Protein 4L80 (pdb70)

CATH classification: 3.20.20.60

Foldseek 3Di:
DDDPVCQQCQLDDLFATFDPAADDFAQLEEEEDQLLDPVVLVCVLVVLLLHQEYEYEQEPPQDPVCNVSSLVSVLVSLLVHDSDNYAYEYEHYEPVDPGRLCSLLVSCQRPVQRHAEYEHEPDQALVRVVVVSNSQSVSCSVNSHHYGHAYEYEQQAPNCQVRVLRNLSNHSSHAAYEYFQQNNCVRVVVPDNFTFFWDPVAWDWADQDPPRDPTDTGTDHPCPVVLLSRQVSQVVSNHAYEYEDGPPLPCLVRVLVRLLVSLVSGHSYYYDHDPVCSVSSVQRNQADLVLLVVLVVLCVQPVVLADWDDDPNDIHGSVSNVVSCVNNVSLVSVCVSPVVSVVSD/DDDPVCQQCQLDVQFATQDPAADDFAQLEEEEDQLLDDVCLVCVQVVLLQHQEYEYEQEPPQDPVCNVSSLVSVLVSLVVDDSPNYAYEYEHYEPVDPGRLCSLLVNCLRCVQRHAEYEHEPDQALVRVVVVRNSQSVSCSVNNHHYGHAYEYEQQAPNCLVRVLRNLSSHSSHAAYEDFQQNNCVRVVVPDNFTAFWDPVAWDWADQDDPNDDIDTGTDHPCPVVLLSRQVSQVVSNHAYEYEDGPPLPPLVRVLVRLLVSLVSGHSYYYDHDPVCSVSSVVRNQDDLVLLVVLVVLCVQPVVLADWDDDPNDIHGSVSNVVSCVNNVSLVSVCVSDVVSCVSNVD/DDDPVCQQCQLDVLFATQDPADDDAAQLEEEEDQLLDPVVLVCVLVVLLLHQEYEYEQEPPQDPVCNVSSLVSVLVSLLVHDSPNHAYEYEHYEPVDPCRLVSLLVCCQRPVQRHAEYEHEPDQALVRVVVVSNSQSVSCSVRSHHYGHAYEYEQQAPNCLVRVLRNLSNHSSHAAYEYFQQSNCVRVVPPDNFTAFWDPVAWDWADDDVPDDDTDTGTDHPCPVPLLSRCVSQVVSNHAYEYEDGPPLVPLVRVLVRLLVSLVSGHSYYYDHDPVCSVSSVQRNQQDLVLLVVLVVLCVVPVVLADWDDDPNRIHGSVSNVVSCVNNVRLVSVLVSDVVSVVSRDD/DDDPVCQQCQLDVQFATFDPADDDAAQLEEEEDQLLDVVVLVCVLVVLLQHQEYEYELEPPQDPVCNVSSLVSLLVSLLVHDSDNRAYEYEHYEPVDPGRLCSQLVSCLRPVQRHAEYEHEPDQALVRVVVVSNSQSVSCRVNNHHYGHAYEYEQQAPNCLVRVLRNLSNHSSHAAYEYFQQSNCVRVVPPDNFTAFWDPVAWDWADDDPPTDTGTDHPCPVVLLSRQVSQVVSNHAYEYEDRPPLPPLVRVLVRLLVSLVSGHSYYYDHDPVCSVSSVVNNQDDLVLLVVLVVLCVQPVVLADWDADPNDIHGSVSNVVSCVNNVSLVSSCVSPVVSCVSNVD/DDDPVCQQCQLDVQFATQDPADDDFAQLEEEEDQLLDVVCLVCVQVVLLQHQEYEYELEPPADPVCNVSSLVSVLVSLLVHDSPNYAYEYEHYEPVDPGRLVSLLVCCQRPVLRHAEYEHEPDQALVRVVVVSNSQSVSCRVNNHHYGHAYEYEQQAPNCLVRVLRNLSNHSSHAAYEYFQQSNCVRVVVPDNFGAFFDPVAFDWDDDPPDTDTGTDHPCPVVLLSRQVSQVVSNHAYEYEDGPPLPPLVRVLVRLLVSLVSGHSYYYDHDPVCSVSSVVRNQDDLVLLVVLVVLCVQQVPLADWDDDPNDIHGNVSNVVSCVNNVRLVSVCVVPVVSCVSSVD/DDDPVCQQCQLDVQFATFDPADDDAAQLEEEEDQLLDDVVLVCVLVVLLLHQEYEYEQEPPQDPVCNVSSLVSVLVSLLVHDSPNRAYEYEHYEPVDPGRLCSQLVCCQRPVQRHAEYEHEPDQALVRVVVVSNSQSVSCSVNNHHYGHAYEYEQQAPNCLVRVLRNLSNHSRHAAYEYFQQSNCVRVVPPDNFTFFWDPVAWDWADDDPPDPGTDTGTDHPCPVVLLSRQVSQVVSNHAYEYEDGPPLPCLVRVLVRLLVSLVSGHSYYYDHDPVCSVSSVVRNQDDLVLLVVLVVLCVQPVVLADWDADPNDIHGSVSNVVSCVNNVRLVSVCVSPVPSCVSSVD

Nearest PDB structures (foldseek):
  4l80-assembly1_E  TM=1.003E+00  e=1.750E-72  Chloroflexus aurantiacus
  4l80-assembly1_A  TM=1.002E+00  e=6.515E-69  Chloroflexus aurantiacus
  6kin-assembly1_B  TM=8.981E-01  e=1.081E-64  Roseiflexus castenholzii DSM 13941
  6kkh-assembly2_H  TM=9.936E-01  e=1.407E-55  Roseiflexus castenholzii DSM 13941
  6kkh-assembly2_K  TM=9.208E-01  e=2.820E-57  Roseiflexus castenholzii DSM 13941

InterPro domains:
  IPR005000 HpcH/HpaI aldolase/citrate lyase domain [PF03328] (50-270)
  IPR011206 Citrate lyase beta subunit-like [PIRSF015582] (23-342)
  IPR015813 Pyruvate/Phosphoenolpyruvate kinase-like domain superfamily [SSF51621] (25-287)
  IPR040442 Pyruvate kinase-like domain superfamily [G3DSA:3.20.20.60] (1-348)

Organism: Chloroflexus aurantiacus (NCBI:txid1108)

Solvent-accessible surface area: 68065 Å² total; per-residue (Å²): 108,14,22,12,59,23,23,27,108,46,37,3,121,53,10,19,110,14,36,117,138,25,62,121,64,16,6,6,0,0,10,14,3,40,0,54,48,114,162,60,56,71,142,1,51,74,23,3,157,89,3,1,0,0,0,0,9,0,6,11,12,0,37,100,135,12,9,105,52,0,6,62,3,0,14,90,10,0,117,92,12,132,25,62,114,11,1,2,0,0,19,0,4,13,14,62,10,85,52,0,10,45,0,1,26,66,2,2,50,52,6,4,77,88,3,23,5,2,0,0,2,52,3,65,0,20,29,15,0,20,1,0,6,10,10,0,0,7,5,0,18,105,65,144,8,170,101,12,0,7,0,0,1,1,3,6,15,2,18,0,0,24,24,0,54,86,2,4,6,5,3,18,14,3,3,0,1,0,0,4,0,9,11,0,0,14,42,14,10,5,23,3,12,90,17,7,12,14,4,46,64,0,0,6,28,4,36,95,69,144,72,176,56,165,47,50,68,40,11,7,8,8,3,8,8,2,0,11,33,0,1,2,2,0,41,5,24,36,15,49,1,0,0,0,17,6,4,32,13,141,20,78,55,14,0,39,13,7,0,58,5,0,12,5,7,7,0,42,0,0,6,0,40,23,92,49,1,6,71,3,0,46,125,4,1,6,4,52,58,104,29,2,86,40,0,73,117,0,34,124,49,14,108,99,9,18,4,78,22,94,16,107,14,35,32,2,28,14,5,2,51,85,2,0,90,45,2,15,64,32,1,150,62,0,16,177,67,21,109,96,21,61,184,59,35,107,14,34,11,66,24,23,24,92,46,39,3,121,56,10,18,114,15,49,138,138,27,64,116,64,19,6,17,0,0,12,14,3,38,0,54,41,113,153,61,41,66,147,0,73,83,31,5,173,85,7,18,0,0,0,0,8,0,7,12,19,1,44,94,132,16,11,76,51,0,15,81,4,0,18,100,8,0,124,86,14,126,23,62,132,14,1,2,1,0,18,1,4,15,14,64,10,91,44,0,11,49,1,1,25,66,1,2,50,40,6,2,83,86,2,28,4,3,0,0,1,50,3,66,0,23,30,16,0,20,1,0,5,13,9,0,0,6,4,0,20,109,66,128,6,154,93,13,0,10,0,0,1,1,4,6,14,2,18,0,1,25,30,0,49,95,1,3,7,6,3,16,16,3,3,0,1,0,0,4,0,8,10,0,0,14,44,14,10,5,21,5,7,62,10,7,10,15,4,47,63,0,0,6,29,4,40,93,59,186,50,180,41,164,53,59,70,38,13,7,6,9,2,8,9,1,0,12,32,0,2,1,2,0,40,4,21,43,16,47,2,0,0,0,18,6,3,29,4,142,19,79,55,15,0,42,12,7,0,57,5,0,10,2,7,8,0,40,0,0,6,0,39,22,105,46,0,13,66,3,0,54,125,3,0,5,5,54,48,108,26,0,76,41,0,62,121,0,39,143,49,7,111,98,11,19,2,81,22,104,15,100,19,76,31,4,24,14,6,2,54,85,1,0,89,44,1,3,57,38,0,118,54,0,5,136,103,48,94,109,32,16,139,39,0,50,37,118,16,21,12,56,24,22,22,105,47,38,2,120,55,10,19,112,16,38,133,137,26,54,122,60,14,7,6,0,0,9,13,4,41,0,50,50,113,167,66,51,69,144,1,49,94,23,3,166,102,3,2,0,0,0,0,10,0,6,13,19,0,40,97,128,12,10,84,52,0,12,71,2,0,16,87,11,0,122,93,11,126,22,63,110,12,1,1,0,0,20,0,4,12,14,62,9,88,45,0,12,43,0,1,26,67,1,1,51,51,8,3,77,82,2,21,4,2,0,0,2,50,3,58,0,22,30,12,0,19,0,0,5,12,10,0,0,7,5,0,25,137,60,150,8,172,90,12,0,7,0,0,1,1,4,5,16,3,26,0,0,24,32,0,48,94,2,3,7,7,3,18,16,3,2,0,1,0,0,4,0,8,11,0,0,15,41,14,10,3,22,3,10,87,16,8,11,14,4,48,59,0,0,5,26,9,49,78,117,176,73,111,99,153,49,65,67,36,10,6,7,8,2,8,8,2,0,11,31,0,1,1,2,0,40,7,22,40,16,49,1,0,0,0,17,6,5,31,8,134,24,74,53,14,0,40,14,6,0,55,6,0,12,2,7,7,0,40,0,0,6,0,39,22,96,38,0,11,64,2,0,48,124,4,1,5,5,59,71,102,30,3,97,43,0,64,110,0,37,119,51,6,115,96,10,12,4,81,20,99,17,95,16,65,31,5,19,12,6,2,54,82,1,0,93,40,3,3,61,36,3,127,53,0,5,150,64,25,99,102,37,19,154,43,24,38,111,111,15,22,9,61,22,23,21,106,40,38,2,122,55,9,19,113,15,40,128,136,30,61,120,62,20,6,8,0,0,10,13,4,40,0,51,47,112,157,61,46,69,132,1,56,79,24,4,173,94,4,4,0,0,0,0,9,0,6,11,15,1,37,101,138,10,9,113,48,0,11,73,5,0,23,100,9,0,133,90,8,127,21,67,106,11,1,2,1,0,17,0,3,13,14,66,10,80,63,0,9,43,0,1,25,68,1,2,51,38,8,3,86,80,4,25,4,2,0,0,2,50,3,70,0,22,32,14,0,17,0,0,6,11,10,0,0,6,4,0,22,110,60,124,8,157,102,13,0,8,0,0,1,0,4,6,15,2,19,0,1,24,28,0,48,90,2,3,6,4,3,17,15,3,2,0,1,0,0,4,0,8,9,0,0,15,42,16,10,4,22,3,11,88,16,6,11,16,4,46,62,0,0,6,28,4,40,92,125,112,166,49,53,68,39,12,7,6,8,3,8,8,1,0,12,33,0,1,2,2,0,39,7,24,37,15,47,2,0,0,0,18,4,4,29,22,147,24,78,54,14,0,46,5,6,0,53,5,0,12,3,7,8,0,40,0,0,6,0,40,22,103,46,0,11,66,2,0,58,128,11,1,7,6,55,52,110,29,0,75,46,0,48,106,0,37,125,49,6,110,102,8,15,3,80,19,122,18,108,30,28,28,0,17,14,6,1,52,83,1,0,91,42,1,4,55,36,0,140,42,0,14,168,91,46,106,99,41,18,125,33,0,45,74,118,15,28,8,63,19,27,23,109,40,36,2,120,56,10,18,111,15,39,121,116,26,62,122,62,25,6,5,0,0,12,14,4,48,0,51,36,112,145,30,41,69,108,1,53,99,13,4,147,92,4,5,0,0,0,0,9,0,7,12,19,1,40,111,141,10,9,108,51,0,12,67,3,0,20,99,9,0,131,90,11,134,23,61,115,12,1,2,1,0,18,0,3,14,14,61,10,92,58,0,16,40,1,1,26,69,0,2,50,48,7,2,88,84,1,28,4,2,0,0,2,50,3,70,0,22,26,14,0,19,0,0,5,10,10,0,0,8,6,1,22,108,64,127,8,160,78,12,0,6,0,0,1,1,4,6,18,2,16,0,0,26,27,0,48,87,1,3,7,5,3,18,15,3,2,0,1,0,0,4,0,8,11,0,0,15,42,16,10,4,22,6,7,74,7,7,12,17,6,47,62,0,0,6,28,7,41,87,136,127,147,54,54,57,36,12,7,10,8,4,8,9,2,1,11,32,0,1,1,2,0,40,8,36,52,16,51,1,0,0,0,17,6,0,41,14,146,33,78,55,14,0,44,7,8,0,56,6,0,11,2,8,8,0,42,0,0,6,0,50,21,84,45,0,8,71,2,0,46,126,11,0,7,4,56,58,97,28,0,79,47,0,57,113,0,45,144,44,4,120,89,9,24,4,86,20,100,15,107,13,64,31,4,17,12,6,2,60,82,1,0,90,40,0,4,59,36,0,102,52,0,4,174,78,17,110,98,44,27,155,49,5,52,66,118,17,25,10,59,22,24,29,110,44,39,2,122,56,10,18,113,18,39,143,139,28,61,127,61,19,6,11,0,0,10,13,3,39,0,38,39,118,163,59,44,80,143,0,54,87,26,0,147,106,2,2,0,0,0,0,8,0,7,12,14,0,38,103,120,12,11,83,50,0,14,82,4,0,19,98,10,0,133,91,9,125,19,65,121,11,1,1,0,0,18,0,5,13,14,64,9,84,59,0,10,43,1,2,23,66,2,2,49,50,7,3,83,84,2,23,4,3,0,0,2,51,4,66,0,14,29,15,0,19,0,0,5,11,10,0,0,8,2,0,22,111,62,128,7,165,97,14,0,7,0,0,1,1,4,6,16,2,24,0,0,27,27,0,56,90,1,4,7,4,4,18,15,4,2,0,1,0,0,4,0,10,11,0,0,14,45,15,10,4,19,2,8,70,14,7,11,15,4,47,62,0,0,7,31,8,43,94,116,164,76,87,109,145,62,39,56,42,11,6,8,8,3,8,9,1,0,12,33,0,2,2,2,0,40,6,22,39,16,46,1,0,0,0,17,7,4,29,11,143,24,77,55,13,0,41,12,6,0,54,5,0,12,1,8,8,0,41,0,0,6,0,37,23,101,48,0,12,68,2,0,58,122,4,0,7,5,52,54,108,29,0,78,44,0,46,110,0,32,124,49,7,114,96,9,19,3,84,20,112,18,94,5,76,32,4,14,14,6,2,53,81,2,0,92,40,2,2,58,30,0,112,54,0,9,168,81,38,106,112,36,26,140,48,0,48,65

Radius of gyration: 36.47 Å; Cα contacts (8 Å, |Δi|>4): 4798; chains: 6; bounding box: 98×99×102 Å

B-factor: mean 28.26, std 11.98, range [8.57, 97.91]

GO terms:
  GO:0043427 carbon fixation by 3-hydroxypropionate cycle (P, IDA)
  GO:0046872 metal ion binding (F, IDA)
  GO:0047777 (S)-citramalyl-CoA lyase activity (F, IDA)
  GO:0050083 malyl-CoA lyase activity (F, IDA)

Sequence (2074 aa):
RKLAHNFYKPLAIGAPEPIRELPVRPERVVHFFPPHVEKIRARIPEVAKQVDVLCGNLEDAIPMDAKEAARNGFIEVVKATDFGDTALWVRVNALNSPWVLDDIAEIVAAVGNKLDVIMIPKVEGPWDIHFVDQYLALLEARHQIKKPILIHALLETAQGMVNLEEIAGASPRMHGFSLGPADLAASRGMKTTRVGGGHPFYGVLADPQEGQAERPFYQQDLWHYTIARMVDVAVAHGLRAFYGPFGDIKDEAACEAQFRNAFLLGCTGAWSLAPNQIPIAKRVFSPDVNEVLFAKRILEAMPDGSGVAMIDGKMQDDATWKQAKVIVDLARMIAKKDPDLAQAYRKLAHNFYKPLAIGAPEPIRELPVRPERVVHFFPPHVEKIRARIPEVAKQVDVLCGNLEDAIPMDAKEAARNGFIEVVKATDFGDTALWVRVNALNSPWVLDDIAEIVAAVGNKLDVIMIPKVEGPWDIHFVDQYLALLEARHQIKKPILIHALLETAQGMVNLEEEIAGASPRMHGFSLGPADLAASRGMKTTRVGGGHPFYGVLADPQEGQAERPFYQQDLWHYTIARMVDVAVAHGLRAFYGPFGDIKDEAACEAQFRNAFLLGCTGAWSLAPNQIPIAKRVFSPDVNEVLFAKRILEAMPDGSGVAMIDGKMQDDATWKQAKVIVDLARMIAKKDPDLAQAYGLRKLAHNFYKPLAIGAPEPIRELPVRPERVVHFFPPHVEKIRARIPEVAKQVDVLCGNLEDAIPMDAKEAARNGFIEVVKATDFGDTALWVRVNALNSPWVLDDIAEIVAAVGNKLDVIMIPKVEGPWDIHFVDQYLALLEARHQIKKPILIHALLETAQGMVNLEEEIAGASPRMHGFSLGPADLAASRGMKTTRVGGGHPFYGVLADPQEGQAERPFYQQDLWHYTIARMVDVAVAHGLRAFYGPFGDIKDEAACEAQFRNAFLLGCTGAWSLAPNQIPIAKRVFSPDVNEVLFAKRILEAMPDGSGVAMIDGKMQDDATWKQAKVIVDLARMIAKKDPDLAQAYGLRKLAHNFYKPLAIGAPEPIRELPVRPERVVHFFPPHVEKIRARIPEVAKQVDVLCGNLEDAIPMDAKEAARNGFIEVVKATDFGDTALWVRVNALNSPWVLDDIAEIVAAVGNKLDVIMIPKVEGPWDIHFVDQYLALLEARHQIKKPILIHALLETAQGMVNLEEEIAGASPRMHGFSLGPADLAASRGMKTTRVGGGHPFYGVLADPQAERPFYQQDLWHYTIARMVDVAVAHGLRAFYGPFGDIKDEAACEAQFRNAFLLGCTGAWSLAPNQIPIAKRVFSPDVNEVLFAKRILEAMPDGSGVAMIDGKMQDDATWKQAKVIVDLARMIAKKDPDLAQAYGLRKLAHNFYKPLAIGAPEPIRELPVRPERVVHFFPPHVEKIRARIPEVAKQVDVLCGNLEDAIPMDAKEAARNGFIEVVKATDFGDTALWVRVNALNSPWVLDDIAEIVAAVGNKLDVIMIPKVEGPWDIHFVDQYLALLEARHQIKKPILIHALLETAQGMVNLEEEIAGASPRMHGFSLGPADLAASRGMKTTRVGGGHPFYGVLADPQAERPFYQQDLWHYTIARMVDVAVAHGLRAFYGPFGDIKDEAACEAQFRNAFLLGCTGAWSLAPNQIPIAKRVFSPDVNEVLFAKRILEAMPDGSGVAMIDGKMQDDATWKQAKVIVDLARMIAKKDPDLAQAYGLRKLAHNFYKPLAIGAPEPIRELPVRPERVVHFFPPHVEKIRARIPEVAKQVDVLCGNLEDAIPMDAKEAARNGFIEVVKATDFGDTALWVRVNALNSPWVLDDIAEIVAAVGNKLDVIMIPKVEGPWDIHFVDQYLALLEARHQIKKPILIHALLETAQGMVNLEEIAGASPRMHGFSLGPADLAASRGMKTTRVGGGHPFYGVLADPQEGQAERPFYQQDLWHYTIARMVDVAVAHGLRAFYGPFGDIKDEAACEAQFRNAFLLGCTGAWSLAPNQIPIAKRVFSPDVNEVLFAKRILEAMPDGSGVAMIDGKMQDDATWKQAKVIVDLARMIAKKDPDLAQAYGL

Secondary structure (DSSP, 8-state):
---HHHHTS-SSTTPPPPPSSPPP---SEEEEE-TT-HHHHHHHHHHHTT-SEEEEE-STTS-GGGHHHHHHHHHHHHHT---TTSEEEEE---TTSTTHHHHHHHHHHHHTTT--EEEESS--SHHHHHHHHHHHHHHHHHTT-SSPPEEEEEE-SHHHHHTHHHHHTS-TTEEEEEE-HHHHHHHHT-S----SS--TT-EEEPPP-STTPPPPEEE--TTHHHHHHHHHHHHHTT-EEEE---S-TT-HHHHHHHHHHHHHHT--EEEESSTTHHHHHHHHTS--HHHHHHHHHHHHHSTTS-SEEEETTEEEEHHHHHHHHHHHHHHHHHHTTSTHHHH--/---HHHHTS-SSTTPPPPPSSPPP---SEEEEE-TT-HHHHHTHHHHHTT-SEEEEE-STTS-GGGHHHHHHHHHHHHHH---TTSEEEEE---TTSSSHHHHHHHHHHHHTTT--EEEE-S--SHHHHHHHHHHHHHHHHHTT-SSPPEEEEEE-SHHHHHTHHHHHTS-TTEEEEEE-HHHHHHHHT-S----SS--TT-EEEPPPPTTS-PPPEEE--TTHHHHHHHHHHHHHTT-EEEE----BSS-HHHHHHHHHHHHHHT--EEEESSTTHHHHHHHHSSPPHHHHHHHHHHHHHSTTS-SEEEETTEEEEHHHHHHHHHHHHHHHHHHTT-HHHHHHHT-/---HHHHTS-SSTTPPPPPSSPPP---SEEEEE-TT-HHHHHHHHHHHTT-SEEEEE-STTS-GGGHHHHHHHHHHHHHH---TTSEEEEE---TTSTTHHHHHHHHHHHHTTT--EEEEPS--SHHHHHHHHHHHHHHHHHTT-SSPPEEEEEE-SHHHHHTHHHHHTS-TTEEEEEE-HHHHHHHHT-S----SS--TT-EEEPPP-TT-----EEE--TTHHHHHHHHHHHHHTT-EEEE-----SS-HHHHHHHHHHHHHHT--EEEESSTTHHHHHHHHTSPPHHHHHHHHHHHHHSTTS-SEEEETTEEEEHHHHHHHHHHHHHHHHHHTT-HHHHHHH--/---HHHHTS-SSTTPPPPPSSPPP---SEEEEE-TT-HHHHTTHHHHHTT-SEEEEE-STTS-GGGHHHHHHHHHHHHHH---TTSEEEEEPPPTTSTTHHHHHHHHHHHHTTT--EEEESS--SHHHHHHHHHHHHHHHHHTT-SSPPEEEEEE-SHHHHHTHHHHHTS-TTEEEEEE-HHHHHHHHT-S----SS--TT-EEEPPP--PPPEEE--TTHHHHHHHHHHHHHTT-EEEE-----SS-HHHHHHHHHHHHHHT--EEEESSTTHHHHHHHHTSPPHHHHHHHHHHHHHSTTS-SEEEETTEEEEHHHHHHHHHHHHHHHHHHTT-HHHHHHHT-/---HHHHTS-SSTTSPPPPSSPPP---SEEEEE-TT-HHHHHHHHHHHTT-SEEEEE-STTS-GGGHHHHHHHHHHHHHH---TTSEEEEE---TTSTTHHHHHHHHHHHHGGG--EEEESS--SHHHHHHHHHHHHHHHHHTT-SSPPEEEEEE-SHHHHHTHHHHHTS-TTEEEEEE-HHHHHHHHT-S----SS--TT-EEEPPP-----EEE--TTHHHHHHHHHHHHHTT-EEEE---S-SS-HHHHHHHHHHHHHHT--EEEESSGGGHHHHHHHTS--HHHHHHHHHHHHH-TTS-SEEEETTEEEEHHHHHHHHHHHHHHHHHHTT-HHHHHHHT-/---HHHHTS-SSTTPPPPPSS------SEEEEE-TT-HHHHTSHHHHHTT-SEEEEE-STTS-GGGHHHHHHHHHHHHHH---TTSEEEEE---TTSTTHHHHHHHHHHHHTTT--EEEE-S--SHHHHHHHHHHHHHHHHHTT-SSPPEEEEEE-SHHHHHTHHHHHTS-TTEEEEEE-HHHHHHHHT-S----SS--TT-EEEPPP-TT-SS--EEE--TTHHHHHHHHHHHHHTT-EEEE---SBSS-HHHHHHHHHHHHHHT--EEEESSTTHHHHHHHHTS--HHHHHHHHHHHHHSTTS-SEEEETTEEEEHHHHHHHHHHHHHHHHHHTT-HHHHHHHT-

Structure (mmCIF, N/CA/C/O backbone):
data_4L80
#
_entry.id   4L80
#
_cell.length_a   102.151
_cell.length_b   102.151
_cell.length_c   204.168
_cell.angle_alpha   90.000
_cell.angle_beta   90.000
_cell.angle_gamma   90.000
#
_symmetry.space_group_name_H-M   'P 43'
#
loop_
_entity.id
_entity.type
_entity.pdbx_description
1 polymer 'HpcH/HpaI aldolase'
2 non-polymer 'propionyl Coenzyme A'
3 non-polymer 'OXALATE ION'
4 non-polymer 'MAGNESIUM ION'
5 non-polymer 2-AMINO-2-HYDROXYMETHYL-PROPANE-1,3-DIOL
6 water water
#
loop_
_atom_site.group_PDB
_atom_site.id
_atom_site.type_symbol
_atom_site.label_atom_id
_atom_site.label_alt_id
_atom_site.label_comp_id
_atom_site.label_asym_id
_atom_site.label_entity_id
_atom_site.label_seq_id
_atom_site.pdbx_PDB_ins_code
_atom_site.Cartn_x
_atom_site.Cartn_y
_atom_site.Cartn_z
_atom_site.occupancy
_atom_site.B_iso_or_equiv
_atom_site.auth_seq_id
_atom_site.auth_comp_id
_atom_site.auth_asym_id
_atom_site.auth_atom_id
_atom_site.pdbx_PDB_model_num
ATOM 1 N N . ARG A 1 2 ? -38.024 4.457 43.249 1.00 35.43 2 ARG A N 1
ATOM 2 C CA . ARG A 1 2 ? -38.008 5.532 44.235 1.00 31.06 2 ARG A CA 1
ATOM 3 C C . ARG A 1 2 ? -37.538 5.036 45.600 1.00 32.03 2 ARG A C 1
ATOM 4 O O . ARG A 1 2 ? -37.590 3.839 45.895 1.00 35.17 2 ARG A O 1
ATOM 12 N N . LYS A 1 3 ? -37.072 5.964 46.426 1.00 25.20 3 LYS A N 1
ATOM 13 C CA . LYS A 1 3 ? -36.752 5.656 47.810 1.00 27.30 3 LYS A CA 1
ATOM 14 C C . LYS A 1 3 ? -38.040 5.386 48.571 1.00 25.80 3 LYS A C 1
ATOM 15 O O . LYS A 1 3 ? -39.121 5.788 48.141 1.00 25.07 3 LYS A O 1
ATOM 21 N N . LEU A 1 4 ? -37.922 4.713 49.706 1.00 24.73 4 LEU A N 1
ATOM 22 C CA . LEU A 1 4 ? -39.074 4.474 50.561 1.00 24.91 4 LEU A CA 1
ATOM 23 C C . LEU A 1 4 ? -39.502 5.769 51.239 1.00 26.47 4 LEU A C 1
ATOM 24 O O . LEU A 1 4 ? -38.671 6.632 51.529 1.00 21.50 4 LEU A O 1
ATOM 29 N N . ALA A 1 5 ? -40.801 5.896 51.486 1.00 23.76 5 ALA A N 1
ATOM 30 C CA . ALA A 1 5 ? -41.361 7.097 52.098 1.00 30.26 5 ALA A CA 1
ATOM 31 C C . ALA A 1 5 ? -40.688 7.446 53.425 1.00 28.57 5 ALA A C 1
ATOM 32 O O . ALA A 1 5 ? -40.451 8.616 53.716 1.00 30.66 5 ALA A O 1
ATOM 34 N N . HIS A 1 6 ? -40.365 6.428 54.215 1.00 29.89 6 HIS A N 1
ATOM 35 C CA . HIS A 1 6 ? -39.788 6.644 55.540 1.00 29.54 6 HIS A CA 1
ATOM 36 C C . HIS A 1 6 ? -38.289 6.962 55.502 1.00 36.56 6 HIS A C 1
ATOM 37 O O . HIS A 1 6 ? -37.656 7.106 56.547 1.00 43.95 6 HIS A O 1
ATOM 44 N N . ASN A 1 7 ? -37.729 7.066 54.299 1.00 30.07 7 ASN A N 1
ATOM 45 C CA . ASN A 1 7 ? -36.336 7.472 54.120 1.00 24.91 7 ASN A CA 1
ATOM 46 C C . ASN A 1 7 ? -36.246 8.718 53.251 1.00 24.71 7 ASN A C 1
ATOM 47 O O . ASN A 1 7 ? -35.287 9.485 53.333 1.00 24.87 7 ASN A O 1
ATOM 52 N N . PHE A 1 8 ? -37.265 8.894 52.415 1.00 24.19 8 PHE A N 1
ATOM 53 C CA . PHE A 1 8 ? -37.366 9.992 51.457 1.00 24.07 8 PHE A CA 1
ATOM 54 C C . PHE A 1 8 ? -37.197 11.357 52.118 1.00 22.05 8 PHE A C 1
ATOM 55 O O . PHE A 1 8 ? -36.613 12.268 51.535 1.00 17.76 8 PHE A O 1
ATOM 63 N N . TYR A 1 9 ? -37.698 11.490 53.342 1.00 16.40 9 TYR A N 1
ATOM 64 C CA . TYR A 1 9 ? -37.670 12.768 54.045 1.00 22.53 9 TYR A CA 1
ATOM 65 C C . TYR A 1 9 ? -36.515 12.903 55.037 1.00 23.33 9 TYR A C 1
ATOM 66 O O . TYR A 1 9 ? -36.519 13.796 55.884 1.00 24.43 9 TYR A O 1
ATOM 75 N N . LYS A 1 10 ? -35.530 12.018 54.934 1.00 18.95 10 LYS A N 1
ATOM 76 C CA . LYS A 1 10 ? -34.347 12.091 55.785 1.00 20.36 10 LYS A CA 1
ATOM 77 C C . LYS A 1 10 ? -33.236 12.861 55.086 1.00 19.81 10 LYS A C 1
ATOM 78 O O . LYS A 1 10 ? -33.032 12.700 53.883 1.00 21.14 10 LYS A O 1
ATOM 84 N N . PRO A 1 11 ? -32.506 13.696 55.842 1.00 21.63 11 PRO A N 1
ATOM 85 C CA . PRO A 1 11 ? -31.366 14.427 55.279 1.00 18.25 11 PRO A CA 1
ATOM 86 C C . PRO A 1 11 ? -30.279 13.461 54.820 1.00 20.12 11 PRO A C 1
ATOM 87 O O . PRO A 1 11 ? -30.063 12.436 55.466 1.00 19.98 11 PRO A O 1
ATOM 91 N N . LEU A 1 12 ? -29.612 13.780 53.714 1.00 17.77 12 LEU A N 1
ATOM 92 C CA . LEU A 1 12 ? -28.611 12.880 53.147 1.00 18.74 12 LEU A CA 1
ATOM 93 C C . LEU A 1 12 ? -27.212 13.084 53.725 1.00 16.22 12 LEU A C 1
ATOM 94 O O . LEU A 1 12 ? -26.269 12.398 53.336 1.00 15.48 12 LEU A O 1
ATOM 99 N N . ALA A 1 13 ? -27.078 14.026 54.650 1.00 18.41 13 ALA A N 1
ATOM 100 C CA . ALA A 1 13 ? -25.806 14.229 55.334 1.00 17.05 13 ALA A CA 1
ATOM 101 C C . ALA A 1 13 ? -26.032 14.658 56.777 1.00 19.64 13 ALA A C 1
ATOM 102 O O . ALA A 1 13 ? -26.993 15.368 57.080 1.00 18.53 13 ALA A O 1
ATOM 104 N N . ILE A 1 14 ? -25.150 14.209 57.663 1.00 18.28 14 ILE A N 1
ATOM 105 C CA . ILE A 1 14 ? -25.183 14.631 59.058 1.00 20.77 14 ILE A CA 1
ATOM 106 C C . ILE A 1 14 ? -24.931 16.129 59.109 1.00 17.16 14 ILE A C 1
ATOM 107 O O . ILE A 1 14 ? -23.872 16.596 58.693 1.00 17.43 14 ILE A O 1
ATOM 112 N N . GLY A 1 15 ? -25.907 16.883 59.600 1.00 20.09 15 GLY A N 1
ATOM 113 C CA . GLY A 1 15 ? -25.791 18.329 59.652 1.00 22.43 15 GLY A CA 1
ATOM 114 C C . GLY A 1 15 ? -26.555 19.063 58.560 1.00 22.53 15 GLY A C 1
ATOM 115 O O . GLY A 1 15 ? -26.720 20.282 58.628 1.00 19.44 15 GLY A O 1
ATOM 116 N N . ALA A 1 16 ? -27.009 18.337 57.542 1.00 17.08 16 ALA A N 1
ATOM 117 C CA . ALA A 1 16 ? -27.856 18.937 56.512 1.00 17.67 16 ALA A CA 1
ATOM 118 C C . ALA A 1 16 ? -29.245 19.181 57.089 1.00 14.66 16 ALA A C 1
ATOM 119 O O . ALA A 1 16 ? -29.709 18.405 57.918 1.00 16.98 16 ALA A O 1
ATOM 121 N N . PRO A 1 17 ? -29.913 20.263 56.655 1.00 16.19 17 PRO A N 1
ATOM 122 C CA . PRO A 1 17 ? -31.241 20.589 57.186 1.00 16.88 17 PRO A CA 1
ATOM 123 C C . PRO A 1 17 ? -32.289 19.555 56.788 1.00 20.12 17 PRO A C 1
ATOM 124 O O . PRO A 1 17 ? -32.146 18.902 55.750 1.00 17.24 17 PRO A O 1
ATOM 128 N N . GLU A 1 18 ? -33.320 19.406 57.615 1.00 18.25 18 GLU A N 1
ATOM 129 C CA . GLU A 1 18 ? -34.408 18.473 57.340 1.00 23.44 18 GLU A CA 1
ATOM 130 C C . GLU A 1 18 ? -35.104 18.827 56.034 1.00 22.19 18 GLU A C 1
ATOM 131 O O . GLU A 1 18 ? -35.438 19.988 55.802 1.00 20.81 18 GLU A O 1
ATOM 137 N N . PRO A 1 19 ? -35.313 17.823 55.169 1.00 23.64 19 PRO A N 1
ATOM 138 C CA . PRO A 1 19 ? -36.016 18.019 53.896 1.00 19.49 19 PRO A CA 1
ATOM 139 C C . PRO A 1 19 ? -37.391 18.641 54.097 1.00 22.67 19 PRO A C 1
ATOM 140 O O . PRO A 1 19 ? -38.043 18.381 55.108 1.00 22.79 19 PRO A O 1
ATOM 144 N N . ILE A 1 20 ? -37.818 19.469 53.151 1.00 22.74 20 ILE A N 1
ATOM 145 C CA . ILE A 1 20 ? -39.135 20.075 53.235 1.00 25.84 20 ILE A CA 1
ATOM 146 C C . ILE A 1 20 ? -40.199 19.017 52.997 1.00 26.68 20 ILE A C 1
ATOM 147 O O . ILE A 1 20 ? -39.962 18.016 52.317 1.00 26.50 20 ILE A O 1
ATOM 152 N N . ARG A 1 21 ? -41.373 19.243 53.571 1.00 26.06 21 ARG A N 1
ATOM 153 C CA . ARG A 1 21 ? -42.501 18.350 53.379 1.00 29.93 21 ARG A CA 1
ATOM 154 C C . ARG A 1 21 ? -43.461 18.971 52.371 1.00 34.01 21 ARG A C 1
ATOM 155 O O . ARG A 1 21 ? -44.142 18.267 51.624 1.00 35.31 21 ARG A O 1
ATOM 163 N N . GLU A 1 22 ? -43.497 20.300 52.358 1.00 27.73 22 GLU A N 1
ATOM 164 C CA . GLU A 1 22 ? -44.370 21.056 51.471 1.00 30.47 22 GLU A CA 1
ATOM 165 C C . GLU A 1 22 ? -43.556 22.138 50.779 1.00 25.87 22 GLU A C 1
ATOM 166 O O . GLU A 1 22 ? -42.611 22.666 51.360 1.00 28.49 22 GLU A O 1
ATOM 172 N N . LEU A 1 23 ? -43.919 22.469 49.544 1.00 22.09 23 LEU A N 1
ATOM 173 C CA . LEU A 1 23 ? -43.278 23.577 48.844 1.00 28.07 23 LEU A CA 1
ATOM 174 C C . LEU A 1 23 ? -43.662 24.903 49.490 1.00 31.16 23 LEU A C 1
ATOM 175 O O . LEU A 1 23 ? -44.825 25.110 49.835 1.00 30.37 23 LEU A O 1
ATOM 180 N N . PRO A 1 24 ? -42.681 25.802 49.663 1.00 30.75 24 PRO A N 1
ATOM 181 C CA . PRO A 1 24 ? -42.962 27.149 50.166 1.00 27.95 24 PRO A CA 1
ATOM 182 C C . PRO A 1 24 ? -43.994 27.840 49.281 1.00 27.16 24 PRO A C 1
ATOM 183 O O . PRO A 1 24 ? -43.903 27.760 48.054 1.00 26.70 24 PRO A O 1
ATOM 187 N N . VAL A 1 25 ? -44.971 28.494 49.900 1.00 27.39 25 VAL A N 1
ATOM 188 C CA . VAL A 1 25 ? -46.029 29.169 49.158 1.00 26.30 25 VAL A CA 1
ATOM 189 C C . VAL A 1 25 ? -45.678 30.632 48.906 1.00 30.40 25 VAL A C 1
ATOM 190 O O . VAL A 1 25 ? -45.510 31.410 49.844 1.00 29.39 25 VAL A O 1
ATOM 194 N N . ARG A 1 26 ? -45.570 30.994 47.631 1.00 27.65 26 ARG A N 1
ATOM 195 C CA . ARG A 1 26 ? -45.190 32.347 47.237 1.00 27.95 26 ARG A CA 1
ATOM 196 C C . ARG A 1 26 ? -45.465 32.553 45.750 1.00 27.44 26 ARG A C 1
ATOM 197 O O . ARG A 1 26 ? -45.517 31.586 44.989 1.00 23.81 26 ARG A O 1
ATOM 205 N N . PRO A 1 27 ? -45.655 33.815 45.332 1.00 25.54 27 PRO A N 1
ATOM 206 C CA . PRO A 1 27 ? -45.847 34.103 43.908 1.00 25.30 27 PRO A CA 1
ATOM 207 C C . PRO A 1 27 ? -44.608 33.746 43.099 1.00 21.95 27 PRO A C 1
ATOM 208 O O . PRO A 1 27 ? -43.495 34.090 43.491 1.00 24.96 27 PRO A O 1
ATOM 212 N N . GLU A 1 28 ? -44.809 33.052 41.984 1.00 23.00 28 GLU A N 1
ATOM 213 C CA . GLU A 1 28 ? -43.715 32.678 41.097 1.00 21.46 28 GLU A CA 1
ATOM 214 C C . GLU A 1 28 ? -44.148 32.866 39.644 1.00 23.74 28 GLU A C 1
ATOM 215 O O . GLU A 1 28 ? -43.928 31.997 38.799 1.00 21.59 28 GLU A O 1
ATOM 221 N N . ARG A 1 29 ? -44.770 34.008 39.365 1.00 22.11 29 ARG A N 1
ATOM 222 C CA . ARG A 1 29 ? -45.320 34.295 38.043 1.00 21.24 29 ARG A CA 1
ATOM 223 C C . ARG A 1 29 ? -44.222 34.571 37.027 1.00 19.20 29 ARG A C 1
ATOM 224 O O . ARG A 1 29 ? -44.371 34.290 35.837 1.00 17.88 29 ARG A O 1
ATOM 232 N N . VAL A 1 30 ? -43.124 35.148 37.501 1.00 17.83 30 VAL A N 1
ATOM 233 C CA . VAL A 1 30 ? -42.029 35.519 36.621 1.00 18.92 30 VAL A CA 1
ATOM 234 C C . VAL A 1 30 ? -40.682 35.109 37.213 1.00 20.12 30 VAL A C 1
ATOM 235 O O . VAL A 1 30 ? -40.396 35.361 38.384 1.00 21.95 30 VAL A O 1
ATOM 239 N N . VAL A 1 31 ? -39.873 34.448 36.395 1.00 16.43 31 VAL A N 1
ATOM 240 C CA . VAL A 1 31 ? -38.524 34.066 36.779 1.00 19.03 31 VAL A CA 1
ATOM 241 C C . VAL A 1 31 ? -37.558 34.879 35.932 1.00 18.46 31 VAL A C 1
ATOM 242 O O . VAL A 1 31 ? -37.315 34.555 34.771 1.00 18.96 31 VAL A O 1
ATOM 246 N N . HIS A 1 32 ? -37.022 35.954 36.501 1.00 21.52 32 HIS A N 1
ATOM 247 C CA . HIS A 1 32 ? -36.184 36.858 35.723 1.00 16.86 32 HIS A CA 1
ATOM 248 C C . HIS A 1 32 ? -34.728 36.416 35.653 1.00 21.00 32 HIS A C 1
ATOM 249 O O . HIS A 1 32 ? -34.031 36.367 36.669 1.00 21.92 32 HIS A O 1
ATOM 256 N N . PHE A 1 33 ? -34.279 36.108 34.441 1.00 18.85 33 PHE A N 1
ATOM 257 C CA . PHE A 1 33 ? -32.906 35.684 34.198 1.00 20.84 33 PHE A CA 1
ATOM 258 C C . PHE A 1 33 ? -31.993 36.879 33.967 1.00 22.41 33 PHE A C 1
ATOM 259 O O . PHE A 1 33 ? -32.378 37.846 33.310 1.00 20.72 33 PHE A O 1
ATOM 267 N N . PHE A 1 34 ? -30.776 36.804 34.495 1.00 19.10 34 PHE A N 1
ATOM 268 C CA . PHE A 1 34 ? -29.782 37.840 34.239 1.00 20.09 34 PHE A CA 1
ATOM 269 C C . PHE A 1 34 ? -28.380 37.250 34.172 1.00 20.43 34 PHE A C 1
ATOM 270 O O . PHE A 1 34 ? -28.078 36.283 34.872 1.00 22.41 34 PHE A O 1
ATOM 278 N N . PRO A 1 35 ? -27.525 37.818 33.306 1.00 22.84 35 PRO A N 1
ATOM 279 C CA . PRO A 1 35 ? -26.115 37.427 33.233 1.00 22.31 35 PRO A CA 1
ATOM 280 C C . PRO A 1 35 ? -25.297 38.181 34.281 1.00 23.55 35 PRO A C 1
ATOM 281 O O . PRO A 1 35 ? -25.104 39.391 34.163 1.00 23.17 35 PRO A O 1
ATOM 285 N N . PRO A 1 36 ? -24.823 37.467 35.311 1.00 23.60 36 PRO A N 1
ATOM 286 C CA . PRO A 1 36 ? -24.188 38.095 36.474 1.00 22.31 36 PRO A CA 1
ATOM 287 C C . PRO A 1 36 ? -22.787 38.646 36.214 1.00 21.98 36 PRO A C 1
ATOM 288 O O . PRO A 1 36 ? -22.234 39.301 37.095 1.00 24.51 36 PRO A O 1
ATOM 292 N N . HIS A 1 37 ? -22.216 38.385 35.044 1.00 20.36 37 HIS A N 1
ATOM 293 C CA . HIS A 1 37 ? -20.875 38.884 34.748 1.00 23.15 37 HIS A CA 1
ATOM 294 C C . HIS A 1 37 ? -20.906 40.285 34.142 1.00 25.03 37 HIS A C 1
ATOM 295 O O . HIS A 1 37 ? -19.864 40.906 33.944 1.00 33.32 37 HIS A O 1
ATOM 302 N N . VAL A 1 38 ? -22.106 40.776 33.851 1.00 26.62 38 VAL A N 1
ATOM 303 C CA . VAL A 1 38 ? -22.271 42.112 33.289 1.00 28.25 38 VAL A CA 1
ATOM 304 C C . VAL A 1 38 ? -22.471 43.143 34.396 1.00 29.46 38 VAL A C 1
ATOM 305 O O . VAL A 1 38 ? -23.532 43.197 35.026 1.00 26.74 38 VAL A O 1
ATOM 309 N N . GLU A 1 39 ? -21.443 43.959 34.622 1.00 33.54 39 GLU A N 1
ATOM 310 C CA . GLU A 1 39 ? -21.423 44.914 35.727 1.00 29.96 39 GLU A CA 1
ATOM 311 C C . GLU A 1 39 ? -22.592 45.889 35.656 1.00 31.43 39 GLU A C 1
ATOM 312 O O . GLU A 1 39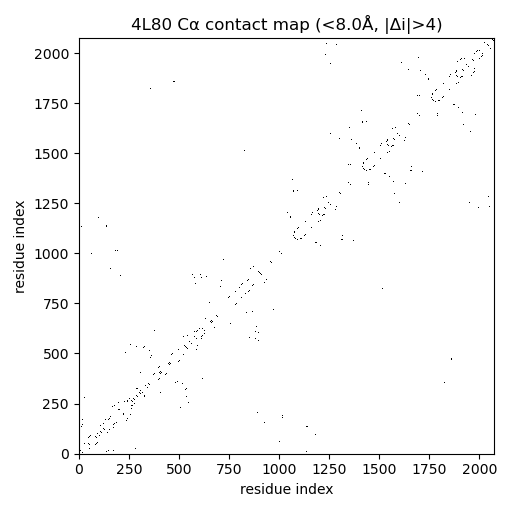 ? -23.211 46.202 36.671 1.00 35.97 39 GLU A O 1
ATOM 318 N N . LYS A 1 40 ? -22.886 46.360 34.448 1.00 32.17 40 LYS A N 1
ATOM 319 C CA . LYS A 1 40 ? -24.004 47.267 34.211 1.00 37.00 40 LYS A CA 1
ATOM 320 C C . LYS A 1 40 ? -25.327 46.682 34.701 1.00 36.43 40 LYS A C 1
ATOM 321 O O . LYS A 1 40 ? -26.125 47.372 35.336 1.00 35.32 40 LYS A O 1
ATOM 327 N N . ILE A 1 41 ? -25.553 45.406 34.400 1.00 38.72 41 ILE A N 1
ATOM 328 C CA . ILE A 1 41 ? -26.771 44.714 34.818 1.00 36.99 41 ILE A CA 1
ATOM 329 C C . ILE A 1 41 ? -26.738 44.415 36.314 1.00 29.52 41 ILE A C 1
ATOM 330 O O . ILE A 1 41 ? -27.743 44.570 37.012 1.00 28.90 41 ILE A O 1
ATOM 335 N N . ARG A 1 42 ? -25.569 44.003 36.797 1.00 31.92 42 ARG A N 1
ATOM 336 C CA . ARG A 1 42 ? -25.373 43.682 38.204 1.00 25.66 42 ARG A CA 1
ATOM 337 C C . ARG A 1 42 ? -25.699 44.879 39.098 1.00 33.38 42 ARG A C 1
ATOM 338 O O . ARG A 1 42 ? -26.300 44.728 40.164 1.00 32.78 42 ARG A O 1
ATOM 346 N N . ALA A 1 43 ? -25.319 46.071 38.647 1.00 31.86 43 ALA A N 1
ATOM 347 C CA . ALA A 1 43 ? -25.569 47.291 39.408 1.00 34.27 43 ALA A CA 1
ATOM 348 C C . ALA A 1 43 ? -27.059 47.606 39.506 1.00 28.79 43 ALA A C 1
ATOM 349 O O . ALA A 1 43 ? -27.509 48.235 40.462 1.00 33.88 43 ALA A O 1
ATOM 351 N N . ARG A 1 44 ? -27.822 47.161 38.514 1.00 32.23 44 ARG A N 1
ATOM 352 C CA . ARG A 1 44 ? -29.251 47.446 38.460 1.00 35.02 44 ARG A CA 1
ATOM 353 C C . ARG A 1 44 ? -30.094 46.364 39.132 1.00 34.83 44 ARG A C 1
ATOM 354 O O . ARG A 1 44 ? -31.283 46.564 39.384 1.00 36.94 44 ARG A O 1
ATOM 362 N N . ILE A 1 45 ? -29.472 45.222 39.417 1.00 36.09 45 ILE A N 1
ATOM 363 C CA . ILE A 1 45 ? -30.166 44.074 40.010 1.00 33.98 45 ILE A CA 1
ATOM 364 C C . ILE A 1 45 ? -31.041 44.372 41.243 1.00 32.19 45 ILE A C 1
ATOM 365 O O . ILE A 1 45 ? -32.204 43.965 41.271 1.00 32.88 45 ILE A O 1
ATOM 370 N N . PRO A 1 46 ? -30.499 45.080 42.257 1.00 31.09 46 PRO A N 1
ATOM 371 C CA . PRO A 1 46 ? -31.334 45.361 43.434 1.00 32.63 46 PRO A CA 1
ATOM 372 C C . PRO A 1 46 ? -32.616 46.121 43.092 1.00 36.94 46 PRO A C 1
ATOM 373 O O . PRO A 1 46 ? -33.629 45.959 43.772 1.00 37.65 46 PRO A O 1
ATOM 377 N N . GLU A 1 47 ? -32.569 46.933 42.042 1.00 34.07 47 GLU A N 1
ATOM 378 C CA . GLU A 1 47 ? -33.749 47.660 41.595 1.00 41.65 47 GLU A CA 1
ATOM 379 C C . GLU A 1 47 ? -34.711 46.717 40.877 1.00 34.10 47 GLU A C 1
ATOM 380 O O . GLU A 1 47 ? -35.910 46.715 41.145 1.00 30.42 47 GLU A O 1
ATOM 386 N N . VAL A 1 48 ? -34.168 45.911 39.970 1.00 34.82 48 VAL A N 1
ATOM 387 C CA . VAL A 1 48 ? -34.958 44.945 39.211 1.00 32.91 48 VAL A CA 1
ATOM 388 C C . VAL A 1 48 ? -35.651 43.936 40.122 1.00 29.30 48 VAL A C 1
ATOM 389 O O . VAL A 1 48 ? -36.820 43.600 39.918 1.00 30.27 48 VAL A O 1
ATOM 393 N N . ALA A 1 49 ? -34.929 43.477 41.141 1.00 27.45 49 ALA A N 1
ATOM 394 C CA . ALA A 1 49 ? -35.425 42.455 42.060 1.00 28.75 49 ALA A CA 1
ATOM 395 C C . ALA A 1 49 ? -36.744 42.835 42.726 1.00 32.86 49 ALA A C 1
ATOM 396 O O . ALA A 1 49 ? -37.549 41.969 43.069 1.00 30.79 49 ALA A O 1
ATOM 398 N N . LYS A 1 50 ? -36.961 44.134 42.904 1.00 31.86 50 LYS A N 1
ATOM 399 C CA . LYS A 1 50 ? -38.169 44.625 43.554 1.00 30.95 50 LYS A CA 1
ATOM 400 C C . LYS A 1 50 ? -39.401 44.403 42.682 1.00 28.19 50 LYS A C 1
ATOM 401 O O . LYS A 1 50 ? -40.528 44.386 43.175 1.00 33.20 50 LYS A O 1
ATOM 407 N N . GLN A 1 51 ? -39.175 44.223 41.385 1.00 28.33 51 GLN A N 1
ATOM 408 C CA . GLN A 1 51 ? -40.258 44.128 40.416 1.00 27.68 51 GLN A CA 1
ATOM 409 C C . GLN A 1 51 ? -40.600 42.692 40.021 1.00 29.12 51 GLN A C 1
ATOM 410 O O . GLN A 1 51 ? -41.554 42.469 39.276 1.00 25.17 51 GLN A O 1
ATOM 416 N N . VAL A 1 52 ? -39.827 41.722 40.502 1.00 24.68 52 VAL A N 1
ATOM 417 C CA . VAL A 1 52 ? -40.028 40.334 40.082 1.00 26.54 52 VAL A CA 1
ATOM 418 C C . VAL A 1 52 ? -40.309 39.391 41.251 1.00 26.68 52 VAL A C 1
ATOM 419 O O . VAL A 1 52 ? -39.862 39.629 42.373 1.00 23.80 52 VAL A O 1
ATOM 423 N N . ASP A 1 53 ? -41.065 38.327 40.982 1.00 22.73 53 ASP A N 1
ATOM 424 C CA . ASP A 1 53 ? -41.354 37.315 41.995 1.00 20.61 53 ASP A CA 1
ATOM 425 C C . ASP A 1 53 ? -40.118 36.464 42.244 1.00 20.64 53 ASP A C 1
ATOM 426 O O . ASP A 1 53 ? -39.839 36.066 43.375 1.00 20.39 53 ASP A O 1
ATOM 431 N N . VAL A 1 54 ? -39.395 36.171 41.167 1.00 20.18 54 VAL A N 1
ATOM 432 C CA . VAL A 1 54 ? -38.208 35.329 41.226 1.00 21.55 54 VAL A CA 1
ATOM 433 C C . VAL A 1 54 ? -37.081 35.955 40.415 1.00 18.27 54 VAL A C 1
ATOM 434 O O . VAL A 1 54 ? -37.293 36.416 39.293 1.00 19.89 54 VAL A O 1
ATOM 438 N N . LEU A 1 55 ? -35.885 35.979 40.991 1.00 18.44 55 LEU A N 1
ATOM 439 C CA . LEU A 1 55 ? -34.697 36.389 40.257 1.00 17.33 55 LEU A CA 1
ATOM 440 C C . LEU A 1 55 ? -33.786 35.181 40.095 1.00 16.10 55 LEU A C 1
ATOM 441 O O . LEU A 1 55 ? -33.456 34.519 41.076 1.00 18.60 55 LEU A O 1
ATOM 446 N N . CYS A 1 56 ? -33.382 34.890 38.862 1.00 17.85 56 CYS A N 1
ATOM 447 C CA . CYS A 1 56 ? -32.534 33.731 38.605 1.00 19.31 56 CYS A CA 1
ATOM 448 C C . CYS A 1 56 ? -31.240 34.118 37.905 1.00 20.51 56 CYS A C 1
ATOM 449 O O . CYS A 1 56 ? -31.249 34.542 36.749 1.00 20.38 56 CYS A O 1
ATOM 452 N N . GLY A 1 57 ? -30.125 33.971 38.612 1.00 17.09 57 GLY A N 1
ATOM 453 C CA . GLY A 1 57 ? -28.823 34.171 38.008 1.00 16.75 57 GLY A CA 1
ATOM 454 C C . GLY A 1 57 ? -28.540 33.049 37.028 1.00 17.39 57 GLY A C 1
ATOM 455 O O . GLY A 1 57 ? -28.916 31.903 37.272 1.00 17.72 57 GLY A O 1
ATOM 456 N N . ASN A 1 58 ? -27.882 33.376 35.920 1.00 17.52 58 ASN A N 1
ATOM 457 C CA . ASN A 1 58 ? -27.587 32.389 34.887 1.00 18.72 58 ASN A CA 1
ATOM 458 C C . ASN A 1 58 ? -26.091 32.170 34.691 1.00 20.37 58 ASN A C 1
ATOM 459 O O . ASN A 1 58 ? -25.351 33.114 34.417 1.00 20.61 58 ASN A O 1
ATOM 464 N N . LEU A 1 59 ? -25.651 30.921 34.810 1.00 15.23 59 LEU A N 1
ATOM 465 C CA . LEU A 1 59 ? -24.240 30.599 34.630 1.00 13.12 59 LEU A CA 1
ATOM 466 C C . LEU A 1 59 ? -24.006 29.700 33.421 1.00 16.27 59 LEU A C 1
ATOM 467 O O . LEU A 1 59 ? -22.866 29.513 32.988 1.00 18.77 59 LEU A O 1
ATOM 472 N N . GLU A 1 60 ? -25.084 29.140 32.882 1.00 16.95 60 GLU A N 1
ATOM 473 C CA . GLU A 1 60 ? -24.973 28.141 31.826 1.00 16.57 60 GLU A CA 1
ATOM 474 C C . GLU A 1 60 ? -25.032 28.791 30.445 1.00 19.85 60 GLU A C 1
ATOM 475 O O . GLU A 1 60 ? -24.252 29.692 30.151 1.00 20.97 60 GLU A O 1
ATOM 481 N N . ASP A 1 61 ? -25.958 28.334 29.605 1.00 20.38 61 ASP A N 1
ATOM 482 C CA . ASP A 1 61 ? -26.068 28.836 28.237 1.00 22.05 61 ASP A CA 1
ATOM 483 C C . ASP A 1 61 ? -26.337 30.336 28.208 1.00 19.05 61 ASP A C 1
ATOM 484 O O . ASP A 1 61 ? -27.044 30.857 29.075 1.00 19.10 61 ASP A O 1
ATOM 489 N N . ALA A 1 62 ? -25.769 30.990 27.192 1.00 24.44 62 ALA A N 1
ATOM 490 C CA . ALA A 1 62 ? -25.724 32.452 27.012 1.00 27.41 62 ALA A CA 1
ATOM 491 C C . ALA A 1 62 ? -24.558 33.110 27.755 1.00 28.13 62 ALA A C 1
ATOM 492 O O . ALA A 1 62 ? -24.255 34.280 27.533 1.00 29.73 62 ALA A O 1
ATOM 494 N N . ILE A 1 63 ? -23.904 32.352 28.629 1.00 23.17 63 ILE A N 1
ATOM 495 C CA . ILE A 1 63 ? -22.679 32.818 29.267 1.00 23.03 63 ILE A CA 1
ATOM 496 C C . ILE A 1 63 ? -21.478 32.188 28.568 1.00 21.90 63 ILE A C 1
ATOM 497 O O . ILE A 1 63 ? -21.322 30.971 28.586 1.00 22.31 63 ILE A O 1
ATOM 502 N N . PRO A 1 64 ? -20.623 33.019 27.952 1.00 25.22 64 PRO A N 1
ATOM 503 C CA . PRO A 1 64 ? -19.444 32.546 27.213 1.00 25.87 64 PRO A CA 1
ATOM 504 C C . PRO A 1 64 ? -18.503 31.737 28.105 1.00 28.38 64 PRO A C 1
ATOM 505 O O . PRO A 1 64 ? -18.468 31.987 29.313 1.00 21.79 64 PRO A O 1
ATOM 509 N N . MET A 1 65 ? -17.762 30.797 27.517 1.00 26.74 65 MET A N 1
ATOM 510 C CA . MET A 1 65 ? -16.828 29.950 28.258 1.00 29.29 65 MET A CA 1
ATOM 511 C C . MET A 1 65 ? -15.881 30.770 29.122 1.00 29.45 65 MET A C 1
ATOM 512 O O . MET A 1 65 ? -15.675 30.463 30.295 1.00 25.90 65 MET A O 1
ATOM 517 N N . ASP A 1 66 ? -15.315 31.819 28.534 1.00 31.89 66 ASP A N 1
ATOM 518 C CA . ASP A 1 66 ? -14.309 32.634 29.209 1.00 27.42 66 ASP A CA 1
ATOM 519 C C . ASP A 1 66 ? -14.895 33.527 30.301 1.00 25.87 66 ASP A C 1
ATOM 520 O O . ASP A 1 66 ? -14.157 34.178 31.041 1.00 29.75 66 ASP A O 1
ATOM 525 N N . ALA A 1 67 ? -16.221 33.550 30.400 1.00 25.36 67 ALA A N 1
ATOM 526 C CA . ALA A 1 67 ? -16.898 34.383 31.386 1.00 23.99 67 ALA A CA 1
ATOM 527 C C . ALA A 1 67 ? -17.587 33.568 32.482 1.00 21.70 67 ALA A C 1
ATOM 528 O O . ALA A 1 67 ? -18.248 34.134 33.350 1.00 23.36 67 ALA A O 1
ATOM 530 N N . LYS A 1 68 ? -17.431 32.247 32.438 1.00 20.55 68 LYS A N 1
ATOM 531 C CA . LYS A 1 68 ? -18.075 31.359 33.409 1.00 22.80 68 LYS A CA 1
ATOM 532 C C . LYS A 1 68 ? -17.693 31.698 34.850 1.00 20.44 68 LYS A C 1
ATOM 533 O O . LYS A 1 68 ? -18.552 31.820 35.724 1.00 17.02 68 LYS A O 1
ATOM 539 N N . GLU A 1 69 ? -16.394 31.842 35.083 1.00 21.33 69 GLU A N 1
ATOM 540 C CA . GLU A 1 69 ? -15.866 32.166 36.401 1.00 23.28 69 GLU A CA 1
ATOM 541 C C . GLU A 1 69 ? -16.363 33.535 36.855 1.00 23.00 69 GLU A C 1
ATOM 542 O O . GLU A 1 69 ? -16.771 33.713 38.003 1.00 22.84 69 GLU A O 1
ATOM 548 N N . ALA A 1 70 ? -16.332 34.499 35.940 1.00 21.55 70 ALA A N 1
ATOM 549 C CA . ALA A 1 70 ? -16.790 35.851 36.232 1.00 22.90 70 ALA A CA 1
ATOM 550 C C . ALA A 1 70 ? -18.279 35.876 36.556 1.00 19.69 70 ALA A C 1
ATOM 551 O O . ALA A 1 70 ? -18.719 36.631 37.419 1.00 20.53 70 ALA A O 1
ATOM 553 N N . ALA A 1 71 ? -19.055 35.049 35.859 1.00 21.96 71 ALA A N 1
ATOM 554 C CA . ALA A 1 71 ? -20.496 34.989 36.092 1.00 19.39 71 ALA A CA 1
ATOM 555 C C . ALA A 1 71 ? -20.804 34.384 37.457 1.00 15.20 71 ALA A C 1
ATOM 556 O O . ALA A 1 71 ? -21.713 34.831 38.153 1.00 17.79 71 ALA A O 1
ATOM 558 N N . ARG A 1 72 ? -20.043 33.361 37.832 1.00 15.33 72 ARG A N 1
ATOM 559 C CA . ARG A 1 72 ? -20.198 32.731 39.138 1.00 18.22 72 ARG A CA 1
ATOM 560 C C . ARG A 1 72 ? -19.873 33.718 40.260 1.00 15.07 72 ARG A C 1
ATOM 561 O O . ARG A 1 72 ? -20.655 33.887 41.194 1.00 16.13 72 ARG A O 1
ATOM 569 N N . ASN A 1 73 ? -18.713 34.360 40.159 1.00 17.96 73 ASN A N 1
ATOM 570 C CA . ASN A 1 73 ? -18.297 35.353 41.142 1.00 19.08 73 ASN A CA 1
ATOM 571 C C . ASN A 1 73 ? -19.242 36.546 41.163 1.00 21.01 73 ASN A C 1
ATOM 572 O O . ASN A 1 73 ? -19.567 37.072 42.226 1.00 20.22 73 ASN A O 1
ATOM 577 N N . GLY A 1 74 ? -19.683 36.967 39.981 1.00 17.21 74 GLY A N 1
ATOM 578 C CA . GLY A 1 74 ? -20.604 38.081 39.866 1.00 17.64 74 GLY A CA 1
ATOM 579 C C . GLY A 1 74 ? -21.917 37.813 40.572 1.00 16.41 74 GLY A C 1
ATOM 580 O O . GLY A 1 74 ? -22.453 38.680 41.259 1.00 15.60 74 GLY A O 1
ATOM 581 N N . PHE A 1 75 ? -22.431 36.598 40.409 1.00 17.07 75 PHE A N 1
ATOM 582 C CA . PHE A 1 75 ? -23.671 36.208 41.064 1.00 16.92 75 PHE A CA 1
ATOM 583 C C . PHE A 1 75 ? -23.515 36.217 42.580 1.00 15.28 75 PHE A C 1
ATOM 584 O O . PHE A 1 75 ? -24.330 36.798 43.295 1.00 16.74 75 PHE A O 1
ATOM 592 N N . ILE A 1 76 ? -22.460 35.569 43.059 1.00 15.86 76 ILE A N 1
ATOM 593 C CA . ILE A 1 76 ? -22.181 35.501 44.488 1.00 15.87 76 ILE A CA 1
ATOM 594 C C . ILE A 1 76 ? -22.089 36.902 45.096 1.00 18.53 76 ILE A C 1
ATOM 595 O O . ILE A 1 76 ? -22.645 37.172 46.160 1.00 19.24 76 ILE A O 1
ATOM 600 N N . GLU A 1 77 ? -21.410 37.799 44.394 1.00 19.43 77 GLU A N 1
ATOM 601 C CA . GLU A 1 77 ? -21.174 39.141 44.914 1.00 22.69 77 GLU A CA 1
ATOM 602 C C . GLU A 1 77 ? -22.416 40.018 44.991 1.00 20.25 77 GLU A C 1
ATOM 603 O O . GLU A 1 77 ? -22.613 40.729 45.977 1.00 21.90 77 GLU A O 1
ATOM 609 N N . VAL A 1 78 ? -23.259 39.970 43.967 1.00 20.04 78 VAL A N 1
ATOM 610 C CA . VAL A 1 78 ? -24.489 40.750 44.008 1.00 20.59 78 VAL A CA 1
ATOM 611 C C . VAL A 1 78 ? -25.440 40.183 45.068 1.00 22.69 78 VAL A C 1
ATOM 612 O O . VAL A 1 78 ? -26.192 40.926 45.702 1.00 22.37 78 VAL A O 1
ATOM 616 N N . VAL A 1 79 ? -25.375 38.872 45.287 1.00 18.09 79 VAL A N 1
ATOM 617 C CA . VAL A 1 79 ? -26.219 38.234 46.291 1.00 20.57 79 VAL A CA 1
ATOM 618 C C . VAL A 1 79 ? -25.761 38.583 47.710 1.00 18.17 79 VAL A C 1
ATOM 619 O O . VAL A 1 79 ? -26.584 38.866 48.581 1.00 20.03 79 VAL A O 1
ATOM 623 N N . LYS A 1 80 ? -24.450 38.575 47.935 1.00 17.71 80 LYS A N 1
ATOM 624 C CA . LYS A 1 80 ? -23.901 38.934 49.242 1.00 19.50 80 LYS A CA 1
ATOM 625 C C . LYS A 1 80 ? -24.260 40.364 49.638 1.00 19.96 80 LYS A C 1
ATOM 626 O O . LYS A 1 80 ? -24.442 40.661 50.816 1.00 23.64 80 LYS A O 1
ATOM 632 N N . ALA A 1 81 ? -24.367 41.243 48.646 1.00 24.35 81 ALA A N 1
ATOM 633 C CA . ALA A 1 81 ? -24.557 42.670 48.899 1.00 27.05 81 ALA A CA 1
ATOM 634 C C . ALA A 1 81 ? -26.022 43.094 48.934 1.00 30.59 81 ALA A C 1
ATOM 635 O O . ALA A 1 81 ? -26.329 44.248 49.233 1.00 30.40 81 ALA A O 1
ATOM 637 N N . THR A 1 82 ? -26.925 42.169 48.635 1.00 25.56 82 THR A N 1
ATOM 638 C CA . THR A 1 82 ? -28.331 42.526 48.475 1.00 28.54 82 THR A CA 1
ATOM 639 C C . THR A 1 82 ? -29.274 41.763 49.404 1.00 28.16 82 THR A C 1
ATOM 640 O O . THR A 1 82 ? -29.156 40.549 49.574 1.00 27.36 82 THR A O 1
ATOM 644 N N . ASP A 1 83 ? -30.202 42.493 50.014 1.00 24.10 83 ASP A N 1
ATOM 645 C CA . ASP A 1 83 ? -31.335 41.883 50.694 1.00 26.00 83 ASP A CA 1
ATOM 646 C C . ASP A 1 83 ? -32.473 41.836 49.684 1.00 29.32 83 ASP A C 1
ATOM 647 O O . ASP A 1 83 ? -33.005 42.874 49.294 1.00 29.52 83 ASP A O 1
ATOM 652 N N . PHE A 1 84 ? -32.841 40.633 49.256 1.00 33.54 84 PHE A N 1
ATOM 653 C CA . PHE A 1 84 ? -33.844 40.479 48.205 1.00 29.29 84 PHE A CA 1
ATOM 654 C C . PHE A 1 84 ? -35.272 40.548 48.733 1.00 27.11 84 PHE A C 1
ATOM 655 O O . PHE A 1 84 ? -36.219 40.696 47.960 1.00 33.28 84 PHE A O 1
ATOM 663 N N . GLY A 1 85 ? -35.422 40.449 50.050 1.00 27.98 85 GLY A N 1
ATOM 664 C CA . GLY A 1 85 ? -36.727 40.553 50.676 1.00 29.59 85 GLY A CA 1
ATOM 665 C C . GLY A 1 85 ? -37.676 39.441 50.273 1.00 31.06 85 GLY A C 1
ATOM 666 O O . GLY A 1 85 ? -37.413 38.269 50.541 1.00 31.36 85 GLY A O 1
ATOM 667 N N . ASP A 1 86 ? -38.776 39.812 49.622 1.00 27.94 86 ASP A N 1
ATOM 668 C CA . ASP A 1 86 ? -39.806 38.857 49.217 1.00 31.44 86 ASP A CA 1
ATOM 669 C C . ASP A 1 86 ? -39.465 38.151 47.911 1.00 27.29 86 ASP A C 1
ATOM 670 O O . ASP A 1 86 ? -40.126 37.185 47.530 1.00 28.36 86 ASP A O 1
ATOM 675 N N . THR A 1 87 ? -38.443 38.642 47.219 1.00 25.15 87 THR A N 1
ATOM 676 C CA . THR A 1 87 ? -38.047 38.064 45.943 1.00 25.11 87 THR A CA 1
ATOM 677 C C . THR A 1 87 ? -37.283 36.759 46.149 1.00 26.18 87 THR A C 1
ATOM 678 O O . THR A 1 87 ? -36.285 36.718 46.872 1.00 19.14 87 THR A O 1
ATOM 682 N N . ALA A 1 88 ? -37.769 35.690 45.524 1.00 25.61 88 ALA A N 1
ATOM 683 C CA . ALA A 1 88 ? -37.091 34.403 45.585 1.00 22.25 88 ALA A CA 1
ATOM 684 C C . ALA A 1 88 ? -35.798 34.473 44.786 1.00 22.37 88 ALA A C 1
ATOM 685 O O . ALA A 1 88 ? -35.717 35.168 43.773 1.00 19.13 88 ALA A O 1
ATOM 687 N N . LEU A 1 89 ? -34.785 33.750 45.246 1.00 17.44 89 LEU A N 1
ATOM 688 C CA . LEU A 1 89 ? -33.498 33.757 44.572 1.00 15.44 89 LEU A CA 1
ATOM 689 C C . LEU A 1 89 ? -33.139 32.379 44.035 1.00 18.08 89 LEU A C 1
ATOM 690 O O . LEU A 1 89 ? -33.019 31.417 44.794 1.00 16.59 89 LEU A O 1
ATOM 695 N N . TRP A 1 90 ? -32.975 32.297 42.719 1.00 16.45 90 TRP A N 1
ATOM 696 C CA . TRP A 1 90 ? -32.591 31.058 42.062 1.00 13.42 90 TRP A CA 1
ATOM 697 C C . TRP A 1 90 ? -31.268 31.260 41.356 1.00 15.98 90 TRP A C 1
ATOM 698 O O . TRP A 1 90 ? -30.842 32.393 41.128 1.00 16.18 90 TRP A O 1
ATOM 709 N N . VAL A 1 91 ? -30.632 30.154 40.993 1.00 16.87 91 VAL A N 1
ATOM 710 C CA . VAL A 1 91 ? -29.487 30.193 40.098 1.00 16.67 91 VAL A CA 1
ATOM 711 C C . VAL A 1 91 ? -29.499 28.974 39.175 1.00 17.80 91 VAL A C 1
ATOM 712 O O . VAL A 1 91 ? -29.783 27.854 39.606 1.00 15.96 91 VAL A O 1
ATOM 716 N N . ARG A 1 92 ? -29.232 29.203 37.894 1.00 14.00 92 ARG A N 1
ATOM 717 C CA . ARG A 1 92 ? -29.023 28.101 36.970 1.00 15.47 92 ARG A CA 1
ATOM 718 C C . ARG A 1 92 ? -27.529 27.860 36.832 1.00 15.08 92 ARG A C 1
ATOM 719 O O . ARG A 1 92 ? -26.807 28.683 36.269 1.00 14.16 92 ARG A O 1
ATOM 727 N N . VAL A 1 93 ? -27.061 26.740 37.367 1.00 15.61 93 VAL A N 1
ATOM 728 C CA . VAL A 1 93 ? -25.649 26.401 37.277 1.00 15.50 93 VAL A CA 1
ATOM 729 C C . VAL A 1 93 ? -25.382 25.673 35.968 1.00 17.45 93 VAL A C 1
ATOM 730 O O . VAL A 1 93 ? -26.302 25.405 35.197 1.00 16.26 93 VAL A O 1
ATOM 734 N N . ASN A 1 94 ? -24.119 25.363 35.711 1.00 14.23 94 ASN A N 1
ATOM 735 C CA . ASN A 1 94 ? -23.762 24.640 34.501 1.00 16.37 94 ASN A CA 1
ATOM 736 C C . ASN A 1 94 ? -24.185 23.172 34.547 1.00 16.73 94 ASN A C 1
ATOM 737 O O . ASN A 1 94 ? -24.618 22.674 35.587 1.00 14.69 94 ASN A O 1
ATOM 742 N N . ALA A 1 95 ? -24.064 22.492 33.411 1.00 14.98 95 ALA A N 1
ATOM 743 C CA . ALA A 1 95 ? -24.512 21.108 33.279 1.00 13.48 95 ALA A CA 1
ATOM 744 C C . ALA A 1 95 ? -23.649 20.150 34.093 1.00 13.03 95 ALA A C 1
ATOM 745 O O . ALA A 1 95 ? -22.482 20.430 34.369 1.00 13.88 95 ALA A O 1
ATOM 747 N N . LEU A 1 96 ? -24.228 19.007 34.453 1.00 17.31 96 LEU A N 1
ATOM 748 C CA . LEU A 1 96 ? -23.561 18.035 35.314 1.00 17.01 96 LEU A CA 1
ATOM 749 C C . LEU A 1 96 ? -22.324 17.393 34.682 1.00 14.56 96 LEU A C 1
ATOM 750 O O . LEU A 1 96 ? -21.560 16.712 35.363 1.00 18.90 96 LEU A O 1
ATOM 755 N N . ASN A 1 97 ? -22.120 17.611 33.386 1.00 13.74 97 ASN A N 1
ATOM 756 C CA . ASN A 1 97 ? -20.932 17.079 32.725 1.00 18.28 97 ASN A CA 1
ATOM 757 C C . ASN A 1 97 ? -19.853 18.138 32.504 1.00 18.43 97 ASN A C 1
ATOM 758 O O . ASN A 1 97 ? -18.795 17.842 31.951 1.00 19.25 97 ASN A O 1
ATOM 763 N N . SER A 1 98 ? -20.121 19.364 32.950 1.00 16.88 98 SER A N 1
ATOM 764 C CA . SER A 1 98 ? -19.253 20.504 32.643 1.00 19.22 98 SER A CA 1
ATOM 765 C C . SER A 1 98 ? -18.105 20.680 33.641 1.00 18.60 98 SER A C 1
ATOM 766 O O . SER A 1 98 ? -18.193 20.231 34.785 1.00 19.90 98 SER A O 1
ATOM 769 N N . PRO A 1 99 ? -17.017 21.340 33.210 1.00 18.76 99 PRO A N 1
ATOM 770 C CA . PRO A 1 99 ? -15.899 21.598 34.125 1.00 18.72 99 PRO A CA 1
ATOM 771 C C . PRO A 1 99 ? -16.173 22.726 35.123 1.00 18.39 99 PRO A C 1
ATOM 772 O O . PRO A 1 99 ? -15.278 23.059 35.897 1.00 18.33 99 PRO A O 1
ATOM 776 N N . TRP A 1 100 ? -17.379 23.291 35.117 1.00 17.58 100 TRP A N 1
ATOM 777 C CA . TRP A 1 100 ? -17.702 24.401 36.016 1.00 18.97 100 TRP A CA 1
ATOM 778 C C . TRP A 1 100 ? -18.684 24.064 37.136 1.00 18.56 100 TRP A C 1
ATOM 779 O O . TRP A 1 100 ? -18.790 24.814 38.106 1.00 16.27 100 TRP A O 1
ATOM 790 N N . VAL A 1 101 ? -19.399 22.949 37.008 1.00 14.87 101 VAL A N 1
ATOM 791 C CA . VAL A 1 101 ? -20.525 22.674 37.904 1.00 14.64 101 VAL A CA 1
ATOM 792 C C . VAL A 1 101 ? -20.132 22.381 39.360 1.00 13.75 101 VAL A C 1
ATOM 793 O O . VAL A 1 101 ? -20.833 22.798 40.285 1.00 14.49 101 VAL A O 1
ATOM 797 N N . LEU A 1 102 ? -19.024 21.675 39.570 1.00 16.25 102 LEU A N 1
ATOM 798 C CA . LEU A 1 102 ? -18.588 21.366 40.931 1.00 17.16 102 LEU A CA 1
ATOM 799 C C . LEU A 1 102 ? -18.379 22.647 41.731 1.00 16.32 102 LEU A C 1
ATOM 800 O O . LEU A 1 102 ? -18.866 22.777 42.854 1.00 15.18 102 LEU A O 1
ATOM 805 N N . ASP A 1 103 ? -17.666 23.595 41.132 1.00 15.60 103 ASP A N 1
ATOM 806 C CA . ASP A 1 103 ? -17.367 24.863 41.788 1.00 19.23 103 ASP A CA 1
ATOM 807 C C . ASP A 1 103 ? -18.572 25.799 41.809 1.00 17.54 103 ASP A C 1
ATOM 808 O O . ASP A 1 103 ? -18.725 26.586 42.742 1.00 17.88 103 ASP A O 1
ATOM 813 N N . ASP A 1 104 ? -19.415 25.727 40.781 1.00 15.63 104 ASP A N 1
ATOM 814 C CA . ASP A 1 104 ? -20.645 26.521 40.757 1.00 15.91 104 ASP A CA 1
ATOM 815 C C . ASP A 1 104 ? -21.442 26.261 42.027 1.00 15.71 104 ASP A C 1
ATOM 816 O O . ASP A 1 104 ? -21.806 27.184 42.755 1.00 16.39 104 ASP A O 1
ATOM 821 N N . ILE A 1 105 ? -21.707 24.990 42.293 1.00 13.18 105 ILE A N 1
ATOM 822 C CA . ILE A 1 105 ? -22.555 24.622 43.416 1.00 12.25 105 ILE A CA 1
ATOM 823 C C . ILE A 1 105 ? -21.836 24.823 44.748 1.00 15.02 105 ILE A C 1
ATOM 824 O O . ILE A 1 105 ? -22.390 25.422 45.665 1.00 14.21 105 ILE A O 1
ATOM 829 N N . ALA A 1 106 ? -20.598 24.347 44.842 1.00 15.47 106 ALA A N 1
ATOM 830 C CA . ALA A 1 106 ? -19.827 24.462 46.082 1.00 16.25 106 ALA A CA 1
ATOM 831 C C . ALA A 1 106 ? -19.591 25.908 46.519 1.00 14.24 106 ALA A C 1
ATOM 832 O O . ALA A 1 106 ? -19.795 26.248 47.683 1.00 15.15 106 ALA A O 1
ATOM 834 N N . GLU A 1 107 ? -19.158 26.755 45.591 1.00 13.64 107 GLU A N 1
ATOM 835 C CA . GLU A 1 107 ? -18.835 28.139 45.934 1.00 15.71 107 GLU A CA 1
ATOM 836 C C . GLU A 1 107 ? -20.075 28.958 46.274 1.00 16.25 107 GLU A C 1
ATOM 837 O O . GLU A 1 107 ? -20.049 29.783 47.187 1.00 14.78 107 GLU A O 1
ATOM 843 N N . ILE A 1 108 ? -21.162 28.723 45.546 1.00 14.06 108 ILE A N 1
ATOM 844 C CA . ILE A 1 108 ? -22.415 29.418 45.819 1.00 14.13 108 ILE A CA 1
ATOM 845 C C . ILE A 1 108 ? -22.981 29.027 47.180 1.00 14.89 108 ILE A C 1
ATOM 846 O O . ILE A 1 108 ? -23.413 29.887 47.948 1.00 15.11 108 ILE A O 1
ATOM 851 N N . VAL A 1 109 ? -22.964 27.735 47.489 1.00 13.99 109 VAL A N 1
ATOM 852 C CA . VAL A 1 109 ? -23.464 27.279 48.783 1.00 13.36 109 VAL A CA 1
ATOM 853 C C . VAL A 1 109 ? -22.607 27.838 49.919 1.00 13.96 109 VAL A C 1
ATOM 854 O O . VAL A 1 109 ? -23.131 28.290 50.940 1.00 16.34 109 VAL A O 1
ATOM 858 N N . ALA A 1 110 ? -21.290 27.824 49.722 1.00 15.96 110 ALA A N 1
ATOM 859 C CA . ALA A 1 110 ? -20.343 28.321 50.722 1.00 16.05 110 ALA A CA 1
ATOM 860 C C . ALA A 1 110 ? -20.607 29.777 51.093 1.00 16.32 110 ALA A C 1
ATOM 861 O O . ALA A 1 110 ? -20.695 30.124 52.271 1.00 15.31 110 ALA A O 1
ATOM 863 N N . ALA A 1 111 ? -20.747 30.617 50.076 1.00 12.87 111 ALA A N 1
ATOM 864 C CA . ALA A 1 111 ? -20.870 32.057 50.269 1.00 16.60 111 ALA A CA 1
ATOM 865 C C . ALA A 1 111 ? -22.289 32.518 50.585 1.00 16.97 111 ALA A C 1
ATOM 866 O O . ALA A 1 111 ? -22.492 33.333 51.481 1.00 21.23 111 ALA A O 1
ATOM 868 N N . VAL A 1 112 ? -23.268 32.010 49.842 1.00 14.77 112 VAL A N 1
ATOM 869 C CA . VAL A 1 112 ? -24.635 32.520 49.936 1.00 14.31 112 VAL A CA 1
ATOM 870 C C . VAL A 1 112 ? -25.708 31.432 50.040 1.00 16.81 112 VAL A C 1
ATOM 871 O O . VAL A 1 112 ? -26.867 31.665 49.694 1.00 17.09 112 VAL A O 1
ATOM 875 N N . GLY A 1 113 ? -25.325 30.259 50.533 1.00 16.40 113 GLY A N 1
ATOM 876 C CA . GLY A 1 113 ? -26.238 29.131 50.624 1.00 16.30 113 GLY A CA 1
ATOM 877 C C . GLY A 1 113 ? -27.524 29.419 51.376 1.00 18.89 113 GLY A C 1
ATOM 878 O O . GLY A 1 113 ? -28.586 28.906 51.023 1.00 20.04 113 GLY A O 1
ATOM 879 N N . ASN A 1 114 ? -27.437 30.249 52.411 1.00 16.74 114 ASN A N 1
ATOM 880 C CA . ASN A 1 114 ? -28.617 30.607 53.196 1.00 19.47 114 ASN A CA 1
ATOM 881 C C . ASN A 1 114 ? -29.567 31.577 52.494 1.00 20.79 114 ASN A C 1
ATOM 882 O O . ASN A 1 114 ? -30.707 31.751 52.923 1.00 26.20 114 ASN A O 1
ATOM 887 N N . LYS A 1 115 ? -29.099 32.212 51.425 1.00 16.14 115 LYS A N 1
ATOM 888 C CA . LYS A 1 115 ? -29.944 33.132 50.668 1.00 19.12 115 LYS A CA 1
ATOM 889 C C . LYS A 1 115 ? -30.526 32.480 49.414 1.00 23.09 115 LYS A C 1
ATOM 890 O O . LYS A 1 115 ? -31.474 32.998 48.821 1.00 21.45 115 LYS A O 1
ATOM 896 N N . LEU A 1 116 ? -29.953 31.350 49.010 1.00 18.98 116 LEU A N 1
ATOM 897 C CA . LEU A 1 116 ? -30.395 30.662 47.802 1.00 17.61 116 LEU A CA 1
ATOM 898 C C . LEU A 1 116 ? -31.622 29.802 48.086 1.00 19.89 116 LEU A C 1
ATOM 899 O O . LEU A 1 116 ? -31.595 28.934 48.956 1.00 19.88 116 LEU A O 1
ATOM 904 N N . ASP A 1 117 ? -32.698 30.050 47.346 1.00 17.95 117 ASP A N 1
ATOM 905 C CA . ASP A 1 117 ? -33.930 29.290 47.508 1.00 17.27 117 ASP A CA 1
ATOM 906 C C . ASP A 1 117 ? -33.961 28.040 46.633 1.00 16.40 117 ASP A C 1
ATOM 907 O O . ASP A 1 117 ? -34.332 26.959 47.092 1.00 18.21 117 ASP A O 1
ATOM 912 N N . VAL A 1 118 ? -33.579 28.195 45.370 1.00 17.19 118 VAL A N 1
ATOM 913 C CA . VAL A 1 118 ? -33.730 27.126 44.386 1.00 16.84 118 VAL A CA 1
ATOM 914 C C . VAL A 1 118 ? -32.531 27.085 43.450 1.00 18.82 118 VAL A C 1
ATOM 915 O O . VAL A 1 118 ? -32.049 28.125 42.998 1.00 13.78 118 VAL A O 1
ATOM 919 N N . ILE A 1 119 ? -32.039 25.885 43.166 1.00 12.19 119 ILE A N 1
ATOM 920 C CA . ILE A 1 119 ? -31.004 25.727 42.160 1.00 13.97 119 ILE A CA 1
ATOM 921 C C . ILE A 1 119 ? -31.576 25.041 40.916 1.00 17.29 119 ILE A C 1
ATOM 922 O O . ILE A 1 119 ? -32.220 23.989 41.003 1.00 15.21 119 ILE A O 1
ATOM 927 N N . MET A 1 120 ? -31.369 25.657 39.758 1.00 14.22 120 MET A N 1
ATOM 928 C CA . MET A 1 120 ? -31.870 25.091 38.513 1.00 16.84 120 MET A CA 1
ATOM 929 C C . MET A 1 120 ? -30.779 24.273 37.847 1.00 13.64 120 MET A C 1
ATOM 930 O O . MET A 1 120 ? -29.675 24.765 37.619 1.00 15.51 120 MET A O 1
ATOM 935 N N . ILE A 1 121 ? -31.092 23.017 37.545 1.00 15.03 121 ILE A N 1
ATOM 936 C CA . ILE A 1 121 ? -30.156 22.130 36.865 1.00 14.61 121 ILE A CA 1
ATOM 937 C C . ILE A 1 121 ? -30.568 21.968 35.404 1.00 15.03 121 ILE A C 1
ATOM 938 O O . ILE A 1 121 ? -31.671 21.510 35.114 1.00 15.72 121 ILE A O 1
ATOM 943 N N . PRO A 1 122 ? -29.680 22.345 34.475 1.00 14.88 122 PRO A N 1
ATOM 944 C CA . PRO A 1 122 ? -30.006 22.242 33.051 1.00 13.85 122 PRO A CA 1
ATOM 945 C C . PRO A 1 122 ? -29.770 20.837 32.509 1.00 18.31 122 PRO A C 1
ATOM 946 O O . PRO A 1 122 ? -29.050 20.049 33.127 1.00 14.84 122 PRO A O 1
ATOM 950 N N . LYS A 1 123 ? -30.392 20.537 31.371 1.00 14.07 123 LYS A N 1
ATOM 951 C CA . LYS A 1 123 ? -30.124 19.316 30.611 1.00 16.94 123 LYS A CA 1
ATOM 952 C C . LYS A 1 123 ? -30.274 18.017 31.414 1.00 16.74 123 LYS A C 1
ATOM 953 O O . LYS A 1 123 ? -29.539 17.054 31.190 1.00 17.45 123 LYS A O 1
ATOM 959 N N . VAL A 1 124 ? -31.227 17.994 32.339 1.00 16.53 124 VAL A N 1
ATOM 960 C CA . VAL A 1 124 ? -31.502 16.798 33.134 1.00 17.14 124 VAL A CA 1
ATOM 961 C C . VAL A 1 124 ? -31.967 15.653 32.231 1.00 18.85 124 VAL A C 1
ATOM 962 O O . VAL A 1 124 ? -32.760 15.863 31.310 1.00 15.39 124 VAL A O 1
ATOM 966 N N . GLU A 1 125 ? -31.467 14.448 32.491 1.00 17.12 125 GLU A N 1
ATOM 967 C CA . GLU A 1 125 ? -31.795 13.291 31.658 1.00 17.69 125 GLU A CA 1
ATOM 968 C C . GLU A 1 125 ? -32.547 12.185 32.399 1.00 15.73 125 GLU A C 1
ATOM 969 O O . GLU A 1 125 ? -33.347 11.466 31.801 1.00 16.80 125 GLU A O 1
ATOM 975 N N . GLY A 1 126 ? -32.304 12.052 33.698 1.00 14.55 126 GLY A N 1
ATOM 976 C CA . GLY A 1 126 ? -32.966 11.017 34.474 1.00 13.40 126 GLY A CA 1
ATOM 977 C C . GLY A 1 126 ? -32.816 11.206 35.969 1.00 13.90 126 GLY A C 1
ATOM 978 O O . GLY A 1 126 ? -32.184 12.162 36.410 1.00 12.94 126 GLY A O 1
ATOM 979 N N . PRO A 1 127 ? -33.401 10.291 36.760 1.00 14.86 127 PRO A N 1
ATOM 980 C CA . PRO A 1 127 ? -33.378 10.392 38.225 1.00 14.16 127 PRO A CA 1
ATOM 981 C C . PRO A 1 127 ? -31.961 10.387 38.788 1.00 13.95 127 PRO A C 1
ATOM 982 O O . PRO A 1 127 ? -31.729 10.970 39.848 1.00 14.89 127 PRO A O 1
ATOM 986 N N . TRP A 1 128 ? -31.032 9.747 38.084 1.00 14.36 128 TRP A N 1
ATOM 987 C CA . TRP A 1 128 ? -29.635 9.711 38.513 1.00 16.50 128 TRP A CA 1
ATOM 988 C C . TRP A 1 128 ? -29.036 11.112 38.633 1.00 16.30 128 TRP A C 1
ATOM 989 O O . TRP A 1 128 ? -28.211 11.359 39.512 1.00 13.25 128 TRP A O 1
ATOM 1000 N N . ASP A 1 129 ? -29.450 12.024 37.756 1.00 13.21 129 ASP A N 1
ATOM 1001 C CA . ASP A 1 129 ? -28.993 13.412 37.843 1.00 15.94 129 ASP A CA 1
ATOM 1002 C C . ASP A 1 129 ? -29.448 14.067 39.146 1.00 12.41 129 ASP A C 1
ATOM 1003 O O . ASP A 1 129 ? -28.677 14.764 39.801 1.00 12.92 129 ASP A O 1
ATOM 1008 N N . ILE A 1 130 ? -30.707 13.843 39.511 1.00 12.78 130 ILE A N 1
ATOM 1009 C CA . ILE A 1 130 ? -31.252 14.392 40.749 1.00 13.25 130 ILE A CA 1
ATOM 1010 C C . ILE A 1 130 ? -30.555 13.784 41.969 1.00 15.58 130 ILE A C 1
ATOM 1011 O O . ILE A 1 130 ? -30.230 14.492 42.927 1.00 12.65 130 ILE A O 1
ATOM 1016 N N . HIS A 1 131 ? -30.318 12.474 41.923 1.00 12.01 131 HIS A N 1
ATOM 1017 C CA . HIS A 1 131 ? -29.623 11.774 43.005 1.00 12.06 131 HIS A CA 1
ATOM 1018 C C . HIS A 1 131 ? -28.250 12.381 43.295 1.00 13.60 131 HIS A C 1
ATOM 1019 O O . HIS A 1 131 ? -27.872 12.544 44.455 1.00 12.83 131 HIS A O 1
ATOM 1026 N N . PHE A 1 132 ? -27.504 12.722 42.248 1.00 12.56 132 PHE A N 1
ATOM 1027 C CA . PHE A 1 132 ? -26.202 13.354 42.450 1.00 15.84 132 PHE A CA 1
ATOM 1028 C C . PHE A 1 132 ? -26.334 14.723 43.105 1.00 13.49 132 PHE A C 1
ATOM 1029 O O . PHE A 1 132 ? -25.636 15.024 44.072 1.00 12.57 132 PHE A O 1
ATOM 1037 N N . VAL A 1 133 ? -27.221 15.554 42.566 1.00 12.43 133 VAL A N 1
ATOM 1038 C CA . VAL A 1 133 ? -27.384 16.918 43.062 1.00 13.63 133 VAL A CA 1
ATOM 1039 C C . VAL A 1 133 ? -27.898 16.940 44.500 1.00 16.18 133 VAL A C 1
ATOM 1040 O O . VAL A 1 133 ? -27.429 17.723 45.325 1.00 14.09 133 VAL A O 1
ATOM 1044 N N . ASP A 1 134 ? -28.849 16.060 44.794 1.00 12.44 134 ASP A N 1
ATOM 1045 C CA . ASP A 1 134 ? -29.414 15.934 46.135 1.00 12.01 134 ASP A CA 1
ATOM 1046 C C . ASP A 1 134 ? -28.325 15.603 47.164 1.00 13.92 134 ASP A C 1
ATOM 1047 O O . ASP A 1 134 ? -28.228 16.244 48.212 1.00 13.97 134 ASP A O 1
ATOM 1052 N N . GLN A 1 135 ? -27.502 14.608 46.853 1.00 14.15 135 GLN A N 1
ATOM 1053 C CA . GLN A 1 135 ? -26.461 14.154 47.770 1.00 14.28 135 GLN A CA 1
ATOM 1054 C C . GLN A 1 135 ? -25.321 15.164 47.882 1.00 15.85 135 GLN A C 1
ATOM 1055 O O . GLN A 1 135 ? -24.736 15.337 48.949 1.00 14.73 135 GLN A O 1
ATOM 1061 N N . TYR A 1 136 ? -25.007 15.822 46.771 1.00 12.65 136 TYR A N 1
ATOM 1062 C CA . TYR A 1 136 ? -23.932 16.808 46.740 1.00 15.22 136 TYR A CA 1
ATOM 1063 C C . TYR A 1 136 ? -24.354 18.047 47.523 1.00 14.44 136 TYR A C 1
ATOM 1064 O O . TYR A 1 136 ? -23.582 18.572 48.322 1.00 13.47 136 TYR A O 1
ATOM 1073 N N . LEU A 1 137 ? -25.590 18.491 47.306 1.00 13.53 137 LEU A N 1
ATOM 1074 C CA . LEU A 1 137 ? -26.141 19.625 48.045 1.00 14.85 137 LEU A CA 1
ATOM 1075 C C . LEU A 1 137 ? -26.169 19.361 49.544 1.00 17.10 137 LEU A C 1
ATOM 1076 O O . LEU A 1 137 ? -25.856 20.244 50.335 1.00 15.92 137 LEU A O 1
ATOM 1081 N N . ALA A 1 138 ? -26.544 18.143 49.927 1.00 14.93 138 ALA A N 1
ATOM 1082 C CA . ALA A 1 138 ? -26.644 17.782 51.337 1.00 15.31 138 ALA A CA 1
ATOM 1083 C C . ALA A 1 138 ? -25.296 17.876 52.042 1.00 13.36 138 ALA A C 1
ATOM 1084 O O . ALA A 1 138 ? -25.207 18.390 53.155 1.00 16.00 138 ALA A O 1
ATOM 1086 N N . LEU A 1 139 ? -24.250 17.382 51.388 1.00 13.29 139 LEU A N 1
ATOM 1087 C CA . LEU A 1 139 ? -22.907 17.422 51.956 1.00 17.03 139 LEU A CA 1
ATOM 1088 C C . LEU A 1 139 ? -22.369 18.853 52.025 1.00 18.84 139 LEU A C 1
ATOM 1089 O O . LEU A 1 139 ? -21.614 19.200 52.933 1.00 17.22 139 LEU A O 1
ATOM 1094 N N . LEU A 1 140 ? -22.765 19.682 51.065 1.00 17.55 140 LEU A N 1
ATOM 1095 C CA . LEU A 1 140 ? -22.380 21.090 51.080 1.00 16.07 140 LEU A CA 1
ATOM 1096 C C . LEU A 1 140 ? -23.169 21.851 52.136 1.00 15.78 140 LEU A C 1
ATOM 1097 O O . LEU A 1 140 ? -22.635 22.741 52.797 1.00 15.99 140 LEU A O 1
ATOM 1102 N N . GLU A 1 141 ? -24.440 21.492 52.297 1.00 13.14 141 GLU A N 1
ATOM 1103 C CA . GLU A 1 141 ? -25.282 22.092 53.325 1.00 14.75 141 GLU A CA 1
ATOM 1104 C C . GLU A 1 141 ? -24.757 21.770 54.724 1.00 18.77 141 GLU A C 1
ATOM 1105 O O . GLU A 1 141 ? -24.745 22.630 55.606 1.00 17.58 141 GLU A O 1
ATOM 1111 N N . ALA A 1 142 ? -24.328 20.528 54.920 1.00 15.19 142 ALA A N 1
ATOM 1112 C CA . ALA A 1 142 ? -23.757 20.104 56.192 1.00 16.39 142 ALA A CA 1
ATOM 1113 C C . ALA A 1 142 ? -22.449 20.843 56.462 1.00 18.59 142 ALA A C 1
ATOM 1114 O O . ALA A 1 142 ? -22.180 21.273 57.583 1.00 17.89 142 ALA A O 1
ATOM 1116 N N . ARG A 1 143 ? -21.646 20.990 55.417 1.00 15.72 143 ARG A N 1
ATOM 1117 C CA . ARG A 1 143 ? -20.355 21.656 55.515 1.00 21.40 143 ARG A CA 1
ATOM 1118 C C . ARG A 1 143 ? -20.476 23.110 55.967 1.00 20.26 143 ARG A C 1
ATOM 1119 O O . ARG A 1 143 ? -19.655 23.596 56.745 1.00 20.82 143 ARG A O 1
ATOM 1127 N N . HIS A 1 144 ? -21.509 23.795 55.491 1.00 16.09 144 HIS A N 1
ATOM 1128 C CA . HIS A 1 144 ? -21.666 25.218 55.767 1.00 17.86 144 HIS A CA 1
ATOM 1129 C C . HIS A 1 144 ? -22.864 25.514 56.658 1.00 17.58 144 HIS A C 1
ATOM 1130 O O . HIS A 1 144 ? -23.301 26.662 56.761 1.00 17.74 144 HIS A O 1
ATOM 1137 N N . GLN A 1 145 ? -23.377 24.466 57.300 1.00 17.65 145 GLN A N 1
ATOM 1138 C CA . GLN A 1 145 ? -24.504 24.565 58.227 1.00 17.91 145 GLN A CA 1
ATOM 1139 C C . GLN A 1 145 ? -25.658 25.413 57.682 1.00 21.10 145 GLN A C 1
ATOM 1140 O O . GLN A 1 145 ? -26.157 26.320 58.348 1.00 21.39 145 GLN A O 1
ATOM 1146 N N . ILE A 1 146 ? -26.066 25.101 56.455 1.00 21.31 146 ILE A N 1
ATOM 1147 C CA . ILE A 1 146 ? -27.179 25.780 55.800 1.00 17.25 146 ILE A CA 1
ATOM 1148 C C . ILE A 1 146 ? -28.486 25.413 56.496 1.00 16.54 146 ILE A C 1
ATOM 1149 O O . ILE A 1 146 ? -28.726 24.247 56.805 1.00 20.36 146 ILE A O 1
ATOM 1154 N N . LYS A 1 147 ? -29.327 26.413 56.738 1.00 17.07 147 LYS A N 1
ATOM 1155 C CA . LYS A 1 147 ? -30.468 26.266 57.643 1.00 18.26 147 LYS A CA 1
ATOM 1156 C C . LYS A 1 147 ? -31.727 25.672 57.011 1.00 21.27 147 LYS A C 1
ATOM 1157 O O . LYS A 1 147 ? -32.522 25.033 57.693 1.00 20.55 147 LYS A O 1
ATOM 1163 N N . LYS A 1 148 ? -31.919 25.887 55.717 1.00 21.20 148 LYS A N 1
ATOM 1164 C CA . LYS A 1 148 ? -33.051 25.268 55.039 1.00 24.96 148 LYS A CA 1
ATOM 1165 C C . LYS A 1 148 ? -32.618 24.678 53.701 1.00 18.74 148 LYS A C 1
ATOM 1166 O O . LYS A 1 148 ? -31.695 25.188 53.065 1.00 20.30 148 LYS A O 1
ATOM 1172 N N . PRO A 1 149 ? -33.273 23.586 53.280 1.00 20.19 149 PRO A N 1
ATOM 1173 C CA . PRO A 1 149 ? -32.846 22.868 52.075 1.00 19.56 149 PRO A CA 1
ATOM 1174 C C . PRO A 1 149 ? -32.913 23.737 50.827 1.00 15.44 149 PRO A C 1
ATOM 1175 O O . PRO A 1 149 ? -33.900 24.435 50.614 1.00 18.33 149 PRO A O 1
ATOM 1179 N N . ILE A 1 150 ? -31.857 23.697 50.025 1.00 12.60 150 ILE A N 1
ATOM 1180 C CA . ILE A 1 150 ? -31.880 24.291 48.703 1.00 14.02 150 ILE A CA 1
ATOM 1181 C C . ILE A 1 150 ? -32.671 23.364 47.778 1.00 16.94 150 ILE A C 1
ATOM 1182 O O . ILE A 1 150 ? -32.366 22.173 47.668 1.00 16.54 150 ILE A O 1
ATOM 1187 N N . LEU A 1 151 ? -33.696 23.906 47.128 1.00 13.82 151 LEU A N 1
ATOM 1188 C CA . LEU A 1 151 ? -34.570 23.094 46.283 1.00 16.68 151 LEU A CA 1
ATOM 1189 C C . LEU A 1 151 ? -33.993 22.875 44.887 1.00 18.19 151 LEU A C 1
ATOM 1190 O O . LEU A 1 151 ? -33.156 23.646 44.421 1.00 13.72 151 LEU A O 1
ATOM 1195 N N . ILE A 1 152 ? -34.441 21.811 44.227 1.00 15.77 152 ILE A N 1
ATOM 1196 C CA . ILE A 1 152 ? -33.991 21.511 42.875 1.00 13.30 152 ILE A CA 1
ATOM 1197 C C . ILE A 1 152 ? -35.101 21.771 41.861 1.00 16.34 152 ILE A C 1
ATOM 1198 O O . ILE A 1 152 ? -36.210 21.244 41.983 1.00 14.70 152 ILE A O 1
ATOM 1203 N N . HIS A 1 153 ? -34.795 22.610 40.879 1.00 16.37 153 HIS A N 1
ATOM 1204 C CA . HIS A 1 153 ? -35.693 22.869 39.762 1.00 15.19 153 HIS A CA 1
ATOM 1205 C C . HIS A 1 153 ? -35.049 22.257 38.531 1.00 15.15 153 HIS A C 1
ATOM 1206 O O . HIS A 1 153 ? -33.903 22.569 38.207 1.00 14.18 153 HIS A O 1
ATOM 1213 N N . ALA A 1 154 ? -35.774 21.375 37.851 1.00 14.65 154 ALA A N 1
ATOM 1214 C CA . ALA A 1 154 ? -35.208 20.657 36.714 1.00 16.60 154 ALA A CA 1
ATOM 1215 C C . ALA A 1 154 ? -35.614 21.293 35.393 1.00 14.83 154 ALA A C 1
ATOM 1216 O O . ALA A 1 154 ? -36.799 21.408 35.090 1.00 13.56 154 ALA A O 1
ATOM 1218 N N . LEU A 1 155 ? -34.623 21.708 34.612 1.00 15.67 155 LEU A N 1
ATOM 1219 C CA . LEU A 1 155 ? -34.882 22.194 33.267 1.00 17.00 155 LEU A CA 1
ATOM 1220 C C . LEU A 1 155 ? -35.230 21.004 32.389 1.00 20.70 155 LEU A C 1
ATOM 1221 O O . LEU A 1 155 ? -34.456 20.052 32.278 1.00 18.02 155 LEU A O 1
ATOM 1226 N N . LEU A 1 156 ? -36.404 21.065 31.774 1.00 14.23 156 LEU A N 1
ATOM 1227 C CA . LEU A 1 156 ? -36.907 19.983 30.943 1.00 16.48 156 LEU A CA 1
ATOM 1228 C C . LEU A 1 156 ? -36.603 20.299 29.483 1.00 18.76 156 LEU A C 1
ATOM 1229 O O . LEU A 1 156 ? -37.345 21.032 28.827 1.00 19.15 156 LEU A O 1
ATOM 1234 N N . GLU A 1 157 ? -35.502 19.754 28.977 1.00 14.72 157 GLU A N 1
ATOM 1235 C CA . GLU A 1 157 ? -34.988 20.168 27.678 1.00 19.69 157 GLU A CA 1
ATOM 1236 C C . GLU A 1 157 ? -34.224 19.069 26.942 1.00 17.40 157 GLU A C 1
ATOM 1237 O O . GLU A 1 157 ? -33.420 19.356 26.057 1.00 18.54 157 GLU A O 1
ATOM 1243 N N . THR A 1 158 ? -34.468 17.813 27.310 1.00 17.47 158 THR A N 1
ATOM 1244 C CA . THR A 1 158 ? -33.954 16.683 26.540 1.00 16.39 158 THR A CA 1
ATOM 1245 C C . THR A 1 158 ? -35.075 15.677 26.313 1.00 13.93 158 THR A C 1
ATOM 1246 O O . THR A 1 158 ? -36.021 15.613 27.095 1.00 15.93 158 THR A O 1
ATOM 1250 N N . ALA A 1 159 ? -34.971 14.899 25.240 1.00 16.90 159 ALA A N 1
ATOM 1251 C CA . ALA A 1 159 ? -35.946 13.848 24.969 1.00 17.30 159 ALA A CA 1
ATOM 1252 C C . ALA A 1 159 ? -35.939 12.823 26.096 1.00 14.63 159 ALA A C 1
ATOM 1253 O O . ALA A 1 159 ? -36.990 12.331 26.508 1.00 12.59 159 ALA A O 1
ATOM 1255 N N . GLN A 1 160 ? -34.749 12.512 26.598 1.00 17.19 160 GLN A N 1
ATOM 1256 C CA . GLN A 1 160 ? -34.614 11.582 27.712 1.00 17.68 160 GLN A CA 1
ATOM 1257 C C . GLN A 1 160 ? -35.311 12.123 28.960 1.00 16.62 160 GLN A C 1
ATOM 1258 O O . GLN A 1 160 ? -35.992 11.383 29.673 1.00 15.16 160 GLN A O 1
ATOM 1264 N N . GLY A 1 161 ? -35.139 13.417 29.214 1.00 15.25 161 GLY A N 1
ATOM 1265 C CA . GLY A 1 161 ? -35.811 14.066 30.325 1.00 17.43 161 GLY A CA 1
ATOM 1266 C C . GLY A 1 161 ? -37.322 13.967 30.219 1.00 16.55 161 GLY A C 1
ATOM 1267 O O . GLY A 1 161 ? -38.002 13.685 31.207 1.00 16.11 161 GLY A O 1
ATOM 1268 N N . MET A 1 162 ? -37.849 14.202 29.019 1.00 13.62 162 MET A N 1
ATOM 1269 C CA . MET A 1 162 ? -39.285 14.084 28.768 1.00 16.23 162 MET A CA 1
ATOM 1270 C C . MET A 1 162 ? -39.802 12.682 29.073 1.00 13.11 162 MET A C 1
ATOM 1271 O O . MET A 1 162 ? -40.843 12.519 29.704 1.00 17.89 162 MET A O 1
ATOM 1276 N N . VAL A 1 163 ? -39.073 11.672 28.615 1.00 12.71 163 VAL A N 1
ATOM 1277 C CA . VAL A 1 163 ? -39.492 10.283 28.788 1.00 14.77 163 VAL A CA 1
ATOM 1278 C C . VAL A 1 163 ? -39.348 9.824 30.242 1.00 15.66 163 VAL A C 1
ATOM 1279 O O . VAL A 1 163 ? -40.164 9.048 30.739 1.00 16.51 163 VAL A O 1
ATOM 1283 N N . ASN A 1 164 ? -38.328 10.333 30.929 1.00 15.03 164 ASN A N 1
ATOM 1284 C CA . ASN A 1 164 ? -38.068 9.953 32.316 1.00 15.00 164 ASN A CA 1
ATOM 1285 C C . ASN A 1 164 ? -38.693 10.900 33.338 1.00 17.24 164 ASN A C 1
ATOM 1286 O O . ASN A 1 164 ? -38.303 10.901 34.507 1.00 16.93 164 ASN A O 1
ATOM 1291 N N . LEU A 1 165 ? -39.670 11.687 32.900 1.00 14.07 165 LEU A N 1
ATOM 1292 C CA . LEU A 1 165 ? -40.209 12.781 33.708 1.00 14.89 165 LEU A CA 1
ATOM 1293 C C . LEU A 1 165 ? -40.753 12.343 35.075 1.00 18.49 165 LEU A C 1
ATOM 1294 O O . LEU A 1 165 ? -40.516 13.009 36.083 1.00 15.02 165 LEU A O 1
ATOM 1299 N N . GLU A 1 166 ? -41.475 11.226 35.105 1.00 14.65 166 GLU A N 1
ATOM 1300 C CA . GLU A 1 166 ? -42.021 10.700 36.354 1.00 16.44 166 GLU A CA 1
ATOM 1301 C C . GLU A 1 166 ? -40.927 10.363 37.365 1.00 14.76 166 GLU A C 1
ATOM 1302 O O . GLU A 1 166 ? -41.043 10.682 38.547 1.00 14.11 166 GLU A O 1
ATOM 1308 N N . GLU A 1 167 ? -39.879 9.724 36.911 1.00 14.96 167 GLU A N 1
ATOM 1309 C CA . GLU A 1 167 ? -38.796 9.328 37.774 1.00 19.24 167 GLU A CA 1
ATOM 1310 C C . GLU A 1 167 ? -38.026 10.519 38.310 1.00 17.42 167 GLU A C 1
ATOM 1311 O O . GLU A 1 167 ? -37.659 10.552 39.438 1.00 15.21 167 GLU A O 1
ATOM 1317 N N . ILE A 1 168 ? -37.824 11.489 37.453 1.00 14.34 168 ILE A N 1
ATOM 1318 C CA . ILE A 1 168 ? -37.166 12.728 37.848 1.00 13.63 168 ILE A CA 1
ATOM 1319 C C . ILE A 1 168 ? -37.998 13.444 38.911 1.00 13.75 168 ILE A C 1
ATOM 1320 O O . ILE A 1 168 ? -37.476 13.867 39.942 1.00 14.89 168 ILE A O 1
ATOM 1325 N N . ALA A 1 169 ? -39.300 13.549 38.664 1.00 13.31 169 ALA A N 1
ATOM 1326 C CA . ALA A 1 169 ? -40.213 14.223 39.588 1.00 18.22 169 ALA A CA 1
ATOM 1327 C C . ALA A 1 169 ? -40.234 13.605 40.991 1.00 16.92 169 ALA A C 1
ATOM 1328 O O . ALA A 1 169 ? -40.357 14.318 41.986 1.00 15.78 169 ALA A O 1
ATOM 1330 N N . GLY A 1 170 ? -40.106 12.285 41.071 1.00 13.96 170 GLY A N 1
ATOM 1331 C CA . GLY A 1 170 ? -40.214 11.601 42.347 1.00 14.81 170 GLY A CA 1
ATOM 1332 C C . GLY A 1 170 ? -38.885 11.251 42.987 1.00 14.51 170 GLY A C 1
ATOM 1333 O O . GLY A 1 170 ? -38.844 10.487 43.947 1.00 13.96 170 GLY A O 1
ATOM 1334 N N . ALA A 1 171 ? -37.803 11.826 42.473 1.00 13.39 171 ALA A N 1
ATOM 1335 C CA . ALA A 1 171 ? -36.453 11.427 42.869 1.00 14.03 171 ALA A CA 1
ATOM 1336 C C . ALA A 1 171 ? -35.926 12.069 44.157 1.00 15.72 171 ALA A C 1
ATOM 1337 O O . ALA A 1 171 ? -34.944 11.587 44.726 1.00 15.26 171 ALA A O 1
ATOM 1339 N N . SER A 1 172 ? -36.563 13.144 44.615 1.00 14.89 172 SER A N 1
ATOM 1340 C CA . SER A 1 172 ? -36.060 13.875 45.781 1.00 17.17 172 SER A CA 1
ATOM 1341 C C . SER A 1 172 ? -37.095 14.819 46.396 1.00 16.14 172 SER A C 1
ATOM 1342 O O . SER A 1 172 ? -37.895 15.417 45.681 1.00 16.56 172 SER A O 1
ATOM 1345 N N . PRO A 1 173 ? -37.072 14.966 47.732 1.00 17.34 173 PRO A N 1
ATOM 1346 C CA . PRO A 1 173 ? -37.942 15.935 48.409 1.00 15.50 173 PRO A CA 1
ATOM 1347 C C . PRO A 1 173 ? -37.498 17.375 48.146 1.00 17.37 173 PRO A C 1
ATOM 1348 O O . PRO A 1 173 ? -38.194 18.313 48.531 1.00 18.07 173 PRO A O 1
ATOM 1352 N N . ARG A 1 174 ? -36.351 17.539 47.494 1.00 14.42 174 ARG A N 1
ATOM 1353 C CA . ARG A 1 174 ? -35.879 18.855 47.076 1.00 15.04 174 ARG A CA 1
ATOM 1354 C C . ARG A 1 174 ? -36.600 19.364 45.832 1.00 19.99 174 ARG A C 1
ATOM 1355 O O . ARG A 1 174 ? -36.502 20.547 45.498 1.00 15.96 174 ARG A O 1
ATOM 1363 N N . MET A 1 175 ? -37.295 18.474 45.129 1.00 15.04 175 MET A N 1
ATOM 1364 C CA . MET A 1 175 ? -37.893 18.847 43.850 1.00 18.95 175 MET A CA 1
ATOM 1365 C C . MET A 1 175 ? -38.891 19.991 44.011 1.00 16.27 175 MET A C 1
ATOM 1366 O O . MET A 1 175 ? -39.769 19.954 44.869 1.00 14.42 175 MET A O 1
ATOM 1371 N N . HIS A 1 176 ? -38.720 21.017 43.187 1.00 15.73 176 HIS A N 1
ATOM 1372 C CA . HIS A 1 176 ? -39.564 22.198 43.233 1.00 15.70 176 HIS A CA 1
ATOM 1373 C C . HIS A 1 176 ? -40.487 22.196 42.025 1.00 14.71 176 HIS A C 1
ATOM 1374 O O . HIS A 1 176 ? -41.681 22.466 42.137 1.00 16.63 176 HIS A O 1
ATOM 1381 N N . GLY A 1 177 ? -39.925 21.881 40.865 1.00 13.98 177 GLY A N 1
ATOM 1382 C CA . GLY A 1 177 ? -40.710 21.832 39.649 1.00 17.32 177 GLY A CA 1
ATOM 1383 C C . GLY A 1 177 ? -39.879 21.723 38.391 1.00 15.73 177 GLY A C 1
ATOM 1384 O O . GLY A 1 177 ? -38.700 21.379 38.445 1.00 14.27 177 GLY A O 1
ATOM 1385 N N . PHE A 1 178 ? -40.509 22.013 37.256 1.00 14.07 178 PHE A N 1
ATOM 1386 C CA . PHE A 1 178 ? -39.864 21.927 35.954 1.00 14.30 178 PHE A CA 1
ATOM 1387 C C . PHE A 1 178 ? -40.082 23.210 35.169 1.00 14.43 178 PHE A C 1
ATOM 1388 O O . PHE A 1 178 ? -41.120 23.857 35.304 1.00 12.85 178 PHE A O 1
ATOM 1396 N N . SER A 1 179 ? -39.098 23.567 34.351 1.00 12.01 179 SER A N 1
ATOM 1397 C CA . SER A 1 179 ? -39.272 24.600 33.337 1.00 17.36 179 SER A CA 1
ATOM 1398 C C . SER A 1 179 ? -39.093 23.974 31.965 1.00 19.01 179 SER A C 1
ATOM 1399 O O . SER A 1 179 ? -38.174 23.182 31.751 1.00 17.75 179 SER A O 1
ATOM 1402 N N . LEU A 1 180 ? -39.974 24.322 31.036 1.00 17.09 180 LEU A N 1
ATOM 1403 C CA . LEU A 1 180 ? -39.814 23.879 29.662 1.00 17.03 180 LEU A CA 1
ATOM 1404 C C . LEU A 1 180 ? -38.697 24.680 29.014 1.00 20.47 180 LEU A C 1
ATOM 1405 O O . LEU A 1 180 ? -38.725 25.908 29.025 1.00 26.39 180 LEU A O 1
ATOM 1410 N N . GLY A 1 181 ? -37.705 23.986 28.470 1.00 16.70 181 GLY A N 1
ATOM 1411 C CA . GLY A 1 181 ? -36.634 24.638 27.739 1.00 16.58 181 GLY A CA 1
ATOM 1412 C C . GLY A 1 181 ? -36.761 24.346 26.255 1.00 20.04 181 GLY A C 1
ATOM 1413 O O . GLY A 1 181 ? -36.145 23.405 25.760 1.00 21.44 181 GLY A O 1
ATOM 1414 N N . PRO A 1 182 ? -37.551 25.162 25.536 1.00 23.93 182 PRO A N 1
ATOM 1415 C CA . PRO A 1 182 ? -37.951 24.919 24.144 1.00 21.84 182 PRO A CA 1
ATOM 1416 C C . PRO A 1 182 ? -36.780 24.845 23.170 1.00 22.00 182 PRO A C 1
ATOM 1417 O O . PRO A 1 182 ? -36.858 24.106 22.188 1.00 25.02 182 PRO A O 1
ATOM 1421 N N . ALA A 1 183 ? -35.719 25.601 23.432 1.00 21.97 183 ALA A N 1
ATOM 1422 C CA . ALA A 1 183 ? -34.584 25.657 22.517 1.00 21.96 183 ALA A CA 1
ATOM 1423 C C . ALA A 1 183 ? -33.791 24.354 22.523 1.00 22.07 183 ALA A C 1
ATOM 1424 O O . ALA A 1 183 ? -33.647 23.706 21.486 1.00 20.31 183 ALA A O 1
ATOM 1426 N N . ASP A 1 184 ? -33.283 23.968 23.691 1.00 17.21 184 ASP A N 1
ATOM 1427 C CA . ASP A 1 184 ? -32.555 22.708 23.817 1.00 21.17 184 ASP A CA 1
ATOM 1428 C C . ASP A 1 184 ? -33.448 21.509 23.496 1.00 18.40 184 ASP A C 1
ATOM 1429 O O . ASP A 1 184 ? -32.993 20.535 22.898 1.00 18.39 184 ASP A O 1
ATOM 1434 N N . LEU A 1 185 ? -34.718 21.581 23.885 1.00 17.80 185 LEU A N 1
ATOM 1435 C CA . LEU A 1 185 ? -35.627 20.458 23.659 1.00 19.67 185 LEU A CA 1
ATOM 1436 C C . LEU A 1 185 ? -35.866 20.239 22.166 1.00 18.35 185 LEU A C 1
ATOM 1437 O O . LEU A 1 185 ? -35.896 19.102 21.694 1.00 16.24 185 LEU A O 1
ATOM 1442 N N . ALA A 1 186 ? -36.021 21.330 21.423 1.00 17.84 186 ALA A N 1
ATOM 1443 C CA . ALA A 1 186 ? -36.139 21.240 19.973 1.00 18.85 186 ALA A CA 1
ATOM 1444 C C . ALA A 1 186 ? -34.877 20.629 19.363 1.00 17.48 186 ALA A C 1
ATOM 1445 O O . ALA A 1 186 ? -34.956 19.759 18.496 1.00 17.23 186 ALA A O 1
ATOM 1447 N N . ALA A 1 187 ? -33.714 21.076 19.830 1.00 17.49 187 ALA A N 1
ATOM 1448 C CA . ALA A 1 187 ? -32.444 20.545 19.338 1.00 20.43 187 ALA A CA 1
ATOM 1449 C C . ALA A 1 187 ? -32.269 19.075 19.711 1.00 20.25 187 ALA A C 1
ATOM 1450 O O . ALA A 1 187 ? -31.749 18.286 18.924 1.00 19.28 187 ALA A O 1
ATOM 1452 N N . SER A 1 188 ? -32.702 18.715 20.915 1.00 19.99 188 SER A N 1
ATOM 1453 C CA . SER A 1 188 ? -32.608 17.335 21.380 1.00 20.91 188 SER A CA 1
ATOM 1454 C C . SER A 1 188 ? -33.514 16.427 20.556 1.00 23.35 188 SER A C 1
ATOM 1455 O O . SER A 1 188 ? -33.092 15.364 20.101 1.00 21.74 188 SER A O 1
ATOM 1458 N N . ARG A 1 189 ? -34.756 16.861 20.363 1.00 18.05 189 ARG A N 1
ATOM 1459 C CA . ARG A 1 189 ? -35.739 16.095 19.606 1.00 21.69 189 ARG A CA 1
ATOM 1460 C C . ARG A 1 189 ? -35.424 16.100 18.122 1.00 24.02 189 ARG A C 1
ATOM 1461 O O . ARG A 1 189 ? -35.779 15.171 17.397 1.00 24.17 189 ARG A O 1
ATOM 1469 N N . GLY A 1 190 ? -34.768 17.160 17.672 1.00 20.52 190 GLY A N 1
ATOM 1470 C CA . GLY A 1 190 ? -34.567 17.365 16.254 1.00 22.79 190 GLY A CA 1
ATOM 1471 C C . GLY A 1 190 ? -35.776 18.047 15.641 1.00 21.33 190 GLY A C 1
ATOM 1472 O O . GLY A 1 190 ? -36.035 17.898 14.451 1.00 19.86 190 GLY A O 1
ATOM 1473 N N . MET A 1 191 ? -36.529 18.782 16.455 1.00 19.50 191 MET A N 1
ATOM 1474 C CA . MET A 1 191 ? -37.594 19.625 15.922 1.00 19.55 191 MET A CA 1
ATOM 1475 C C . MET A 1 191 ? -36.933 20.619 14.970 1.00 28.49 191 MET A C 1
ATOM 1476 O O . MET A 1 191 ? -35.978 21.302 15.340 1.00 25.90 191 MET A O 1
ATOM 1481 N N . LYS A 1 192 ? -37.426 20.684 13.738 1.00 25.43 192 LYS A N 1
ATOM 1482 C CA . LYS A 1 192 ? -36.734 21.437 12.696 1.00 22.49 192 LYS A CA 1
ATOM 1483 C C . LYS A 1 192 ? -37.086 22.921 12.697 1.00 30.53 192 LYS A C 1
ATOM 1484 O O . LYS A 1 192 ? -37.808 23.405 11.824 1.00 27.73 192 LYS A O 1
ATOM 1490 N N . THR A 1 193 ? -36.562 23.629 13.693 1.00 26.49 193 THR A N 1
ATOM 1491 C CA . THR A 1 193 ? -36.733 25.071 13.813 1.00 31.23 193 THR A CA 1
ATOM 1492 C C . THR A 1 193 ? -35.630 25.645 14.694 1.00 30.83 193 THR A C 1
ATOM 1493 O O . THR A 1 193 ? -35.028 24.928 15.496 1.00 27.28 193 THR A O 1
ATOM 1497 N N . THR A 1 194 ? -35.362 26.938 14.534 1.00 34.10 194 THR A N 1
ATOM 1498 C CA . THR A 1 194 ? -34.381 27.622 15.367 1.00 30.47 194 THR A CA 1
ATOM 1499 C C . THR A 1 194 ? -35.080 28.581 16.317 1.00 27.70 194 THR A C 1
ATOM 1500 O O . THR A 1 194 ? -34.433 29.279 17.099 1.00 29.90 194 THR A O 1
ATOM 1504 N N . ARG A 1 195 ? -36.406 28.613 16.242 1.00 24.46 195 ARG A N 1
ATOM 1505 C CA . ARG A 1 195 ? -37.197 29.478 17.109 1.00 27.48 195 ARG A CA 1
ATOM 1506 C C . ARG A 1 195 ? -37.194 28.959 18.541 1.00 29.17 195 ARG A C 1
ATOM 1507 O O . ARG A 1 195 ? -36.944 27.777 18.785 1.00 25.89 195 ARG A O 1
ATOM 1515 N N . VAL A 1 196 ? -37.466 29.855 19.482 1.00 28.50 196 VAL A N 1
ATOM 1516 C CA . VAL A 1 196 ? -37.505 29.507 20.895 1.00 26.97 196 VAL A CA 1
ATOM 1517 C C . VAL A 1 196 ? -38.906 29.757 21.438 1.00 23.06 196 VAL A C 1
ATOM 1518 O O . VAL A 1 196 ? -39.220 30.856 21.892 1.00 23.94 196 VAL A O 1
ATOM 1522 N N . GLY A 1 197 ? -39.751 28.734 21.372 1.00 28.36 197 GLY A N 1
ATOM 1523 C CA . GLY A 1 197 ? -41.145 28.873 21.752 1.00 22.42 197 GLY A CA 1
ATOM 1524 C C . GLY A 1 197 ? -41.964 29.522 20.651 1.00 26.99 197 GLY A C 1
ATOM 1525 O O . GLY A 1 197 ? -41.442 29.836 19.580 1.00 26.81 197 GLY A O 1
ATOM 1526 N N . GLY A 1 198 ? -43.252 29.721 20.913 1.00 26.99 198 GLY A N 1
ATOM 1527 C CA . GLY A 1 198 ? -44.138 30.342 19.945 1.00 23.69 198 GLY A CA 1
ATOM 1528 C C . GLY A 1 198 ? -44.539 29.397 18.827 1.00 27.71 198 GLY A C 1
ATOM 1529 O O . GLY A 1 198 ? -44.098 28.249 18.781 1.00 26.72 198 GLY A O 1
ATOM 1530 N N . GLY A 1 199 ? -45.377 29.884 17.918 1.00 28.25 199 GLY A N 1
ATOM 1531 C CA . GLY A 1 199 ? -45.865 29.064 16.826 1.00 26.44 199 GLY A CA 1
ATOM 1532 C C . GLY A 1 199 ? -44.861 28.889 15.704 1.00 30.35 199 GLY A C 1
ATOM 1533 O O . GLY A 1 199 ? -43.770 29.459 15.730 1.00 32.20 199 GLY A O 1
ATOM 1534 N N . HIS A 1 200 ? -45.231 28.077 14.722 1.00 24.38 200 HIS A N 1
ATOM 1535 C CA . HIS A 1 200 ? -44.465 27.950 13.492 1.00 27.33 200 HIS A CA 1
ATOM 1536 C C . HIS A 1 200 ? -45.450 27.844 12.333 1.00 28.36 200 HIS A C 1
ATOM 1537 O O . HIS A 1 200 ? -46.370 27.025 12.367 1.00 26.20 200 HIS A O 1
ATOM 1544 N N . PRO A 1 201 ? -45.269 28.687 11.307 1.00 28.17 201 PRO A N 1
ATOM 1545 C CA . PRO A 1 201 ? -46.202 28.754 10.175 1.00 30.17 201 PRO A CA 1
ATOM 1546 C C . PRO A 1 201 ? -46.309 27.448 9.387 1.00 28.37 201 PRO A C 1
ATOM 1547 O O . PRO A 1 201 ? -47.281 27.262 8.658 1.00 33.39 201 PRO A O 1
ATOM 1551 N N . PHE A 1 202 ? -45.332 26.558 9.531 1.00 26.07 202 PHE A N 1
ATOM 1552 C CA . PHE A 1 202 ? -45.336 25.303 8.785 1.00 26.96 202 PHE A CA 1
ATOM 1553 C C . PHE A 1 202 ? -46.168 24.217 9.468 1.00 24.30 202 PHE A C 1
ATOM 1554 O O . PHE A 1 202 ? -46.522 23.219 8.843 1.00 23.89 202 PHE A O 1
ATOM 1562 N N . TYR A 1 203 ? -46.468 24.403 10.749 1.00 20.18 203 TYR A N 1
ATOM 1563 C CA . TYR A 1 203 ? -47.247 23.412 11.488 1.00 22.68 203 TYR A CA 1
ATOM 1564 C C . TYR A 1 203 ? -48.723 23.778 11.505 1.00 23.65 203 TYR A C 1
ATOM 1565 O O . TYR A 1 203 ? -49.153 24.652 12.257 1.00 23.91 203 TYR A O 1
ATOM 1574 N N . GLY A 1 204 ? -49.498 23.099 10.670 1.00 21.59 204 GLY A N 1
ATOM 1575 C CA . GLY A 1 204 ? -50.920 23.355 10.601 1.00 23.16 204 GLY A CA 1
ATOM 1576 C C . GLY A 1 204 ? -51.698 22.256 9.912 1.00 24.00 204 GLY A C 1
ATOM 1577 O O . GLY A 1 204 ? -51.119 21.362 9.294 1.00 23.50 204 GLY A O 1
ATOM 1578 N N . VAL A 1 205 ? -53.020 22.328 10.025 1.00 23.66 205 VAL A N 1
ATOM 1579 C CA . VAL A 1 205 ? -53.904 21.379 9.364 1.00 22.46 205 VAL A CA 1
ATOM 1580 C C . VAL A 1 205 ? -54.529 22.024 8.134 1.00 25.09 205 VAL A C 1
ATOM 1581 O O . VAL A 1 205 ? -55.136 23.091 8.225 1.00 25.02 205 VAL A O 1
ATOM 1585 N N . LEU A 1 206 ? -54.370 21.380 6.984 1.00 25.11 206 LEU A N 1
ATOM 1586 C CA . LEU A 1 206 ? -54.965 21.871 5.750 1.00 26.00 206 LEU A CA 1
ATOM 1587 C C . LEU A 1 206 ? -56.392 21.347 5.625 1.00 27.05 206 LEU A C 1
ATOM 1588 O O . LEU A 1 206 ? -56.640 20.152 5.793 1.00 23.36 206 LEU A O 1
ATOM 1593 N N . ALA A 1 207 ? -57.327 22.247 5.339 1.00 24.24 207 ALA A N 1
ATOM 1594 C CA . ALA A 1 207 ? -58.725 21.871 5.174 1.00 26.29 207 ALA A CA 1
ATOM 1595 C C . ALA A 1 207 ? -58.916 21.054 3.900 1.00 25.37 207 ALA A C 1
ATOM 1596 O O . ALA A 1 207 ? -58.074 21.089 3.003 1.00 22.62 207 ALA A O 1
ATOM 1598 N N . ASP A 1 208 ? -60.023 20.317 3.829 1.00 25.60 208 ASP A N 1
ATOM 1599 C CA . ASP A 1 208 ? -60.371 19.548 2.634 1.00 25.13 208 ASP A CA 1
ATOM 1600 C C . ASP A 1 208 ? -60.551 20.469 1.420 1.00 29.63 208 ASP A C 1
ATOM 1601 O O . ASP A 1 208 ? -60.804 21.664 1.585 1.00 32.07 208 ASP A O 1
ATOM 1606 N N . PRO A 1 209 ? -60.456 19.927 0.218 1.00 32.16 209 PRO A N 1
ATOM 1607 C CA . PRO A 1 209 ? -60.782 20.684 -0.992 1.00 37.75 209 PRO A CA 1
ATOM 1608 C C . PRO A 1 209 ? -62.110 21.342 -0.840 1.00 36.22 209 PRO A C 1
ATOM 1609 O O . PRO A 1 209 ? -63.028 20.781 -0.337 1.00 33.07 209 PRO A O 1
ATOM 1613 N N . GLN A 1 210 ? -62.160 22.583 -1.280 1.00 45.16 210 GLN A N 1
ATOM 1614 C CA . GLN A 1 210 ? -63.120 23.560 -0.825 1.00 51.74 210 GLN A CA 1
ATOM 1615 C C . GLN A 1 210 ? -64.399 23.770 -1.638 1.00 61.88 210 GLN A C 1
ATOM 1616 O O . GLN A 1 210 ? -65.480 23.947 -1.059 1.00 63.56 210 GLN A O 1
ATOM 1622 N N . GLU A 1 211 ? -64.267 23.792 -2.946 1.00 55.55 211 GLU A N 1
ATOM 1623 C CA . GLU A 1 211 ? -65.418 23.879 -3.827 1.00 69.96 211 GLU A CA 1
ATOM 1624 C C . GLU A 1 211 ? -65.205 24.962 -4.840 1.00 69.81 211 GLU A C 1
ATOM 1625 O O . GLU A 1 211 ? -65.086 26.109 -4.512 1.00 64.41 211 GLU A O 1
ATOM 1631 N N . GLY A 1 212 ? -65.108 24.547 -6.087 1.00 75.36 212 GLY A N 1
ATOM 1632 C CA . GLY A 1 212 ? -64.721 25.452 -7.140 1.00 73.54 212 GLY A CA 1
ATOM 1633 C C . GLY A 1 212 ? -63.358 25.867 -6.727 1.00 71.83 212 GLY A C 1
ATOM 1634 O O . GLY A 1 212 ? -62.931 26.977 -6.943 1.00 71.95 212 GLY A O 1
ATOM 1635 N N . GLN A 1 213 ? -62.704 24.947 -6.047 1.00 71.46 213 GLN A N 1
ATOM 1636 C CA . GLN A 1 213 ? -61.324 25.086 -5.706 1.00 69.79 213 GLN A CA 1
ATOM 1637 C C . GLN A 1 213 ? -60.993 26.446 -5.131 1.00 67.42 213 GLN A C 1
ATOM 1638 O O . GLN A 1 213 ? -60.032 27.054 -5.531 1.00 68.45 213 GLN A O 1
ATOM 1644 N N . ALA A 1 214 ? -61.797 26.900 -4.178 1.00 62.17 214 ALA A N 1
ATOM 1645 C CA . ALA A 1 214 ? -61.518 28.087 -3.399 1.00 58.25 214 ALA A CA 1
ATOM 1646 C C . ALA A 1 214 ? -60.339 27.752 -2.495 1.00 58.75 214 ALA A C 1
ATOM 1647 O O . ALA A 1 214 ? -60.234 26.621 -2.119 1.00 57.30 214 ALA A O 1
ATOM 1649 N N . GLU A 1 215 ? -59.467 28.709 -2.151 1.00 56.70 215 GLU A N 1
ATOM 1650 C CA . GLU A 1 215 ? -58.277 28.446 -1.358 1.00 48.91 215 GLU A CA 1
ATOM 1651 C C . GLU A 1 215 ? -58.603 27.636 -0.111 1.00 40.41 215 GLU A C 1
ATOM 1652 O O . GLU A 1 215 ? -59.601 27.887 0.570 1.00 38.42 215 GLU A O 1
ATOM 1658 N N . ARG A 1 216 ? -57.760 26.649 0.165 1.00 35.63 216 ARG A N 1
ATOM 1659 C CA . ARG A 1 216 ? -57.949 25.772 1.307 1.00 34.62 216 ARG A CA 1
ATOM 1660 C C . ARG A 1 216 ? -57.399 26.416 2.571 1.00 26.90 216 ARG A C 1
ATOM 1661 O O . ARG A 1 216 ? -56.222 26.771 2.634 1.00 30.76 216 ARG A O 1
ATOM 1669 N N . PRO A 1 217 ? -58.262 26.589 3.579 1.00 26.32 217 PRO A N 1
ATOM 1670 C CA . PRO A 1 217 ? -57.836 27.129 4.873 1.00 29.42 217 PRO A CA 1
ATOM 1671 C C . PRO A 1 217 ? -56.748 26.269 5.516 1.00 28.12 217 PRO A C 1
ATOM 1672 O O . PRO A 1 217 ? -56.779 25.043 5.417 1.00 24.79 217 PRO A O 1
ATOM 1676 N N . PHE A 1 218 ? -55.787 26.929 6.152 1.00 25.64 218 PHE A N 1
ATOM 1677 C CA . PHE A 1 218 ? -54.686 26.262 6.830 1.00 27.11 218 PHE A CA 1
ATOM 1678 C C . PHE A 1 218 ? -54.679 26.751 8.273 1.00 28.92 218 PHE A C 1
ATOM 1679 O O . PHE A 1 218 ? -54.530 27.947 8.524 1.00 26.07 218 PHE A O 1
ATOM 1687 N N . TYR A 1 219 ? -54.861 25.831 9.217 1.00 22.46 219 TYR A N 1
ATOM 1688 C CA . TYR A 1 219 ? -54.974 26.188 10.629 1.00 23.56 219 TYR A CA 1
ATOM 1689 C C . TYR A 1 219 ? -53.711 25.835 11.406 1.00 28.08 219 TYR A C 1
ATOM 1690 O O . TYR A 1 219 ? -53.433 24.658 11.631 1.00 24.79 219 TYR A O 1
ATOM 1699 N N . GLN A 1 220 ? -52.956 26.850 11.823 1.00 23.49 220 GLN A N 1
ATOM 1700 C CA . GLN A 1 220 ? -51.731 26.624 12.589 1.00 23.85 220 GLN A CA 1
ATOM 1701 C C . GLN A 1 220 ? -52.002 25.863 13.883 1.00 23.30 220 GLN A C 1
ATOM 1702 O O . GLN A 1 220 ? -53.041 26.050 14.523 1.00 19.81 220 GLN A O 1
ATOM 1708 N N . GLN A 1 221 ? -51.059 25.004 14.258 1.00 18.90 221 GLN A N 1
ATOM 1709 C CA . GLN A 1 221 ? -51.199 24.186 15.457 1.00 19.38 221 GLN A CA 1
ATOM 1710 C C . GLN A 1 221 ? -50.112 24.504 16.483 1.00 16.37 221 GLN A C 1
ATOM 1711 O O . GLN A 1 221 ? -49.057 25.035 16.144 1.00 18.57 221 GLN A O 1
ATOM 1717 N N . ASP A 1 222 ? -50.386 24.168 17.737 1.00 16.47 222 ASP A N 1
ATOM 1718 C CA . ASP A 1 222 ? -49.458 24.411 18.833 1.00 17.01 222 ASP A CA 1
ATOM 1719 C C . ASP A 1 222 ? -48.406 23.305 18.900 1.00 18.60 222 ASP A C 1
ATOM 1720 O O . ASP A 1 222 ? -48.725 22.146 19.161 1.00 15.41 222 ASP A O 1
ATOM 1725 N N . LEU A 1 223 ? -47.151 23.674 18.657 1.00 20.04 223 LEU A N 1
ATOM 1726 C CA . LEU A 1 223 ? -46.037 22.728 18.711 1.00 19.53 223 LEU A CA 1
ATOM 1727 C C . LEU A 1 223 ? -45.859 22.123 20.097 1.00 19.17 223 LEU A C 1
ATOM 1728 O O . LEU A 1 223 ? -45.345 21.015 20.233 1.00 17.76 223 LEU A O 1
ATOM 1733 N N . TRP A 1 224 ? -46.294 22.853 21.120 1.00 18.48 224 TRP A N 1
ATOM 1734 C CA . TRP A 1 224 ? -45.901 22.554 22.493 1.00 16.35 224 TRP A CA 1
ATOM 1735 C C . TRP A 1 224 ? -47.017 21.988 23.364 1.00 17.20 224 TRP A C 1
ATOM 1736 O O . TRP A 1 224 ? -46.840 21.831 24.571 1.00 17.84 224 TRP A O 1
ATOM 1747 N N . HIS A 1 225 ? -48.154 21.668 22.754 1.00 13.96 225 HIS A N 1
ATOM 1748 C CA . HIS A 1 225 ? -49.304 21.161 23.497 1.00 13.82 225 HIS A CA 1
ATOM 1749 C C . HIS A 1 225 ? -48.998 19.892 24.300 1.00 13.52 225 HIS A C 1
ATOM 1750 O O . HIS A 1 225 ? -49.165 19.861 25.519 1.00 13.20 225 HIS A O 1
ATOM 1757 N N . TYR A 1 226 ? -48.562 18.845 23.606 1.00 13.34 226 TYR A N 1
ATOM 1758 C CA . TYR A 1 226 ? -48.207 17.585 24.250 1.00 13.10 226 TYR A CA 1
ATOM 1759 C C . TYR A 1 226 ? -47.143 17.780 25.334 1.00 13.23 226 TYR A C 1
ATOM 1760 O O . TYR A 1 226 ? -47.256 17.238 26.429 1.00 13.60 226 TYR A O 1
ATOM 1769 N N . THR A 1 227 ? -46.113 18.557 25.015 1.00 13.91 227 THR A N 1
ATOM 1770 C CA . THR A 1 227 ? -45.003 18.802 25.932 1.00 13.92 227 THR A CA 1
ATOM 1771 C C . THR A 1 227 ? -45.463 19.454 27.233 1.00 14.93 227 THR A C 1
ATOM 1772 O O . THR A 1 227 ? -45.157 18.972 28.327 1.00 12.94 227 THR A O 1
ATOM 1776 N N . ILE A 1 228 ? -46.204 20.549 27.109 1.00 11.79 228 ILE A N 1
ATOM 1777 C CA . ILE A 1 228 ? -46.676 21.284 28.273 1.00 15.43 228 ILE A CA 1
ATOM 1778 C C . ILE A 1 228 ? -47.700 20.481 29.069 1.00 16.27 228 ILE A C 1
ATOM 1779 O O . ILE A 1 228 ? -47.637 20.436 30.298 1.00 16.00 228 ILE A O 1
ATOM 1784 N N . ALA A 1 229 ? -48.632 19.839 28.369 1.00 16.27 229 ALA A N 1
ATOM 1785 C CA . ALA A 1 229 ? -49.646 19.015 29.026 1.00 14.66 229 ALA A CA 1
ATOM 1786 C C . ALA A 1 229 ? -49.026 17.894 29.858 1.00 15.91 229 ALA A C 1
ATOM 1787 O O . ALA A 1 229 ? -49.448 17.650 30.988 1.00 14.63 229 ALA A O 1
ATOM 1789 N N . ARG A 1 230 ? -48.029 17.212 29.299 1.00 14.68 230 ARG A N 1
ATOM 1790 C CA . ARG A 1 230 ? -47.361 16.133 30.025 1.00 13.29 230 ARG A CA 1
ATOM 1791 C C . ARG A 1 230 ? -46.563 16.660 31.217 1.00 13.29 230 ARG A C 1
ATOM 1792 O O . ARG A 1 230 ? -46.597 16.075 32.301 1.00 13.13 230 ARG A O 1
ATOM 1800 N N . MET A 1 231 ? -45.845 17.762 31.012 1.00 14.15 231 MET A N 1
ATOM 1801 C CA . MET A 1 231 ? -45.100 18.396 32.097 1.00 12.68 231 MET A CA 1
ATOM 1802 C C . MET A 1 231 ? -46.020 18.787 33.255 1.00 13.19 231 MET A C 1
ATOM 1803 O O . MET A 1 231 ? -45.690 18.573 34.420 1.00 15.01 231 MET A O 1
ATOM 1808 N N . VAL A 1 232 ? -47.179 19.351 32.930 1.00 15.40 232 VAL A N 1
ATOM 1809 C CA . VAL A 1 232 ? -48.132 19.770 33.955 1.00 12.45 232 VAL A CA 1
ATOM 1810 C C . VAL A 1 232 ? -48.674 18.586 34.760 1.00 15.41 232 VAL A C 1
ATOM 1811 O O . VAL A 1 232 ? -48.695 18.628 35.990 1.00 15.05 232 VAL A O 1
ATOM 1815 N N . ASP A 1 233 ? -49.093 17.523 34.077 1.00 12.73 233 ASP A N 1
ATOM 1816 C CA . ASP A 1 233 ? -49.621 16.355 34.780 1.00 13.37 233 ASP A CA 1
ATOM 1817 C C . ASP A 1 233 ? -48.598 15.723 35.722 1.00 13.85 233 ASP A C 1
ATOM 1818 O O . ASP A 1 233 ? -48.912 15.416 36.868 1.00 15.24 233 ASP A O 1
ATOM 1823 N N . VAL A 1 234 ? -47.378 15.526 35.235 1.00 16.13 234 VAL A N 1
ATOM 1824 C CA . VAL A 1 234 ? -46.350 14.864 36.034 1.00 17.99 234 VAL A CA 1
ATOM 1825 C C . VAL A 1 234 ? -45.934 15.730 37.221 1.00 15.03 234 VAL A C 1
ATOM 1826 O O . VAL A 1 234 ? -45.802 15.239 38.345 1.00 14.06 234 VAL A O 1
ATOM 1830 N N . ALA A 1 235 ? -45.747 17.022 36.967 1.00 15.65 235 ALA A N 1
ATOM 1831 C CA . ALA A 1 235 ? -45.395 17.965 38.024 1.00 14.50 235 ALA A CA 1
ATOM 1832 C C . ALA A 1 235 ? -46.457 17.991 39.120 1.00 16.34 235 ALA A C 1
ATOM 1833 O O . ALA A 1 235 ? -46.163 17.728 40.286 1.00 16.39 235 ALA A O 1
ATOM 1835 N N . VAL A 1 236 ? -47.692 18.295 38.735 1.00 13.76 236 VAL A N 1
ATOM 1836 C CA . VAL A 1 236 ? -48.780 18.450 39.698 1.00 17.84 236 VAL A CA 1
ATOM 1837 C C . VAL A 1 236 ? -49.074 17.162 40.470 1.00 19.00 236 VAL A C 1
ATOM 1838 O O . VAL A 1 236 ? -49.366 17.202 41.667 1.00 19.45 236 VAL A O 1
ATOM 1842 N N . ALA A 1 237 ? -48.975 16.020 39.794 1.00 15.61 237 ALA A N 1
ATOM 1843 C CA . ALA A 1 237 ? -49.191 14.734 40.455 1.00 17.44 237 ALA A CA 1
ATOM 1844 C C . ALA A 1 237 ? -48.161 14.498 41.558 1.00 18.79 237 ALA A C 1
ATOM 1845 O O . ALA A 1 237 ? -48.437 13.809 42.539 1.00 20.16 237 ALA A O 1
ATOM 1847 N N . HIS A 1 238 ? -46.976 15.073 41.390 1.00 15.45 238 HIS A N 1
ATOM 1848 C CA . HIS A 1 238 ? -45.905 14.918 42.367 1.00 17.51 238 HIS A CA 1
ATOM 1849 C C . HIS A 1 238 ? -45.822 16.101 43.330 1.00 18.61 238 HIS A C 1
ATOM 1850 O O . HIS A 1 238 ? -44.893 16.192 44.130 1.00 21.12 238 HIS A O 1
ATOM 1857 N N . GLY A 1 239 ? -46.796 17.001 43.251 1.00 19.95 239 GLY A N 1
ATOM 1858 C CA . GLY A 1 239 ? -46.840 18.156 44.130 1.00 20.27 239 GLY A CA 1
ATOM 1859 C C . GLY A 1 239 ? -45.859 19.243 43.729 1.00 22.40 239 GLY A C 1
ATOM 1860 O O . GLY A 1 239 ? -45.468 20.075 44.549 1.00 19.84 239 GLY A O 1
ATOM 1861 N N . LEU A 1 240 ? -45.458 19.234 42.461 1.00 18.97 240 LEU A N 1
ATOM 1862 C CA . LEU A 1 240 ? -44.496 20.207 41.958 1.00 15.76 240 LEU A CA 1
ATOM 1863 C C . LEU A 1 240 ? -45.193 21.236 41.075 1.00 16.09 240 LEU A C 1
ATOM 1864 O O . LEU A 1 240 ? -46.397 21.148 40.835 1.00 18.51 240 LEU A O 1
ATOM 1869 N N . ARG A 1 241 ? -44.431 22.207 40.587 1.00 15.12 241 ARG A N 1
ATOM 1870 C CA . ARG A 1 241 ? -44.981 23.252 39.736 1.00 15.00 241 ARG A CA 1
ATOM 1871 C C . ARG A 1 241 ? -44.330 23.240 38.360 1.00 18.43 241 ARG A C 1
ATOM 1872 O O . ARG A 1 241 ? -43.155 22.914 38.224 1.00 18.38 241 ARG A O 1
ATOM 1880 N N . ALA A 1 242 ? -45.105 23.590 37.340 1.00 17.87 242 ALA A N 1
ATOM 1881 C CA . ALA A 1 242 ? -44.612 23.596 35.970 1.00 16.43 242 ALA A CA 1
ATOM 1882 C C . ALA A 1 242 ? -44.481 25.027 35.470 1.00 16.51 242 ALA A C 1
ATOM 1883 O O . ALA A 1 242 ? -45.322 25.877 35.762 1.00 18.06 242 ALA A O 1
ATOM 1885 N N . PHE A 1 243 ? -43.418 25.293 34.722 1.00 15.09 243 PHE A N 1
ATOM 1886 C CA . PHE A 1 243 ? -43.149 26.640 34.245 1.00 15.93 243 PHE A CA 1
ATOM 1887 C C . PHE A 1 243 ? -42.850 26.608 32.762 1.00 17.45 243 PHE A C 1
ATOM 1888 O O . PHE A 1 243 ? -42.222 25.672 32.269 1.00 18.02 243 PHE A O 1
ATOM 1896 N N . TYR A 1 244 ? -43.301 27.629 32.047 1.00 16.20 244 TYR A N 1
ATOM 1897 C CA . TYR A 1 244 ? -42.806 27.849 30.705 1.00 16.18 244 TYR A CA 1
ATOM 1898 C C . TYR A 1 244 ? -41.460 28.546 30.857 1.00 19.69 244 TYR A C 1
ATOM 1899 O O . TYR A 1 244 ? -41.301 29.408 31.715 1.00 21.20 244 TYR A O 1
ATOM 1908 N N . GLY A 1 245 ? -40.490 28.174 30.033 1.00 16.02 245 GLY A N 1
ATOM 1909 C CA . GLY A 1 245 ? -39.174 28.770 30.130 1.00 18.37 245 GLY A CA 1
ATOM 1910 C C . GLY A 1 245 ? -39.063 30.078 29.376 1.00 19.02 245 GLY A C 1
ATOM 1911 O O . GLY A 1 245 ? -39.839 31.002 29.609 1.00 17.20 245 GLY A O 1
ATOM 1912 N N . PRO A 1 246 ? -38.085 30.163 28.466 1.00 17.09 246 PRO A N 1
ATOM 1913 C CA . PRO A 1 246 ? -37.810 31.396 27.726 1.00 19.51 246 PRO A CA 1
ATOM 1914 C C . PRO A 1 246 ? -38.658 31.542 26.470 1.00 21.16 246 PRO A C 1
ATOM 1915 O O . PRO A 1 246 ? -38.989 30.551 25.814 1.00 19.63 246 PRO A O 1
ATOM 1919 N N . PHE A 1 247 ? -39.009 32.781 26.150 1.00 20.52 247 PHE A N 1
ATOM 1920 C CA . PHE A 1 247 ? -39.544 33.106 24.837 1.00 22.68 247 PHE A CA 1
ATOM 1921 C C . PHE A 1 247 ? -38.489 33.949 24.134 1.00 19.41 247 PHE A C 1
ATOM 1922 O O . PHE A 1 247 ? -38.269 35.104 24.494 1.00 23.94 247 PHE A O 1
ATOM 1930 N N . GLY A 1 248 ? -37.834 33.357 23.141 1.00 20.72 248 GLY A N 1
ATOM 1931 C CA . GLY A 1 248 ? -36.644 33.937 22.543 1.00 26.65 248 GLY A CA 1
ATOM 1932 C C . GLY A 1 248 ? -36.818 35.226 21.762 1.00 31.67 248 GLY A C 1
ATOM 1933 O O . GLY A 1 248 ? -35.877 36.012 21.650 1.00 29.26 248 GLY A O 1
ATOM 1934 N N . ASP A 1 249 ? -38.008 35.446 21.211 1.00 27.88 249 ASP A N 1
ATOM 1935 C CA . ASP A 1 249 ? -38.260 36.649 20.424 1.00 28.59 249 ASP A CA 1
ATOM 1936 C C . ASP A 1 249 ? -38.639 37.810 21.341 1.00 24.69 249 ASP A C 1
ATOM 1937 O O . ASP A 1 249 ? -39.818 38.107 21.532 1.00 20.83 249 ASP A O 1
ATOM 1942 N N . ILE A 1 250 ? -37.622 38.461 21.895 1.00 25.16 250 ILE A N 1
ATOM 1943 C CA . ILE A 1 250 ? -37.802 39.520 22.883 1.00 31.03 250 ILE A CA 1
ATOM 1944 C C . ILE A 1 250 ? -38.649 40.680 22.362 1.00 30.11 250 ILE A C 1
ATOM 1945 O O . ILE A 1 250 ? -39.420 41.281 23.111 1.00 29.49 250 ILE A O 1
ATOM 1950 N N . LYS A 1 251 ? -38.506 40.983 21.076 1.00 29.96 251 LYS A N 1
ATOM 1951 C CA . LYS A 1 251 ? -39.192 42.123 20.472 1.00 32.65 251 LYS A CA 1
ATOM 1952 C C . LYS A 1 251 ? -40.670 41.854 20.179 1.00 32.88 251 LYS A C 1
ATOM 1953 O O . LYS A 1 251 ? -41.483 42.778 20.160 1.00 30.36 251 LYS A O 1
ATOM 1959 N N . ASP A 1 252 ? -41.015 40.591 19.945 1.00 29.35 252 ASP A N 1
ATOM 1960 C CA . ASP A 1 252 ? -42.394 40.229 19.631 1.00 24.36 252 ASP A CA 1
ATOM 1961 C C . ASP A 1 252 ? -43.192 40.007 20.912 1.00 29.02 252 ASP A C 1
ATOM 1962 O O . ASP A 1 252 ? -43.427 38.869 21.320 1.00 25.25 252 ASP A O 1
ATOM 1967 N N . GLU A 1 253 ? -43.616 41.100 21.540 1.00 25.73 253 GLU A N 1
ATOM 1968 C CA . GLU A 1 253 ? -44.320 41.023 22.815 1.00 24.99 253 GLU A CA 1
ATOM 1969 C C . GLU A 1 253 ? -45.704 40.388 22.691 1.00 25.03 253 GLU A C 1
ATOM 1970 O O . GLU A 1 253 ? -46.194 39.759 23.631 1.00 26.52 253 GLU A O 1
ATOM 1976 N N . ALA A 1 254 ? -46.328 40.546 21.530 1.00 22.70 254 ALA A N 1
ATOM 1977 C CA . ALA A 1 254 ? -47.642 39.959 21.292 1.00 23.97 254 ALA A CA 1
ATOM 1978 C C . ALA A 1 254 ? -47.568 38.430 21.254 1.00 19.29 254 ALA A C 1
ATOM 1979 O O . ALA A 1 254 ? -48.376 37.748 21.884 1.00 18.37 254 ALA A O 1
ATOM 1981 N N . ALA A 1 255 ? -46.600 37.896 20.515 1.00 20.79 255 ALA A N 1
ATOM 1982 C CA . ALA A 1 255 ? -46.408 36.449 20.455 1.00 25.26 255 ALA A CA 1
ATOM 1983 C C . ALA A 1 255 ? -45.951 35.917 21.807 1.00 25.26 255 ALA A C 1
ATOM 1984 O O . ALA A 1 255 ? -46.305 34.803 22.195 1.00 22.48 255 ALA A O 1
ATOM 1986 N N . CYS A 1 256 ? -45.163 36.719 22.519 1.00 21.44 256 CYS A N 1
ATOM 1987 C CA . CYS A 1 256 ? -44.707 36.354 23.854 1.00 21.01 256 CYS A CA 1
ATOM 1988 C C . CYS A 1 256 ? -45.887 36.164 24.792 1.00 23.66 256 CYS A C 1
ATOM 1989 O O . CYS A 1 256 ? -45.997 35.141 25.469 1.00 20.75 256 CYS A O 1
ATOM 1992 N N . GLU A 1 257 ? -46.771 37.158 24.821 1.00 21.37 257 GLU A N 1
ATOM 1993 C CA . GLU A 1 257 ? -47.956 37.108 25.667 1.00 21.29 257 GLU A CA 1
ATOM 1994 C C . GLU A 1 257 ? -48.861 35.926 25.321 1.00 25.31 257 GLU A C 1
ATOM 1995 O O . GLU A 1 257 ? -49.434 35.289 26.210 1.00 23.64 257 GLU A O 1
ATOM 2001 N N . ALA A 1 258 ? -48.986 35.637 24.030 1.00 20.23 258 ALA A N 1
ATOM 2002 C CA . ALA A 1 258 ? -49.803 34.520 23.572 1.00 24.94 258 ALA A CA 1
ATOM 2003 C C . ALA A 1 258 ? -49.216 33.191 24.036 1.00 20.64 258 ALA A C 1
ATOM 2004 O O . ALA A 1 258 ? -49.942 32.314 24.503 1.00 21.79 258 ALA A O 1
ATOM 2006 N N . GLN A 1 259 ? -47.901 33.046 23.907 1.00 20.14 259 GLN A N 1
ATOM 2007 C CA . GLN A 1 259 ? -47.234 31.831 24.362 1.00 21.97 259 GLN A CA 1
ATOM 2008 C C . GLN A 1 259 ? -47.343 31.695 25.876 1.00 23.68 259 GLN A C 1
ATOM 2009 O O . GLN A 1 259 ? -47.645 30.615 26.392 1.00 22.28 259 GLN A O 1
ATOM 2015 N N . PHE A 1 260 ? -47.108 32.797 26.583 1.00 19.99 260 PHE A N 1
ATOM 2016 C CA . PHE A 1 260 ? -47.244 32.809 28.034 1.00 18.68 260 PHE A CA 1
ATOM 2017 C C . PHE A 1 260 ? -48.651 32.414 28.478 1.00 23.82 260 PHE A C 1
ATOM 2018 O O . PHE A 1 260 ? -48.811 31.652 29.434 1.00 18.10 260 PHE A O 1
ATOM 2026 N N . ARG A 1 261 ? -49.668 32.927 27.786 1.00 18.67 261 ARG A N 1
ATOM 2027 C CA . ARG A 1 261 ? -51.050 32.670 28.187 1.00 20.86 261 ARG A CA 1
ATOM 2028 C C . ARG A 1 261 ? -51.479 31.221 27.955 1.00 17.26 261 ARG A C 1
ATOM 2029 O O . ARG A 1 261 ? -52.263 30.665 28.727 1.00 18.87 261 ARG A O 1
ATOM 2037 N N . ASN A 1 262 ? -50.957 30.607 26.899 1.00 20.46 262 ASN A N 1
ATOM 2038 C CA . ASN A 1 262 ? -51.233 29.198 26.654 1.00 18.85 262 ASN A CA 1
ATOM 2039 C C . ASN A 1 262 ? -50.721 28.344 27.807 1.00 16.36 262 ASN A C 1
ATOM 2040 O O . ASN A 1 262 ? -51.423 27.460 28.297 1.00 18.71 262 ASN A O 1
ATOM 2045 N N . ALA A 1 263 ? -49.496 28.625 28.237 1.00 16.69 263 ALA A N 1
ATOM 2046 C CA . ALA A 1 263 ? -48.889 27.916 29.356 1.00 16.17 263 ALA A CA 1
ATOM 2047 C C . ALA A 1 263 ? -49.718 28.092 30.624 1.00 18.98 263 ALA A C 1
ATOM 2048 O O . ALA A 1 263 ? -49.946 27.135 31.364 1.00 17.74 263 ALA A O 1
ATOM 2050 N N . PHE A 1 264 ? -50.177 29.319 30.860 1.00 18.41 264 PHE A N 1
ATOM 2051 C CA . PHE A 1 264 ? -50.993 29.628 32.031 1.00 18.34 264 PHE A CA 1
ATOM 2052 C C . PHE A 1 264 ? -52.311 28.850 32.031 1.00 19.29 264 PHE A C 1
ATOM 2053 O O . PHE A 1 264 ? -52.708 28.286 33.052 1.00 20.44 264 PHE A O 1
ATOM 2061 N N . LEU A 1 265 ? -52.983 28.825 30.883 1.00 20.00 265 LEU A N 1
ATOM 2062 C CA . LEU A 1 265 ? -54.236 28.091 30.740 1.00 19.59 265 LEU A CA 1
ATOM 2063 C C . LEU A 1 265 ? -54.052 26.610 31.026 1.00 18.37 265 LEU A C 1
ATOM 2064 O O . LEU A 1 265 ? -54.914 25.973 31.630 1.00 22.69 265 LEU A O 1
ATOM 2069 N N . LEU A 1 266 ? -52.924 26.067 30.579 1.00 19.50 266 LEU A N 1
ATOM 2070 C CA . LEU A 1 266 ? -52.658 24.638 30.706 1.00 19.29 266 LEU A CA 1
ATOM 2071 C C . LEU A 1 266 ? -52.215 24.235 32.108 1.00 15.37 266 LEU A C 1
ATOM 2072 O O . LEU A 1 266 ? -52.195 23.050 32.439 1.00 20.19 266 LEU A O 1
ATOM 2077 N N . GLY A 1 267 ? -51.863 25.217 32.933 1.00 15.24 267 GLY A N 1
ATOM 2078 C CA . GLY A 1 267 ? -51.539 24.944 34.323 1.00 18.76 267 GLY A CA 1
ATOM 2079 C C . GLY A 1 267 ? -50.152 25.358 34.782 1.00 17.77 267 GLY A C 1
ATOM 2080 O O . GLY A 1 267 ? -49.749 25.055 35.906 1.00 21.58 267 GLY A O 1
ATOM 2081 N N . CYS A 1 268 ? -49.413 26.052 33.927 1.00 15.47 268 CYS A N 1
ATOM 2082 C CA . CYS A 1 268 ? -48.087 26.523 34.314 1.00 17.97 268 CYS A CA 1
ATOM 2083 C C . CYS A 1 268 ? -48.176 27.665 35.323 1.00 19.48 268 CYS A C 1
ATOM 2084 O O . CYS A 1 268 ? -49.072 28.513 35.247 1.00 16.49 268 CYS A O 1
ATOM 2087 N N . THR A 1 269 ? -47.242 27.676 36.269 1.00 18.97 269 THR A N 1
ATOM 2088 C CA . THR A 1 269 ? -47.240 28.660 37.347 1.00 17.17 269 THR A CA 1
ATOM 2089 C C . THR A 1 269 ? -46.646 29.996 36.904 1.00 16.90 269 THR A C 1
ATOM 2090 O O . THR A 1 269 ? -47.111 31.060 37.310 1.00 22.60 269 THR A O 1
ATOM 2094 N N . GLY A 1 270 ? -45.625 29.941 36.058 1.00 17.06 270 GLY A N 1
ATOM 2095 C CA . GLY A 1 270 ? -44.951 31.152 35.628 1.00 19.91 270 GLY A CA 1
ATOM 2096 C C . GLY A 1 270 ? -44.137 30.965 34.368 1.00 19.34 270 GLY A C 1
ATOM 2097 O O . GLY A 1 270 ? -44.122 29.881 33.784 1.00 18.76 270 GLY A O 1
ATOM 2098 N N . ALA A 1 271 ? -43.465 32.031 33.943 1.00 15.35 271 ALA A N 1
ATOM 2099 C CA . ALA A 1 271 ? -42.559 31.962 32.807 1.00 15.39 271 ALA A CA 1
ATOM 2100 C C . ALA A 1 271 ? -41.295 32.759 33.080 1.00 16.90 271 ALA A C 1
ATOM 2101 O O . ALA A 1 271 ? -41.252 33.577 33.999 1.00 18.48 271 ALA A O 1
ATOM 2103 N N . TRP A 1 272 ? -40.263 32.518 32.280 1.00 16.67 272 TRP A N 1
ATOM 2104 C CA . TRP A 1 272 ? -39.035 33.285 32.406 1.00 19.09 272 TRP A CA 1
ATOM 2105 C C . TRP A 1 272 ? -39.192 34.630 31.716 1.00 18.89 272 TRP A C 1
ATOM 2106 O O . TRP A 1 272 ? -39.937 34.755 30.747 1.00 19.25 272 TRP A O 1
ATOM 2117 N N . SER A 1 273 ? -38.481 35.632 32.220 1.00 19.14 273 SER A N 1
ATOM 2118 C CA . SER A 1 273 ? -38.259 36.857 31.468 1.00 19.40 273 SER A CA 1
ATOM 2119 C C . SER A 1 273 ? -36.767 36.953 31.185 1.00 20.76 273 SER A C 1
ATOM 2120 O O . SER A 1 273 ? -35.947 36.706 32.070 1.00 24.46 273 SER A O 1
ATOM 2123 N N . LEU A 1 274 ? -36.417 37.280 29.945 1.00 17.92 274 LEU A N 1
ATOM 2124 C CA . LEU A 1 274 ? -35.018 37.343 29.533 1.00 18.58 274 LEU A CA 1
ATOM 2125 C C . LEU A 1 274 ? -34.539 38.785 29.436 1.00 22.47 274 LEU A C 1
ATOM 2126 O O . LEU A 1 274 ? -33.349 39.042 29.266 1.00 24.53 274 LEU A O 1
ATOM 2131 N N . ALA A 1 275 ? -35.483 39.717 29.544 1.00 24.81 275 ALA A N 1
ATOM 2132 C CA . ALA A 1 275 ? -35.206 41.145 29.450 1.00 22.68 275 ALA A CA 1
ATOM 2133 C C . ALA A 1 275 ? -36.308 41.876 30.207 1.00 22.79 275 ALA A C 1
ATOM 2134 O O . ALA A 1 275 ? -37.384 41.316 30.404 1.00 25.69 275 ALA A O 1
ATOM 2136 N N . PRO A 1 276 ? -36.047 43.120 30.647 1.00 24.51 276 PRO A N 1
ATOM 2137 C CA . PRO A 1 276 ? -37.029 43.843 31.467 1.00 24.51 276 PRO A CA 1
ATOM 2138 C C . PRO A 1 276 ? -38.407 44.001 30.821 1.00 21.69 276 PRO A C 1
ATOM 2139 O O . PRO A 1 276 ? -39.404 43.995 31.540 1.00 22.23 276 PRO A O 1
ATOM 2143 N N . ASN A 1 277 ? -38.467 44.126 29.499 1.00 22.75 277 ASN A N 1
ATOM 2144 C CA . ASN A 1 277 ? -39.752 44.287 28.824 1.00 24.37 277 ASN A CA 1
ATOM 2145 C C . ASN A 1 277 ? -40.667 43.074 28.996 1.00 26.88 277 ASN A C 1
ATOM 2146 O O . ASN A 1 277 ? -41.890 43.197 28.928 1.00 23.08 277 ASN A O 1
ATOM 2151 N N . GLN A 1 278 ? -40.076 41.905 29.224 1.00 25.08 278 GLN A N 1
ATOM 2152 C CA . GLN A 1 278 ? -40.862 40.687 29.399 1.00 21.93 278 GLN A CA 1
ATOM 2153 C C . GLN A 1 278 ? -41.395 40.535 30.818 1.00 22.27 278 GLN A C 1
ATOM 2154 O O . GLN A 1 278 ? -42.325 39.763 31.057 1.00 26.06 278 GLN A O 1
ATOM 2160 N N . ILE A 1 279 ? -40.810 41.276 31.754 1.00 19.78 279 ILE A N 1
ATOM 2161 C CA . ILE A 1 279 ? -41.246 41.226 33.151 1.00 20.23 279 ILE A CA 1
ATOM 2162 C C . ILE A 1 279 ? -42.741 41.518 33.366 1.00 23.12 279 ILE A C 1
ATOM 2163 O O . ILE A 1 279 ? -43.436 40.703 33.976 1.00 22.01 279 ILE A O 1
ATOM 2168 N N . PRO A 1 280 ? -43.251 42.666 32.867 1.00 21.39 280 PRO A N 1
ATOM 2169 C CA . PRO A 1 280 ? -44.677 42.915 33.112 1.00 21.61 280 PRO A CA 1
ATOM 2170 C C . PRO A 1 280 ? -45.599 41.964 32.341 1.00 25.95 280 PRO A C 1
ATOM 2171 O O . PRO A 1 280 ? -46.728 41.725 32.778 1.00 25.09 280 PRO A O 1
ATOM 2175 N N . ILE A 1 281 ? -45.126 41.432 31.217 1.00 23.03 281 ILE A N 1
ATOM 2176 C CA . ILE A 1 281 ? -45.919 40.481 30.438 1.00 23.82 281 ILE A CA 1
ATOM 2177 C C . ILE A 1 281 ? -46.201 39.212 31.246 1.00 22.91 281 ILE A C 1
ATOM 2178 O O . ILE A 1 281 ? -47.350 38.780 31.359 1.00 21.95 281 ILE A O 1
ATOM 2183 N N . ALA A 1 282 ? -45.151 38.631 31.819 1.00 23.64 282 ALA A N 1
ATOM 2184 C CA . ALA A 1 282 ? -45.289 37.428 32.635 1.00 18.51 282 ALA A CA 1
ATOM 2185 C C . ALA A 1 282 ? -46.157 37.675 33.866 1.00 23.79 282 ALA A C 1
ATOM 2186 O O . ALA A 1 282 ? -46.987 36.835 34.228 1.00 21.81 282 ALA A O 1
ATOM 2188 N N . LYS A 1 283 ? -45.967 38.826 34.508 1.00 22.42 283 LYS A N 1
ATOM 2189 C CA . LYS A 1 283 ? -46.734 39.159 35.707 1.00 25.36 283 LYS A CA 1
ATOM 2190 C C . LYS A 1 283 ? -48.216 39.334 35.386 1.00 22.74 283 LYS A C 1
ATOM 2191 O O . LYS A 1 283 ? -49.081 38.932 36.167 1.00 23.34 283 LYS A O 1
ATOM 2197 N N . ARG A 1 284 ? -48.500 39.924 34.228 1.00 20.91 284 ARG A N 1
ATOM 2198 C CA . ARG A 1 284 ? -49.875 40.146 33.794 1.00 25.28 284 ARG A CA 1
ATOM 2199 C C . ARG A 1 284 ? -50.558 38.836 33.414 1.00 25.29 284 ARG A C 1
ATOM 2200 O O . ARG A 1 284 ? -51.677 38.556 33.844 1.00 24.48 284 ARG A O 1
ATOM 2208 N N . VAL A 1 285 ? -49.871 38.035 32.607 1.00 25.64 285 VAL A N 1
ATOM 2209 C CA . VAL A 1 285 ? -50.429 36.786 32.106 1.00 23.96 285 VAL A CA 1
ATOM 2210 C C . VAL A 1 285 ? -50.650 35.768 33.222 1.00 26.06 285 VAL A C 1
ATOM 2211 O O . VAL A 1 285 ? -51.726 35.177 33.334 1.00 23.85 285 VAL A O 1
ATOM 2215 N N . PHE A 1 286 ? -49.634 35.570 34.054 1.00 21.63 286 PHE A N 1
ATOM 2216 C CA . PHE A 1 286 ? -49.702 34.530 35.077 1.00 24.90 286 PHE A CA 1
ATOM 2217 C C . PHE A 1 286 ? -50.410 34.981 36.345 1.00 27.42 286 PHE A C 1
ATOM 2218 O O . PHE A 1 286 ? -50.314 34.340 37.393 1.00 25.38 286 PHE A O 1
ATOM 2226 N N . SER A 1 287 ? -51.121 36.096 36.226 1.00 26.89 287 SER A N 1
ATOM 2227 C CA . SER A 1 287 ? -52.130 36.486 37.192 1.00 30.61 287 SER A CA 1
ATOM 2228 C C . SER A 1 287 ? -53.471 36.253 36.510 1.00 30.61 287 SER A C 1
ATOM 2229 O O . SER A 1 287 ? -53.623 36.564 35.328 1.00 32.61 287 SER A O 1
ATOM 2232 N N . PRO A 1 288 ? -54.445 35.694 37.243 1.00 27.32 288 PRO A N 1
ATOM 2233 C CA . PRO A 1 288 ? -55.776 35.442 36.676 1.00 35.60 288 PRO A CA 1
ATOM 2234 C C . PRO A 1 288 ? -56.394 36.707 36.077 1.00 37.20 288 PRO A C 1
ATOM 2235 O O . PRO A 1 288 ? -56.336 37.770 36.692 1.00 35.56 288 PRO A O 1
ATOM 2239 N N . ASP A 1 289 ? -56.959 36.590 34.880 1.00 39.57 289 ASP A N 1
ATOM 2240 C CA . ASP A 1 289 ? -57.637 37.712 34.239 1.00 37.03 289 ASP A CA 1
ATOM 2241 C C . ASP A 1 289 ? -58.804 38.177 35.109 1.00 37.57 289 ASP A C 1
ATOM 2242 O O . ASP A 1 289 ? -59.423 37.372 35.809 1.00 31.16 289 ASP A O 1
ATOM 2247 N N . VAL A 1 290 ? -59.091 39.476 35.075 1.00 40.11 290 VAL A N 1
ATOM 2248 C CA . VAL A 1 290 ? -60.128 40.058 35.927 1.00 36.50 290 VAL A CA 1
ATOM 2249 C C . VAL A 1 290 ? -61.515 39.451 35.677 1.00 33.09 290 VAL A C 1
ATOM 2250 O O . VAL A 1 290 ? -62.285 39.239 36.615 1.00 37.15 290 VAL A O 1
ATOM 2254 N N . ASN A 1 291 ? -61.824 39.154 34.419 1.00 32.92 291 ASN A N 1
ATOM 2255 C CA . ASN A 1 291 ? -63.102 38.539 34.078 1.00 36.10 291 ASN A CA 1
ATOM 2256 C C . ASN A 1 291 ? -63.197 37.099 34.572 1.00 36.41 291 ASN A C 1
ATOM 2257 O O . ASN A 1 291 ? -64.268 36.643 34.970 1.00 35.40 291 ASN A O 1
ATOM 2262 N N . GLU A 1 292 ? -62.072 36.388 34.540 1.00 35.32 292 GLU A N 1
ATOM 2263 C CA . GLU A 1 292 ? -62.009 35.027 35.063 1.00 33.36 292 GLU A CA 1
ATOM 2264 C C . GLU A 1 292 ? -62.349 35.018 36.550 1.00 33.23 292 GLU A C 1
ATOM 2265 O O . GLU A 1 292 ? -63.170 34.220 37.006 1.00 34.67 292 GLU A O 1
ATOM 2271 N N . VAL A 1 293 ? -61.718 35.919 37.297 1.00 36.05 293 VAL A N 1
ATOM 2272 C CA . VAL A 1 293 ? -61.934 36.021 38.737 1.00 35.00 293 VAL A CA 1
ATOM 2273 C C . VAL A 1 293 ? -63.386 36.365 39.065 1.00 38.55 293 VAL A C 1
ATOM 2274 O O . VAL A 1 293 ? -63.979 35.785 39.975 1.00 34.00 293 VAL A O 1
ATOM 2278 N N . LEU A 1 294 ? -63.967 37.290 38.310 1.00 37.20 294 LEU A N 1
ATOM 2279 C CA . LEU A 1 294 ? -65.330 37.707 38.553 1.00 38.79 294 LEU A CA 1
ATOM 2280 C C . LEU A 1 294 ? -66.329 36.583 38.407 1.00 33.88 294 LEU A C 1
ATOM 2281 O O . LEU A 1 294 ? -67.173 36.399 39.224 1.00 34.94 294 LEU A O 1
ATOM 2286 N N . PHE A 1 295 ? -66.228 35.840 37.342 1.00 33.45 295 PHE A N 1
ATOM 2287 C CA . PHE A 1 295 ? -67.147 34.726 37.150 1.00 37.37 295 PHE A CA 1
ATOM 2288 C C . PHE A 1 295 ? -66.874 33.644 38.188 1.00 38.68 295 PHE A C 1
ATOM 2289 O O . PHE A 1 295 ? -67.796 32.982 38.668 1.00 36.80 295 PHE A O 1
ATOM 2297 N N . ALA A 1 296 ? -65.600 33.478 38.535 1.00 35.10 296 ALA A N 1
ATOM 2298 C CA . ALA A 1 296 ? -65.202 32.519 39.558 1.00 39.72 296 ALA A CA 1
ATOM 2299 C C . ALA A 1 296 ? -65.832 32.877 40.901 1.00 36.15 296 ALA A C 1
ATOM 2300 O O . ALA A 1 296 ? -66.291 32.004 41.637 1.00 34.35 296 ALA A O 1
ATOM 2302 N N . LYS A 1 297 ? -65.857 34.169 41.211 1.00 36.65 297 LYS A N 1
ATOM 2303 C CA . LYS A 1 297 ? -66.471 34.637 42.448 1.00 41.57 297 LYS A CA 1
ATOM 2304 C C . LYS A 1 297 ? -67.977 34.380 42.445 1.00 35.19 297 LYS A C 1
ATOM 2305 O O . LYS A 1 297 ? -68.551 34.025 43.471 1.00 37.36 297 LYS A O 1
ATOM 2311 N N . ARG A 1 298 ? -68.608 34.545 41.286 1.00 35.97 298 ARG A N 1
ATOM 2312 C CA . ARG A 1 298 ? -70.034 34.264 41.151 1.00 40.36 298 ARG A CA 1
ATOM 2313 C C . ARG A 1 298 ? -70.329 32.792 41.437 1.00 41.73 298 ARG A C 1
ATOM 2314 O O . ARG A 1 298 ? -71.355 32.461 42.032 1.00 42.52 298 ARG A O 1
ATOM 2322 N N . ILE A 1 299 ? -69.422 31.916 41.012 1.00 41.02 299 ILE A N 1
ATOM 2323 C CA . ILE A 1 299 ? -69.548 30.486 41.277 1.00 40.59 299 ILE A CA 1
ATOM 2324 C C . ILE A 1 299 ? -69.434 30.199 42.771 1.00 34.92 299 ILE A C 1
ATOM 2325 O O . ILE A 1 299 ? -70.265 29.489 43.339 1.00 38.17 299 ILE A O 1
ATOM 2330 N N . LEU A 1 300 ? -68.405 30.759 43.402 1.00 37.98 300 LEU A N 1
ATOM 2331 C CA . LEU A 1 300 ? -68.186 30.567 44.834 1.00 41.62 300 LEU A CA 1
ATOM 2332 C C . LEU A 1 300 ? -69.356 31.096 45.657 1.00 42.36 300 LEU A C 1
ATOM 2333 O O . LEU A 1 300 ? -69.706 30.527 46.690 1.00 41.34 300 LEU A O 1
ATOM 2338 N N . GLU A 1 301 ? -69.958 32.184 45.188 1.00 42.22 301 GLU A N 1
ATOM 2339 C CA . GLU A 1 301 ? -71.086 32.803 45.878 1.00 42.14 301 GLU A CA 1
ATOM 2340 C C . GLU A 1 301 ? -72.379 32.007 45.701 1.00 44.55 301 GLU A C 1
ATOM 2341 O O . GLU A 1 301 ? -73.223 31.976 46.596 1.00 49.93 301 GLU A O 1
ATOM 2347 N N . ALA A 1 302 ? -72.524 31.360 44.549 1.00 43.18 302 ALA A N 1
ATOM 2348 C CA . ALA A 1 302 ? -73.727 30.587 44.243 1.00 41.89 302 ALA A CA 1
ATOM 2349 C C . ALA A 1 302 ? -73.916 29.397 45.185 1.00 50.08 302 ALA A C 1
ATOM 2350 O O . ALA A 1 302 ? -75.041 28.952 45.418 1.00 53.95 302 ALA A O 1
ATOM 2352 N N . MET A 1 303 ? -72.813 28.884 45.720 1.00 48.83 303 MET A N 1
ATOM 2353 C CA . MET A 1 303 ? -72.855 27.770 46.665 1.00 48.23 303 MET A CA 1
ATOM 2354 C C . MET A 1 303 ? -71.583 27.756 47.505 1.00 48.11 303 MET A C 1
ATOM 2355 O O . MET A 1 303 ? -70.649 27.007 47.224 1.00 47.40 303 MET A O 1
ATOM 2360 N N . PRO A 1 304 ? -71.557 28.590 48.553 1.00 52.79 304 PRO A N 1
ATOM 2361 C CA . PRO A 1 304 ? -70.412 28.879 49.424 1.00 46.64 304 PRO A CA 1
ATOM 2362 C C . PRO A 1 304 ? -69.792 27.658 50.098 1.00 44.23 304 PRO A C 1
ATOM 2363 O O . PRO A 1 304 ? -68.597 27.686 50.391 1.00 53.27 304 PRO A O 1
ATOM 2367 N N . ASP A 1 305 ? -70.576 26.616 50.353 1.00 41.91 305 ASP A N 1
ATOM 2368 C CA . ASP A 1 305 ? -70.025 25.422 50.988 1.00 44.03 305 ASP A CA 1
ATOM 2369 C C . ASP A 1 305 ? -69.365 24.490 49.966 1.00 45.69 305 ASP A C 1
ATOM 2370 O O . ASP A 1 305 ? -68.666 23.545 50.330 1.00 46.18 305 ASP A O 1
ATOM 2375 N N . GLY A 1 306 ? -69.589 24.775 48.686 1.00 45.36 306 GLY A N 1
ATOM 2376 C CA . GLY A 1 306 ? -68.984 24.013 47.609 1.00 42.54 306 GLY A CA 1
ATOM 2377 C C . GLY A 1 306 ? -69.607 22.643 47.424 1.00 41.25 306 GLY A C 1
ATOM 2378 O O . GLY A 1 306 ? -68.998 21.750 46.834 1.00 44.28 306 GLY A O 1
ATOM 2379 N N . SER A 1 307 ? -70.825 22.478 47.929 1.00 39.01 307 SER A N 1
ATOM 2380 C CA . SER A 1 307 ? -71.520 21.199 47.844 1.00 43.25 307 SER A CA 1
ATOM 2381 C C . SER A 1 307 ? -72.925 21.359 47.270 1.00 45.89 307 SER A C 1
ATOM 2382 O O . SER A 1 307 ? -73.834 21.835 47.950 1.00 42.69 307 SER A O 1
ATOM 2385 N N . GLY A 1 308 ? -73.098 20.957 46.015 1.00 35.12 308 GLY A N 1
ATOM 2386 C CA . GLY A 1 308 ? -74.398 21.033 45.377 1.00 43.34 308 GLY A CA 1
ATOM 2387 C C . GLY A 1 308 ? -74.319 21.366 43.902 1.00 40.64 308 GLY A C 1
ATOM 2388 O O . GLY A 1 308 ? -73.283 21.174 43.268 1.00 40.51 308 GLY A O 1
ATOM 2389 N N . VAL A 1 309 ? -75.422 21.872 43.359 1.00 40.15 309 VAL A N 1
ATOM 2390 C CA . VAL A 1 309 ? -75.516 22.185 41.938 1.00 42.26 309 VAL A CA 1
ATOM 2391 C C . VAL A 1 309 ? -76.167 23.556 41.741 1.00 44.63 309 VAL A C 1
ATOM 2392 O O . VAL A 1 309 ? -77.003 23.973 42.543 1.00 44.89 309 VAL A O 1
ATOM 2396 N N . ALA A 1 310 ? -75.767 24.259 40.685 1.00 39.94 310 ALA A N 1
ATOM 2397 C CA . ALA A 1 310 ? -76.324 25.574 40.377 1.00 39.27 310 ALA A CA 1
ATOM 2398 C C . ALA A 1 310 ? -76.163 25.913 38.898 1.00 43.60 310 ALA A C 1
ATOM 2399 O O . ALA A 1 310 ? -75.252 25.415 38.236 1.00 41.56 310 ALA A O 1
ATOM 2401 N N . MET A 1 311 ? -77.052 26.761 38.386 1.00 40.78 311 MET A N 1
ATOM 2402 C CA . MET A 1 311 ? -76.982 27.214 36.998 1.00 44.72 311 MET A CA 1
ATOM 2403 C C . MET A 1 311 ? -76.630 28.697 36.923 1.00 48.72 311 MET A C 1
ATOM 2404 O O . MET A 1 311 ? -77.290 29.530 37.543 1.00 49.54 311 MET A O 1
ATOM 2409 N N . ILE A 1 312 ? -75.587 29.022 36.165 1.00 49.52 312 ILE A N 1
ATOM 2410 C CA . ILE A 1 312 ? -75.185 30.412 35.965 1.00 48.35 312 ILE A CA 1
ATOM 2411 C C . ILE A 1 312 ? -74.989 30.713 34.480 1.00 51.24 312 ILE A C 1
ATOM 2412 O O . ILE A 1 312 ? -74.105 30.144 33.836 1.00 49.85 312 ILE A O 1
ATOM 2417 N N . ASP A 1 313 ? -75.823 31.606 33.950 1.00 52.42 313 ASP A N 1
ATOM 2418 C CA . ASP A 1 313 ? -75.780 31.994 32.538 1.00 50.88 313 ASP A CA 1
ATOM 2419 C C . ASP A 1 313 ? -75.840 30.795 31.586 1.00 50.51 313 ASP A C 1
ATOM 2420 O O . ASP A 1 313 ? -75.172 30.778 30.551 1.00 46.02 313 ASP A O 1
ATOM 2425 N N . GLY A 1 314 ? -76.642 29.796 31.943 1.00 46.82 314 GLY A N 1
ATOM 2426 C CA . GLY A 1 314 ? -76.790 28.608 31.121 1.00 47.43 314 GLY A CA 1
ATOM 2427 C C . GLY A 1 314 ? -75.726 27.558 31.388 1.00 45.32 314 GLY A C 1
ATOM 2428 O O . GLY A 1 314 ? -75.840 26.416 30.938 1.00 38.05 314 GLY A O 1
ATOM 2429 N N . LYS A 1 315 ? -74.685 27.948 32.119 1.00 40.56 315 LYS A N 1
ATOM 2430 C CA . LYS A 1 315 ? -73.605 27.032 32.468 1.00 41.01 315 LYS A CA 1
ATOM 2431 C C . LYS A 1 315 ? -73.865 26.380 33.823 1.00 42.80 315 LYS A C 1
ATOM 2432 O O . LYS A 1 315 ? -74.117 27.065 34.816 1.00 42.78 315 LYS A O 1
ATOM 2438 N N . MET A 1 316 ? -73.806 25.053 33.856 1.00 36.71 316 MET A N 1
ATOM 2439 C CA . MET A 1 316 ? -74.050 24.306 35.083 1.00 39.77 316 MET A CA 1
ATOM 2440 C C . MET A 1 316 ? -72.833 24.334 36.006 1.00 38.61 316 MET A C 1
ATOM 2441 O O . MET A 1 316 ? -71.691 24.245 35.549 1.00 37.76 316 MET A O 1
ATOM 2446 N N . GLN A 1 317 ? -73.083 24.460 37.305 1.00 36.03 317 GLN A N 1
ATOM 2447 C CA . GLN A 1 317 ? -72.009 24.495 38.289 1.00 40.40 317 GLN A CA 1
ATOM 2448 C C . GLN A 1 317 ? -72.207 23.405 39.338 1.00 35.83 317 GLN A C 1
ATOM 2449 O O . GLN A 1 317 ? -73.335 23.010 39.627 1.00 37.93 317 GLN A O 1
ATOM 2455 N N . ASP A 1 318 ? -71.104 22.916 39.895 1.00 31.80 318 ASP A N 1
ATOM 2456 C CA . ASP A 1 318 ? -71.151 21.975 41.014 1.00 35.59 318 ASP A CA 1
ATOM 2457 C C . ASP A 1 318 ? -69.848 22.003 41.812 1.00 32.19 318 ASP A C 1
ATOM 2458 O O . ASP A 1 318 ? -69.036 22.916 41.641 1.00 31.00 318 ASP A O 1
ATOM 2463 N N . ASP A 1 319 ? -69.658 21.006 42.675 1.00 29.09 319 ASP A N 1
ATOM 2464 C CA . ASP A 1 319 ? -68.498 20.945 43.566 1.00 30.52 319 ASP A CA 1
ATOM 2465 C C . ASP A 1 319 ? -67.178 21.161 42.827 1.00 30.89 319 ASP A C 1
ATOM 2466 O O . ASP A 1 319 ? -66.278 21.837 43.325 1.00 32.31 319 ASP A O 1
ATOM 2471 N N . ALA A 1 320 ? -67.075 20.588 41.633 1.00 26.54 320 ALA A N 1
ATOM 2472 C CA . ALA A 1 320 ? -65.842 20.651 40.858 1.00 27.17 320 ALA A CA 1
ATOM 2473 C C . ALA A 1 320 ? -65.566 22.046 40.300 1.00 29.72 320 ALA A C 1
ATOM 2474 O O . ALA A 1 320 ? -64.445 22.544 40.406 1.00 28.63 320 ALA A O 1
ATOM 2476 N N . THR A 1 321 ? -66.579 22.677 39.712 1.00 28.94 321 THR A N 1
ATOM 2477 C CA . THR A 1 321 ? -66.411 24.032 39.185 1.00 32.25 321 THR A CA 1
ATOM 2478 C C . THR A 1 321 ? -66.131 25.009 40.323 1.00 29.76 321 THR A C 1
ATOM 2479 O O . THR A 1 321 ? -65.484 26.038 40.130 1.00 29.62 321 THR A O 1
ATOM 2483 N N . TRP A 1 322 ? -66.619 24.669 41.511 1.00 30.50 322 TRP A N 1
ATOM 2484 C CA . TRP A 1 322 ? -66.335 25.441 42.710 1.00 30.66 322 TRP A CA 1
ATOM 2485 C C . TRP A 1 322 ? -64.845 25.339 43.029 1.00 35.66 322 TRP A C 1
ATOM 2486 O O . TRP A 1 322 ? -64.207 26.332 43.388 1.00 31.19 322 TRP A O 1
ATOM 2497 N N . LYS A 1 323 ? -64.293 24.136 42.887 1.00 31.75 323 LYS A N 1
ATOM 2498 C CA . LYS A 1 323 ? -62.866 23.920 43.106 1.00 29.88 323 LYS A CA 1
ATOM 2499 C C . LYS A 1 323 ? -62.034 24.627 42.040 1.00 30.27 323 LYS A C 1
ATOM 2500 O O . LYS A 1 323 ? -60.939 25.114 42.320 1.00 30.42 323 LYS A O 1
ATOM 2506 N N . GLN A 1 324 ? -62.557 24.674 40.818 1.00 27.41 324 GLN A N 1
ATOM 2507 C CA . GLN A 1 324 ? -61.908 25.412 39.739 1.00 27.89 324 GLN A CA 1
ATOM 2508 C C . GLN A 1 324 ? -61.868 26.903 40.066 1.00 33.06 324 GLN A C 1
ATOM 2509 O O . GLN A 1 324 ? -60.835 27.556 39.920 1.00 27.62 324 GLN A O 1
ATOM 2515 N N . ALA A 1 325 ? -63.008 27.431 40.503 1.00 29.27 325 ALA A N 1
ATOM 2516 C CA . ALA A 1 325 ? -63.124 28.839 40.866 1.00 34.21 325 ALA A CA 1
ATOM 2517 C C . ALA A 1 325 ? -62.212 29.180 42.042 1.00 31.59 325 ALA A C 1
ATOM 2518 O O . ALA A 1 325 ? -61.582 30.238 42.064 1.00 33.75 325 ALA A O 1
ATOM 2520 N N . LYS A 1 326 ? -62.145 28.273 43.013 1.00 30.13 326 LYS A N 1
ATOM 2521 C CA . LYS A 1 326 ? -61.302 28.459 44.187 1.00 30.76 326 LYS A CA 1
ATOM 2522 C C . LYS A 1 326 ? -59.828 28.581 43.805 1.00 37.75 326 LYS A C 1
ATOM 2523 O O . LYS A 1 326 ? -59.103 29.400 44.369 1.00 35.19 326 LYS A O 1
ATOM 2529 N N . VAL A 1 327 ? -59.393 27.767 42.846 1.00 33.13 327 VAL A N 1
ATOM 2530 C CA . VAL A 1 327 ? -58.027 27.848 42.335 1.00 31.10 327 VAL A CA 1
ATOM 2531 C C . VAL A 1 327 ? -57.745 29.254 41.807 1.00 34.44 327 VAL A C 1
ATOM 2532 O O . VAL A 1 327 ? -56.708 29.847 42.107 1.00 32.09 327 VAL A O 1
ATOM 2536 N N . ILE A 1 328 ? -58.690 29.786 41.038 1.00 31.65 328 ILE A N 1
ATOM 2537 C CA . ILE A 1 328 ? -58.545 31.109 40.440 1.00 32.05 328 ILE A CA 1
ATOM 2538 C C . ILE A 1 328 ? -58.619 32.234 41.475 1.00 38.13 328 ILE A C 1
ATOM 2539 O O . ILE A 1 328 ? -57.813 33.166 41.444 1.00 37.74 328 ILE A O 1
ATOM 2544 N N . VAL A 1 329 ? -59.574 32.140 42.395 1.00 31.32 329 VAL A N 1
ATOM 2545 C CA . VAL A 1 329 ? -59.748 33.170 43.419 1.00 35.45 329 VAL A CA 1
ATOM 2546 C C . VAL A 1 329 ? -58.606 33.193 44.443 1.00 36.17 329 VAL A C 1
ATOM 2547 O O . VAL A 1 329 ? -58.129 34.263 44.820 1.00 38.64 329 VAL A O 1
ATOM 2551 N N . ASP A 1 330 ? -58.163 32.015 44.880 1.00 41.16 330 ASP A N 1
ATOM 2552 C CA . ASP A 1 330 ? -57.060 31.919 45.840 1.00 42.10 330 ASP A CA 1
ATOM 2553 C C . ASP A 1 330 ? -55.754 32.483 45.287 1.00 41.37 330 ASP A C 1
ATOM 2554 O O . ASP A 1 330 ? -54.987 33.115 46.014 1.00 42.59 330 ASP A O 1
ATOM 2559 N N . LEU A 1 331 ? -55.498 32.241 44.005 1.00 35.71 331 LEU A N 1
ATOM 2560 C CA . LEU A 1 331 ? -54.319 32.794 43.349 1.00 39.06 331 LEU A CA 1
ATOM 2561 C C . LEU A 1 331 ? -54.488 34.298 43.155 1.00 41.60 331 LEU A C 1
ATOM 2562 O O . LEU A 1 331 ? -53.524 35.058 43.253 1.00 36.37 331 LEU A O 1
ATOM 2567 N N . ALA A 1 332 ? -55.723 34.718 42.892 1.00 37.82 332 ALA A N 1
ATOM 2568 C CA . ALA A 1 332 ? -56.044 36.131 42.710 1.00 45.21 332 ALA A CA 1
ATOM 2569 C C . ALA A 1 332 ? -55.749 36.950 43.967 1.00 42.71 332 ALA A C 1
ATOM 2570 O O . ALA A 1 332 ? -55.130 38.010 43.895 1.00 44.55 332 ALA A O 1
ATOM 2572 N N . ARG A 1 333 ? -56.196 36.449 45.114 1.00 44.60 333 ARG A N 1
ATOM 2573 C CA . ARG A 1 333 ? -55.976 37.121 46.392 1.00 47.11 333 ARG A CA 1
ATOM 2574 C C . ARG A 1 333 ? -54.500 37.125 46.773 1.00 48.23 333 ARG A C 1
ATOM 2575 O O . ARG A 1 333 ? -53.977 38.129 47.260 1.00 46.19 333 ARG A O 1
ATOM 2583 N N . MET A 1 334 ? -53.835 35.996 46.546 1.00 40.62 334 MET A N 1
ATOM 2584 C CA . MET A 1 334 ? -52.427 35.852 46.890 1.00 44.07 334 MET A CA 1
ATOM 2585 C C . MET A 1 334 ? -51.563 36.885 46.170 1.00 45.51 334 MET A C 1
ATOM 2586 O O . MET A 1 334 ? -50.707 37.525 46.780 1.00 44.48 334 MET A O 1
ATOM 2591 N N . ILE A 1 335 ? -51.803 37.053 44.874 1.00 39.67 335 ILE A N 1
ATOM 2592 C CA . ILE A 1 335 ? -51.061 38.025 44.080 1.00 47.60 335 ILE A CA 1
ATOM 2593 C C . ILE A 1 335 ? -51.465 39.456 44.437 1.00 51.00 335 ILE A C 1
ATOM 2594 O O . ILE A 1 335 ? -50.637 40.367 44.414 1.00 53.34 335 ILE A O 1
ATOM 2599 N N . ALA A 1 336 ? -52.739 39.641 44.775 1.00 52.23 336 ALA A N 1
ATOM 2600 C CA . ALA A 1 336 ? -53.271 40.960 45.117 1.00 57.13 336 ALA A CA 1
ATOM 2601 C C . ALA A 1 336 ? -52.551 41.571 46.313 1.00 58.77 336 ALA A C 1
ATOM 2602 O O . ALA A 1 336 ? -52.294 42.774 46.346 1.00 64.84 336 ALA A O 1
ATOM 2604 N N . LYS A 1 337 ? -52.225 40.731 47.290 1.00 54.39 337 LYS A N 1
ATOM 2605 C CA . LYS A 1 337 ? -51.526 41.173 48.490 1.00 55.35 337 LYS A CA 1
ATOM 2606 C C . LYS A 1 337 ? -50.102 41.620 48.177 1.00 59.71 337 LYS A C 1
ATOM 2607 O O . LYS A 1 337 ? -49.463 42.293 48.986 1.00 61.90 337 LYS A O 1
ATOM 2613 N N . LYS A 1 338 ? -49.613 41.245 46.999 1.00 56.57 338 LYS A N 1
ATOM 2614 C CA . LYS A 1 338 ? -48.240 41.539 46.604 1.00 59.01 338 LYS A CA 1
ATOM 2615 C C . LYS A 1 338 ? -48.166 42.491 45.409 1.00 65.40 338 LYS A C 1
ATOM 2616 O O . LYS A 1 338 ? -47.213 43.263 45.278 1.00 66.27 338 LYS A O 1
ATOM 2622 N N . ASP A 1 339 ? -49.177 42.443 44.546 1.00 65.72 339 ASP A N 1
ATOM 2623 C CA . ASP A 1 339 ? -49.196 43.275 43.345 1.00 67.57 339 ASP A CA 1
ATOM 2624 C C . ASP A 1 339 ? -50.366 44.262 43.381 1.00 70.25 339 ASP A C 1
ATOM 2625 O O . ASP A 1 339 ? -51.457 43.953 42.904 1.00 69.02 339 ASP A O 1
ATOM 2630 N N . PRO A 1 340 ? -50.127 45.459 43.945 1.00 75.24 340 PRO A N 1
ATOM 2631 C CA . PRO A 1 340 ? -51.098 46.518 44.255 1.00 77.56 340 PRO A CA 1
ATOM 2632 C C . PRO A 1 340 ? -52.233 46.775 43.251 1.00 81.14 340 PRO A C 1
ATOM 2633 O O . PRO A 1 340 ? -53.351 47.038 43.693 1.00 80.27 340 PRO A O 1
ATOM 2637 N N . ASP A 1 341 ? -51.975 46.718 41.949 1.00 79.70 341 ASP A N 1
ATOM 2638 C CA . ASP A 1 341 ? -53.041 46.972 40.977 1.00 81.46 341 ASP A CA 1
ATOM 2639 C C . ASP A 1 341 ? -54.137 45.905 41.021 1.00 82.76 341 ASP A C 1
ATOM 2640 O O . ASP A 1 341 ? -55.303 46.186 40.732 1.00 76.23 341 ASP A O 1
ATOM 2645 N N . LEU A 1 342 ? -53.752 44.689 41.400 1.00 75.75 342 LEU A N 1
ATOM 2646 C CA . LEU A 1 342 ? -54.656 43.540 41.401 1.00 72.02 342 LEU A CA 1
ATOM 2647 C C . LEU A 1 342 ? -55.505 43.424 42.671 1.00 75.96 342 LEU A C 1
ATOM 2648 O O . LEU A 1 342 ? -56.188 42.421 42.868 1.00 75.50 342 LEU A O 1
ATOM 2653 N N . ALA A 1 343 ? -55.458 44.434 43.536 1.00 77.91 343 ALA A N 1
ATOM 2654 C CA . ALA A 1 343 ? -56.239 44.404 44.771 1.00 77.27 343 ALA A CA 1
ATOM 2655 C C . ALA A 1 343 ? -57.589 45.086 44.580 1.00 79.14 343 ALA A C 1
ATOM 2656 O O . ALA A 1 343 ? -58.638 44.525 44.907 1.00 71.23 343 ALA A O 1
ATOM 2658 N N . GLN A 1 344 ? -57.549 46.305 44.051 1.00 82.44 344 GLN A N 1
ATOM 2659 C CA . GLN A 1 344 ? -58.759 47.052 43.737 1.00 85.04 344 GLN A CA 1
ATOM 2660 C C . GLN A 1 344 ? -59.480 46.433 42.547 1.00 84.12 344 GLN A C 1
ATOM 2661 O O . GLN A 1 344 ? -60.711 46.393 42.504 1.00 80.59 344 GLN A O 1
ATOM 2667 N N . ALA A 1 345 ? -58.699 45.952 41.583 1.00 83.82 345 ALA A N 1
ATOM 2668 C CA . ALA A 1 345 ? -59.232 45.422 40.332 1.00 80.98 345 ALA A CA 1
ATOM 2669 C C . ALA A 1 345 ? -59.964 44.100 40.535 1.00 80.00 345 ALA A C 1
ATOM 2670 O O . ALA A 1 345 ? -61.006 43.858 39.925 1.00 81.69 345 ALA A O 1
ATOM 2672 N N . TYR A 1 346 ? -59.412 43.247 41.391 1.00 78.23 346 TYR A N 1
ATOM 2673 C CA . TYR A 1 346 ? -60.009 41.945 41.665 1.00 77.00 346 TYR A CA 1
ATOM 2674 C C . TYR A 1 346 ? -61.215 42.059 42.594 1.00 76.52 346 TYR A C 1
ATOM 2675 O O . TYR A 1 346 ? -61.738 41.052 43.076 1.00 68.29 346 TYR A O 1
ATOM 2684 N N . ARG B 1 2 ? -48.864 -5.597 39.385 1.00 38.60 2 ARG B N 1
ATOM 2685 C CA . ARG B 1 2 ? -50.043 -6.116 38.699 1.00 36.38 2 ARG B CA 1
ATOM 2686 C C . ARG B 1 2 ? -50.229 -7.611 38.983 1.00 31.77 2 ARG B C 1
ATOM 2687 O O . ARG B 1 2 ? -49.252 -8.353 39.110 1.00 35.00 2 ARG B O 1
ATOM 2695 N N . LYS B 1 3 ? -51.483 -8.038 39.114 1.00 32.38 3 LYS B N 1
ATOM 2696 C CA . LYS B 1 3 ? -51.796 -9.425 39.449 1.00 27.76 3 LYS B CA 1
ATOM 2697 C C . LYS B 1 3 ? -51.411 -10.386 38.332 1.00 24.32 3 LYS B C 1
ATOM 2698 O O . LYS B 1 3 ? -51.402 -10.017 37.159 1.00 24.53 3 LYS B O 1
ATOM 2704 N N . LEU B 1 4 ? -51.101 -11.623 38.703 1.00 22.60 4 LEU B N 1
ATOM 2705 C CA . LEU B 1 4 ? -50.830 -12.665 37.719 1.00 28.16 4 LEU B CA 1
ATOM 2706 C C . LEU B 1 4 ? -52.119 -13.031 36.986 1.00 23.21 4 LEU B C 1
ATOM 2707 O O . LEU B 1 4 ? -53.204 -12.977 37.564 1.00 22.92 4 LEU B O 1
ATOM 2712 N N . ALA B 1 5 ? -51.992 -13.394 35.714 1.00 26.60 5 ALA B N 1
ATOM 2713 C CA . ALA B 1 5 ? -53.149 -13.623 34.848 1.00 25.48 5 ALA B CA 1
ATOM 2714 C C . ALA B 1 5 ? -54.111 -14.686 35.378 1.00 29.10 5 ALA B C 1
ATOM 2715 O O . ALA B 1 5 ? -55.329 -14.531 35.283 1.00 30.20 5 ALA B O 1
ATOM 2717 N N . HIS B 1 6 ? -53.567 -15.758 35.943 1.00 30.12 6 HIS B N 1
ATOM 2718 C CA . HIS B 1 6 ? -54.396 -16.843 36.463 1.00 33.33 6 HIS B CA 1
ATOM 2719 C C . HIS B 1 6 ? -55.205 -16.413 37.686 1.00 37.02 6 HIS B C 1
ATOM 2720 O O . HIS B 1 6 ? -56.313 -16.904 37.913 1.00 39.64 6 HIS B O 1
ATOM 2727 N N . ASN B 1 7 ? -54.648 -15.495 38.469 1.00 25.70 7 ASN B N 1
ATOM 2728 C CA . ASN B 1 7 ? -55.328 -14.980 39.651 1.00 28.87 7 ASN B CA 1
ATOM 2729 C C . ASN B 1 7 ? -56.252 -13.818 39.307 1.00 28.03 7 ASN B C 1
ATOM 2730 O O . ASN B 1 7 ? -57.213 -13.535 40.023 1.00 25.78 7 ASN B O 1
ATOM 2735 N N . PHE B 1 8 ? -55.943 -13.153 38.199 1.00 25.63 8 PHE B N 1
ATOM 2736 C CA . PHE B 1 8 ? -56.687 -11.989 37.737 1.00 25.80 8 PHE B CA 1
ATOM 2737 C C . PHE B 1 8 ? -58.166 -12.312 37.535 1.00 25.98 8 PHE B C 1
ATOM 2738 O O . PHE B 1 8 ? -59.038 -11.489 37.823 1.00 18.33 8 PHE B O 1
ATOM 2746 N N . TYR B 1 9 ? -58.446 -13.520 37.056 1.00 26.93 9 TYR B N 1
ATOM 2747 C CA . TYR B 1 9 ? -59.815 -13.910 36.739 1.00 25.87 9 TYR B CA 1
ATOM 2748 C C . TYR B 1 9 ? -60.501 -14.729 37.830 1.00 23.76 9 TYR B C 1
ATOM 2749 O O . TYR B 1 9 ? -61.581 -15.276 37.611 1.00 22.89 9 TYR B O 1
ATOM 2758 N N . LYS B 1 10 ? -59.882 -14.804 39.004 1.00 20.82 10 LYS B N 1
ATOM 2759 C CA . LYS B 1 10 ? -60.489 -15.499 40.136 1.00 27.51 10 LYS B CA 1
ATOM 2760 C C . LYS B 1 10 ? -61.336 -14.547 40.970 1.00 24.73 10 LYS B C 1
ATOM 2761 O O . LYS B 1 10 ? -60.962 -13.391 41.164 1.00 22.10 10 LYS B O 1
ATOM 2767 N N . PRO B 1 11 ? -62.482 -15.033 41.469 1.00 25.58 11 PRO B N 1
ATOM 2768 C CA . PRO B 1 11 ? -63.310 -14.223 42.368 1.00 21.45 11 PRO B CA 1
ATOM 2769 C C . PRO B 1 11 ? -62.552 -13.909 43.651 1.00 24.07 11 PRO B C 1
ATOM 2770 O O . PRO B 1 11 ? -61.785 -14.747 44.134 1.00 21.91 11 PRO B O 1
ATOM 2774 N N . LEU B 1 12 ? -62.753 -12.708 44.184 1.00 20.52 12 LEU B N 1
ATOM 2775 C CA . LEU B 1 12 ? -62.029 -12.272 45.372 1.00 19.69 12 LEU B CA 1
ATOM 2776 C C . LEU B 1 12 ? -62.749 -12.663 46.654 1.00 24.11 12 LEU B C 1
ATOM 2777 O O . LEU B 1 12 ? -62.293 -12.348 47.751 1.00 25.21 12 LEU B O 1
ATOM 2782 N N . ALA B 1 13 ? -63.874 -13.354 46.513 1.00 22.22 13 ALA B N 1
ATOM 2783 C CA . ALA B 1 13 ? -64.615 -13.831 47.673 1.00 25.27 13 ALA B CA 1
ATOM 2784 C C . ALA B 1 13 ? -65.334 -15.133 47.352 1.00 26.26 13 ALA B C 1
ATOM 2785 O O . ALA B 1 13 ? -65.815 -15.328 46.237 1.00 24.40 13 ALA B O 1
ATOM 2787 N N . ILE B 1 14 ? -65.399 -16.028 48.330 1.00 28.97 14 ILE B N 1
ATOM 2788 C CA . ILE B 1 14 ? -66.117 -17.281 48.147 1.00 25.43 14 ILE B CA 1
ATOM 2789 C C . ILE B 1 14 ? -67.606 -16.986 48.034 1.00 23.17 14 ILE B C 1
ATOM 2790 O O . ILE B 1 14 ? -68.214 -16.465 48.967 1.00 27.40 14 ILE B O 1
ATOM 2795 N N . GLY B 1 15 ? -68.188 -17.308 46.883 1.00 26.17 15 GLY B N 1
ATOM 2796 C CA . GLY B 1 15 ? -69.591 -17.030 46.640 1.00 26.62 15 GLY B CA 1
ATOM 2797 C C . GLY B 1 15 ? -69.804 -15.879 45.675 1.00 29.85 15 GLY B C 1
ATOM 2798 O O . GLY B 1 15 ? -70.910 -15.677 45.178 1.00 26.84 15 GLY B O 1
ATOM 2799 N N . ALA B 1 16 ? -68.747 -15.116 45.413 1.00 24.78 16 ALA B N 1
ATOM 2800 C CA . ALA B 1 16 ? -68.816 -14.029 44.442 1.00 25.06 16 ALA B CA 1
ATOM 2801 C C . ALA B 1 16 ? -68.853 -14.618 43.040 1.00 25.63 16 ALA B C 1
ATOM 2802 O O . ALA B 1 16 ? -68.265 -15.671 42.797 1.00 28.90 16 ALA B O 1
ATOM 2804 N N . PRO B 1 17 ? -69.545 -13.944 42.108 1.00 22.82 17 PRO B N 1
ATOM 2805 C CA . PRO B 1 17 ? -69.628 -14.457 40.736 1.00 22.72 17 PRO B CA 1
ATOM 2806 C C . PRO B 1 17 ? -68.266 -14.450 40.043 1.00 28.79 17 PRO B C 1
ATOM 2807 O O . PRO B 1 17 ? -67.390 -13.667 40.412 1.00 26.45 17 PRO B O 1
ATOM 2811 N N . GLU B 1 18 ? -68.089 -15.331 39.063 1.00 28.92 18 GLU B N 1
ATOM 2812 C CA . GLU B 1 18 ? -66.838 -15.406 38.321 1.00 29.24 18 GLU B CA 1
ATOM 2813 C C . GLU B 1 18 ? -66.630 -14.123 37.535 1.00 25.00 18 GLU B C 1
ATOM 2814 O O . GLU B 1 18 ? -67.549 -13.649 36.870 1.00 26.89 18 GLU B O 1
ATOM 2820 N N . PRO B 1 19 ? -65.422 -13.549 37.621 1.00 23.13 19 PRO B N 1
ATOM 2821 C CA . PRO B 1 19 ? -65.073 -12.363 36.835 1.00 22.54 19 PRO B CA 1
ATOM 2822 C C . PRO B 1 19 ? -65.288 -12.603 35.347 1.00 27.70 19 PRO B C 1
ATOM 2823 O O . PRO B 1 19 ? -65.044 -13.708 34.861 1.00 29.80 19 PRO B O 1
ATOM 2827 N N . ILE B 1 20 ? -65.759 -11.580 34.642 1.00 26.10 20 ILE B N 1
ATOM 2828 C CA . ILE B 1 20 ? -66.004 -11.682 33.209 1.00 29.63 20 ILE B CA 1
ATOM 2829 C C . ILE B 1 20 ? -64.698 -11.641 32.421 1.00 32.30 20 ILE B C 1
ATOM 2830 O O . ILE B 1 20 ? -63.704 -11.085 32.884 1.00 34.87 20 ILE B O 1
ATOM 2835 N N . ARG B 1 21 ? -64.702 -12.240 31.235 1.00 33.70 21 ARG B N 1
ATOM 2836 C CA . ARG B 1 21 ? -63.521 -12.257 30.381 1.00 30.84 21 ARG B CA 1
ATOM 2837 C C . ARG B 1 21 ? -63.621 -11.174 29.313 1.00 35.86 21 ARG B C 1
ATOM 2838 O O . ARG B 1 21 ? -62.613 -10.620 28.875 1.00 38.96 21 ARG B O 1
ATOM 2846 N N . GLU B 1 22 ? -64.847 -10.883 28.895 1.00 30.63 22 GLU B N 1
ATOM 2847 C CA . GLU B 1 22 ? -65.095 -9.890 27.860 1.00 31.87 22 GLU B CA 1
ATOM 2848 C C . GLU B 1 22 ? -66.142 -8.886 28.330 1.00 32.85 22 GLU B C 1
ATOM 2849 O O . GLU B 1 22 ? -67.060 -9.240 29.068 1.00 32.66 22 GLU B O 1
ATOM 2855 N N . LEU B 1 23 ? -66.003 -7.636 27.901 1.00 28.66 23 LEU B N 1
ATOM 2856 C CA . LEU B 1 23 ? -66.984 -6.609 28.229 1.00 29.55 23 LEU B CA 1
ATOM 2857 C C . LEU B 1 23 ? -68.262 -6.811 27.424 1.00 34.96 23 LEU B C 1
ATOM 2858 O O . LEU B 1 23 ? -68.207 -7.142 26.240 1.00 33.91 23 LEU B O 1
ATOM 2863 N N . PRO B 1 24 ? -69.420 -6.616 28.071 1.00 30.23 24 PRO B N 1
ATOM 2864 C CA . PRO B 1 24 ? -70.720 -6.697 27.398 1.00 35.00 24 PRO B CA 1
ATOM 2865 C C . PRO B 1 24 ? -70.813 -5.711 26.239 1.00 33.98 24 PRO B C 1
ATOM 2866 O O . PRO B 1 24 ? -70.466 -4.538 26.395 1.00 32.54 24 PRO B O 1
ATOM 2870 N N . VAL B 1 25 ? -71.269 -6.188 25.087 1.00 30.48 25 VAL B N 1
ATOM 2871 C CA . VAL B 1 25 ? -71.389 -5.343 23.908 1.00 28.82 25 VAL B CA 1
ATOM 2872 C C . VAL B 1 25 ? -72.786 -4.742 23.816 1.00 34.72 25 VAL B C 1
ATOM 2873 O O . VAL B 1 25 ? -73.781 -5.465 23.773 1.00 34.14 25 VAL B O 1
ATOM 2877 N N . ARG B 1 26 ? -72.849 -3.415 23.790 1.00 30.83 26 ARG B N 1
ATOM 2878 C CA . ARG B 1 26 ? -74.116 -2.699 23.747 1.00 30.19 26 ARG B CA 1
ATOM 2879 C C . ARG B 1 26 ? -73.860 -1.242 23.389 1.00 31.36 26 ARG B C 1
ATOM 2880 O O . ARG B 1 26 ? -72.757 -0.736 23.598 1.00 33.06 26 ARG B O 1
ATOM 2888 N N . PRO B 1 27 ? -74.874 -0.563 22.833 1.00 36.20 27 PRO B N 1
ATOM 2889 C CA . PRO B 1 27 ? -74.736 0.875 22.587 1.00 30.41 27 PRO B CA 1
ATOM 2890 C C . PRO B 1 27 ? -74.521 1.619 23.899 1.00 30.27 27 PRO B C 1
ATOM 2891 O O . PRO B 1 27 ? -75.228 1.363 24.874 1.00 26.45 27 PRO B O 1
ATOM 2895 N N . GLU B 1 28 ? -73.538 2.513 23.919 1.00 26.62 28 GLU B N 1
ATOM 2896 C CA . GLU B 1 28 ? -73.264 3.335 25.090 1.00 24.21 28 GLU B CA 1
ATOM 2897 C C . GLU B 1 28 ? -72.952 4.760 24.647 1.00 22.83 28 GLU B C 1
ATOM 2898 O O . GLU B 1 28 ? -72.012 5.382 25.142 1.00 25.28 28 GLU B O 1
ATOM 2904 N N . ARG B 1 29 ? -73.748 5.267 23.711 1.00 20.85 29 ARG B N 1
ATOM 2905 C CA . ARG B 1 29 ? -73.536 6.595 23.141 1.00 20.30 29 ARG B CA 1
ATOM 2906 C C . ARG B 1 29 ? -73.821 7.711 24.141 1.00 19.09 29 ARG B C 1
ATOM 2907 O O . ARG B 1 29 ? -73.184 8.763 24.106 1.00 19.94 29 ARG B O 1
ATOM 2915 N N . VAL B 1 30 ? -74.795 7.490 25.017 1.00 21.43 30 VAL B N 1
ATOM 2916 C CA . VAL B 1 30 ? -75.177 8.508 25.987 1.00 20.29 30 VAL B CA 1
ATOM 2917 C C . VAL B 1 30 ? -75.319 7.933 27.395 1.00 21.26 30 VAL B C 1
ATOM 2918 O O . VAL B 1 30 ? -75.976 6.914 27.606 1.00 23.37 30 VAL B O 1
ATOM 2922 N N . VAL B 1 31 ? -74.666 8.583 28.351 1.00 19.40 31 VAL B N 1
ATOM 2923 C CA . VAL B 1 31 ? -74.756 8.196 29.748 1.00 18.76 31 VAL B CA 1
ATOM 2924 C C . VAL B 1 31 ? -75.499 9.298 30.490 1.00 24.15 31 VAL B C 1
ATOM 2925 O O . VAL B 1 31 ? -74.917 10.327 30.824 1.00 21.23 31 VAL B O 1
ATOM 2929 N N . HIS B 1 32 ? -76.788 9.088 30.739 1.00 24.66 32 HIS B N 1
ATOM 2930 C CA . HIS B 1 32 ? -77.620 10.150 31.296 1.00 27.93 32 HIS B CA 1
ATOM 2931 C C . HIS B 1 32 ? -77.602 10.203 32.818 1.00 22.37 32 HIS B C 1
ATOM 2932 O O . HIS B 1 32 ? -78.043 9.270 33.492 1.00 26.47 32 HIS B O 1
ATOM 2939 N N . PHE B 1 33 ? -77.096 11.310 33.349 1.00 23.96 33 PHE B N 1
ATOM 2940 C CA . PHE B 1 33 ? -77.030 11.522 34.789 1.00 24.68 33 PHE B CA 1
ATOM 2941 C C . PHE B 1 33 ? -78.324 12.130 35.319 1.00 29.32 33 PHE B C 1
ATOM 2942 O O . PHE B 1 33 ? -78.919 13.001 34.685 1.00 26.67 33 PHE B O 1
ATOM 2950 N N . PHE B 1 34 ? -78.757 11.663 36.483 1.00 27.59 34 PHE B N 1
ATOM 2951 C CA . PHE B 1 34 ? -79.924 12.232 37.140 1.00 30.46 34 PHE B CA 1
ATOM 2952 C C . PHE B 1 34 ? -79.750 12.210 38.652 1.00 32.29 34 PHE B C 1
ATOM 2953 O O . PHE B 1 34 ? -79.159 11.277 39.197 1.00 28.30 34 PHE B O 1
ATOM 2961 N N . PRO B 1 35 ? -80.241 13.259 39.330 1.00 30.76 35 PRO B N 1
ATOM 2962 C CA . PRO B 1 35 ? -80.299 13.316 40.795 1.00 33.05 35 PRO B CA 1
ATOM 2963 C C . PRO B 1 35 ? -81.485 12.511 41.329 1.00 34.37 35 PRO B C 1
ATOM 2964 O O . PRO B 1 35 ? -82.631 12.935 41.183 1.00 37.65 35 PRO B O 1
ATOM 2968 N N . PRO B 1 36 ? -81.212 11.353 41.948 1.00 35.84 36 PRO B N 1
ATOM 2969 C CA . PRO B 1 36 ? -82.261 10.418 42.371 1.00 33.02 36 PRO B CA 1
ATOM 2970 C C . PRO B 1 36 ? -83.068 10.917 43.569 1.00 36.56 36 PRO B C 1
ATOM 2971 O O . PRO B 1 36 ? -84.081 10.308 43.913 1.00 33.87 36 PRO B O 1
ATOM 2975 N N . HIS B 1 37 ? -82.627 12.005 44.195 1.00 36.66 37 HIS B N 1
ATOM 2976 C CA . HIS B 1 37 ? -83.338 12.556 45.346 1.00 39.08 37 HIS B CA 1
ATOM 2977 C C . HIS B 1 37 ? -84.445 13.518 44.916 1.00 41.87 37 HIS B C 1
ATOM 2978 O O . HIS B 1 37 ? -85.228 13.984 45.743 1.00 43.71 37 HIS B O 1
ATOM 2985 N N . VAL B 1 38 ? -84.501 13.808 43.619 1.00 37.26 38 VAL B N 1
ATOM 2986 C CA . VAL B 1 38 ? -85.526 14.686 43.065 1.00 38.53 38 VAL B CA 1
ATOM 2987 C C . VAL B 1 38 ? -86.751 13.879 42.630 1.00 40.13 38 VAL B C 1
ATOM 2988 O O . VAL B 1 38 ? -86.664 13.034 41.738 1.00 38.56 38 VAL B O 1
ATOM 2992 N N . GLU B 1 39 ? -87.891 14.148 43.263 1.00 39.35 39 GLU B N 1
ATOM 2993 C CA . GLU B 1 39 ? -89.099 13.344 43.066 1.00 40.17 39 GLU B CA 1
ATOM 2994 C C . GLU B 1 39 ? -89.667 13.428 41.647 1.00 39.93 39 GLU B C 1
ATOM 2995 O O . GLU B 1 39 ? -89.967 12.399 41.039 1.00 41.08 39 GLU B O 1
ATOM 3001 N N . LYS B 1 40 ? -89.817 14.644 41.127 1.00 39.83 40 LYS B N 1
ATOM 3002 C CA . LYS B 1 40 ? -90.360 14.838 39.783 1.00 43.70 40 LYS B CA 1
ATOM 3003 C C . LYS B 1 40 ? -89.507 14.159 38.713 1.00 42.36 40 LYS B C 1
ATOM 3004 O O . LYS B 1 40 ? -90.030 13.643 37.726 1.00 43.73 40 LYS B O 1
ATOM 3010 N N . ILE B 1 41 ? -88.193 14.162 38.918 1.00 41.93 41 ILE B N 1
ATOM 3011 C CA . ILE B 1 41 ? -87.272 13.494 38.008 1.00 37.78 41 ILE B CA 1
ATOM 3012 C C . ILE B 1 41 ? -87.376 11.982 38.170 1.00 35.60 41 ILE B C 1
ATOM 3013 O O . ILE B 1 41 ? -87.407 11.241 37.188 1.00 34.98 41 ILE B O 1
ATOM 3018 N N . ARG B 1 42 ? -87.447 11.534 39.419 1.00 39.63 42 ARG B N 1
ATOM 3019 C CA . ARG B 1 42 ? -87.600 10.116 39.724 1.00 37.10 42 ARG B CA 1
ATOM 3020 C C . ARG B 1 42 ? -88.880 9.558 39.098 1.00 42.69 42 ARG B C 1
ATOM 3021 O O . ARG B 1 42 ? -88.932 8.397 38.690 1.00 41.16 42 ARG B O 1
ATOM 3029 N N . ALA B 1 43 ? -89.900 10.406 39.003 1.00 46.53 43 ALA B N 1
ATOM 3030 C CA . ALA B 1 43 ? -91.197 10.006 38.467 1.00 39.40 43 ALA B CA 1
ATOM 3031 C C . ALA B 1 43 ? -91.173 9.749 36.960 1.00 40.25 43 ALA B C 1
ATOM 3032 O O . ALA B 1 43 ? -91.963 8.954 36.450 1.00 40.23 43 ALA B O 1
ATOM 3034 N N . ARG B 1 44 ? -90.275 10.422 36.249 1.00 40.39 44 ARG B N 1
ATOM 3035 C CA . ARG B 1 44 ? -90.222 10.295 34.794 1.00 39.43 44 ARG B CA 1
ATOM 3036 C C . ARG B 1 44 ? -89.066 9.412 34.321 1.00 39.68 44 ARG B C 1
ATOM 3037 O O . ARG B 1 44 ? -88.767 9.357 33.129 1.00 44.16 44 ARG B O 1
ATOM 3045 N N . ILE B 1 45 ? -88.430 8.717 35.260 1.00 40.55 45 ILE B N 1
ATOM 3046 C CA . ILE B 1 45 ? -87.316 7.817 34.943 1.00 39.68 45 ILE B CA 1
ATOM 3047 C C . ILE B 1 45 ? -87.639 6.706 33.927 1.00 38.01 45 ILE B C 1
ATOM 3048 O O . ILE B 1 45 ? -86.869 6.502 32.987 1.00 38.33 45 ILE B O 1
ATOM 3053 N N . PRO B 1 46 ? -88.768 5.986 34.102 1.00 41.15 46 PRO B N 1
ATOM 3054 C CA . PRO B 1 46 ? -89.101 4.966 33.098 1.00 36.65 46 PRO B CA 1
ATOM 3055 C C . PRO B 1 46 ? -89.242 5.548 31.693 1.00 39.81 46 PRO B C 1
ATOM 3056 O O . PRO B 1 46 ? -88.905 4.885 30.712 1.00 42.10 46 PRO B O 1
ATOM 3060 N N . GLU B 1 47 ? -89.732 6.780 31.608 1.00 39.06 47 GLU B N 1
ATOM 3061 C CA . GLU B 1 47 ? -89.866 7.473 30.334 1.00 43.13 47 GLU B CA 1
ATOM 3062 C C . GLU B 1 47 ? -88.496 7.780 29.739 1.00 44.29 47 GLU B C 1
ATOM 3063 O O . GLU B 1 47 ? -88.245 7.519 28.562 1.00 43.06 47 GLU B O 1
ATOM 3069 N N . VAL B 1 48 ? -87.612 8.330 30.565 1.00 38.85 48 VAL B N 1
ATOM 3070 C CA . VAL B 1 48 ? -86.270 8.699 30.131 1.00 36.75 48 VAL B CA 1
ATOM 3071 C C . VAL B 1 48 ? -85.440 7.477 29.741 1.00 34.87 48 VAL B C 1
ATOM 3072 O O . VAL B 1 48 ? -84.762 7.483 28.713 1.00 33.28 48 VAL B O 1
ATOM 3076 N N . ALA B 1 49 ? -85.511 6.431 30.560 1.00 35.98 49 ALA B N 1
ATOM 3077 C CA . ALA B 1 49 ? -84.739 5.208 30.341 1.00 36.07 49 ALA B CA 1
ATOM 3078 C C . ALA B 1 49 ? -84.971 4.617 28.953 1.00 36.17 49 ALA B C 1
ATOM 3079 O O . ALA B 1 49 ? -84.089 3.976 28.382 1.00 31.81 49 ALA B O 1
ATOM 3081 N N . LYS B 1 50 ? -86.163 4.848 28.416 1.00 37.09 50 LYS B N 1
ATOM 3082 C CA . LYS B 1 50 ? -86.535 4.373 27.092 1.00 36.73 50 LYS B CA 1
ATOM 3083 C C . LYS B 1 50 ? -85.729 5.072 25.994 1.00 39.40 50 LYS B C 1
ATOM 3084 O O . LYS B 1 50 ? -85.523 4.522 24.913 1.00 38.12 50 LYS B O 1
ATOM 3090 N N . GLN B 1 51 ? -85.255 6.280 26.283 1.00 36.50 51 GLN B N 1
ATOM 3091 C CA . GLN B 1 51 ? -84.623 7.109 25.262 1.00 33.01 51 GLN B CA 1
ATOM 3092 C C . GLN B 1 51 ? -83.104 7.249 25.408 1.00 34.62 51 GLN B C 1
ATOM 3093 O O . GLN B 1 51 ? -82.478 8.031 24.692 1.00 32.96 51 GLN B O 1
ATOM 3099 N N . VAL B 1 52 ? -82.513 6.491 26.326 1.00 29.13 52 VAL B N 1
ATOM 3100 C CA . VAL B 1 52 ? -81.068 6.554 26.539 1.00 28.51 52 VAL B CA 1
ATOM 3101 C C . VAL B 1 52 ? -80.426 5.166 26.545 1.00 29.58 52 VAL B C 1
ATOM 3102 O O . VAL B 1 52 ? -81.040 4.191 26.981 1.00 28.07 52 VAL B O 1
ATOM 3106 N N . ASP B 1 53 ? -79.191 5.080 26.056 1.00 29.46 53 ASP B N 1
ATOM 3107 C CA . ASP B 1 53 ? -78.461 3.814 26.061 1.00 25.97 53 ASP B CA 1
ATOM 3108 C C . ASP B 1 53 ? -78.059 3.431 27.480 1.00 26.86 53 ASP B C 1
ATOM 3109 O O . ASP B 1 53 ? -78.045 2.251 27.839 1.00 24.45 53 ASP B O 1
ATOM 3114 N N . VAL B 1 54 ? -77.719 4.439 28.278 1.00 25.00 54 VAL B N 1
ATOM 3115 C CA . VAL B 1 54 ? -77.233 4.229 29.637 1.00 22.49 54 VAL B CA 1
ATOM 3116 C C . VAL B 1 54 ? -77.856 5.236 30.601 1.00 22.77 54 VAL B C 1
ATOM 3117 O O . VAL B 1 54 ? -77.908 6.432 30.315 1.00 23.23 54 VAL B O 1
ATOM 3121 N N . LEU B 1 55 ? -78.324 4.746 31.744 1.00 25.62 55 LEU B N 1
ATOM 3122 C CA . LEU B 1 55 ? -78.850 5.611 32.790 1.00 26.04 55 LEU B CA 1
ATOM 3123 C C . LEU B 1 55 ? -77.944 5.532 34.014 1.00 21.81 55 LEU B C 1
ATOM 3124 O O . LEU B 1 55 ? -77.663 4.444 34.515 1.00 23.19 55 LEU B O 1
ATOM 3129 N N . CYS B 1 56 ? -77.485 6.683 34.493 1.00 22.32 56 CYS B N 1
ATOM 3130 C CA . CYS B 1 56 ? -76.551 6.712 35.615 1.00 24.94 56 CYS B CA 1
ATOM 3131 C C . CYS B 1 56 ? -77.056 7.578 36.761 1.00 27.86 56 CYS B C 1
ATOM 3132 O O . CYS B 1 56 ? -77.164 8.797 36.629 1.00 29.11 56 CYS B O 1
ATOM 3135 N N . GLY B 1 57 ? -77.366 6.943 37.885 1.00 24.56 57 GLY B N 1
ATOM 3136 C CA . GLY B 1 57 ? -77.740 7.672 39.082 1.00 25.76 57 GLY B CA 1
ATOM 3137 C C . GLY B 1 57 ? -76.524 8.355 39.676 1.00 27.47 57 GLY B C 1
ATOM 3138 O O . GLY B 1 57 ? -75.445 7.772 39.732 1.00 27.92 57 GLY B O 1
ATOM 3139 N N . ASN B 1 58 ? -76.695 9.596 40.116 1.00 24.32 58 ASN B N 1
ATOM 3140 C CA . ASN B 1 58 ? -75.590 10.358 40.680 1.00 27.11 58 ASN B CA 1
ATOM 3141 C C . ASN B 1 58 ? -75.741 10.567 42.185 1.00 28.40 58 ASN B C 1
ATOM 3142 O O . ASN B 1 58 ? -76.769 11.051 42.650 1.00 29.49 58 ASN B O 1
ATOM 3147 N N . LEU B 1 59 ? -74.711 10.201 42.941 1.00 26.23 59 LEU B N 1
ATOM 3148 C CA . LEU B 1 59 ? -74.720 10.384 44.388 1.00 28.89 59 LEU B CA 1
ATOM 3149 C C . LEU B 1 59 ? -73.658 11.381 44.842 1.00 26.56 59 LEU B C 1
ATOM 3150 O O . LEU B 1 59 ? -73.696 11.859 45.976 1.00 31.51 59 LEU B O 1
ATOM 3155 N N . GLU B 1 60 ? -72.713 11.689 43.957 1.00 22.84 60 GLU B N 1
ATOM 3156 C CA . GLU B 1 60 ? -71.545 12.485 44.326 1.00 26.79 60 GLU B CA 1
ATOM 3157 C C . GLU B 1 60 ? -71.745 13.976 44.042 1.00 29.97 60 GLU B C 1
ATOM 3158 O O . GLU B 1 60 ? -72.706 14.578 44.515 1.00 26.82 60 GLU B O 1
ATOM 3164 N N . ASP B 1 61 ? -70.831 14.566 43.276 1.00 27.44 61 ASP B N 1
ATOM 3165 C CA . ASP B 1 61 ? -70.882 15.995 42.986 1.00 27.77 61 ASP B CA 1
ATOM 3166 C C . ASP B 1 61 ? -72.175 16.369 42.272 1.00 28.96 61 ASP B C 1
ATOM 3167 O O . ASP B 1 61 ? -72.713 15.571 41.502 1.00 25.30 61 ASP B O 1
ATOM 3172 N N . ALA B 1 62 ? -72.644 17.585 42.558 1.00 30.74 62 ALA B N 1
ATOM 3173 C CA . ALA B 1 62 ? -73.957 18.122 42.166 1.00 32.44 62 ALA B CA 1
ATOM 3174 C C . ALA B 1 62 ? -75.090 17.673 43.090 1.00 36.97 62 ALA B C 1
ATOM 3175 O O . ALA B 1 62 ? -76.190 18.223 43.043 1.00 36.10 62 ALA B O 1
ATOM 3177 N N . ILE B 1 63 ? -74.818 16.681 43.932 1.00 31.30 63 ILE B N 1
ATOM 3178 C CA . ILE B 1 63 ? -75.781 16.263 44.944 1.00 29.79 63 ILE B CA 1
ATOM 3179 C C . ILE B 1 63 ? -75.419 16.896 46.278 1.00 38.11 63 ILE B C 1
ATOM 3180 O O . ILE B 1 63 ? -74.342 16.639 46.818 1.00 38.18 63 ILE B O 1
ATOM 3185 N N . PRO B 1 64 ? -76.320 17.733 46.811 1.00 39.72 64 PRO B N 1
ATOM 3186 C CA . PRO B 1 64 ? -76.054 18.455 48.056 1.00 39.36 64 PRO B CA 1
ATOM 3187 C C . PRO B 1 64 ? -75.775 17.505 49.215 1.00 37.54 64 PRO B C 1
ATOM 3188 O O . PRO B 1 64 ? -76.337 16.412 49.275 1.00 36.62 64 PRO B O 1
ATOM 3192 N N . MET B 1 65 ? -74.901 17.940 50.116 1.00 36.93 65 MET B N 1
ATOM 3193 C CA . MET B 1 65 ? -74.436 17.138 51.242 1.00 41.07 65 MET B CA 1
ATOM 3194 C C . MET B 1 65 ? -75.564 16.547 52.088 1.00 43.49 65 MET B C 1
ATOM 3195 O O . MET B 1 65 ? -75.480 15.405 52.538 1.00 41.78 65 MET B O 1
ATOM 3200 N N . ASP B 1 66 ? -76.623 17.322 52.294 1.00 43.59 66 ASP B N 1
ATOM 3201 C CA . ASP B 1 66 ? -77.732 16.885 53.134 1.00 41.35 66 ASP B CA 1
ATOM 3202 C C . ASP B 1 66 ? -78.678 15.947 52.392 1.00 38.00 66 ASP B C 1
ATOM 3203 O O . ASP B 1 66 ? -79.548 15.320 52.999 1.00 42.00 66 ASP B O 1
ATOM 3208 N N . ALA B 1 67 ? -78.502 15.848 51.079 1.00 35.61 67 ALA B N 1
ATOM 3209 C CA . ALA B 1 67 ? -79.385 15.032 50.253 1.00 37.91 67 ALA B CA 1
ATOM 3210 C C . ALA B 1 67 ? -78.750 13.705 49.843 1.00 34.19 67 ALA B C 1
ATOM 3211 O O . ALA B 1 67 ? -79.349 12.942 49.085 1.00 32.99 67 ALA B O 1
ATOM 3213 N N . LYS B 1 68 ? -77.544 13.439 50.340 1.00 37.30 68 LYS B N 1
ATOM 3214 C CA . LYS B 1 68 ? -76.800 12.234 49.972 1.00 33.50 68 LYS B CA 1
ATOM 3215 C C . LYS B 1 68 ? -77.597 10.972 50.270 1.00 33.71 68 LYS B C 1
ATOM 3216 O O . LYS B 1 68 ? -77.773 10.118 49.402 1.00 35.19 68 LYS B O 1
ATOM 3222 N N . GLU B 1 69 ? -78.085 10.868 51.502 1.00 34.13 69 GLU B N 1
ATOM 3223 C CA . GLU B 1 69 ? -78.830 9.697 51.942 1.00 32.35 69 GLU B CA 1
ATOM 3224 C C . GLU B 1 69 ? -80.133 9.558 51.163 1.00 36.34 69 GLU B C 1
ATOM 3225 O O . GLU B 1 69 ? -80.562 8.449 50.845 1.00 35.40 69 GLU B O 1
ATOM 3231 N N . ALA B 1 70 ? -80.754 10.690 50.851 1.00 31.88 70 ALA B N 1
ATOM 3232 C CA . ALA B 1 70 ? -82.001 10.691 50.095 1.00 34.44 70 ALA B CA 1
ATOM 3233 C C . ALA B 1 70 ? -81.757 10.276 48.650 1.00 31.42 70 ALA B C 1
ATOM 3234 O O . ALA B 1 70 ? -82.605 9.640 48.027 1.00 32.62 70 ALA B O 1
ATOM 3236 N N . ALA B 1 71 ? -80.593 10.643 48.122 1.00 34.02 71 ALA B N 1
ATOM 3237 C CA . ALA B 1 71 ? -80.219 10.278 46.761 1.00 34.47 71 ALA B CA 1
ATOM 3238 C C . ALA B 1 71 ? -79.971 8.777 46.663 1.00 32.27 71 ALA B C 1
ATOM 3239 O O . ALA B 1 71 ? -80.404 8.127 45.710 1.00 32.62 71 ALA B O 1
ATOM 3241 N N . ARG B 1 72 ? -79.277 8.234 47.659 1.00 35.96 72 ARG B N 1
ATOM 3242 C CA . ARG B 1 72 ? -79.005 6.803 47.720 1.00 32.50 72 ARG B CA 1
ATOM 3243 C C . ARG B 1 72 ? -80.303 6.007 47.789 1.00 30.79 72 ARG B C 1
ATOM 3244 O O . ARG B 1 72 ? -80.515 5.082 47.004 1.00 32.30 72 ARG B O 1
ATOM 3252 N N . ASN B 1 73 ? -81.169 6.380 48.729 1.00 36.10 73 ASN B N 1
ATOM 3253 C CA . ASN B 1 73 ? -82.458 5.714 48.910 1.00 28.48 73 ASN B CA 1
ATOM 3254 C C . ASN B 1 73 ? -83.368 5.860 47.695 1.00 29.01 73 ASN B C 1
ATOM 3255 O O . ASN B 1 73 ? -84.066 4.922 47.313 1.00 31.00 73 ASN B O 1
ATOM 3260 N N . GLY B 1 74 ? -83.358 7.045 47.094 1.00 30.38 74 GLY B N 1
ATOM 3261 C CA . GLY B 1 74 ? -84.179 7.311 45.929 1.00 30.68 74 GLY B CA 1
ATOM 3262 C C . GLY B 1 74 ? -83.733 6.519 44.718 1.00 34.90 74 GLY B C 1
ATOM 3263 O O . GLY B 1 74 ? -84.549 6.146 43.873 1.00 36.29 74 GLY B O 1
ATOM 3264 N N . PHE B 1 75 ? -82.430 6.272 44.624 1.00 35.31 75 PHE B N 1
ATOM 3265 C CA . PHE B 1 75 ? -81.898 5.464 43.539 1.00 29.57 75 PHE B CA 1
ATOM 3266 C C . PHE B 1 75 ? -82.397 4.037 43.697 1.00 31.40 75 PHE B C 1
ATOM 3267 O O . PHE B 1 75 ? -82.910 3.439 42.752 1.00 32.61 75 PHE B O 1
ATOM 3275 N N . ILE B 1 76 ? -82.248 3.507 44.906 1.00 31.62 76 ILE B N 1
ATOM 3276 C CA . ILE B 1 76 ? -82.717 2.166 45.232 1.00 31.92 76 ILE B CA 1
ATOM 3277 C C . ILE B 1 76 ? -84.217 2.036 44.972 1.00 36.47 76 ILE B C 1
ATOM 3278 O O . ILE B 1 76 ? -84.677 1.053 44.384 1.00 31.35 76 ILE B O 1
ATOM 3283 N N . GLU B 1 77 ? -84.970 3.046 45.400 1.00 36.17 77 GLU B N 1
ATOM 3284 C CA . GLU B 1 77 ? -86.417 3.066 45.212 1.00 40.98 77 GLU B CA 1
ATOM 3285 C C . GLU B 1 77 ? -86.804 3.007 43.738 1.00 36.82 77 GLU B C 1
ATOM 3286 O O . GLU B 1 77 ? -87.635 2.192 43.339 1.00 38.14 77 GLU B O 1
ATOM 3292 N N . VAL B 1 78 ? -86.197 3.867 42.930 1.00 34.65 78 VAL B N 1
ATOM 3293 C CA . VAL B 1 78 ? -86.548 3.935 41.516 1.00 36.04 78 VAL B CA 1
ATOM 3294 C C . VAL B 1 78 ? -86.037 2.727 40.722 1.00 36.76 78 VAL B C 1
ATOM 3295 O O . VAL B 1 78 ? -86.643 2.339 39.728 1.00 38.57 78 VAL B O 1
ATOM 3299 N N . VAL B 1 79 ? -84.940 2.119 41.167 1.00 35.70 79 VAL B N 1
ATOM 3300 C CA . VAL B 1 79 ? -84.401 0.955 40.466 1.00 35.16 79 VAL B CA 1
ATOM 3301 C C . VAL B 1 79 ? -85.255 -0.290 40.715 1.00 36.57 79 VAL B C 1
ATOM 3302 O O . VAL B 1 79 ? -85.547 -1.049 39.788 1.00 34.06 79 VAL B O 1
ATOM 3306 N N . LYS B 1 80 ? -85.663 -0.486 41.966 1.00 37.90 80 LYS B N 1
ATOM 3307 C CA . LYS B 1 80 ? -86.567 -1.579 42.322 1.00 41.20 80 LYS B CA 1
ATOM 3308 C C . LYS B 1 80 ? -87.883 -1.490 41.559 1.00 42.45 80 LYS B C 1
ATOM 3309 O O . LYS B 1 80 ? -88.529 -2.505 41.298 1.00 44.23 80 LYS B O 1
ATOM 3315 N N . ALA B 1 81 ? -88.297 -0.293 41.226 1.00 42.52 81 ALA B N 1
ATOM 3316 C CA . ALA B 1 81 ? -89.600 -0.146 40.629 1.00 44.79 81 ALA B CA 1
ATOM 3317 C C . ALA B 1 81 ? -89.608 -0.392 39.163 1.00 46.96 81 ALA B C 1
ATOM 3318 O O . ALA B 1 81 ? -90.596 -0.776 38.642 1.00 48.75 81 ALA B O 1
ATOM 3320 N N . THR B 1 82 ? -88.496 -0.149 38.489 1.00 50.64 82 THR B N 1
ATOM 3321 C CA . THR B 1 82 ? -88.460 -0.177 37.033 1.00 45.27 82 THR B CA 1
ATOM 3322 C C . THR B 1 82 ? -87.741 -1.336 36.376 1.00 47.05 82 THR B C 1
ATOM 3323 O O . THR B 1 82 ? -86.752 -1.823 36.869 1.00 42.82 82 THR B O 1
ATOM 3327 N N . ASP B 1 83 ? -88.236 -1.725 35.213 1.00 42.05 83 ASP B N 1
ATOM 3328 C CA . ASP B 1 83 ? -87.556 -2.653 34.364 1.00 44.74 83 ASP B CA 1
ATOM 3329 C C . ASP B 1 83 ? -86.873 -1.823 33.325 1.00 45.11 83 ASP B C 1
ATOM 3330 O O . ASP B 1 83 ? -87.531 -1.160 32.600 1.00 45.62 83 ASP B O 1
ATOM 3335 N N . PHE B 1 84 ? -85.550 -1.864 33.260 1.00 43.49 84 PHE B N 1
ATOM 3336 C CA . PHE B 1 84 ? -84.806 -0.979 32.370 1.00 38.46 84 PHE B CA 1
ATOM 3337 C C . PHE B 1 84 ? -84.596 -1.567 30.979 1.00 36.45 84 PHE B C 1
ATOM 3338 O O . PHE B 1 84 ? -84.199 -0.858 30.056 1.00 37.19 84 PHE B O 1
ATOM 3346 N N . GLY B 1 85 ? -84.873 -2.859 30.832 1.00 38.59 85 GLY B N 1
ATOM 3347 C CA . GLY B 1 85 ? -84.784 -3.518 29.539 1.00 38.34 85 GLY B CA 1
ATOM 3348 C C . GLY B 1 85 ? -83.403 -3.470 28.913 1.00 34.11 85 GLY B C 1
ATOM 3349 O O . GLY B 1 85 ? -82.436 -3.980 29.480 1.00 40.70 85 GLY B O 1
ATOM 3350 N N . ASP B 1 86 ? -83.315 -2.854 27.737 1.00 34.05 86 ASP B N 1
ATOM 3351 C CA . ASP B 1 86 ? -82.053 -2.745 27.012 1.00 36.94 86 ASP B CA 1
ATOM 3352 C C . ASP B 1 86 ? -81.147 -1.668 27.599 1.00 37.76 86 ASP B C 1
ATOM 3353 O O . ASP B 1 86 ? -79.958 -1.609 27.283 1.00 41.78 86 ASP B O 1
ATOM 3358 N N . THR B 1 87 ? -81.712 -0.822 28.454 1.00 35.15 87 THR B N 1
ATOM 3359 C CA . THR B 1 87 ? -80.973 0.292 29.039 1.00 34.56 87 THR B CA 1
ATOM 3360 C C . THR B 1 87 ? -80.027 -0.157 30.152 1.00 30.70 87 THR B C 1
ATOM 3361 O O . THR B 1 87 ? -80.430 -0.844 31.092 1.00 30.85 87 THR B O 1
ATOM 3365 N N . ALA B 1 88 ? -78.762 0.231 30.030 1.00 29.48 88 ALA B N 1
ATOM 3366 C CA . ALA B 1 88 ? -77.769 -0.082 31.045 1.00 27.36 88 ALA B CA 1
ATOM 3367 C C . ALA B 1 88 ? -77.983 0.798 32.266 1.00 24.82 88 ALA B C 1
ATOM 3368 O O . ALA B 1 88 ? -78.321 1.978 32.144 1.00 25.40 88 ALA B O 1
ATOM 3370 N N . LEU B 1 89 ? -77.789 0.222 33.446 1.00 21.69 89 LEU B N 1
ATOM 3371 C CA . LEU B 1 89 ? -77.950 0.964 34.685 1.00 25.45 89 LEU B CA 1
ATOM 3372 C C . LEU B 1 89 ? -76.611 1.168 35.387 1.00 25.00 89 LEU B C 1
ATOM 3373 O O . LEU B 1 89 ? -75.936 0.205 35.757 1.00 27.81 89 LEU B O 1
ATOM 3378 N N . TRP B 1 90 ? -76.235 2.430 35.562 1.00 21.53 90 TRP B N 1
ATOM 3379 C CA . TRP B 1 90 ? -75.009 2.778 36.268 1.00 25.56 90 TRP B CA 1
ATOM 3380 C C . TRP B 1 90 ? -75.334 3.579 37.517 1.00 23.71 90 TRP B C 1
ATOM 3381 O O . TRP B 1 90 ? -76.456 4.060 37.685 1.00 26.48 90 TRP B O 1
ATOM 3392 N N . VAL B 1 91 ? -74.342 3.733 38.386 1.00 22.98 91 VAL B N 1
ATOM 3393 C CA . VAL B 1 91 ? -74.456 4.656 39.510 1.00 25.37 91 VAL B CA 1
ATOM 3394 C C . VAL B 1 91 ? -73.088 5.221 39.891 1.00 26.01 91 VAL B C 1
ATOM 3395 O O . VAL B 1 91 ? -72.112 4.480 40.003 1.00 22.21 91 VAL B O 1
ATOM 3399 N N . ARG B 1 92 ? -73.013 6.540 40.053 1.00 20.22 92 ARG B N 1
ATOM 3400 C CA . ARG B 1 92 ? -71.801 7.159 40.573 1.00 21.49 92 ARG B CA 1
ATOM 3401 C C . ARG B 1 92 ? -71.938 7.369 42.068 1.00 24.06 92 ARG B C 1
ATOM 3402 O O . ARG B 1 92 ? -72.672 8.249 42.513 1.00 25.87 92 ARG B O 1
ATOM 3410 N N . VAL B 1 93 ? -71.236 6.554 42.844 1.00 25.38 93 VAL B N 1
ATOM 3411 C CA . VAL B 1 93 ? -71.273 6.680 44.293 1.00 25.55 93 VAL B CA 1
ATOM 3412 C C . VAL B 1 93 ? -70.314 7.774 44.729 1.00 25.87 93 VAL B C 1
ATOM 3413 O O . VAL B 1 93 ? -69.602 8.351 43.908 1.00 22.97 93 VAL B O 1
ATOM 3417 N N . ASN B 1 94 ? -70.303 8.066 46.023 1.00 25.67 94 ASN B N 1
ATOM 3418 C CA . ASN B 1 94 ? -69.423 9.098 46.546 1.00 23.75 94 ASN B CA 1
ATOM 3419 C C . ASN B 1 94 ? -67.965 8.658 46.593 1.00 25.17 94 ASN B C 1
ATOM 3420 O O . ASN B 1 94 ? -67.655 7.488 46.371 1.00 25.11 94 ASN B O 1
ATOM 3425 N N . ALA B 1 95 ? -67.079 9.609 46.871 1.00 28.07 95 ALA B N 1
ATOM 3426 C CA . ALA B 1 95 ? -65.642 9.362 46.849 1.00 22.97 95 ALA B CA 1
ATOM 3427 C C . ALA B 1 95 ? -65.209 8.383 47.934 1.00 24.97 95 ALA B C 1
ATOM 3428 O O . ALA B 1 95 ? -65.880 8.229 48.953 1.00 25.90 95 ALA B O 1
ATOM 3430 N N . LEU B 1 96 ? -64.071 7.734 47.712 1.00 21.59 96 LEU B N 1
ATOM 3431 C CA . LEU B 1 96 ? -63.580 6.707 48.624 1.00 24.00 96 LEU B CA 1
ATOM 3432 C C . LEU B 1 96 ? -63.170 7.244 49.994 1.00 21.13 96 LEU B C 1
ATOM 3433 O O . LEU B 1 96 ? -63.009 6.476 50.937 1.00 21.00 96 LEU B O 1
ATOM 3438 N N . ASN B 1 97 ? -63.001 8.558 50.103 1.00 22.86 97 ASN B N 1
ATOM 3439 C CA . ASN B 1 97 ? -62.630 9.165 51.377 1.00 23.07 97 ASN B CA 1
ATOM 3440 C C . ASN B 1 97 ? -63.838 9.741 52.116 1.00 25.78 97 ASN B C 1
ATOM 3441 O O . ASN B 1 97 ? -63.702 10.312 53.199 1.00 25.80 97 ASN B O 1
ATOM 3446 N N . SER B 1 98 ? -65.017 9.575 51.523 1.00 26.15 98 SER B N 1
ATOM 3447 C CA . SER B 1 98 ? -66.237 10.211 52.014 1.00 26.17 98 SER B CA 1
ATOM 3448 C C . SER B 1 98 ? -66.977 9.354 53.040 1.00 28.83 98 SER B C 1
ATOM 3449 O O . SER B 1 98 ? -66.817 8.133 53.065 1.00 24.67 98 SER B O 1
ATOM 3452 N N . PRO B 1 99 ? -67.794 9.996 53.896 1.00 29.00 99 PRO B N 1
ATOM 3453 C CA . PRO B 1 99 ? -68.585 9.272 54.897 1.00 29.26 99 PRO B CA 1
ATOM 3454 C C . PRO B 1 99 ? -69.832 8.598 54.325 1.00 27.43 99 PRO B C 1
ATOM 3455 O O . PRO B 1 99 ? -70.621 8.049 55.092 1.00 28.96 99 PRO B O 1
ATOM 3459 N N . TRP B 1 100 ? -70.008 8.630 53.008 1.00 24.19 100 TRP B N 1
ATOM 3460 C CA . TRP B 1 100 ? -71.194 8.040 52.395 1.00 23.84 100 TRP B CA 1
ATOM 3461 C C . TRP B 1 100 ? -70.905 6.781 51.576 1.00 24.97 100 TRP B C 1
ATOM 3462 O O . TRP B 1 100 ? -71.810 5.989 51.315 1.00 25.14 100 TRP B O 1
ATOM 3473 N N . VAL B 1 101 ? -69.650 6.592 51.181 1.00 22.62 101 VAL B N 1
ATOM 3474 C CA . VAL B 1 101 ? -69.311 5.561 50.197 1.00 24.16 101 VAL B CA 1
ATOM 3475 C C . VAL B 1 101 ? -69.519 4.114 50.676 1.00 23.52 101 VAL B C 1
ATOM 3476 O O . VAL B 1 101 ? -69.949 3.261 49.899 1.00 23.43 101 VAL B O 1
ATOM 3480 N N . LEU B 1 102 ? -69.225 3.838 51.945 1.00 24.28 102 LEU B N 1
ATOM 3481 C CA . LEU B 1 102 ? -69.420 2.493 52.486 1.00 24.77 102 LEU B CA 1
ATOM 3482 C C . LEU B 1 102 ? -70.871 2.043 52.345 1.00 32.29 102 LEU B C 1
ATOM 3483 O O . LEU B 1 102 ? -71.142 0.934 51.883 1.00 24.11 102 LEU B O 1
ATOM 3488 N N . ASP B 1 103 ? -71.800 2.914 52.732 1.00 27.82 103 ASP B N 1
ATOM 3489 C CA . ASP B 1 103 ? -73.221 2.585 52.681 1.00 28.37 103 ASP B CA 1
ATOM 3490 C C . ASP B 1 103 ? -73.787 2.656 51.267 1.00 27.78 103 ASP B C 1
ATOM 3491 O O . ASP B 1 103 ? -74.670 1.873 50.917 1.00 30.29 103 ASP B O 1
ATOM 3496 N N . ASP B 1 104 ? -73.289 3.598 50.467 1.00 26.97 104 ASP B N 1
ATOM 3497 C CA . ASP B 1 104 ? -73.686 3.704 49.063 1.00 26.06 104 ASP B CA 1
ATOM 3498 C C . ASP B 1 104 ? -73.549 2.359 48.374 1.00 25.09 104 ASP B C 1
ATOM 3499 O O . ASP B 1 104 ? -74.509 1.825 47.825 1.00 25.06 104 ASP B O 1
ATOM 3504 N N . ILE B 1 105 ? -72.340 1.813 48.416 1.00 23.93 105 ILE B N 1
ATOM 3505 C CA . ILE B 1 105 ? -72.042 0.564 47.729 1.00 25.61 105 ILE B CA 1
ATOM 3506 C C . ILE B 1 105 ? -72.770 -0.606 48.380 1.00 23.43 105 ILE B C 1
ATOM 3507 O O . ILE B 1 105 ? -73.422 -1.395 47.699 1.00 25.38 105 ILE B O 1
ATOM 3512 N N . ALA B 1 106 ? -72.674 -0.699 49.703 1.00 24.51 106 ALA B N 1
ATOM 3513 C CA . ALA B 1 106 ? -73.271 -1.809 50.436 1.00 24.03 106 ALA B CA 1
ATOM 3514 C C . ALA B 1 106 ? -74.786 -1.888 50.255 1.00 25.86 106 ALA B C 1
ATOM 3515 O O . ALA B 1 106 ? -75.316 -2.933 49.885 1.00 29.80 106 ALA B O 1
ATOM 3517 N N . GLU B 1 107 ? -75.480 -0.781 50.502 1.00 27.56 107 GLU B N 1
ATOM 3518 C CA . GLU B 1 107 ? -76.940 -0.773 50.429 1.00 32.19 107 GLU B CA 1
ATOM 3519 C C . GLU B 1 107 ? -77.470 -0.955 49.007 1.00 29.61 107 GLU B C 1
ATOM 3520 O O . GLU B 1 107 ? -78.518 -1.567 48.803 1.00 28.88 107 GLU B O 1
ATOM 3526 N N . ILE B 1 108 ? -76.751 -0.424 48.024 1.00 30.17 108 ILE B N 1
ATOM 3527 C CA . ILE B 1 108 ? -77.181 -0.552 46.635 1.00 27.28 108 ILE B CA 1
ATOM 3528 C C . ILE B 1 108 ? -77.011 -1.981 46.123 1.00 25.50 108 ILE B C 1
ATOM 3529 O O . ILE B 1 108 ? -77.914 -2.529 45.493 1.00 28.17 108 ILE B O 1
ATOM 3534 N N . VAL B 1 109 ? -75.858 -2.583 46.400 1.00 26.64 109 VAL B N 1
ATOM 3535 C CA . VAL B 1 109 ? -75.624 -3.973 46.022 1.00 25.17 109 VAL B CA 1
ATOM 3536 C C . VAL B 1 109 ? -76.619 -4.886 46.737 1.00 26.30 109 VAL B C 1
ATOM 3537 O O . VAL B 1 109 ? -77.201 -5.781 46.126 1.00 29.19 109 VAL B O 1
ATOM 3541 N N . ALA B 1 110 ? -76.821 -4.641 48.029 1.00 23.59 110 ALA B N 1
ATOM 3542 C CA . ALA B 1 110 ? -77.747 -5.437 48.832 1.00 29.42 110 ALA B CA 1
ATOM 3543 C C . ALA B 1 110 ? -79.158 -5.446 48.253 1.00 32.14 110 ALA B C 1
ATOM 3544 O O . ALA B 1 110 ? -79.844 -6.467 48.281 1.00 34.64 110 ALA B O 1
ATOM 3546 N N . ALA B 1 111 ? -79.580 -4.306 47.717 1.00 32.44 111 ALA B N 1
ATOM 3547 C CA . ALA B 1 111 ? -80.960 -4.136 47.278 1.00 32.07 111 ALA B CA 1
ATOM 3548 C C . ALA B 1 111 ? -81.175 -4.419 45.793 1.00 32.37 111 ALA B C 1
ATOM 3549 O O . ALA B 1 111 ? -82.116 -5.118 45.418 1.00 38.53 111 ALA B O 1
ATOM 3551 N N . VAL B 1 112 ? -80.314 -3.863 44.947 1.00 32.28 112 VAL B N 1
ATOM 3552 C CA . VAL B 1 112 ? -80.513 -3.959 43.505 1.00 29.72 112 VAL B CA 1
ATOM 3553 C C . VAL B 1 112 ? -79.262 -4.409 42.758 1.00 27.73 112 VAL B C 1
ATOM 3554 O O . VAL B 1 112 ? -79.122 -4.149 41.563 1.00 25.69 112 VAL B O 1
ATOM 3558 N N . GLY B 1 113 ? -78.369 -5.093 43.467 1.00 27.86 113 GLY B N 1
ATOM 3559 C CA . GLY B 1 113 ? -77.118 -5.565 42.897 1.00 27.98 113 GLY B CA 1
ATOM 3560 C C . GLY B 1 113 ? -77.268 -6.339 41.602 1.00 25.52 113 GLY B C 1
ATOM 3561 O O . GLY B 1 113 ? -76.437 -6.221 40.702 1.00 23.86 113 GLY B O 1
ATOM 3562 N N . ASN B 1 114 ? -78.336 -7.122 41.497 1.00 27.72 114 ASN B N 1
ATOM 3563 C CA . ASN B 1 114 ? -78.576 -7.920 40.299 1.00 28.59 114 ASN B CA 1
ATOM 3564 C C . ASN B 1 114 ? -79.066 -7.100 39.104 1.00 26.76 114 ASN B C 1
ATOM 3565 O O . ASN B 1 114 ? -79.087 -7.588 37.974 1.00 35.01 114 ASN B O 1
ATOM 3570 N N . LYS B 1 115 ? -79.452 -5.853 39.358 1.00 29.54 115 LYS B N 1
ATOM 3571 C CA . LYS B 1 115 ? -79.873 -4.945 38.296 1.00 29.54 115 LYS B CA 1
ATOM 3572 C C . LYS B 1 115 ? -78.770 -3.957 37.926 1.00 29.10 115 LYS B C 1
ATOM 3573 O O . LYS B 1 115 ? -78.855 -3.279 36.903 1.00 28.73 115 LYS B O 1
ATOM 3579 N N . LEU B 1 116 ? -77.743 -3.871 38.764 1.00 30.30 116 LEU B N 1
ATOM 3580 C CA . LEU B 1 116 ? -76.680 -2.891 38.561 1.00 28.11 116 LEU B CA 1
ATOM 3581 C C . LEU B 1 116 ? -75.597 -3.422 37.630 1.00 27.55 116 LEU B C 1
ATOM 3582 O O . LEU B 1 116 ? -74.979 -4.451 37.902 1.00 25.68 116 LEU B O 1
ATOM 3587 N N . ASP B 1 117 ? -75.371 -2.713 36.531 1.00 24.43 117 ASP B N 1
ATOM 3588 C CA . ASP B 1 117 ? -74.363 -3.113 35.559 1.00 25.25 117 ASP B CA 1
ATOM 3589 C C . ASP B 1 117 ? -72.985 -2.565 35.916 1.00 24.78 117 ASP B C 1
ATOM 3590 O O . ASP B 1 117 ? -71.997 -3.300 35.924 1.00 21.31 117 ASP B O 1
ATOM 3595 N N . VAL B 1 118 ? -72.924 -1.270 36.209 1.00 23.74 118 VAL B N 1
ATOM 3596 C CA . VAL B 1 118 ? -71.650 -0.581 36.383 1.00 22.53 118 VAL B CA 1
ATOM 3597 C C . VAL B 1 118 ? -71.700 0.402 37.553 1.00 22.68 118 VAL B C 1
ATOM 3598 O O . VAL B 1 118 ? -72.683 1.117 37.731 1.00 22.53 118 VAL B O 1
ATOM 3602 N N . ILE B 1 119 ? -70.645 0.422 38.361 1.00 18.26 119 ILE B N 1
ATOM 3603 C CA . ILE B 1 119 ? -70.495 1.460 39.372 1.00 18.24 119 ILE B CA 1
ATOM 3604 C C . ILE B 1 119 ? -69.354 2.406 38.993 1.00 26.35 119 ILE B C 1
ATOM 3605 O O . ILE B 1 119 ? -68.238 1.969 38.697 1.00 21.44 119 ILE B O 1
ATOM 3610 N N . MET B 1 120 ? -69.646 3.703 38.972 1.00 18.88 120 MET B N 1
ATOM 3611 C CA . MET B 1 120 ? -68.632 4.701 38.660 1.00 19.16 120 MET B CA 1
ATOM 3612 C C . MET B 1 120 ? -68.002 5.232 39.941 1.00 22.44 120 MET B C 1
ATOM 3613 O O . MET B 1 120 ? -68.703 5.683 40.847 1.00 21.25 120 MET B O 1
ATOM 3618 N N . ILE B 1 121 ? -66.676 5.159 40.017 1.00 21.93 121 ILE B N 1
ATOM 3619 C CA . ILE B 1 121 ? -65.937 5.660 41.171 1.00 19.79 121 ILE B CA 1
ATOM 3620 C C . ILE B 1 121 ? -65.260 6.977 40.810 1.00 24.10 121 ILE B C 1
ATOM 3621 O O . ILE B 1 121 ? -64.466 7.035 39.869 1.00 22.68 121 ILE B O 1
ATOM 3626 N N . PRO B 1 122 ? -65.573 8.044 41.556 1.00 20.67 122 PRO B N 1
ATOM 3627 C CA . PRO B 1 122 ? -65.007 9.360 41.258 1.00 19.30 122 PRO B CA 1
ATOM 3628 C C . PRO B 1 122 ? -63.639 9.542 41.901 1.00 21.89 122 PRO B C 1
ATOM 3629 O O . PRO B 1 122 ? -63.273 8.774 42.794 1.00 17.96 122 PRO B O 1
ATOM 3633 N N . LYS B 1 123 ? -62.896 10.544 41.437 1.00 18.46 123 LYS B N 1
ATOM 3634 C CA . LYS B 1 123 ? -61.650 10.961 42.078 1.00 19.02 123 LYS B CA 1
ATOM 3635 C C . LYS B 1 123 ? -60.613 9.843 42.212 1.00 19.40 123 LYS B C 1
ATOM 3636 O O . LYS B 1 123 ? -59.854 9.818 43.180 1.00 19.42 123 LYS B O 1
ATOM 3642 N N . VAL B 1 124 ? -60.579 8.924 41.252 1.00 20.12 124 VAL B N 1
ATOM 3643 C CA . VAL B 1 124 ? -59.621 7.822 41.303 1.00 23.18 124 VAL B CA 1
ATOM 3644 C C . VAL B 1 124 ? -58.198 8.346 41.122 1.00 21.68 124 VAL B C 1
ATOM 3645 O O . VAL B 1 124 ? -57.945 9.192 40.263 1.00 19.83 124 VAL B O 1
ATOM 3649 N N . GLU B 1 125 ? -57.273 7.847 41.937 1.00 19.45 125 GLU B N 1
ATOM 3650 C CA . GLU B 1 125 ? -55.902 8.345 41.922 1.00 19.62 125 GLU B CA 1
ATOM 3651 C C . GLU B 1 125 ? -54.857 7.277 41.595 1.00 20.25 125 GLU B C 1
ATOM 3652 O O . GLU B 1 125 ? -53.758 7.598 41.134 1.00 18.49 125 GLU B O 1
ATOM 3658 N N . GLY B 1 126 ? -55.195 6.013 41.835 1.00 16.68 126 GLY B N 1
ATOM 3659 C CA . GLY B 1 126 ? -54.264 4.925 41.585 1.00 14.70 126 GLY B CA 1
ATOM 3660 C C . GLY B 1 126 ? -54.901 3.552 41.688 1.00 17.47 126 GLY B C 1
ATOM 3661 O O . GLY B 1 126 ? -56.077 3.440 42.028 1.00 15.65 126 GLY B O 1
ATOM 3662 N N . PRO B 1 127 ? -54.121 2.496 41.395 1.00 17.16 127 PRO B N 1
ATOM 3663 C CA . PRO B 1 127 ? -54.626 1.120 41.381 1.00 13.35 127 PRO B CA 1
ATOM 3664 C C . PRO B 1 127 ? -55.118 0.664 42.751 1.00 16.45 127 PRO B C 1
ATOM 3665 O O . PRO B 1 127 ? -55.988 -0.205 42.819 1.00 16.62 127 PRO B O 1
ATOM 3669 N N . TRP B 1 128 ? -54.574 1.243 43.818 1.00 14.17 128 TRP B N 1
ATOM 3670 C CA . TRP B 1 128 ? -55.031 0.934 45.172 1.00 18.54 128 TRP B CA 1
ATOM 3671 C C . TRP B 1 128 ? -56.524 1.213 45.351 1.00 16.09 128 TRP B C 1
ATOM 3672 O O . TRP B 1 128 ? -57.213 0.476 46.054 1.00 16.28 128 TRP B O 1
ATOM 3683 N N . ASP B 1 129 ? -57.019 2.273 44.711 1.00 16.75 129 ASP B N 1
ATOM 3684 C CA . ASP B 1 129 ? -58.444 2.607 44.758 1.00 16.24 129 ASP B CA 1
ATOM 3685 C C . ASP B 1 129 ? -59.292 1.492 44.150 1.00 18.10 129 ASP B C 1
ATOM 3686 O O . ASP B 1 129 ? -60.334 1.120 44.692 1.00 16.98 129 ASP B O 1
ATOM 3691 N N . ILE B 1 130 ? -58.842 0.975 43.012 1.00 15.87 130 ILE B N 1
ATOM 3692 C CA . ILE B 1 130 ? -59.536 -0.114 42.336 1.00 15.89 130 ILE B CA 1
ATOM 3693 C C . ILE B 1 130 ? -59.474 -1.392 43.170 1.00 16.52 130 ILE B C 1
ATOM 3694 O O . ILE B 1 130 ? -60.458 -2.122 43.271 1.00 14.27 130 ILE B O 1
ATOM 3699 N N . HIS B 1 131 ? -58.317 -1.647 43.774 1.00 17.53 131 HIS B N 1
ATOM 3700 C CA . HIS B 1 131 ? -58.131 -2.820 44.622 1.00 18.06 131 HIS B CA 1
ATOM 3701 C C . HIS B 1 131 ? -59.145 -2.868 45.765 1.00 21.56 131 HIS B C 1
ATOM 3702 O O . HIS B 1 131 ? -59.699 -3.926 46.070 1.00 17.56 131 HIS B O 1
ATOM 3709 N N . PHE B 1 132 ? -59.388 -1.721 46.393 1.00 18.94 132 PHE B N 1
ATOM 3710 C CA . PHE B 1 132 ? -60.384 -1.647 47.455 1.00 18.54 132 PHE B CA 1
ATOM 3711 C C . PHE B 1 132 ? -61.784 -1.944 46.939 1.00 17.95 132 PHE B C 1
ATOM 3712 O O . PHE B 1 132 ? -62.489 -2.787 47.489 1.00 20.97 132 PHE B O 1
ATOM 3720 N N . VAL B 1 133 ? -62.187 -1.231 45.892 1.00 17.04 133 VAL B N 1
ATOM 3721 C CA . VAL B 1 133 ? -63.526 -1.376 45.335 1.00 17.55 133 VAL B CA 1
ATOM 3722 C C . VAL B 1 133 ? -63.770 -2.796 44.827 1.00 21.46 133 VAL B C 1
ATOM 3723 O O . VAL B 1 133 ? -64.862 -3.341 44.980 1.00 21.23 133 VAL B O 1
ATOM 3727 N N . ASP B 1 134 ? -62.740 -3.391 44.234 1.00 19.35 134 ASP B N 1
ATOM 3728 C CA . ASP B 1 134 ? -62.815 -4.752 43.717 1.00 20.98 134 ASP B CA 1
ATOM 3729 C C . ASP B 1 134 ? -63.120 -5.736 44.849 1.00 19.02 134 ASP B C 1
ATOM 3730 O O . ASP B 1 134 ? -64.094 -6.487 44.787 1.00 19.21 134 ASP B O 1
ATOM 3735 N N . GLN B 1 135 ? -62.291 -5.715 45.887 1.00 18.21 135 GLN B N 1
ATOM 3736 C CA . GLN B 1 135 ? -62.436 -6.634 47.012 1.00 19.50 135 GLN B CA 1
ATOM 3737 C C . GLN B 1 135 ? -63.723 -6.374 47.798 1.00 24.44 135 GLN B C 1
ATOM 3738 O O . GLN B 1 135 ? -64.376 -7.309 48.264 1.00 21.66 135 GLN B O 1
ATOM 3744 N N . TYR B 1 136 ? -64.082 -5.101 47.940 1.00 19.56 136 TYR B N 1
ATOM 3745 C CA . TYR B 1 136 ? -65.296 -4.718 48.657 1.00 19.97 136 TYR B CA 1
ATOM 3746 C C . TYR B 1 136 ? -66.537 -5.238 47.935 1.00 22.38 136 TYR B C 1
ATOM 3747 O O . TYR B 1 136 ? -67.417 -5.841 48.551 1.00 24.00 136 TYR B O 1
ATOM 3756 N N . LEU B 1 137 ? -66.599 -5.008 46.627 1.00 20.78 137 LEU B N 1
ATOM 3757 C CA . LEU B 1 137 ? -67.701 -5.505 45.809 1.00 21.23 137 LEU B CA 1
ATOM 3758 C C . LEU B 1 137 ? -67.826 -7.025 45.881 1.00 24.82 137 LEU B C 1
ATOM 3759 O O . LEU B 1 137 ? -68.933 -7.557 45.977 1.00 24.27 137 LEU B O 1
ATOM 3764 N N . ALA B 1 138 ? -66.690 -7.715 45.835 1.00 19.59 138 ALA B N 1
ATOM 3765 C CA . ALA B 1 138 ? -66.676 -9.174 45.847 1.00 22.40 138 ALA B CA 1
ATOM 3766 C C . ALA B 1 138 ? -67.319 -9.724 47.117 1.00 24.43 138 ALA B C 1
ATOM 3767 O O . ALA B 1 138 ? -68.140 -10.643 47.063 1.00 21.07 138 ALA B O 1
ATOM 3769 N N . LEU B 1 139 ? -66.944 -9.147 48.253 1.00 20.27 139 LEU B N 1
ATOM 3770 C CA . LEU B 1 139 ? -67.474 -9.562 49.547 1.00 24.72 139 LEU B CA 1
ATOM 3771 C C . LEU B 1 139 ? -68.962 -9.245 49.680 1.00 24.57 139 LEU B C 1
ATOM 3772 O O . LEU B 1 139 ? -69.707 -9.985 50.325 1.00 28.77 139 LEU B O 1
ATOM 3777 N N . LEU B 1 140 ? -69.393 -8.149 49.065 1.00 22.22 140 LEU B N 1
ATOM 3778 C CA . LEU B 1 140 ? -70.805 -7.782 49.064 1.00 25.46 140 LEU B CA 1
ATOM 3779 C C . LEU B 1 140 ? -71.598 -8.649 48.092 1.00 28.16 140 LEU B C 1
ATOM 3780 O O . LEU B 1 140 ? -72.740 -9.021 48.370 1.00 26.42 140 LEU B O 1
ATOM 3785 N N . GLU B 1 141 ? -70.989 -8.965 46.952 1.00 21.04 141 GLU B N 1
ATOM 3786 C CA . GLU B 1 141 ? -71.618 -9.826 45.957 1.00 23.99 141 GLU B CA 1
ATOM 3787 C C . GLU B 1 141 ? -71.834 -11.233 46.503 1.00 26.28 141 GLU B C 1
ATOM 3788 O O . GLU B 1 141 ? -72.870 -11.853 46.261 1.00 25.37 141 GLU B O 1
ATOM 3794 N N . ALA B 1 142 ? -70.846 -11.735 47.235 1.00 25.65 142 ALA B N 1
ATOM 3795 C CA . ALA B 1 142 ? -70.947 -13.053 47.847 1.00 25.97 142 ALA B CA 1
ATOM 3796 C C . ALA B 1 142 ? -72.032 -13.058 48.917 1.00 30.07 142 ALA B C 1
ATOM 3797 O O . ALA B 1 142 ? -72.847 -13.977 48.984 1.00 30.85 142 ALA B O 1
ATOM 3799 N N . ARG B 1 143 ? -72.035 -12.019 49.747 1.00 29.11 143 ARG B N 1
ATOM 3800 C CA . ARG B 1 143 ? -72.993 -11.903 50.840 1.00 29.32 143 ARG B CA 1
ATOM 3801 C C . ARG B 1 143 ? -74.436 -11.852 50.342 1.00 30.42 143 ARG B C 1
ATOM 3802 O O . ARG B 1 143 ? -75.334 -12.426 50.956 1.00 33.34 143 ARG B O 1
ATOM 3810 N N . HIS B 1 144 ? -74.653 -11.176 49.220 1.00 29.11 144 HIS B N 1
ATOM 3811 C CA . HIS B 1 144 ? -76.006 -10.972 48.709 1.00 28.83 144 HIS B CA 1
ATOM 3812 C C . HIS B 1 144 ? -76.325 -11.804 47.470 1.00 28.07 144 HIS B C 1
ATOM 3813 O O . HIS B 1 144 ? -77.327 -11.561 46.796 1.00 31.14 144 HIS B O 1
ATOM 3820 N N . GLN B 1 145 ? -75.474 -12.786 47.185 1.00 29.99 145 GLN B N 1
ATOM 3821 C CA . GLN B 1 145 ? -75.678 -13.716 46.072 1.00 34.02 145 GLN B CA 1
ATOM 3822 C C . GLN B 1 145 ? -75.944 -13.019 44.738 1.00 34.55 145 GLN B C 1
ATOM 3823 O O . GLN B 1 145 ? -76.959 -13.273 44.091 1.00 35.80 145 GLN B O 1
ATOM 3829 N N . ILE B 1 146 ? -75.037 -12.138 44.331 1.00 29.65 146 ILE B N 1
ATOM 3830 C CA . ILE B 1 146 ? -75.161 -11.478 43.037 1.00 28.41 146 ILE B CA 1
ATOM 3831 C C . ILE B 1 146 ? -74.679 -12.424 41.939 1.00 30.33 146 ILE B C 1
ATOM 3832 O O . ILE B 1 146 ? -73.623 -13.041 42.065 1.00 32.22 146 ILE B O 1
ATOM 3837 N N . LYS B 1 147 ? -75.456 -12.532 40.865 1.00 28.98 147 LYS B N 1
ATOM 3838 C CA . LYS B 1 147 ? -75.219 -13.548 39.840 1.00 29.82 147 LYS B CA 1
ATOM 3839 C C . LYS B 1 147 ? -74.127 -13.201 38.826 1.00 32.29 147 LYS B C 1
ATOM 3840 O O . LYS B 1 147 ? -73.510 -14.095 38.243 1.00 29.63 147 LYS B O 1
ATOM 3846 N N . LYS B 1 148 ? -73.896 -11.909 38.609 1.00 30.46 148 LYS B N 1
ATOM 3847 C CA . LYS B 1 148 ? -72.835 -11.473 37.702 1.00 31.31 148 LYS B CA 1
ATOM 3848 C C . LYS B 1 148 ? -72.075 -10.285 38.291 1.00 28.86 148 LYS B C 1
ATOM 3849 O O . LYS B 1 148 ? -72.645 -9.504 39.050 1.00 28.89 148 LYS B O 1
ATOM 3855 N N . PRO B 1 149 ? -70.776 -10.160 37.964 1.00 28.91 149 PRO B N 1
ATOM 3856 C CA . PRO B 1 149 ? -69.943 -9.106 38.555 1.00 25.78 149 PRO B CA 1
ATOM 3857 C C . PRO B 1 149 ? -70.411 -7.704 38.182 1.00 24.66 149 PRO B C 1
ATOM 3858 O O . PRO B 1 149 ? -70.770 -7.446 37.033 1.00 25.37 149 PRO B O 1
ATOM 3862 N N . ILE B 1 150 ? -70.406 -6.809 39.161 1.00 23.39 150 ILE B N 1
ATOM 3863 C CA . ILE B 1 150 ? -70.651 -5.400 38.907 1.00 23.15 150 ILE B CA 1
ATOM 3864 C C . ILE B 1 150 ? -69.350 -4.776 38.410 1.00 21.99 150 ILE B C 1
ATOM 3865 O O . ILE B 1 150 ? -68.306 -4.918 39.047 1.00 20.86 150 ILE B O 1
ATOM 3870 N N . LEU B 1 151 ? -69.408 -4.108 37.261 1.00 19.63 151 LEU B N 1
ATOM 3871 C CA . LEU B 1 151 ? -68.203 -3.556 36.646 1.00 23.67 151 LEU B CA 1
ATOM 3872 C C . LEU B 1 151 ? -67.802 -2.224 37.274 1.00 21.83 151 LEU B C 1
ATOM 3873 O O . LEU B 1 151 ? -68.624 -1.543 37.888 1.00 21.03 151 LEU B O 1
ATOM 3878 N N . ILE B 1 152 ? -66.530 -1.865 37.124 1.00 21.37 152 ILE B N 1
ATOM 3879 C CA . ILE B 1 152 ? -66.014 -0.615 37.670 1.00 17.43 152 ILE B CA 1
ATOM 3880 C C . ILE B 1 152 ? -65.666 0.362 36.556 1.00 22.57 152 ILE B C 1
ATOM 3881 O O . ILE B 1 152 ? -64.920 0.031 35.632 1.00 20.46 152 ILE B O 1
ATOM 3886 N N . HIS B 1 153 ? -66.224 1.564 36.649 1.00 19.43 153 HIS B N 1
ATOM 3887 C CA . HIS B 1 153 ? -65.945 2.636 35.707 1.00 19.70 153 HIS B CA 1
ATOM 3888 C C . HIS B 1 153 ? -65.202 3.718 36.473 1.00 20.98 153 HIS B C 1
ATOM 3889 O O . HIS B 1 153 ? -65.704 4.228 37.473 1.00 18.62 153 HIS B O 1
ATOM 3896 N N . ALA B 1 154 ? -64.003 4.061 36.016 1.00 20.71 154 ALA B N 1
ATOM 3897 C CA . ALA B 1 154 ? -63.177 5.021 36.737 1.00 19.47 154 ALA B CA 1
ATOM 3898 C C . ALA B 1 154 ? -63.296 6.419 36.148 1.00 21.50 154 ALA B C 1
ATOM 3899 O O . ALA B 1 154 ? -62.997 6.642 34.977 1.00 19.57 154 ALA B O 1
ATOM 3901 N N . LEU B 1 155 ? -63.742 7.359 36.970 1.00 17.93 155 LEU B N 1
ATOM 3902 C CA . LEU B 1 155 ? -63.808 8.748 36.557 1.00 21.10 155 LEU B CA 1
ATOM 3903 C C . LEU B 1 155 ? -62.397 9.329 36.583 1.00 26.10 155 LEU B C 1
ATOM 3904 O O . LEU B 1 155 ? -61.750 9.380 37.631 1.00 26.87 155 LEU B O 1
ATOM 3909 N N . LEU B 1 156 ? -61.922 9.745 35.414 1.00 23.07 156 LEU B N 1
ATOM 3910 C CA . LEU B 1 156 ? -60.561 10.243 35.253 1.00 24.61 156 LEU B CA 1
ATOM 3911 C C . LEU B 1 156 ? -60.551 11.758 35.424 1.00 27.36 156 LEU B C 1
ATOM 3912 O O . LEU B 1 156 ? -60.913 12.498 34.508 1.00 25.21 156 LEU B O 1
ATOM 3917 N N . GLU B 1 157 ? -60.148 12.218 36.604 1.00 23.11 157 GLU B N 1
ATOM 3918 C CA . GLU B 1 157 ? -60.295 13.628 36.939 1.00 23.64 157 GLU B CA 1
ATOM 3919 C C . GLU B 1 157 ? -59.279 14.156 37.955 1.00 22.95 157 GLU B C 1
ATOM 3920 O O . GLU B 1 157 ? -59.492 15.205 38.560 1.00 21.48 157 GLU B O 1
ATOM 3926 N N . THR B 1 158 ? -58.182 13.431 38.152 1.00 19.12 158 THR B N 1
ATOM 3927 C CA . THR B 1 158 ? -57.071 13.957 38.941 1.00 19.85 158 THR B CA 1
ATOM 3928 C C . THR B 1 158 ? -55.775 13.836 38.149 1.00 18.51 158 THR B C 1
ATOM 3929 O O . THR B 1 158 ? -55.644 12.962 37.291 1.00 15.26 158 THR B O 1
ATOM 3933 N N . ALA B 1 159 ? -54.821 14.717 38.431 1.00 17.83 159 ALA B N 1
ATOM 3934 C CA . ALA B 1 159 ? -53.502 14.618 37.820 1.00 19.38 159 ALA B CA 1
ATOM 3935 C C . ALA B 1 159 ? -52.850 13.270 38.145 1.00 16.40 159 ALA B C 1
ATOM 3936 O O . ALA B 1 159 ? -52.207 12.663 37.288 1.00 19.04 159 ALA B O 1
ATOM 3938 N N . GLN B 1 160 ? -53.026 12.804 39.380 1.00 15.85 160 GLN B N 1
ATOM 3939 C CA . GLN B 1 160 ? -52.541 11.485 39.781 1.00 19.80 160 GLN B CA 1
ATOM 3940 C C . GLN B 1 160 ? -53.149 10.389 38.914 1.00 18.85 160 GLN B C 1
ATOM 3941 O O . GLN B 1 160 ? -52.452 9.477 38.467 1.00 16.68 160 GLN B O 1
ATOM 3947 N N . GLY B 1 161 ? -54.456 10.480 38.696 1.00 17.22 161 GLY B N 1
ATOM 3948 C CA . GLY B 1 161 ? -55.165 9.510 37.882 1.00 20.90 161 GLY B CA 1
ATOM 3949 C C . GLY B 1 161 ? -54.628 9.452 36.465 1.00 18.28 161 GLY B C 1
ATOM 3950 O O . GLY B 1 161 ? -54.465 8.372 35.902 1.00 16.54 161 GLY B O 1
ATOM 3951 N N . MET B 1 162 ? -54.350 10.618 35.891 1.00 17.58 162 MET B N 1
ATOM 3952 C CA . MET B 1 162 ? -53.798 10.697 34.543 1.00 18.14 162 MET B CA 1
ATOM 3953 C C . MET B 1 162 ? -52.427 10.038 34.455 1.00 18.58 162 MET B C 1
ATOM 3954 O O . MET B 1 162 ? -52.120 9.352 33.482 1.00 21.76 162 MET B O 1
ATOM 3959 N N . VAL B 1 163 ? -51.604 10.252 35.475 1.00 14.62 163 VAL B N 1
ATOM 3960 C CA . VAL B 1 163 ? -50.253 9.705 35.493 1.00 18.29 163 VAL B CA 1
ATOM 3961 C C . VAL B 1 163 ? -50.273 8.196 35.740 1.00 20.40 163 VAL B C 1
ATOM 3962 O O . VAL B 1 163 ? -49.491 7.452 35.150 1.00 17.86 163 VAL B O 1
ATOM 3966 N N . ASN B 1 164 ? -51.189 7.750 36.596 1.00 18.36 164 ASN B N 1
ATOM 3967 C CA . ASN B 1 164 ? -51.291 6.339 36.953 1.00 19.57 164 ASN B CA 1
ATOM 3968 C C . ASN B 1 164 ? -52.297 5.580 36.095 1.00 18.42 164 ASN B C 1
ATOM 3969 O O . ASN B 1 164 ? -52.738 4.493 36.467 1.00 17.61 164 ASN B O 1
ATOM 3974 N N . LEU B 1 165 ? -52.645 6.152 34.947 1.00 15.41 165 LEU B N 1
ATOM 3975 C CA . LEU B 1 165 ? -53.707 5.614 34.096 1.00 19.28 165 LEU B CA 1
ATOM 3976 C C . LEU B 1 165 ? -53.524 4.137 33.708 1.00 18.38 165 LEU B C 1
ATOM 3977 O O . LEU B 1 165 ? -54.473 3.353 33.776 1.00 15.23 165 LEU B O 1
ATOM 3982 N N . GLU B 1 166 ? -52.308 3.757 33.321 1.00 13.84 166 GLU B N 1
ATOM 3983 C CA . GLU B 1 166 ? -52.030 2.374 32.943 1.00 17.50 166 GLU B CA 1
ATOM 3984 C C . GLU B 1 166 ? -52.269 1.412 34.102 1.00 16.92 166 GLU B C 1
ATOM 3985 O O . GLU B 1 166 ? -52.887 0.364 33.931 1.00 13.77 166 GLU B O 1
ATOM 3991 N N . GLU B 1 167 ? -51.774 1.776 35.281 1.00 15.92 167 GLU B N 1
ATOM 3992 C CA A GLU B 1 167 ? -51.909 0.940 36.466 0.52 19.22 167 GLU B CA 1
ATOM 3993 C CA B GLU B 1 167 ? -51.915 0.926 36.459 0.48 19.22 167 GLU B CA 1
ATOM 3994 C C . GLU B 1 167 ? -53.372 0.791 36.885 1.00 19.82 167 GLU B C 1
ATOM 3995 O O . GLU B 1 167 ? -53.800 -0.278 37.320 1.00 16.09 167 GLU B O 1
ATOM 4006 N N . ILE B 1 168 ? -54.134 1.871 36.753 1.00 15.87 168 ILE B N 1
ATOM 4007 C CA . ILE B 1 168 ? -55.555 1.833 37.080 1.00 16.04 168 ILE B CA 1
ATOM 4008 C C . ILE B 1 168 ? -56.318 0.928 36.107 1.00 17.55 168 ILE B C 1
ATOM 4009 O O . ILE B 1 168 ? -57.156 0.123 36.519 1.00 15.82 168 ILE B O 1
ATOM 4014 N N . ALA B 1 169 ? -56.012 1.057 34.819 1.00 16.47 169 ALA B N 1
ATOM 4015 C CA . ALA B 1 169 ? -56.702 0.302 33.776 1.00 15.12 169 ALA B CA 1
ATOM 4016 C C . ALA B 1 169 ? -56.535 -1.213 33.925 1.00 17.12 169 ALA B C 1
ATOM 4017 O O . ALA B 1 169 ? -57.446 -1.976 33.612 1.00 18.94 169 ALA B O 1
ATOM 4019 N N . GLY B 1 170 ? -55.376 -1.643 34.412 1.00 16.88 170 GLY B N 1
ATOM 4020 C CA . GLY B 1 170 ? -55.093 -3.064 34.528 1.00 19.16 170 GLY B CA 1
ATOM 4021 C C . GLY B 1 170 ? -55.268 -3.648 35.919 1.00 19.30 170 GLY B C 1
ATOM 4022 O O . GLY B 1 170 ? -54.844 -4.774 36.182 1.00 19.86 170 GLY B O 1
ATOM 4023 N N . ALA B 1 171 ? -55.912 -2.895 36.805 1.00 14.00 171 ALA B N 1
ATOM 4024 C CA . ALA B 1 171 ? -56.000 -3.273 38.214 1.00 19.57 171 ALA B CA 1
ATOM 4025 C C . ALA B 1 171 ? -57.054 -4.336 38.534 1.00 18.79 171 ALA B C 1
ATOM 4026 O O . ALA B 1 171 ? -57.007 -4.950 39.599 1.00 21.03 171 ALA B O 1
ATOM 4028 N N . SER B 1 172 ? -57.999 -4.555 37.623 1.00 17.21 172 SER B N 1
ATOM 4029 C CA . SER B 1 172 ? -59.102 -5.479 37.887 1.00 15.21 172 SER B CA 1
ATOM 4030 C C . SER B 1 172 ? -59.812 -5.937 36.614 1.00 17.90 172 SER B C 1
ATOM 4031 O O . SER B 1 172 ? -59.890 -5.192 35.638 1.00 19.92 172 SER B O 1
ATOM 4034 N N . PRO B 1 173 ? -60.334 -7.175 36.620 1.00 20.40 173 PRO B N 1
ATOM 4035 C CA . PRO B 1 173 ? -61.180 -7.646 35.519 1.00 18.35 173 PRO B CA 1
ATOM 4036 C C . PRO B 1 173 ? -62.534 -6.935 35.496 1.00 19.15 173 PRO B C 1
ATOM 4037 O O . PRO B 1 173 ? -63.240 -7.011 34.494 1.00 21.22 173 PRO B O 1
ATOM 4041 N N . ARG B 1 174 ? -62.883 -6.253 36.584 1.00 19.87 174 ARG B N 1
ATOM 4042 C CA . ARG B 1 174 ? -64.121 -5.477 36.642 1.00 18.31 174 ARG B CA 1
ATOM 4043 C C . ARG B 1 174 ? -64.076 -4.226 35.775 1.00 22.69 174 ARG B C 1
ATOM 4044 O O . ARG B 1 174 ? -65.121 -3.655 35.471 1.00 22.40 174 ARG B O 1
ATOM 4052 N N . MET B 1 175 ? -62.876 -3.784 35.400 1.00 20.71 175 MET B N 1
ATOM 4053 C CA . MET B 1 175 ? -62.736 -2.511 34.688 1.00 20.42 175 MET B CA 1
ATOM 4054 C C . MET B 1 175 ? -63.569 -2.449 33.414 1.00 20.21 175 MET B C 1
ATOM 4055 O O . MET B 1 175 ? -63.505 -3.334 32.561 1.00 19.37 175 MET B O 1
ATOM 4060 N N . HIS B 1 176 ? -64.361 -1.389 33.312 1.00 20.07 176 HIS B N 1
ATOM 4061 C CA . HIS B 1 176 ? -65.236 -1.174 32.176 1.00 17.22 176 HIS B CA 1
ATOM 4062 C C . HIS B 1 176 ? -64.649 -0.100 31.276 1.00 18.47 176 HIS B C 1
ATOM 4063 O O . HIS B 1 176 ? -64.631 -0.236 30.055 1.00 19.03 176 HIS B O 1
ATOM 4070 N N . GLY B 1 177 ? -64.165 0.974 31.890 1.00 18.97 177 GLY B N 1
ATOM 4071 C CA . GLY B 1 177 ? -63.620 2.083 31.137 1.00 18.82 177 GLY B CA 1
ATOM 4072 C C . GLY B 1 177 ? -63.406 3.345 31.952 1.00 19.99 177 GLY B C 1
ATOM 4073 O O . GLY B 1 177 ? -63.409 3.313 33.184 1.00 16.89 177 GLY B O 1
ATOM 4074 N N . PHE B 1 178 ? -63.217 4.460 31.251 1.00 16.32 178 PHE B N 1
ATOM 4075 C CA . PHE B 1 178 ? -62.939 5.745 31.882 1.00 19.57 178 PHE B CA 1
ATOM 4076 C C . PHE B 1 178 ? -63.866 6.835 31.361 1.00 17.79 178 PHE B C 1
ATOM 4077 O O . PHE B 1 178 ? -64.262 6.818 30.198 1.00 20.46 178 PHE B O 1
ATOM 4085 N N . SER B 1 179 ? -64.198 7.787 32.225 1.00 18.46 179 SER B N 1
ATOM 4086 C CA . SER B 1 179 ? -64.837 9.020 31.792 1.00 16.74 179 SER B CA 1
ATOM 4087 C C . SER B 1 179 ? -63.931 10.196 32.116 1.00 20.53 179 SER B C 1
ATOM 4088 O O . SER B 1 179 ? -63.422 10.311 33.232 1.00 18.93 179 SER B O 1
ATOM 4091 N N . LEU B 1 180 ? -63.717 11.060 31.133 1.00 19.44 180 LEU B N 1
ATOM 4092 C CA . LEU B 1 180 ? -62.968 12.283 31.367 1.00 22.05 180 LEU B CA 1
ATOM 4093 C C . LEU B 1 180 ? -63.840 13.258 32.143 1.00 22.46 180 LEU B C 1
ATOM 4094 O O . LEU B 1 180 ? -64.906 13.643 31.676 1.00 25.68 180 LEU B O 1
ATOM 4099 N N . GLY B 1 181 ? -63.395 13.639 33.335 1.00 22.80 181 GLY B N 1
ATOM 4100 C CA . GLY B 1 181 ? -64.086 14.647 34.119 1.00 21.89 181 GLY B CA 1
ATOM 4101 C C . GLY B 1 181 ? -63.336 15.967 34.065 1.00 26.82 181 GLY B C 1
ATOM 4102 O O . GLY B 1 181 ? -62.491 16.237 34.919 1.00 23.08 181 GLY B O 1
ATOM 4103 N N . PRO B 1 182 ? -63.655 16.805 33.064 1.00 25.78 182 PRO B N 1
ATOM 4104 C CA . PRO B 1 182 ? -62.877 18.007 32.740 1.00 23.35 182 PRO B CA 1
ATOM 4105 C C . PRO B 1 182 ? -62.904 19.056 33.842 1.00 26.06 182 PRO B C 1
ATOM 4106 O O . PRO B 1 182 ? -61.982 19.863 33.927 1.00 22.95 182 PRO B O 1
ATOM 4110 N N . ALA B 1 183 ? -63.948 19.049 34.664 1.00 25.21 183 ALA B N 1
ATOM 4111 C CA . ALA B 1 183 ? -64.080 20.041 35.724 1.00 22.10 183 ALA B CA 1
ATOM 4112 C C . ALA B 1 183 ? -63.090 19.785 36.859 1.00 25.49 183 ALA B C 1
ATOM 4113 O O . ALA B 1 183 ? -62.261 20.640 37.169 1.00 25.02 183 ALA B O 1
ATOM 4115 N N . ASP B 1 184 ? -63.177 18.608 37.472 1.00 22.74 184 ASP B N 1
ATOM 4116 C CA . ASP B 1 184 ? -62.246 18.231 38.531 1.00 24.15 184 ASP B CA 1
ATOM 4117 C C . ASP B 1 184 ? -60.812 18.154 38.023 1.00 20.76 184 ASP B C 1
ATOM 4118 O O . ASP B 1 184 ? -59.876 18.517 38.735 1.00 24.23 184 ASP B O 1
ATOM 4123 N N . LEU B 1 185 ? -60.640 17.677 36.795 1.00 19.67 185 LEU B N 1
ATOM 4124 C CA . LEU B 1 185 ? -59.302 17.547 36.230 1.00 20.62 185 LEU B CA 1
ATOM 4125 C C . LEU B 1 185 ? -58.645 18.915 36.043 1.00 19.38 185 LEU B C 1
ATOM 4126 O O . LEU B 1 185 ? -57.467 19.096 36.359 1.00 17.00 185 LEU B O 1
ATOM 4131 N N . ALA B 1 186 ? -59.407 19.877 35.536 1.00 17.00 186 ALA B N 1
ATOM 4132 C CA . ALA B 1 186 ? -58.894 21.235 35.390 1.00 20.60 186 ALA B CA 1
ATOM 4133 C C . ALA B 1 186 ? -58.516 21.820 36.750 1.00 19.22 186 ALA B C 1
ATOM 4134 O O . ALA B 1 186 ? -57.488 22.484 36.885 1.00 19.44 186 ALA B O 1
ATOM 4136 N N . ALA B 1 187 ? -59.343 21.555 37.757 1.00 20.08 187 ALA B N 1
ATOM 4137 C CA . ALA B 1 187 ? -59.079 22.033 39.112 1.00 21.06 187 ALA B CA 1
ATOM 4138 C C . ALA B 1 187 ? -57.846 21.362 39.712 1.00 25.12 187 ALA B C 1
ATOM 4139 O O . ALA B 1 187 ? -57.005 22.024 40.323 1.00 26.57 187 ALA B O 1
ATOM 4141 N N . SER B 1 188 ? -57.748 20.047 39.535 1.00 21.39 188 SER B N 1
ATOM 4142 C CA . SER B 1 188 ? -56.602 19.287 40.019 1.00 22.64 188 SER B CA 1
ATOM 4143 C C . SER B 1 188 ? -55.312 19.773 39.372 1.00 20.71 188 SER B C 1
ATOM 4144 O O . SER B 1 188 ? -54.311 19.987 40.050 1.00 22.49 188 SER B O 1
ATOM 4147 N N . ARG B 1 189 ? -55.349 19.951 38.055 1.00 22.42 189 ARG B N 1
ATOM 4148 C CA . ARG B 1 189 ? -54.184 20.399 37.299 1.00 23.54 189 ARG B CA 1
ATOM 4149 C C . ARG B 1 189 ? -53.882 21.865 37.560 1.00 27.49 189 ARG B C 1
ATOM 4150 O O . ARG B 1 189 ? -52.737 22.307 37.444 1.00 24.77 189 ARG B O 1
ATOM 4158 N N . GLY B 1 190 ? -54.921 22.621 37.895 1.00 25.43 190 GLY B N 1
ATOM 4159 C CA . GLY B 1 190 ? -54.799 24.059 38.009 1.00 22.26 190 GLY B CA 1
ATOM 4160 C C . GLY B 1 190 ? -54.907 24.712 36.644 1.00 27.60 190 GLY B C 1
ATOM 4161 O O . GLY B 1 190 ? -54.380 25.806 36.430 1.00 27.59 190 GLY B O 1
ATOM 4162 N N . MET B 1 191 ? -55.571 24.033 35.711 1.00 23.42 191 MET B N 1
ATOM 4163 C CA . MET B 1 191 ? -55.904 24.650 34.432 1.00 24.68 191 MET B CA 1
ATOM 4164 C C . MET B 1 191 ? -56.745 25.886 34.729 1.00 25.30 191 MET B C 1
ATOM 4165 O O . MET B 1 191 ? -57.787 25.795 35.375 1.00 26.06 191 MET B O 1
ATOM 4170 N N . LYS B 1 192 ? -56.281 27.042 34.273 1.00 25.61 192 LYS B N 1
ATOM 4171 C CA . LYS B 1 192 ? -56.892 28.306 34.671 1.00 27.11 192 LYS B CA 1
ATOM 4172 C C . LYS B 1 192 ? -58.167 28.623 33.899 1.00 24.42 192 LYS B C 1
ATOM 4173 O O . LYS B 1 192 ? -58.204 29.536 33.072 1.00 28.21 192 LYS B O 1
ATOM 4179 N N . THR B 1 193 ? -59.209 27.851 34.186 1.00 25.74 193 THR B N 1
ATOM 4180 C CA . THR B 1 193 ? -60.527 28.054 33.600 1.00 29.04 193 THR B CA 1
ATOM 4181 C C . THR B 1 193 ? -61.584 27.522 34.560 1.00 30.38 193 THR B C 1
ATOM 4182 O O . THR B 1 193 ? -61.292 26.671 35.403 1.00 26.57 193 THR B O 1
ATOM 4186 N N . THR B 1 194 ? -62.807 28.032 34.445 1.00 27.21 194 THR B N 1
ATOM 4187 C CA . THR B 1 194 ? -63.919 27.510 35.233 1.00 26.46 194 THR B CA 1
ATOM 4188 C C . THR B 1 194 ? -64.919 26.782 34.340 1.00 27.21 194 THR B C 1
ATOM 4189 O O . THR B 1 194 ? -65.959 26.317 34.804 1.00 29.37 194 THR B O 1
ATOM 4193 N N . ARG B 1 195 ? -64.593 26.683 33.055 1.00 27.39 195 ARG B N 1
ATOM 4194 C CA . ARG B 1 195 ? -65.444 25.983 32.102 1.00 28.59 195 ARG B CA 1
ATOM 4195 C C . ARG B 1 195 ? -65.334 24.469 32.272 1.00 30.02 195 ARG B C 1
ATOM 4196 O O . ARG B 1 195 ? -64.368 23.969 32.848 1.00 28.06 195 ARG B O 1
ATOM 4204 N N . VAL B 1 196 ? -66.333 23.749 31.771 1.00 23.67 196 VAL B N 1
ATOM 4205 C CA . VAL B 1 196 ? -66.334 22.292 31.811 1.00 25.52 196 VAL B CA 1
ATOM 4206 C C . VAL B 1 196 ? -66.321 21.752 30.384 1.00 29.10 196 VAL B C 1
ATOM 4207 O O . VAL B 1 196 ? -67.373 21.536 29.780 1.00 25.71 196 VAL B O 1
ATOM 4211 N N . GLY B 1 197 ? -65.122 21.554 29.843 1.00 31.24 197 GLY B N 1
ATOM 4212 C CA . GLY B 1 197 ? -64.966 21.103 28.472 1.00 25.20 197 GLY B CA 1
ATOM 4213 C C . GLY B 1 197 ? -65.082 22.246 27.482 1.00 31.71 197 GLY B C 1
ATOM 4214 O O . GLY B 1 197 ? -65.303 23.394 27.869 1.00 26.99 197 GLY B O 1
ATOM 4215 N N . GLY B 1 198 ? -64.930 21.934 26.200 1.00 28.62 198 GLY B N 1
ATOM 4216 C CA . GLY B 1 198 ? -65.041 22.937 25.155 1.00 28.84 198 GLY B CA 1
ATOM 4217 C C . GLY B 1 198 ? -63.783 23.768 25.010 1.00 32.76 198 GLY B C 1
ATOM 4218 O O . GLY B 1 198 ? -62.827 23.607 25.771 1.00 27.80 198 GLY B O 1
ATOM 4219 N N . GLY B 1 199 ? -63.783 24.664 24.028 1.00 29.17 199 GLY B N 1
ATOM 4220 C CA . GLY B 1 199 ? -62.638 25.520 23.784 1.00 28.22 199 GLY B CA 1
ATOM 4221 C C . GLY B 1 199 ? -62.507 26.634 24.807 1.00 30.24 199 GLY B C 1
ATOM 4222 O O . GLY B 1 199 ? -63.351 26.789 25.691 1.00 28.55 199 GLY B O 1
ATOM 4223 N N . HIS B 1 200 ? -61.430 27.402 24.689 1.00 23.61 200 HIS B N 1
ATOM 4224 C CA . HIS B 1 200 ? -61.209 28.574 25.524 1.00 25.11 200 HIS B CA 1
ATOM 4225 C C . HIS B 1 200 ? -60.466 29.601 24.683 1.00 22.35 200 HIS B C 1
ATOM 4226 O O . HIS B 1 200 ? -59.420 29.294 24.111 1.00 20.92 200 HIS B O 1
ATOM 4233 N N . PRO B 1 201 ? -61.005 30.827 24.606 1.00 24.72 201 PRO B N 1
ATOM 4234 C CA . PRO B 1 201 ? -60.483 31.874 23.718 1.00 27.73 201 PRO B CA 1
ATOM 4235 C C . PRO B 1 201 ? -59.027 32.248 23.995 1.00 21.24 201 PRO B C 1
ATOM 4236 O O . PRO B 1 201 ? -58.351 32.766 23.109 1.00 23.26 201 PRO B O 1
ATOM 4240 N N . PHE B 1 202 ? -58.549 31.985 25.206 1.00 23.62 202 PHE B N 1
ATOM 4241 C CA . PHE B 1 202 ? -57.185 32.355 25.570 1.00 29.88 202 PHE B CA 1
ATOM 4242 C C . PHE B 1 202 ? -56.149 31.356 25.053 1.00 24.86 202 PHE B C 1
ATOM 4243 O O . PHE B 1 202 ? -54.957 31.660 25.022 1.00 25.80 202 PHE B O 1
ATOM 4251 N N . TYR B 1 203 ? -56.598 30.167 24.659 1.00 23.25 203 TYR B N 1
ATOM 4252 C CA . TYR B 1 203 ? -55.681 29.138 24.171 1.00 21.99 203 TYR B CA 1
ATOM 4253 C C . TYR B 1 203 ? -55.628 29.132 22.653 1.00 22.20 203 TYR B C 1
ATOM 4254 O O . TYR B 1 203 ? -56.546 28.642 21.995 1.00 21.70 203 TYR B O 1
ATOM 4263 N N . GLY B 1 204 ? -54.543 29.660 22.099 1.00 19.43 204 GLY B N 1
ATOM 4264 C CA . GLY B 1 204 ? -54.389 29.693 20.659 1.00 22.94 204 GLY B CA 1
ATOM 4265 C C . GLY B 1 204 ? -52.986 30.018 20.196 1.00 23.96 204 GLY B C 1
ATOM 4266 O O . GLY B 1 204 ? -52.131 30.411 20.989 1.00 25.73 204 GLY B O 1
ATOM 4267 N N . VAL B 1 205 ? -52.748 29.847 18.902 1.00 21.48 205 VAL B N 1
ATOM 4268 C CA . VAL B 1 205 ? -51.445 30.135 18.323 1.00 20.26 205 VAL B CA 1
ATOM 4269 C C . VAL B 1 205 ? -51.509 31.425 17.519 1.00 28.04 205 VAL B C 1
ATOM 4270 O O . VAL B 1 205 ? -52.387 31.592 16.671 1.00 23.81 205 VAL B O 1
ATOM 4274 N N . LEU B 1 206 ? -50.584 32.338 17.795 1.00 26.67 206 LEU B N 1
ATOM 4275 C CA . LEU B 1 206 ? -50.533 33.608 17.083 1.00 26.80 206 LEU B CA 1
ATOM 4276 C C . LEU B 1 206 ? -49.658 33.480 15.843 1.00 28.69 206 LEU B C 1
ATOM 4277 O O . LEU B 1 206 ? -48.552 32.941 15.904 1.00 26.21 206 LEU B O 1
ATOM 4282 N N . ALA B 1 207 ? -50.162 33.971 14.717 1.00 28.32 207 ALA B N 1
ATOM 4283 C CA . ALA B 1 207 ? -49.425 33.907 13.463 1.00 30.46 207 ALA B CA 1
ATOM 4284 C C . ALA B 1 207 ? -48.232 34.854 13.486 1.00 27.98 207 ALA B C 1
ATOM 4285 O O . ALA B 1 207 ? -48.178 35.779 14.297 1.00 30.89 207 ALA B O 1
ATOM 4287 N N . ASP B 1 208 ? -47.273 34.610 12.598 1.00 27.89 208 ASP B N 1
ATOM 4288 C CA . ASP B 1 208 ? -46.127 35.497 12.431 1.00 34.94 208 ASP B CA 1
ATOM 4289 C C . ASP B 1 208 ? -46.614 36.869 11.970 1.00 39.21 208 ASP B C 1
ATOM 4290 O O . ASP B 1 208 ? -47.704 36.974 11.414 1.00 37.27 208 ASP B O 1
ATOM 4295 N N . PRO B 1 209 ? -45.820 37.928 12.221 1.00 39.55 209 PRO B N 1
ATOM 4296 C CA . PRO B 1 209 ? -46.172 39.270 11.738 1.00 41.51 209 PRO B CA 1
ATOM 4297 C C . PRO B 1 209 ? -46.412 39.275 10.229 1.00 46.72 209 PRO B C 1
ATOM 4298 O O . PRO B 1 209 ? -45.616 38.697 9.486 1.00 44.74 209 PRO B O 1
ATOM 4302 N N . GLN B 1 210 ? -47.497 39.910 9.791 1.00 51.54 210 GLN B N 1
ATOM 4303 C CA . GLN B 1 210 ? -47.926 39.824 8.394 1.00 62.59 210 GLN B CA 1
ATOM 4304 C C . GLN B 1 210 ? -47.291 40.857 7.461 1.00 67.25 210 GLN B C 1
ATOM 4305 O O . GLN B 1 210 ? -46.767 41.877 7.911 1.00 72.48 210 GLN B O 1
ATOM 4311 N N . GLU B 1 211 ? -47.382 40.572 6.161 1.00 71.56 211 GLU B N 1
ATOM 4312 C CA . GLU B 1 211 ? -46.669 41.276 5.084 1.00 82.37 211 GLU B CA 1
ATOM 4313 C C . GLU B 1 211 ? -46.438 42.781 5.256 1.00 85.05 211 GLU B C 1
ATOM 4314 O O . GLU B 1 211 ? -45.359 43.284 4.942 1.00 87.78 211 GLU B O 1
ATOM 4320 N N . GLY B 1 212 ? -47.449 43.493 5.741 1.00 80.70 212 GLY B N 1
ATOM 4321 C CA . GLY B 1 212 ? -47.340 44.927 5.931 1.00 81.02 212 GLY B CA 1
ATOM 4322 C C . GLY B 1 212 ? -48.217 45.410 7.066 1.00 82.40 212 GLY B C 1
ATOM 4323 O O . GLY B 1 212 ? -49.306 45.934 6.828 1.00 83.27 212 GLY B O 1
ATOM 4324 N N . GLN B 1 213 ? -47.736 45.185 8.279 1.00 80.69 213 GLN B N 1
ATOM 4325 C CA . GLN B 1 213 ? -48.432 45.595 9.462 1.00 80.40 213 GLN B CA 1
ATOM 4326 C C . GLN B 1 213 ? -49.668 44.756 9.771 1.00 80.64 213 GLN B C 1
ATOM 4327 O O . GLN B 1 213 ? -50.087 44.710 10.895 1.00 78.32 213 GLN B O 1
ATOM 4333 N N . ALA B 1 214 ? -50.242 44.132 8.747 1.00 78.77 214 ALA B N 1
ATOM 4334 C CA . ALA B 1 214 ? -51.547 43.462 8.764 1.00 71.21 214 ALA B CA 1
ATOM 4335 C C . ALA B 1 214 ? -51.826 42.633 10.017 1.00 65.64 214 ALA B C 1
ATOM 4336 O O . ALA B 1 214 ? -50.914 42.044 10.600 1.00 68.01 214 ALA B O 1
ATOM 4338 N N . GLU B 1 215 ? -53.096 42.595 10.412 1.00 63.09 215 GLU B N 1
ATOM 4339 C CA . GLU B 1 215 ? -53.523 41.924 11.637 1.00 58.80 215 GLU B CA 1
ATOM 4340 C C . GLU B 1 215 ? -53.140 40.444 11.656 1.00 51.94 215 GLU B C 1
ATOM 4341 O O . GLU B 1 215 ? -53.132 39.779 10.619 1.00 50.34 215 GLU B O 1
ATOM 4347 N N . ARG B 1 216 ? -52.819 39.939 12.843 1.00 41.99 216 ARG B N 1
ATOM 4348 C CA . ARG B 1 216 ? -52.314 38.582 12.987 1.00 39.42 216 ARG B CA 1
ATOM 4349 C C . ARG B 1 216 ? -53.408 37.608 13.400 1.00 31.04 216 ARG B C 1
ATOM 4350 O O . ARG B 1 216 ? -54.045 37.786 14.438 1.00 31.14 216 ARG B O 1
ATOM 4358 N N . PRO B 1 217 ? -53.642 36.582 12.566 1.00 31.17 217 PRO B N 1
ATOM 4359 C CA . PRO B 1 217 ? -54.612 35.520 12.848 1.00 29.42 217 PRO B CA 1
ATOM 4360 C C . PRO B 1 217 ? -54.283 34.774 14.139 1.00 30.06 217 PRO B C 1
ATOM 4361 O O . PRO B 1 217 ? -53.114 34.522 14.438 1.00 25.85 217 PRO B O 1
ATOM 4365 N N . PHE B 1 218 ? -55.322 34.429 14.892 1.00 30.01 218 PHE B N 1
ATOM 4366 C CA . PHE B 1 218 ? -55.171 33.712 16.149 1.00 29.67 218 PHE B CA 1
ATOM 4367 C C . PHE B 1 218 ? -55.990 32.428 16.082 1.00 26.97 218 PHE B C 1
ATOM 4368 O O . PHE B 1 218 ? -57.218 32.471 16.051 1.00 30.65 218 PHE B O 1
ATOM 4376 N N . TYR B 1 219 ? -55.307 31.288 16.047 1.00 26.41 219 TYR B N 1
ATOM 4377 C CA . TYR B 1 219 ? -55.971 29.999 15.864 1.00 23.99 219 TYR B CA 1
ATOM 4378 C C . TYR B 1 219 ? -56.173 29.280 17.193 1.00 23.35 219 TYR B C 1
ATOM 4379 O O . TYR B 1 219 ? -55.205 28.841 17.813 1.00 21.44 219 TYR B O 1
ATOM 4388 N N . GLN B 1 220 ? -57.425 29.147 17.623 1.00 21.15 220 GLN B N 1
ATOM 4389 C CA . GLN B 1 220 ? -57.723 28.453 18.873 1.00 22.08 220 GLN B CA 1
ATOM 4390 C C . GLN B 1 220 ? -57.280 26.996 18.816 1.00 21.05 220 GLN B C 1
ATOM 4391 O O . GLN B 1 220 ? -57.328 26.360 17.761 1.00 18.27 220 GLN B O 1
ATOM 4397 N N . GLN B 1 221 ? -56.852 26.477 19.962 1.00 23.46 221 GLN B N 1
ATOM 4398 C CA . GLN B 1 221 ? -56.373 25.104 20.065 1.00 18.71 221 GLN B CA 1
ATOM 4399 C C . GLN B 1 221 ? -57.248 24.317 21.030 1.00 18.64 221 GLN B C 1
ATOM 4400 O O . GLN B 1 221 ? -57.937 24.898 21.866 1.00 21.20 221 GLN B O 1
ATOM 4406 N N . ASP B 1 222 ? -57.213 22.994 20.910 1.00 17.46 222 ASP B N 1
ATOM 4407 C CA . ASP B 1 222 ? -57.990 22.109 21.772 1.00 18.78 222 ASP B CA 1
ATOM 4408 C C . ASP B 1 222 ? -57.249 21.852 23.083 1.00 20.72 222 ASP B C 1
ATOM 4409 O O . ASP B 1 222 ? -56.128 21.340 23.088 1.00 16.76 222 ASP B O 1
ATOM 4414 N N . LEU B 1 223 ? -57.883 22.219 24.192 1.00 16.11 223 LEU B N 1
ATOM 4415 C CA . LEU B 1 223 ? -57.302 22.033 25.516 1.00 19.88 223 LEU B CA 1
ATOM 4416 C C . LEU B 1 223 ? -57.137 20.557 25.860 1.00 20.60 223 LEU B C 1
ATOM 4417 O O . LEU B 1 223 ? -56.262 20.185 26.644 1.00 16.28 223 LEU B O 1
ATOM 4422 N N . TRP B 1 224 ? -57.976 19.722 25.260 1.00 16.19 224 TRP B N 1
ATOM 4423 C CA . TRP B 1 224 ? -58.147 18.352 25.727 1.00 16.87 224 TRP B CA 1
ATOM 4424 C C . TRP B 1 224 ? -57.539 17.290 24.823 1.00 17.64 224 TRP B C 1
ATOM 4425 O O . TRP B 1 224 ? -57.717 16.096 25.069 1.00 20.27 224 TRP B O 1
ATOM 4436 N N . HIS B 1 225 ? -56.825 17.716 23.786 1.00 18.01 225 HIS B N 1
ATOM 4437 C CA . HIS B 1 225 ? -56.245 16.774 22.833 1.00 18.06 225 HIS B CA 1
ATOM 4438 C C . HIS B 1 225 ? -55.390 15.704 23.513 1.00 14.57 225 HIS B C 1
ATOM 4439 O O . HIS B 1 225 ? -55.654 14.508 23.379 1.00 15.43 225 HIS B O 1
ATOM 4446 N N . TYR B 1 226 ? -54.371 16.147 24.243 1.00 16.32 226 TYR B N 1
ATOM 4447 C CA . TYR B 1 226 ? -53.477 15.245 24.965 1.00 15.66 226 TYR B CA 1
ATOM 4448 C C . TYR B 1 226 ? -54.233 14.313 25.908 1.00 15.05 226 TYR B C 1
ATOM 4449 O O . TYR B 1 226 ? -53.999 13.102 25.925 1.00 16.35 226 TYR B O 1
ATOM 4458 N N . THR B 1 227 ? -55.138 14.891 26.691 1.00 15.30 227 THR B N 1
ATOM 4459 C CA . THR B 1 227 ? -55.871 14.150 27.711 1.00 15.67 227 THR B CA 1
ATOM 4460 C C . THR B 1 227 ? -56.755 13.052 27.120 1.00 16.56 227 THR B C 1
ATOM 4461 O O . THR B 1 227 ? -56.719 11.905 27.569 1.00 14.69 227 THR B O 1
ATOM 4465 N N . ILE B 1 228 ? -57.549 13.408 26.116 1.00 16.91 228 ILE B N 1
ATOM 4466 C CA . ILE B 1 228 ? -58.420 12.441 25.457 1.00 17.66 228 ILE B CA 1
ATOM 4467 C C . ILE B 1 228 ? -57.612 11.381 24.710 1.00 16.84 228 ILE B C 1
ATOM 4468 O O . ILE B 1 228 ? -57.911 10.190 24.798 1.00 16.98 228 ILE B O 1
ATOM 4473 N N . ALA B 1 229 ? -56.581 11.816 23.991 1.00 14.69 229 ALA B N 1
ATOM 4474 C CA . ALA B 1 229 ? -55.725 10.892 23.246 1.00 16.93 229 ALA B CA 1
ATOM 4475 C C . ALA B 1 229 ? -55.069 9.850 24.154 1.00 17.84 229 ALA B C 1
ATOM 4476 O O . ALA B 1 229 ? -55.070 8.659 23.844 1.00 18.90 229 ALA B O 1
ATOM 4478 N N . ARG B 1 230 ? -54.507 10.300 25.272 1.00 18.35 230 ARG B N 1
ATOM 4479 C CA . ARG B 1 230 ? -53.888 9.384 26.228 1.00 16.93 230 ARG B CA 1
ATOM 4480 C C . ARG B 1 230 ? -54.926 8.458 26.854 1.00 15.96 230 ARG B C 1
ATOM 4481 O O . ARG B 1 230 ? -54.677 7.264 27.019 1.00 14.31 230 ARG B O 1
ATOM 4489 N N . MET B 1 231 ? -56.088 9.010 27.193 1.00 14.02 231 MET B N 1
ATOM 4490 C CA . MET B 1 231 ? -57.165 8.213 27.778 1.00 16.53 231 MET B CA 1
ATOM 4491 C C . MET B 1 231 ? -57.603 7.087 26.841 1.00 16.51 231 MET B C 1
ATOM 4492 O O . MET B 1 231 ? -57.769 5.943 27.266 1.00 15.74 231 MET B O 1
ATOM 4497 N N . VAL B 1 232 ? -57.789 7.423 25.567 1.00 17.87 232 VAL B N 1
ATOM 4498 C CA . VAL B 1 232 ? -58.196 6.447 24.560 1.00 15.13 232 VAL B CA 1
ATOM 4499 C C . VAL B 1 232 ? -57.170 5.319 24.410 1.00 16.84 232 VAL B C 1
ATOM 4500 O O . VAL B 1 232 ? -57.527 4.136 24.442 1.00 16.06 232 VAL B O 1
ATOM 4504 N N . ASP B 1 233 ? -55.900 5.686 24.261 1.00 15.20 233 ASP B N 1
ATOM 4505 C CA . ASP B 1 233 ? -54.832 4.701 24.099 1.00 16.84 233 ASP B CA 1
ATOM 4506 C C . ASP B 1 233 ? -54.748 3.728 25.270 1.00 15.06 233 ASP B C 1
ATOM 4507 O O . ASP B 1 233 ? -54.724 2.517 25.070 1.00 11.96 233 ASP B O 1
ATOM 4512 N N . VAL B 1 234 ? -54.705 4.254 26.489 1.00 14.60 234 VAL B N 1
ATOM 4513 C CA . VAL B 1 234 ? -54.604 3.397 27.666 1.00 14.99 234 VAL B CA 1
ATOM 4514 C C . VAL B 1 234 ? -55.841 2.511 27.823 1.00 18.87 234 VAL B C 1
ATOM 4515 O O . VAL B 1 234 ? -55.724 1.322 28.120 1.00 17.62 234 VAL B O 1
ATOM 4519 N N . ALA B 1 235 ? -57.021 3.088 27.611 1.00 13.93 235 ALA B N 1
ATOM 4520 C CA . ALA B 1 235 ? -58.266 2.332 27.732 1.00 16.15 235 ALA B CA 1
ATOM 4521 C C . ALA B 1 235 ? -58.327 1.188 26.721 1.00 16.65 235 ALA B C 1
ATOM 4522 O O . ALA B 1 235 ? -58.473 0.024 27.097 1.00 18.67 235 ALA B O 1
ATOM 4524 N N . VAL B 1 236 ? -58.198 1.528 25.442 1.00 17.08 236 VAL B N 1
ATOM 4525 C CA . VAL B 1 236 ? -58.301 0.546 24.365 1.00 17.91 236 VAL B CA 1
ATOM 4526 C C . VAL B 1 236 ? -57.247 -0.556 24.480 1.00 20.68 236 VAL B C 1
ATOM 4527 O O . VAL B 1 236 ? -57.544 -1.730 24.251 1.00 20.92 236 VAL B O 1
ATOM 4531 N N . ALA B 1 237 ? -56.030 -0.183 24.869 1.00 17.37 237 ALA B N 1
ATOM 4532 C CA . ALA B 1 237 ? -54.955 -1.157 25.047 1.00 22.00 237 ALA B CA 1
ATOM 4533 C C . ALA B 1 237 ? -55.295 -2.201 26.107 1.00 19.95 237 ALA B C 1
ATOM 4534 O O . ALA B 1 237 ? -54.801 -3.325 26.059 1.00 17.40 237 ALA B O 1
ATOM 4536 N N . HIS B 1 238 ? -56.143 -1.826 27.060 1.00 20.22 238 HIS B N 1
ATOM 4537 C CA . HIS B 1 238 ? -56.554 -2.741 28.118 1.00 21.27 238 HIS B CA 1
ATOM 4538 C C . HIS B 1 238 ? -57.937 -3.338 27.863 1.00 20.44 238 HIS B C 1
ATOM 4539 O O . HIS B 1 238 ? -58.532 -3.947 28.752 1.00 22.31 238 HIS B O 1
ATOM 4546 N N . GLY B 1 239 ? -58.442 -3.161 26.648 1.00 17.83 239 GLY B N 1
ATOM 4547 C CA . GLY B 1 239 ? -59.743 -3.690 26.277 1.00 21.39 239 GLY B CA 1
ATOM 4548 C C . GLY B 1 239 ? -60.901 -2.925 26.893 1.00 24.50 239 GLY B C 1
ATOM 4549 O O . GLY B 1 239 ? -62.016 -3.441 26.987 1.00 20.26 239 GLY B O 1
ATOM 4550 N N . LEU B 1 240 ? -60.639 -1.691 27.312 1.00 20.82 240 LEU B N 1
ATOM 4551 C CA . LEU B 1 240 ? -61.655 -0.877 27.965 1.00 19.28 240 LEU B CA 1
ATOM 4552 C C . LEU B 1 240 ? -62.176 0.188 27.014 1.00 18.18 240 LEU B C 1
ATOM 4553 O O . LEU B 1 240 ? -61.657 0.350 25.912 1.00 20.15 240 LEU B O 1
ATOM 4558 N N . ARG B 1 241 ? -63.205 0.912 27.445 1.00 17.82 241 ARG B N 1
ATOM 4559 C CA . ARG B 1 241 ? -63.793 1.963 26.623 1.00 18.45 241 ARG B CA 1
ATOM 4560 C C . ARG B 1 241 ? -63.565 3.341 27.236 1.00 19.26 241 ARG B C 1
ATOM 4561 O O . ARG B 1 241 ? -63.477 3.485 28.453 1.00 20.30 241 ARG B O 1
ATOM 4569 N N . ALA B 1 242 ? -63.463 4.353 26.385 1.00 16.58 242 ALA B N 1
ATOM 4570 C CA . ALA B 1 242 ? -63.211 5.710 26.847 1.00 18.37 242 ALA B CA 1
ATOM 4571 C C . ALA B 1 242 ? -64.419 6.591 26.562 1.00 21.64 242 ALA B C 1
ATOM 4572 O O . ALA B 1 242 ? -65.018 6.507 25.490 1.00 22.36 242 ALA B O 1
ATOM 4574 N N . PHE B 1 243 ? -64.776 7.429 27.528 1.00 19.13 243 PHE B N 1
ATOM 4575 C CA . PHE B 1 243 ? -65.948 8.286 27.401 1.00 20.88 243 PHE B CA 1
ATOM 4576 C C . PHE B 1 243 ? -65.583 9.736 27.677 1.00 20.01 243 PHE B C 1
ATOM 4577 O O . PHE B 1 243 ? -64.772 10.022 28.559 1.00 18.65 243 PHE B O 1
ATOM 4585 N N . TYR B 1 244 ? -66.178 10.653 26.924 1.00 19.19 244 TYR B N 1
ATOM 4586 C CA . TYR B 1 244 ? -66.142 12.049 27.324 1.00 18.26 244 TYR B CA 1
ATOM 4587 C C . TYR B 1 244 ? -67.178 12.223 28.430 1.00 24.53 244 TYR B C 1
ATOM 4588 O O . TYR B 1 244 ? -68.258 11.638 28.373 1.00 24.15 244 TYR B O 1
ATOM 4597 N N . GLY B 1 245 ? -66.851 13.018 29.440 1.00 20.79 245 GLY B N 1
ATOM 4598 C CA . GLY B 1 245 ? -67.750 13.198 30.564 1.00 20.69 245 GLY B CA 1
ATOM 4599 C C . GLY B 1 245 ? -68.802 14.263 30.322 1.00 25.62 245 GLY B C 1
ATOM 4600 O O . GLY B 1 245 ? -69.525 14.215 29.325 1.00 21.78 245 GLY B O 1
ATOM 4601 N N . PRO B 1 246 ? -68.899 15.231 31.244 1.00 22.61 246 PRO B N 1
ATOM 4602 C CA . PRO B 1 246 ? -69.921 16.277 31.168 1.00 22.38 246 PRO B CA 1
ATOM 4603 C C . PRO B 1 246 ? -69.492 17.482 30.342 1.00 21.70 246 PRO B C 1
ATOM 4604 O O . PRO B 1 246 ? -68.324 17.867 30.353 1.00 22.99 246 PRO B O 1
ATOM 4608 N N . PHE B 1 247 ? -70.444 18.064 29.622 1.00 22.29 247 PHE B N 1
ATOM 4609 C CA . PHE B 1 247 ? -70.249 19.366 29.009 1.00 23.69 247 PHE B CA 1
ATOM 4610 C C . PHE B 1 247 ? -71.114 20.354 29.782 1.00 24.65 247 PHE B C 1
ATOM 4611 O O . PHE B 1 247 ? -72.340 20.279 29.737 1.00 25.47 247 PHE B O 1
ATOM 4619 N N . GLY B 1 248 ? -70.468 21.270 30.497 1.00 28.30 248 GLY B N 1
ATOM 4620 C CA . GLY B 1 248 ? -71.144 22.119 31.463 1.00 28.63 248 GLY B CA 1
ATOM 4621 C C . GLY B 1 248 ? -72.101 23.159 30.910 1.00 28.76 248 GLY B C 1
ATOM 4622 O O . GLY B 1 248 ? -73.131 23.440 31.520 1.00 32.21 248 GLY B O 1
ATOM 4623 N N . ASP B 1 249 ? -71.762 23.742 29.764 1.00 25.34 249 ASP B N 1
ATOM 4624 C CA . ASP B 1 249 ? -72.618 24.753 29.156 1.00 25.27 249 ASP B CA 1
ATOM 4625 C C . ASP B 1 249 ? -73.827 24.095 28.492 1.00 27.17 249 ASP B C 1
ATOM 4626 O O . ASP B 1 249 ? -73.795 23.755 27.308 1.00 27.58 249 ASP B O 1
ATOM 4631 N N . ILE B 1 250 ? -74.890 23.926 29.272 1.00 23.38 250 ILE B N 1
ATOM 4632 C CA . ILE B 1 250 ? -76.092 23.229 28.828 1.00 26.95 250 ILE B CA 1
ATOM 4633 C C . ILE B 1 250 ? -76.783 23.927 27.658 1.00 32.95 250 ILE B C 1
ATOM 4634 O O . ILE B 1 250 ? -77.281 23.277 26.736 1.00 27.67 250 ILE B O 1
ATOM 4639 N N . LYS B 1 251 ? -76.796 25.255 27.694 1.00 32.12 251 LYS B N 1
ATOM 4640 C CA . LYS B 1 251 ? -77.514 26.046 26.698 1.00 30.08 251 LYS B CA 1
ATOM 4641 C C . LYS B 1 251 ? -76.779 26.128 25.361 1.00 32.96 251 LYS B C 1
ATOM 4642 O O . LYS B 1 251 ? -77.407 26.211 24.305 1.00 30.78 251 LYS B O 1
ATOM 4648 N N . ASP B 1 252 ? -75.451 26.105 25.404 1.00 29.38 252 ASP B N 1
ATOM 4649 C CA . ASP B 1 252 ? -74.661 26.160 24.180 1.00 26.41 252 ASP B CA 1
ATOM 4650 C C . ASP B 1 252 ? -74.585 24.775 23.536 1.00 29.57 252 ASP B C 1
ATOM 4651 O O . ASP B 1 252 ? -73.593 24.058 23.687 1.00 25.48 252 ASP B O 1
ATOM 4656 N N . GLU B 1 253 ? -75.637 24.410 22.811 1.00 26.41 253 GLU B N 1
ATOM 4657 C CA . GLU B 1 253 ? -75.735 23.083 22.210 1.00 28.04 253 GLU B CA 1
ATOM 4658 C C . GLU B 1 253 ? -74.773 22.892 21.041 1.00 27.70 253 GLU B C 1
ATOM 4659 O O . GLU B 1 253 ? -74.350 21.774 20.754 1.00 22.72 253 GLU B O 1
ATOM 4665 N N . ALA B 1 254 ? -74.435 23.985 20.366 1.00 26.49 254 ALA B N 1
ATOM 4666 C CA . ALA B 1 254 ? -73.499 23.925 19.250 1.00 26.82 254 ALA B CA 1
ATOM 4667 C C . ALA B 1 254 ? -72.106 23.544 19.741 1.00 27.16 254 ALA B C 1
ATOM 4668 O O . ALA B 1 254 ? -71.417 22.740 19.113 1.00 23.66 254 ALA B O 1
ATOM 4670 N N . ALA B 1 255 ? -71.700 24.125 20.867 1.00 22.74 255 ALA B N 1
ATOM 4671 C CA . ALA B 1 255 ? -70.392 23.844 21.447 1.00 20.89 255 ALA B CA 1
ATOM 4672 C C . ALA B 1 255 ? -70.354 22.445 22.051 1.00 21.52 255 ALA B C 1
ATOM 4673 O O . ALA B 1 255 ? -69.324 21.770 22.011 1.00 22.42 255 ALA B O 1
ATOM 4675 N N . CYS B 1 256 ? -71.480 22.021 22.617 1.00 22.34 256 CYS B N 1
ATOM 4676 C CA . CYS B 1 256 ? -71.610 20.677 23.161 1.00 23.49 256 CYS B CA 1
ATOM 4677 C C . CYS B 1 256 ? -71.381 19.646 22.063 1.00 23.42 256 CYS B C 1
ATOM 4678 O O . CYS B 1 256 ? -70.624 18.693 22.243 1.00 23.06 256 CYS B O 1
ATOM 4681 N N . GLU B 1 257 ? -72.032 19.856 20.923 1.00 21.12 257 GLU B N 1
ATOM 4682 C CA . GLU B 1 257 ? -71.914 18.949 19.787 1.00 24.67 257 GLU B CA 1
ATOM 4683 C C . GLU B 1 257 ? -70.484 18.875 19.263 1.00 24.55 257 GLU B C 1
ATOM 4684 O O . GLU B 1 257 ? -69.984 17.792 18.958 1.00 23.46 257 GLU B O 1
ATOM 4690 N N . ALA B 1 258 ? -69.833 20.030 19.163 1.00 21.68 258 ALA B N 1
ATOM 4691 C CA . ALA B 1 258 ? -68.460 20.100 18.681 1.00 23.06 258 ALA B CA 1
ATOM 4692 C C . ALA B 1 258 ? -67.511 19.363 19.621 1.00 22.93 258 ALA B C 1
ATOM 4693 O O . ALA B 1 258 ? -66.599 18.662 19.177 1.00 19.96 258 ALA B O 1
ATOM 4695 N N . GLN B 1 259 ? -67.733 19.516 20.921 1.00 19.57 259 GLN B N 1
ATOM 4696 C CA . GLN B 1 259 ? -66.892 18.848 21.907 1.00 23.70 259 GLN B CA 1
ATOM 4697 C C . GLN B 1 259 ? -67.133 17.343 21.878 1.00 21.40 259 GLN B C 1
ATOM 4698 O O . GLN B 1 259 ? -66.184 16.561 21.894 1.00 18.01 259 GLN B O 1
ATOM 4704 N N . PHE B 1 260 ? -68.404 16.947 21.822 1.00 19.79 260 PHE B N 1
ATOM 4705 C CA . PHE B 1 260 ? -68.772 15.538 21.709 1.00 22.50 260 PHE B CA 1
ATOM 4706 C C . PHE B 1 260 ? -68.149 14.912 20.466 1.00 22.32 260 PHE B C 1
ATOM 4707 O O . PHE B 1 260 ? -67.577 13.823 20.533 1.00 20.27 260 PHE B O 1
ATOM 4715 N N . ARG B 1 261 ? -68.259 15.606 19.335 1.00 20.02 261 ARG B N 1
ATOM 4716 C CA . ARG B 1 261 ? -67.764 15.081 18.065 1.00 23.84 261 ARG B CA 1
ATOM 4717 C C . ARG B 1 261 ? -66.246 14.911 18.053 1.00 19.56 261 ARG B C 1
ATOM 4718 O O . ARG B 1 261 ? -65.732 13.945 17.492 1.00 22.16 261 ARG B O 1
ATOM 4726 N N . ASN B 1 262 ? -65.536 15.847 18.675 1.00 20.74 262 ASN B N 1
ATOM 4727 C CA . ASN B 1 262 ? -64.091 15.725 18.831 1.00 20.93 262 ASN B CA 1
ATOM 4728 C C . ASN B 1 262 ? -63.724 14.429 19.541 1.00 20.08 262 ASN B C 1
ATOM 4729 O O . ASN B 1 262 ? -62.822 13.708 19.115 1.00 20.22 262 ASN B O 1
ATOM 4734 N N . ALA B 1 263 ? -64.441 14.138 20.622 1.00 18.49 263 ALA B N 1
ATOM 4735 C CA . ALA B 1 263 ? -64.203 12.940 21.416 1.00 16.43 263 ALA B CA 1
ATOM 4736 C C . ALA B 1 263 ? -64.497 11.679 20.616 1.00 21.12 263 ALA B C 1
ATOM 4737 O O . ALA B 1 263 ? -63.734 10.714 20.661 1.00 17.97 263 ALA B O 1
ATOM 4739 N N . PHE B 1 264 ? -65.612 11.697 19.889 1.00 20.59 264 PHE B N 1
ATOM 4740 C CA . PHE B 1 264 ? -66.021 10.574 19.051 1.00 17.54 264 PHE B CA 1
ATOM 4741 C C . PHE B 1 264 ? -64.960 10.264 18.003 1.00 18.87 264 PHE B C 1
ATOM 4742 O O . PHE B 1 264 ? -64.584 9.108 17.815 1.00 20.21 264 PHE B O 1
ATOM 4750 N N . LEU B 1 265 ? -64.476 11.303 17.330 1.00 19.70 265 LEU B N 1
ATOM 4751 C CA . LEU B 1 265 ? -63.433 11.148 16.322 1.00 19.84 265 LEU B CA 1
ATOM 4752 C C . LEU B 1 265 ? -62.172 10.525 16.908 1.00 20.69 265 LEU B C 1
ATOM 4753 O O . LEU B 1 265 ? -61.528 9.700 16.264 1.00 22.87 265 LEU B O 1
ATOM 4758 N N . LEU B 1 266 ? -61.829 10.918 18.132 1.00 17.17 266 LEU B N 1
ATOM 4759 C CA . LEU B 1 266 ? -60.603 10.450 18.768 1.00 17.21 266 LEU B CA 1
ATOM 4760 C C . LEU B 1 266 ? -60.722 9.021 19.301 1.00 18.78 266 LEU B C 1
ATOM 4761 O O . LEU B 1 266 ? -59.718 8.385 19.615 1.00 19.62 266 LEU B O 1
ATOM 4766 N N . GLY B 1 267 ? -61.950 8.521 19.409 1.00 18.07 267 GLY B N 1
ATOM 4767 C CA . GLY B 1 267 ? -62.161 7.137 19.790 1.00 16.77 267 GLY B CA 1
ATOM 4768 C C . GLY B 1 267 ? -63.023 6.919 21.018 1.00 16.64 267 GLY B C 1
ATOM 4769 O O . GLY B 1 267 ? -63.121 5.798 21.518 1.00 22.48 267 GLY B O 1
ATOM 4770 N N . CYS B 1 268 ? -63.654 7.978 21.512 1.00 19.34 268 CYS B N 1
ATOM 4771 C CA . CYS B 1 268 ? -64.552 7.835 22.655 1.00 19.80 268 CYS B CA 1
ATOM 4772 C C . CYS B 1 268 ? -65.870 7.169 22.257 1.00 18.79 268 CYS B C 1
ATOM 4773 O O . CYS B 1 268 ? -66.386 7.390 21.162 1.00 17.66 268 CYS B O 1
ATOM 4776 N N . THR B 1 269 ? -66.403 6.355 23.162 1.00 19.15 269 THR B N 1
ATOM 4777 C CA . THR B 1 269 ? -67.608 5.574 22.907 1.00 20.96 269 THR B CA 1
ATOM 4778 C C . THR B 1 269 ? -68.875 6.413 23.050 1.00 24.79 269 THR B C 1
ATOM 4779 O O . THR B 1 269 ? -69.798 6.306 22.238 1.00 19.17 269 THR B O 1
ATOM 4783 N N . GLY B 1 270 ? -68.912 7.250 24.083 1.00 22.47 270 GLY B N 1
ATOM 4784 C CA . GLY B 1 270 ? -70.077 8.071 24.354 1.00 19.74 270 GLY B CA 1
ATOM 4785 C C . GLY B 1 270 ? -69.762 9.267 25.230 1.00 22.95 270 GLY B C 1
ATOM 4786 O O . GLY B 1 270 ? -68.605 9.520 25.562 1.00 20.68 270 GLY B O 1
ATOM 4787 N N . ALA B 1 271 ? -70.799 10.012 25.595 1.00 20.98 271 ALA B N 1
ATOM 4788 C CA . ALA B 1 271 ? -70.641 11.155 26.485 1.00 22.18 271 ALA B CA 1
ATOM 4789 C C . ALA B 1 271 ? -71.792 11.217 27.478 1.00 22.78 271 ALA B C 1
ATOM 4790 O O . ALA B 1 271 ? -72.818 10.563 27.293 1.00 18.79 271 ALA B O 1
ATOM 4792 N N . TRP B 1 272 ? -71.618 12.002 28.535 1.00 19.81 272 TRP B N 1
ATOM 4793 C CA . TRP B 1 272 ? -72.679 12.188 29.511 1.00 22.27 272 TRP B CA 1
ATOM 4794 C C . TRP B 1 272 ? -73.697 13.189 28.991 1.00 22.38 272 TRP B C 1
ATOM 4795 O O . TRP B 1 272 ? -73.356 14.107 28.246 1.00 22.80 272 TRP B O 1
ATOM 4806 N N . SER B 1 273 ? -74.951 13.008 29.387 1.00 24.60 273 SER B N 1
ATOM 4807 C CA . SER B 1 273 ? -75.943 14.060 29.237 1.00 23.81 273 SER B CA 1
ATOM 4808 C C . SER B 1 273 ? -76.365 14.483 30.637 1.00 25.40 273 SER B C 1
ATOM 4809 O O . SER B 1 273 ? -76.540 13.640 31.521 1.00 22.17 273 SER B O 1
ATOM 4812 N N . LEU B 1 274 ? -76.498 15.789 30.843 1.00 26.43 274 LEU B N 1
ATOM 4813 C CA . LEU B 1 274 ? -76.792 16.335 32.165 1.00 29.03 274 LEU B CA 1
ATOM 4814 C C . LEU B 1 274 ? -78.227 16.847 32.244 1.00 29.88 274 LEU B C 1
ATOM 4815 O O . LEU B 1 274 ? -78.767 17.068 33.331 1.00 26.93 274 LEU B O 1
ATOM 4820 N N . ALA B 1 275 ? -78.833 17.034 31.077 1.00 27.95 275 ALA B N 1
ATOM 4821 C CA . ALA B 1 275 ? -80.199 17.526 30.968 1.00 32.04 275 ALA B CA 1
ATOM 4822 C C . ALA B 1 275 ? -80.827 16.893 29.727 1.00 31.95 275 ALA B C 1
ATOM 4823 O O . ALA B 1 275 ? -80.102 16.400 28.860 1.00 28.25 275 ALA B O 1
ATOM 4825 N N . PRO B 1 276 ? -82.171 16.879 29.646 1.00 31.13 276 PRO B N 1
ATOM 4826 C CA . PRO B 1 276 ? -82.867 16.277 28.502 1.00 30.23 276 PRO B CA 1
ATOM 4827 C C . PRO B 1 276 ? -82.399 16.775 27.135 1.00 27.26 276 PRO B C 1
ATOM 4828 O O . PRO B 1 276 ? -82.384 15.991 26.187 1.00 26.86 276 PRO B O 1
ATOM 4832 N N . ASN B 1 277 ? -82.023 18.045 27.029 1.00 26.85 277 ASN B N 1
ATOM 4833 C CA . ASN B 1 277 ? -81.624 18.594 25.735 1.00 27.86 277 ASN B CA 1
ATOM 4834 C C . ASN B 1 277 ? -80.330 17.986 25.196 1.00 28.55 277 ASN B C 1
ATOM 4835 O O . ASN B 1 277 ? -80.110 17.959 23.985 1.00 27.86 277 ASN B O 1
ATOM 4840 N N . GLN B 1 278 ? -79.486 17.486 26.094 1.00 24.90 278 GLN B N 1
ATOM 4841 C CA . GLN B 1 278 ? -78.203 16.913 25.694 1.00 22.10 278 GLN B CA 1
ATOM 4842 C C . GLN B 1 278 ? -78.321 15.466 25.222 1.00 24.54 278 GLN B C 1
ATOM 4843 O O . GLN B 1 278 ? -77.425 14.950 24.554 1.00 25.34 278 GLN B O 1
ATOM 4849 N N . ILE B 1 279 ? -79.425 14.816 25.575 1.00 23.64 279 ILE B N 1
ATOM 4850 C CA . ILE B 1 279 ? -79.659 13.425 25.181 1.00 25.26 279 ILE B CA 1
ATOM 4851 C C . ILE B 1 279 ? -79.609 13.184 23.663 1.00 26.71 279 ILE B C 1
ATOM 4852 O O . ILE B 1 279 ? -78.876 12.303 23.210 1.00 26.98 279 ILE B O 1
ATOM 4857 N N . PRO B 1 280 ? -80.368 13.965 22.866 1.00 27.74 280 PRO B N 1
ATOM 4858 C CA . PRO B 1 280 ? -80.277 13.708 21.423 1.00 27.06 280 PRO B CA 1
ATOM 4859 C C . PRO B 1 280 ? -78.945 14.145 20.815 1.00 28.81 280 PRO B C 1
ATOM 4860 O O . PRO B 1 280 ? -78.566 13.634 19.760 1.00 25.83 280 PRO B O 1
ATOM 4864 N N . ILE B 1 281 ? -78.251 15.080 21.458 1.00 25.14 281 ILE B N 1
ATOM 4865 C CA . ILE B 1 281 ? -76.952 15.521 20.960 1.00 26.54 281 ILE B CA 1
ATOM 4866 C C . ILE B 1 281 ? -75.929 14.392 21.056 1.00 22.66 281 ILE B C 1
ATOM 4867 O O . ILE B 1 281 ? -75.206 14.111 20.102 1.00 25.47 281 ILE B O 1
ATOM 4872 N N . ALA B 1 282 ? -75.882 13.743 22.213 1.00 22.41 282 ALA B N 1
ATOM 4873 C CA . ALA B 1 282 ? -74.962 12.635 22.433 1.00 22.78 282 ALA B CA 1
ATOM 4874 C C . ALA B 1 282 ? -75.251 11.463 21.494 1.00 25.09 282 ALA B C 1
ATOM 4875 O O . ALA B 1 282 ? -74.335 10.907 20.882 1.00 21.64 282 ALA B O 1
ATOM 4877 N N . LYS B 1 283 ? -76.524 11.093 21.376 1.00 23.05 283 LYS B N 1
ATOM 4878 C CA . LYS B 1 283 ? -76.908 9.972 20.519 1.00 28.59 283 LYS B CA 1
ATOM 4879 C C . LYS B 1 283 ? -76.621 10.244 19.044 1.00 24.62 283 LYS B C 1
ATOM 4880 O O . LYS B 1 283 ? -76.204 9.350 18.311 1.00 24.78 283 LYS B O 1
ATOM 4886 N N . ARG B 1 284 ? -76.838 11.484 18.619 1.00 23.48 284 ARG B N 1
ATOM 4887 C CA . ARG B 1 284 ? -76.599 11.873 17.234 1.00 25.85 284 ARG B CA 1
ATOM 4888 C C . ARG B 1 284 ? -75.107 11.892 16.900 1.00 27.52 284 ARG B C 1
ATOM 4889 O O . ARG B 1 284 ? -74.703 11.505 15.805 1.00 28.56 284 ARG B O 1
ATOM 4897 N N . VAL B 1 285 ? -74.295 12.342 17.850 1.00 24.28 285 VAL B N 1
ATOM 4898 C CA . VAL B 1 285 ? -72.860 12.497 17.631 1.00 23.71 285 VAL B CA 1
ATOM 4899 C C . VAL B 1 285 ? -72.120 11.166 17.685 1.00 24.53 285 VAL B C 1
ATOM 4900 O O . VAL B 1 285 ? -71.277 10.872 16.834 1.00 24.39 285 VAL B O 1
ATOM 4904 N N . PHE B 1 286 ? -72.441 10.357 18.687 1.00 22.65 286 PHE B N 1
ATOM 4905 C CA . PHE B 1 286 ? -71.762 9.079 18.862 1.00 24.52 286 PHE B CA 1
ATOM 4906 C C . PHE B 1 286 ? -72.397 7.961 18.041 1.00 24.70 286 PHE B C 1
ATOM 4907 O O . PHE B 1 286 ? -72.133 6.779 18.261 1.00 25.55 286 PHE B O 1
ATOM 4915 N N . SER B 1 287 ? -73.243 8.358 17.097 1.00 25.74 287 SER B N 1
ATOM 4916 C CA . SER B 1 287 ? -73.656 7.494 16.005 1.00 26.87 287 SER B CA 1
ATOM 4917 C C . SER B 1 287 ? -72.868 7.973 14.797 1.00 25.78 287 SER B C 1
ATOM 4918 O O . SER B 1 287 ? -72.757 9.178 14.580 1.00 28.18 287 SER B O 1
ATOM 4921 N N . PRO B 1 288 ? -72.300 7.038 14.020 1.00 25.13 288 PRO B N 1
ATOM 4922 C CA . PRO B 1 288 ? -71.471 7.413 12.871 1.00 21.93 288 PRO B CA 1
ATOM 4923 C C . PRO B 1 288 ? -72.240 8.273 11.878 1.00 26.28 288 PRO B C 1
ATOM 4924 O O . PRO B 1 288 ? -73.418 8.017 11.625 1.00 26.66 288 PRO B O 1
ATOM 4928 N N . ASP B 1 289 ? -71.573 9.288 11.339 1.00 24.77 289 ASP B N 1
ATOM 4929 C CA . ASP B 1 289 ? -72.149 10.148 10.313 1.00 31.57 289 ASP B CA 1
ATOM 4930 C C . ASP B 1 289 ? -72.544 9.310 9.102 1.00 28.02 289 ASP B C 1
ATOM 4931 O O . ASP B 1 289 ? -71.863 8.342 8.766 1.00 30.12 289 ASP B O 1
ATOM 4936 N N . VAL B 1 290 ? -73.650 9.675 8.460 1.00 32.06 290 VAL B N 1
ATOM 4937 C CA . VAL B 1 290 ? -74.186 8.896 7.344 1.00 29.53 290 VAL B CA 1
ATOM 4938 C C . VAL B 1 290 ? -73.188 8.764 6.194 1.00 25.71 290 VAL B C 1
ATOM 4939 O O . VAL B 1 290 ? -73.022 7.684 5.631 1.00 29.01 290 VAL B O 1
ATOM 4943 N N . ASN B 1 291 ? -72.518 9.862 5.858 1.00 26.09 291 ASN B N 1
ATOM 4944 C CA . ASN B 1 291 ? -71.518 9.846 4.797 1.00 26.81 291 ASN B CA 1
ATOM 4945 C C . ASN B 1 291 ? -70.304 8.991 5.154 1.00 29.53 291 ASN B C 1
ATOM 4946 O O . ASN B 1 291 ? -69.686 8.385 4.281 1.00 23.78 291 ASN B O 1
ATOM 4951 N N . GLU B 1 292 ? -69.972 8.944 6.440 1.00 30.66 292 GLU B N 1
ATOM 4952 C CA . GLU B 1 292 ? -68.902 8.077 6.916 1.00 26.14 292 GLU B CA 1
ATOM 4953 C C . GLU B 1 292 ? -69.274 6.617 6.689 1.00 25.00 292 GLU B C 1
ATOM 4954 O O . GLU B 1 292 ? -68.457 5.823 6.227 1.00 24.52 292 GLU B O 1
ATOM 4960 N N . VAL B 1 293 ? -70.517 6.273 7.009 1.00 21.60 293 VAL B N 1
ATOM 4961 C CA . VAL B 1 293 ? -70.986 4.901 6.872 1.00 22.45 293 VAL B CA 1
ATOM 4962 C C . VAL B 1 293 ? -71.061 4.482 5.408 1.00 24.51 293 VAL B C 1
ATOM 4963 O O . VAL B 1 293 ? -70.610 3.396 5.043 1.00 24.67 293 VAL B O 1
ATOM 4967 N N . LEU B 1 294 ? -71.622 5.351 4.574 1.00 24.91 294 LEU B N 1
ATOM 4968 C CA . LEU B 1 294 ? -71.764 5.059 3.150 1.00 29.74 294 LEU B CA 1
ATOM 4969 C C . LEU B 1 294 ? -70.418 4.782 2.482 1.00 29.12 294 LEU B C 1
ATOM 4970 O O . LEU B 1 294 ? -70.284 3.827 1.717 1.00 33.95 294 LEU B O 1
ATOM 4975 N N . PHE B 1 295 ? -69.421 5.610 2.775 1.00 26.58 295 PHE B N 1
ATOM 4976 C CA . PHE B 1 295 ? -68.094 5.414 2.199 1.00 26.02 295 PHE B CA 1
ATOM 4977 C C . PHE B 1 295 ? -67.418 4.170 2.777 1.00 24.81 295 PHE B C 1
ATOM 4978 O O . PHE B 1 295 ? -66.676 3.478 2.082 1.00 24.77 295 PHE B O 1
ATOM 4986 N N . ALA B 1 296 ? -67.686 3.889 4.050 1.00 21.87 296 ALA B N 1
ATOM 4987 C CA . ALA B 1 296 ? -67.144 2.703 4.708 1.00 24.83 296 ALA B CA 1
ATOM 4988 C C . ALA B 1 296 ? -67.700 1.429 4.075 1.00 25.47 296 ALA B C 1
ATOM 4989 O O . ALA B 1 296 ? -66.970 0.463 3.855 1.00 22.89 296 ALA B O 1
ATOM 4991 N N . LYS B 1 297 ? -68.998 1.435 3.785 1.00 24.38 297 LYS B N 1
ATOM 4992 C CA . LYS B 1 297 ? -69.641 0.312 3.111 1.00 24.85 297 LYS B CA 1
ATOM 4993 C C . LYS B 1 297 ? -69.007 0.048 1.746 1.00 23.50 297 LYS B C 1
ATOM 4994 O O . LYS B 1 297 ? -68.873 -1.101 1.330 1.00 26.83 297 LYS B O 1
ATOM 5000 N N . ARG B 1 298 ? -68.617 1.116 1.056 1.00 26.26 298 ARG B N 1
ATOM 5001 C CA . ARG B 1 298 ? -67.971 0.994 -0.247 1.00 29.60 298 ARG B CA 1
ATOM 5002 C C . ARG B 1 298 ? -66.603 0.330 -0.128 1.00 28.89 298 ARG B C 1
ATOM 5003 O O . ARG B 1 298 ? -66.204 -0.444 -0.999 1.00 29.09 298 ARG B O 1
ATOM 5011 N N . ILE B 1 299 ? -65.888 0.633 0.952 1.00 25.56 299 ILE B N 1
ATOM 5012 C CA . ILE B 1 299 ? -64.585 0.023 1.192 1.00 20.09 299 ILE B CA 1
ATOM 5013 C C . ILE B 1 299 ? -64.728 -1.476 1.435 1.00 23.97 299 ILE B C 1
ATOM 5014 O O . ILE B 1 299 ? -63.973 -2.279 0.881 1.00 26.82 299 ILE B O 1
ATOM 5019 N N . LEU B 1 300 ? -65.701 -1.847 2.262 1.00 21.27 300 LEU B N 1
ATOM 5020 C CA . LEU B 1 300 ? -65.943 -3.249 2.584 1.00 23.66 300 LEU B CA 1
ATOM 5021 C C . LEU B 1 300 ? -66.336 -4.035 1.340 1.00 29.42 300 LEU B C 1
ATOM 5022 O O . LEU B 1 300 ? -65.937 -5.186 1.169 1.00 28.09 300 LEU B O 1
ATOM 5027 N N . GLU B 1 301 ? -67.122 -3.399 0.477 1.00 29.75 301 GLU B N 1
ATOM 5028 C CA . GLU B 1 301 ? -67.584 -4.021 -0.758 1.00 29.97 301 GLU B CA 1
ATOM 5029 C C . GLU B 1 301 ? -66.442 -4.152 -1.766 1.00 33.43 301 GLU B C 1
ATOM 5030 O O . GLU B 1 301 ? -66.343 -5.152 -2.474 1.00 32.86 301 GLU B O 1
ATOM 5036 N N . ALA B 1 302 ? -65.577 -3.142 -1.818 1.00 27.94 302 ALA B N 1
ATOM 5037 C CA . ALA B 1 302 ? -64.469 -3.125 -2.769 1.00 27.50 302 ALA B CA 1
ATOM 5038 C C . ALA B 1 302 ? -63.450 -4.226 -2.490 1.00 30.25 302 ALA B C 1
ATOM 5039 O O . ALA B 1 302 ? -62.780 -4.708 -3.404 1.00 32.79 302 ALA B O 1
ATOM 5041 N N . MET B 1 303 ? -63.330 -4.611 -1.224 1.00 28.82 303 MET B N 1
ATOM 5042 C CA . MET B 1 303 ? -62.443 -5.700 -0.828 1.00 33.68 303 MET B CA 1
ATOM 5043 C C . MET B 1 303 ? -63.197 -6.685 0.053 1.00 29.24 303 MET B C 1
ATOM 5044 O O . MET B 1 303 ? -63.048 -6.668 1.274 1.00 32.91 303 MET B O 1
ATOM 5049 N N . PRO B 1 304 ? -64.011 -7.552 -0.568 1.00 36.66 304 PRO B N 1
ATOM 5050 C CA . PRO B 1 304 ? -64.886 -8.478 0.161 1.00 33.46 304 PRO B CA 1
ATOM 5051 C C . PRO B 1 304 ? -64.152 -9.372 1.162 1.00 33.32 304 PRO B C 1
ATOM 5052 O O . PRO B 1 304 ? -64.681 -9.605 2.249 1.00 35.23 304 PRO B O 1
ATOM 5056 N N . ASP B 1 305 ? -62.961 -9.853 0.816 1.00 27.89 305 ASP B N 1
ATOM 5057 C CA . ASP B 1 305 ? -62.212 -10.713 1.733 1.00 36.71 305 ASP B CA 1
ATOM 5058 C C . ASP B 1 305 ? -61.363 -9.927 2.736 1.00 34.94 305 ASP B C 1
ATOM 5059 O O . ASP B 1 305 ? -60.745 -10.509 3.625 1.00 34.19 305 ASP B O 1
ATOM 5064 N N . GLY B 1 306 ? -61.340 -8.607 2.583 1.00 27.60 306 GLY B N 1
ATOM 5065 C CA . GLY B 1 306 ? -60.622 -7.740 3.501 1.00 31.97 306 GLY B CA 1
ATOM 5066 C C . GLY B 1 306 ? -59.122 -7.741 3.283 1.00 28.81 306 GLY B C 1
ATOM 5067 O O . GLY B 1 306 ? -58.362 -7.268 4.128 1.00 27.36 306 GLY B O 1
ATOM 5068 N N . SER B 1 307 ? -58.698 -8.266 2.140 1.00 25.08 307 SER B N 1
ATOM 5069 C CA . SER B 1 307 ? -57.282 -8.428 1.841 1.00 25.46 307 SER B CA 1
ATOM 5070 C C . SER B 1 307 ? -56.947 -7.880 0.462 1.00 28.30 307 SER B C 1
ATOM 5071 O O . SER B 1 307 ? -57.616 -8.199 -0.518 1.00 31.05 307 SER B O 1
ATOM 5074 N N . GLY B 1 308 ? -55.910 -7.053 0.386 1.00 22.24 308 GLY B N 1
ATOM 5075 C CA . GLY B 1 308 ? -55.462 -6.538 -0.893 1.00 22.56 308 GLY B CA 1
ATOM 5076 C C . GLY B 1 308 ? -55.501 -5.027 -0.986 1.00 25.00 308 GLY B C 1
ATOM 5077 O O . GLY B 1 308 ? -55.399 -4.332 0.021 1.00 22.89 308 GLY B O 1
ATOM 5078 N N . VAL B 1 309 ? -55.650 -4.516 -2.203 1.00 24.01 309 VAL B N 1
ATOM 5079 C CA . VAL B 1 309 ? -55.589 -3.079 -2.431 1.00 26.03 309 VAL B CA 1
ATOM 5080 C C . VAL B 1 309 ? -56.696 -2.639 -3.389 1.00 33.97 309 VAL B C 1
ATOM 5081 O O . VAL B 1 309 ? -57.164 -3.425 -4.213 1.00 33.93 309 VAL B O 1
ATOM 5085 N N . ALA B 1 310 ? -57.128 -1.388 -3.252 1.00 32.27 310 ALA B N 1
ATOM 5086 C CA . ALA B 1 310 ? -58.145 -0.809 -4.124 1.00 29.77 310 ALA B CA 1
ATOM 5087 C C . ALA B 1 310 ? -58.065 0.716 -4.092 1.00 34.55 310 ALA B C 1
ATOM 5088 O O . ALA B 1 310 ? -57.579 1.301 -3.125 1.00 34.57 310 ALA B O 1
ATOM 5090 N N . MET B 1 311 ? -58.533 1.355 -5.158 1.00 38.67 311 MET B N 1
ATOM 5091 C CA . MET B 1 311 ? -58.559 2.812 -5.224 1.00 37.80 311 MET B CA 1
ATOM 5092 C C . MET B 1 311 ? -59.997 3.308 -5.305 1.00 40.10 311 MET B C 1
ATOM 5093 O O . MET B 1 311 ? -60.768 2.860 -6.152 1.00 38.65 311 MET B O 1
ATOM 5098 N N . ILE B 1 312 ? -60.358 4.221 -4.409 1.00 37.99 312 ILE B N 1
ATOM 5099 C CA . ILE B 1 312 ? -61.676 4.842 -4.444 1.00 37.91 312 ILE B CA 1
ATOM 5100 C C . ILE B 1 312 ? -61.535 6.357 -4.392 1.00 40.40 312 ILE B C 1
ATOM 5101 O O . ILE B 1 312 ? -61.081 6.910 -3.387 1.00 44.11 312 ILE B O 1
ATOM 5106 N N . ASP B 1 313 ? -61.917 7.017 -5.483 1.00 43.57 313 ASP B N 1
ATOM 5107 C CA . ASP B 1 313 ? -61.862 8.475 -5.585 1.00 41.73 313 ASP B CA 1
ATOM 5108 C C . ASP B 1 313 ? -60.467 9.035 -5.303 1.00 42.27 313 ASP B C 1
ATOM 5109 O O . ASP B 1 313 ? -60.324 10.054 -4.623 1.00 39.75 313 ASP B O 1
ATOM 5114 N N . GLY B 1 314 ? -59.443 8.362 -5.824 1.00 36.94 314 GLY B N 1
ATOM 5115 C CA . GLY B 1 314 ? -58.074 8.826 -5.681 1.00 35.28 314 GLY B CA 1
ATOM 5116 C C . GLY B 1 314 ? -57.507 8.580 -4.297 1.00 40.54 314 GLY B C 1
ATOM 5117 O O . GLY B 1 314 ? -56.447 9.105 -3.937 1.00 29.83 314 GLY B O 1
ATOM 5118 N N . LYS B 1 315 ? -58.224 7.780 -3.515 1.00 35.20 315 LYS B N 1
ATOM 5119 C CA . LYS B 1 315 ? -57.784 7.419 -2.177 1.00 36.20 315 LYS B CA 1
ATOM 5120 C C . LYS B 1 315 ? -57.517 5.920 -2.123 1.00 34.72 315 LYS B C 1
ATOM 5121 O O . LYS B 1 315 ? -58.368 5.112 -2.494 1.00 34.73 315 LYS B O 1
ATOM 5127 N N . MET B 1 316 ? -56.326 5.555 -1.666 1.00 33.14 316 MET B N 1
ATOM 5128 C CA . MET B 1 316 ? -55.924 4.156 -1.638 1.00 32.72 316 MET B CA 1
ATOM 5129 C C . MET B 1 316 ? -56.575 3.402 -0.484 1.00 26.75 316 MET B C 1
ATOM 5130 O O . MET B 1 316 ? -56.610 3.893 0.643 1.00 26.59 316 MET B O 1
ATOM 5135 N N . GLN B 1 317 ? -57.086 2.208 -0.771 1.00 24.68 317 GLN B N 1
ATOM 5136 C CA . GLN B 1 317 ? -57.657 1.347 0.260 1.00 28.57 317 GLN B CA 1
ATOM 5137 C C . GLN B 1 317 ? -56.867 0.046 0.361 1.00 25.32 317 GLN B C 1
ATOM 5138 O O . GLN B 1 317 ? -56.333 -0.439 -0.636 1.00 22.19 317 GLN B O 1
ATOM 5144 N N . ASP B 1 318 ? -56.790 -0.511 1.566 1.00 21.61 318 ASP B N 1
ATOM 5145 C CA . ASP B 1 318 ? -56.192 -1.830 1.762 1.00 19.69 318 ASP B CA 1
ATOM 5146 C C . ASP B 1 318 ? -56.728 -2.529 3.013 1.00 20.53 318 ASP B C 1
ATOM 5147 O O . ASP B 1 318 ? -57.762 -2.129 3.549 1.00 18.20 318 ASP B O 1
ATOM 5152 N N . ASP B 1 319 ? -56.019 -3.562 3.468 1.00 15.70 319 ASP B N 1
ATOM 5153 C CA . ASP B 1 319 ? -56.436 -4.345 4.631 1.00 16.44 319 ASP B CA 1
ATOM 5154 C C . ASP B 1 319 ? -56.783 -3.461 5.826 1.00 18.38 319 ASP B C 1
ATOM 5155 O O . ASP B 1 319 ? -57.738 -3.733 6.554 1.00 14.90 319 ASP B O 1
ATOM 5160 N N . ALA B 1 320 ? -55.999 -2.404 6.016 1.00 18.19 320 ALA B N 1
ATOM 5161 C CA . ALA B 1 320 ? -56.158 -1.520 7.167 1.00 15.78 320 ALA B CA 1
ATOM 5162 C C . ALA B 1 320 ? -57.392 -0.623 7.070 1.00 15.52 320 ALA B C 1
ATOM 5163 O O . ALA B 1 320 ? -58.151 -0.502 8.034 1.00 17.24 320 ALA B O 1
ATOM 5165 N N . THR B 1 321 ? -57.597 0.009 5.916 1.00 13.98 321 THR B N 1
ATOM 5166 C CA . THR B 1 321 ? -58.769 0.867 5.743 1.00 15.98 321 THR B CA 1
ATOM 5167 C C . THR B 1 321 ? -60.042 0.025 5.798 1.00 18.71 321 THR B C 1
ATOM 5168 O O . THR B 1 321 ? -61.099 0.505 6.204 1.00 19.36 321 THR B O 1
ATOM 5172 N N . TRP B 1 322 ? -59.923 -1.238 5.401 1.00 19.11 322 TRP B N 1
ATOM 5173 C CA . TRP B 1 322 ? -61.013 -2.197 5.532 1.00 17.50 322 TRP B CA 1
ATOM 5174 C C . TRP B 1 322 ? -61.386 -2.370 7.006 1.00 19.76 322 TRP B C 1
ATOM 5175 O O . TRP B 1 322 ? -62.566 -2.400 7.356 1.00 21.65 322 TRP B O 1
ATOM 5186 N N . LYS B 1 323 ? -60.378 -2.476 7.870 1.00 18.21 323 LYS B N 1
ATOM 5187 C CA . LYS B 1 323 ? -60.624 -2.596 9.306 1.00 21.26 323 LYS B CA 1
ATOM 5188 C C . LYS B 1 323 ? -61.224 -1.310 9.877 1.00 18.39 323 LYS B C 1
ATOM 5189 O O . LYS B 1 323 ? -62.084 -1.360 10.759 1.00 20.73 323 LYS B O 1
ATOM 5195 N N . GLN B 1 324 ? -60.766 -0.166 9.373 1.00 16.10 324 GLN B N 1
ATOM 5196 C CA . GLN B 1 324 ? -61.319 1.129 9.770 1.00 23.64 324 GLN B CA 1
ATOM 5197 C C . GLN B 1 324 ? -62.800 1.193 9.417 1.00 22.65 324 GLN B C 1
ATOM 5198 O O . GLN B 1 324 ? -63.630 1.608 10.229 1.00 19.97 324 GLN B O 1
ATOM 5204 N N . ALA B 1 325 ? -63.120 0.777 8.196 1.00 20.57 325 ALA B N 1
ATOM 5205 C CA . ALA B 1 325 ? -64.496 0.777 7.715 1.00 21.66 325 ALA B CA 1
ATOM 5206 C C . ALA B 1 325 ? -65.357 -0.173 8.537 1.00 21.97 325 ALA B C 1
ATOM 5207 O O . ALA B 1 325 ? -66.513 0.125 8.834 1.00 22.59 325 ALA B O 1
ATOM 5209 N N . LYS B 1 326 ? -64.782 -1.312 8.912 1.00 19.61 326 LYS B N 1
ATOM 5210 C CA . LYS B 1 326 ? -65.500 -2.309 9.697 1.00 20.37 326 LYS B CA 1
ATOM 5211 C C . LYS B 1 326 ? -65.908 -1.765 11.066 1.00 22.71 326 LYS B C 1
ATOM 5212 O O . LYS B 1 326 ? -67.015 -2.024 11.533 1.00 25.69 326 LYS B O 1
ATOM 5218 N N . VAL B 1 327 ? -65.011 -1.013 11.699 1.00 22.76 327 VAL B N 1
ATOM 5219 C CA . VAL B 1 327 ? -65.297 -0.385 12.988 1.00 22.78 327 VAL B CA 1
ATOM 5220 C C . VAL B 1 327 ? -66.513 0.529 12.877 1.00 24.14 327 VAL B C 1
ATOM 5221 O O . VAL B 1 327 ? -67.413 0.499 13.717 1.00 19.36 327 VAL B O 1
ATOM 5225 N N . ILE B 1 328 ? -66.534 1.335 11.825 1.00 20.74 328 ILE B N 1
ATOM 5226 C CA . ILE B 1 328 ? -67.631 2.261 11.596 1.00 21.93 328 ILE B CA 1
ATOM 5227 C C . ILE B 1 328 ? -68.932 1.523 11.280 1.00 24.87 328 ILE B C 1
ATOM 5228 O O . ILE B 1 328 ? -69.977 1.814 11.865 1.00 25.25 328 ILE B O 1
ATOM 5233 N N . VAL B 1 329 ? -68.858 0.554 10.373 1.00 22.36 329 VAL B N 1
ATOM 5234 C CA . VAL B 1 329 ? -70.045 -0.185 9.949 1.00 23.39 329 VAL B CA 1
ATOM 5235 C C . VAL B 1 329 ? -70.627 -1.059 11.063 1.00 23.40 329 VAL B C 1
ATOM 5236 O O . VAL B 1 329 ? -71.842 -1.081 11.261 1.00 25.35 329 VAL B O 1
ATOM 5240 N N . ASP B 1 330 ? -69.764 -1.768 11.790 1.00 22.91 330 ASP B N 1
ATOM 5241 C CA . ASP B 1 330 ? -70.211 -2.582 12.923 1.00 24.78 330 ASP B CA 1
ATOM 5242 C C . ASP B 1 330 ? -71.000 -1.747 13.927 1.00 27.51 330 ASP B C 1
ATOM 5243 O O . ASP B 1 330 ? -72.067 -2.156 14.386 1.00 29.75 330 ASP B O 1
ATOM 5248 N N . LEU B 1 331 ? -70.468 -0.576 14.264 1.00 23.57 331 LEU B N 1
ATOM 5249 C CA . LEU B 1 331 ? -71.160 0.339 15.163 1.00 26.65 331 LEU B CA 1
ATOM 5250 C C . LEU B 1 331 ? -72.479 0.800 14.552 1.00 25.23 331 LEU B C 1
ATOM 5251 O O . LEU B 1 331 ? -73.514 0.801 15.220 1.00 27.38 331 LEU B O 1
ATOM 5256 N N . ALA B 1 332 ? -72.434 1.184 13.280 1.00 22.76 332 ALA B N 1
ATOM 5257 C CA . ALA B 1 332 ? -73.625 1.652 12.575 1.00 29.10 332 ALA B CA 1
ATOM 5258 C C . ALA B 1 332 ? -74.719 0.587 12.527 1.00 28.51 332 ALA B C 1
ATOM 5259 O O . ALA B 1 332 ? -75.899 0.899 12.686 1.00 29.86 332 ALA B O 1
ATOM 5261 N N . ARG B 1 333 ? -74.322 -0.665 12.317 1.00 28.00 333 ARG B N 1
ATOM 5262 C CA . ARG B 1 333 ? -75.266 -1.779 12.300 1.00 30.06 333 ARG B CA 1
ATOM 5263 C C . ARG B 1 333 ? -75.976 -1.921 13.641 1.00 35.77 333 ARG B C 1
ATOM 5264 O O . ARG B 1 333 ? -77.203 -1.998 13.691 1.00 36.22 333 ARG B O 1
ATOM 5272 N N . MET B 1 334 ? -75.196 -1.957 14.721 1.00 30.50 334 MET B N 1
ATOM 5273 C CA . MET B 1 334 ? -75.738 -2.083 16.073 1.00 34.24 334 MET B CA 1
ATOM 5274 C C . MET B 1 334 ? -76.784 -1.007 16.370 1.00 38.43 334 MET B C 1
ATOM 5275 O O . MET B 1 334 ? -77.878 -1.308 16.845 1.00 45.95 334 MET B O 1
ATOM 5280 N N . ILE B 1 335 ? -76.436 0.244 16.085 1.00 32.40 335 ILE B N 1
ATOM 5281 C CA . ILE B 1 335 ? -77.315 1.384 16.329 1.00 37.46 335 ILE B CA 1
ATOM 5282 C C . ILE B 1 335 ? -78.571 1.355 15.457 1.00 38.13 335 ILE B C 1
ATOM 5283 O O . ILE B 1 335 ? -79.668 1.671 15.923 1.00 40.42 335 ILE B O 1
ATOM 5288 N N . ALA B 1 336 ? -78.403 0.966 14.196 1.00 38.39 336 ALA B N 1
ATOM 5289 C CA . ALA B 1 336 ? -79.496 0.941 13.221 1.00 40.09 336 ALA B CA 1
ATOM 5290 C C . ALA B 1 336 ? -80.687 0.097 13.672 1.00 39.94 336 ALA B C 1
ATOM 5291 O O . ALA B 1 336 ? -81.811 0.297 13.209 1.00 48.76 336 ALA B O 1
ATOM 5293 N N . LYS B 1 337 ? -80.434 -0.842 14.577 1.00 39.85 337 LYS B N 1
ATOM 5294 C CA . LYS B 1 337 ? -81.480 -1.708 15.110 1.00 45.32 337 LYS B CA 1
ATOM 5295 C C . LYS B 1 337 ? -82.382 -0.972 16.101 1.00 53.27 337 LYS B C 1
ATOM 5296 O O . LYS B 1 337 ? -83.475 -1.441 16.422 1.00 52.40 337 LYS B O 1
ATOM 5302 N N . LYS B 1 338 ? -81.920 0.181 16.577 1.00 47.52 338 LYS B N 1
ATOM 5303 C CA . LYS B 1 338 ? -82.660 0.955 17.571 1.00 47.56 338 LYS B CA 1
ATOM 5304 C C . LYS B 1 338 ? -83.323 2.184 16.956 1.00 50.27 338 LYS B C 1
ATOM 5305 O O . LYS B 1 338 ? -84.344 2.662 17.451 1.00 54.62 338 LYS B O 1
ATOM 5311 N N . ASP B 1 339 ? -82.737 2.692 15.876 1.00 45.98 339 ASP B N 1
ATOM 5312 C CA . ASP B 1 339 ? -83.249 3.888 15.216 1.00 45.21 339 ASP B CA 1
ATOM 5313 C C . ASP B 1 339 ? -83.569 3.608 13.749 1.00 51.19 339 ASP B C 1
ATOM 5314 O O . ASP B 1 339 ? -82.667 3.569 12.909 1.00 49.54 339 ASP B O 1
ATOM 5319 N N . PRO B 1 340 ? -84.863 3.404 13.448 1.00 52.45 340 PRO B N 1
ATOM 5320 C CA . PRO B 1 340 ? -85.414 3.214 12.103 1.00 51.02 340 PRO B CA 1
ATOM 5321 C C . PRO B 1 340 ? -84.840 4.201 11.093 1.00 47.98 340 PRO B C 1
ATOM 5322 O O . PRO B 1 340 ? -84.425 3.797 10.007 1.00 51.36 340 PRO B O 1
ATOM 5326 N N . ASP B 1 341 ? -84.820 5.481 11.453 1.00 45.94 341 ASP B N 1
ATOM 5327 C CA . ASP B 1 341 ? -84.329 6.522 10.556 1.00 50.00 341 ASP B CA 1
ATOM 5328 C C . ASP B 1 341 ? -82.855 6.338 10.198 1.00 48.10 341 ASP B C 1
ATOM 5329 O O . ASP B 1 341 ? -82.451 6.593 9.062 1.00 49.19 341 ASP B O 1
ATOM 5334 N N . LEU B 1 342 ? -82.055 5.909 11.170 1.00 44.05 342 LEU B N 1
ATOM 5335 C CA . LEU B 1 342 ? -80.640 5.664 10.922 1.00 46.09 342 LEU B CA 1
ATOM 5336 C C . LEU B 1 342 ? -80.455 4.466 10.000 1.00 42.98 342 LEU B C 1
ATOM 5337 O O . LEU B 1 342 ? -79.647 4.510 9.072 1.00 40.50 342 LEU B O 1
ATOM 5342 N N . ALA B 1 343 ? -81.214 3.404 10.261 1.00 41.06 343 ALA B N 1
ATOM 5343 C CA . ALA B 1 343 ? -81.220 2.225 9.407 1.00 44.07 343 ALA B CA 1
ATOM 5344 C C . ALA B 1 343 ? -81.517 2.613 7.963 1.00 42.82 343 ALA B C 1
ATOM 5345 O O . ALA B 1 343 ? -80.893 2.102 7.034 1.00 40.64 343 ALA B O 1
ATOM 5347 N N . GLN B 1 344 ? -82.463 3.531 7.783 1.00 45.62 344 GLN B N 1
ATOM 5348 C CA . GLN B 1 344 ? -82.801 4.033 6.455 1.00 45.63 344 GLN B CA 1
ATOM 5349 C C . GLN B 1 344 ? -81.648 4.829 5.868 1.00 41.65 344 GLN B C 1
ATOM 5350 O O . GLN B 1 344 ? -81.298 4.664 4.700 1.00 44.04 344 GLN B O 1
ATOM 5356 N N . ALA B 1 345 ? -81.061 5.696 6.685 1.00 42.96 345 ALA B N 1
ATOM 5357 C CA . ALA B 1 345 ? -79.930 6.503 6.252 1.00 41.96 345 ALA B CA 1
ATOM 5358 C C . ALA B 1 345 ? -78.713 5.628 5.965 1.00 37.15 345 ALA B C 1
ATOM 5359 O O . ALA B 1 345 ? -78.027 5.817 4.960 1.00 36.75 345 ALA B O 1
ATOM 5361 N N . TYR B 1 346 ? -78.463 4.663 6.846 1.00 36.67 346 TYR B N 1
ATOM 5362 C CA . TYR B 1 346 ? -77.309 3.775 6.723 1.00 33.82 346 TYR B CA 1
ATOM 5363 C C . TYR B 1 346 ? -77.501 2.723 5.637 1.00 38.67 346 TYR B C 1
ATOM 5364 O O . TYR B 1 346 ? -76.544 2.319 4.974 1.00 35.13 346 TYR B O 1
ATOM 5373 N N . GLY B 1 347 ? -78.739 2.272 5.467 1.00 40.35 347 GLY B N 1
ATOM 5374 C CA . GLY B 1 347 ? -79.017 1.161 4.578 1.00 32.60 347 GLY B CA 1
ATOM 5375 C C . GLY B 1 347 ? -78.455 -0.117 5.167 1.00 33.29 347 GLY B C 1
ATOM 5376 O O . GLY B 1 347 ? -77.873 -0.938 4.458 1.00 35.79 347 GLY B O 1
ATOM 5377 N N . LEU B 1 348 ? -78.624 -0.278 6.476 1.00 34.06 348 LEU B N 1
ATOM 5378 C CA . LEU B 1 348 ? -78.104 -1.443 7.185 1.00 37.88 348 LEU B CA 1
ATOM 5379 C C . LEU B 1 348 ? -79.209 -2.180 7.934 1.00 34.86 348 LEU B C 1
ATOM 5380 O O . LEU B 1 348 ? -80.086 -1.556 8.532 1.00 37.81 348 LEU B O 1
ATOM 5385 N N . ARG C 1 2 ? -35.863 -5.368 30.837 1.00 35.89 2 ARG C N 1
ATOM 5386 C CA . ARG C 1 2 ? -34.851 -4.911 29.887 1.00 37.02 2 ARG C CA 1
ATOM 5387 C C . ARG C 1 2 ? -33.489 -5.547 30.188 1.00 30.08 2 ARG C C 1
ATOM 5388 O O . ARG C 1 2 ? -33.117 -5.720 31.350 1.00 26.67 2 ARG C O 1
ATOM 5396 N N . LYS C 1 3 ? -32.756 -5.908 29.139 1.00 23.21 3 LYS C N 1
ATOM 5397 C CA . LYS C 1 3 ? -31.486 -6.612 29.299 1.00 26.33 3 LYS C CA 1
ATOM 5398 C C . LYS C 1 3 ? -30.403 -5.735 29.918 1.00 21.97 3 LYS C C 1
ATOM 5399 O O . LYS C 1 3 ? -30.405 -4.516 29.753 1.00 23.45 3 LYS C O 1
ATOM 5405 N N . LEU C 1 4 ? -29.475 -6.368 30.627 1.00 22.31 4 LEU C N 1
ATOM 5406 C CA . LEU C 1 4 ? -28.319 -5.664 31.166 1.00 25.75 4 LEU C CA 1
ATOM 5407 C C . LEU C 1 4 ? -27.453 -5.156 30.021 1.00 23.18 4 LEU C C 1
ATOM 5408 O O . LEU C 1 4 ? -27.365 -5.789 28.968 1.00 19.61 4 LEU C O 1
ATOM 5413 N N . ALA C 1 5 ? -26.823 -4.007 30.237 1.00 24.09 5 ALA C N 1
ATOM 5414 C CA . ALA C 1 5 ? -26.018 -3.351 29.214 1.00 27.31 5 ALA C CA 1
ATOM 5415 C C . ALA C 1 5 ? -24.922 -4.240 28.622 1.00 26.11 5 ALA C C 1
ATOM 5416 O O . ALA C 1 5 ? -24.702 -4.230 27.410 1.00 27.08 5 ALA C O 1
ATOM 5418 N N . HIS C 1 6 ? -24.241 -5.012 29.465 1.00 30.13 6 HIS C N 1
ATOM 5419 C CA . HIS C 1 6 ? -23.135 -5.838 28.975 1.00 31.24 6 HIS C CA 1
ATOM 5420 C C . HIS C 1 6 ? -23.590 -7.058 28.168 1.00 32.13 6 HIS C C 1
ATOM 5421 O O . HIS C 1 6 ? -22.788 -7.674 27.470 1.00 33.93 6 HIS C O 1
ATOM 5428 N N . ASN C 1 7 ? -24.876 -7.390 28.249 1.00 25.17 7 ASN C N 1
ATOM 5429 C CA . ASN C 1 7 ? -25.442 -8.465 27.440 1.00 22.45 7 ASN C CA 1
ATOM 5430 C C . ASN C 1 7 ? -26.217 -7.924 26.241 1.00 22.40 7 ASN C C 1
ATOM 5431 O O . ASN C 1 7 ? -26.411 -8.622 25.245 1.00 23.88 7 ASN C O 1
ATOM 5436 N N . PHE C 1 8 ? -26.666 -6.678 26.362 1.00 21.97 8 PHE C N 1
ATOM 5437 C CA . PHE C 1 8 ? -27.461 -6.009 25.338 1.00 20.68 8 PHE C CA 1
ATOM 5438 C C . PHE C 1 8 ? -26.751 -6.021 23.987 1.00 18.46 8 PHE C C 1
ATOM 5439 O O . PHE C 1 8 ? -27.384 -6.199 22.948 1.00 17.41 8 PHE C O 1
ATOM 5447 N N . TYR C 1 9 ? -25.432 -5.855 24.008 1.00 16.54 9 TYR C N 1
ATOM 5448 C CA . TYR C 1 9 ? -24.653 -5.765 22.776 1.00 19.59 9 TYR C CA 1
ATOM 5449 C C . TYR C 1 9 ? -24.005 -7.078 22.336 1.00 19.10 9 TYR C C 1
ATOM 5450 O O . TYR C 1 9 ? -23.177 -7.086 21.430 1.00 21.77 9 TYR C O 1
ATOM 5459 N N . LYS C 1 10 ? -24.378 -8.185 22.970 1.00 17.43 10 LYS C N 1
ATOM 5460 C CA . LYS C 1 10 ? -23.858 -9.490 22.564 1.00 17.82 10 LYS C CA 1
ATOM 5461 C C . LYS C 1 10 ? -24.763 -10.122 21.514 1.00 15.90 10 LYS C C 1
ATOM 5462 O O . LYS C 1 10 ? -25.985 -10.016 21.604 1.00 15.47 10 LYS C O 1
ATOM 5468 N N . PRO C 1 11 ? -24.166 -10.794 20.517 1.00 17.30 11 PRO C N 1
ATOM 5469 C CA . PRO C 1 11 ? -24.962 -11.508 19.511 1.00 17.54 11 PRO C CA 1
ATOM 5470 C C . PRO C 1 11 ? -25.795 -12.616 20.158 1.00 16.76 11 PRO C C 1
ATOM 5471 O O . PRO C 1 11 ? -25.340 -13.236 21.119 1.00 16.72 11 PRO C O 1
ATOM 5475 N N . LEU C 1 12 ? -27.002 -12.851 19.649 1.00 13.01 12 LEU C N 1
ATOM 5476 C CA . LEU C 1 12 ? -27.903 -13.827 20.264 1.00 12.63 12 LEU C CA 1
ATOM 5477 C C . LEU C 1 12 ? -27.728 -15.231 19.702 1.00 14.73 12 LEU C C 1
ATOM 5478 O O . LEU C 1 12 ? -28.436 -16.153 20.097 1.00 14.18 12 LEU C O 1
ATOM 5483 N N . ALA C 1 13 ? -26.790 -15.386 18.776 1.00 13.70 13 ALA C N 1
ATOM 5484 C CA . ALA C 1 13 ? -26.463 -16.700 18.241 1.00 17.03 13 ALA C CA 1
ATOM 5485 C C . ALA C 1 13 ? -24.989 -16.756 17.880 1.00 16.43 13 ALA C C 1
ATOM 5486 O O . ALA C 1 13 ? -24.421 -15.770 17.416 1.00 16.00 13 ALA C O 1
ATOM 5488 N N . ILE C 1 14 ? -24.372 -17.912 18.100 1.00 17.35 14 ILE C N 1
ATOM 5489 C CA . ILE C 1 14 ? -22.976 -18.112 17.734 1.00 17.07 14 ILE C CA 1
ATOM 5490 C C . ILE C 1 14 ? -22.814 -18.028 16.217 1.00 15.76 14 ILE C C 1
ATOM 5491 O O . ILE C 1 14 ? -23.386 -18.825 15.478 1.00 17.56 14 ILE C O 1
ATOM 5496 N N . GLY C 1 15 ? -22.046 -17.050 15.755 1.00 17.16 15 GLY C N 1
ATOM 5497 C CA . GLY C 1 15 ? -21.851 -16.864 14.330 1.00 18.45 15 GLY C CA 1
ATOM 5498 C C . GLY C 1 15 ? -22.671 -15.711 13.780 1.00 18.31 15 GLY C C 1
ATOM 5499 O O . GLY C 1 15 ? -22.488 -15.300 12.634 1.00 18.71 15 GLY C O 1
ATOM 5500 N N . ALA C 1 16 ? -23.583 -15.190 14.595 1.00 15.24 16 ALA C N 1
ATOM 5501 C CA . ALA C 1 16 ? -24.336 -14.001 14.220 1.00 14.22 16 ALA C CA 1
ATOM 5502 C C . ALA C 1 16 ? -23.407 -12.804 14.329 1.00 16.04 16 ALA C C 1
ATOM 5503 O O . ALA C 1 16 ? -22.531 -12.777 15.190 1.00 17.44 16 ALA C O 1
ATOM 5505 N N . PRO C 1 17 ? -23.591 -11.805 13.455 1.00 15.67 17 PRO C N 1
ATOM 5506 C CA . PRO C 1 17 ? -22.700 -10.642 13.478 1.00 19.64 17 PRO C CA 1
ATOM 5507 C C . PRO C 1 17 ? -22.884 -9.806 14.744 1.00 17.93 17 PRO C C 1
ATOM 5508 O O . PRO C 1 17 ? -23.972 -9.792 15.324 1.00 15.94 17 PRO C O 1
ATOM 5512 N N . GLU C 1 18 ? -21.821 -9.123 15.158 1.00 17.61 18 GLU C N 1
ATOM 5513 C CA . GLU C 1 18 ? -21.846 -8.267 16.339 1.00 19.46 18 GLU C CA 1
ATOM 5514 C C . GLU C 1 18 ? -22.882 -7.161 16.211 1.00 19.59 18 GLU C C 1
ATOM 5515 O O . GLU C 1 18 ? -22.906 -6.444 15.213 1.00 19.20 18 GLU C O 1
ATOM 5521 N N . PRO C 1 19 ? -23.749 -7.026 17.226 1.00 17.28 19 PRO C N 1
ATOM 5522 C CA . PRO C 1 19 ? -24.753 -5.959 17.261 1.00 18.93 19 PRO C CA 1
ATOM 5523 C C . PRO C 1 19 ? -24.112 -4.583 17.115 1.00 19.86 19 PRO C C 1
ATOM 5524 O O . PRO C 1 19 ? -22.995 -4.369 17.588 1.00 20.50 19 PRO C O 1
ATOM 5528 N N . ILE C 1 20 ? -24.806 -3.667 16.449 1.00 18.00 20 ILE C N 1
ATOM 5529 C CA . ILE C 1 20 ? -24.298 -2.313 16.275 1.00 22.03 20 ILE C CA 1
ATOM 5530 C C . ILE C 1 20 ? -24.397 -1.518 17.570 1.00 23.99 20 ILE C C 1
ATOM 5531 O O . ILE C 1 20 ? -25.241 -1.799 18.425 1.00 22.50 20 ILE C O 1
ATOM 5536 N N . ARG C 1 21 ? -23.520 -0.531 17.710 1.00 22.61 21 ARG C N 1
ATOM 5537 C CA . ARG C 1 21 ? -23.551 0.374 18.849 1.00 23.33 21 ARG C CA 1
ATOM 5538 C C . ARG C 1 21 ? -24.191 1.688 18.430 1.00 28.70 21 ARG C C 1
ATOM 5539 O O . ARG C 1 21 ? -24.781 2.393 19.248 1.00 34.38 21 ARG C O 1
ATOM 5547 N N . GLU C 1 22 ? -24.063 2.005 17.145 1.00 28.29 22 GLU C N 1
ATOM 5548 C CA . GLU C 1 22 ? -24.600 3.237 16.580 1.00 27.06 22 GLU C CA 1
ATOM 5549 C C . GLU C 1 22 ? -25.371 2.942 15.296 1.00 23.68 22 GLU C C 1
ATOM 5550 O O . GLU C 1 22 ? -24.983 2.073 14.521 1.00 24.30 22 GLU C O 1
ATOM 5556 N N . LEU C 1 23 ? -26.462 3.667 15.076 1.00 26.47 23 LEU C N 1
ATOM 5557 C CA . LEU C 1 23 ? -27.217 3.548 13.833 1.00 25.79 23 LEU C CA 1
ATOM 5558 C C . LEU C 1 23 ? -26.402 4.088 12.665 1.00 25.11 23 LEU C C 1
ATOM 5559 O O . LEU C 1 23 ? -25.709 5.095 12.804 1.00 27.50 23 LEU C O 1
ATOM 5564 N N . PRO C 1 24 ? -26.486 3.420 11.507 1.00 25.22 24 PRO C N 1
ATOM 5565 C CA . PRO C 1 24 ? -25.830 3.898 10.287 1.00 25.77 24 PRO C CA 1
ATOM 5566 C C . PRO C 1 24 ? -26.327 5.287 9.905 1.00 26.11 24 PRO C C 1
ATOM 5567 O O . PRO C 1 24 ? -27.530 5.549 9.952 1.00 27.03 24 PRO C O 1
ATOM 5571 N N . VAL C 1 25 ? -25.402 6.167 9.540 1.00 22.43 25 VAL C N 1
ATOM 5572 C CA . VAL C 1 25 ? -25.737 7.533 9.158 1.00 22.78 25 VAL C CA 1
ATOM 5573 C C . VAL C 1 25 ? -25.962 7.638 7.654 1.00 24.57 25 VAL C C 1
ATOM 5574 O O . VAL C 1 25 ? -25.051 7.390 6.864 1.00 27.57 25 VAL C O 1
ATOM 5578 N N . ARG C 1 26 ? -27.179 8.009 7.266 1.00 23.68 26 ARG C N 1
ATOM 5579 C CA . ARG C 1 26 ? -27.546 8.113 5.857 1.00 24.32 26 ARG C CA 1
ATOM 5580 C C . ARG C 1 26 ? -28.870 8.859 5.708 1.00 23.77 26 ARG C C 1
ATOM 5581 O O . ARG C 1 26 ? -29.679 8.887 6.636 1.00 22.24 26 ARG C O 1
ATOM 5589 N N . PRO C 1 27 ? -29.087 9.490 4.545 1.00 26.36 27 PRO C N 1
ATOM 5590 C CA . PRO C 1 27 ? -30.380 10.123 4.271 1.00 25.97 27 PRO C CA 1
ATOM 5591 C C . PRO C 1 27 ? -31.516 9.103 4.281 1.00 19.37 27 PRO C C 1
ATOM 5592 O O . PRO C 1 27 ? -31.385 8.030 3.695 1.00 19.10 27 PRO C O 1
ATOM 5596 N N . GLU C 1 28 ? -32.612 9.437 4.954 1.00 19.43 28 GLU C N 1
ATOM 5597 C CA . GLU C 1 28 ? -33.786 8.572 5.005 1.00 20.88 28 GLU C CA 1
ATOM 5598 C C . GLU C 1 28 ? -35.056 9.413 4.896 1.00 19.63 28 GLU C C 1
ATOM 5599 O O . GLU C 1 28 ? -36.023 9.192 5.625 1.00 18.03 28 GLU C O 1
ATOM 5605 N N . ARG C 1 29 ? -35.039 10.376 3.977 1.00 18.85 29 ARG C N 1
ATOM 5606 C CA . ARG C 1 29 ? -36.139 11.326 3.806 1.00 18.38 29 ARG C CA 1
ATOM 5607 C C . ARG C 1 29 ? -37.390 10.666 3.250 1.00 16.41 29 ARG C C 1
ATOM 5608 O O . ARG C 1 29 ? -38.512 11.042 3.589 1.00 17.11 29 ARG C O 1
ATOM 5616 N N . VAL C 1 30 ? -37.193 9.695 2.371 1.00 17.01 30 VAL C N 1
ATOM 5617 C CA . VAL C 1 30 ? -38.312 9.009 1.749 1.00 17.18 30 VAL C CA 1
ATOM 5618 C C . VAL C 1 30 ? -38.131 7.498 1.828 1.00 16.00 30 VAL C C 1
ATOM 5619 O O . VAL C 1 30 ? -37.066 6.968 1.510 1.00 17.35 30 VAL C O 1
ATOM 5623 N N . VAL C 1 31 ? -39.173 6.814 2.287 1.00 13.63 31 VAL C N 1
ATOM 5624 C CA . VAL C 1 31 ? -39.195 5.360 2.303 1.00 15.01 31 VAL C CA 1
ATOM 5625 C C . VAL C 1 31 ? -40.212 4.903 1.263 1.00 15.91 31 VAL C C 1
ATOM 5626 O O . VAL C 1 31 ? -41.416 4.939 1.507 1.00 14.13 31 VAL C O 1
ATOM 5630 N N . HIS C 1 32 ? -39.737 4.488 0.096 1.00 16.53 32 HIS C N 1
ATOM 5631 C CA . HIS C 1 32 ? -40.656 4.171 -0.993 1.00 16.46 32 HIS C CA 1
ATOM 5632 C C . HIS C 1 32 ? -41.137 2.723 -0.993 1.00 14.18 32 HIS C C 1
ATOM 5633 O O . HIS C 1 32 ? -40.354 1.795 -1.187 1.00 15.04 32 HIS C O 1
ATOM 5640 N N . PHE C 1 33 ? -42.437 2.549 -0.781 1.00 15.52 33 PHE C N 1
ATOM 5641 C CA . PHE C 1 33 ? -43.058 1.231 -0.767 1.00 16.24 33 PHE C CA 1
ATOM 5642 C C . PHE C 1 33 ? -43.392 0.765 -2.179 1.00 19.49 33 PHE C C 1
ATOM 5643 O O . PHE C 1 33 ? -43.763 1.569 -3.035 1.00 19.39 33 PHE C O 1
ATOM 5651 N N . PHE C 1 34 ? -43.257 -0.535 -2.418 1.00 17.66 34 PHE C N 1
ATOM 5652 C CA . PHE C 1 34 ? -43.668 -1.116 -3.693 1.00 19.96 34 PHE C CA 1
ATOM 5653 C C . PHE C 1 34 ? -44.189 -2.538 -3.507 1.00 20.00 34 PHE C C 1
ATOM 5654 O O . PHE C 1 34 ? -43.763 -3.240 -2.586 1.00 15.71 34 PHE C O 1
ATOM 5662 N N . PRO C 1 35 ? -45.139 -2.953 -4.364 1.00 18.03 35 PRO C N 1
ATOM 5663 C CA . PRO C 1 35 ? -45.633 -4.334 -4.374 1.00 18.63 35 PRO C CA 1
ATOM 5664 C C . PRO C 1 35 ? -44.767 -5.213 -5.276 1.00 19.08 35 PRO C C 1
ATOM 5665 O O . PRO C 1 35 ? -44.773 -5.049 -6.496 1.00 20.69 35 PRO C O 1
ATOM 5669 N N . PRO C 1 36 ? -44.018 -6.145 -4.673 1.00 21.26 36 PRO C N 1
ATOM 5670 C CA . PRO C 1 36 ? -42.991 -6.913 -5.380 1.00 17.13 36 PRO C CA 1
ATOM 5671 C C . PRO C 1 36 ? -43.561 -7.970 -6.321 1.00 17.30 36 PRO C C 1
ATOM 5672 O O . PRO C 1 36 ? -42.828 -8.491 -7.158 1.00 19.47 36 PRO C O 1
ATOM 5676 N N . HIS C 1 37 ? -44.843 -8.291 -6.185 1.00 19.67 37 HIS C N 1
ATOM 5677 C CA . HIS C 1 37 ? -45.457 -9.290 -7.054 1.00 20.08 37 HIS C CA 1
ATOM 5678 C C . HIS C 1 37 ? -45.914 -8.702 -8.391 1.00 22.90 37 HIS C C 1
ATOM 5679 O O . HIS C 1 37 ? -46.305 -9.438 -9.295 1.00 24.57 37 HIS C O 1
ATOM 5686 N N . VAL C 1 38 ? -45.867 -7.378 -8.514 1.00 22.44 38 VAL C N 1
ATOM 5687 C CA . VAL C 1 38 ? -46.290 -6.716 -9.748 1.00 26.46 38 VAL C CA 1
ATOM 5688 C C . VAL C 1 38 ? -45.119 -6.548 -10.713 1.00 25.13 38 VAL C C 1
ATOM 5689 O O . VAL C 1 38 ? -44.227 -5.734 -10.481 1.00 25.83 38 VAL C O 1
ATOM 5693 N N . GLU C 1 39 ? -45.136 -7.323 -11.796 1.00 23.99 39 GLU C N 1
ATOM 5694 C CA . GLU C 1 39 ? -44.012 -7.395 -12.730 1.00 29.57 39 GLU C CA 1
ATOM 5695 C C . GLU C 1 39 ? -43.660 -6.039 -13.326 1.00 28.23 39 GLU C C 1
ATOM 5696 O O . GLU C 1 39 ? -42.486 -5.693 -13.453 1.00 26.64 39 GLU C O 1
ATOM 5702 N N . LYS C 1 40 ? -44.688 -5.281 -13.690 1.00 29.97 40 LYS C N 1
ATOM 5703 C CA . LYS C 1 40 ? -44.511 -3.978 -14.315 1.00 31.93 40 LYS C CA 1
ATOM 5704 C C . LYS C 1 40 ? -43.756 -3.024 -13.395 1.00 32.59 40 LYS C C 1
ATOM 5705 O O . LYS C 1 40 ? -42.904 -2.253 -13.843 1.00 28.97 40 LYS C O 1
ATOM 5711 N N . ILE C 1 41 ? -44.075 -3.084 -12.106 1.00 30.81 41 ILE C N 1
ATOM 5712 C CA . ILE C 1 41 ? -43.407 -2.259 -11.106 1.00 25.40 41 ILE C CA 1
ATOM 5713 C C . ILE C 1 41 ? -42.016 -2.804 -10.799 1.00 25.76 41 ILE C C 1
ATOM 5714 O O . ILE C 1 41 ? -41.055 -2.046 -10.674 1.00 30.68 41 ILE C O 1
ATOM 5719 N N . ARG C 1 42 ? -41.914 -4.126 -10.706 1.00 28.34 42 ARG C N 1
ATOM 5720 C CA . ARG C 1 42 ? -40.649 -4.788 -10.403 1.00 25.23 42 ARG C CA 1
ATOM 5721 C C . ARG C 1 42 ? -39.583 -4.511 -11.463 1.00 31.67 42 ARG C C 1
ATOM 5722 O O . ARG C 1 42 ? -38.397 -4.397 -11.151 1.00 28.19 42 ARG C O 1
ATOM 5730 N N . ALA C 1 43 ? -40.012 -4.392 -12.715 1.00 24.71 43 ALA C N 1
ATOM 5731 C CA . ALA C 1 43 ? -39.090 -4.152 -13.819 1.00 28.25 43 ALA C CA 1
ATOM 5732 C C . ALA C 1 43 ? -38.469 -2.757 -13.759 1.00 27.30 43 ALA C C 1
ATOM 5733 O O . ALA C 1 43 ? -37.371 -2.538 -14.269 1.00 26.43 43 ALA C O 1
ATOM 5735 N N . ARG C 1 44 ? -39.175 -1.819 -13.134 1.00 27.42 44 ARG C N 1
ATOM 5736 C CA . ARG C 1 44 ? -38.711 -0.434 -13.045 1.00 27.92 44 ARG C CA 1
ATOM 5737 C C . ARG C 1 44 ? -37.961 -0.151 -11.741 1.00 28.83 44 ARG C C 1
ATOM 5738 O O . ARG C 1 44 ? -37.436 0.945 -11.548 1.00 29.21 44 ARG C O 1
ATOM 5746 N N . ILE C 1 45 ? -37.922 -1.139 -10.853 1.00 32.94 45 ILE C N 1
ATOM 5747 C CA . ILE C 1 45 ? -37.317 -0.979 -9.526 1.00 27.37 45 ILE C CA 1
ATOM 5748 C C . ILE C 1 45 ? -35.879 -0.434 -9.502 1.00 26.11 45 ILE C C 1
ATOM 5749 O O . ILE C 1 45 ? -35.590 0.482 -8.730 1.00 28.17 45 ILE C O 1
ATOM 5754 N N . PRO C 1 46 ? -34.976 -0.978 -10.343 1.00 32.05 46 PRO C N 1
ATOM 5755 C CA . PRO C 1 46 ? -33.625 -0.401 -10.346 1.00 28.23 46 PRO C CA 1
ATOM 5756 C C . PRO C 1 46 ? -33.619 1.079 -10.722 1.00 30.40 46 PRO C C 1
ATOM 5757 O O . PRO C 1 46 ? -32.765 1.828 -10.247 1.00 29.82 46 PRO C O 1
ATOM 5761 N N . GLU C 1 47 ? -34.568 1.491 -11.558 1.00 28.20 47 GLU C N 1
ATOM 5762 C CA . GLU C 1 47 ? -34.699 2.892 -11.943 1.00 29.69 47 GLU C CA 1
ATOM 5763 C C . GLU C 1 47 ? -35.244 3.725 -10.786 1.00 26.58 47 GLU C C 1
ATOM 5764 O O . GLU C 1 47 ? -34.754 4.817 -10.514 1.00 23.51 47 GLU C O 1
ATOM 5770 N N . VAL C 1 48 ? -36.257 3.201 -10.105 1.00 27.20 48 VAL C N 1
ATOM 5771 C CA . VAL C 1 48 ? -36.857 3.896 -8.971 1.00 25.39 48 VAL C CA 1
ATOM 5772 C C . VAL C 1 48 ? -35.864 4.036 -7.814 1.00 25.57 48 VAL C C 1
ATOM 5773 O O . VAL C 1 48 ? -35.789 5.085 -7.171 1.00 24.98 48 VAL C O 1
ATOM 5777 N N . ALA C 1 49 ? -35.088 2.983 -7.576 1.00 24.38 49 ALA C N 1
ATOM 5778 C CA . ALA C 1 49 ? -34.124 2.950 -6.477 1.00 29.90 49 ALA C CA 1
ATOM 5779 C C . ALA C 1 49 ? -33.154 4.131 -6.485 1.00 30.07 49 ALA C C 1
ATOM 5780 O O . ALA C 1 49 ? -32.753 4.622 -5.429 1.00 27.56 49 ALA C O 1
ATOM 5782 N N . LYS C 1 50 ? -32.788 4.592 -7.677 1.00 32.34 50 LYS C N 1
ATOM 5783 C CA . LYS C 1 50 ? -31.820 5.677 -7.816 1.00 26.82 50 LYS C CA 1
ATOM 5784 C C . LYS C 1 50 ? -32.385 7.017 -7.360 1.00 25.63 50 LYS C C 1
ATOM 5785 O O . LYS C 1 50 ? -31.639 7.968 -7.132 1.00 29.75 50 LYS C O 1
ATOM 5791 N N . GLN C 1 51 ? -33.706 7.088 -7.229 1.00 27.40 51 GLN C N 1
ATOM 5792 C CA . GLN C 1 51 ? -34.373 8.341 -6.903 1.00 25.22 51 GLN C CA 1
ATOM 5793 C C . GLN C 1 51 ? -34.880 8.399 -5.464 1.00 23.91 51 GLN C C 1
ATOM 5794 O O . GLN C 1 51 ? -35.514 9.377 -5.072 1.00 22.88 51 GLN C O 1
ATOM 5800 N N . VAL C 1 52 ? -34.615 7.355 -4.682 1.00 24.67 52 VAL C N 1
ATOM 5801 C CA . VAL C 1 52 ? -35.112 7.298 -3.306 1.00 22.18 52 VAL C CA 1
ATOM 5802 C C . VAL C 1 52 ? -34.005 7.026 -2.287 1.00 20.89 52 VAL C C 1
ATOM 5803 O O . VAL C 1 52 ? -33.025 6.350 -2.589 1.00 21.82 52 VAL C O 1
ATOM 5807 N N . ASP C 1 53 ? -34.166 7.564 -1.080 1.00 17.52 53 ASP C N 1
ATOM 5808 C CA . ASP C 1 53 ? -33.214 7.313 -0.002 1.00 17.95 53 ASP C CA 1
ATOM 5809 C C . ASP C 1 53 ? -33.354 5.883 0.496 1.00 19.99 53 ASP C C 1
ATOM 5810 O O . ASP C 1 53 ? -32.366 5.216 0.809 1.00 18.92 53 ASP C O 1
ATOM 5815 N N . VAL C 1 54 ? -34.600 5.428 0.583 1.00 18.52 54 VAL C N 1
ATOM 5816 C CA . VAL C 1 54 ? -34.918 4.104 1.096 1.00 16.98 54 VAL C CA 1
ATOM 5817 C C . VAL C 1 54 ? -35.948 3.439 0.194 1.00 19.07 54 VAL C C 1
ATOM 5818 O O . VAL C 1 54 ? -36.955 4.052 -0.164 1.00 17.48 54 VAL C O 1
ATOM 5822 N N . LEU C 1 55 ? -35.686 2.190 -0.178 1.00 17.89 55 LEU C N 1
ATOM 5823 C CA . LEU C 1 55 ? -36.651 1.379 -0.908 1.00 15.08 55 LEU C CA 1
ATOM 5824 C C . LEU C 1 55 ? -37.143 0.262 0.005 1.00 14.51 55 LEU C C 1
ATOM 5825 O O . LEU C 1 55 ? -36.336 -0.450 0.600 1.00 14.89 55 LEU C O 1
ATOM 5830 N N . CYS C 1 56 ? -38.461 0.107 0.112 1.00 15.50 56 CYS C N 1
ATOM 5831 C CA . CYS C 1 56 ? -39.046 -0.903 0.996 1.00 15.82 56 CYS C CA 1
ATOM 5832 C C . CYS C 1 56 ? -40.053 -1.802 0.275 1.00 19.10 56 CYS C C 1
ATOM 5833 O O . CYS C 1 56 ? -41.121 -1.348 -0.144 1.00 17.16 56 CYS C O 1
ATOM 5836 N N . GLY C 1 57 ? -39.711 -3.076 0.130 1.00 12.73 57 GLY C N 1
ATOM 5837 C CA . GLY C 1 57 ? -40.649 -4.045 -0.404 1.00 15.37 57 GLY C CA 1
ATOM 5838 C C . GLY C 1 57 ? -41.740 -4.312 0.616 1.00 14.91 57 GLY C C 1
ATOM 5839 O O . GLY C 1 57 ? -41.487 -4.310 1.820 1.00 16.28 57 GLY C O 1
ATOM 5840 N N . ASN C 1 58 ? -42.958 -4.533 0.140 1.00 16.26 58 ASN C N 1
ATOM 5841 C CA . ASN C 1 58 ? -44.094 -4.760 1.028 1.00 15.66 58 ASN C CA 1
ATOM 5842 C C . ASN C 1 58 ? -44.680 -6.153 0.828 1.00 16.32 58 ASN C C 1
ATOM 5843 O O . ASN C 1 58 ? -44.996 -6.542 -0.295 1.00 15.64 58 ASN C O 1
ATOM 5848 N N . LEU C 1 59 ? -44.816 -6.907 1.914 1.00 13.20 59 LEU C N 1
ATOM 5849 C CA . LEU C 1 59 ? -45.385 -8.249 1.839 1.00 12.76 59 LEU C CA 1
ATOM 5850 C C . LEU C 1 59 ? -46.679 -8.347 2.645 1.00 15.69 59 LEU C C 1
ATOM 5851 O O . LEU C 1 59 ? -47.386 -9.356 2.586 1.00 13.78 59 LEU C O 1
ATOM 5856 N N . GLU C 1 60 ? -46.983 -7.299 3.403 1.00 14.45 60 GLU C N 1
ATOM 5857 C CA . GLU C 1 60 ? -48.104 -7.347 4.336 1.00 13.17 60 GLU C CA 1
ATOM 5858 C C . GLU C 1 60 ? -49.369 -6.744 3.729 1.00 15.29 60 GLU C C 1
ATOM 5859 O O . GLU C 1 60 ? -49.807 -7.153 2.651 1.00 14.92 60 GLU C O 1
ATOM 5865 N N . ASP C 1 61 ? -49.951 -5.773 4.424 1.00 15.00 61 ASP C N 1
ATOM 5866 C CA . ASP C 1 61 ? -51.192 -5.151 3.983 1.00 15.12 61 ASP C CA 1
ATOM 5867 C C . ASP C 1 61 ? -51.024 -4.488 2.619 1.00 14.31 61 ASP C C 1
ATOM 5868 O O . ASP C 1 61 ? -49.973 -3.912 2.335 1.00 15.28 61 ASP C O 1
ATOM 5873 N N . ALA C 1 62 ? -52.077 -4.593 1.803 1.00 14.21 62 ALA C N 1
ATOM 5874 C CA . ALA C 1 62 ? -52.134 -4.180 0.389 1.00 15.80 62 ALA C CA 1
ATOM 5875 C C . ALA C 1 62 ? -51.671 -5.266 -0.590 1.00 19.82 62 ALA C C 1
ATOM 5876 O O . ALA C 1 62 ? -51.912 -5.168 -1.791 1.00 20.97 62 ALA C O 1
ATOM 5878 N N . ILE C 1 63 ? -51.010 -6.296 -0.073 1.00 17.65 63 ILE C N 1
ATOM 5879 C CA . ILE C 1 63 ? -50.707 -7.480 -0.866 1.00 18.00 63 ILE C CA 1
ATOM 5880 C C . ILE C 1 63 ? -51.829 -8.484 -0.648 1.00 17.94 63 ILE C C 1
ATOM 5881 O O . ILE C 1 63 ? -52.082 -8.888 0.484 1.00 21.37 63 ILE C O 1
ATOM 5886 N N . PRO C 1 64 ? -52.516 -8.885 -1.730 1.00 21.11 64 PRO C N 1
ATOM 5887 C CA . PRO C 1 64 ? -53.595 -9.872 -1.611 1.00 20.09 64 PRO C CA 1
ATOM 5888 C C . PRO C 1 64 ? -53.056 -11.181 -1.049 1.00 21.39 64 PRO C C 1
ATOM 5889 O O . PRO C 1 64 ? -51.908 -11.534 -1.323 1.00 19.27 64 PRO C O 1
ATOM 5893 N N . MET C 1 65 ? -53.868 -11.892 -0.274 1.00 19.85 65 MET C N 1
ATOM 5894 C CA . MET C 1 65 ? -53.404 -13.112 0.375 1.00 26.27 65 MET C CA 1
ATOM 5895 C C . MET C 1 65 ? -52.980 -14.187 -0.626 1.00 24.47 65 MET C C 1
ATOM 5896 O O . MET C 1 65 ? -52.115 -15.009 -0.331 1.00 22.44 65 MET C O 1
ATOM 5901 N N . ASP C 1 66 ? -53.571 -14.165 -1.816 1.00 23.29 66 ASP C N 1
ATOM 5902 C CA . ASP C 1 66 ? -53.207 -15.130 -2.847 1.00 28.89 66 ASP C CA 1
ATOM 5903 C C . ASP C 1 66 ? -51.894 -14.758 -3.549 1.00 25.63 66 ASP C C 1
ATOM 5904 O O . ASP C 1 66 ? -51.372 -15.529 -4.353 1.00 24.56 66 ASP C O 1
ATOM 5909 N N . ALA C 1 67 ? -51.360 -13.582 -3.230 1.00 18.75 67 ALA C N 1
ATOM 5910 C CA . ALA C 1 67 ? -50.120 -13.114 -3.847 1.00 22.82 67 ALA C CA 1
ATOM 5911 C C . ALA C 1 67 ? -48.956 -13.001 -2.858 1.00 20.73 67 ALA C C 1
ATOM 5912 O O . ALA C 1 67 ? -47.895 -12.481 -3.204 1.00 18.39 67 ALA C O 1
ATOM 5914 N N . LYS C 1 68 ? -49.161 -13.488 -1.635 1.00 19.07 68 LYS C N 1
ATOM 5915 C CA . LYS C 1 68 ? -48.155 -13.398 -0.576 1.00 18.83 68 LYS C CA 1
ATOM 5916 C C . LYS C 1 68 ? -46.826 -14.052 -0.951 1.00 19.49 68 LYS C C 1
ATOM 5917 O O . LYS C 1 68 ? -45.762 -13.447 -0.799 1.00 15.58 68 LYS C O 1
ATOM 5923 N N . GLU C 1 69 ? -46.890 -15.292 -1.427 1.00 21.02 69 GLU C N 1
ATOM 5924 C CA . GLU C 1 69 ? -45.686 -16.025 -1.811 1.00 18.51 69 GLU C CA 1
ATOM 5925 C C . GLU C 1 69 ? -45.034 -15.416 -3.045 1.00 19.33 69 GLU C C 1
ATOM 5926 O O . GLU C 1 69 ? -43.806 -15.390 -3.163 1.00 18.74 69 GLU C O 1
ATOM 5932 N N . ALA C 1 70 ? -45.860 -14.932 -3.967 1.00 18.32 70 ALA C N 1
ATOM 5933 C CA . ALA C 1 70 ? -45.355 -14.283 -5.171 1.00 20.66 70 ALA C CA 1
ATOM 5934 C C . ALA C 1 70 ? -44.659 -12.970 -4.825 1.00 19.84 70 ALA C C 1
ATOM 5935 O O . ALA C 1 70 ? -43.660 -12.607 -5.445 1.00 14.72 70 ALA C O 1
ATOM 5937 N N . ALA C 1 71 ? -45.193 -12.258 -3.835 1.00 16.16 71 ALA C N 1
ATOM 5938 C CA . ALA C 1 71 ? -44.593 -11.000 -3.396 1.00 15.10 71 ALA C CA 1
ATOM 5939 C C . ALA C 1 71 ? -43.247 -11.256 -2.725 1.00 14.87 71 ALA C C 1
ATOM 5940 O O . ALA C 1 71 ? -42.269 -10.564 -2.994 1.00 16.32 71 ALA C O 1
ATOM 5942 N N . ARG C 1 72 ? -43.208 -12.256 -1.850 1.00 14.37 72 ARG C N 1
ATOM 5943 C CA . ARG C 1 72 ? -41.969 -12.642 -1.189 1.00 13.88 72 ARG C CA 1
ATOM 5944 C C . ARG C 1 72 ? -40.915 -13.033 -2.225 1.00 15.73 72 ARG C C 1
ATOM 5945 O O . ARG C 1 72 ? -39.778 -12.566 -2.178 1.00 15.22 72 ARG C O 1
ATOM 5953 N N . ASN C 1 73 ? -41.307 -13.886 -3.164 1.00 14.64 73 ASN C N 1
ATOM 5954 C CA . ASN C 1 73 ? -40.408 -14.323 -4.226 1.00 18.32 73 ASN C CA 1
ATOM 5955 C C . ASN C 1 73 ? -39.987 -13.185 -5.147 1.00 17.65 73 ASN C C 1
ATOM 5956 O O . ASN C 1 73 ? -38.820 -13.092 -5.528 1.00 16.90 73 ASN C O 1
ATOM 5961 N N . GLY C 1 74 ? -40.936 -12.322 -5.497 1.00 16.44 74 GLY C N 1
ATOM 5962 C CA . GLY C 1 74 ? -40.648 -11.168 -6.331 1.00 15.51 74 GLY C CA 1
ATOM 5963 C C . GLY C 1 74 ? -39.643 -10.223 -5.697 1.00 17.79 74 GLY C C 1
ATOM 5964 O O . GLY C 1 74 ? -38.767 -9.677 -6.374 1.00 14.66 74 GLY C O 1
ATOM 5965 N N . PHE C 1 75 ? -39.773 -10.023 -4.389 1.00 16.68 75 PHE C N 1
ATOM 5966 C CA . PHE C 1 75 ? -38.862 -9.149 -3.662 1.00 13.79 75 PHE C CA 1
ATOM 5967 C C . PHE C 1 75 ? -37.449 -9.718 -3.699 1.00 15.23 75 PHE C C 1
ATOM 5968 O O . PHE C 1 75 ? -36.490 -9.011 -3.996 1.00 16.87 75 PHE C O 1
ATOM 5976 N N . ILE C 1 76 ? -37.334 -11.006 -3.401 1.00 15.11 76 ILE C N 1
ATOM 5977 C CA . ILE C 1 76 ? -36.043 -11.674 -3.399 1.00 16.40 76 ILE C CA 1
ATOM 5978 C C . ILE C 1 76 ? -35.397 -11.613 -4.779 1.00 19.69 76 ILE C C 1
ATOM 5979 O O . ILE C 1 76 ? -34.210 -11.313 -4.900 1.00 20.69 76 ILE C O 1
ATOM 5984 N N . GLU C 1 77 ? -36.189 -11.883 -5.814 1.00 19.59 77 GLU C N 1
ATOM 5985 C CA . GLU C 1 77 ? -35.703 -11.853 -7.191 1.00 21.78 77 GLU C CA 1
ATOM 5986 C C . GLU C 1 77 ? -35.080 -10.512 -7.564 1.00 20.04 77 GLU C C 1
ATOM 5987 O O . GLU C 1 77 ? -33.937 -10.461 -8.016 1.00 20.26 77 GLU C O 1
ATOM 5993 N N . VAL C 1 78 ? -35.826 -9.427 -7.379 1.00 16.22 78 VAL C N 1
ATOM 5994 C CA . VAL C 1 78 ? -35.339 -8.117 -7.801 1.00 20.62 78 VAL C CA 1
ATOM 5995 C C . VAL C 1 78 ? -34.146 -7.650 -6.963 1.00 20.95 78 VAL C C 1
ATOM 5996 O O . VAL C 1 78 ? -33.254 -6.968 -7.470 1.00 18.42 78 VAL C O 1
ATOM 6000 N N . VAL C 1 79 ? -34.114 -8.042 -5.692 1.00 18.70 79 VAL C N 1
ATOM 6001 C CA . VAL C 1 79 ? -32.985 -7.688 -4.834 1.00 18.40 79 VAL C CA 1
ATOM 6002 C C . VAL C 1 79 ? -31.701 -8.408 -5.262 1.00 19.18 79 VAL C C 1
ATOM 6003 O O . VAL C 1 79 ? -30.629 -7.801 -5.302 1.00 21.98 79 VAL C O 1
ATOM 6007 N N . LYS C 1 80 ? -31.814 -9.695 -5.584 1.00 18.70 80 LYS C N 1
ATOM 6008 C CA . LYS C 1 80 ? -30.662 -10.471 -6.044 1.00 21.63 80 LYS C CA 1
ATOM 6009 C C . LYS C 1 80 ? -30.046 -9.861 -7.298 1.00 23.73 80 LYS C C 1
ATOM 6010 O O . LYS C 1 80 ? -28.825 -9.839 -7.456 1.00 24.70 80 LYS C O 1
ATOM 6016 N N . ALA C 1 81 ? -30.903 -9.356 -8.181 1.00 21.71 81 ALA C N 1
ATOM 6017 C CA . ALA C 1 81 ? -30.466 -8.857 -9.480 1.00 28.02 81 ALA C CA 1
ATOM 6018 C C . ALA C 1 81 ? -29.946 -7.423 -9.445 1.00 28.65 81 ALA C C 1
ATOM 6019 O O . ALA C 1 81 ? -29.296 -6.978 -10.387 1.00 27.69 81 ALA C O 1
ATOM 6021 N N . THR C 1 82 ? -30.225 -6.705 -8.362 1.00 25.81 82 THR C N 1
ATOM 6022 C CA . THR C 1 82 ? -29.965 -5.268 -8.326 1.00 22.85 82 THR C CA 1
ATOM 6023 C C . THR C 1 82 ? -28.878 -4.869 -7.335 1.00 26.05 82 THR C C 1
ATOM 6024 O O . THR C 1 82 ? -28.819 -5.383 -6.216 1.00 26.27 82 THR C O 1
ATOM 6028 N N . ASP C 1 83 ? -28.010 -3.959 -7.766 1.00 26.07 83 ASP C N 1
ATOM 6029 C CA . ASP C 1 83 ? -27.090 -3.277 -6.866 1.00 26.12 83 ASP C CA 1
ATOM 6030 C C . ASP C 1 83 ? -27.773 -1.973 -6.480 1.00 29.93 83 ASP C C 1
ATOM 6031 O O . ASP C 1 83 ? -28.060 -1.136 -7.339 1.00 26.32 83 ASP C O 1
ATOM 6036 N N . PHE C 1 84 ? -28.048 -1.801 -5.192 1.00 24.00 84 PHE C N 1
ATOM 6037 C CA . PHE C 1 84 ? -28.821 -0.643 -4.750 1.00 27.53 84 PHE C CA 1
ATOM 6038 C C . PHE C 1 84 ? -27.967 0.589 -4.479 1.00 22.33 84 PHE C C 1
ATOM 6039 O O . PHE C 1 84 ? -28.494 1.683 -4.293 1.00 25.58 84 PHE C O 1
ATOM 6047 N N . GLY C 1 85 ? -26.650 0.407 -4.478 1.00 27.54 85 GLY C N 1
ATOM 6048 C CA . GLY C 1 85 ? -25.730 1.506 -4.251 1.00 27.51 85 GLY C CA 1
ATOM 6049 C C . GLY C 1 85 ? -25.944 2.166 -2.903 1.00 25.10 85 GLY C C 1
ATOM 6050 O O . GLY C 1 85 ? -25.883 1.507 -1.866 1.00 26.02 85 GLY C O 1
ATOM 6051 N N . ASP C 1 86 ? -26.210 3.469 -2.923 1.00 25.13 86 ASP C N 1
ATOM 6052 C CA . ASP C 1 86 ? -26.401 4.237 -1.695 1.00 28.24 86 ASP C CA 1
ATOM 6053 C C . ASP C 1 86 ? -27.835 4.171 -1.179 1.00 23.47 86 ASP C C 1
ATOM 6054 O O . ASP C 1 86 ? -28.150 4.734 -0.133 1.00 22.55 86 ASP C O 1
ATOM 6059 N N . THR C 1 87 ? -28.704 3.490 -1.917 1.00 18.69 87 THR C N 1
ATOM 6060 C CA . THR C 1 87 ? -30.100 3.361 -1.508 1.00 20.68 87 THR C CA 1
ATOM 6061 C C . THR C 1 87 ? -30.263 2.263 -0.463 1.00 17.38 87 THR C C 1
ATOM 6062 O O . THR C 1 87 ? -29.819 1.135 -0.663 1.00 19.37 87 THR C O 1
ATOM 6066 N N . ALA C 1 88 ? -30.902 2.600 0.652 1.00 17.01 88 ALA C N 1
ATOM 6067 C CA . ALA C 1 88 ? -31.152 1.629 1.710 1.00 19.61 88 ALA C CA 1
ATOM 6068 C C . ALA C 1 88 ? -32.234 0.645 1.284 1.00 17.49 88 ALA C C 1
ATOM 6069 O O . ALA C 1 88 ? -33.180 1.009 0.588 1.00 17.08 88 ALA C O 1
ATOM 6071 N N . LEU C 1 89 ? -32.088 -0.606 1.702 1.00 15.96 89 LEU C N 1
ATOM 6072 C CA . LEU C 1 89 ? -33.072 -1.624 1.375 1.00 16.40 89 LEU C CA 1
ATOM 6073 C C . LEU C 1 89 ? -33.804 -2.115 2.617 1.00 16.67 89 LEU C C 1
ATOM 6074 O O . LEU C 1 89 ? -33.190 -2.653 3.541 1.00 14.27 89 LEU C O 1
ATOM 6079 N N . TRP C 1 90 ? -35.119 -1.927 2.630 1.00 15.60 90 TRP C N 1
ATOM 6080 C CA . TRP C 1 90 ? -35.957 -2.424 3.713 1.00 13.65 90 TRP C CA 1
ATOM 6081 C C . TRP C 1 90 ? -36.965 -3.418 3.160 1.00 14.65 90 TRP C C 1
ATOM 6082 O O . TRP C 1 90 ? -37.193 -3.475 1.953 1.00 13.52 90 TRP C O 1
ATOM 6093 N N . VAL C 1 91 ? -37.580 -4.191 4.048 1.00 14.96 91 VAL C N 1
ATOM 6094 C CA . VAL C 1 91 ? -38.745 -4.983 3.678 1.00 15.14 91 VAL C CA 1
ATOM 6095 C C . VAL C 1 91 ? -39.746 -5.007 4.826 1.00 15.79 91 VAL C C 1
ATOM 6096 O O . VAL C 1 91 ? -39.368 -5.163 5.985 1.00 15.77 91 VAL C O 1
ATOM 6100 N N . ARG C 1 92 ? -41.022 -4.814 4.509 1.00 11.14 92 ARG C N 1
ATOM 6101 C CA . ARG C 1 92 ? -42.058 -5.028 5.505 1.00 12.78 92 ARG C CA 1
ATOM 6102 C C . ARG C 1 92 ? -42.603 -6.435 5.341 1.00 15.45 92 ARG C C 1
ATOM 6103 O O . ARG C 1 92 ? -43.259 -6.744 4.346 1.00 13.08 92 ARG C O 1
ATOM 6111 N N . VAL C 1 93 ? -42.321 -7.290 6.315 1.00 14.98 93 VAL C N 1
ATOM 6112 C CA . VAL C 1 93 ? -42.799 -8.663 6.261 1.00 14.49 93 VAL C CA 1
ATOM 6113 C C . VAL C 1 93 ? -44.188 -8.755 6.868 1.00 15.35 93 VAL C C 1
ATOM 6114 O O . VAL C 1 93 ? -44.725 -7.763 7.363 1.00 13.44 93 VAL C O 1
ATOM 6118 N N . ASN C 1 94 ? -44.774 -9.944 6.818 1.00 13.57 94 ASN C N 1
ATOM 6119 C CA . ASN C 1 94 ? -46.092 -10.151 7.387 1.00 15.35 94 ASN C CA 1
ATOM 6120 C C . ASN C 1 94 ? -46.072 -10.170 8.911 1.00 17.55 94 ASN C C 1
ATOM 6121 O O . ASN C 1 94 ? -45.007 -10.258 9.524 1.00 13.83 94 ASN C O 1
ATOM 6126 N N . ALA C 1 95 ? -47.255 -10.073 9.513 1.00 13.86 95 ALA C N 1
ATOM 6127 C CA . ALA C 1 95 ? -47.377 -9.978 10.965 1.00 13.88 95 ALA C CA 1
ATOM 6128 C C . ALA C 1 95 ? -46.898 -11.238 11.679 1.00 15.06 95 ALA C C 1
ATOM 6129 O O . ALA C 1 95 ? -46.855 -12.324 11.096 1.00 15.08 95 ALA C O 1
ATOM 6131 N N . LEU C 1 96 ? -46.560 -11.087 12.955 1.00 15.74 96 LEU C N 1
ATOM 6132 C CA . LEU C 1 96 ? -45.983 -12.181 13.729 1.00 16.14 96 LEU C CA 1
ATOM 6133 C C . LEU C 1 96 ? -46.957 -13.327 13.997 1.00 15.12 96 LEU C C 1
ATOM 6134 O O . LEU C 1 96 ? -46.538 -14.413 14.387 1.00 14.44 96 LEU C O 1
ATOM 6139 N N . ASN C 1 97 ? -48.248 -13.089 13.781 1.00 15.22 97 ASN C N 1
ATOM 6140 C CA . ASN C 1 97 ? -49.255 -14.129 13.985 1.00 16.68 97 ASN C CA 1
ATOM 6141 C C . ASN C 1 97 ? -49.693 -14.804 12.684 1.00 18.00 97 ASN C C 1
ATOM 6142 O O . ASN C 1 97 ? -50.585 -15.651 12.686 1.00 21.47 97 ASN C O 1
ATOM 6147 N N . SER C 1 98 ? -49.051 -14.435 11.581 1.00 17.29 98 SER C N 1
ATOM 6148 C CA . SER C 1 98 ? -49.499 -14.840 10.250 1.00 13.69 98 SER C CA 1
ATOM 6149 C C . SER C 1 98 ? -48.812 -16.107 9.742 1.00 16.27 98 SER C C 1
ATOM 6150 O O . SER C 1 98 ? -47.710 -16.437 10.172 1.00 16.24 98 SER C O 1
ATOM 6153 N N . PRO C 1 99 ? -49.464 -16.823 8.812 1.00 15.65 99 PRO C N 1
ATOM 6154 C CA . PRO C 1 99 ? -48.866 -18.038 8.247 1.00 17.64 99 PRO C CA 1
ATOM 6155 C C . PRO C 1 99 ? -47.739 -17.781 7.243 1.00 16.10 99 PRO C C 1
ATOM 6156 O O . PRO C 1 99 ? -47.210 -18.738 6.685 1.00 16.32 99 PRO C O 1
ATOM 6160 N N . TRP C 1 100 ? -47.371 -16.525 7.015 1.00 13.22 100 TRP C N 1
ATOM 6161 C CA . TRP C 1 100 ? -46.325 -16.224 6.038 1.00 14.13 100 TRP C CA 1
ATOM 6162 C C . TRP C 1 100 ? -45.019 -15.737 6.665 1.00 15.17 100 TRP C C 1
ATOM 6163 O O . TRP C 1 100 ? -43.976 -15.735 6.014 1.00 12.06 100 TRP C O 1
ATOM 6174 N N . VAL C 1 101 ? -45.072 -15.331 7.928 1.00 13.78 101 VAL C N 1
ATOM 6175 C CA . VAL C 1 101 ? -43.941 -14.626 8.532 1.00 14.11 101 VAL C CA 1
ATOM 6176 C C . VAL C 1 101 ? -42.663 -15.466 8.704 1.00 11.22 101 VAL C C 1
ATOM 6177 O O . VAL C 1 101 ? -41.565 -14.967 8.457 1.00 13.60 101 VAL C O 1
ATOM 6181 N N . LEU C 1 102 ? -42.792 -16.726 9.122 1.00 12.65 102 LEU C N 1
ATOM 6182 C CA . LEU C 1 102 ? -41.611 -17.579 9.286 1.00 14.93 102 LEU C CA 1
ATOM 6183 C C . LEU C 1 102 ? -40.813 -17.660 7.988 1.00 15.28 102 LEU C C 1
ATOM 6184 O O . LEU C 1 102 ? -39.598 -17.464 7.986 1.00 14.20 102 LEU C O 1
ATOM 6189 N N . ASP C 1 103 ? -41.509 -17.927 6.885 1.00 15.14 103 ASP C N 1
ATOM 6190 C CA . ASP C 1 103 ? -40.861 -18.061 5.583 1.00 15.36 103 ASP C CA 1
ATOM 6191 C C . ASP C 1 103 ? -40.426 -16.718 5.002 1.00 13.44 103 ASP C C 1
ATOM 6192 O O . ASP C 1 103 ? -39.405 -16.644 4.321 1.00 14.83 103 ASP C O 1
ATOM 6197 N N . ASP C 1 104 ? -41.209 -15.671 5.256 1.00 12.52 104 ASP C N 1
ATOM 6198 C CA . ASP C 1 104 ? -40.851 -14.320 4.830 1.00 12.43 104 ASP C CA 1
ATOM 6199 C C . ASP C 1 104 ? -39.436 -13.987 5.279 1.00 16.29 104 ASP C C 1
ATOM 6200 O O . ASP C 1 104 ? -38.574 -13.652 4.471 1.00 15.93 104 ASP C O 1
ATOM 6205 N N . ILE C 1 105 ? -39.202 -14.085 6.582 1.00 14.30 105 ILE C N 1
ATOM 6206 C CA . ILE C 1 105 ? -37.917 -13.694 7.143 1.00 11.92 105 ILE C CA 1
ATOM 6207 C C . ILE C 1 105 ? -36.815 -14.689 6.770 1.00 12.96 105 ILE C C 1
ATOM 6208 O O . ILE C 1 105 ? -35.730 -14.288 6.359 1.00 15.10 105 ILE C O 1
ATOM 6213 N N . ALA C 1 106 ? -37.104 -15.982 6.893 1.00 11.67 106 ALA C N 1
ATOM 6214 C CA . ALA C 1 106 ? -36.095 -17.009 6.632 1.00 14.78 106 ALA C CA 1
ATOM 6215 C C . ALA C 1 106 ? -35.578 -16.999 5.190 1.00 16.20 106 ALA C C 1
ATOM 6216 O O . ALA C 1 106 ? -34.368 -17.047 4.962 1.00 14.88 106 ALA C O 1
ATOM 6218 N N . GLU C 1 107 ? -36.489 -16.934 4.221 1.00 14.22 107 GLU C N 1
ATOM 6219 C CA . GLU C 1 107 ? -36.094 -16.973 2.814 1.00 14.13 107 GLU C CA 1
ATOM 6220 C C . GLU C 1 107 ? -35.380 -15.694 2.377 1.00 14.33 107 GLU C C 1
ATOM 6221 O O . GLU C 1 107 ? -34.468 -15.739 1.556 1.00 11.46 107 GLU C O 1
ATOM 6227 N N . ILE C 1 108 ? -35.795 -14.559 2.930 1.00 13.28 108 ILE C N 1
ATOM 6228 C CA . ILE C 1 108 ? -35.162 -13.283 2.604 1.00 13.73 108 ILE C CA 1
ATOM 6229 C C . ILE C 1 108 ? -33.746 -13.190 3.178 1.00 13.43 108 ILE C C 1
ATOM 6230 O O . ILE C 1 108 ? -32.835 -12.673 2.528 1.00 14.83 108 ILE C O 1
ATOM 6235 N N . VAL C 1 109 ? -33.551 -13.699 4.388 1.00 11.97 109 VAL C N 1
ATOM 6236 C CA . VAL C 1 109 ? -32.213 -13.701 4.974 1.00 10.30 109 VAL C CA 1
ATOM 6237 C C . VAL C 1 109 ? -31.313 -14.687 4.227 1.00 10.91 109 VAL C C 1
ATOM 6238 O O . VAL C 1 109 ? -30.167 -14.375 3.912 1.00 12.80 109 VAL C O 1
ATOM 6242 N N . ALA C 1 110 ? -31.849 -15.867 3.928 1.00 12.21 110 ALA C N 1
ATOM 6243 C CA . ALA C 1 110 ? -31.105 -16.888 3.197 1.00 11.90 110 ALA C CA 1
ATOM 6244 C C . ALA C 1 110 ? -30.563 -16.357 1.875 1.00 12.06 110 ALA C C 1
ATOM 6245 O O . ALA C 1 110 ? -29.383 -16.520 1.575 1.00 18.33 110 ALA C O 1
ATOM 6247 N N . ALA C 1 111 ? -31.423 -15.702 1.101 1.00 12.78 111 ALA C N 1
ATOM 6248 C CA . ALA C 1 111 ? -31.075 -15.290 -0.258 1.00 15.11 111 ALA C CA 1
ATOM 6249 C C . ALA C 1 111 ? -30.382 -13.936 -0.353 1.00 17.90 111 ALA C C 1
ATOM 6250 O O . ALA C 1 111 ? -29.432 -13.778 -1.123 1.00 16.99 111 ALA C O 1
ATOM 6252 N N . VAL C 1 112 ? -30.864 -12.954 0.407 1.00 12.86 112 VAL C N 1
ATOM 6253 C CA . VAL C 1 112 ? -30.355 -11.590 0.284 1.00 14.98 112 VAL C CA 1
ATOM 6254 C C . VAL C 1 112 ? -30.092 -10.893 1.622 1.00 15.03 112 VAL C C 1
ATOM 6255 O O . VAL C 1 112 ? -30.132 -9.666 1.700 1.00 14.61 112 VAL C O 1
ATOM 6259 N N . GLY C 1 113 ? -29.812 -11.674 2.662 1.00 15.97 113 GLY C N 1
ATOM 6260 C CA . GLY C 1 113 ? -29.566 -11.127 3.986 1.00 14.91 113 GLY C CA 1
ATOM 6261 C C . GLY C 1 113 ? -28.500 -10.044 4.020 1.00 18.20 113 GLY C C 1
ATOM 6262 O O . GLY C 1 113 ? -28.633 -9.058 4.743 1.00 16.19 113 GLY C O 1
ATOM 6263 N N . ASN C 1 114 ? -27.446 -10.221 3.230 1.00 17.34 114 ASN C N 1
ATOM 6264 C CA . ASN C 1 114 ? -26.353 -9.253 3.188 1.00 22.02 114 ASN C CA 1
ATOM 6265 C C . ASN C 1 114 ? -26.704 -7.940 2.486 1.00 20.39 114 ASN C C 1
ATOM 6266 O O . ASN C 1 114 ? -25.993 -6.948 2.630 1.00 22.10 114 ASN C O 1
ATOM 6271 N N . LYS C 1 115 ? -27.796 -7.934 1.729 1.00 17.22 115 LYS C N 1
ATOM 6272 C CA . LYS C 1 115 ? -28.240 -6.720 1.049 1.00 17.34 115 LYS C CA 1
ATOM 6273 C C . LYS C 1 115 ? -29.322 -5.976 1.824 1.00 17.68 115 LYS C C 1
ATOM 6274 O O . LYS C 1 115 ? -29.611 -4.815 1.539 1.00 19.69 115 LYS C O 1
ATOM 6280 N N . LEU C 1 116 ? -29.925 -6.653 2.796 1.00 15.61 116 LEU C N 1
ATOM 6281 C CA . LEU C 1 116 ? -31.037 -6.087 3.552 1.00 17.17 116 LEU C CA 1
ATOM 6282 C C . LEU C 1 116 ? -30.539 -5.256 4.733 1.00 18.57 116 LEU C C 1
ATOM 6283 O O . LEU C 1 116 ? -29.806 -5.756 5.587 1.00 18.20 116 LEU C O 1
ATOM 6288 N N . ASP C 1 117 ? -30.943 -3.990 4.784 1.00 13.26 117 ASP C N 1
ATOM 6289 C CA . ASP C 1 117 ? -30.524 -3.113 5.870 1.00 17.91 117 ASP C CA 1
ATOM 6290 C C . ASP C 1 117 ? -31.466 -3.180 7.065 1.00 12.39 117 ASP C C 1
ATOM 6291 O O . ASP C 1 117 ? -31.024 -3.247 8.211 1.00 13.28 117 ASP C O 1
ATOM 6296 N N . VAL C 1 118 ? -32.766 -3.145 6.793 1.00 14.73 118 VAL C N 1
ATOM 6297 C CA . VAL C 1 118 ? -33.767 -3.019 7.850 1.00 13.13 118 VAL C CA 1
ATOM 6298 C C . VAL C 1 118 ? -34.998 -3.874 7.556 1.00 14.45 118 VAL C C 1
ATOM 6299 O O . VAL C 1 118 ? -35.508 -3.876 6.439 1.00 14.11 118 VAL C O 1
ATOM 6303 N N . ILE C 1 119 ? -35.478 -4.602 8.557 1.00 14.32 119 ILE C N 1
ATOM 6304 C CA . ILE C 1 119 ? -36.749 -5.301 8.418 1.00 14.35 119 ILE C CA 1
ATOM 6305 C C . ILE C 1 119 ? -37.837 -4.566 9.203 1.00 12.90 119 ILE C C 1
ATOM 6306 O O . ILE C 1 119 ? -37.655 -4.230 10.376 1.00 13.15 119 ILE C O 1
ATOM 6311 N N . MET C 1 120 ? -38.955 -4.280 8.544 1.00 12.15 120 MET C N 1
ATOM 6312 C CA . MET C 1 120 ? -40.059 -3.592 9.210 1.00 14.04 120 MET C CA 1
ATOM 6313 C C . MET C 1 120 ? -41.110 -4.591 9.671 1.00 13.59 120 MET C C 1
ATOM 6314 O O . MET C 1 120 ? -41.633 -5.363 8.871 1.00 13.67 120 MET C O 1
ATOM 6319 N N . ILE C 1 121 ? -41.410 -4.569 10.966 1.00 14.99 121 ILE C N 1
ATOM 6320 C CA . ILE C 1 121 ? -42.380 -5.488 11.553 1.00 12.88 121 ILE C CA 1
ATOM 6321 C C . ILE C 1 121 ? -43.687 -4.753 11.814 1.00 13.96 121 ILE C C 1
ATOM 6322 O O . ILE C 1 121 ? -43.706 -3.757 12.536 1.00 13.34 121 ILE C O 1
ATOM 6327 N N . PRO C 1 122 ? -44.789 -5.238 11.224 1.00 13.86 122 PRO C N 1
ATOM 6328 C CA . PRO C 1 122 ? -46.076 -4.565 11.409 1.00 13.17 122 PRO C CA 1
ATOM 6329 C C . PRO C 1 122 ? -46.793 -5.043 12.669 1.00 14.38 122 PRO C C 1
ATOM 6330 O O . PRO C 1 122 ? -46.394 -6.052 13.252 1.00 12.85 122 PRO C O 1
ATOM 6334 N N . LYS C 1 123 ? -47.826 -4.308 13.083 1.00 13.68 123 LYS C N 1
ATOM 6335 C CA . LYS C 1 123 ? -48.730 -4.741 14.149 1.00 14.11 123 LYS C CA 1
ATOM 6336 C C . LYS C 1 123 ? -48.018 -5.061 15.466 1.00 13.19 123 LYS C C 1
ATOM 6337 O O . LYS C 1 123 ? -48.441 -5.948 16.206 1.00 17.24 123 LYS C O 1
ATOM 6343 N N . VAL C 1 124 ? -46.939 -4.345 15.755 1.00 14.35 124 VAL C N 1
ATOM 6344 C CA . VAL C 1 124 ? -46.183 -4.575 16.985 1.00 15.05 124 VAL C CA 1
ATOM 6345 C C . VAL C 1 124 ? -47.014 -4.201 18.214 1.00 15.52 124 VAL C C 1
ATOM 6346 O O . VAL C 1 124 ? -47.672 -3.159 18.231 1.00 16.89 124 VAL C O 1
ATOM 6350 N N . GLU C 1 125 ? -46.991 -5.056 19.235 1.00 16.48 125 GLU C N 1
ATOM 6351 C CA . GLU C 1 125 ? -47.783 -4.826 20.442 1.00 16.60 125 GLU C CA 1
ATOM 6352 C C . GLU C 1 125 ? -46.945 -4.629 21.706 1.00 16.64 125 GLU C C 1
ATOM 6353 O O . GLU C 1 125 ? -47.366 -3.937 22.631 1.00 18.34 125 GLU C O 1
ATOM 6359 N N . GLY C 1 126 ? -45.765 -5.240 21.753 1.00 13.77 126 GLY C N 1
ATOM 6360 C CA . GLY C 1 126 ? -44.930 -5.151 22.936 1.00 11.46 126 GLY C CA 1
ATOM 6361 C C . GLY C 1 126 ? -43.502 -5.613 22.721 1.00 13.63 126 GLY C C 1
ATOM 6362 O O . GLY C 1 126 ? -43.145 -6.053 21.630 1.00 12.71 126 GLY C O 1
ATOM 6363 N N . PRO C 1 127 ? -42.678 -5.525 23.773 1.00 12.66 127 PRO C N 1
ATOM 6364 C CA . PRO C 1 127 ? -41.259 -5.889 23.689 1.00 13.77 127 PRO C CA 1
ATOM 6365 C C . PRO C 1 127 ? -41.053 -7.362 23.338 1.00 13.32 127 PRO C C 1
ATOM 6366 O O . PRO C 1 127 ? -40.025 -7.703 22.752 1.00 12.45 127 PRO C O 1
ATOM 6370 N N . TRP C 1 128 ? -42.020 -8.208 23.690 1.00 12.89 128 TRP C N 1
ATOM 6371 C CA . TRP C 1 128 ? -41.964 -9.636 23.379 1.00 14.25 128 TRP C CA 1
ATOM 6372 C C . TRP C 1 128 ? -41.869 -9.899 21.878 1.00 12.25 128 TRP C C 1
ATOM 6373 O O . TRP C 1 128 ? -41.203 -10.841 21.449 1.00 13.21 128 TRP C O 1
ATOM 6384 N N . ASP C 1 129 ? -42.541 -9.069 21.086 1.00 12.40 129 ASP C N 1
ATOM 6385 C CA . ASP C 1 129 ? -42.479 -9.169 19.631 1.00 10.53 129 ASP C CA 1
ATOM 6386 C C . ASP C 1 129 ? -41.059 -8.932 19.148 1.00 14.05 129 ASP C C 1
ATOM 6387 O O . ASP C 1 129 ? -40.560 -9.647 18.278 1.00 12.23 129 ASP C O 1
ATOM 6392 N N . ILE C 1 130 ? -40.418 -7.910 19.708 1.00 11.67 130 ILE C N 1
ATOM 6393 C CA . ILE C 1 130 ? -39.042 -7.586 19.352 1.00 11.14 130 ILE C CA 1
ATOM 6394 C C . ILE C 1 130 ? -38.099 -8.709 19.775 1.00 11.25 130 ILE C C 1
ATOM 6395 O O . ILE C 1 130 ? -37.204 -9.095 19.022 1.00 11.97 130 ILE C O 1
ATOM 6400 N N . HIS C 1 131 ? -38.311 -9.236 20.978 1.00 11.39 131 HIS C N 1
ATOM 6401 C CA . HIS C 1 131 ? -37.499 -10.342 21.484 1.00 13.92 131 HIS C CA 1
ATOM 6402 C C . HIS C 1 131 ? -37.514 -11.536 20.533 1.00 14.22 131 HIS C C 1
ATOM 6403 O O . HIS C 1 131 ? -36.476 -12.152 20.282 1.00 11.02 131 HIS C O 1
ATOM 6410 N N . PHE C 1 132 ? -38.687 -11.860 19.999 1.00 12.65 132 PHE C N 1
ATOM 6411 C CA . PHE C 1 132 ? -38.785 -12.971 19.060 1.00 12.53 132 PHE C CA 1
ATOM 6412 C C . PHE C 1 132 ? -37.998 -12.692 17.787 1.00 11.37 132 PHE C C 1
ATOM 6413 O O . PHE C 1 132 ? -37.202 -13.521 17.344 1.00 12.48 132 PHE C O 1
ATOM 6421 N N . VAL C 1 133 ? -38.234 -11.524 17.198 1.00 10.36 133 VAL C N 1
ATOM 6422 C CA . VAL C 1 133 ? -37.602 -11.161 15.933 1.00 10.32 133 VAL C CA 1
ATOM 6423 C C . VAL C 1 133 ? -36.080 -11.084 16.059 1.00 13.49 133 VAL C C 1
ATOM 6424 O O . VAL C 1 133 ? -35.350 -11.543 15.178 1.00 11.73 133 VAL C O 1
ATOM 6428 N N . ASP C 1 134 ? -35.613 -10.525 17.171 1.00 10.66 134 ASP C N 1
ATOM 6429 C CA . ASP C 1 134 ? -34.184 -10.398 17.451 1.00 12.93 134 ASP C CA 1
ATOM 6430 C C . ASP C 1 134 ? -33.512 -11.774 17.479 1.00 12.21 134 ASP C C 1
ATOM 6431 O O . ASP C 1 134 ? -32.507 -11.998 16.805 1.00 11.36 134 ASP C O 1
ATOM 6436 N N . GLN C 1 135 ? -34.076 -12.693 18.255 1.00 10.58 135 GLN C N 1
ATOM 6437 C CA . GLN C 1 135 ? -33.518 -14.039 18.381 1.00 12.28 135 GLN C CA 1
ATOM 6438 C C . GLN C 1 135 ? -33.665 -14.850 17.085 1.00 16.31 135 GLN C C 1
ATOM 6439 O O . GLN C 1 135 ? -32.795 -15.650 16.739 1.00 12.79 135 GLN C O 1
ATOM 6445 N N . TYR C 1 136 ? -34.769 -14.641 16.374 1.00 10.01 136 TYR C N 1
ATOM 6446 C CA . TYR C 1 136 ? -35.003 -15.335 15.106 1.00 12.07 136 TYR C CA 1
ATOM 6447 C C . TYR C 1 136 ? -34.000 -14.861 14.056 1.00 10.70 136 TYR C C 1
ATOM 6448 O O . TYR C 1 136 ? -33.383 -15.669 13.362 1.00 13.02 136 TYR C O 1
ATOM 6457 N N . LEU C 1 137 ? -33.837 -13.544 13.953 1.00 10.94 137 LEU C N 1
ATOM 6458 C CA . LEU C 1 137 ? -32.863 -12.950 13.043 1.00 11.90 137 LEU C CA 1
ATOM 6459 C C . LEU C 1 137 ? -31.445 -13.423 13.337 1.00 12.66 137 LEU C C 1
ATOM 6460 O O . LEU C 1 137 ? -30.695 -13.744 12.418 1.00 13.24 137 LEU C O 1
ATOM 6465 N N . ALA C 1 138 ? -31.083 -13.457 14.618 1.00 11.77 138 ALA C N 1
ATOM 6466 C CA . ALA C 1 138 ? -29.754 -13.901 15.035 1.00 13.09 138 ALA C CA 1
ATOM 6467 C C . ALA C 1 138 ? -29.451 -15.318 14.552 1.00 11.20 138 ALA C C 1
ATOM 6468 O O . ALA C 1 138 ? -28.385 -15.581 14.004 1.00 15.29 138 ALA C O 1
ATOM 6470 N N . LEU C 1 139 ? -30.397 -16.226 14.753 1.00 14.05 139 LEU C N 1
ATOM 6471 C CA . LEU C 1 139 ? -30.216 -17.613 14.341 1.00 15.51 139 LEU C CA 1
ATOM 6472 C C . LEU C 1 139 ? -30.157 -17.762 12.816 1.00 16.76 139 LEU C C 1
ATOM 6473 O O . LEU C 1 139 ? -29.433 -18.615 12.295 1.00 14.70 139 LEU C O 1
ATOM 6478 N N . LEU C 1 140 ? -30.907 -16.927 12.103 1.00 12.08 140 LEU C N 1
ATOM 6479 C CA . LEU C 1 140 ? -30.867 -16.941 10.643 1.00 14.12 140 LEU C CA 1
ATOM 6480 C C . LEU C 1 140 ? -29.572 -16.321 10.116 1.00 13.54 140 LEU C C 1
ATOM 6481 O O . LEU C 1 140 ? -29.020 -16.771 9.111 1.00 12.77 140 LEU C O 1
ATOM 6486 N N . GLU C 1 141 ? -29.092 -15.286 10.800 1.00 12.67 141 GLU C N 1
ATOM 6487 C CA . GLU C 1 141 ? -27.847 -14.627 10.423 1.00 13.43 141 GLU C CA 1
ATOM 6488 C C . GLU C 1 141 ? -26.658 -15.556 10.638 1.00 15.68 141 GLU C C 1
ATOM 6489 O O . GLU C 1 141 ? -25.711 -15.566 9.848 1.00 12.98 141 GLU C O 1
ATOM 6495 N N . ALA C 1 142 ? -26.710 -16.330 11.718 1.00 14.80 142 ALA C N 1
ATOM 6496 C CA . ALA C 1 142 ? -25.670 -17.306 12.012 1.00 15.53 142 ALA C CA 1
ATOM 6497 C C . ALA C 1 142 ? -25.684 -18.400 10.951 1.00 19.07 142 ALA C C 1
ATOM 6498 O O . ALA C 1 142 ? -24.640 -18.824 10.463 1.00 17.04 142 ALA C O 1
ATOM 6500 N N . ARG C 1 143 ? -26.887 -18.838 10.598 1.00 15.12 143 ARG C N 1
ATOM 6501 C CA . ARG C 1 143 ? -27.086 -19.905 9.628 1.00 17.67 143 ARG C CA 1
ATOM 6502 C C . ARG C 1 143 ? -26.505 -19.556 8.259 1.00 17.30 143 ARG C C 1
ATOM 6503 O O . ARG C 1 143 ? -25.993 -20.422 7.552 1.00 16.79 143 ARG C O 1
ATOM 6511 N N . HIS C 1 144 ? -26.577 -18.282 7.894 1.00 17.12 144 HIS C N 1
ATOM 6512 C CA . HIS C 1 144 ? -26.192 -17.854 6.555 1.00 14.73 144 HIS C CA 1
ATOM 6513 C C . HIS C 1 144 ? -24.980 -16.929 6.551 1.00 14.80 144 HIS C C 1
ATOM 6514 O O . HIS C 1 144 ? -24.677 -16.304 5.536 1.00 14.07 144 HIS C O 1
ATOM 6521 N N . GLN C 1 145 ? -24.296 -16.849 7.689 1.00 14.61 145 GLN C N 1
ATOM 6522 C CA . GLN C 1 145 ? -23.059 -16.079 7.804 1.00 18.21 145 GLN C CA 1
ATOM 6523 C C . GLN C 1 145 ? -23.258 -14.623 7.382 1.00 19.99 145 GLN C C 1
ATOM 6524 O O . GLN C 1 145 ? -22.422 -14.048 6.683 1.00 20.47 145 GLN C O 1
ATOM 6530 N N . ILE C 1 146 ? -24.376 -14.035 7.801 1.00 16.73 146 ILE C N 1
ATOM 6531 C CA . ILE C 1 146 ? -24.684 -12.650 7.455 1.00 15.00 146 ILE C CA 1
ATOM 6532 C C . ILE C 1 146 ? -23.710 -11.698 8.147 1.00 19.34 146 ILE C C 1
ATOM 6533 O O . ILE C 1 146 ? -23.467 -11.807 9.347 1.00 20.61 146 ILE C O 1
ATOM 6538 N N . LYS C 1 147 ? -23.157 -10.766 7.379 1.00 17.59 147 LYS C N 1
ATOM 6539 C CA . LYS C 1 147 ? -21.997 -9.990 7.814 1.00 21.19 147 LYS C CA 1
ATOM 6540 C C . LYS C 1 147 ? -22.311 -8.796 8.714 1.00 21.16 147 LYS C C 1
ATOM 6541 O O . LYS C 1 147 ? -21.503 -8.431 9.564 1.00 20.01 147 LYS C O 1
ATOM 6547 N N . LYS C 1 148 ? -23.477 -8.188 8.539 1.00 17.66 148 LYS C N 1
ATOM 6548 C CA . LYS C 1 148 ? -23.881 -7.107 9.431 1.00 21.41 148 LYS C CA 1
ATOM 6549 C C . LYS C 1 148 ? -25.317 -7.307 9.908 1.00 19.39 148 LYS C C 1
ATOM 6550 O O . LYS C 1 148 ? -26.129 -7.902 9.199 1.00 22.31 148 LYS C O 1
ATOM 6556 N N . PRO C 1 149 ? -25.631 -6.826 11.123 1.00 18.67 149 PRO C N 1
ATOM 6557 C CA . PRO C 1 149 ? -26.954 -7.090 11.694 1.00 16.80 149 PRO C CA 1
ATOM 6558 C C . PRO C 1 149 ? -28.066 -6.446 10.881 1.00 17.88 149 PRO C C 1
ATOM 6559 O O . PRO C 1 149 ? -27.935 -5.305 10.440 1.00 15.34 149 PRO C O 1
ATOM 6563 N N . ILE C 1 150 ? -29.143 -7.190 10.673 1.00 14.88 150 ILE C N 1
ATOM 6564 C CA . ILE C 1 150 ? -30.351 -6.631 10.093 1.00 12.94 150 ILE C CA 1
ATOM 6565 C C . ILE C 1 150 ? -31.105 -5.886 11.194 1.00 14.63 150 ILE C C 1
ATOM 6566 O O . ILE C 1 150 ? -31.404 -6.451 12.250 1.00 11.70 150 ILE C O 1
ATOM 6571 N N . LEU C 1 151 ? -31.392 -4.612 10.955 1.00 12.56 151 LEU C N 1
ATOM 6572 C CA . LEU C 1 151 ? -32.057 -3.782 11.954 1.00 15.37 151 LEU C CA 1
ATOM 6573 C C . LEU C 1 151 ? -33.560 -4.031 11.976 1.00 14.90 151 LEU C C 1
ATOM 6574 O O . LEU C 1 151 ? -34.123 -4.572 11.023 1.00 14.53 151 LEU C O 1
ATOM 6579 N N . ILE C 1 152 ? -34.202 -3.638 13.072 1.00 11.46 152 ILE C N 1
ATOM 6580 C CA . ILE C 1 152 ? -35.644 -3.796 13.222 1.00 10.56 152 ILE C CA 1
ATOM 6581 C C . ILE C 1 152 ? -36.328 -2.437 13.266 1.00 14.58 152 ILE C C 1
ATOM 6582 O O . ILE C 1 152 ? -35.993 -1.589 14.097 1.00 13.97 152 ILE C O 1
ATOM 6587 N N . HIS C 1 153 ? -37.275 -2.232 12.356 1.00 12.53 153 HIS C N 1
ATOM 6588 C CA . HIS C 1 153 ? -38.090 -1.022 12.340 1.00 12.35 153 HIS C CA 1
ATOM 6589 C C . HIS C 1 153 ? -39.495 -1.410 12.775 1.00 12.72 153 HIS C C 1
ATOM 6590 O O . HIS C 1 153 ? -40.129 -2.263 12.155 1.00 13.73 153 HIS C O 1
ATOM 6597 N N . ALA C 1 154 ? -39.983 -0.809 13.853 1.00 14.36 154 ALA C N 1
ATOM 6598 C CA . ALA C 1 154 ? -41.300 -1.172 14.361 1.00 11.75 154 ALA C CA 1
ATOM 6599 C C . ALA C 1 154 ? -42.383 -0.264 13.804 1.00 15.61 154 ALA C C 1
ATOM 6600 O O . ALA C 1 154 ? -42.327 0.953 13.957 1.00 12.75 154 ALA C O 1
ATOM 6602 N N . LEU C 1 155 ? -43.365 -0.860 13.141 1.00 15.00 155 LEU C N 1
ATOM 6603 C CA . LEU C 1 155 ? -44.516 -0.107 12.681 1.00 16.38 155 LEU C CA 1
ATOM 6604 C C . LEU C 1 155 ? -45.384 0.168 13.901 1.00 18.27 155 LEU C C 1
ATOM 6605 O O . LEU C 1 155 ? -45.766 -0.755 14.623 1.00 20.39 155 LEU C O 1
ATOM 6610 N N . LEU C 1 156 ? -45.661 1.443 14.146 1.00 14.19 156 LEU C N 1
ATOM 6611 C CA . LEU C 1 156 ? -46.428 1.865 15.312 1.00 14.63 156 LEU C CA 1
ATOM 6612 C C . LEU C 1 156 ? -47.883 2.067 14.911 1.00 15.05 156 LEU C C 1
ATOM 6613 O O . LEU C 1 156 ? -48.246 3.109 14.362 1.00 14.60 156 LEU C O 1
ATOM 6618 N N . GLU C 1 157 ? -48.718 1.066 15.178 1.00 14.23 157 GLU C N 1
ATOM 6619 C CA . GLU C 1 157 ? -50.062 1.053 14.613 1.00 13.62 157 GLU C CA 1
ATOM 6620 C C . GLU C 1 157 ? -51.082 0.262 15.433 1.00 14.15 157 GLU C C 1
ATOM 6621 O O . GLU C 1 157 ? -52.123 -0.135 14.914 1.00 13.77 157 GLU C O 1
ATOM 6627 N N . THR C 1 158 ? -50.785 0.030 16.708 1.00 11.82 158 THR C N 1
ATOM 6628 C CA . THR C 1 158 ? -51.753 -0.569 17.620 1.00 13.86 158 THR C CA 1
ATOM 6629 C C . THR C 1 158 ? -51.796 0.222 18.920 1.00 16.01 158 THR C C 1
ATOM 6630 O O . THR C 1 158 ? -50.822 0.880 19.286 1.00 13.53 158 THR C O 1
ATOM 6634 N N . ALA C 1 159 ? -52.923 0.155 19.618 1.00 13.82 159 ALA C N 1
ATOM 6635 C CA . ALA C 1 159 ? -53.047 0.821 20.911 1.00 16.06 159 ALA C CA 1
ATOM 6636 C C . ALA C 1 159 ? -52.011 0.298 21.907 1.00 13.67 159 ALA C C 1
ATOM 6637 O O . ALA C 1 159 ? -51.381 1.076 22.627 1.00 17.67 159 ALA C O 1
ATOM 6639 N N . GLN C 1 160 ? -51.829 -1.019 21.938 1.00 14.94 160 GLN C N 1
ATOM 6640 C CA . GLN C 1 160 ? -50.839 -1.633 22.818 1.00 15.20 160 GLN C CA 1
ATOM 6641 C C . GLN C 1 160 ? -49.432 -1.152 22.495 1.00 14.76 160 GLN C C 1
ATOM 6642 O O . GLN C 1 160 ? -48.622 -0.949 23.394 1.00 14.50 160 GLN C O 1
ATOM 6648 N N . GLY C 1 161 ? -49.142 -0.999 21.207 1.00 11.98 161 GLY C N 1
ATOM 6649 C CA . GLY C 1 161 ? -47.844 -0.518 20.771 1.00 15.71 161 GLY C CA 1
ATOM 6650 C C . GLY C 1 161 ? -47.541 0.879 21.283 1.00 18.22 161 GLY C C 1
ATOM 6651 O O . GLY C 1 161 ? -46.421 1.161 21.712 1.00 15.24 161 GLY C O 1
ATOM 6652 N N . MET C 1 162 ? -48.544 1.754 21.230 1.00 15.80 162 MET C N 1
ATOM 6653 C CA . MET C 1 162 ? -48.407 3.119 21.725 1.00 17.54 162 MET C CA 1
ATOM 6654 C C . MET C 1 162 ? -48.127 3.132 23.222 1.00 14.80 162 MET C C 1
ATOM 6655 O O . MET C 1 162 ? -47.280 3.883 23.700 1.00 16.38 162 MET C O 1
ATOM 6660 N N . VAL C 1 163 ? -48.851 2.297 23.958 1.00 13.17 163 VAL C N 1
ATOM 6661 C CA . VAL C 1 163 ? -48.720 2.251 25.408 1.00 17.80 163 VAL C CA 1
ATOM 6662 C C . VAL C 1 163 ? -47.394 1.618 25.827 1.00 18.71 163 VAL C C 1
ATOM 6663 O O . VAL C 1 163 ? -46.778 2.039 26.807 1.00 15.20 163 VAL C O 1
ATOM 6667 N N . ASN C 1 164 ? -46.947 0.625 25.062 1.00 15.21 164 ASN C N 1
ATOM 6668 C CA . ASN C 1 164 ? -45.713 -0.093 25.377 1.00 18.49 164 ASN C CA 1
ATOM 6669 C C . ASN C 1 164 ? -44.502 0.450 24.627 1.00 17.00 164 ASN C C 1
ATOM 6670 O O . ASN C 1 164 ? -43.492 -0.240 24.495 1.00 16.34 164 ASN C O 1
ATOM 6675 N N . LEU C 1 165 ? -44.604 1.681 24.140 1.00 13.56 165 LEU C N 1
ATOM 6676 C CA . LEU C 1 165 ? -43.607 2.227 23.221 1.00 13.84 165 LEU C CA 1
ATOM 6677 C C . LEU C 1 165 ? -42.184 2.241 23.787 1.00 16.05 165 LEU C C 1
ATOM 6678 O O . LEU C 1 165 ? -41.231 1.885 23.089 1.00 12.69 165 LEU C O 1
ATOM 6683 N N . GLU C 1 166 ? -42.048 2.644 25.047 1.00 13.27 166 GLU C N 1
ATOM 6684 C CA . GLU C 1 166 ? -40.745 2.673 25.706 1.00 16.87 166 GLU C CA 1
ATOM 6685 C C . GLU C 1 166 ? -40.093 1.292 25.758 1.00 17.46 166 GLU C C 1
ATOM 6686 O O . GLU C 1 166 ? -38.907 1.148 25.458 1.00 15.09 166 GLU C O 1
ATOM 6692 N N . GLU C 1 167 ? -40.870 0.284 26.147 1.00 14.02 167 GLU C N 1
ATOM 6693 C CA A GLU C 1 167 ? -40.352 -1.071 26.278 0.51 16.21 167 GLU C CA 1
ATOM 6694 C CA B GLU C 1 167 ? -40.365 -1.081 26.274 0.49 16.25 167 GLU C CA 1
ATOM 6695 C C . GLU C 1 167 ? -39.958 -1.645 24.918 1.00 15.42 167 GLU C C 1
ATOM 6696 O O . GLU C 1 167 ? -38.980 -2.380 24.803 1.00 14.60 167 GLU C O 1
ATOM 6707 N N . ILE C 1 168 ? -40.721 -1.299 23.890 1.00 14.47 168 ILE C N 1
ATOM 6708 C CA . ILE C 1 168 ? -40.406 -1.728 22.539 1.00 13.10 168 ILE C CA 1
ATOM 6709 C C . ILE C 1 168 ? -39.106 -1.069 22.090 1.00 12.12 168 ILE C C 1
ATOM 6710 O O . ILE C 1 168 ? -38.213 -1.731 21.560 1.00 11.92 168 ILE C O 1
ATOM 6715 N N . ALA C 1 169 ? -38.995 0.233 22.343 1.00 13.02 169 ALA C N 1
ATOM 6716 C CA . ALA C 1 169 ? -37.835 1.012 21.920 1.00 14.25 169 ALA C CA 1
ATOM 6717 C C . ALA C 1 169 ? -36.521 0.476 22.478 1.00 12.76 169 ALA C C 1
ATOM 6718 O O . ALA C 1 169 ? -35.499 0.493 21.792 1.00 13.81 169 ALA C O 1
ATOM 6720 N N . GLY C 1 170 ? -36.551 -0.008 23.716 1.00 12.50 170 GLY C N 1
ATOM 6721 C CA . GLY C 1 170 ? -35.334 -0.441 24.379 1.00 15.98 170 GLY C CA 1
ATOM 6722 C C . GLY C 1 170 ? -35.093 -1.938 24.371 1.00 17.77 170 GLY C C 1
ATOM 6723 O O . GLY C 1 170 ? -34.190 -2.423 25.052 1.00 15.78 170 GLY C O 1
ATOM 6724 N N . ALA C 1 171 ? -35.880 -2.673 23.589 1.00 13.50 171 ALA C N 1
ATOM 6725 C CA . ALA C 1 171 ? -35.853 -4.137 23.635 1.00 10.74 171 ALA C CA 1
ATOM 6726 C C . ALA C 1 171 ? -34.713 -4.806 22.854 1.00 13.75 171 ALA C C 1
ATOM 6727 O O . ALA C 1 171 ? -34.464 -6.002 23.024 1.00 14.52 171 ALA C O 1
ATOM 6729 N N . SER C 1 172 ? -34.021 -4.051 22.006 1.00 13.28 172 SER C N 1
ATOM 6730 C CA . SER C 1 172 ? -32.967 -4.635 21.175 1.00 12.82 172 SER C CA 1
ATOM 6731 C C . SER C 1 172 ? -32.003 -3.595 20.605 1.00 12.01 172 SER C C 1
ATOM 6732 O O . SER C 1 172 ? -32.403 -2.473 20.290 1.00 14.35 172 SER C O 1
ATOM 6735 N N . PRO C 1 173 ? -30.723 -3.971 20.460 1.00 15.40 173 PRO C N 1
ATOM 6736 C CA . PRO C 1 173 ? -29.756 -3.107 19.774 1.00 14.23 173 PRO C CA 1
ATOM 6737 C C . PRO C 1 173 ? -29.995 -3.083 18.263 1.00 17.05 173 PRO C C 1
ATOM 6738 O O . PRO C 1 173 ? -29.329 -2.328 17.561 1.00 14.57 173 PRO C O 1
ATOM 6742 N N . ARG C 1 174 ? -30.933 -3.896 17.779 1.00 15.11 174 ARG C N 1
ATOM 6743 C CA . ARG C 1 174 ? -31.314 -3.880 16.367 1.00 13.14 174 ARG C CA 1
ATOM 6744 C C . ARG C 1 174 ? -32.278 -2.748 16.059 1.00 14.07 174 ARG C C 1
ATOM 6745 O O . ARG C 1 174 ? -32.492 -2.417 14.896 1.00 12.91 174 ARG C O 1
ATOM 6753 N N . MET C 1 175 ? -32.887 -2.180 17.095 1.00 12.91 175 MET C N 1
ATOM 6754 C CA . MET C 1 175 ? -33.904 -1.151 16.886 1.00 16.66 175 MET C CA 1
ATOM 6755 C C . MET C 1 175 ? -33.379 0.016 16.056 1.00 14.30 175 MET C C 1
ATOM 6756 O O . MET C 1 175 ? -32.325 0.587 16.347 1.00 12.89 175 MET C O 1
ATOM 6761 N N . HIS C 1 176 ? -34.123 0.341 15.006 1.00 12.30 176 HIS C N 1
ATOM 6762 C CA . HIS C 1 176 ? -33.774 1.419 14.093 1.00 11.63 176 HIS C CA 1
ATOM 6763 C C . HIS C 1 176 ? -34.693 2.606 14.340 1.00 15.53 176 HIS C C 1
ATOM 6764 O O . HIS C 1 176 ? -34.250 3.755 14.413 1.00 14.25 176 HIS C O 1
ATOM 6771 N N . GLY C 1 177 ? -35.983 2.320 14.472 1.00 12.87 177 GLY C N 1
ATOM 6772 C CA . GLY C 1 177 ? -36.956 3.370 14.684 1.00 16.32 177 GLY C CA 1
ATOM 6773 C C . GLY C 1 177 ? -38.389 2.917 14.518 1.00 16.09 177 GLY C C 1
ATOM 6774 O O . GLY C 1 177 ? -38.670 1.719 14.475 1.00 13.26 177 GLY C O 1
ATOM 6775 N N . PHE C 1 178 ? -39.293 3.890 14.431 1.00 11.45 178 PHE C N 1
ATOM 6776 C CA . PHE C 1 178 ? -40.725 3.636 14.341 1.00 14.10 178 PHE C CA 1
ATOM 6777 C C . PHE C 1 178 ? -41.336 4.376 13.163 1.00 16.07 178 PHE C C 1
ATOM 6778 O O . PHE C 1 178 ? -40.888 5.466 12.801 1.00 12.53 178 PHE C O 1
ATOM 6786 N N . SER C 1 179 ? -42.372 3.784 12.580 1.00 13.27 179 SER C N 1
ATOM 6787 C CA . SER C 1 179 ? -43.206 4.483 11.611 1.00 14.14 179 SER C CA 1
ATOM 6788 C C . SER C 1 179 ? -44.624 4.553 12.146 1.00 15.14 179 SER C C 1
ATOM 6789 O O . SER C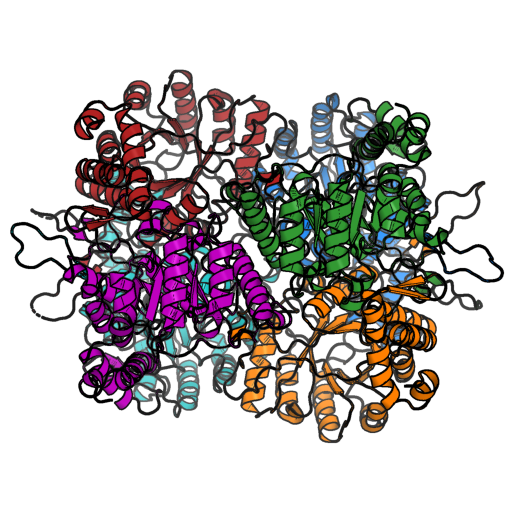 1 179 ? -45.152 3.568 12.662 1.00 15.55 179 SER C O 1
ATOM 6792 N N . LEU C 1 180 ? -45.238 5.723 12.030 1.00 14.46 180 LEU C N 1
ATOM 6793 C CA . LEU C 1 180 ? -46.636 5.869 12.391 1.00 13.45 180 LEU C CA 1
ATOM 6794 C C . LEU C 1 180 ? -47.495 5.283 11.280 1.00 15.44 180 LEU C C 1
ATOM 6795 O O . LEU C 1 180 ? -47.413 5.714 10.133 1.00 17.63 180 LEU C O 1
ATOM 6800 N N . GLY C 1 181 ? -48.303 4.286 11.624 1.00 13.35 181 GLY C N 1
ATOM 6801 C CA . GLY C 1 181 ? -49.242 3.701 10.689 1.00 14.55 181 GLY C CA 1
ATOM 6802 C C . GLY C 1 181 ? -50.645 4.118 11.079 1.00 15.36 181 GLY C C 1
ATOM 6803 O O . GLY C 1 181 ? -51.308 3.418 11.837 1.00 14.93 181 GLY C O 1
ATOM 6804 N N . PRO C 1 182 ? -51.104 5.267 10.556 1.00 17.20 182 PRO C N 1
ATOM 6805 C CA . PRO C 1 182 ? -52.347 5.903 11.001 1.00 13.41 182 PRO C CA 1
ATOM 6806 C C . PRO C 1 182 ? -53.608 5.147 10.593 1.00 14.78 182 PRO C C 1
ATOM 6807 O O . PRO C 1 182 ? -54.652 5.359 11.204 1.00 17.04 182 PRO C O 1
ATOM 6811 N N . ALA C 1 183 ? -53.519 4.278 9.589 1.00 18.17 183 ALA C N 1
ATOM 6812 C CA . ALA C 1 183 ? -54.677 3.484 9.187 1.00 16.46 183 ALA C CA 1
ATOM 6813 C C . ALA C 1 183 ? -54.995 2.402 10.222 1.00 16.24 183 ALA C C 1
ATOM 6814 O O . ALA C 1 183 ? -56.098 2.366 10.778 1.00 14.96 183 ALA C O 1
ATOM 6816 N N . ASP C 1 184 ? -54.032 1.524 10.487 1.00 14.07 184 ASP C N 1
ATOM 6817 C CA . ASP C 1 184 ? -54.219 0.488 11.501 1.00 15.27 184 ASP C CA 1
ATOM 6818 C C . ASP C 1 184 ? -54.378 1.086 12.897 1.00 16.68 184 ASP C C 1
ATOM 6819 O O . ASP C 1 184 ? -55.106 0.543 13.727 1.00 17.53 184 ASP C O 1
ATOM 6824 N N . LEU C 1 185 ? -53.696 2.198 13.162 1.00 12.86 185 LEU C N 1
ATOM 6825 C CA . LEU C 1 185 ? -53.800 2.830 14.476 1.00 13.55 185 LEU C CA 1
ATOM 6826 C C . LEU C 1 185 ? -55.209 3.371 14.722 1.00 13.65 185 LEU C C 1
ATOM 6827 O O . LEU C 1 185 ? -55.768 3.191 15.806 1.00 12.22 185 LEU C O 1
ATOM 6832 N N . ALA C 1 186 ? -55.784 4.022 13.714 1.00 13.28 186 ALA C N 1
ATOM 6833 C CA . ALA C 1 186 ? -57.170 4.478 13.798 1.00 12.97 186 ALA C CA 1
ATOM 6834 C C . ALA C 1 186 ? -58.114 3.307 14.060 1.00 15.40 186 ALA C C 1
ATOM 6835 O O . ALA C 1 186 ? -58.979 3.373 14.936 1.00 16.68 186 ALA C O 1
ATOM 6837 N N . ALA C 1 187 ? -57.936 2.231 13.300 1.00 15.96 187 ALA C N 1
ATOM 6838 C CA . ALA C 1 187 ? -58.762 1.038 13.455 1.00 15.94 187 ALA C CA 1
ATOM 6839 C C . ALA C 1 187 ? -58.590 0.418 14.841 1.00 16.64 187 ALA C C 1
ATOM 6840 O O . ALA C 1 187 ? -59.562 -0.003 15.471 1.00 17.84 187 ALA C O 1
ATOM 6842 N N . SER C 1 188 ? -57.349 0.373 15.315 1.00 16.57 188 SER C N 1
ATOM 6843 C CA . SER C 1 188 ? -57.047 -0.209 16.619 1.00 16.48 188 SER C CA 1
ATOM 6844 C C . SER C 1 188 ? -57.684 0.601 17.747 1.00 17.92 188 SER C C 1
ATOM 6845 O O . SER C 1 188 ? -58.295 0.041 18.657 1.00 17.79 188 SER C O 1
ATOM 6848 N N . ARG C 1 189 ? -57.540 1.920 17.673 1.00 15.19 189 ARG C N 1
ATOM 6849 C CA . ARG C 1 189 ? -58.098 2.819 18.678 1.00 18.38 189 ARG C CA 1
ATOM 6850 C C . ARG C 1 189 ? -59.605 2.948 18.522 1.00 21.94 189 ARG C C 1
ATOM 6851 O O . ARG C 1 189 ? -60.316 3.283 19.471 1.00 17.35 189 ARG C O 1
ATOM 6859 N N . GLY C 1 190 ? -60.086 2.699 17.310 1.00 17.65 190 GLY C N 1
ATOM 6860 C CA . GLY C 1 190 ? -61.471 2.962 16.982 1.00 20.63 190 GLY C CA 1
ATOM 6861 C C . GLY C 1 190 ? -61.710 4.432 16.688 1.00 19.98 190 GLY C C 1
ATOM 6862 O O . GLY C 1 190 ? -62.811 4.937 16.905 1.00 20.91 190 GLY C O 1
ATOM 6863 N N . MET C 1 191 ? -60.678 5.127 16.211 1.00 16.18 191 MET C N 1
ATOM 6864 C CA . MET C 1 191 ? -60.851 6.488 15.713 1.00 16.93 191 MET C CA 1
ATOM 6865 C C . MET C 1 191 ? -61.861 6.439 14.574 1.00 21.94 191 MET C C 1
ATOM 6866 O O . MET C 1 191 ? -61.760 5.588 13.692 1.00 19.29 191 MET C O 1
ATOM 6871 N N . LYS C 1 192 ? -62.836 7.342 14.594 1.00 19.50 192 LYS C N 1
ATOM 6872 C CA . LYS C 1 192 ? -63.965 7.243 13.674 1.00 19.83 192 LYS C CA 1
ATOM 6873 C C . LYS C 1 192 ? -63.724 7.918 12.327 1.00 22.85 192 LYS C C 1
ATOM 6874 O O . LYS C 1 192 ? -64.367 8.913 11.992 1.00 22.27 192 LYS C O 1
ATOM 6880 N N . THR C 1 193 ? -62.796 7.358 11.559 1.00 21.12 193 THR C N 1
ATOM 6881 C CA . THR C 1 193 ? -62.501 7.849 10.220 1.00 19.90 193 THR C CA 1
ATOM 6882 C C . THR C 1 193 ? -61.989 6.697 9.365 1.00 24.11 193 THR C C 1
ATOM 6883 O O . THR C 1 193 ? -61.494 5.699 9.893 1.00 21.23 193 THR C O 1
ATOM 6887 N N . THR C 1 194 ? -62.123 6.827 8.049 1.00 21.04 194 THR C N 1
ATOM 6888 C CA . THR C 1 194 ? -61.543 5.855 7.131 1.00 19.77 194 THR C CA 1
ATOM 6889 C C . THR C 1 194 ? -60.356 6.467 6.402 1.00 22.19 194 THR C C 1
ATOM 6890 O O . THR C 1 194 ? -59.741 5.826 5.548 1.00 21.13 194 THR C O 1
ATOM 6894 N N . ARG C 1 195 ? -60.033 7.709 6.751 1.00 18.89 195 ARG C N 1
ATOM 6895 C CA . ARG C 1 195 ? -58.888 8.391 6.162 1.00 18.87 195 ARG C CA 1
ATOM 6896 C C . ARG C 1 195 ? -57.564 7.830 6.681 1.00 20.05 195 ARG C C 1
ATOM 6897 O O . ARG C 1 195 ? -57.514 7.201 7.740 1.00 16.77 195 ARG C O 1
ATOM 6905 N N . VAL C 1 196 ? -56.499 8.058 5.918 1.00 18.27 196 VAL C N 1
ATOM 6906 C CA . VAL C 1 196 ? -55.157 7.630 6.297 1.00 17.64 196 VAL C CA 1
ATOM 6907 C C . VAL C 1 196 ? -54.257 8.854 6.424 1.00 19.44 196 VAL C C 1
ATOM 6908 O O . VAL C 1 196 ? -53.666 9.311 5.444 1.00 17.89 196 VAL C O 1
ATOM 6912 N N . GLY C 1 197 ? -54.175 9.390 7.637 1.00 18.49 197 GLY C N 1
ATOM 6913 C CA . GLY C 1 197 ? -53.435 10.611 7.887 1.00 20.36 197 GLY C CA 1
ATOM 6914 C C . GLY C 1 197 ? -54.186 11.850 7.434 1.00 22.61 197 GLY C C 1
ATOM 6915 O O . GLY C 1 197 ? -55.262 11.759 6.838 1.00 18.98 197 GLY C O 1
ATOM 6916 N N . GLY C 1 198 ? -53.617 13.014 7.723 1.00 19.63 198 GLY C N 1
ATOM 6917 C CA . GLY C 1 198 ? -54.201 14.274 7.307 1.00 19.35 198 GLY C CA 1
ATOM 6918 C C . GLY C 1 198 ? -55.253 14.783 8.269 1.00 19.68 198 GLY C C 1
ATOM 6919 O O . GLY C 1 198 ? -55.491 14.192 9.320 1.00 17.96 198 GLY C O 1
ATOM 6920 N N . GLY C 1 199 ? -55.887 15.890 7.906 1.00 20.60 199 GLY C N 1
ATOM 6921 C CA . GLY C 1 199 ? -56.905 16.484 8.749 1.00 21.98 199 GLY C CA 1
ATOM 6922 C C . GLY C 1 199 ? -58.267 15.844 8.571 1.00 23.66 199 GLY C C 1
ATOM 6923 O O . GLY C 1 199 ? -58.493 15.075 7.635 1.00 22.22 199 GLY C O 1
ATOM 6924 N N . HIS C 1 200 ? -59.175 16.161 9.486 1.00 21.10 200 HIS C N 1
ATOM 6925 C CA . HIS C 1 200 ? -60.561 15.733 9.374 1.00 19.46 200 HIS C CA 1
ATOM 6926 C C . HIS C 1 200 ? -61.458 16.902 9.762 1.00 21.57 200 HIS C C 1
ATOM 6927 O O . HIS C 1 200 ? -61.283 17.495 10.825 1.00 23.15 200 HIS C O 1
ATOM 6934 N N . PRO C 1 201 ? -62.424 17.242 8.896 1.00 24.24 201 PRO C N 1
ATOM 6935 C CA . PRO C 1 201 ? -63.292 18.410 9.101 1.00 26.71 201 PRO C CA 1
ATOM 6936 C C . PRO C 1 201 ? -64.167 18.319 10.354 1.00 24.27 201 PRO C C 1
ATOM 6937 O O . PRO C 1 201 ? -64.747 19.326 10.754 1.00 28.11 201 PRO C O 1
ATOM 6941 N N . PHE C 1 202 ? -64.259 17.139 10.960 1.00 21.76 202 PHE C N 1
ATOM 6942 C CA . PHE C 1 202 ? -65.087 16.956 12.150 1.00 24.16 202 PHE C CA 1
ATOM 6943 C C . PHE C 1 202 ? -64.318 17.243 13.439 1.00 22.04 202 PHE C C 1
ATOM 6944 O O . PHE C 1 202 ? -64.918 17.393 14.504 1.00 22.57 202 PHE C O 1
ATOM 6952 N N . TYR C 1 203 ? -62.994 17.300 13.347 1.00 17.97 203 TYR C N 1
ATOM 6953 C CA . TYR C 1 203 ? -62.166 17.561 14.521 1.00 19.60 203 TYR C CA 1
ATOM 6954 C C . TYR C 1 203 ? -61.711 19.011 14.552 1.00 17.53 203 TYR C C 1
ATOM 6955 O O . TYR C 1 203 ? -60.814 19.405 13.811 1.00 18.99 203 TYR C O 1
ATOM 6964 N N . GLY C 1 204 ? -62.331 19.803 15.418 1.00 21.27 204 GLY C N 1
ATOM 6965 C CA . GLY C 1 204 ? -61.964 21.199 15.541 1.00 23.00 204 GLY C CA 1
ATOM 6966 C C . GLY C 1 204 ? -62.515 21.863 16.784 1.00 21.12 204 GLY C C 1
ATOM 6967 O O . GLY C 1 204 ? -63.347 21.293 17.490 1.00 22.65 204 GLY C O 1
ATOM 6968 N N . VAL C 1 205 ? -62.047 23.080 17.046 1.00 21.92 205 VAL C N 1
ATOM 6969 C CA . VAL C 1 205 ? -62.497 23.845 18.202 1.00 23.38 205 VAL C CA 1
ATOM 6970 C C . VAL C 1 205 ? -63.462 24.945 17.780 1.00 23.12 205 VAL C C 1
ATOM 6971 O O . VAL C 1 205 ? -63.166 25.733 16.881 1.00 24.64 205 VAL C O 1
ATOM 6975 N N . LEU C 1 206 ? -64.618 24.992 18.431 1.00 22.22 206 LEU C N 1
ATOM 6976 C CA . LEU C 1 206 ? -65.620 26.000 18.125 1.00 27.08 206 LEU C CA 1
ATOM 6977 C C . LEU C 1 206 ? -65.407 27.233 18.991 1.00 24.17 206 LEU C C 1
ATOM 6978 O O . LEU C 1 206 ? -65.322 27.133 20.215 1.00 23.52 206 LEU C O 1
ATOM 6983 N N . ALA C 1 207 ? -65.316 28.394 18.351 1.00 22.99 207 ALA C N 1
ATOM 6984 C CA . ALA C 1 207 ? -65.160 29.648 19.075 1.00 24.53 207 ALA C CA 1
ATOM 6985 C C . ALA C 1 207 ? -66.383 29.921 19.943 1.00 23.78 207 ALA C C 1
ATOM 6986 O O . ALA C 1 207 ? -67.445 29.331 19.740 1.00 24.26 207 ALA C O 1
ATOM 6988 N N . ASP C 1 208 ? -66.226 30.810 20.916 1.00 24.38 208 ASP C N 1
ATOM 6989 C CA . ASP C 1 208 ? -67.327 31.183 21.794 1.00 29.54 208 ASP C CA 1
ATOM 6990 C C . ASP C 1 208 ? -68.435 31.856 20.997 1.00 28.17 208 ASP C C 1
ATOM 6991 O O . ASP C 1 208 ? -68.175 32.434 19.942 1.00 26.74 208 ASP C O 1
ATOM 6996 N N . PRO C 1 209 ? -69.680 31.773 21.492 1.00 28.71 209 PRO C N 1
ATOM 6997 C CA . PRO C 1 209 ? -70.771 32.483 20.824 1.00 34.32 209 PRO C CA 1
ATOM 6998 C C . PRO C 1 209 ? -70.574 33.980 20.973 1.00 31.24 209 PRO C C 1
ATOM 6999 O O . PRO C 1 209 ? -70.359 34.460 22.085 1.00 32.11 209 PRO C O 1
ATOM 7003 N N . GLN C 1 210 ? -70.625 34.709 19.866 1.00 37.26 210 GLN C N 1
ATOM 7004 C CA . GLN C 1 210 ? -70.646 36.159 19.946 1.00 42.82 210 GLN C CA 1
ATOM 7005 C C . GLN C 1 210 ? -72.084 36.648 19.802 1.00 42.63 210 GLN C C 1
ATOM 7006 O O . GLN C 1 210 ? -72.712 36.469 18.758 1.00 39.13 210 GLN C O 1
ATOM 7012 N N . GLU C 1 211 ? -72.604 37.233 20.879 1.00 39.68 211 GLU C N 1
ATOM 7013 C CA . GLU C 1 211 ? -73.947 37.803 20.893 1.00 49.20 211 GLU C CA 1
ATOM 7014 C C . GLU C 1 211 ? -74.110 38.821 19.774 1.00 45.14 211 GLU C C 1
ATOM 7015 O O . GLU C 1 211 ? -73.385 39.818 19.720 1.00 41.75 211 GLU C O 1
ATOM 7021 N N . GLY C 1 212 ? -75.058 38.560 18.880 1.00 42.89 212 GLY C N 1
ATOM 7022 C CA . GLY C 1 212 ? -75.331 39.466 17.782 1.00 41.80 212 GLY C CA 1
ATOM 7023 C C . GLY C 1 212 ? -74.670 39.032 16.491 1.00 41.14 212 GLY C C 1
ATOM 7024 O O . GLY C 1 212 ? -74.901 39.627 15.443 1.00 36.84 212 GLY C O 1
ATOM 7025 N N . GLN C 1 213 ? -73.845 37.993 16.571 1.00 41.36 213 GLN C N 1
ATOM 7026 C CA . GLN C 1 213 ? -73.151 37.462 15.401 1.00 40.40 213 GLN C CA 1
ATOM 7027 C C . GLN C 1 213 ? -73.453 35.980 15.219 1.00 41.54 213 GLN C C 1
ATOM 7028 O O . GLN C 1 213 ? -73.516 35.231 16.192 1.00 43.68 213 GLN C O 1
ATOM 7034 N N . ALA C 1 214 ? -73.629 35.553 13.972 1.00 37.89 214 ALA C N 1
ATOM 7035 C CA . ALA C 1 214 ? -73.921 34.151 13.690 1.00 41.45 214 ALA C CA 1
ATOM 7036 C C . ALA C 1 214 ? -72.657 33.304 13.556 1.00 43.41 214 ALA C C 1
ATOM 7037 O O . ALA C 1 214 ? -72.589 32.190 14.078 1.00 42.79 214 ALA C O 1
ATOM 7039 N N . GLU C 1 215 ? -71.660 33.833 12.853 1.00 40.13 215 GLU C N 1
ATOM 7040 C CA . GLU C 1 215 ? -70.452 33.071 12.553 1.00 42.76 215 GLU C CA 1
ATOM 7041 C C . GLU C 1 215 ? -69.621 32.745 13.788 1.00 41.96 215 GLU C C 1
ATOM 7042 O O . GLU C 1 215 ? -69.127 33.637 14.477 1.00 42.41 215 GLU C O 1
ATOM 7048 N N . ARG C 1 216 ? -69.481 31.454 14.061 1.00 37.56 216 ARG C N 1
ATOM 7049 C CA . ARG C 1 216 ? -68.553 30.983 15.073 1.00 30.03 216 ARG C CA 1
ATOM 7050 C C . ARG C 1 216 ? -67.453 30.220 14.360 1.00 28.13 216 ARG C C 1
ATOM 7051 O O . ARG C 1 216 ? -67.701 29.153 13.799 1.00 29.42 216 ARG C O 1
ATOM 7059 N N . PRO C 1 217 ? -66.239 30.791 14.341 1.00 28.60 217 PRO C N 1
ATOM 7060 C CA . PRO C 1 217 ? -65.077 30.151 13.718 1.00 29.10 217 PRO C CA 1
ATOM 7061 C C . PRO C 1 217 ? -64.868 28.731 14.236 1.00 27.34 217 PRO C C 1
ATOM 7062 O O . PRO C 1 217 ? -65.047 28.466 15.428 1.00 22.62 217 PRO C O 1
ATOM 7066 N N . PHE C 1 218 ? -64.514 27.828 13.328 1.00 27.92 218 PHE C N 1
ATOM 7067 C CA . PHE C 1 218 ? -64.250 26.438 13.668 1.00 26.86 218 PHE C CA 1
ATOM 7068 C C . PHE C 1 218 ? -62.831 26.106 13.231 1.00 23.57 218 PHE C C 1
ATOM 7069 O O . PHE C 1 218 ? -62.551 26.001 12.038 1.00 27.72 218 PHE C O 1
ATOM 7077 N N . TYR C 1 219 ? -61.933 25.961 14.201 1.00 24.00 219 TYR C N 1
ATOM 7078 C CA . TYR C 1 219 ? -60.515 25.756 13.916 1.00 21.77 219 TYR C CA 1
ATOM 7079 C C . TYR C 1 219 ? -60.166 24.274 13.923 1.00 20.26 219 TYR C C 1
ATOM 7080 O O . TYR C 1 219 ? -60.164 23.647 14.980 1.00 21.39 219 TYR C O 1
ATOM 7089 N N . GLN C 1 220 ? -59.861 23.721 12.752 1.00 21.42 220 GLN C N 1
ATOM 7090 C CA . GLN C 1 220 ? -59.487 22.311 12.647 1.00 23.78 220 GLN C CA 1
ATOM 7091 C C . GLN C 1 220 ? -58.240 21.997 13.466 1.00 23.27 220 GLN C C 1
ATOM 7092 O O . GLN C 1 220 ? -57.308 22.804 13.532 1.00 21.62 220 GLN C O 1
ATOM 7098 N N . GLN C 1 221 ? -58.228 20.819 14.085 1.00 19.04 221 GLN C N 1
ATOM 7099 C CA . GLN C 1 221 ? -57.110 20.407 14.928 1.00 19.51 221 GLN C CA 1
ATOM 7100 C C . GLN C 1 221 ? -56.370 19.206 14.335 1.00 22.12 221 GLN C C 1
ATOM 7101 O O . GLN C 1 221 ? -56.937 18.430 13.564 1.00 20.54 221 GLN C O 1
ATOM 7107 N N . ASP C 1 222 ? -55.101 19.064 14.702 1.00 15.90 222 ASP C N 1
ATOM 7108 C CA . ASP C 1 222 ? -54.280 17.947 14.248 1.00 15.68 222 ASP C CA 1
ATOM 7109 C C . ASP C 1 222 ? -54.616 16.694 15.043 1.00 16.39 222 ASP C C 1
ATOM 7110 O O . ASP C 1 222 ? -54.391 16.636 16.253 1.00 16.05 222 ASP C O 1
ATOM 7115 N N . LEU C 1 223 ? -55.160 15.696 14.352 1.00 15.78 223 LEU C N 1
ATOM 7116 C CA . LEU C 1 223 ? -55.512 14.419 14.967 1.00 18.05 223 LEU C CA 1
ATOM 7117 C C . LEU C 1 223 ? -54.291 13.711 15.541 1.00 15.47 223 LEU C C 1
ATOM 7118 O O . LEU C 1 223 ? -54.414 12.898 16.454 1.00 17.05 223 LEU C O 1
ATOM 7123 N N . TRP C 1 224 ? -53.117 14.028 15.001 1.00 15.25 224 TRP C N 1
ATOM 7124 C CA . TRP C 1 224 ? -51.928 13.212 15.228 1.00 17.79 224 TRP C CA 1
ATOM 7125 C C . TRP C 1 224 ? -50.855 13.867 16.087 1.00 16.96 224 TRP C C 1
ATOM 7126 O O . TRP C 1 224 ? -49.749 13.339 16.202 1.00 17.60 224 TRP C O 1
ATOM 7137 N N . HIS C 1 225 ? -51.176 15.004 16.693 1.00 16.02 225 HIS C N 1
ATOM 7138 C CA . HIS C 1 225 ? -50.194 15.722 17.501 1.00 15.96 225 HIS C CA 1
ATOM 7139 C C . HIS C 1 225 ? -49.616 14.859 18.620 1.00 13.23 225 HIS C C 1
ATOM 7140 O O . HIS C 1 225 ? -48.409 14.649 18.687 1.00 13.87 225 HIS C O 1
ATOM 7147 N N . TYR C 1 226 ? -50.490 14.369 19.495 1.00 16.22 226 TYR C N 1
ATOM 7148 C CA . TYR C 1 226 ? -50.087 13.530 20.621 1.00 15.32 226 TYR C CA 1
ATOM 7149 C C . TYR C 1 226 ? -49.299 12.315 20.153 1.00 14.20 226 TYR C C 1
ATOM 7150 O O . TYR C 1 226 ? -48.278 11.958 20.744 1.00 14.98 226 TYR C O 1
ATOM 7159 N N . THR C 1 227 ? -49.780 11.694 19.081 1.00 13.29 227 THR C N 1
ATOM 7160 C CA . THR C 1 227 ? -49.214 10.446 18.585 1.00 14.60 227 THR C CA 1
ATOM 7161 C C . THR C 1 227 ? -47.786 10.637 18.099 1.00 16.52 227 THR C C 1
ATOM 7162 O O . THR C 1 227 ? -46.875 9.923 18.522 1.00 13.78 227 THR C O 1
ATOM 7166 N N . ILE C 1 228 ? -47.596 11.612 17.218 1.00 14.04 228 ILE C N 1
ATOM 7167 C CA . ILE C 1 228 ? -46.280 11.906 16.665 1.00 12.75 228 ILE C CA 1
ATOM 7168 C C . ILE C 1 228 ? -45.317 12.438 17.727 1.00 13.41 228 ILE C C 1
ATOM 7169 O O . ILE C 1 228 ? -44.151 12.050 17.761 1.00 13.76 228 ILE C O 1
ATOM 7174 N N . ALA C 1 229 ? -45.807 13.316 18.598 1.00 14.60 229 ALA C N 1
ATOM 7175 C CA . ALA C 1 229 ? -44.970 13.871 19.662 1.00 15.43 229 ALA C CA 1
ATOM 7176 C C . ALA C 1 229 ? -44.439 12.784 20.596 1.00 15.84 229 ALA C C 1
ATOM 7177 O O . ALA C 1 229 ? -43.260 12.781 20.948 1.00 15.92 229 ALA C O 1
ATOM 7179 N N . ARG C 1 230 ? -45.311 11.862 20.993 1.00 14.83 230 ARG C N 1
ATOM 7180 C CA . ARG C 1 230 ? -44.904 10.764 21.865 1.00 15.65 230 ARG C CA 1
ATOM 7181 C C . ARG C 1 230 ? -43.931 9.834 21.147 1.00 12.32 230 ARG C C 1
ATOM 7182 O O . ARG C 1 230 ? -42.931 9.411 21.725 1.00 13.66 230 ARG C O 1
ATOM 7190 N N . MET C 1 231 ? -44.223 9.529 19.885 1.00 11.95 231 MET C N 1
ATOM 7191 C CA . MET C 1 231 ? -43.338 8.693 19.079 1.00 12.77 231 MET C CA 1
ATOM 7192 C C . MET C 1 231 ? -41.937 9.294 18.971 1.00 12.71 231 MET C C 1
ATOM 7193 O O . MET C 1 231 ? -40.941 8.592 19.145 1.00 13.10 231 MET C O 1
ATOM 7198 N N . VAL C 1 232 ? -41.867 10.593 18.689 1.00 16.01 232 VAL C N 1
ATOM 7199 C CA . VAL C 1 232 ? -40.584 11.277 18.547 1.00 11.07 232 VAL C CA 1
ATOM 7200 C C . VAL C 1 232 ? -39.783 11.269 19.852 1.00 12.84 232 VAL C C 1
ATOM 7201 O O . VAL C 1 232 ? -38.595 10.959 19.847 1.00 12.81 232 VAL C O 1
ATOM 7205 N N . ASP C 1 233 ? -40.432 11.595 20.967 1.00 12.73 233 ASP C N 1
ATOM 7206 C CA . ASP C 1 233 ? -39.751 11.583 22.263 1.00 14.73 233 ASP C CA 1
ATOM 7207 C C . ASP C 1 233 ? -39.177 10.208 22.609 1.00 13.22 233 ASP C C 1
ATOM 7208 O O . ASP C 1 233 ? -38.007 10.096 22.968 1.00 14.20 233 ASP C O 1
ATOM 7213 N N . VAL C 1 234 ? -39.999 9.170 22.494 1.00 15.75 234 VAL C N 1
ATOM 7214 C CA . VAL C 1 234 ? -39.568 7.819 22.851 1.00 13.54 234 VAL C CA 1
ATOM 7215 C C . VAL C 1 234 ? -38.471 7.298 21.920 1.00 14.50 234 VAL C C 1
ATOM 7216 O O . VAL C 1 234 ? -37.500 6.686 22.372 1.00 14.57 234 VAL C O 1
ATOM 7220 N N . ALA C 1 235 ? -38.615 7.552 20.623 1.00 11.48 235 ALA C N 1
ATOM 7221 C CA . ALA C 1 235 ? -37.597 7.136 19.661 1.00 14.29 235 ALA C CA 1
ATOM 7222 C C . ALA C 1 235 ? -36.262 7.836 19.921 1.00 13.43 235 ALA C C 1
ATOM 7223 O O . ALA C 1 235 ? -35.237 7.181 20.109 1.00 15.00 235 ALA C O 1
ATOM 7225 N N . VAL C 1 236 ? -36.282 9.166 19.933 1.00 11.66 236 VAL C N 1
ATOM 7226 C CA . VAL C 1 236 ? -35.060 9.950 20.113 1.00 15.59 236 VAL C CA 1
ATOM 7227 C C . VAL C 1 236 ? -34.375 9.684 21.458 1.00 13.93 236 VAL C C 1
ATOM 7228 O O . VAL C 1 236 ? -33.151 9.591 21.525 1.00 18.34 236 VAL C O 1
ATOM 7232 N N . ALA C 1 237 ? -35.162 9.542 22.521 1.00 12.76 237 ALA C N 1
ATOM 7233 C CA . ALA C 1 237 ? -34.601 9.221 23.834 1.00 15.32 237 ALA C CA 1
ATOM 7234 C C . ALA C 1 237 ? -33.840 7.895 23.821 1.00 16.65 237 ALA C C 1
ATOM 7235 O O . ALA C 1 237 ? -32.915 7.697 24.605 1.00 19.78 237 ALA C O 1
ATOM 7237 N N . HIS C 1 238 ? -34.227 6.994 22.924 1.00 14.03 238 HIS C N 1
ATOM 7238 C CA . HIS C 1 238 ? -33.555 5.703 22.791 1.00 14.63 238 HIS C CA 1
ATOM 7239 C C . HIS C 1 238 ? -32.556 5.677 21.634 1.00 19.99 238 HIS C C 1
ATOM 7240 O O . HIS C 1 238 ? -32.055 4.618 21.265 1.00 20.66 238 HIS C O 1
ATOM 7247 N N . GLY C 1 239 ? -32.270 6.844 21.064 1.00 15.11 239 GLY C N 1
ATOM 7248 C CA . GLY C 1 239 ? -31.321 6.943 19.969 1.00 17.81 239 GLY C CA 1
ATOM 7249 C C . GLY C 1 239 ? -31.858 6.420 18.647 1.00 21.83 239 GLY C C 1
ATOM 7250 O O . GLY C 1 239 ? -31.092 6.018 17.774 1.00 17.45 239 GLY C O 1
ATOM 7251 N N . LEU C 1 240 ? -33.179 6.430 18.495 1.00 16.53 240 LEU C N 1
ATOM 7252 C CA . LEU C 1 240 ? -33.813 5.899 17.296 1.00 15.18 240 LEU C CA 1
ATOM 7253 C C . LEU C 1 240 ? -34.418 7.026 16.469 1.00 18.39 240 LEU C C 1
ATOM 7254 O O . LEU C 1 240 ? -34.425 8.184 16.890 1.00 17.73 240 LEU C O 1
ATOM 7259 N N . ARG C 1 241 ? -34.935 6.689 15.293 1.00 15.12 241 ARG C N 1
ATOM 7260 C CA . ARG C 1 241 ? -35.544 7.697 14.431 1.00 18.52 241 ARG C CA 1
ATOM 7261 C C . ARG C 1 241 ? -37.045 7.474 14.274 1.00 16.05 241 ARG C C 1
ATOM 7262 O O . ARG C 1 241 ? -37.516 6.342 14.291 1.00 15.74 241 ARG C O 1
ATOM 7270 N N . ALA C 1 242 ? -37.794 8.563 14.141 1.00 13.83 242 ALA C N 1
ATOM 7271 C CA . ALA C 1 242 ? -39.238 8.477 13.976 1.00 14.90 242 ALA C CA 1
ATOM 7272 C C . ALA C 1 242 ? -39.611 8.849 12.550 1.00 15.23 242 ALA C C 1
ATOM 7273 O O . ALA C 1 242 ? -39.009 9.741 11.957 1.00 17.96 242 ALA C O 1
ATOM 7275 N N . PHE C 1 243 ? -40.600 8.156 11.997 1.00 16.02 243 PHE C N 1
ATOM 7276 C CA . PHE C 1 243 ? -41.034 8.414 10.631 1.00 16.37 243 PHE C CA 1
ATOM 7277 C C . PHE C 1 243 ? -42.546 8.544 10.569 1.00 15.83 243 PHE C C 1
ATOM 7278 O O . PHE C 1 243 ? -43.265 7.903 11.336 1.00 13.67 243 PHE C O 1
ATOM 7286 N N . TYR C 1 244 ? -43.031 9.376 9.655 1.00 13.89 244 TYR C N 1
ATOM 7287 C CA . TYR C 1 244 ? -44.438 9.326 9.302 1.00 15.66 244 TYR C CA 1
ATOM 7288 C C . TYR C 1 244 ? -44.605 8.216 8.273 1.00 16.12 244 TYR C C 1
ATOM 7289 O O . TYR C 1 244 ? -43.775 8.058 7.384 1.00 15.89 244 TYR C O 1
ATOM 7298 N N . GLY C 1 245 ? -45.673 7.440 8.394 1.00 14.62 245 GLY C N 1
ATOM 7299 C CA . GLY C 1 245 ? -45.896 6.344 7.472 1.00 15.07 245 GLY C CA 1
ATOM 7300 C C . GLY C 1 245 ? -46.594 6.767 6.194 1.00 17.29 245 GLY C C 1
ATOM 7301 O O . GLY C 1 245 ? -46.096 7.625 5.463 1.00 16.59 245 GLY C O 1
ATOM 7302 N N . PRO C 1 246 ? -47.756 6.160 5.916 1.00 15.37 246 PRO C N 1
ATOM 7303 C CA . PRO C 1 246 ? -48.500 6.394 4.676 1.00 17.42 246 PRO C CA 1
ATOM 7304 C C . PRO C 1 246 ? -49.455 7.581 4.731 1.00 18.08 246 PRO C C 1
ATOM 7305 O O . PRO C 1 246 ? -50.137 7.806 5.736 1.00 15.64 246 PRO C O 1
ATOM 7309 N N . PHE C 1 247 ? -49.497 8.334 3.638 1.00 16.39 247 PHE C N 1
ATOM 7310 C CA . PHE C 1 247 ? -50.575 9.283 3.407 1.00 20.33 247 PHE C CA 1
ATOM 7311 C C . PHE C 1 247 ? -51.466 8.718 2.302 1.00 16.52 247 PHE C C 1
ATOM 7312 O O . PHE C 1 247 ? -51.077 8.690 1.135 1.00 17.24 247 PHE C O 1
ATOM 7320 N N . GLY C 1 248 ? -52.656 8.265 2.683 1.00 18.76 248 G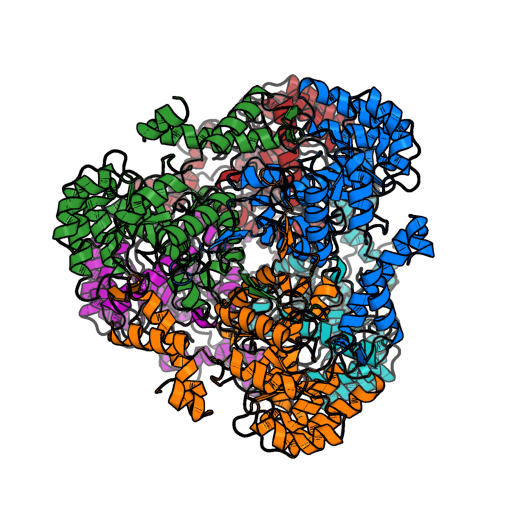LY C N 1
ATOM 7321 C CA . GLY C 1 248 ? -53.517 7.496 1.801 1.00 21.94 248 GLY C CA 1
ATOM 7322 C C . GLY C 1 248 ? -54.097 8.201 0.587 1.00 25.19 248 GLY C C 1
ATOM 7323 O O . GLY C 1 248 ? -54.306 7.572 -0.450 1.00 25.57 248 GLY C O 1
ATOM 7324 N N . ASP C 1 249 ? -54.375 9.495 0.709 1.00 23.09 249 ASP C N 1
ATOM 7325 C CA . ASP C 1 249 ? -54.946 10.244 -0.407 1.00 23.05 249 ASP C CA 1
ATOM 7326 C C . ASP C 1 249 ? -53.856 10.598 -1.412 1.00 23.67 249 ASP C C 1
ATOM 7327 O O . ASP C 1 249 ? -53.289 11.691 -1.371 1.00 20.79 249 ASP C O 1
ATOM 7332 N N . ILE C 1 250 ? -53.580 9.662 -2.314 1.00 22.30 250 ILE C N 1
ATOM 7333 C CA . ILE C 1 250 ? -52.481 9.779 -3.269 1.00 25.54 250 ILE C CA 1
ATOM 7334 C C . ILE C 1 250 ? -52.581 11.015 -4.164 1.00 27.69 250 ILE C C 1
ATOM 7335 O O . ILE C 1 250 ? -51.569 11.631 -4.499 1.00 24.84 250 ILE C O 1
ATOM 7340 N N . LYS C 1 251 ? -53.798 11.390 -4.537 1.00 23.84 251 LYS C N 1
ATOM 7341 C CA . LYS C 1 251 ? -53.969 12.484 -5.486 1.00 27.85 251 LYS C CA 1
ATOM 7342 C C . LYS C 1 251 ? -53.951 13.862 -4.820 1.00 26.02 251 LYS C C 1
ATOM 7343 O O . LYS C 1 251 ? -53.609 14.859 -5.456 1.00 27.12 251 LYS C O 1
ATOM 7349 N N . ASP C 1 252 ? -54.305 13.919 -3.540 1.00 25.46 252 ASP C N 1
ATOM 7350 C CA . ASP C 1 252 ? -54.268 15.184 -2.811 1.00 25.36 252 ASP C CA 1
ATOM 7351 C C . ASP C 1 252 ? -52.849 15.480 -2.339 1.00 26.13 252 ASP C C 1
ATOM 7352 O O . ASP C 1 252 ? -52.513 15.262 -1.174 1.00 25.15 252 ASP C O 1
ATOM 7357 N N . GLU C 1 253 ? -52.024 15.992 -3.245 1.00 20.20 253 GLU C N 1
ATOM 7358 C CA . GLU C 1 253 ? -50.620 16.231 -2.940 1.00 22.09 253 GLU C CA 1
ATOM 7359 C C . GLU C 1 253 ? -50.412 17.419 -2.004 1.00 23.41 253 GLU C C 1
ATOM 7360 O O . GLU C 1 253 ? -49.411 17.479 -1.289 1.00 17.76 253 GLU C O 1
ATOM 7366 N N . ALA C 1 254 ? -51.353 18.358 -2.009 1.00 19.85 254 ALA C N 1
ATOM 7367 C CA . ALA C 1 254 ? -51.283 19.505 -1.109 1.00 20.74 254 ALA C CA 1
ATOM 7368 C C . ALA C 1 254 ? -51.418 19.056 0.345 1.00 20.76 254 ALA C C 1
ATOM 7369 O O . ALA C 1 254 ? -50.628 19.450 1.207 1.00 19.24 254 ALA C O 1
ATOM 7371 N N . ALA C 1 255 ? -52.425 18.230 0.609 1.00 20.58 255 ALA C N 1
ATOM 7372 C CA . ALA C 1 255 ? -52.655 17.708 1.950 1.00 21.17 255 ALA C CA 1
ATOM 7373 C C . ALA C 1 255 ? -51.522 16.774 2.367 1.00 21.77 255 ALA C C 1
ATOM 7374 O O . ALA C 1 255 ? -51.152 16.721 3.541 1.00 19.61 255 ALA C O 1
ATOM 7376 N N . CYS C 1 256 ? -50.975 16.046 1.397 1.00 17.44 256 CYS C N 1
ATOM 7377 C CA . CYS C 1 256 ? -49.848 15.154 1.650 1.00 19.34 256 CYS C CA 1
ATOM 7378 C C . CYS C 1 256 ? -48.646 15.941 2.147 1.00 22.17 256 CYS C C 1
ATOM 7379 O O . CYS C 1 256 ? -48.031 15.584 3.153 1.00 20.53 256 CYS C O 1
ATOM 7382 N N . GLU C 1 257 ? -48.319 17.015 1.434 1.00 18.71 257 GLU C N 1
ATOM 7383 C CA . GLU C 1 257 ? -47.188 17.860 1.798 1.00 21.08 257 GLU C CA 1
ATOM 7384 C C . GLU C 1 257 ? -47.381 18.490 3.175 1.00 21.09 257 GLU C C 1
ATOM 7385 O O . GLU C 1 257 ? -46.436 18.585 3.958 1.00 22.05 257 GLU C O 1
ATOM 7391 N N . ALA C 1 258 ? -48.608 18.906 3.470 1.00 17.26 258 ALA C N 1
ATOM 7392 C CA . ALA C 1 258 ? -48.916 19.498 4.767 1.00 22.77 258 ALA C CA 1
ATOM 7393 C C . ALA C 1 258 ? -48.723 18.489 5.894 1.00 22.25 258 ALA C C 1
ATOM 7394 O O . ALA C 1 258 ? -48.177 18.821 6.947 1.00 18.95 258 ALA C O 1
ATOM 7396 N N . GLN C 1 259 ? -49.176 17.259 5.671 1.00 20.58 259 GLN C N 1
ATOM 7397 C CA . GLN C 1 259 ? -49.026 16.204 6.669 1.00 20.54 259 GLN C CA 1
ATOM 7398 C C . GLN C 1 259 ? -47.557 15.849 6.858 1.00 20.38 259 GLN C C 1
ATOM 7399 O O . GLN C 1 259 ? -47.093 15.691 7.989 1.00 21.38 259 GLN C O 1
ATOM 7405 N N . PHE C 1 260 ? -46.832 15.731 5.748 1.00 17.08 260 PHE C N 1
ATOM 7406 C CA . PHE C 1 260 ? -45.401 15.448 5.788 1.00 20.57 260 PHE C CA 1
ATOM 7407 C C . PHE C 1 260 ? -44.647 16.542 6.539 1.00 21.77 260 PHE C C 1
ATOM 7408 O O . PHE C 1 260 ? -43.751 16.257 7.338 1.00 18.27 260 PHE C O 1
ATOM 7416 N N . ARG C 1 261 ? -45.010 17.795 6.276 1.00 19.68 261 ARG C N 1
ATOM 7417 C CA . ARG C 1 261 ? -44.317 18.927 6.886 1.00 21.50 261 ARG C CA 1
ATOM 7418 C C . ARG C 1 261 ? -44.554 19.009 8.395 1.00 18.43 261 ARG C C 1
ATOM 7419 O O . ARG C 1 261 ? -43.651 19.363 9.150 1.00 18.58 261 ARG C O 1
ATOM 7427 N N . ASN C 1 262 ? -45.765 18.674 8.830 1.00 19.72 262 ASN C N 1
ATOM 7428 C CA . ASN C 1 262 ? -46.064 18.593 10.258 1.00 23.51 262 ASN C CA 1
ATOM 7429 C C . ASN C 1 262 ? -45.160 17.592 10.974 1.00 21.63 262 ASN C C 1
ATOM 7430 O O . ASN C 1 262 ? -44.642 17.872 12.054 1.00 16.49 262 ASN C O 1
ATOM 7435 N N . ALA C 1 263 ? -44.972 16.426 10.363 1.00 18.16 263 ALA C N 1
ATOM 7436 C CA . ALA C 1 263 ? -44.130 15.385 10.942 1.00 17.98 263 ALA C CA 1
ATOM 7437 C C . ALA C 1 263 ? -42.674 15.834 11.015 1.00 19.70 263 ALA C C 1
ATOM 7438 O O . ALA C 1 263 ? -41.996 15.621 12.021 1.00 20.72 263 ALA C O 1
ATOM 7440 N N . PHE C 1 264 ? -42.204 16.461 9.941 1.00 17.44 264 PHE C N 1
ATOM 7441 C CA . PHE C 1 264 ? -40.840 16.978 9.867 1.00 19.74 264 PHE C CA 1
ATOM 7442 C C . PHE C 1 264 ? -40.588 18.006 10.965 1.00 22.31 264 PHE C C 1
ATOM 7443 O O . PHE C 1 264 ? -39.558 17.967 11.641 1.00 17.90 264 PHE C O 1
ATOM 7451 N N . LEU C 1 265 ? -41.539 18.918 11.141 1.00 20.19 265 LEU C N 1
ATOM 7452 C CA . LEU C 1 265 ? -41.430 19.963 12.153 1.00 20.93 265 LEU C CA 1
ATOM 7453 C C . LEU C 1 265 ? -41.327 19.369 13.555 1.00 24.33 265 LEU C C 1
ATOM 7454 O O . LEU C 1 265 ? -40.554 19.845 14.383 1.00 22.38 265 LEU C O 1
ATOM 7459 N N . LEU C 1 266 ? -42.104 18.321 13.809 1.00 20.64 266 LEU C N 1
ATOM 7460 C CA . LEU C 1 266 ? -42.115 17.673 15.118 1.00 19.58 266 LEU C CA 1
ATOM 7461 C C . LEU C 1 266 ? -40.913 16.751 15.344 1.00 19.82 266 LEU C C 1
ATOM 7462 O O . LEU C 1 266 ? -40.714 16.248 16.450 1.00 18.97 266 LEU C O 1
ATOM 7467 N N . GLY C 1 267 ? -40.118 16.528 14.301 1.00 17.98 267 GLY C N 1
ATOM 7468 C CA . GLY C 1 267 ? -38.881 15.783 14.449 1.00 18.41 267 GLY C CA 1
ATOM 7469 C C . GLY C 1 267 ? -38.786 14.460 13.707 1.00 21.24 267 GLY C C 1
ATOM 7470 O O . GLY C 1 267 ? -37.839 13.702 13.915 1.00 21.68 267 GLY C O 1
ATOM 7471 N N . CYS C 1 268 ? -39.752 14.170 12.841 1.00 16.86 268 CYS C N 1
ATOM 7472 C CA . CYS C 1 268 ? -39.686 12.946 12.047 1.00 16.00 268 CYS C CA 1
ATOM 7473 C C . CYS C 1 268 ? -38.605 13.043 10.973 1.00 19.74 268 CYS C C 1
ATOM 7474 O O . CYS C 1 268 ? -38.423 14.090 10.348 1.00 17.61 268 CYS C O 1
ATOM 7477 N N . THR C 1 269 ? -37.895 11.938 10.771 1.00 14.30 269 THR C N 1
ATOM 7478 C CA . THR C 1 269 ? -36.785 11.862 9.824 1.00 15.04 269 THR C CA 1
ATOM 7479 C C . THR C 1 269 ? -37.246 11.789 8.367 1.00 18.37 269 THR C C 1
ATOM 7480 O O . THR C 1 269 ? -36.626 12.375 7.475 1.00 18.76 269 THR C O 1
ATOM 7484 N N . GLY C 1 270 ? -38.337 11.072 8.125 1.00 15.62 270 GLY C N 1
ATOM 7485 C CA . GLY C 1 270 ? -38.840 10.916 6.773 1.00 18.44 270 GLY C CA 1
ATOM 7486 C C . GLY C 1 270 ? -40.269 10.422 6.734 1.00 17.80 270 GLY C C 1
ATOM 7487 O O . GLY C 1 270 ? -40.916 10.273 7.775 1.00 17.85 270 GLY C O 1
ATOM 7488 N N . ALA C 1 271 ? -40.767 10.175 5.527 1.00 14.67 271 ALA C N 1
ATOM 7489 C CA . ALA C 1 271 ? -42.102 9.624 5.353 1.00 14.96 271 ALA C CA 1
ATOM 7490 C C . ALA C 1 271 ? -42.109 8.584 4.243 1.00 15.78 271 ALA C C 1
ATOM 7491 O O . ALA C 1 271 ? -41.198 8.543 3.418 1.00 17.33 271 ALA C O 1
ATOM 7493 N N . TRP C 1 272 ? -43.130 7.736 4.232 1.00 15.12 272 TRP C N 1
ATOM 7494 C CA . TRP C 1 272 ? -43.268 6.757 3.168 1.00 17.96 272 TRP C CA 1
ATOM 7495 C C . TRP C 1 272 ? -43.815 7.437 1.926 1.00 17.01 272 TRP C C 1
ATOM 7496 O O . TRP C 1 272 ? -44.542 8.423 2.022 1.00 14.47 272 TRP C O 1
ATOM 7507 N N . SER C 1 273 ? -43.467 6.895 0.766 1.00 15.88 273 SER C N 1
ATOM 7508 C CA . SER C 1 273 ? -44.172 7.215 -0.468 1.00 16.37 273 SER C CA 1
ATOM 7509 C C . SER C 1 273 ? -44.827 5.935 -0.978 1.00 14.02 273 SER C C 1
ATOM 7510 O O . SER C 1 273 ? -44.228 4.862 -0.930 1.00 15.43 273 SER C O 1
ATOM 7513 N N . LEU C 1 274 ? -46.067 6.046 -1.440 1.00 15.99 274 LEU C N 1
ATOM 7514 C CA . LEU C 1 274 ? -46.826 4.881 -1.883 1.00 18.56 274 LEU C CA 1
ATOM 7515 C C . LEU C 1 274 ? -46.905 4.819 -3.404 1.00 19.44 274 LEU C C 1
ATOM 7516 O O . LEU C 1 274 ? -47.303 3.804 -3.978 1.00 22.34 274 LEU C O 1
ATOM 7521 N N . ALA C 1 275 ? -46.515 5.915 -4.044 1.00 19.52 275 ALA C N 1
ATOM 7522 C CA . ALA C 1 275 ? -46.549 6.033 -5.495 1.00 19.91 275 ALA C CA 1
ATOM 7523 C C . ALA C 1 275 ? -45.486 7.049 -5.903 1.00 20.85 275 ALA C C 1
ATOM 7524 O O . ALA C 1 275 ? -45.050 7.843 -5.070 1.00 20.41 275 ALA C O 1
ATOM 7526 N N . PRO C 1 276 ? -45.050 7.018 -7.176 1.00 20.18 276 PRO C N 1
ATOM 7527 C CA . PRO C 1 276 ? -43.985 7.922 -7.633 1.00 23.11 276 PRO C CA 1
ATOM 7528 C C . PRO C 1 276 ? -44.245 9.408 -7.377 1.00 21.75 276 PRO C C 1
ATOM 7529 O O . PRO C 1 276 ? -43.289 10.139 -7.119 1.00 20.86 276 PRO C O 1
ATOM 7533 N N . ASN C 1 277 ? -45.498 9.848 -7.438 1.00 19.78 277 ASN C N 1
ATOM 7534 C CA . ASN C 1 277 ? -45.800 11.266 -7.246 1.00 22.26 277 ASN C CA 1
ATOM 7535 C C . ASN C 1 277 ? -45.472 11.760 -5.838 1.00 23.63 277 ASN C C 1
ATOM 7536 O O . ASN C 1 277 ? -45.224 12.950 -5.632 1.00 23.25 277 ASN C O 1
ATOM 7541 N N . GLN C 1 278 ? -45.469 10.840 -4.877 1.00 22.19 278 GLN C N 1
ATOM 7542 C CA . GLN C 1 278 ? -45.183 11.179 -3.486 1.00 22.56 278 GLN C CA 1
ATOM 7543 C C . GLN C 1 278 ? -43.688 11.197 -3.176 1.00 21.27 278 GLN C C 1
ATOM 7544 O O . GLN C 1 278 ? -43.271 11.700 -2.132 1.00 20.75 278 GLN C O 1
ATOM 7550 N N . ILE C 1 279 ? -42.886 10.643 -4.081 1.00 18.44 279 ILE C N 1
ATOM 7551 C CA . ILE C 1 279 ? -41.434 10.663 -3.924 1.00 19.36 279 ILE C CA 1
ATOM 7552 C C . ILE C 1 279 ? -40.841 12.078 -3.827 1.00 24.33 279 ILE C C 1
ATOM 7553 O O . ILE C 1 279 ? -40.144 12.379 -2.852 1.00 23.32 279 ILE C O 1
ATOM 7558 N N . PRO C 1 280 ? -41.114 12.956 -4.817 1.00 24.16 280 PRO C N 1
ATOM 7559 C CA . PRO C 1 280 ? -40.500 14.284 -4.692 1.00 24.15 280 PRO C CA 1
ATOM 7560 C C . PRO C 1 280 ? -41.055 15.082 -3.515 1.00 22.85 280 PRO C C 1
ATOM 7561 O O . PRO C 1 280 ? -40.367 15.961 -2.997 1.00 23.99 280 PRO C O 1
ATOM 7565 N N . ILE C 1 281 ? -42.276 14.772 -3.095 1.00 22.33 281 ILE C N 1
ATOM 7566 C CA . ILE C 1 281 ? -42.892 15.465 -1.969 1.00 20.53 281 ILE C CA 1
ATOM 7567 C C . ILE C 1 281 ? -42.127 15.173 -0.679 1.00 23.52 281 ILE C C 1
ATOM 7568 O O . ILE C 1 281 ? -41.742 16.090 0.047 1.00 20.23 281 ILE C O 1
ATOM 7573 N N . ALA C 1 282 ? -41.901 13.891 -0.408 1.00 22.57 282 ALA C N 1
ATOM 7574 C CA . ALA C 1 282 ? -41.176 13.473 0.789 1.00 21.36 282 ALA C CA 1
ATOM 7575 C C . ALA C 1 282 ? -39.756 14.032 0.805 1.00 22.51 282 ALA C C 1
ATOM 7576 O O . ALA C 1 282 ? -39.302 14.565 1.819 1.00 20.09 282 ALA C O 1
ATOM 7578 N N . LYS C 1 283 ? -39.062 13.916 -0.324 1.00 24.34 283 LYS C N 1
ATOM 7579 C CA . LYS C 1 283 ? -37.701 14.432 -0.440 1.00 23.33 283 LYS C CA 1
ATOM 7580 C C . LYS C 1 283 ? -37.645 15.940 -0.237 1.00 21.45 283 LYS C C 1
ATOM 7581 O O . LYS C 1 283 ? -36.727 16.455 0.398 1.00 24.56 283 LYS C O 1
ATOM 7587 N N . ARG C 1 284 ? -38.635 16.645 -0.773 1.00 19.86 284 ARG C N 1
ATOM 7588 C CA . ARG C 1 284 ? -38.692 18.095 -0.649 1.00 24.07 284 ARG C CA 1
ATOM 7589 C C . ARG C 1 284 ? -38.972 18.512 0.793 1.00 26.42 284 ARG C C 1
ATOM 7590 O O . ARG C 1 284 ? -38.343 19.428 1.322 1.00 22.63 284 ARG C O 1
ATOM 7598 N N . VAL C 1 285 ? -39.918 17.830 1.427 1.00 18.02 285 VAL C N 1
ATOM 7599 C CA . VAL C 1 285 ? -40.332 18.191 2.777 1.00 20.07 285 VAL C CA 1
ATOM 7600 C C . VAL C 1 285 ? -39.263 17.881 3.830 1.00 23.25 285 VAL C C 1
ATOM 7601 O O . VAL C 1 285 ? -38.970 18.712 4.693 1.00 22.52 285 VAL C O 1
ATOM 7605 N N . PHE C 1 286 ? -38.676 16.691 3.751 1.00 18.79 286 PHE C N 1
ATOM 7606 C CA . PHE C 1 286 ? -37.743 16.241 4.783 1.00 20.70 286 PHE C CA 1
ATOM 7607 C C . PHE C 1 286 ? -36.294 16.644 4.512 1.00 23.46 286 PHE C C 1
ATOM 7608 O O . PHE C 1 286 ? -35.371 16.158 5.161 1.00 19.15 286 PHE C O 1
ATOM 7616 N N . SER C 1 287 ? -36.110 17.537 3.545 1.00 21.53 287 SER C N 1
ATOM 7617 C CA . SER C 1 287 ? -34.855 18.254 3.384 1.00 25.95 287 SER C CA 1
ATOM 7618 C C . SER C 1 287 ? -35.048 19.625 4.015 1.00 26.83 287 SER C C 1
ATOM 7619 O O . SER C 1 287 ? -36.076 20.267 3.780 1.00 25.74 287 SER C O 1
ATOM 7622 N N . PRO C 1 288 ? -34.069 20.079 4.818 1.00 29.64 288 PRO C N 1
ATOM 7623 C CA . PRO C 1 288 ? -34.208 21.368 5.506 1.00 31.31 288 PRO C CA 1
ATOM 7624 C C . PRO C 1 288 ? -34.472 22.443 4.470 1.00 35.76 288 PRO C C 1
ATOM 7625 O O . PRO C 1 288 ? -33.849 22.435 3.408 1.00 34.95 288 PRO C O 1
ATOM 7629 N N . ASP C 1 289 ? -35.409 23.330 4.772 1.00 38.34 289 ASP C N 1
ATOM 7630 C CA . ASP C 1 289 ? -35.845 24.353 3.843 1.00 42.88 289 ASP C CA 1
ATOM 7631 C C . ASP C 1 289 ? -34.741 25.412 3.760 1.00 43.33 289 ASP C C 1
ATOM 7632 O O . ASP C 1 289 ? -33.975 25.592 4.708 1.00 38.50 289 ASP C O 1
ATOM 7637 N N . VAL C 1 290 ? -34.706 26.132 2.641 1.00 44.79 290 VAL C N 1
ATOM 7638 C CA . VAL C 1 290 ? -33.595 27.012 2.284 1.00 46.86 290 VAL C CA 1
ATOM 7639 C C . VAL C 1 290 ? -33.343 28.186 3.236 1.00 42.19 290 VAL C C 1
ATOM 7640 O O . VAL C 1 290 ? -32.218 28.365 3.684 1.00 39.18 290 VAL C O 1
ATOM 7644 N N . ASN C 1 291 ? -34.367 28.974 3.562 1.00 39.05 291 ASN C N 1
ATOM 7645 C CA . ASN C 1 291 ? -34.173 30.079 4.508 1.00 43.55 291 ASN C CA 1
ATOM 7646 C C . ASN C 1 291 ? -33.901 29.594 5.948 1.00 46.32 291 ASN C C 1
ATOM 7647 O O . ASN C 1 291 ? -33.180 30.261 6.703 1.00 49.11 291 ASN C O 1
ATOM 7652 N N . GLU C 1 292 ? -34.427 28.417 6.295 1.00 43.94 292 GLU C N 1
ATOM 7653 C CA . GLU C 1 292 ? -34.155 27.794 7.584 1.00 38.44 292 GLU C CA 1
ATOM 7654 C C . GLU C 1 292 ? -32.660 27.521 7.713 1.00 40.95 292 GLU C C 1
ATOM 7655 O O . GLU C 1 292 ? -32.055 27.797 8.749 1.00 38.28 292 GLU C O 1
ATOM 7661 N N . VAL C 1 293 ? -32.068 26.994 6.646 1.00 42.65 293 VAL C N 1
ATOM 7662 C CA . VAL C 1 293 ? -30.644 26.686 6.633 1.00 35.59 293 VAL C CA 1
ATOM 7663 C C . VAL C 1 293 ? -29.797 27.951 6.754 1.00 41.14 293 VAL C C 1
ATOM 7664 O O . VAL C 1 293 ? -28.825 27.989 7.507 1.00 38.10 293 VAL C O 1
ATOM 7668 N N . LEU C 1 294 ? -30.186 28.986 6.015 1.00 41.72 294 LEU C N 1
ATOM 7669 C CA . LEU C 1 294 ? -29.456 30.251 6.000 1.00 43.65 294 LEU C CA 1
ATOM 7670 C C . LEU C 1 294 ? -29.430 30.933 7.363 1.00 41.48 294 LEU C C 1
ATOM 7671 O O . LEU C 1 294 ? -28.380 31.390 7.814 1.00 45.68 294 LEU C O 1
ATOM 7676 N N . PHE C 1 295 ? -30.590 31.013 8.008 1.00 40.17 295 PHE C N 1
ATOM 7677 C CA . PHE C 1 295 ? -30.677 31.626 9.326 1.00 43.85 295 PHE C CA 1
ATOM 7678 C C . PHE C 1 295 ? -29.890 30.799 10.334 1.00 43.07 295 PHE C C 1
ATOM 7679 O O . PHE C 1 295 ? -29.294 31.339 11.265 1.00 42.37 295 PHE C O 1
ATOM 7687 N N . ALA C 1 296 ? -29.892 29.484 10.135 1.00 39.87 296 ALA C N 1
ATOM 7688 C CA . ALA C 1 296 ? -29.111 28.576 10.964 1.00 40.57 296 ALA C CA 1
ATOM 7689 C C . ALA C 1 296 ? -27.618 28.831 10.771 1.00 43.86 296 ALA C C 1
ATOM 7690 O O . ALA C 1 296 ? -26.848 28.829 11.733 1.00 37.96 296 ALA C O 1
ATOM 7692 N N . LYS C 1 297 ? -27.220 29.049 9.519 1.00 42.98 297 LYS C N 1
ATOM 7693 C CA . LYS C 1 297 ? -25.832 29.358 9.182 1.00 49.59 297 LYS C CA 1
ATOM 7694 C C . LYS C 1 297 ? -25.377 30.664 9.826 1.00 46.65 297 LYS C C 1
ATOM 7695 O O . LYS C 1 297 ? -24.218 30.803 10.207 1.00 48.88 297 LYS C O 1
ATOM 7701 N N . ARG C 1 298 ? -26.298 31.617 9.942 1.00 46.77 298 ARG C N 1
ATOM 7702 C CA . ARG C 1 298 ? -26.004 32.904 10.565 1.00 48.99 298 ARG C CA 1
ATOM 7703 C C . ARG C 1 298 ? -25.852 32.766 12.077 1.00 48.68 298 ARG C C 1
ATOM 7704 O O . ARG C 1 298 ? -25.089 33.504 12.703 1.00 41.87 298 ARG C O 1
ATOM 7712 N N . ILE C 1 299 ? -26.588 31.822 12.658 1.00 44.38 299 ILE C N 1
ATOM 7713 C CA . ILE C 1 299 ? -26.477 31.532 14.082 1.00 40.41 299 ILE C CA 1
ATOM 7714 C C . ILE C 1 299 ? -25.117 30.912 14.382 1.00 42.29 299 ILE C C 1
ATOM 7715 O O . ILE C 1 299 ? -24.448 31.297 15.342 1.00 43.56 299 ILE C O 1
ATOM 7720 N N . LEU C 1 300 ? -24.706 29.961 13.547 1.00 43.39 300 LEU C N 1
ATOM 7721 C CA . LEU C 1 300 ? -23.415 29.300 13.709 1.00 38.04 300 LEU C CA 1
ATOM 7722 C C . LEU C 1 300 ? -22.252 30.280 13.561 1.00 48.89 300 LEU C C 1
ATOM 7723 O O . LEU C 1 300 ? -21.196 30.092 14.167 1.00 52.60 300 LEU C O 1
ATOM 7728 N N . GLU C 1 301 ? -22.454 31.324 12.762 1.00 49.31 301 GLU C N 1
ATOM 7729 C CA . GLU C 1 301 ? -21.422 32.335 12.538 1.00 54.15 301 GLU C CA 1
ATOM 7730 C C . GLU C 1 301 ? -21.299 33.304 13.712 1.00 53.74 301 GLU C C 1
ATOM 7731 O O . GLU C 1 301 ? -20.193 33.670 14.112 1.00 54.15 301 GLU C O 1
ATOM 7737 N N . ALA C 1 302 ? -22.441 33.714 14.259 1.00 47.37 302 ALA C N 1
ATOM 7738 C CA . ALA C 1 302 ? -22.470 34.666 15.366 1.00 45.92 302 ALA C CA 1
ATOM 7739 C C . ALA C 1 302 ? -21.816 34.098 16.623 1.00 51.43 302 ALA C C 1
ATOM 7740 O O . ALA C 1 302 ? -21.336 34.846 17.476 1.00 50.94 302 ALA C O 1
ATOM 7742 N N . MET C 1 303 ? -21.803 32.773 16.730 1.00 48.02 303 MET C N 1
ATOM 7743 C CA . MET C 1 303 ? -21.168 32.093 17.853 1.00 47.27 303 MET C CA 1
ATOM 7744 C C . MET C 1 303 ? -20.337 30.917 17.354 1.00 50.50 303 MET C C 1
ATOM 7745 O O . MET C 1 303 ? -20.788 29.772 17.401 1.00 50.38 303 MET C O 1
ATOM 7750 N N . PRO C 1 304 ? -19.115 31.199 16.875 1.00 51.40 304 PRO C N 1
ATOM 7751 C CA . PRO C 1 304 ? -18.222 30.210 16.257 1.00 50.06 304 PRO C CA 1
ATOM 7752 C C . PRO C 1 304 ? -17.963 28.970 17.115 1.00 49.35 304 PRO C C 1
ATOM 7753 O O . PRO C 1 304 ? -17.827 27.876 16.568 1.00 50.06 304 PRO C O 1
ATOM 7757 N N . ASP C 1 305 ? -17.896 29.136 18.433 1.00 46.32 305 ASP C N 1
ATOM 7758 C CA . ASP C 1 305 ? -17.584 28.017 19.320 1.00 49.05 305 ASP C CA 1
ATOM 7759 C C . ASP C 1 305 ? -18.829 27.420 19.975 1.00 42.03 305 ASP C C 1
ATOM 7760 O O . ASP C 1 305 ? -18.733 26.478 20.761 1.00 43.22 305 ASP C O 1
ATOM 7765 N N . GLY C 1 306 ? -19.993 27.974 19.653 1.00 44.71 306 GLY C N 1
ATOM 7766 C CA . GLY C 1 306 ? -21.250 27.470 20.177 1.00 40.36 306 GLY C CA 1
ATOM 7767 C C . GLY C 1 306 ? -21.496 27.839 21.627 1.00 37.32 306 GLY C C 1
ATOM 7768 O O . GLY C 1 306 ? -22.263 27.174 22.323 1.00 38.76 306 GLY C O 1
ATOM 7769 N N . SER C 1 307 ? -20.851 28.908 22.080 1.00 40.04 307 SER C N 1
ATOM 7770 C CA . SER C 1 307 ? -20.965 29.346 23.467 1.00 40.32 307 SER C CA 1
ATOM 7771 C C . SER C 1 307 ? -21.093 30.865 23.576 1.00 40.22 307 SER C C 1
ATOM 7772 O O . SER C 1 307 ? -20.265 31.607 23.048 1.00 39.96 307 SER C O 1
ATOM 7775 N N . GLY C 1 308 ? -22.133 31.322 24.267 1.00 33.95 308 GLY C N 1
ATOM 7776 C CA . GLY C 1 308 ? -22.341 32.743 24.473 1.00 36.56 308 GLY C CA 1
ATOM 7777 C C . GLY C 1 308 ? -23.738 33.203 24.105 1.00 39.75 308 GLY C C 1
ATOM 7778 O O . GLY C 1 308 ? -24.652 32.391 23.970 1.00 38.34 308 GLY C O 1
ATOM 7779 N N . VAL C 1 309 ? -23.900 34.512 23.942 1.00 42.35 309 VAL C N 1
ATOM 7780 C CA . VAL C 1 309 ? -25.198 35.099 23.627 1.00 41.40 309 VAL C CA 1
ATOM 7781 C C . VAL C 1 309 ? -25.083 36.023 22.412 1.00 47.65 309 VAL C C 1
ATOM 7782 O O . VAL C 1 309 ? -24.006 36.549 22.124 1.00 48.00 309 VAL C O 1
ATOM 7786 N N . ALA C 1 310 ? -26.189 36.199 21.693 1.00 44.20 310 ALA C N 1
ATOM 7787 C CA . ALA C 1 310 ? -26.229 37.081 20.531 1.00 45.09 310 ALA C CA 1
ATOM 7788 C C . ALA C 1 310 ? -27.663 37.475 20.198 1.00 47.67 310 ALA C C 1
ATOM 7789 O O . ALA C 1 310 ? -28.612 36.794 20.591 1.00 48.32 310 ALA C O 1
ATOM 7791 N N . MET C 1 311 ? -27.814 38.581 19.477 1.00 55.44 311 MET C N 1
ATOM 7792 C CA . MET C 1 311 ? -29.120 39.004 18.984 1.00 51.08 311 MET C CA 1
ATOM 7793 C C . MET C 1 311 ? -29.099 39.059 17.460 1.00 54.15 311 MET C C 1
ATOM 7794 O O . MET C 1 311 ? -28.176 39.621 16.865 1.00 51.46 311 MET C O 1
ATOM 7799 N N . ILE C 1 312 ? -30.106 38.461 16.831 1.00 58.57 312 ILE C N 1
ATOM 7800 C CA . ILE C 1 312 ? -30.291 38.580 15.389 1.00 58.12 312 ILE C CA 1
ATOM 7801 C C . ILE C 1 312 ? -31.733 38.973 15.094 1.00 58.88 312 ILE C C 1
ATOM 7802 O O . ILE C 1 312 ? -32.660 38.234 15.427 1.00 56.02 312 ILE C O 1
ATOM 7807 N N . ASP C 1 313 ? -31.914 40.139 14.478 1.00 52.37 313 ASP C N 1
ATOM 7808 C CA . ASP C 1 313 ? -33.239 40.637 14.109 1.00 56.64 313 ASP C CA 1
ATOM 7809 C C . ASP C 1 313 ? -34.185 40.728 15.307 1.00 59.89 313 ASP C C 1
ATOM 7810 O O . ASP C 1 313 ? -35.384 40.470 15.184 1.00 58.23 313 ASP C O 1
ATOM 7815 N N . GLY C 1 314 ? -33.639 41.094 16.462 1.00 56.41 314 GLY C N 1
ATOM 7816 C CA . GLY C 1 314 ? -34.432 41.216 17.672 1.00 50.53 314 GLY C CA 1
ATOM 7817 C C . GLY C 1 314 ? -34.750 39.866 18.284 1.00 55.81 314 GLY C C 1
ATOM 7818 O O . GLY C 1 314 ? -35.660 39.742 19.108 1.00 46.56 314 GLY C O 1
ATOM 7819 N N . LYS C 1 315 ? -33.994 38.852 17.878 1.00 57.96 315 LYS C N 1
ATOM 7820 C CA . LYS C 1 315 ? -34.164 37.503 18.405 1.00 51.43 315 LYS C CA 1
ATOM 7821 C C . LYS C 1 315 ? -32.910 37.030 19.132 1.00 51.47 315 LYS C C 1
ATOM 7822 O O . LYS C 1 315 ? -31.814 37.026 18.566 1.00 47.55 315 LYS C O 1
ATOM 7828 N N . MET C 1 316 ? -33.084 36.631 20.388 1.00 47.82 316 MET C N 1
ATOM 7829 C CA . MET C 1 316 ? -31.968 36.183 21.212 1.00 43.18 316 MET C CA 1
ATOM 7830 C C . MET C 1 316 ? -31.440 34.814 20.786 1.00 45.33 316 MET C C 1
ATOM 7831 O O . MET C 1 316 ? -32.206 33.857 20.649 1.00 42.60 316 MET C O 1
ATOM 7836 N N . GLN C 1 317 ? -30.127 34.738 20.580 1.00 39.31 317 GLN C N 1
ATOM 7837 C CA . GLN C 1 317 ? -29.456 33.490 20.236 1.00 38.53 317 GLN C CA 1
ATOM 7838 C C . GLN C 1 317 ? -28.467 33.108 21.335 1.00 43.45 317 GLN C C 1
ATOM 7839 O O . GLN C 1 317 ? -27.880 33.979 21.981 1.00 44.26 317 GLN C O 1
ATOM 7845 N N . ASP C 1 318 ? -28.285 31.808 21.550 1.00 31.79 318 ASP C N 1
ATOM 7846 C CA . ASP C 1 318 ? -27.294 31.328 22.512 1.00 29.17 318 ASP C CA 1
ATOM 7847 C C . ASP C 1 318 ? -26.796 29.928 22.182 1.00 29.95 318 ASP C C 1
ATOM 7848 O O . ASP C 1 318 ? -26.924 29.468 21.046 1.00 31.20 318 ASP C O 1
ATOM 7853 N N . ASP C 1 319 ? -26.232 29.259 23.185 1.00 26.65 319 ASP C N 1
ATOM 7854 C CA . ASP C 1 319 ? -25.698 27.910 23.023 1.00 28.84 319 ASP C CA 1
ATOM 7855 C C . ASP C 1 319 ? -26.739 26.952 22.453 1.00 28.51 319 ASP C C 1
ATOM 7856 O O . ASP C 1 319 ? -26.428 26.106 21.612 1.00 29.23 319 ASP C O 1
ATOM 7861 N N . ALA C 1 320 ? -27.974 27.092 22.923 1.00 26.48 320 ALA C N 1
ATOM 7862 C CA . ALA C 1 320 ? -29.046 26.178 22.545 1.00 26.82 320 ALA C CA 1
ATOM 7863 C C . ALA C 1 320 ? -29.530 26.394 21.111 1.00 26.81 320 ALA C C 1
ATOM 7864 O O . ALA C 1 320 ? -29.732 25.428 20.372 1.00 28.09 320 ALA C O 1
ATOM 7866 N N . THR C 1 321 ? -29.717 27.652 20.716 1.00 29.40 321 THR C N 1
ATOM 7867 C CA . THR C 1 321 ? -30.114 27.945 19.339 1.00 28.14 321 THR C CA 1
ATOM 7868 C C . THR C 1 321 ? -28.984 27.565 18.386 1.00 27.69 321 THR C C 1
ATOM 7869 O O . THR C 1 321 ? -29.222 27.229 17.226 1.00 27.68 321 THR C O 1
ATOM 7873 N N . TRP C 1 322 ? -27.753 27.609 18.889 1.00 24.96 322 TRP C N 1
ATOM 7874 C CA . TRP C 1 322 ? -26.603 27.136 18.130 1.00 26.75 322 TRP C CA 1
ATOM 7875 C C . TRP C 1 322 ? -26.749 25.644 17.851 1.00 28.15 322 TRP C C 1
ATOM 7876 O O . TRP C 1 322 ? -26.476 25.182 16.742 1.00 29.93 322 TRP C O 1
ATOM 7887 N N . LYS C 1 323 ? -27.182 24.894 18.862 1.00 26.87 323 LYS C N 1
ATOM 7888 C CA . LYS C 1 323 ? -27.416 23.460 18.704 1.00 28.32 323 LYS C CA 1
ATOM 7889 C C . LYS C 1 323 ? -28.579 23.186 17.752 1.00 27.42 323 LYS C C 1
ATOM 7890 O O . LYS C 1 323 ? -28.540 22.224 16.982 1.00 27.00 323 LYS C O 1
ATOM 7896 N N . GLN C 1 324 ? -29.611 24.028 17.819 1.00 23.69 324 GLN C N 1
ATOM 7897 C CA . GLN C 1 324 ? -30.747 23.933 16.905 1.00 26.63 324 GLN C CA 1
ATOM 7898 C C . GLN C 1 324 ? -30.294 24.145 15.466 1.00 32.40 324 GLN C C 1
ATOM 7899 O O . GLN C 1 324 ? -30.682 23.403 14.563 1.00 30.83 324 GLN C O 1
ATOM 7905 N N . ALA C 1 325 ? -29.476 25.173 15.265 1.00 32.53 325 ALA C N 1
ATOM 7906 C CA . ALA C 1 325 ? -28.939 25.497 13.951 1.00 29.41 325 ALA C CA 1
ATOM 7907 C C . ALA C 1 325 ? -28.070 24.360 13.436 1.00 32.87 325 ALA C C 1
ATOM 7908 O O . ALA C 1 325 ? -28.103 24.029 12.251 1.00 31.01 325 ALA C O 1
ATOM 7910 N N . LYS C 1 326 ? -27.299 23.761 14.339 1.00 31.86 326 LYS C N 1
ATOM 7911 C CA . LYS C 1 326 ? -26.396 22.675 13.977 1.00 32.93 326 LYS C CA 1
ATOM 7912 C C . LYS C 1 326 ? -27.156 21.450 13.473 1.00 35.29 326 LYS C C 1
ATOM 7913 O O . LYS C 1 326 ? -26.703 20.768 12.555 1.00 31.94 326 LYS C O 1
ATOM 7919 N N . VAL C 1 327 ? -28.310 21.175 14.072 1.00 30.15 327 VAL C N 1
ATOM 7920 C CA . VAL C 1 327 ? -29.146 20.067 13.625 1.00 33.09 327 VAL C CA 1
ATOM 7921 C C . VAL C 1 327 ? -29.548 20.278 12.169 1.00 32.00 327 VAL C C 1
ATOM 7922 O O . VAL C 1 327 ? -29.388 19.390 11.331 1.00 30.72 327 VAL C O 1
ATOM 7926 N N . ILE C 1 328 ? -30.055 21.471 11.878 1.00 33.87 328 ILE C N 1
ATOM 7927 C CA . ILE C 1 328 ? -30.501 21.815 10.534 1.00 34.80 328 ILE C CA 1
ATOM 7928 C C . ILE C 1 328 ? -29.346 21.794 9.537 1.00 33.18 328 ILE C C 1
ATOM 7929 O O . ILE C 1 328 ? -29.475 21.259 8.434 1.00 31.54 328 ILE C O 1
ATOM 7934 N N . VAL C 1 329 ? -28.213 22.362 9.938 1.00 30.63 329 VAL C N 1
ATOM 7935 C CA . VAL C 1 329 ? -27.040 22.435 9.072 1.00 34.35 329 VAL C CA 1
ATOM 7936 C C . VAL C 1 329 ? -26.366 21.073 8.853 1.00 32.71 329 VAL C C 1
ATOM 7937 O O . VAL C 1 329 ? -25.925 20.768 7.743 1.00 36.01 329 VAL C O 1
ATOM 7941 N N . ASP C 1 330 ? -26.297 20.251 9.897 1.00 30.45 330 ASP C N 1
ATOM 7942 C CA . ASP C 1 330 ? -25.748 18.902 9.752 1.00 32.33 330 ASP C CA 1
ATOM 7943 C C . ASP C 1 330 ? -26.572 18.071 8.770 1.00 35.22 330 ASP C C 1
ATOM 7944 O O . ASP C 1 330 ? -26.020 17.353 7.936 1.00 32.66 330 ASP C O 1
ATOM 7949 N N . LEU C 1 331 ? -27.895 18.166 8.879 1.00 32.12 331 LEU C N 1
ATOM 7950 C CA . LEU C 1 331 ? -28.789 17.430 7.990 1.00 32.10 331 LEU C CA 1
ATOM 7951 C C . LEU C 1 331 ? -28.648 17.905 6.546 1.00 32.49 331 LEU C C 1
ATOM 7952 O O . LEU C 1 331 ? -28.579 17.096 5.621 1.00 34.89 331 LEU C O 1
ATOM 7957 N N . ALA C 1 332 ? -28.603 19.222 6.364 1.00 32.35 332 ALA C N 1
ATOM 7958 C CA . ALA C 1 332 ? -28.444 19.813 5.041 1.00 35.45 332 ALA C CA 1
ATOM 7959 C C . ALA C 1 332 ? -27.166 19.327 4.357 1.00 39.46 332 ALA C C 1
ATOM 7960 O O . ALA C 1 332 ? -27.144 19.119 3.144 1.00 42.57 332 ALA C O 1
ATOM 7962 N N . ARG C 1 333 ? -26.109 19.132 5.140 1.00 38.43 333 ARG C N 1
ATOM 7963 C CA . ARG C 1 333 ? -24.829 18.688 4.596 1.00 41.68 333 ARG C CA 1
ATOM 7964 C C . ARG C 1 333 ? -24.869 17.263 4.053 1.00 42.31 333 ARG C C 1
ATOM 7965 O O . ARG C 1 333 ? -24.401 17.007 2.944 1.00 48.06 333 ARG C O 1
ATOM 7973 N N . MET C 1 334 ? -25.423 16.337 4.831 1.00 42.38 334 MET C N 1
ATOM 7974 C CA . MET C 1 334 ? -25.432 14.933 4.426 1.00 48.17 334 MET C CA 1
ATOM 7975 C C . MET C 1 334 ? -26.393 14.648 3.270 1.00 45.50 334 MET C C 1
ATOM 7976 O O . MET C 1 334 ? -26.231 13.666 2.545 1.00 45.90 334 MET C O 1
ATOM 7981 N N . ILE C 1 335 ? -27.389 15.510 3.101 1.00 40.56 335 ILE C N 1
ATOM 7982 C CA . ILE C 1 335 ? -28.288 15.414 1.960 1.00 47.95 335 ILE C CA 1
ATOM 7983 C C . ILE C 1 335 ? -27.577 15.940 0.715 1.00 53.23 335 ILE C C 1
ATOM 7984 O O . ILE C 1 335 ? -27.658 15.351 -0.367 1.00 45.20 335 ILE C O 1
ATOM 7989 N N . ALA C 1 336 ? -26.869 17.051 0.890 1.00 48.17 336 ALA C N 1
ATOM 7990 C CA . ALA C 1 336 ? -26.147 17.702 -0.196 1.00 54.13 336 ALA C CA 1
ATOM 7991 C C . ALA C 1 336 ? -25.079 16.793 -0.803 1.00 58.24 336 ALA C C 1
ATOM 7992 O O . ALA C 1 336 ? -24.718 16.935 -1.973 1.00 63.61 336 ALA C O 1
ATOM 7994 N N . LYS C 1 337 ? -24.578 15.864 0.005 1.00 54.74 337 LYS C N 1
ATOM 7995 C CA . LYS C 1 337 ? -23.610 14.870 -0.449 1.00 56.78 337 LYS C CA 1
ATOM 7996 C C . LYS C 1 337 ? -24.249 13.848 -1.389 1.00 62.97 337 LYS C C 1
ATOM 7997 O O . LYS C 1 337 ? -23.573 13.262 -2.237 1.00 59.50 337 LYS C O 1
ATOM 8003 N N . LYS C 1 338 ? -25.554 13.645 -1.230 1.00 61.62 338 LYS C N 1
ATOM 8004 C CA . LYS C 1 338 ? -26.289 12.632 -1.983 1.00 63.83 338 LYS C CA 1
ATOM 8005 C C . LYS C 1 338 ? -27.156 13.271 -3.066 1.00 62.34 338 LYS C C 1
ATOM 8006 O O . LYS C 1 338 ? -27.375 12.684 -4.128 1.00 64.38 338 LYS C O 1
ATOM 8012 N N . ASP C 1 339 ? -27.649 14.476 -2.788 1.00 60.82 339 ASP C N 1
ATOM 8013 C CA . ASP C 1 339 ? -28.516 15.189 -3.722 1.00 67.78 339 ASP C CA 1
ATOM 8014 C C . ASP C 1 339 ? -27.774 16.362 -4.360 1.00 64.27 339 ASP C C 1
ATOM 8015 O O . ASP C 1 339 ? -27.382 17.305 -3.671 1.00 62.68 339 ASP C O 1
ATOM 8020 N N . PRO C 1 340 ? -27.582 16.301 -5.687 1.00 69.67 340 PRO C N 1
ATOM 8021 C CA . PRO C 1 340 ? -26.863 17.338 -6.439 1.00 67.43 340 PRO C CA 1
ATOM 8022 C C . PRO C 1 340 ? -27.589 18.682 -6.437 1.00 63.45 340 PRO C C 1
ATOM 8023 O O . PRO C 1 340 ? -26.957 19.715 -6.210 1.00 59.03 340 PRO C O 1
ATOM 8027 N N . ASP C 1 341 ? -28.897 18.662 -6.683 1.00 65.19 341 ASP C N 1
ATOM 8028 C CA . ASP C 1 341 ? -29.692 19.885 -6.754 1.00 63.46 341 ASP C CA 1
ATOM 8029 C C . ASP C 1 341 ? -29.718 20.640 -5.426 1.00 64.99 341 ASP C C 1
ATOM 8030 O O . ASP C 1 341 ? -29.761 21.870 -5.403 1.00 57.51 341 ASP C O 1
ATOM 8035 N N . LEU C 1 342 ? -29.696 19.898 -4.324 1.00 61.75 342 LEU C N 1
ATOM 8036 C CA . LEU C 1 342 ? -29.704 20.504 -2.999 1.00 53.79 342 LEU C CA 1
ATOM 8037 C C . LEU C 1 342 ? -28.299 20.896 -2.552 1.00 53.33 342 LEU C C 1
ATOM 8038 O O . LEU C 1 342 ? -28.136 21.729 -1.661 1.00 53.34 342 LEU C O 1
ATOM 8043 N N . ALA C 1 343 ? -27.291 20.295 -3.176 1.00 56.79 343 ALA C N 1
ATOM 8044 C CA . ALA C 1 343 ? -25.901 20.614 -2.867 1.00 56.60 343 ALA C CA 1
ATOM 8045 C C . ALA C 1 343 ? -25.604 22.080 -3.156 1.00 55.22 343 ALA C C 1
ATOM 8046 O O . ALA C 1 343 ? -24.936 22.756 -2.373 1.00 53.84 343 ALA C O 1
ATOM 8048 N N . GLN C 1 344 ? -26.118 22.564 -4.281 1.00 56.03 344 GLN C N 1
ATOM 8049 C CA . GLN C 1 344 ? -25.927 23.951 -4.684 1.00 57.59 344 GLN C CA 1
ATOM 8050 C C . GLN C 1 344 ? -26.905 24.885 -3.969 1.00 53.79 344 GLN C C 1
ATOM 8051 O O . GLN C 1 344 ? -26.603 26.056 -3.742 1.00 51.89 344 GLN C O 1
ATOM 8057 N N . ALA C 1 345 ? -28.072 24.358 -3.610 1.00 52.44 345 ALA C N 1
ATOM 8058 C CA . ALA C 1 345 ? -29.098 25.151 -2.938 1.00 53.22 345 ALA C CA 1
ATOM 8059 C C . ALA C 1 345 ? -28.680 25.515 -1.518 1.00 56.91 345 ALA C C 1
ATOM 8060 O O . ALA C 1 345 ? -29.156 26.496 -0.953 1.00 55.29 345 ALA C O 1
ATOM 8062 N N . TYR C 1 346 ? -27.795 24.711 -0.940 1.00 55.14 346 TYR C N 1
ATOM 8063 C CA . TYR C 1 346 ? -27.246 25.013 0.373 1.00 57.93 346 TYR C CA 1
ATOM 8064 C C . TYR C 1 346 ? -25.860 25.619 0.204 1.00 62.68 346 TYR C C 1
ATOM 8065 O O . TYR C 1 346 ? -25.681 26.837 0.254 1.00 62.54 346 TYR C O 1
ATOM 8074 N N . GLY C 1 347 ? -24.886 24.744 -0.016 1.00 62.92 347 GLY C N 1
ATOM 8075 C CA . GLY C 1 347 ? -23.491 25.125 -0.121 1.00 59.74 347 GLY C CA 1
ATOM 8076 C C . GLY C 1 347 ? -22.672 23.915 0.272 1.00 65.89 347 GLY C C 1
ATOM 8077 O O . GLY C 1 347 ? -22.839 23.384 1.370 1.00 66.49 347 GLY C O 1
ATOM 8078 N N . LEU C 1 348 ? -21.791 23.471 -0.618 1.00 60.11 348 LEU C N 1
ATOM 8079 C CA . LEU C 1 348 ? -21.137 22.182 -0.428 1.00 64.50 348 LEU C CA 1
ATOM 8080 C C . LEU C 1 348 ? -19.673 22.163 -0.862 1.00 59.05 348 LEU C C 1
ATOM 8081 O O . LEU C 1 348 ? -18.780 21.873 -0.063 1.00 59.01 348 LEU C O 1
ATOM 8086 N N . ARG D 1 2 ? -32.649 1.662 35.364 1.00 33.07 2 ARG D N 1
ATOM 8087 C CA . ARG D 1 2 ? -31.318 1.673 34.852 1.00 35.19 2 ARG D CA 1
ATOM 8088 C C . ARG D 1 2 ? -31.223 2.635 33.677 1.00 30.24 2 ARG D C 1
ATOM 8089 O O . ARG D 1 2 ? -32.153 2.908 33.029 1.00 32.09 2 ARG D O 1
ATOM 8097 N N . LYS D 1 3 ? -30.043 3.105 33.438 1.00 25.72 3 LYS D N 1
ATOM 8098 C CA . LYS D 1 3 ? -29.761 3.924 32.274 1.00 24.84 3 LYS D CA 1
ATOM 8099 C C . LYS D 1 3 ? -29.880 3.070 31.021 1.00 25.75 3 LYS D C 1
ATOM 8100 O O . LYS D 1 3 ? -29.764 1.844 31.087 1.00 27.90 3 LYS D O 1
ATOM 8106 N N . LEU D 1 4 ? -30.118 3.713 29.884 1.00 21.44 4 LEU D N 1
ATOM 8107 C CA . LEU D 1 4 ? -30.153 3.000 28.614 1.00 23.70 4 LEU D CA 1
ATOM 8108 C C . LEU D 1 4 ? -28.755 2.508 28.277 1.00 24.55 4 LEU D C 1
ATOM 8109 O O . LEU D 1 4 ? -27.761 3.128 28.662 1.00 22.15 4 LEU D O 1
ATOM 8114 N N . ALA D 1 5 ? -28.677 1.392 27.560 1.00 21.33 5 ALA D N 1
ATOM 8115 C CA . ALA D 1 5 ? -27.393 0.761 27.271 1.00 28.15 5 ALA D CA 1
ATOM 8116 C C . ALA D 1 5 ? -26.410 1.680 26.539 1.00 23.28 5 ALA D C 1
ATOM 8117 O O . ALA D 1 5 ? -25.213 1.663 26.826 1.00 27.86 5 ALA D O 1
ATOM 8119 N N . HIS D 1 6 ? -26.910 2.492 25.613 1.00 28.53 6 HIS D N 1
ATOM 8120 C CA . HIS D 1 6 ? -26.023 3.350 24.825 1.00 29.22 6 HIS D CA 1
ATOM 8121 C C . HIS D 1 6 ? -25.525 4.575 25.590 1.00 34.27 6 HIS D C 1
ATOM 8122 O O . HIS D 1 6 ? -24.585 5.241 25.157 1.00 40.39 6 HIS D O 1
ATOM 8129 N N . ASN D 1 7 ? -26.146 4.861 26.731 1.00 25.21 7 ASN D N 1
ATOM 8130 C CA . ASN D 1 7 ? -25.695 5.948 27.596 1.00 25.55 7 ASN D CA 1
ATOM 8131 C C . ASN D 1 7 ? -24.922 5.416 28.797 1.00 24.34 7 ASN D C 1
ATOM 8132 O O . ASN D 1 7 ? -24.125 6.131 29.409 1.00 22.03 7 ASN D O 1
ATOM 8137 N N . PHE D 1 8 ? -25.177 4.154 29.125 1.00 23.83 8 PHE D N 1
ATOM 8138 C CA . PHE D 1 8 ? -24.540 3.471 30.244 1.00 20.08 8 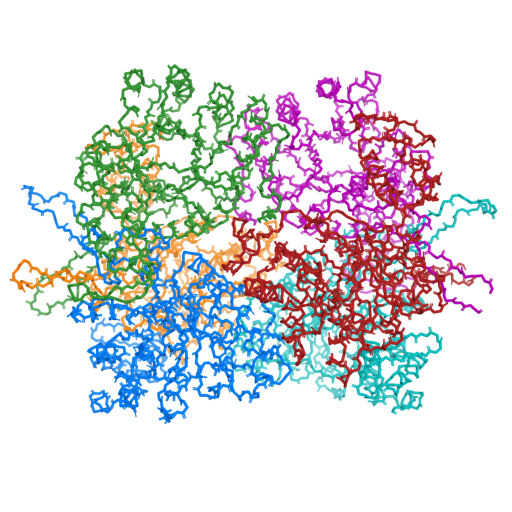PHE D CA 1
ATOM 8139 C C . PHE D 1 8 ? -23.021 3.554 30.142 1.00 20.54 8 PHE D C 1
ATOM 8140 O O . PHE D 1 8 ? -22.333 3.758 31.141 1.00 20.21 8 PHE D O 1
ATOM 8148 N N . TYR D 1 9 ? -22.502 3.421 28.924 1.00 18.92 9 TYR D N 1
ATOM 8149 C CA . TYR D 1 9 ? -21.057 3.380 28.708 1.00 21.60 9 TYR D CA 1
ATOM 8150 C C . TYR D 1 9 ? -20.436 4.722 28.320 1.00 23.32 9 TYR D C 1
ATOM 8151 O O . TYR D 1 9 ? -19.299 4.778 27.850 1.00 23.07 9 TYR D O 1
ATOM 8160 N N . LYS D 1 10 ? -21.180 5.801 28.526 1.00 19.15 10 LYS D N 1
ATOM 8161 C CA . LYS D 1 10 ? -20.665 7.138 28.267 1.00 20.05 10 LYS D CA 1
ATOM 8162 C C . LYS D 1 10 ? -20.125 7.760 29.552 1.00 20.39 10 LYS D C 1
ATOM 8163 O O . LYS D 1 10 ? -20.720 7.596 30.616 1.00 20.23 10 LYS D O 1
ATOM 8169 N N . PRO D 1 11 ? -18.992 8.477 29.454 1.00 21.62 11 PRO D N 1
ATOM 8170 C CA . PRO D 1 11 ? -18.438 9.222 30.591 1.00 19.33 11 PRO D CA 1
ATOM 8171 C C . PRO D 1 11 ? -19.418 10.293 31.046 1.00 18.76 11 PRO D C 1
ATOM 8172 O O . PRO D 1 11 ? -20.090 10.897 30.212 1.00 20.38 11 PRO D O 1
ATOM 8176 N N . LEU D 1 12 ? -19.503 10.522 32.351 1.00 17.76 12 LEU D N 1
ATOM 8177 C CA . LEU D 1 12 ? -20.495 11.443 32.891 1.00 18.85 12 LEU D CA 1
ATOM 8178 C C . LEU D 1 12 ? -19.972 12.872 32.943 1.00 17.60 12 LEU D C 1
ATOM 8179 O O . LEU D 1 12 ? -20.674 13.785 33.375 1.00 15.78 12 LEU D O 1
ATOM 8184 N N . ALA D 1 13 ? -18.733 13.058 32.502 1.00 19.72 13 ALA D N 1
ATOM 8185 C CA . ALA D 1 13 ? -18.136 14.387 32.441 1.00 20.57 13 ALA D CA 1
ATOM 8186 C C . ALA D 1 13 ? -17.220 14.509 31.231 1.00 18.72 13 ALA D C 1
ATOM 8187 O O . ALA D 1 13 ? -16.510 13.568 30.879 1.00 21.35 13 ALA D O 1
ATOM 8189 N N . ILE D 1 14 ? -17.252 15.669 30.587 1.00 20.67 14 ILE D N 1
ATOM 8190 C CA . ILE D 1 14 ? -16.352 15.941 29.476 1.00 21.26 14 ILE D CA 1
ATOM 8191 C C . ILE D 1 14 ? -14.916 15.899 29.981 1.00 20.92 14 ILE D C 1
ATOM 8192 O O . ILE D 1 14 ? -14.536 16.678 30.854 1.00 20.47 14 ILE D O 1
ATOM 8197 N N . GLY D 1 15 ? -14.127 14.970 29.451 1.00 20.79 15 GLY D N 1
ATOM 8198 C CA . GLY D 1 15 ? -12.749 14.821 29.878 1.00 21.67 15 GLY D CA 1
ATOM 8199 C C . GLY D 1 15 ? -12.523 13.645 30.811 1.00 23.23 15 GLY D C 1
ATOM 8200 O O . GLY D 1 15 ? -11.380 13.289 31.095 1.00 26.08 15 GLY D O 1
ATOM 8201 N N . ALA D 1 16 ? -13.605 13.046 31.301 1.00 19.34 16 ALA D N 1
ATOM 8202 C CA . ALA D 1 16 ? -13.487 11.833 32.104 1.00 18.48 16 ALA D CA 1
ATOM 8203 C C . ALA D 1 16 ? -13.143 10.679 31.173 1.00 19.37 16 ALA D C 1
ATOM 8204 O O . ALA D 1 16 ? -13.546 10.683 30.014 1.00 22.14 16 ALA D O 1
ATOM 8206 N N . PRO D 1 17 ? -12.384 9.690 31.672 1.00 23.29 17 PRO D N 1
ATOM 8207 C CA . PRO D 1 17 ? -11.997 8.554 30.830 1.00 21.38 17 PRO D CA 1
ATOM 8208 C C . PRO D 1 17 ? -13.194 7.682 30.459 1.00 24.79 17 PRO D C 1
ATOM 8209 O O . PRO D 1 17 ? -14.169 7.624 31.210 1.00 23.46 17 PRO D O 1
ATOM 8213 N N . GLU D 1 18 ? -13.114 7.019 29.310 1.00 25.87 18 GLU D N 1
ATOM 8214 C CA . GLU D 1 18 ? -14.181 6.138 28.846 1.00 23.60 18 GLU D CA 1
ATOM 8215 C C . GLU D 1 18 ? -14.414 4.989 29.816 1.00 23.87 18 GLU D C 1
ATOM 8216 O O . GLU D 1 18 ? -13.468 4.296 30.194 1.00 25.70 18 GLU D O 1
ATOM 8222 N N . PRO D 1 19 ? -15.677 4.789 30.229 1.00 22.06 19 PRO D N 1
ATOM 8223 C CA . PRO D 1 19 ? -16.072 3.678 31.102 1.00 23.24 19 PRO D CA 1
ATOM 8224 C C . PRO D 1 19 ? -15.581 2.335 30.571 1.00 23.05 19 PRO D C 1
ATOM 8225 O O . PRO D 1 19 ? -15.489 2.147 29.357 1.00 23.33 19 PRO D O 1
ATOM 8229 N N . ILE D 1 20 ? -15.258 1.418 31.476 1.00 26.55 20 ILE D N 1
ATOM 8230 C CA . ILE D 1 20 ? -14.803 0.092 31.086 1.00 29.27 20 ILE D CA 1
ATOM 8231 C C . ILE D 1 20 ? -15.971 -0.752 30.598 1.00 25.74 20 ILE D C 1
ATOM 8232 O O . ILE D 1 20 ? -17.114 -0.545 31.003 1.00 25.01 20 ILE D O 1
ATOM 8237 N N . ARG D 1 21 ? -15.673 -1.702 29.719 1.00 28.12 21 ARG D N 1
ATOM 8238 C CA . ARG D 1 21 ? -16.672 -2.641 29.231 1.00 30.90 21 ARG D CA 1
ATOM 8239 C C . ARG D 1 21 ? -16.521 -3.966 29.974 1.00 28.62 21 ARG D C 1
ATOM 8240 O O . ARG D 1 21 ? -17.498 -4.668 30.224 1.00 34.17 21 ARG D O 1
ATOM 8248 N N . GLU D 1 22 ? -15.282 -4.292 30.329 1.00 28.98 22 GLU D N 1
ATOM 8249 C CA . GLU D 1 22 ? -14.972 -5.517 31.056 1.00 33.94 22 GLU D CA 1
ATOM 8250 C C . GLU D 1 22 ? -14.114 -5.205 32.277 1.00 29.17 22 GLU D C 1
ATOM 8251 O O . GLU D 1 22 ? -13.267 -4.317 32.231 1.00 28.95 22 GLU D O 1
ATOM 8257 N N . LEU D 1 23 ? -14.331 -5.940 33.364 1.00 24.33 23 LEU D N 1
ATOM 8258 C CA . LEU D 1 23 ? -13.495 -5.801 34.552 1.00 27.80 23 LEU D CA 1
ATOM 8259 C C . LEU D 1 23 ? -12.066 -6.253 34.263 1.00 30.10 23 LEU D C 1
ATOM 8260 O O . LEU D 1 23 ? -11.854 -7.185 33.490 1.00 25.94 23 LEU D O 1
ATOM 8265 N N . PRO D 1 24 ? -11.080 -5.583 34.880 1.00 28.62 24 PRO D N 1
ATOM 8266 C CA . PRO D 1 24 ? -9.683 -6.017 34.792 1.00 32.76 24 PRO D CA 1
ATOM 8267 C C . PRO D 1 24 ? -9.512 -7.422 35.362 1.00 30.42 24 PRO D C 1
ATOM 8268 O O . PRO D 1 24 ? -10.106 -7.748 36.391 1.00 28.01 24 PRO D O 1
ATOM 8272 N N . VAL D 1 25 ? -8.714 -8.244 34.690 1.00 31.28 25 VAL D N 1
ATOM 8273 C CA . VAL D 1 25 ? -8.467 -9.609 35.139 1.00 32.69 25 VAL D CA 1
ATOM 8274 C C . VAL D 1 25 ? -7.204 -9.671 35.990 1.00 30.79 25 VAL D C 1
ATOM 8275 O O . VAL D 1 25 ? -6.118 -9.327 35.528 1.00 29.18 25 VAL D O 1
ATOM 8279 N N . ARG D 1 26 ? -7.357 -10.111 37.234 1.00 32.65 26 ARG D N 1
ATOM 8280 C CA . ARG D 1 26 ? -6.240 -10.202 38.166 1.00 27.73 26 ARG D CA 1
ATOM 8281 C C . ARG D 1 26 ? -6.662 -11.027 39.376 1.00 30.73 26 ARG D C 1
ATOM 8282 O O . ARG D 1 26 ? -7.854 -11.156 39.654 1.00 28.10 26 ARG D O 1
ATOM 8290 N N . PRO D 1 27 ? -5.687 -11.614 40.087 1.00 30.77 27 PRO D N 1
ATOM 8291 C CA . PRO D 1 27 ? -6.012 -12.308 41.336 1.00 29.16 27 PRO D CA 1
ATOM 8292 C C . PRO D 1 27 ? -6.496 -11.316 42.388 1.00 26.33 27 PRO D C 1
ATOM 8293 O O . PRO D 1 27 ? -5.877 -10.269 42.564 1.00 23.51 27 PRO D O 1
ATOM 8297 N N . GLU D 1 28 ? -7.595 -11.641 43.060 1.00 20.85 28 GLU D N 1
ATOM 8298 C CA . GLU D 1 28 ? -8.135 -10.804 44.127 1.00 19.52 28 GLU D CA 1
ATOM 8299 C C . GLU D 1 28 ? -8.552 -11.685 45.302 1.00 19.38 28 GLU D C 1
ATOM 8300 O O . GLU D 1 28 ? -9.659 -11.566 45.826 1.00 21.14 28 GLU D O 1
ATOM 8306 N N . ARG D 1 29 ? -7.649 -12.573 45.707 1.00 20.89 29 ARG D N 1
ATOM 8307 C CA . ARG D 1 29 ? -7.920 -13.541 46.765 1.00 21.35 29 ARG D CA 1
ATOM 8308 C C . ARG D 1 29 ? -7.954 -12.886 48.138 1.00 17.07 29 ARG D C 1
ATOM 8309 O O . ARG D 1 29 ? -8.706 -13.302 49.019 1.00 21.00 29 ARG D O 1
ATOM 8317 N N . VAL D 1 30 ? -7.116 -11.875 48.323 1.00 17.48 30 VAL D N 1
ATOM 8318 C CA . VAL D 1 30 ? -7.013 -11.215 49.615 1.00 18.61 30 VAL D CA 1
ATOM 8319 C C . VAL D 1 30 ? -7.093 -9.703 49.453 1.00 17.35 30 VAL D C 1
ATOM 8320 O O . VAL D 1 30 ? -6.436 -9.121 48.592 1.00 20.54 30 VAL D O 1
ATOM 8324 N N . VAL D 1 31 ? -7.934 -9.078 50.269 1.00 16.79 31 VAL D N 1
ATOM 8325 C CA . VAL D 1 31 ? -8.056 -7.629 50.287 1.00 18.10 31 VAL D CA 1
ATOM 8326 C C . VAL D 1 31 ? -7.546 -7.132 51.635 1.00 19.82 31 VAL D C 1
ATOM 8327 O O . VAL D 1 31 ? -8.260 -7.184 52.633 1.00 19.31 31 VAL D O 1
ATOM 8331 N N . HIS D 1 32 ? -6.304 -6.662 51.669 1.00 19.61 32 HIS D N 1
ATOM 8332 C CA . HIS D 1 32 ? -5.678 -6.319 52.942 1.00 23.02 32 HIS D CA 1
ATOM 8333 C C . HIS D 1 32 ? -5.969 -4.891 53.401 1.00 19.68 32 HIS D C 1
ATOM 8334 O O . HIS D 1 32 ? -5.553 -3.924 52.763 1.00 22.74 32 HIS D O 1
ATOM 8341 N N . PHE D 1 33 ? -6.674 -4.781 54.523 1.00 21.56 33 PHE D N 1
ATOM 8342 C CA . PHE D 1 33 ? -7.009 -3.496 55.123 1.00 21.92 33 PHE D CA 1
ATOM 8343 C C . PHE D 1 33 ? -5.889 -2.984 56.022 1.00 26.28 33 PHE D C 1
ATOM 8344 O O . PHE D 1 33 ? -5.185 -3.768 56.656 1.00 25.91 33 PHE D O 1
ATOM 8352 N N . PHE D 1 34 ? -5.729 -1.664 56.075 1.00 27.42 34 PHE D N 1
ATOM 8353 C CA . PHE D 1 34 ? -4.741 -1.053 56.957 1.00 28.11 34 PHE D CA 1
ATOM 8354 C C . PHE D 1 34 ? -5.116 0.385 57.301 1.00 31.09 34 PHE D C 1
ATOM 8355 O O . PHE D 1 34 ? -5.665 1.104 56.463 1.00 23.73 34 PHE D O 1
ATOM 8363 N N . PRO D 1 35 ? -4.830 0.800 58.546 1.00 29.94 35 PRO D N 1
ATOM 8364 C CA . PRO D 1 35 ? -5.050 2.175 59.012 1.00 25.25 35 PRO D CA 1
ATOM 8365 C C . PRO D 1 35 ? -3.894 3.086 58.606 1.00 29.11 35 PRO D C 1
ATOM 8366 O O . PRO D 1 35 ? -2.819 3.025 59.203 1.00 30.43 35 PRO D O 1
ATOM 8370 N N . PRO D 1 36 ? -4.115 3.936 57.592 1.00 27.80 36 PRO D N 1
ATOM 8371 C CA . PRO D 1 36 ? -3.045 4.731 56.979 1.00 29.30 36 PRO D CA 1
ATOM 8372 C C . PRO D 1 36 ? -2.501 5.828 57.890 1.00 29.14 36 PRO D C 1
ATOM 8373 O O . PRO D 1 36 ? -1.536 6.494 57.518 1.00 29.91 36 PRO D O 1
ATOM 8377 N N . HIS D 1 37 ? -3.106 6.017 59.058 1.00 25.39 37 HIS D N 1
ATOM 8378 C CA . HIS D 1 37 ? -2.643 7.046 59.979 1.00 29.77 37 HIS D CA 1
ATOM 8379 C C . HIS D 1 37 ? -1.583 6.506 60.938 1.00 33.30 37 HIS D C 1
ATOM 8380 O O . HIS D 1 37 ? -0.811 7.272 61.512 1.00 37.15 37 HIS D O 1
ATOM 8387 N N . VAL D 1 38 ? -1.549 5.187 61.100 1.00 28.42 38 VAL D N 1
ATOM 8388 C CA . VAL D 1 38 ? -0.581 4.542 61.983 1.00 31.67 38 VAL D CA 1
ATOM 8389 C C . VAL D 1 38 ? 0.780 4.455 61.300 1.00 32.01 38 VAL D C 1
ATOM 8390 O O . VAL D 1 38 ? 0.967 3.678 60.364 1.00 33.46 38 VAL D O 1
ATOM 8394 N N . GLU D 1 39 ? 1.725 5.257 61.783 1.00 34.76 39 GLU D N 1
ATOM 8395 C CA . GLU D 1 39 ? 3.014 5.443 61.116 1.00 37.15 39 GLU D CA 1
ATOM 8396 C C . GLU D 1 39 ? 3.815 4.160 60.908 1.00 35.04 39 GLU D C 1
ATOM 8397 O O . GLU D 1 39 ? 4.344 3.928 59.819 1.00 34.19 39 GLU D O 1
ATOM 8403 N N . LYS D 1 40 ? 3.921 3.337 61.947 1.00 37.06 40 LYS D N 1
ATOM 8404 C CA . LYS D 1 40 ? 4.752 2.139 61.860 1.00 41.31 40 LYS D CA 1
ATOM 8405 C C . LYS D 1 40 ? 4.176 1.112 60.890 1.00 37.67 40 LYS D C 1
ATOM 8406 O O . LYS D 1 40 ? 4.906 0.297 60.334 1.00 40.88 40 LYS D O 1
ATOM 8412 N N . ILE D 1 41 ? 2.865 1.159 60.687 1.00 36.42 41 ILE D N 1
ATOM 8413 C CA . ILE D 1 41 ? 2.227 0.329 59.674 1.00 36.78 41 ILE D CA 1
ATOM 8414 C C . ILE D 1 41 ? 2.511 0.904 58.291 1.00 36.30 41 ILE D C 1
ATOM 8415 O O . ILE D 1 41 ? 2.826 0.174 57.350 1.00 36.41 41 ILE D O 1
ATOM 8420 N N . ARG D 1 42 ? 2.430 2.225 58.190 1.00 35.50 42 ARG D N 1
ATOM 8421 C CA . ARG D 1 42 ? 2.638 2.923 56.928 1.00 35.31 42 ARG D CA 1
ATOM 8422 C C . ARG D 1 42 ? 4.044 2.698 56.365 1.00 39.06 42 ARG D C 1
ATOM 8423 O O . ARG D 1 42 ? 4.251 2.744 55.152 1.00 37.96 42 ARG D O 1
ATOM 8431 N N . ALA D 1 43 ? 5.006 2.445 57.248 1.00 38.90 43 ALA D N 1
ATOM 8432 C CA . ALA D 1 43 ? 6.387 2.221 56.831 1.00 37.70 43 ALA D CA 1
ATOM 8433 C C . ALA D 1 43 ? 6.609 0.802 56.306 1.00 37.63 43 ALA D C 1
ATOM 8434 O O . ALA D 1 43 ? 7.554 0.549 55.557 1.00 41.86 43 ALA D O 1
ATOM 8436 N N . ARG D 1 44 ? 5.734 -0.117 56.704 1.00 40.73 44 ARG D N 1
ATOM 8437 C CA . ARG D 1 44 ? 5.828 -1.509 56.273 1.00 37.79 44 ARG D CA 1
ATOM 8438 C C . ARG D 1 44 ? 4.977 -1.782 55.033 1.00 39.59 44 ARG D C 1
ATOM 8439 O O . ARG D 1 44 ? 5.000 -2.890 54.495 1.00 39.69 44 ARG D O 1
ATOM 8447 N N . ILE D 1 45 ? 4.228 -0.775 54.586 1.00 37.22 45 ILE D N 1
ATOM 8448 C CA . ILE D 1 45 ? 3.317 -0.929 53.444 1.00 37.33 45 ILE D CA 1
ATOM 8449 C C . ILE D 1 45 ? 3.947 -1.484 52.150 1.00 33.71 45 ILE D C 1
ATOM 8450 O O . ILE D 1 45 ? 3.419 -2.438 51.580 1.00 34.27 45 ILE D O 1
ATOM 8455 N N . PRO D 1 46 ? 5.076 -0.906 51.687 1.00 35.37 46 PRO D N 1
ATOM 8456 C CA . PRO D 1 46 ? 5.676 -1.454 50.462 1.00 38.45 46 PRO D CA 1
ATOM 8457 C C . PRO D 1 46 ? 6.102 -2.916 50.610 1.00 39.51 46 PRO D C 1
ATOM 8458 O O . PRO D 1 46 ? 6.204 -3.630 49.614 1.00 39.05 46 PRO D O 1
ATOM 8462 N N . GLU D 1 47 ? 6.343 -3.348 51.843 1.00 34.70 47 GLU D N 1
ATOM 8463 C CA . GLU D 1 47 ? 6.700 -4.735 52.115 1.00 39.94 47 GLU D CA 1
ATOM 8464 C C . GLU D 1 47 ? 5.463 -5.627 52.079 1.00 36.10 47 GLU D C 1
ATOM 8465 O O . GLU D 1 47 ? 5.467 -6.692 51.462 1.00 32.62 47 GLU D O 1
ATOM 8471 N N . VAL D 1 48 ? 4.407 -5.184 52.750 1.00 34.19 48 VAL D N 1
ATOM 8472 C CA . VAL D 1 48 ? 3.155 -5.929 52.786 1.00 34.36 48 VAL D CA 1
ATOM 8473 C C . VAL D 1 48 ? 2.538 -6.002 51.392 1.00 34.64 48 VAL D C 1
ATOM 8474 O O . VAL D 1 48 ? 1.968 -7.026 51.009 1.00 35.07 48 VAL D O 1
ATOM 8478 N N . ALA D 1 49 ? 2.683 -4.919 50.632 1.00 30.66 49 ALA D N 1
ATOM 8479 C CA . ALA D 1 49 ? 2.098 -4.811 49.297 1.00 34.79 49 ALA D CA 1
ATOM 8480 C C . ALA D 1 49 ? 2.514 -5.950 48.372 1.00 39.15 49 ALA D C 1
ATOM 8481 O O . ALA D 1 49 ? 1.711 -6.435 47.575 1.00 35.61 49 ALA D O 1
ATOM 8483 N N . LYS D 1 50 ? 3.767 -6.380 48.487 1.00 34.40 50 LYS D N 1
ATOM 8484 C CA . LYS D 1 50 ? 4.293 -7.445 47.639 1.00 36.77 50 LYS D CA 1
ATOM 8485 C C . LYS D 1 50 ? 3.760 -8.817 48.045 1.00 34.59 50 LYS D C 1
ATOM 8486 O O . LYS D 1 50 ? 4.036 -9.816 47.384 1.00 39.01 50 LYS D O 1
ATOM 8492 N N . GLN D 1 51 ? 2.993 -8.861 49.128 1.00 32.84 51 GLN D N 1
ATOM 8493 C CA . GLN D 1 51 ? 2.494 -10.125 49.654 1.00 32.17 51 GLN D CA 1
ATOM 8494 C C . GLN D 1 51 ? 0.978 -10.272 49.537 1.00 28.57 51 GLN D C 1
ATOM 8495 O O . GLN D 1 51 ? 0.420 -11.297 49.925 1.00 28.48 51 GLN D O 1
ATOM 8501 N N . VAL D 1 52 ? 0.311 -9.251 49.008 1.00 26.15 52 VAL D N 1
ATOM 8502 C CA . VAL D 1 52 ? -1.142 -9.298 48.863 1.00 24.36 52 VAL D CA 1
ATOM 8503 C C . VAL D 1 52 ? -1.589 -9.018 47.427 1.00 23.67 52 VAL D C 1
ATOM 8504 O O . VAL D 1 52 ? -0.885 -8.353 46.666 1.00 25.08 52 VAL D O 1
ATOM 8508 N N . ASP D 1 53 ? -2.754 -9.542 47.060 1.00 22.98 53 ASP D N 1
ATOM 8509 C CA . ASP D 1 53 ? -3.316 -9.315 45.731 1.00 23.18 53 ASP D CA 1
ATOM 8510 C C . ASP D 1 53 ? -3.891 -7.910 45.629 1.00 22.08 53 ASP D C 1
ATOM 8511 O O . ASP D 1 53 ? -3.801 -7.255 44.586 1.00 23.77 53 ASP D O 1
ATOM 8516 N N . VAL D 1 54 ? -4.496 -7.470 46.726 1.00 19.87 54 VAL D N 1
ATOM 8517 C CA . VAL D 1 54 ? -5.159 -6.179 46.811 1.00 22.84 54 VAL D CA 1
ATOM 8518 C C . VAL D 1 54 ? -4.797 -5.518 48.136 1.00 23.66 54 VAL D C 1
ATOM 8519 O O . VAL D 1 54 ? -4.834 -6.163 49.184 1.00 20.26 54 VAL D O 1
ATOM 8523 N N . LEU D 1 55 ? -4.441 -4.237 48.084 1.00 21.75 55 LEU D N 1
ATOM 8524 C CA . LEU D 1 55 ? -4.227 -3.447 49.291 1.00 21.94 55 LEU D CA 1
ATOM 8525 C C . LEU D 1 55 ? -5.299 -2.362 49.388 1.00 20.85 55 LEU D C 1
ATOM 8526 O O . LEU D 1 55 ? -5.485 -1.581 48.455 1.00 19.75 55 LEU D O 1
ATOM 8531 N N . CYS D 1 56 ? -6.001 -2.321 50.517 1.00 20.09 56 CYS D N 1
ATOM 8532 C CA . CYS D 1 56 ? -7.077 -1.355 50.711 1.00 23.15 56 CYS D CA 1
ATOM 8533 C C . CYS D 1 56 ? -6.876 -0.496 51.955 1.00 19.89 56 CYS D C 1
ATOM 8534 O O . CYS D 1 56 ? -6.980 -0.984 53.081 1.00 21.27 56 CYS D O 1
ATOM 8537 N N . GLY D 1 57 ? -6.594 0.786 51.746 1.00 21.41 57 GLY D N 1
ATOM 8538 C CA . GLY D 1 57 ? -6.539 1.738 52.839 1.00 20.53 57 GLY D CA 1
ATOM 8539 C C . GLY D 1 57 ? -7.926 1.984 53.400 1.00 20.90 57 GLY D C 1
ATOM 8540 O O . GLY D 1 57 ? -8.899 2.064 52.649 1.00 23.00 57 GLY D O 1
ATOM 8541 N N . ASN D 1 58 ? -8.018 2.103 54.721 1.00 19.75 58 ASN D N 1
ATOM 8542 C CA . ASN D 1 58 ? -9.296 2.303 55.394 1.00 18.94 58 ASN D CA 1
ATOM 8543 C C . ASN D 1 58 ? -9.397 3.680 56.038 1.00 24.24 58 ASN D C 1
ATOM 8544 O O . ASN D 1 58 ? -8.531 4.070 56.815 1.00 22.80 58 ASN D O 1
ATOM 8549 N N . LEU D 1 59 ? -10.461 4.411 55.719 1.00 22.53 59 LEU D N 1
ATOM 8550 C CA . LEU D 1 59 ? -10.670 5.741 56.284 1.00 21.89 59 LEU D CA 1
ATOM 8551 C C . LEU D 1 59 ? -11.934 5.780 57.135 1.00 22.59 59 LEU D C 1
ATOM 8552 O O . LEU D 1 59 ? -12.191 6.763 57.828 1.00 24.09 59 LEU D O 1
ATOM 8557 N N . GLU D 1 60 ? -12.718 4.705 57.081 1.00 21.46 60 GLU D N 1
ATOM 8558 C CA . GLU D 1 60 ? -14.037 4.687 57.709 1.00 22.67 60 GLU D CA 1
ATOM 8559 C C . GLU D 1 60 ? -14.007 4.041 59.095 1.00 28.24 60 GLU D C 1
ATOM 8560 O O . GLU D 1 60 ? -13.231 4.452 59.957 1.00 24.66 60 GLU D O 1
ATOM 8566 N N . ASP D 1 61 ? -14.856 3.037 59.304 1.00 24.95 61 ASP D N 1
ATOM 8567 C CA . ASP D 1 61 ? -14.961 2.376 60.602 1.00 29.34 61 ASP D CA 1
ATOM 8568 C C . ASP D 1 61 ? -13.621 1.783 61.025 1.00 27.51 61 ASP D C 1
ATOM 8569 O O . ASP D 1 61 ? -12.850 1.327 60.179 1.00 21.98 61 ASP D O 1
ATOM 8574 N N . ALA D 1 62 ? -13.377 1.811 62.337 1.00 26.95 62 ALA D N 1
ATOM 8575 C CA . ALA D 1 62 ? -12.095 1.483 62.983 1.00 31.21 62 ALA D CA 1
ATOM 8576 C C . ALA D 1 62 ? -11.110 2.656 63.004 1.00 31.80 62 ALA D C 1
ATOM 8577 O O . ALA D 1 62 ? -10.144 2.647 63.766 1.00 30.90 62 ALA D O 1
ATOM 8579 N N . ILE D 1 63 ? -11.355 3.664 62.174 1.00 30.02 63 ILE D N 1
ATOM 8580 C CA . ILE D 1 63 ? -10.561 4.884 62.230 1.00 26.87 63 ILE D CA 1
ATOM 8581 C C . ILE D 1 63 ? -11.277 5.903 63.109 1.00 29.94 63 ILE D C 1
ATOM 8582 O O . ILE D 1 63 ? -12.376 6.347 62.777 1.00 27.94 63 ILE D O 1
ATOM 8587 N N . PRO D 1 64 ? -10.663 6.264 64.247 1.00 31.63 64 PRO D N 1
ATOM 8588 C CA . PRO D 1 64 ? -11.270 7.245 65.153 1.00 30.91 64 PRO D CA 1
ATOM 8589 C C . PRO D 1 64 ? -11.460 8.602 64.476 1.00 23.46 64 PRO D C 1
ATOM 8590 O O . PRO D 1 64 ? -10.723 8.927 63.544 1.00 25.49 64 PRO D O 1
ATOM 8594 N N . MET D 1 65 ? -12.449 9.364 64.939 1.00 26.16 65 MET D N 1
ATOM 8595 C CA . MET D 1 65 ? -12.809 10.651 64.347 1.00 27.96 65 MET D CA 1
ATOM 8596 C C . MET D 1 65 ? -11.643 11.627 64.248 1.00 31.05 65 MET D C 1
ATOM 8597 O O . MET D 1 65 ? -11.465 12.280 63.219 1.00 30.54 65 MET D O 1
ATOM 8602 N N . ASP D 1 66 ? -10.853 11.726 65.315 1.00 33.20 66 ASP D N 1
ATOM 8603 C CA . ASP D 1 66 ? -9.743 12.676 65.350 1.00 32.04 66 ASP D CA 1
ATOM 8604 C C . ASP D 1 66 ? -8.588 12.260 64.441 1.00 32.22 66 ASP D C 1
ATOM 8605 O O . ASP D 1 66 ? -7.630 13.013 64.256 1.00 36.34 66 ASP D O 1
ATOM 8610 N N . ALA D 1 67 ? -8.693 11.067 63.863 1.00 28.85 67 ALA D N 1
ATOM 8611 C CA . ALA D 1 67 ? -7.656 10.559 62.972 1.00 26.65 67 ALA D CA 1
ATOM 8612 C C . ALA D 1 67 ? -8.098 10.470 61.507 1.00 24.13 67 ALA D C 1
ATOM 8613 O O . ALA D 1 67 ? -7.323 10.039 60.654 1.00 27.87 67 ALA D O 1
ATOM 8615 N N . LYS D 1 68 ? -9.333 10.876 61.220 1.00 23.70 68 LYS D N 1
ATOM 8616 C CA . LYS D 1 68 ? -9.874 10.823 59.858 1.00 24.90 68 LYS D CA 1
ATOM 8617 C C . LYS D 1 68 ? -9.004 11.565 58.847 1.00 26.56 68 LYS D C 1
ATOM 8618 O O . LYS D 1 68 ? -8.658 11.026 57.794 1.00 22.99 68 LYS D O 1
ATOM 8624 N N . GLU D 1 69 ? -8.652 12.804 59.168 1.00 28.56 69 GLU D N 1
ATOM 8625 C CA . GLU D 1 69 ? -7.813 13.597 58.281 1.00 27.79 69 GLU D CA 1
ATOM 8626 C C . GLU D 1 69 ? -6.402 13.021 58.209 1.00 24.89 69 GLU D C 1
ATOM 8627 O O . GLU D 1 69 ? -5.777 13.017 57.148 1.00 23.54 69 GLU D O 1
ATOM 8633 N N . ALA D 1 70 ? -5.908 12.532 59.342 1.00 28.19 70 ALA D N 1
ATOM 8634 C CA . ALA D 1 70 ? -4.598 11.894 59.392 1.00 24.89 70 ALA D CA 1
ATOM 8635 C C . ALA D 1 70 ? -4.590 10.633 58.534 1.00 25.74 70 ALA D C 1
ATOM 8636 O O . ALA D 1 70 ? -3.607 10.335 57.853 1.00 25.89 70 ALA D O 1
ATOM 8638 N N . ALA D 1 71 ? -5.696 9.897 58.571 1.00 23.43 71 ALA D N 1
ATOM 8639 C CA . ALA D 1 71 ? -5.833 8.681 57.780 1.00 24.43 71 ALA D CA 1
ATOM 8640 C C . ALA D 1 71 ? -5.802 8.991 56.287 1.00 22.68 71 ALA D C 1
ATOM 8641 O O . ALA D 1 71 ? -5.125 8.306 55.517 1.00 23.91 71 ALA D O 1
ATOM 8643 N N . ARG D 1 72 ? -6.531 10.029 55.887 1.00 26.21 72 ARG D N 1
ATOM 8644 C CA . ARG D 1 72 ? -6.581 10.445 54.489 1.00 22.02 72 ARG D CA 1
ATOM 8645 C C . ARG D 1 72 ? -5.208 10.878 53.990 1.00 23.07 72 ARG D C 1
ATOM 8646 O O . ARG D 1 72 ? -4.751 10.425 52.941 1.00 23.59 72 ARG D O 1
ATOM 8654 N N . ASN D 1 73 ? -4.559 11.760 54.745 1.00 28.76 73 ASN D N 1
ATOM 8655 C CA . ASN D 1 73 ? -3.226 12.245 54.393 1.00 24.22 73 ASN D CA 1
ATOM 8656 C C . ASN D 1 73 ? -2.191 11.126 54.370 1.00 23.31 73 ASN D C 1
ATOM 8657 O O . ASN D 1 73 ? -1.329 11.078 53.489 1.00 26.57 73 ASN D O 1
ATOM 8662 N N . GLY D 1 74 ? -2.278 10.229 55.345 1.00 23.57 74 GLY D N 1
ATOM 8663 C CA . GLY D 1 74 ? -1.377 9.094 55.413 1.00 26.44 74 GLY D CA 1
ATOM 8664 C C . GLY D 1 74 ? -1.504 8.197 54.198 1.00 28.06 74 GLY D C 1
ATOM 8665 O O . GLY D 1 74 ? -0.504 7.700 53.673 1.00 26.30 74 GLY D O 1
ATOM 8666 N N . PHE D 1 75 ? -2.739 7.989 53.748 1.00 27.61 75 PHE D N 1
ATOM 8667 C CA . PHE D 1 75 ? -2.989 7.168 52.571 1.00 24.09 75 PHE D CA 1
ATOM 8668 C C . PHE D 1 75 ? -2.330 7.803 51.355 1.00 21.66 75 PHE D C 1
ATOM 8669 O O . PHE D 1 75 ? -1.582 7.152 50.636 1.00 27.00 75 PHE D O 1
ATOM 8677 N N . ILE D 1 76 ? -2.607 9.084 51.144 1.00 25.18 76 ILE D N 1
ATOM 8678 C CA . ILE D 1 76 ? -2.030 9.835 50.034 1.00 26.79 76 ILE D CA 1
ATOM 8679 C C . ILE D 1 76 ? -0.500 9.804 50.053 1.00 27.60 76 ILE D C 1
ATOM 8680 O O . ILE D 1 76 ? 0.141 9.597 49.019 1.00 26.46 76 ILE D O 1
ATOM 8685 N N . GLU D 1 77 ? 0.074 9.988 51.238 1.00 27.49 77 GLU D N 1
ATOM 8686 C CA . GLU D 1 77 ? 1.525 9.999 51.403 1.00 30.99 77 GLU D CA 1
ATOM 8687 C C . GLU D 1 77 ? 2.173 8.680 50.982 1.00 30.08 77 GLU D C 1
ATOM 8688 O O . GLU D 1 77 ? 3.111 8.666 50.183 1.00 33.94 77 GLU D O 1
ATOM 8694 N N . VAL D 1 78 ? 1.665 7.572 51.509 1.00 29.45 78 VAL D N 1
ATOM 8695 C CA . VAL D 1 78 ? 2.255 6.268 51.229 1.00 30.95 78 VAL D CA 1
ATOM 8696 C C . VAL D 1 78 ? 2.008 5.821 49.785 1.00 30.37 78 VAL D C 1
ATOM 8697 O O . VAL D 1 78 ? 2.824 5.109 49.202 1.00 33.19 78 VAL D O 1
ATOM 8701 N N . VAL D 1 79 ? 0.894 6.252 49.201 1.00 26.61 79 VAL D N 1
ATOM 8702 C CA . VAL D 1 79 ? 0.595 5.899 47.818 1.00 26.44 79 VAL D CA 1
ATOM 8703 C C . VAL D 1 79 ? 1.507 6.673 46.869 1.00 28.55 79 VAL D C 1
ATOM 8704 O O . VAL D 1 79 ? 2.004 6.128 45.880 1.00 30.02 79 VAL D O 1
ATOM 8708 N N . LYS D 1 80 ? 1.732 7.944 47.188 1.00 29.04 80 LYS D N 1
ATOM 8709 C CA . LYS D 1 80 ? 2.642 8.788 46.421 1.00 35.09 80 LYS D CA 1
ATOM 8710 C C . LYS D 1 80 ? 4.043 8.182 46.342 1.00 32.46 80 LYS D C 1
ATOM 8711 O O . LYS D 1 80 ? 4.714 8.276 45.313 1.00 35.87 80 LYS D O 1
ATOM 8717 N N . ALA D 1 81 ? 4.474 7.555 47.432 1.00 30.92 81 ALA D N 1
ATOM 8718 C CA . ALA D 1 81 ? 5.846 7.071 47.555 1.00 36.56 81 ALA D CA 1
ATOM 8719 C C . ALA D 1 81 ? 6.041 5.645 47.045 1.00 37.74 81 ALA D C 1
ATOM 8720 O O . ALA D 1 81 ? 7.170 5.215 46.806 1.00 42.90 81 ALA D O 1
ATOM 8722 N N . THR D 1 82 ? 4.945 4.915 46.875 1.00 38.18 82 THR D N 1
ATOM 8723 C CA . THR D 1 82 ? 5.024 3.489 46.581 1.00 33.65 82 THR D CA 1
ATOM 8724 C C . THR D 1 82 ? 4.607 3.133 45.155 1.00 37.26 82 THR D C 1
ATOM 8725 O O . THR D 1 82 ? 3.584 3.602 44.659 1.00 37.36 82 THR D O 1
ATOM 8729 N N . ASP D 1 83 ? 5.420 2.309 44.501 1.00 35.33 83 ASP D N 1
ATOM 8730 C CA . ASP D 1 83 ? 5.024 1.656 43.262 1.00 38.94 83 ASP D CA 1
ATOM 8731 C C . ASP D 1 83 ? 4.454 0.303 43.666 1.00 38.69 83 ASP D C 1
ATOM 8732 O O . ASP D 1 83 ? 5.169 -0.537 44.212 1.00 37.39 83 ASP D O 1
ATOM 8737 N N . PHE D 1 84 ? 3.166 0.098 43.413 1.00 38.35 84 PHE D N 1
ATOM 8738 C CA . PHE D 1 84 ? 2.482 -1.098 43.898 1.00 34.53 84 PHE D CA 1
ATOM 8739 C C . PHE D 1 84 ? 2.578 -2.278 42.937 1.00 35.64 84 PHE D C 1
ATOM 8740 O O . PHE D 1 84 ? 2.135 -3.382 43.256 1.00 34.56 84 PHE D O 1
ATOM 8748 N N . GLY D 1 85 ? 3.170 -2.043 41.770 1.00 35.69 85 GLY D N 1
ATOM 8749 C CA . GLY D 1 85 ? 3.362 -3.094 40.788 1.00 35.44 85 GLY D CA 1
ATOM 8750 C C . GLY D 1 85 ? 2.053 -3.704 40.332 1.00 34.80 85 GLY D C 1
ATOM 8751 O O . GLY D 1 85 ? 1.188 -3.009 39.799 1.00 37.17 85 GLY D O 1
ATOM 8752 N N . ASP D 1 86 ? 1.900 -5.007 40.547 1.00 35.77 86 ASP D N 1
ATOM 8753 C CA . ASP D 1 86 ? 0.676 -5.696 40.148 1.00 36.41 86 ASP D CA 1
ATOM 8754 C C . ASP D 1 86 ? -0.266 -5.926 41.332 1.00 29.55 86 ASP D C 1
ATOM 8755 O O . ASP D 1 86 ? -1.236 -6.673 41.227 1.00 33.00 86 ASP D O 1
ATOM 8760 N N . THR D 1 87 ? 0.027 -5.280 42.456 1.00 29.89 87 THR D N 1
ATOM 8761 C CA . THR D 1 87 ? -0.889 -5.283 43.589 1.00 29.62 87 THR D CA 1
ATOM 8762 C C . THR D 1 87 ? -1.932 -4.184 43.393 1.00 28.70 87 THR D C 1
ATOM 8763 O O . THR D 1 87 ? -1.589 -3.026 43.149 1.00 26.44 87 THR D O 1
ATOM 8767 N N . ALA D 1 88 ? -3.205 -4.553 43.486 1.00 25.33 88 ALA D N 1
ATOM 8768 C CA . ALA D 1 88 ? -4.287 -3.599 43.286 1.00 24.73 88 ALA D CA 1
ATOM 8769 C C . ALA D 1 88 ? -4.372 -2.629 44.458 1.00 20.93 88 ALA D C 1
ATOM 8770 O O . ALA D 1 88 ? -4.116 -3.001 45.603 1.00 18.11 88 ALA D O 1
ATOM 8772 N N . LEU D 1 89 ? -4.730 -1.383 44.170 1.00 17.58 89 LEU D N 1
ATOM 8773 C CA . LEU D 1 89 ? -4.862 -0.379 45.216 1.00 19.75 89 LEU D CA 1
ATOM 8774 C C . LEU D 1 89 ? -6.308 0.077 45.388 1.00 21.76 89 LEU D C 1
ATOM 8775 O O . LEU D 1 89 ? -6.896 0.670 44.482 1.00 19.86 89 LEU D O 1
ATOM 8780 N N . TRP D 1 90 ? -6.875 -0.206 46.557 1.00 22.39 90 TRP D N 1
ATOM 8781 C CA . TRP D 1 90 ? -8.227 0.230 46.886 1.00 15.45 90 TRP D CA 1
ATOM 8782 C C . TRP D 1 90 ? -8.196 1.217 48.044 1.00 22.07 90 TRP D C 1
ATOM 8783 O O . TRP D 1 90 ? -7.211 1.300 48.776 1.00 20.59 90 TRP D O 1
ATOM 8794 N N . VAL D 1 91 ? -9.288 1.952 48.220 1.00 18.01 91 VAL D N 1
ATOM 8795 C CA . VAL D 1 91 ? -9.475 2.740 49.428 1.00 18.41 91 VAL D CA 1
ATOM 8796 C C . VAL D 1 91 ? -10.939 2.725 49.853 1.00 20.91 91 VAL D C 1
ATOM 8797 O O . VAL D 1 91 ? -11.837 2.905 49.028 1.00 19.61 91 VAL D O 1
ATOM 8801 N N . ARG D 1 92 ? -11.180 2.470 51.135 1.00 17.41 92 ARG D N 1
ATOM 8802 C CA . ARG D 1 92 ? -12.523 2.609 51.681 1.00 16.08 92 ARG D CA 1
ATOM 8803 C C . ARG D 1 92 ? -12.685 3.992 52.301 1.00 21.84 92 ARG D C 1
ATOM 8804 O O . ARG D 1 92 ? -12.151 4.270 53.376 1.00 18.85 92 ARG D O 1
ATOM 8812 N N . VAL D 1 93 ? -13.423 4.858 51.615 1.00 20.11 93 VAL D N 1
ATOM 8813 C CA . VAL D 1 93 ? -13.653 6.210 52.100 1.00 17.59 93 VAL D CA 1
ATOM 8814 C C . VAL D 1 93 ? -14.800 6.211 53.100 1.00 17.63 93 VAL D C 1
ATOM 8815 O O . VAL D 1 93 ? -15.453 5.191 53.308 1.00 17.61 93 VAL D O 1
ATOM 8819 N N . ASN D 1 94 ? -15.034 7.355 53.730 1.00 18.05 94 ASN D N 1
ATOM 8820 C CA . ASN D 1 94 ? -16.124 7.474 54.689 1.00 17.11 94 ASN D CA 1
ATOM 8821 C C . ASN D 1 94 ? -17.501 7.419 54.026 1.00 20.22 94 ASN D C 1
ATOM 8822 O O . ASN D 1 94 ? -17.612 7.522 52.805 1.00 18.81 94 ASN D O 1
ATOM 8827 N N . ALA D 1 95 ? -18.539 7.240 54.838 1.00 18.10 95 ALA D N 1
ATOM 8828 C CA . ALA D 1 95 ? -19.907 7.109 54.340 1.00 20.18 95 ALA D CA 1
ATOM 8829 C C . ALA D 1 95 ? -20.400 8.384 53.652 1.00 21.92 95 ALA D C 1
ATOM 8830 O O . ALA D 1 95 ? -19.884 9.475 53.901 1.00 19.89 95 ALA D O 1
ATOM 8832 N N . LEU D 1 96 ? -21.408 8.239 52.797 1.00 17.39 96 LEU D N 1
ATOM 8833 C CA . LEU D 1 96 ? -21.900 9.356 51.990 1.00 17.64 96 LEU D CA 1
ATOM 8834 C C . LEU D 1 96 ? -22.599 10.451 52.803 1.00 16.50 96 LEU D C 1
ATOM 8835 O O . LEU D 1 96 ? -22.814 11.553 52.303 1.00 18.31 96 LEU D O 1
ATOM 8840 N N . ASN D 1 97 ? -22.952 10.152 54.050 1.00 17.22 97 ASN D N 1
ATOM 8841 C CA . ASN D 1 97 ? -23.575 11.151 54.916 1.00 16.03 97 ASN D CA 1
ATOM 8842 C C . ASN D 1 97 ? -22.575 11.866 55.829 1.00 16.93 97 ASN D C 1
ATOM 8843 O O . ASN D 1 97 ? -22.959 12.698 56.650 1.00 15.91 97 ASN D O 1
ATOM 8848 N N . SER D 1 98 ? -21.295 11.537 55.680 1.00 21.02 98 SER D N 1
ATOM 8849 C CA . SER D 1 98 ? -20.273 11.967 56.634 1.00 17.69 98 SER D CA 1
ATOM 8850 C C . SER D 1 98 ? -19.581 13.274 56.243 1.00 19.42 98 SER D C 1
ATOM 8851 O O . SER D 1 98 ? -19.495 13.614 55.061 1.00 18.95 98 SER D O 1
ATOM 8854 N N . PRO D 1 99 ? -19.070 14.006 57.244 1.00 18.89 99 PRO D N 1
ATOM 8855 C CA . PRO D 1 99 ? -18.350 15.260 56.994 1.00 20.12 99 PRO D CA 1
ATOM 8856 C C . PRO D 1 99 ? -16.961 15.052 56.406 1.00 20.60 99 PRO D C 1
ATOM 8857 O O . PRO D 1 99 ? -16.226 16.024 56.239 1.00 21.46 99 PRO D O 1
ATOM 8861 N N . TRP D 1 100 ? -16.610 13.810 56.089 1.00 21.59 100 TRP D N 1
ATOM 8862 C CA . TRP D 1 100 ? -15.277 13.507 55.584 1.00 18.02 100 TRP D CA 1
ATOM 8863 C C . TRP D 1 100 ? -15.256 13.059 54.125 1.00 19.28 100 TRP D C 1
ATOM 8864 O O . TRP D 1 100 ? -14.221 13.155 53.465 1.00 17.69 100 TRP D O 1
ATOM 8875 N N . VAL D 1 101 ? -16.391 12.582 53.620 1.00 17.80 101 VAL D N 1
ATOM 8876 C CA . VAL D 1 101 ? -16.408 11.911 52.318 1.00 17.08 101 VAL D CA 1
ATOM 8877 C C . VAL D 1 101 ? -16.071 12.803 51.114 1.00 17.25 101 VAL D C 1
ATOM 8878 O O . VAL D 1 101 ? -15.329 12.378 50.226 1.00 17.74 101 VAL D O 1
ATOM 8882 N N . LEU D 1 102 ? -16.601 14.026 51.082 1.00 18.85 102 LEU D N 1
ATOM 8883 C CA . LEU D 1 102 ? -16.336 14.935 49.962 1.00 15.82 102 LEU D CA 1
ATOM 8884 C C . LEU D 1 102 ? -14.841 15.125 49.753 1.00 18.40 102 LEU D C 1
ATOM 8885 O O . LEU D 1 102 ? -14.346 15.036 48.630 1.00 18.60 102 LEU D O 1
ATOM 8890 N N . ASP D 1 103 ? -14.127 15.376 50.846 1.00 16.34 103 ASP D N 1
ATOM 8891 C CA . ASP D 1 103 ? -12.688 15.594 50.781 1.00 19.87 103 ASP D CA 1
ATOM 8892 C C . ASP D 1 103 ? -11.908 14.291 50.604 1.00 16.58 103 ASP D C 1
ATOM 8893 O O . ASP D 1 103 ? -10.869 14.285 49.952 1.00 22.48 103 ASP D O 1
ATOM 8898 N N . ASP D 1 104 ? -12.402 13.200 51.192 1.00 19.18 104 ASP D N 1
ATOM 8899 C CA . ASP D 1 104 ? -11.783 11.887 51.011 1.00 16.61 104 ASP D CA 1
ATOM 8900 C C . ASP D 1 104 ? -11.616 11.593 49.532 1.00 18.38 104 ASP D C 1
ATOM 8901 O O . ASP D 1 104 ? -10.526 11.273 49.068 1.00 18.69 104 ASP D O 1
ATOM 8906 N N . ILE D 1 105 ? -12.711 11.714 48.792 1.00 17.66 105 ILE D N 1
ATOM 8907 C CA . ILE D 1 105 ? -12.715 11.374 47.376 1.00 18.71 105 ILE D CA 1
ATOM 8908 C C . ILE D 1 105 ? -11.964 12.412 46.547 1.00 20.13 105 ILE D C 1
ATOM 8909 O O . ILE D 1 105 ? -11.106 12.062 45.736 1.00 17.05 105 ILE D O 1
ATOM 8914 N N . ALA D 1 106 ? -12.274 13.686 46.767 1.00 16.11 106 ALA D N 1
ATOM 8915 C CA . ALA D 1 106 ? -11.672 14.761 45.986 1.00 15.85 106 ALA D CA 1
ATOM 8916 C C . ALA D 1 106 ? -10.150 14.818 46.118 1.00 19.01 106 ALA D C 1
ATOM 8917 O O . ALA D 1 106 ? -9.438 14.855 45.114 1.00 20.99 106 ALA D O 1
ATOM 8919 N N . GLU D 1 107 ? -9.653 14.821 47.351 1.00 18.33 107 GLU D N 1
ATOM 8920 C CA . GLU D 1 107 ? -8.212 14.927 47.586 1.00 24.18 107 GLU D CA 1
ATOM 8921 C C . GLU D 1 107 ? -7.441 13.702 47.100 1.00 19.71 107 GLU D C 1
ATOM 8922 O O . GLU D 1 107 ? -6.366 13.832 46.518 1.00 25.50 107 GLU D O 1
ATOM 8928 N N . ILE D 1 108 ? -7.989 12.516 47.340 1.00 22.90 108 ILE D N 1
ATOM 8929 C CA . ILE D 1 108 ? -7.330 11.287 46.912 1.00 19.67 108 ILE D CA 1
ATOM 8930 C C . ILE D 1 108 ? -7.236 11.209 45.391 1.00 23.10 108 ILE D C 1
ATOM 8931 O O . ILE D 1 108 ? -6.183 10.878 44.844 1.00 25.81 108 ILE D O 1
ATOM 8936 N N . VAL D 1 109 ? -8.328 11.537 44.706 1.00 21.70 109 VAL D N 1
ATOM 8937 C CA . VAL D 1 109 ? -8.315 11.555 43.247 1.00 17.86 109 VAL D CA 1
ATOM 8938 C C . VAL D 1 109 ? -7.327 12.601 42.727 1.00 22.86 109 VAL D C 1
ATOM 8939 O O . VAL D 1 109 ? -6.531 12.321 41.830 1.00 22.79 109 VAL D O 1
ATOM 8943 N N . ALA D 1 110 ? -7.374 13.796 43.310 1.00 19.94 110 ALA D N 1
ATOM 8944 C CA . ALA D 1 110 ? -6.466 14.878 42.938 1.00 23.99 110 ALA D CA 1
ATOM 8945 C C . ALA D 1 110 ? -4.999 14.480 43.091 1.00 24.82 110 ALA D C 1
ATOM 8946 O O . ALA D 1 110 ? -4.173 14.792 42.235 1.00 29.48 110 ALA D O 1
ATOM 8948 N N . ALA D 1 111 ? -4.683 13.779 44.175 1.00 22.62 111 ALA D N 1
ATOM 8949 C CA . ALA D 1 111 ? -3.295 13.450 44.492 1.00 26.06 111 ALA D CA 1
ATOM 8950 C C . ALA D 1 111 ? -2.790 12.171 43.824 1.00 31.30 111 ALA D C 1
ATOM 8951 O O . ALA D 1 111 ? -1.682 12.144 43.290 1.00 25.34 111 ALA D O 1
ATOM 8953 N N . VAL D 1 112 ? -3.593 11.110 43.863 1.00 24.20 112 VAL D N 1
ATOM 8954 C CA . VAL D 1 112 ? -3.137 9.804 43.389 1.00 23.18 112 VAL D CA 1
ATOM 8955 C C . VAL D 1 112 ? -4.183 9.045 42.572 1.00 29.14 112 VAL D C 1
ATOM 8956 O O . VAL D 1 112 ? -4.169 7.812 42.530 1.00 23.57 112 VAL D O 1
ATOM 8960 N N . GLY D 1 113 ? -5.076 9.780 41.916 1.00 24.37 113 GLY D N 1
ATOM 8961 C CA . GLY D 1 113 ? -6.149 9.176 41.146 1.00 26.18 113 GLY D CA 1
ATOM 8962 C C . GLY D 1 113 ? -5.691 8.176 40.097 1.00 26.65 113 GLY D C 1
ATOM 8963 O O . GLY D 1 113 ? -6.402 7.217 39.793 1.00 23.36 113 GLY D O 1
ATOM 8964 N N . ASN D 1 114 ? -4.500 8.393 39.548 1.00 23.11 114 ASN D N 1
ATOM 8965 C CA . ASN D 1 114 ? -3.955 7.500 38.529 1.00 25.81 114 ASN D CA 1
ATOM 8966 C C . ASN D 1 114 ? -3.367 6.206 39.092 1.00 25.54 114 ASN D C 1
ATOM 8967 O O . ASN D 1 114 ? -3.016 5.300 38.338 1.00 32.88 114 ASN D O 1
ATOM 8972 N N . LYS D 1 115 ? -3.262 6.120 40.414 1.00 26.57 115 LYS D N 1
ATOM 8973 C CA . LYS D 1 115 ? -2.797 4.895 41.058 1.00 27.74 115 LYS D CA 1
ATOM 8974 C C . LYS D 1 115 ? -3.953 4.126 41.686 1.00 25.89 115 LYS D C 1
ATOM 8975 O O . LYS D 1 115 ? -3.820 2.947 42.012 1.00 26.47 115 LYS D O 1
ATOM 8981 N N . LEU D 1 116 ? -5.083 4.803 41.858 1.00 24.90 116 LEU D N 1
ATOM 8982 C CA . LEU D 1 116 ? -6.234 4.209 42.525 1.00 20.72 116 LEU D CA 1
ATOM 8983 C C . LEU D 1 116 ? -7.053 3.354 41.563 1.00 21.91 116 LEU D C 1
ATOM 8984 O O . LEU D 1 116 ? -7.540 3.840 40.544 1.00 25.39 116 LEU D O 1
ATOM 8989 N N . ASP D 1 117 ? -7.204 2.077 41.893 1.00 20.38 117 ASP D N 1
ATOM 8990 C CA . ASP D 1 117 ? -7.934 1.154 41.032 1.00 21.83 117 ASP D CA 1
ATOM 8991 C C . ASP D 1 117 ? -9.414 1.116 41.384 1.00 21.40 117 ASP D C 1
ATOM 8992 O O . ASP D 1 117 ? -10.271 1.120 40.504 1.00 19.05 117 ASP D O 1
ATOM 8997 N N . VAL D 1 118 ? -9.704 1.071 42.680 1.00 17.51 118 VAL D N 1
ATOM 8998 C CA . VAL D 1 118 ? -11.064 0.866 43.159 1.00 18.37 118 VAL D CA 1
ATOM 8999 C C . VAL D 1 118 ? -11.324 1.698 44.412 1.00 20.01 118 VAL D C 1
ATOM 9000 O O . VAL D 1 118 ? -10.470 1.796 45.289 1.00 19.75 118 VAL D O 1
ATOM 9004 N N . ILE D 1 119 ? -12.499 2.311 44.486 1.00 18.46 119 ILE D N 1
ATOM 9005 C CA . ILE D 1 119 ? -12.930 2.963 45.713 1.00 16.55 119 ILE D CA 1
ATOM 9006 C C . ILE D 1 119 ? -14.073 2.164 46.337 1.00 16.84 119 ILE D C 1
ATOM 9007 O O . ILE D 1 119 ? -15.034 1.809 45.659 1.00 14.83 119 ILE D O 1
ATOM 9012 N N . MET D 1 120 ? -13.955 1.853 47.623 1.00 17.82 120 MET D N 1
ATOM 9013 C CA . MET D 1 120 ? -15.015 1.126 48.314 1.00 15.49 120 MET D CA 1
ATOM 9014 C C . MET D 1 120 ? -15.924 2.091 49.058 1.00 18.33 120 MET D C 1
ATOM 9015 O O . MET D 1 120 ? -15.460 2.915 49.847 1.00 16.91 120 MET D O 1
ATOM 9020 N N . ILE D 1 121 ? -17.222 1.987 48.793 1.00 17.26 121 ILE D N 1
ATOM 9021 C CA . ILE D 1 121 ? -18.214 2.833 49.441 1.00 17.42 121 ILE D CA 1
ATOM 9022 C C . ILE D 1 121 ? -18.945 2.036 50.508 1.00 17.21 121 ILE D C 1
ATOM 9023 O O . ILE D 1 121 ? -19.545 1.003 50.212 1.00 16.49 121 ILE D O 1
ATOM 9028 N N . PRO D 1 122 ? -18.894 2.511 51.760 1.00 16.28 122 PRO D N 1
ATOM 9029 C CA . PRO D 1 122 ? -19.552 1.821 52.870 1.00 17.03 122 PRO D CA 1
ATOM 9030 C C . PRO D 1 122 ? -21.024 2.189 52.972 1.00 14.81 122 PRO D C 1
ATOM 9031 O O . PRO D 1 122 ? -21.437 3.199 52.402 1.00 18.82 122 PRO D O 1
ATOM 9035 N N . LYS D 1 123 ? -21.798 1.370 53.681 1.00 15.97 123 LYS D N 1
ATOM 9036 C CA . LYS D 1 123 ? -23.173 1.703 54.056 1.00 18.25 123 LYS D CA 1
ATOM 9037 C C . LYS D 1 123 ? -24.087 2.015 52.868 1.00 17.85 123 LYS D C 1
ATOM 9038 O O . LYS D 1 123 ? -25.024 2.800 53.001 1.00 17.79 123 LYS D O 1
ATOM 9044 N N . VAL D 1 124 ? -23.809 1.410 51.718 1.00 16.38 124 VAL D N 1
ATOM 9045 C CA . VAL D 1 124 ? -24.627 1.605 50.523 1.00 16.32 124 VAL D CA 1
ATOM 9046 C C . VAL D 1 124 ? -26.063 1.141 50.762 1.00 18.71 124 VAL D C 1
ATOM 9047 O O . VAL D 1 124 ? -26.289 0.053 51.293 1.00 20.71 124 VAL D O 1
ATOM 9051 N N . GLU D 1 125 ? -27.030 1.971 50.379 1.00 15.41 125 GLU D N 1
ATOM 9052 C CA . GLU D 1 125 ? -28.440 1.649 50.598 1.00 15.94 125 GLU D CA 1
ATOM 9053 C C . GLU D 1 125 ? -29.263 1.506 49.317 1.00 15.20 125 GLU D C 1
ATOM 9054 O O . GLU D 1 125 ? -30.301 0.847 49.320 1.00 18.02 125 GLU D O 1
ATOM 9060 N N . GLY D 1 126 ? -28.808 2.118 48.228 1.00 16.08 126 GLY D N 1
ATOM 9061 C CA . GLY D 1 126 ? -29.546 2.059 46.978 1.00 14.19 126 GLY D CA 1
ATOM 9062 C C . GLY D 1 126 ? -28.794 2.618 45.787 1.00 15.03 126 GLY D C 1
ATOM 9063 O O . GLY D 1 126 ? -27.696 3.156 45.938 1.00 12.30 126 GLY D O 1
ATOM 9064 N N . PRO D 1 127 ? -29.390 2.503 44.589 1.00 13.81 127 PRO D N 1
ATOM 9065 C CA . PRO D 1 127 ? -28.755 2.943 43.340 1.00 13.78 127 PRO D CA 1
ATOM 9066 C C . PRO D 1 127 ? -28.418 4.435 43.345 1.00 11.67 127 PRO D C 1
ATOM 9067 O O . PRO D 1 127 ? -27.484 4.848 42.657 1.00 11.37 127 PRO D O 1
ATOM 9071 N N . TRP D 1 128 ? -29.163 5.224 44.113 1.00 13.13 128 TRP D N 1
ATOM 9072 C CA . TRP D 1 128 ? -28.907 6.661 44.217 1.00 13.00 128 TRP D CA 1
ATOM 9073 C C . TRP D 1 128 ? -27.512 6.958 44.770 1.00 14.77 128 TRP D C 1
ATOM 9074 O O . TRP D 1 128 ? -26.879 7.936 44.372 1.00 14.88 128 TRP D O 1
ATOM 9085 N N . ASP D 1 129 ? -27.039 6.115 45.686 1.00 13.24 129 ASP D N 1
ATOM 9086 C CA . ASP D 1 129 ? -25.687 6.249 46.230 1.00 10.75 129 ASP D CA 1
ATOM 9087 C C . ASP D 1 129 ? -24.645 6.086 45.133 1.00 14.09 129 ASP D C 1
ATOM 9088 O O . ASP D 1 129 ? -23.682 6.850 45.053 1.00 13.91 129 ASP D O 1
ATOM 9093 N N . ILE D 1 130 ? -24.838 5.073 44.295 1.00 12.64 130 ILE D N 1
ATOM 9094 C CA . ILE D 1 130 ? -23.924 4.816 43.191 1.00 12.04 130 ILE D CA 1
ATOM 9095 C C . ILE D 1 130 ? -23.960 5.963 42.181 1.00 12.01 130 ILE D C 1
ATOM 9096 O O . ILE D 1 130 ? -22.917 6.403 41.698 1.00 12.45 130 ILE D O 1
ATOM 9101 N N . HIS D 1 131 ? -25.161 6.448 41.877 1.00 11.91 131 HIS D N 1
ATOM 9102 C CA . HIS D 1 131 ? -25.327 7.576 40.959 1.00 15.47 131 HIS D CA 1
ATOM 9103 C C . HIS D 1 131 ? -24.515 8.793 41.397 1.00 13.97 131 HIS D C 1
ATOM 9104 O O . HIS D 1 131 ? -23.849 9.428 40.582 1.00 12.06 131 HIS D O 1
ATOM 9111 N N . PHE D 1 132 ? -24.567 9.115 42.685 1.00 14.06 132 PHE D N 1
ATOM 9112 C CA . PHE D 1 132 ? -23.791 10.241 43.194 1.00 13.58 132 PHE D CA 1
ATOM 9113 C C . PHE D 1 132 ? -22.292 10.026 43.004 1.00 12.51 132 PHE D C 1
ATOM 9114 O O . PHE D 1 132 ? -21.595 10.885 42.464 1.00 12.50 132 PHE D O 1
ATOM 9122 N N . VAL D 1 133 ? -21.804 8.878 43.464 1.00 14.00 133 VAL D N 1
ATOM 9123 C CA . VAL D 1 133 ? -20.375 8.581 43.432 1.00 11.64 133 VAL D CA 1
ATOM 9124 C C . VAL D 1 133 ? -19.864 8.509 41.994 1.00 14.92 133 VAL D C 1
ATOM 9125 O O . VAL D 1 133 ? -18.773 8.988 41.690 1.00 13.46 133 VAL D O 1
ATOM 9129 N N . ASP D 1 134 ? -20.669 7.928 41.110 1.00 13.34 134 ASP D N 1
ATOM 9130 C CA . ASP D 1 134 ? -20.312 7.816 39.698 1.00 14.01 134 ASP D CA 1
ATOM 9131 C C . ASP D 1 134 ? -20.138 9.202 39.071 1.00 15.16 134 ASP D C 1
ATOM 9132 O O . ASP D 1 134 ? -19.131 9.471 38.411 1.00 15.55 134 ASP D O 1
ATOM 9137 N N . GLN D 1 135 ? -21.109 10.085 39.293 1.00 14.37 135 GLN D N 1
ATOM 9138 C CA . GLN D 1 135 ? -21.052 11.437 38.741 1.00 13.91 135 GLN D CA 1
ATOM 9139 C C . GLN D 1 135 ? -19.954 12.275 39.398 1.00 14.38 135 GLN D C 1
ATOM 9140 O O . GLN D 1 135 ? -19.245 13.023 38.725 1.00 16.55 135 GLN D O 1
ATOM 9146 N N . TYR D 1 136 ? -19.817 12.143 40.713 1.00 14.69 136 TYR D N 1
ATOM 9147 C CA . TYR D 1 136 ? -18.777 12.852 41.452 1.00 14.45 136 TYR D CA 1
ATOM 9148 C C . TYR D 1 136 ? -17.391 12.471 40.933 1.00 17.99 136 TYR D C 1
ATOM 9149 O O . TYR D 1 136 ? -16.572 13.343 40.636 1.00 18.91 136 TYR D O 1
ATOM 9158 N N . LEU D 1 137 ? -17.140 11.170 40.808 1.00 15.88 137 LEU D N 1
ATOM 9159 C CA . LEU D 1 137 ? -15.860 10.681 40.299 1.00 17.36 137 LEU D CA 1
ATOM 9160 C C . LEU D 1 137 ? -15.570 11.177 38.882 1.00 17.00 137 LEU D C 1
ATOM 9161 O O . LEU D 1 137 ? -14.441 11.539 38.564 1.00 18.41 137 LEU D O 1
ATOM 9166 N N . ALA D 1 138 ? -16.592 11.185 38.033 1.00 14.91 138 ALA D N 1
ATOM 9167 C CA . ALA D 1 138 ? -16.421 11.606 36.646 1.00 16.48 138 ALA D CA 1
ATOM 9168 C C . ALA D 1 138 ? -15.933 13.049 36.565 1.00 16.04 138 ALA D C 1
ATOM 9169 O O . ALA D 1 138 ? -15.021 13.368 35.801 1.00 17.33 138 ALA D O 1
ATOM 9171 N N . LEU D 1 139 ? -16.545 13.917 37.363 1.00 15.52 139 LEU D N 1
ATOM 9172 C CA . LEU D 1 139 ? -16.172 15.326 37.388 1.00 17.02 139 LEU D CA 1
ATOM 9173 C C . LEU D 1 139 ? -14.764 15.518 37.949 1.00 18.83 139 LEU D C 1
ATOM 9174 O O . LEU D 1 139 ? -14.018 16.381 37.490 1.00 20.69 139 LEU D O 1
ATOM 9179 N N . LEU D 1 140 ? -14.402 14.702 38.933 1.00 18.95 140 LEU D N 1
ATOM 9180 C CA . LEU D 1 140 ? -13.058 14.748 39.505 1.00 19.80 140 LEU D CA 1
ATOM 9181 C C . LEU D 1 140 ? -12.019 14.184 38.535 1.00 22.70 140 LEU D C 1
ATOM 9182 O O . LEU D 1 140 ? -10.932 14.749 38.378 1.00 18.06 140 LEU D O 1
ATOM 9187 N N . GLU D 1 141 ? -12.358 13.072 37.887 1.00 17.51 141 GLU D N 1
ATOM 9188 C CA . GLU D 1 141 ? -11.475 12.466 36.892 1.00 20.96 141 GLU D CA 1
ATOM 9189 C C . GLU D 1 141 ? -11.173 13.425 35.743 1.00 21.97 141 GLU D C 1
ATOM 9190 O O . GLU D 1 141 ? -10.038 13.504 35.272 1.00 22.29 141 GLU D O 1
ATOM 9196 N N . ALA D 1 142 ? -12.196 14.146 35.291 1.00 18.37 142 ALA D N 1
ATOM 9197 C CA . ALA D 1 142 ? -12.038 15.086 34.187 1.00 18.77 142 ALA D CA 1
ATOM 9198 C C . ALA D 1 142 ? -11.127 16.239 34.581 1.00 23.07 142 ALA D C 1
ATOM 9199 O O . ALA D 1 142 ? -10.235 16.628 33.827 1.00 22.49 142 ALA D O 1
ATOM 9201 N N . ARG D 1 143 ? -11.359 16.779 35.771 1.00 21.37 143 ARG D N 1
ATOM 9202 C CA . ARG D 1 143 ? -10.587 17.909 36.270 1.00 24.29 143 ARG D CA 1
ATOM 9203 C C . ARG D 1 143 ? -9.105 17.567 36.439 1.00 27.57 143 ARG D C 1
ATOM 9204 O O . ARG D 1 143 ? -8.234 18.396 36.175 1.00 24.94 143 ARG D O 1
ATOM 9212 N N . HIS D 1 144 ? -8.825 16.341 36.865 1.00 23.36 144 HIS D N 1
ATOM 9213 C CA . HIS D 1 144 ? -7.453 15.937 37.155 1.00 25.62 144 HIS D CA 1
ATOM 9214 C C . HIS D 1 144 ? -6.860 15.007 36.100 1.00 26.36 144 HIS D C 1
ATOM 9215 O O . HIS D 1 144 ? -5.791 14.433 36.302 1.00 29.07 144 HIS D O 1
ATOM 9222 N N . GLN D 1 145 ? -7.562 14.875 34.978 1.00 29.12 145 GLN D N 1
ATOM 9223 C CA . GLN D 1 145 ? -7.085 14.108 33.827 1.00 27.79 145 GLN D CA 1
ATOM 9224 C C . GLN D 1 145 ? -6.702 12.671 34.169 1.00 29.22 145 GLN D C 1
ATOM 9225 O O . GLN D 1 145 ? -5.645 12.186 33.760 1.00 28.86 145 GLN D O 1
ATOM 9231 N N . ILE D 1 146 ? -7.559 11.994 34.923 1.00 25.82 146 ILE D N 1
ATOM 9232 C CA . ILE D 1 146 ? -7.324 10.595 35.246 1.00 24.05 146 ILE D CA 1
ATOM 9233 C C . ILE D 1 146 ? -7.505 9.751 33.986 1.00 25.02 146 ILE D C 1
ATOM 9234 O O . ILE D 1 146 ? -8.475 9.921 33.248 1.00 24.06 146 ILE D O 1
ATOM 9239 N N . LYS D 1 147 ? -6.564 8.846 33.741 1.00 25.78 147 LYS D N 1
ATOM 9240 C CA . LYS D 1 147 ? -6.500 8.139 32.467 1.00 25.24 147 LYS D CA 1
ATOM 9241 C C . LYS D 1 147 ? -7.445 6.943 32.361 1.00 29.10 147 LYS D C 1
ATOM 9242 O O . LYS D 1 147 ? -7.921 6.617 31.275 1.00 26.52 147 LYS D O 1
ATOM 9248 N N . LYS D 1 148 ? -7.713 6.286 33.482 1.00 23.60 148 LYS D N 1
ATOM 9249 C CA . LYS D 1 148 ? -8.658 5.181 33.478 1.00 24.10 148 LYS D CA 1
ATOM 9250 C C . LYS D 1 148 ? -9.651 5.312 34.629 1.00 26.01 148 LYS D C 1
ATOM 9251 O O . LYS D 1 148 ? -9.313 5.847 35.686 1.00 25.67 148 LYS D O 1
ATOM 9257 N N . PRO D 1 149 ? -10.889 4.835 34.417 1.00 24.04 149 PRO D N 1
ATOM 9258 C CA . PRO D 1 149 ? -11.958 5.026 35.403 1.00 21.88 149 PRO D CA 1
ATOM 9259 C C . PRO D 1 149 ? -11.649 4.355 36.731 1.00 22.92 149 PRO D C 1
ATOM 9260 O O . PRO D 1 149 ? -11.181 3.219 36.760 1.00 21.91 149 PRO D O 1
ATOM 9264 N N . ILE D 1 150 ? -11.906 5.070 37.818 1.00 19.17 150 ILE D N 1
ATOM 9265 C CA . ILE D 1 150 ? -11.839 4.498 39.150 1.00 18.43 150 ILE D CA 1
ATOM 9266 C C . ILE D 1 150 ? -13.114 3.697 39.389 1.00 20.58 150 ILE D C 1
ATOM 9267 O O . ILE D 1 150 ? -14.221 4.223 39.260 1.00 16.13 150 ILE D O 1
ATOM 9272 N N . LEU D 1 151 ? -12.960 2.417 39.711 1.00 18.39 151 LEU D N 1
ATOM 9273 C CA . LEU D 1 151 ? -14.110 1.534 39.866 1.00 18.00 151 LEU D CA 1
ATOM 9274 C C . LEU D 1 151 ? -14.763 1.689 41.231 1.00 14.37 151 LEU D C 1
ATOM 9275 O O . LEU D 1 151 ? -14.137 2.160 42.177 1.00 16.90 151 LEU D O 1
ATOM 9280 N N . ILE D 1 152 ? -16.026 1.282 41.325 1.00 15.49 152 ILE D N 1
ATOM 9281 C CA . ILE D 1 152 ? -16.770 1.350 42.576 1.00 16.54 152 ILE D CA 1
ATOM 9282 C C . ILE D 1 152 ? -17.047 -0.042 43.143 1.00 18.64 152 ILE D C 1
ATOM 9283 O O . ILE D 1 152 ? -17.618 -0.900 42.466 1.00 18.74 152 ILE D O 1
ATOM 9288 N N . HIS D 1 153 ? -16.632 -0.257 44.388 1.00 15.19 153 HIS D N 1
ATOM 9289 C CA . HIS D 1 153 ? -16.913 -1.499 45.101 1.00 16.02 153 HIS D CA 1
ATOM 9290 C C . HIS D 1 153 ? -17.885 -1.168 46.222 1.00 16.68 153 HIS D C 1
ATOM 9291 O O . HIS D 1 153 ? -17.610 -0.301 47.051 1.00 17.69 153 HIS D O 1
ATOM 9298 N N . ALA D 1 154 ? -19.028 -1.843 46.243 1.00 12.63 154 ALA D N 1
ATOM 9299 C CA . ALA D 1 154 ? -20.063 -1.514 47.213 1.00 14.07 154 ALA D CA 1
ATOM 9300 C C . ALA D 1 154 ? -20.030 -2.449 48.408 1.00 19.03 154 ALA D C 1
ATOM 9301 O O . ALA D 1 154 ? -20.177 -3.662 48.268 1.00 16.43 154 ALA D O 1
ATOM 9303 N N . LEU D 1 155 ? -19.832 -1.875 49.588 1.00 17.08 155 LEU D N 1
ATOM 9304 C CA . LEU D 1 155 ? -19.880 -2.647 50.819 1.00 20.76 155 LEU D CA 1
ATOM 9305 C C . LEU D 1 155 ? -21.338 -2.955 51.154 1.00 22.21 155 LEU D C 1
ATOM 9306 O O . LEU D 1 155 ? -22.153 -2.050 51.343 1.00 24.03 155 LEU D O 1
ATOM 9311 N N . LEU D 1 156 ? -21.660 -4.243 51.199 1.00 16.91 156 LEU D N 1
ATOM 9312 C CA . LEU D 1 156 ? -23.022 -4.706 51.417 1.00 16.55 156 LEU D CA 1
ATOM 9313 C C . LEU D 1 156 ? -23.244 -4.963 52.900 1.00 23.86 156 LEU D C 1
ATOM 9314 O O . LEU D 1 156 ? -22.876 -6.020 53.416 1.00 22.32 156 LEU D O 1
ATOM 9319 N N . GLU D 1 157 ? -23.849 -3.997 53.587 1.00 23.43 157 GLU D N 1
ATOM 9320 C CA . GLU D 1 157 ? -23.927 -4.051 55.045 1.00 19.38 157 GLU D CA 1
ATOM 9321 C C . GLU D 1 157 ? -25.157 -3.373 55.648 1.00 22.30 157 GLU D C 1
ATOM 9322 O O . GLU D 1 157 ? -25.160 -3.026 56.828 1.00 20.95 157 GLU D O 1
ATOM 9328 N N . THR D 1 158 ? -26.196 -3.180 54.842 1.00 18.28 158 THR D N 1
ATOM 9329 C CA . THR D 1 158 ? -27.468 -2.678 55.348 1.00 18.07 158 THR D CA 1
ATOM 9330 C C . THR D 1 158 ? -28.591 -3.552 54.816 1.00 18.65 158 THR D C 1
ATOM 9331 O O . THR D 1 158 ? -28.450 -4.174 53.763 1.00 16.37 158 THR D O 1
ATOM 9335 N N . ALA D 1 159 ? -29.700 -3.604 55.547 1.00 18.09 159 ALA D N 1
ATOM 9336 C CA . ALA D 1 159 ? -30.867 -4.364 55.114 1.00 17.27 159 ALA D CA 1
ATOM 9337 C C . ALA D 1 159 ? -31.396 -3.813 53.793 1.00 21.46 159 ALA D C 1
ATOM 9338 O O . ALA D 1 159 ? -31.763 -4.566 52.888 1.00 18.35 159 ALA D O 1
ATOM 9340 N N . GLN D 1 160 ? -31.424 -2.490 53.689 1.00 18.77 160 GLN D N 1
ATOM 9341 C CA . GLN D 1 160 ? -31.886 -1.831 52.478 1.00 19.82 160 GLN D CA 1
ATOM 9342 C C . GLN D 1 160 ? -30.960 -2.150 51.305 1.00 18.71 160 GLN D C 1
ATOM 9343 O O . GLN D 1 160 ? -31.418 -2.355 50.180 1.00 17.01 160 GLN D O 1
ATOM 9349 N N . GLY D 1 161 ? -29.661 -2.200 51.580 1.00 15.20 161 GLY D N 1
ATOM 9350 C CA . GLY D 1 161 ? -28.684 -2.606 50.585 1.00 16.60 161 GLY D CA 1
ATOM 9351 C C . GLY D 1 161 ? -28.955 -4.005 50.056 1.00 19.66 161 GLY D C 1
ATOM 9352 O O . GLY D 1 161 ? -28.922 -4.228 48.847 1.00 16.36 161 GLY D O 1
ATOM 9353 N N . MET D 1 162 ? -29.228 -4.946 50.959 1.00 15.44 162 MET D N 1
ATOM 9354 C CA . MET D 1 162 ? -29.571 -6.315 50.564 1.00 17.96 162 MET D CA 1
ATOM 9355 C C . MET D 1 162 ? -30.801 -6.364 49.661 1.00 18.25 162 MET D C 1
ATOM 9356 O O . MET D 1 162 ? -30.840 -7.116 48.683 1.00 16.46 162 MET D O 1
ATOM 9361 N N . VAL D 1 163 ? -31.807 -5.566 49.998 1.00 17.58 163 VAL D N 1
ATOM 9362 C CA . VAL D 1 163 ? -33.068 -5.578 49.264 1.00 20.32 163 VAL D CA 1
ATOM 9363 C C . VAL D 1 163 ? -32.931 -4.917 47.888 1.00 18.44 163 VAL D C 1
ATOM 9364 O O . VAL D 1 163 ? -33.570 -5.333 46.917 1.00 16.66 163 VAL D O 1
ATOM 9368 N N . ASN D 1 164 ? -32.077 -3.903 47.808 1.00 18.59 164 ASN D N 1
ATOM 9369 C CA . ASN D 1 164 ? -31.892 -3.139 46.576 1.00 18.25 164 ASN D CA 1
ATOM 9370 C C . ASN D 1 164 ? -30.680 -3.595 45.775 1.00 19.25 164 ASN D C 1
ATOM 9371 O O . ASN D 1 164 ? -30.181 -2.864 44.916 1.00 15.13 164 ASN D O 1
ATOM 9376 N N . LEU D 1 165 ? -30.220 -4.809 46.056 1.00 17.09 165 LEU D N 1
ATOM 9377 C CA . LEU D 1 165 ? -28.957 -5.305 45.520 1.00 16.72 165 LEU D CA 1
ATOM 9378 C C . LEU D 1 165 ? -28.888 -5.286 43.991 1.00 13.22 165 LEU D C 1
ATOM 9379 O O . LEU D 1 165 ? -27.864 -4.913 43.422 1.00 12.50 165 LEU D O 1
ATOM 9384 N N . GLU D 1 166 ? -29.976 -5.679 43.334 1.00 14.35 166 GLU D N 1
ATOM 9385 C CA . GLU D 1 166 ? -30.020 -5.706 41.871 1.00 19.11 166 GLU D CA 1
ATOM 9386 C C . GLU D 1 166 ? -29.877 -4.308 41.279 1.00 15.47 166 GLU D C 1
ATOM 9387 O O . GLU D 1 166 ? -29.126 -4.103 40.326 1.00 14.64 166 GLU D O 1
ATOM 9393 N N . GLU D 1 167 ? -30.605 -3.351 41.846 1.00 14.97 167 GLU D N 1
ATOM 9394 C CA A GLU D 1 167 ? -30.569 -1.973 41.375 0.55 15.98 167 GLU D CA 1
ATOM 9395 C CA B GLU D 1 167 ? -30.558 -1.976 41.357 0.45 16.10 167 GLU D CA 1
ATOM 9396 C C . GLU D 1 167 ? -29.191 -1.357 41.610 1.00 16.37 167 GLU D C 1
ATOM 9397 O O . GLU D 1 167 ? -28.683 -0.600 40.783 1.00 17.40 167 GLU D O 1
ATOM 9408 N N . ILE D 1 168 ? -28.592 -1.687 42.748 1.00 13.49 168 ILE D N 1
ATOM 9409 C CA . ILE D 1 168 ? -27.248 -1.221 43.056 1.00 13.37 168 ILE D CA 1
ATOM 9410 C C . ILE D 1 168 ? -26.247 -1.797 42.056 1.00 12.85 168 ILE D C 1
ATOM 9411 O O . ILE D 1 168 ? -25.382 -1.083 41.540 1.00 12.63 168 ILE D O 1
ATOM 9416 N N . ALA D 1 169 ? -26.381 -3.087 41.769 1.00 13.15 169 ALA D N 1
ATOM 9417 C CA . ALA D 1 169 ? -25.432 -3.784 40.906 1.00 14.12 169 ALA D CA 1
ATOM 9418 C C . ALA D 1 169 ? -25.435 -3.257 39.474 1.00 13.53 169 ALA D C 1
ATOM 9419 O O . ALA D 1 169 ? -24.398 -3.239 38.813 1.00 15.45 169 ALA D O 1
ATOM 9421 N N . GLY D 1 170 ? -26.599 -2.826 38.998 1.00 15.55 170 GLY D N 1
ATOM 9422 C CA . GLY D 1 170 ? -26.720 -2.358 37.627 1.00 17.62 170 GLY D CA 1
ATOM 9423 C C . GLY D 1 170 ? -26.658 -0.849 37.462 1.00 19.82 170 GLY D C 1
ATOM 9424 O O . GLY D 1 170 ? -26.934 -0.325 36.379 1.00 14.95 170 GLY D O 1
ATOM 9425 N N . ALA D 1 171 ? -26.274 -0.148 38.524 1.00 11.45 171 ALA D N 1
ATOM 9426 C CA . ALA D 1 171 ? -26.357 1.312 38.546 1.00 14.75 171 ALA D CA 1
ATOM 9427 C C . ALA D 1 171 ? -25.227 2.045 37.820 1.00 17.16 171 ALA D C 1
ATOM 9428 O O . ALA D 1 171 ? -25.333 3.249 37.578 1.00 19.39 171 ALA D O 1
ATOM 9430 N N . SER D 1 172 ? -24.154 1.338 37.474 1.00 15.87 172 SER D N 1
ATOM 9431 C CA . SER D 1 172 ? -22.987 1.993 36.884 1.00 16.12 172 SER D CA 1
ATOM 9432 C C . SER D 1 172 ? -21.999 1.023 36.235 1.00 16.19 172 SER D C 1
ATOM 9433 O O . SER D 1 172 ? -21.810 -0.088 36.719 1.00 16.08 172 SER D O 1
ATOM 9436 N N . PRO D 1 173 ? -21.351 1.455 35.140 1.00 16.85 173 PRO D N 1
ATOM 9437 C CA . PRO D 1 173 ? -20.281 0.654 34.536 1.00 17.70 173 PRO D CA 1
ATOM 9438 C C . PRO D 1 173 ? -19.023 0.653 35.407 1.00 20.34 173 PRO D C 1
ATOM 9439 O O . PRO D 1 173 ? -18.088 -0.097 35.125 1.00 18.49 173 PRO D O 1
ATOM 9443 N N . ARG D 1 174 ? -19.009 1.486 36.447 1.00 16.48 174 ARG D N 1
ATOM 9444 C CA . ARG D 1 174 ? -17.908 1.521 37.406 1.00 17.97 174 ARG D CA 1
ATOM 9445 C C . ARG D 1 174 ? -17.961 0.357 38.389 1.00 18.26 174 ARG D C 1
ATOM 9446 O O . ARG D 1 174 ? -16.977 0.081 39.074 1.00 17.55 174 ARG D O 1
ATOM 9454 N N . MET D 1 175 ? -19.112 -0.303 38.483 1.00 15.02 175 MET D N 1
ATOM 9455 C CA . MET D 1 175 ? -19.293 -1.350 39.486 1.00 17.27 175 MET D CA 1
ATOM 9456 C C . MET D 1 175 ? -18.259 -2.459 39.340 1.00 19.18 175 MET D C 1
ATOM 9457 O O . MET D 1 175 ? -18.045 -2.987 38.250 1.00 16.30 175 MET D O 1
ATOM 9462 N N . HIS D 1 176 ? -17.608 -2.783 40.451 1.00 18.10 176 HIS D N 1
ATOM 9463 C CA . HIS D 1 176 ? -16.592 -3.824 40.485 1.00 20.20 176 HIS D CA 1
ATOM 9464 C C . HIS D 1 176 ? -17.130 -5.053 41.204 1.00 19.75 176 HIS D C 1
ATOM 9465 O O . HIS D 1 176 ? -16.860 -6.186 40.809 1.00 16.77 176 HIS D O 1
ATOM 9472 N N . GLY D 1 177 ? -17.895 -4.822 42.265 1.00 16.49 177 GLY D N 1
ATOM 9473 C CA . GLY D 1 177 ? -18.448 -5.915 43.034 1.00 16.62 177 GLY D CA 1
ATOM 9474 C C . GLY D 1 177 ? -18.907 -5.521 44.421 1.00 18.20 177 GLY D C 1
ATOM 9475 O O . GLY D 1 177 ? -19.050 -4.338 44.728 1.00 18.04 177 GLY D O 1
ATOM 9476 N N . PHE D 1 178 ? -19.136 -6.529 45.257 1.00 13.35 178 PHE D N 1
ATOM 9477 C CA . PHE D 1 178 ? -19.635 -6.327 46.607 1.00 14.24 178 PHE D CA 1
ATOM 9478 C C . PHE D 1 178 ? -18.766 -7.061 47.615 1.00 16.87 178 PHE D C 1
ATOM 9479 O O . PHE D 1 178 ? -18.190 -8.105 47.309 1.00 15.31 178 PHE D O 1
ATOM 9487 N N . SER D 1 179 ? -18.680 -6.505 48.818 1.00 15.62 179 SER D N 1
ATOM 9488 C CA . SER D 1 179 ? -18.131 -7.224 49.960 1.00 17.01 179 SER D CA 1
ATOM 9489 C C . SER D 1 179 ? -19.207 -7.329 51.027 1.00 18.76 179 SER D C 1
ATOM 9490 O O . SER D 1 179 ? -19.908 -6.357 51.309 1.00 20.22 179 SER D O 1
ATOM 9493 N N . LEU D 1 180 ? -19.347 -8.513 51.611 1.00 17.26 180 LEU D N 1
ATOM 9494 C CA . LEU D 1 180 ? -20.259 -8.701 52.730 1.00 18.80 180 LEU D CA 1
ATOM 9495 C C . LEU D 1 180 ? -19.652 -8.103 53.994 1.00 20.13 180 LEU D C 1
ATOM 9496 O O . LEU D 1 180 ? -18.541 -8.451 54.382 1.00 20.78 180 LEU D O 1
ATOM 9501 N N . GLY D 1 181 ? -20.379 -7.191 54.628 1.00 16.24 181 GLY D N 1
ATOM 9502 C CA . GLY D 1 181 ? -19.939 -6.614 55.884 1.00 20.28 181 GLY D CA 1
ATOM 9503 C C . GLY D 1 181 ? -20.818 -7.107 57.014 1.00 19.19 181 GLY D C 1
ATOM 9504 O O . GLY D 1 181 ? -21.799 -6.456 57.361 1.00 21.20 181 GLY D O 1
ATOM 9505 N N . PRO D 1 182 ? -20.466 -8.264 57.597 1.00 19.06 182 PRO D N 1
ATOM 9506 C CA . PRO D 1 182 ? -21.346 -8.969 58.534 1.00 19.79 182 PRO D CA 1
ATOM 9507 C C . PRO D 1 182 ? -21.591 -8.214 59.833 1.00 18.11 182 PRO D C 1
ATOM 9508 O O . PRO D 1 182 ? -22.607 -8.460 60.478 1.00 23.30 182 PRO D O 1
ATOM 9512 N N . ALA D 1 183 ? -20.690 -7.311 60.206 1.00 17.33 183 ALA D N 1
ATOM 9513 C CA . ALA D 1 183 ? -20.861 -6.544 61.437 1.00 18.99 183 ALA D CA 1
ATOM 9514 C C . ALA D 1 183 ? -21.993 -5.525 61.312 1.00 18.77 183 ALA D C 1
ATOM 9515 O O . ALA D 1 183 ? -22.976 -5.589 62.048 1.00 20.89 183 ALA D O 1
ATOM 9517 N N . ASP D 1 184 ? -21.854 -4.590 60.377 1.00 18.30 184 ASP D N 1
ATOM 9518 C CA . ASP D 1 184 ? -22.891 -3.590 60.145 1.00 20.46 184 ASP D CA 1
ATOM 9519 C C . ASP D 1 184 ? -24.202 -4.230 59.692 1.00 18.90 184 ASP D C 1
ATOM 9520 O O . ASP D 1 184 ? -25.278 -3.743 60.026 1.00 21.60 184 ASP D O 1
ATOM 9525 N N . LEU D 1 185 ? -24.112 -5.319 58.932 1.00 18.68 185 LEU D N 1
ATOM 9526 C CA . LEU D 1 185 ? -25.316 -5.979 58.429 1.00 17.16 185 LEU D CA 1
ATOM 9527 C C . LEU D 1 185 ? -26.096 -6.622 59.567 1.00 17.55 185 LEU D C 1
ATOM 9528 O O . LEU D 1 185 ? -27.327 -6.572 59.589 1.00 19.25 185 LEU D O 1
ATOM 9533 N N . ALA D 1 186 ? -25.379 -7.219 60.515 1.00 19.64 186 ALA D N 1
ATOM 9534 C CA . ALA D 1 186 ? -26.020 -7.782 61.701 1.00 19.35 186 ALA D CA 1
ATOM 9535 C C . ALA D 1 186 ? -26.694 -6.686 62.527 1.00 18.22 186 ALA D C 1
ATOM 9536 O O . ALA D 1 186 ? -27.831 -6.842 62.973 1.00 19.77 186 ALA D O 1
ATOM 9538 N N . ALA D 1 187 ? -25.990 -5.576 62.723 1.00 19.85 187 ALA D N 1
ATOM 9539 C CA . ALA D 1 187 ? -26.546 -4.435 63.445 1.00 20.45 187 ALA D CA 1
ATOM 9540 C C . ALA D 1 187 ? -27.739 -3.844 62.697 1.00 24.22 187 ALA D C 1
ATOM 9541 O O . ALA D 1 187 ? -28.748 -3.478 63.305 1.00 23.82 187 ALA D O 1
ATOM 9543 N N . SER D 1 188 ? -27.622 -3.758 61.375 1.00 18.64 188 SER D N 1
ATOM 9544 C CA . SER D 1 188 ? -28.702 -3.226 60.547 1.00 23.71 188 SER D CA 1
ATOM 9545 C C . SER D 1 188 ? -29.960 -4.095 60.611 1.00 21.67 188 SER D C 1
ATOM 9546 O O . SER D 1 188 ? -31.069 -3.583 60.761 1.00 20.23 188 SER D O 1
ATOM 9549 N N . ARG D 1 189 ? -29.781 -5.408 60.505 1.00 21.08 189 ARG D N 1
ATOM 9550 C CA . ARG D 1 189 ? -30.904 -6.342 60.535 1.00 19.21 189 ARG D CA 1
ATOM 9551 C C . ARG D 1 189 ? -31.423 -6.545 61.948 1.00 21.69 189 ARG D C 1
ATOM 9552 O O . ARG D 1 189 ? -32.581 -6.913 62.150 1.00 21.57 189 ARG D O 1
ATOM 9560 N N . GLY D 1 190 ? -30.553 -6.319 62.924 1.00 24.39 190 GLY D N 1
ATOM 9561 C CA . GLY D 1 190 ? -30.878 -6.619 64.303 1.00 23.76 190 GLY D CA 1
ATOM 9562 C C . GLY D 1 190 ? -30.650 -8.084 64.624 1.00 22.73 190 GLY D C 1
ATOM 9563 O O . GLY D 1 190 ? -31.293 -8.631 65.519 1.00 25.01 190 GLY D O 1
ATOM 9564 N N . MET D 1 191 ? -29.749 -8.727 63.881 1.00 23.64 191 MET D N 1
ATOM 9565 C CA . MET D 1 191 ? -29.305 -10.074 64.226 1.00 19.54 191 MET D CA 1
ATOM 9566 C C . MET D 1 191 ? -28.691 -10.004 65.618 1.00 27.49 191 MET D C 1
ATOM 9567 O O . MET D 1 191 ? -27.856 -9.143 65.890 1.00 22.02 191 MET D O 1
ATOM 9572 N N . LYS D 1 192 ? -29.113 -10.903 66.500 1.00 29.33 192 LYS D N 1
ATOM 9573 C CA . LYS D 1 192 ? -28.769 -10.795 67.915 1.00 26.83 192 LYS D CA 1
ATOM 9574 C C . LYS D 1 192 ? -27.429 -11.431 68.267 1.00 29.24 192 LYS D C 1
ATOM 9575 O O . LYS D 1 192 ? -27.371 -12.482 68.910 1.00 28.58 192 LYS D O 1
ATOM 9581 N N . THR D 1 193 ? -26.357 -10.771 67.840 1.00 28.11 193 THR D N 1
ATOM 9582 C CA . THR D 1 193 ? -24.998 -11.206 68.124 1.00 29.66 193 THR D CA 1
ATOM 9583 C C . THR D 1 193 ? -24.047 -10.026 67.947 1.00 27.67 193 THR D C 1
ATOM 9584 O O . THR D 1 193 ? -24.363 -9.067 67.243 1.00 26.52 193 THR D O 1
ATOM 9588 N N . THR D 1 194 ? -22.889 -10.090 68.594 1.00 26.70 194 THR D N 1
ATOM 9589 C CA . THR D 1 194 ? -21.862 -9.069 68.414 1.00 29.03 194 THR D CA 1
ATOM 9590 C C . THR D 1 194 ? -20.671 -9.623 67.636 1.00 28.99 194 THR D C 1
ATOM 9591 O O . THR D 1 194 ? -19.643 -8.957 67.497 1.00 28.56 194 THR D O 1
ATOM 9595 N N . ARG D 1 195 ? -20.817 -10.843 67.125 1.00 25.92 195 ARG D N 1
ATOM 9596 C CA . ARG D 1 195 ? -19.752 -11.476 66.355 1.00 27.45 195 ARG D CA 1
ATOM 9597 C C . ARG D 1 195 ? -19.680 -10.916 64.937 1.00 27.77 195 ARG D C 1
ATOM 9598 O O . ARG D 1 195 ? -20.669 -10.409 64.409 1.00 28.74 195 ARG D O 1
ATOM 9606 N N . VAL D 1 196 ? -18.500 -11.008 64.330 1.00 21.51 196 VAL D N 1
ATOM 9607 C CA . VAL D 1 196 ? -18.290 -10.527 62.970 1.00 25.51 196 VAL D CA 1
ATOM 9608 C C . VAL D 1 196 ? -18.021 -11.713 62.047 1.00 24.11 196 VAL D C 1
ATOM 9609 O O . VAL D 1 196 ? -16.874 -12.120 61.854 1.00 27.45 196 VAL D O 1
ATOM 9613 N N . GLY D 1 197 ? -19.091 -12.272 61.492 1.00 25.59 197 GLY D N 1
ATOM 9614 C CA . GLY D 1 197 ? -18.989 -13.461 60.668 1.00 25.83 197 GLY D CA 1
ATOM 9615 C C . GLY D 1 197 ? -18.842 -14.709 61.516 1.00 28.30 197 GLY D C 1
ATOM 9616 O O . GLY D 1 197 ? -18.830 -14.633 62.745 1.00 28.92 197 GLY D O 1
ATOM 9617 N N . GLY D 1 198 ? -18.732 -15.860 60.862 1.00 24.49 198 GLY D N 1
ATOM 9618 C CA . GLY D 1 198 ? -18.571 -17.121 61.563 1.00 26.03 198 GLY D CA 1
ATOM 9619 C C . GLY D 1 198 ? -19.877 -17.678 62.096 1.00 27.91 198 GLY D C 1
ATOM 9620 O O . GLY D 1 198 ? -20.948 -17.115 61.866 1.00 28.75 198 GLY D O 1
ATOM 9621 N N . GLY D 1 199 ? -19.788 -18.791 62.817 1.00 27.58 199 GLY D N 1
ATOM 9622 C CA . GLY D 1 199 ? -20.971 -19.441 63.350 1.00 23.70 199 GLY D CA 1
ATOM 9623 C C . GLY D 1 199 ? -21.414 -18.865 64.681 1.00 29.76 199 GLY D C 1
ATOM 9624 O O . GLY D 1 199 ? -20.720 -18.040 65.280 1.00 27.45 199 GLY D O 1
ATOM 9625 N N . HIS D 1 200 ? -22.587 -19.295 65.134 1.00 28.37 200 HIS D N 1
ATOM 9626 C CA . HIS D 1 200 ? -23.096 -18.928 66.449 1.00 28.54 200 HIS D CA 1
ATOM 9627 C C . HIS D 1 200 ? -23.745 -20.157 67.075 1.00 28.24 200 HIS D C 1
ATOM 9628 O O . HIS D 1 200 ? -24.570 -20.816 66.440 1.00 28.50 200 HIS D O 1
ATOM 9635 N N . PRO D 1 201 ? -23.373 -20.470 68.325 1.00 30.61 201 PRO D N 1
ATOM 9636 C CA . PRO D 1 201 ? -23.840 -21.691 68.994 1.00 30.50 201 PRO D CA 1
ATOM 9637 C C . PRO D 1 201 ? -25.358 -21.742 69.182 1.00 30.36 201 PRO D C 1
ATOM 9638 O O . PRO D 1 201 ? -25.905 -22.820 69.412 1.00 32.05 201 PRO D O 1
ATOM 9642 N N . PHE D 1 202 ? -26.027 -20.598 69.071 1.00 27.29 202 PHE D N 1
ATOM 9643 C CA . PHE D 1 202 ? -27.471 -20.543 69.281 1.00 28.96 202 PHE D CA 1
ATOM 9644 C C . PHE D 1 202 ? -28.278 -20.878 68.025 1.00 31.54 202 PHE D C 1
ATOM 9645 O O . PHE D 1 202 ? -29.461 -21.198 68.118 1.00 31.96 202 PHE D O 1
ATOM 9653 N N . TYR D 1 203 ? -27.650 -20.799 66.854 1.00 32.15 203 TYR D N 1
ATOM 9654 C CA . TYR D 1 203 ? -28.351 -21.101 65.605 1.00 28.71 203 TYR D CA 1
ATOM 9655 C C . TYR D 1 203 ? -28.149 -22.556 65.199 1.00 26.17 203 TYR D C 1
ATOM 9656 O O . TYR D 1 203 ? -27.072 -22.939 64.743 1.00 25.94 203 TYR D O 1
ATOM 9665 N N . GLY D 1 204 ? -29.193 -23.361 65.354 1.00 27.60 204 GLY D N 1
ATOM 9666 C CA . GLY D 1 204 ? -29.102 -24.764 65.010 1.00 25.04 204 GLY D CA 1
ATOM 9667 C C . GLY D 1 204 ? -30.431 -25.486 64.960 1.00 27.30 204 GLY D C 1
ATOM 9668 O O . GLY D 1 204 ? -31.458 -24.965 65.395 1.00 26.94 204 GLY D O 1
ATOM 9669 N N . VAL D 1 205 ? -30.407 -26.702 64.423 1.00 26.54 205 VAL D N 1
ATOM 9670 C CA . VAL D 1 205 ? -31.608 -27.517 64.322 1.00 23.17 205 VAL D CA 1
ATOM 9671 C C . VAL D 1 205 ? -31.562 -28.663 65.326 1.00 24.30 205 VAL D C 1
ATOM 9672 O O . VAL D 1 205 ? -30.611 -29.447 65.349 1.00 25.42 205 VAL D O 1
ATOM 9676 N N . LEU D 1 206 ? -32.592 -28.752 66.158 1.00 26.94 206 LEU D N 1
ATOM 9677 C CA . LEU D 1 206 ? -32.684 -29.821 67.143 1.00 29.22 206 LEU D CA 1
ATOM 9678 C C . LEU D 1 206 ? -33.300 -31.065 66.518 1.00 25.43 206 LEU D C 1
ATOM 9679 O O . LEU D 1 206 ? -34.386 -31.009 65.945 1.00 28.03 206 LEU D O 1
ATOM 9684 N N . ALA D 1 207 ? -32.599 -32.188 66.627 1.00 28.26 207 ALA D N 1
ATOM 9685 C CA . ALA D 1 207 ? -33.110 -33.452 66.112 1.00 28.45 207 ALA D CA 1
ATOM 9686 C C . ALA D 1 207 ? -34.338 -33.898 66.899 1.00 29.95 207 ALA D C 1
ATOM 9687 O O . ALA D 1 207 ? -34.596 -33.400 67.997 1.00 29.81 207 ALA D O 1
ATOM 9689 N N . ASP D 1 208 ? -35.098 -34.828 66.329 1.00 28.43 208 ASP D N 1
ATOM 9690 C CA . ASP D 1 208 ? -36.251 -35.399 67.012 1.00 29.66 208 ASP D CA 1
ATOM 9691 C C . ASP D 1 208 ? -35.792 -36.209 68.223 1.00 35.65 208 ASP D C 1
ATOM 9692 O O . ASP D 1 208 ? -34.634 -36.625 68.286 1.00 39.36 208 ASP D O 1
ATOM 9697 N N . PRO D 1 209 ? -36.693 -36.426 69.197 1.00 36.57 209 PRO D N 1
ATOM 9698 C CA . PRO D 1 209 ? -36.361 -37.283 70.340 1.00 41.12 209 PRO D CA 1
ATOM 9699 C C . PRO D 1 209 ? -36.047 -38.707 69.889 1.00 49.63 209 PRO D C 1
ATOM 9700 O O . PRO D 1 209 ? -36.663 -39.194 68.940 1.00 46.50 209 PRO D O 1
ATOM 9704 N N . GLN D 1 210 ? -35.095 -39.359 70.553 1.00 50.42 210 GLN D N 1
ATOM 9705 C CA . GLN D 1 210 ? -34.758 -40.745 70.240 1.00 60.81 210 GLN D CA 1
ATOM 9706 C C . GLN D 1 210 ? -35.232 -41.691 71.340 1.00 63.51 210 GLN D C 1
ATOM 9707 O O . GLN D 1 210 ? -35.052 -41.417 72.527 1.00 61.99 210 GLN D O 1
ATOM 9713 N N . ALA D 1 214 ? -32.048 -40.927 74.453 1.00 58.85 214 ALA D N 1
ATOM 9714 C CA . ALA D 1 214 ? -30.744 -40.315 74.221 1.00 59.33 214 ALA D CA 1
ATOM 9715 C C . ALA D 1 214 ? -30.849 -38.793 74.184 1.00 61.96 214 ALA D C 1
ATOM 9716 O O . ALA D 1 214 ? -31.942 -38.241 74.053 1.00 64.78 214 ALA D O 1
ATOM 9718 N N . GLU D 1 215 ? -29.706 -38.122 74.302 1.00 54.61 215 GLU D N 1
ATOM 9719 C CA . GLU D 1 215 ? -29.661 -36.666 74.230 1.00 56.65 215 GLU D CA 1
ATOM 9720 C C . GLU D 1 215 ? -29.796 -36.202 72.782 1.00 49.80 215 GLU D C 1
ATOM 9721 O O . GLU D 1 215 ? -29.120 -36.717 71.893 1.00 43.48 215 GLU D O 1
ATOM 9727 N N . ARG D 1 216 ? -30.664 -35.221 72.556 1.00 46.36 216 ARG D N 1
ATOM 9728 C CA . ARG D 1 216 ? -30.994 -34.776 71.204 1.00 40.45 216 ARG D CA 1
ATOM 9729 C C . ARG D 1 216 ? -29.864 -33.998 70.539 1.00 35.64 216 ARG D C 1
ATOM 9730 O O . ARG D 1 216 ? -29.448 -32.950 71.038 1.00 34.58 216 ARG D O 1
ATOM 9738 N N . PRO D 1 217 ? -29.366 -34.515 69.405 1.00 33.81 217 PRO D N 1
ATOM 9739 C CA . PRO D 1 217 ? -28.327 -33.855 68.606 1.00 34.66 217 PRO D CA 1
ATOM 9740 C C . PRO D 1 217 ? -28.766 -32.466 68.151 1.00 30.05 217 PRO D C 1
ATOM 9741 O O . PRO D 1 217 ? -29.945 -32.249 67.876 1.00 32.01 217 PRO D O 1
ATOM 9745 N N . PHE D 1 218 ? -27.813 -31.544 68.075 1.00 32.11 218 PHE D N 1
ATOM 9746 C CA . PHE D 1 218 ? -28.088 -30.159 67.718 1.00 30.92 218 PHE D CA 1
ATOM 9747 C C . PHE D 1 218 ? -27.100 -29.742 66.636 1.00 32.08 218 PHE D C 1
ATOM 9748 O O . PHE D 1 218 ? -25.895 -29.682 66.880 1.00 34.65 218 PHE D O 1
ATOM 9756 N N . TYR D 1 219 ? -27.608 -29.472 65.437 1.00 25.19 219 TYR D N 1
ATOM 9757 C CA . TYR D 1 219 ? -26.750 -29.166 64.297 1.00 23.46 219 TYR D CA 1
ATOM 9758 C C . TYR D 1 219 ? -26.687 -27.668 64.027 1.00 26.76 219 TYR D C 1
ATOM 9759 O O . TYR D 1 219 ? -27.671 -27.076 63.581 1.00 26.63 219 TYR D O 1
ATOM 9768 N N . GLN D 1 220 ? -25.532 -27.061 64.292 1.00 26.42 220 GLN D N 1
ATOM 9769 C CA . GLN D 1 220 ? -25.333 -25.643 64.000 1.00 30.51 220 GLN D CA 1
ATOM 9770 C C . GLN D 1 220 ? -25.536 -25.354 62.517 1.00 26.09 220 GLN D C 1
ATOM 9771 O O . GLN D 1 220 ? -25.194 -26.172 61.660 1.00 25.18 220 GLN D O 1
ATOM 9777 N N . GLN D 1 221 ? -26.092 -24.183 62.225 1.00 23.28 221 GLN D N 1
ATOM 9778 C CA . GLN D 1 221 ? -26.400 -23.795 60.855 1.00 20.73 221 GLN D CA 1
ATOM 9779 C C . GLN D 1 221 ? -25.655 -22.524 60.472 1.00 24.81 221 GLN D C 1
ATOM 9780 O O . GLN D 1 221 ? -25.229 -21.758 61.338 1.00 22.64 221 GLN D O 1
ATOM 9786 N N . ASP D 1 222 ? -25.507 -22.307 59.168 1.00 18.36 222 ASP D N 1
ATOM 9787 C CA . ASP D 1 222 ? -24.796 -21.145 58.646 1.00 17.72 222 ASP D CA 1
ATOM 9788 C C . ASP D 1 222 ? -25.703 -19.921 58.647 1.00 22.08 222 ASP D C 1
ATOM 9789 O O . ASP D 1 222 ? -26.718 -19.885 57.947 1.00 19.34 222 ASP D O 1
ATOM 9794 N N . LEU D 1 223 ? -25.332 -18.924 59.446 1.00 21.10 223 LEU D N 1
ATOM 9795 C CA . LEU D 1 223 ? -26.067 -17.663 59.516 1.00 21.24 223 LEU D CA 1
ATOM 9796 C C . LEU D 1 223 ? -26.105 -16.940 58.175 1.00 19.65 223 LEU D C 1
ATOM 9797 O O . LEU D 1 223 ? -27.054 -16.216 57.882 1.00 18.65 223 LEU D O 1
ATOM 9802 N N . TRP D 1 224 ? -25.069 -17.146 57.368 1.00 19.37 224 TRP D N 1
ATOM 9803 C CA . TRP D 1 224 ? -24.823 -16.311 56.197 1.00 17.01 224 TRP D CA 1
ATOM 9804 C C . TRP D 1 224 ? -25.127 -16.962 54.852 1.00 18.28 224 TRP D C 1
ATOM 9805 O O . TRP D 1 224 ? -24.763 -16.414 53.814 1.00 17.68 224 TRP D O 1
ATOM 9816 N N . HIS D 1 225 ? -25.790 -18.117 54.863 1.00 15.73 225 HIS D N 1
ATOM 9817 C CA . HIS D 1 225 ? -26.054 -18.840 53.618 1.00 18.14 225 HIS D CA 1
ATOM 9818 C C . HIS D 1 225 ? -26.859 -18.016 52.616 1.00 15.00 225 HIS D C 1
ATOM 9819 O O . HIS D 1 225 ? -26.405 -17.769 51.499 1.00 17.37 225 HIS D O 1
ATOM 9826 N N . TYR D 1 226 ? -28.055 -17.606 53.026 1.00 14.27 226 TYR D N 1
ATOM 9827 C CA . TYR D 1 226 ? -28.926 -16.763 52.212 1.00 17.40 226 TYR D CA 1
ATOM 9828 C C . TYR D 1 226 ? -28.200 -15.513 51.734 1.00 18.42 226 TYR D C 1
ATOM 9829 O O . TYR D 1 226 ? -28.261 -15.157 50.555 1.00 17.21 226 TYR D O 1
ATOM 9838 N N . THR D 1 227 ? -27.514 -14.853 52.659 1.00 14.47 227 THR D N 1
ATOM 9839 C CA . THR D 1 227 ? -26.865 -13.582 52.375 1.00 16.14 227 THR D CA 1
ATOM 9840 C C . THR D 1 227 ? -25.798 -13.733 51.301 1.00 17.93 227 THR D C 1
ATOM 9841 O O . THR D 1 227 ? -25.781 -12.990 50.323 1.00 17.04 227 THR D O 1
ATOM 9845 N N . ILE D 1 228 ? -24.914 -14.707 51.483 1.00 16.77 228 ILE D N 1
ATOM 9846 C CA . ILE D 1 228 ? -23.841 -14.939 50.525 1.00 19.19 228 ILE D CA 1
ATOM 9847 C C . ILE D 1 228 ? -24.377 -15.431 49.178 1.00 15.49 228 ILE D C 1
ATOM 9848 O O . ILE D 1 228 ? -23.935 -14.971 48.123 1.00 17.04 228 ILE D O 1
ATOM 9853 N N . ALA D 1 229 ? -25.342 -16.347 49.218 1.00 17.67 229 ALA D N 1
ATOM 9854 C CA . ALA D 1 229 ? -25.930 -16.896 47.999 1.00 16.00 229 ALA D CA 1
ATOM 9855 C C . ALA D 1 229 ? -26.578 -15.808 47.148 1.00 18.32 229 ALA D C 1
ATOM 9856 O O . ALA D 1 229 ? -26.390 -15.768 45.931 1.00 17.36 229 ALA D O 1
ATOM 9858 N N . ARG D 1 230 ? -27.333 -14.925 47.793 1.00 17.23 230 ARG D N 1
ATOM 9859 C CA . ARG D 1 230 ? -27.987 -13.831 47.085 1.00 15.32 230 ARG D CA 1
ATOM 9860 C C . ARG D 1 230 ? -26.960 -12.854 46.525 1.00 16.43 230 ARG D C 1
ATOM 9861 O O . ARG D 1 230 ? -27.082 -12.408 45.382 1.00 15.22 230 ARG D O 1
ATOM 9869 N N . MET D 1 231 ? -25.950 -12.526 47.329 1.00 15.23 231 MET D N 1
ATOM 9870 C CA . MET D 1 231 ? -24.888 -11.631 46.882 1.00 15.90 231 MET D CA 1
ATOM 9871 C C . MET D 1 231 ? -24.208 -12.174 45.630 1.00 15.48 231 MET D C 1
ATOM 9872 O O . MET D 1 231 ? -24.014 -11.445 44.660 1.00 13.92 231 MET D O 1
ATOM 9877 N N . VAL D 1 232 ? -23.869 -13.461 45.651 1.00 13.91 232 VAL D N 1
ATOM 9878 C CA . VAL D 1 232 ? -23.169 -14.090 44.536 1.00 13.14 232 VAL D CA 1
ATOM 9879 C C . VAL D 1 232 ? -24.001 -14.079 43.251 1.00 14.01 232 VAL D C 1
ATOM 9880 O O . VAL D 1 232 ? -23.494 -13.730 42.187 1.00 15.90 232 VAL D O 1
ATOM 9884 N N . ASP D 1 233 ? -25.276 -14.444 43.353 1.00 14.00 233 ASP D N 1
ATOM 9885 C CA . ASP D 1 233 ? -26.147 -14.469 42.180 1.00 13.11 233 ASP D CA 1
ATOM 9886 C C . ASP D 1 233 ? -26.289 -13.092 41.542 1.00 15.68 233 ASP D C 1
ATOM 9887 O O . ASP D 1 233 ? -26.125 -12.943 40.334 1.00 13.48 233 ASP D O 1
ATOM 9892 N N . VAL D 1 234 ? -26.593 -12.090 42.359 1.00 15.13 234 VAL D N 1
ATOM 9893 C CA . VAL D 1 234 ? -26.796 -10.737 41.851 1.00 15.08 234 VAL D CA 1
ATOM 9894 C C . VAL D 1 234 ? -25.505 -10.168 41.261 1.00 16.13 234 VAL D C 1
ATOM 9895 O O . VAL D 1 234 ? -25.521 -9.565 40.187 1.00 14.50 234 VAL D O 1
ATOM 9899 N N . ALA D 1 235 ? -24.391 -10.373 41.960 1.00 12.57 235 ALA D N 1
ATOM 9900 C CA . ALA D 1 235 ? -23.093 -9.898 41.491 1.00 13.68 235 ALA D CA 1
ATOM 9901 C C . ALA D 1 235 ? -22.707 -10.538 40.158 1.00 18.14 235 ALA D C 1
ATOM 9902 O O . ALA D 1 235 ? -22.386 -9.841 39.196 1.00 17.92 235 ALA D O 1
ATOM 9904 N N . VAL D 1 236 ? -22.746 -11.865 40.104 1.00 16.17 236 VAL D N 1
ATOM 9905 C CA . VAL D 1 236 ? -22.343 -12.590 38.901 1.00 16.72 236 VAL D CA 1
ATOM 9906 C C . VAL D 1 236 ? -23.278 -12.310 37.720 1.00 18.44 236 VAL D C 1
ATOM 9907 O O . VAL D 1 236 ? -22.820 -12.179 36.585 1.00 16.25 236 VAL D O 1
ATOM 9911 N N . ALA D 1 237 ? -24.576 -12.184 37.991 1.00 16.57 237 ALA D N 1
ATOM 9912 C CA . ALA D 1 237 ? -25.538 -11.853 36.938 1.00 14.84 237 ALA D CA 1
ATOM 9913 C C . ALA D 1 237 ? -25.191 -10.538 36.244 1.00 19.39 237 ALA D C 1
ATOM 9914 O O . ALA D 1 237 ? -25.440 -10.376 35.050 1.00 20.36 237 ALA D O 1
ATOM 9916 N N . HIS D 1 238 ? -24.613 -9.607 36.997 1.00 17.28 238 HIS D N 1
ATOM 9917 C CA . HIS D 1 238 ? -24.229 -8.309 36.456 1.00 21.13 238 HIS D CA 1
ATOM 9918 C C . HIS D 1 238 ? -22.754 -8.259 36.064 1.00 17.08 238 HIS D C 1
ATOM 9919 O O . HIS D 1 238 ? -22.218 -7.188 35.790 1.00 21.25 238 HIS D O 1
ATOM 9926 N N . GLY D 1 239 ? -22.102 -9.417 36.045 1.00 16.02 239 GLY D N 1
ATOM 9927 C CA . GLY D 1 239 ? -20.697 -9.495 35.678 1.00 16.83 239 GLY D CA 1
ATOM 9928 C C . GLY D 1 239 ? -19.765 -8.922 36.729 1.00 18.54 239 GLY D C 1
ATOM 9929 O O . GLY D 1 239 ? -18.669 -8.454 36.414 1.00 20.72 239 GLY D O 1
ATOM 9930 N N . LEU D 1 240 ? -20.199 -8.958 37.984 1.00 15.90 240 LEU D N 1
ATOM 9931 C CA . LEU D 1 240 ? -19.404 -8.425 39.086 1.00 16.93 240 LEU D CA 1
ATOM 9932 C C . LEU D 1 240 ? -18.856 -9.556 39.947 1.00 19.51 240 LEU D C 1
ATOM 9933 O O . LEU D 1 240 ? -19.191 -10.723 39.743 1.00 20.29 240 LEU D O 1
ATOM 9938 N N . ARG D 1 241 ? -18.019 -9.207 40.918 1.00 20.30 241 ARG D N 1
ATOM 9939 C CA . ARG D 1 241 ? -17.458 -10.207 41.821 1.00 19.74 241 ARG D CA 1
ATOM 9940 C C . ARG D 1 241 ? -17.976 -10.035 43.244 1.00 20.30 241 ARG D C 1
ATOM 9941 O O . ARG D 1 241 ? -18.262 -8.920 43.680 1.00 19.57 241 ARG D O 1
ATOM 9949 N N . ALA D 1 242 ? -18.109 -11.147 43.958 1.00 18.67 242 ALA D N 1
ATOM 9950 C CA . ALA D 1 242 ? -18.549 -11.112 45.344 1.00 16.69 242 ALA D CA 1
ATOM 9951 C C . ALA D 1 242 ? -17.382 -11.450 46.267 1.00 21.83 242 ALA D C 1
ATOM 9952 O O . ALA D 1 242 ? -16.556 -12.314 45.953 1.00 19.72 242 ALA D O 1
ATOM 9954 N N . PHE D 1 243 ? -17.312 -10.761 47.400 1.00 21.12 243 PHE D N 1
ATOM 9955 C CA . PHE D 1 243 ? -16.233 -10.969 48.356 1.00 20.59 243 PHE D CA 1
ATOM 9956 C C . PHE D 1 243 ? -16.805 -11.157 49.749 1.00 20.10 243 PHE D C 1
ATOM 9957 O O . PHE D 1 243 ? -17.819 -10.551 50.094 1.00 18.41 243 PHE D O 1
ATOM 9965 N N . TYR D 1 244 ? -16.168 -12.008 50.548 1.00 18.40 244 TYR D N 1
ATOM 9966 C CA . TYR D 1 244 ? -16.447 -12.001 51.974 1.00 17.42 244 TYR D CA 1
ATOM 9967 C C . TYR D 1 244 ? -15.632 -10.860 52.577 1.00 20.19 244 TYR D C 1
ATOM 9968 O O . TYR D 1 244 ? -14.510 -10.604 52.152 1.00 21.35 244 TYR D O 1
ATOM 9977 N N . GLY D 1 245 ? -16.197 -10.168 53.557 1.00 19.97 245 GLY D N 1
ATOM 9978 C CA . GLY D 1 245 ? -15.517 -9.033 54.154 1.00 19.91 245 GLY D CA 1
ATOM 9979 C C . GLY D 1 245 ? -14.615 -9.403 55.313 1.00 20.17 245 GLY D C 1
ATOM 9980 O O . GLY D 1 245 ? -13.698 -10.210 55.161 1.00 21.63 245 GLY D O 1
ATOM 9981 N N . PRO D 1 246 ? -14.862 -8.802 56.482 1.00 23.11 246 PRO D N 1
ATOM 9982 C CA . PRO D 1 246 ? -14.027 -9.029 57.664 1.00 20.78 246 PRO D CA 1
ATOM 9983 C C . PRO D 1 246 ? -14.458 -10.238 58.485 1.00 20.29 246 PRO D C 1
ATOM 9984 O O . PRO D 1 246 ? -15.652 -10.476 58.670 1.00 18.48 246 PRO D O 1
ATOM 9988 N N . PHE D 1 247 ? -13.477 -10.996 58.963 1.00 19.21 247 PHE D N 1
ATOM 9989 C CA . PHE D 1 247 ? -13.711 -11.969 60.012 1.00 20.25 247 PHE D CA 1
ATOM 9990 C C . PHE D 1 247 ? -13.090 -11.366 61.256 1.00 21.87 247 PHE D C 1
ATOM 9991 O O . PHE D 1 247 ? -11.866 -11.344 61.416 1.00 22.22 247 PHE D O 1
ATOM 9999 N N . GLY D 1 248 ? -13.938 -10.828 62.118 1.00 25.41 248 GLY D N 1
ATOM 10000 C CA . GLY D 1 248 ? -13.464 -10.065 63.249 1.00 23.34 248 GLY D CA 1
ATOM 10001 C C . GLY D 1 248 ? -12.655 -10.770 64.300 1.00 32.99 248 GLY D C 1
ATOM 10002 O O . GLY D 1 248 ? -11.932 -10.117 65.038 1.00 32.51 248 GLY D O 1
ATOM 10003 N N . ASP D 1 249 ? -12.784 -12.095 64.378 1.00 28.52 249 ASP D N 1
ATOM 10004 C CA . ASP D 1 249 ? -12.060 -12.933 65.375 1.00 30.37 249 ASP D CA 1
ATOM 10005 C C . ASP D 1 249 ? -10.638 -13.216 64.869 1.00 28.33 249 ASP D C 1
ATOM 10006 O O . ASP D 1 249 ? -10.349 -14.293 64.327 1.00 27.71 249 ASP D O 1
ATOM 10011 N N . ILE D 1 250 ? -9.770 -12.218 65.021 1.00 28.64 250 ILE D N 1
ATOM 10012 C CA . ILE D 1 250 ? -8.402 -12.299 64.522 1.00 29.86 250 ILE D CA 1
ATOM 10013 C C . ILE D 1 250 ? -7.641 -13.534 65.017 1.00 31.60 250 ILE D C 1
ATOM 10014 O O . ILE D 1 250 ? -6.934 -14.176 64.242 1.00 30.13 250 ILE D O 1
ATOM 10019 N N . LYS D 1 251 ? -7.815 -13.888 66.288 1.00 31.01 251 LYS D N 1
ATOM 10020 C CA . LYS D 1 251 ? -7.041 -14.983 66.879 1.00 33.03 251 LYS D CA 1
ATOM 10021 C C . LYS D 1 251 ? -7.544 -16.393 66.547 1.00 33.37 251 LYS D C 1
ATOM 10022 O O . LYS D 1 251 ? -6.760 -17.339 66.523 1.00 38.87 251 LYS D O 1
ATOM 10028 N N . ASP D 1 252 ? -8.840 -16.536 66.290 1.00 27.26 252 ASP D N 1
ATOM 10029 C CA . ASP D 1 252 ? -9.399 -17.837 65.932 1.00 26.62 252 ASP D CA 1
ATOM 10030 C C . ASP D 1 252 ? -9.231 -18.077 64.437 1.00 28.98 252 ASP D C 1
ATOM 10031 O O . ASP D 1 252 ? -10.165 -17.883 63.659 1.00 26.42 252 ASP D O 1
ATOM 10036 N N . GLU D 1 253 ? -8.038 -18.507 64.043 1.00 26.56 253 GLU D N 1
ATOM 10037 C CA . GLU D 1 253 ? -7.709 -18.672 62.632 1.00 25.43 253 GLU D CA 1
ATOM 10038 C C . GLU D 1 253 ? -8.438 -19.848 61.990 1.00 24.52 253 GLU D C 1
ATOM 10039 O O . GLU D 1 253 ? -8.687 -19.844 60.787 1.00 23.26 253 GLU D O 1
ATOM 10045 N N . ALA D 1 254 ? -8.777 -20.852 62.792 1.00 26.55 254 ALA D N 1
ATOM 10046 C CA . ALA D 1 254 ? -9.493 -22.017 62.283 1.00 27.04 254 ALA D CA 1
ATOM 10047 C C . ALA D 1 254 ? -10.907 -21.639 61.859 1.00 24.62 254 ALA D C 1
ATOM 10048 O O . ALA D 1 254 ? -11.387 -22.075 60.812 1.00 22.94 254 ALA D O 1
ATOM 10050 N N . ALA D 1 255 ? -11.570 -20.828 62.678 1.00 24.39 255 ALA D N 1
ATOM 10051 C CA . ALA D 1 255 ? -12.914 -20.357 62.363 1.00 25.61 255 ALA D CA 1
ATOM 10052 C C . ALA D 1 255 ? -12.881 -19.393 61.180 1.00 26.28 255 ALA D C 1
ATOM 10053 O O . ALA D 1 255 ? -13.811 -19.355 60.372 1.00 24.78 255 ALA D O 1
ATOM 10055 N N . CYS D 1 256 ? -11.801 -18.621 61.083 1.00 21.92 256 CYS D N 1
ATOM 10056 C CA . CYS D 1 256 ? -11.596 -17.708 59.962 1.00 23.22 256 CYS D CA 1
ATOM 10057 C C . CYS D 1 256 ? -11.489 -18.477 58.653 1.00 23.69 256 CYS D C 1
ATOM 10058 O O . CYS D 1 256 ? -12.118 -18.122 57.652 1.00 22.04 256 CYS D O 1
ATOM 10061 N N . GLU D 1 257 ? -10.681 -19.531 58.665 1.00 19.68 257 GLU D N 1
ATOM 10062 C CA . GLU D 1 257 ? -10.475 -20.343 57.477 1.00 25.55 257 GLU D CA 1
ATOM 10063 C C . GLU D 1 257 ? -11.776 -21.013 57.043 1.00 20.75 257 GLU D C 1
ATOM 10064 O O . GLU D 1 257 ? -12.066 -21.105 55.851 1.00 21.47 257 GLU D O 1
ATOM 10070 N N . ALA D 1 258 ? -12.561 -21.464 58.016 1.00 22.39 258 ALA D N 1
ATOM 10071 C CA . ALA D 1 258 ? -13.839 -22.111 57.732 1.00 20.31 258 ALA D CA 1
ATOM 10072 C C . ALA D 1 258 ? -14.826 -21.136 57.089 1.00 24.47 258 ALA D C 1
ATOM 10073 O O . ALA D 1 258 ? -15.512 -21.478 56.121 1.00 20.23 258 ALA D O 1
ATOM 10075 N N . GLN D 1 259 ? -14.890 -19.923 57.629 1.00 22.30 259 GLN D N 1
ATOM 10076 C CA . GLN D 1 259 ? -15.765 -18.890 57.082 1.00 23.09 259 GLN D CA 1
ATOM 10077 C C . GLN D 1 259 ? -15.313 -18.492 55.680 1.00 20.89 259 GLN D C 1
ATOM 10078 O O . GLN D 1 259 ? -16.131 -18.366 54.768 1.00 18.35 259 GLN D O 1
ATOM 10084 N N . PHE D 1 260 ? -14.008 -18.301 55.515 1.00 21.35 260 PHE D N 1
ATOM 10085 C CA . PHE D 1 260 ? -13.446 -17.952 54.216 1.00 18.49 260 PHE D CA 1
ATOM 10086 C C . PHE D 1 260 ? -13.742 -19.038 53.182 1.00 24.93 260 PHE D C 1
ATOM 10087 O O . PHE D 1 260 ? -14.113 -18.742 52.042 1.00 19.59 260 PHE D O 1
ATOM 10095 N N . ARG D 1 261 ? -13.583 -20.295 53.585 1.00 21.37 261 ARG D N 1
ATOM 10096 C CA . ARG D 1 261 ? -13.785 -21.411 52.667 1.00 22.24 261 ARG D CA 1
ATOM 10097 C C . ARG D 1 261 ? -15.250 -21.575 52.253 1.00 19.62 261 ARG D C 1
ATOM 10098 O O . ARG D 1 261 ? -15.538 -21.958 51.118 1.00 23.12 261 ARG D O 1
ATOM 10106 N N . ASN D 1 262 ? -16.168 -21.284 53.170 1.00 18.68 262 ASN D N 1
ATOM 10107 C CA . ASN D 1 262 ? -17.592 -21.287 52.839 1.00 20.72 262 ASN D CA 1
ATOM 10108 C C . ASN D 1 262 ? -17.894 -20.288 51.729 1.00 21.76 262 ASN D C 1
ATOM 10109 O O . ASN D 1 262 ? -18.645 -20.583 50.797 1.00 21.78 262 ASN D O 1
ATOM 10114 N N . ALA D 1 263 ? -17.297 -19.105 51.840 1.00 21.44 263 ALA D N 1
ATOM 10115 C CA . ALA D 1 263 ? -17.466 -18.045 50.851 1.00 21.32 263 ALA D CA 1
ATOM 10116 C C . ALA D 1 263 ? -16.898 -18.450 49.496 1.00 18.30 263 ALA D C 1
ATOM 10117 O O . ALA D 1 263 ? -17.531 -18.246 48.462 1.00 18.09 263 ALA D O 1
ATOM 10119 N N . PHE D 1 264 ? -15.702 -19.027 49.512 1.00 17.82 264 PHE D N 1
ATOM 10120 C CA . PHE D 1 264 ? -15.040 -19.473 48.292 1.00 21.47 264 PHE D CA 1
ATOM 10121 C C . PHE D 1 264 ? -15.880 -20.506 47.551 1.00 22.96 264 PHE D C 1
ATOM 10122 O O . PHE D 1 264 ? -16.013 -20.450 46.327 1.00 21.09 264 PHE D O 1
ATOM 10130 N N . LEU D 1 265 ? -16.455 -21.439 48.304 1.00 21.66 265 LEU D N 1
ATOM 10131 C CA . LEU D 1 265 ? -17.281 -22.492 47.727 1.00 25.21 265 LEU D CA 1
ATOM 10132 C C . LEU D 1 265 ? -18.529 -21.944 47.056 1.00 24.44 265 LEU D C 1
ATOM 10133 O O . LEU D 1 265 ? -18.922 -22.405 45.986 1.00 26.15 265 LEU D O 1
ATOM 10138 N N . LEU D 1 266 ? -19.149 -20.958 47.692 1.00 21.74 266 LEU D N 1
ATOM 10139 C CA . LEU D 1 266 ? -20.391 -20.388 47.185 1.00 21.71 266 LEU D CA 1
ATOM 10140 C C . LEU D 1 266 ? -20.171 -19.438 46.005 1.00 22.96 266 LEU D C 1
ATOM 10141 O O . LEU D 1 266 ? -21.130 -19.024 45.350 1.00 22.70 266 LEU D O 1
ATOM 10146 N N . GLY D 1 267 ? -18.914 -19.091 45.737 1.00 17.51 267 GLY D N 1
ATOM 10147 C CA . GLY D 1 267 ? -18.595 -18.288 44.571 1.00 20.37 267 GLY D CA 1
ATOM 10148 C C . GLY D 1 267 ? -17.847 -16.988 44.818 1.00 23.08 267 GLY D C 1
ATOM 10149 O O . GLY D 1 267 ? -17.571 -16.246 43.875 1.00 20.84 267 GLY D O 1
ATOM 10150 N N . CYS D 1 268 ? -17.507 -16.703 46.072 1.00 18.90 268 CYS D N 1
ATOM 10151 C CA . CYS D 1 268 ? -16.772 -15.478 46.379 1.00 19.95 268 CYS D CA 1
ATOM 10152 C C . CYS D 1 268 ? -15.344 -15.512 45.849 1.00 17.05 268 CYS D C 1
ATOM 10153 O O . CYS D 1 268 ? -14.673 -16.540 45.902 1.00 21.11 268 CYS D O 1
ATOM 10156 N N . THR D 1 269 ? -14.888 -14.372 45.343 1.00 21.69 269 THR D N 1
ATOM 10157 C CA . THR D 1 269 ? -13.556 -14.255 44.757 1.00 20.24 269 THR D CA 1
ATOM 10158 C C . THR D 1 269 ? -12.461 -14.162 45.817 1.00 21.54 269 THR D C 1
ATOM 10159 O O . THR D 1 269 ? -11.386 -14.746 45.667 1.00 19.07 269 THR D O 1
ATOM 10163 N N . GLY D 1 270 ? -12.736 -13.426 46.889 1.00 19.25 270 GLY D N 1
ATOM 10164 C CA . GLY D 1 270 ? -11.746 -13.225 47.931 1.00 20.39 270 GLY D CA 1
ATOM 10165 C C . GLY D 1 270 ? -12.327 -12.798 49.265 1.00 20.30 270 GLY D C 1
ATOM 10166 O O . GLY D 1 270 ? -13.548 -12.737 49.435 1.00 20.44 270 GLY D O 1
ATOM 10167 N N . ALA D 1 271 ? -11.440 -12.508 50.214 1.00 17.44 271 ALA D N 1
ATOM 10168 C CA . ALA D 1 271 ? -11.836 -12.032 51.535 1.00 17.34 271 ALA D CA 1
ATOM 10169 C C . ALA D 1 271 ? -10.891 -10.943 52.034 1.00 17.20 271 ALA D C 1
ATOM 10170 O O . ALA D 1 271 ? -9.791 -10.776 51.512 1.00 20.10 271 ALA D O 1
ATOM 10172 N N . TRP D 1 272 ? -11.325 -10.202 53.047 1.00 18.70 272 TRP D N 1
ATOM 10173 C CA . TRP D 1 272 ? -10.476 -9.183 53.645 1.00 19.23 272 TRP D CA 1
ATOM 10174 C C . TRP D 1 272 ? -9.527 -9.809 54.651 1.00 16.95 272 TRP D C 1
ATOM 10175 O O . TRP D 1 272 ? -9.870 -10.789 55.309 1.00 19.94 272 TRP D O 1
ATOM 10186 N N . SER D 1 273 ? -8.339 -9.227 54.781 1.00 21.28 273 SER D N 1
ATOM 10187 C CA . SER D 1 273 ? -7.478 -9.514 55.919 1.00 19.23 273 SER D CA 1
ATOM 10188 C C . SER D 1 273 ? -7.329 -8.245 56.760 1.00 22.06 273 SER D C 1
ATOM 10189 O O . SER D 1 273 ? -7.113 -7.157 56.225 1.00 23.36 273 SER D O 1
ATOM 10192 N N . LEU D 1 274 ? -7.463 -8.388 58.075 1.00 23.34 274 LEU D N 1
ATOM 10193 C CA . LEU D 1 274 ? -7.421 -7.246 58.984 1.00 22.97 274 LEU D CA 1
ATOM 10194 C C . LEU D 1 274 ? -6.089 -7.164 59.726 1.00 28.59 274 LEU D C 1
ATOM 10195 O O . LEU D 1 274 ? -5.775 -6.152 60.356 1.00 29.45 274 LEU D O 1
ATOM 10200 N N . ALA D 1 275 ? -5.315 -8.241 59.646 1.00 26.18 275 ALA D N 1
ATOM 10201 C CA . ALA D 1 275 ? -4.019 -8.334 60.308 1.00 27.50 275 ALA D CA 1
ATOM 10202 C C . ALA D 1 275 ? -3.148 -9.301 59.508 1.00 26.43 275 ALA D C 1
ATOM 10203 O O . ALA D 1 275 ? -3.677 -10.119 58.756 1.00 22.64 275 ALA D O 1
ATOM 10205 N N . PRO D 1 276 ? -1.812 -9.205 59.653 1.00 28.20 276 PRO D N 1
ATOM 10206 C CA . PRO D 1 276 ? -0.886 -10.042 58.876 1.00 27.24 276 PRO D CA 1
ATOM 10207 C C . PRO D 1 276 ? -1.200 -11.541 58.893 1.00 25.96 276 PRO D C 1
ATOM 10208 O O . PRO D 1 276 ? -1.000 -12.205 57.878 1.00 27.01 276 PRO D O 1
ATOM 10212 N N . ASN D 1 277 ? -1.687 -12.064 60.014 1.00 22.51 277 ASN D N 1
ATOM 10213 C CA . ASN D 1 277 ? -1.936 -13.501 60.119 1.00 29.73 277 ASN D CA 1
ATOM 10214 C C . ASN D 1 277 ? -3.102 -13.980 59.254 1.00 28.89 277 ASN D C 1
ATOM 10215 O O . ASN D 1 277 ? -3.207 -15.167 58.946 1.00 27.02 277 ASN D O 1
ATOM 10220 N N . GLN D 1 278 ? -3.977 -13.060 58.862 1.00 25.84 278 GLN D N 1
ATOM 10221 C CA . GLN D 1 278 ? -5.117 -13.430 58.029 1.00 25.37 278 GLN D CA 1
ATOM 10222 C C . GLN D 1 278 ? -4.752 -13.450 56.547 1.00 26.15 278 GLN D C 1
ATOM 10223 O O . GLN D 1 278 ? -5.452 -14.059 55.736 1.00 23.20 278 GLN D O 1
ATOM 10229 N N . ILE D 1 279 ? -3.649 -12.790 56.205 1.00 23.63 279 ILE D N 1
ATOM 10230 C CA . ILE D 1 279 ? -3.179 -12.745 54.823 1.00 21.01 279 ILE D CA 1
ATOM 10231 C C . ILE D 1 279 ? -2.934 -14.133 54.206 1.00 24.95 279 ILE D C 1
ATOM 10232 O O . ILE D 1 279 ? -3.469 -14.424 53.139 1.00 23.65 279 ILE D O 1
ATOM 10237 N N . PRO D 1 280 ? -2.141 -15.000 54.872 1.00 29.42 280 PRO D N 1
ATOM 10238 C CA . PRO D 1 280 ? -1.951 -16.321 54.258 1.00 26.80 280 PRO D CA 1
ATOM 10239 C C . PRO D 1 280 ? -3.219 -17.170 54.258 1.00 25.48 280 PRO D C 1
ATOM 10240 O O . PRO D 1 280 ? -3.371 -18.018 53.381 1.00 26.98 280 PRO D O 1
ATOM 10244 N N . ILE D 1 281 ? -4.108 -16.950 55.222 1.00 20.39 281 ILE D N 1
ATOM 10245 C CA . ILE D 1 281 ? -5.364 -17.691 55.270 1.00 25.94 281 ILE D CA 1
ATOM 10246 C C . ILE D 1 281 ? -6.217 -17.378 54.047 1.00 27.31 281 ILE D C 1
ATOM 10247 O O . ILE D 1 281 ? -6.773 -18.279 53.415 1.00 20.94 281 ILE D O 1
ATOM 10252 N N . ALA D 1 282 ? -6.317 -16.096 53.713 1.00 21.81 282 ALA D N 1
ATOM 10253 C CA . ALA D 1 282 ? -7.109 -15.680 52.564 1.00 25.85 282 ALA D CA 1
ATOM 10254 C C . ALA D 1 282 ? -6.512 -16.223 51.270 1.00 22.87 282 ALA D C 1
ATOM 10255 O O . ALA D 1 282 ? -7.225 -16.781 50.436 1.00 22.45 282 ALA D O 1
ATOM 10257 N N . LYS D 1 283 ? -5.199 -16.073 51.117 1.00 22.39 283 LYS D N 1
ATOM 10258 C CA . LYS D 1 283 ? -4.516 -16.524 49.907 1.00 25.78 283 LYS D CA 1
ATOM 10259 C C . LYS D 1 283 ? -4.602 -18.037 49.733 1.00 27.06 283 LYS D C 1
ATOM 10260 O O . LYS D 1 283 ? -4.732 -18.536 48.614 1.00 28.08 283 LYS D O 1
ATOM 10266 N N . ARG D 1 284 ? -4.537 -18.761 50.845 1.00 24.92 284 ARG D N 1
ATOM 10267 C CA . ARG D 1 284 ? -4.615 -20.217 50.817 1.00 27.05 284 ARG D CA 1
ATOM 10268 C C . ARG D 1 284 ? -6.022 -20.687 50.467 1.00 25.01 284 ARG D C 1
ATOM 10269 O O . ARG D 1 284 ? -6.205 -21.554 49.615 1.00 24.04 284 ARG D O 1
ATOM 10277 N N . VAL D 1 285 ? -7.016 -20.101 51.125 1.00 22.09 285 VAL D N 1
ATOM 10278 C CA . VAL D 1 285 ? -8.402 -20.519 50.952 1.00 22.43 285 VAL D CA 1
ATOM 10279 C C . VAL D 1 285 ? -8.949 -20.181 49.565 1.00 24.95 285 VAL D C 1
ATOM 10280 O O . VAL D 1 285 ? -9.661 -20.982 48.959 1.00 24.79 285 VAL D O 1
ATOM 10284 N N . PHE D 1 286 ? -8.607 -19.002 49.058 1.00 20.94 286 PHE D N 1
ATOM 10285 C CA . PHE D 1 286 ? -9.153 -18.554 47.782 1.00 23.43 286 PHE D CA 1
ATOM 10286 C C . PHE D 1 286 ? -8.280 -18.932 46.584 1.00 26.48 286 PHE D C 1
ATOM 10287 O O . PHE D 1 286 ? -8.466 -18.424 45.479 1.00 23.36 286 PHE D O 1
ATOM 10295 N N . SER D 1 287 ? -7.330 -19.832 46.822 1.00 25.78 287 SER D N 1
ATOM 10296 C CA . SER D 1 287 ? -6.629 -20.525 45.750 1.00 24.92 287 SER D CA 1
ATOM 10297 C C . SER D 1 287 ? -7.219 -21.926 45.682 1.00 27.63 287 SER D C 1
ATOM 10298 O O . SER D 1 287 ? -7.452 -22.546 46.720 1.00 25.57 287 SER D O 1
ATOM 10301 N N . PRO D 1 288 ? -7.478 -22.426 44.464 1.00 28.27 288 PRO D N 1
ATOM 10302 C CA . PRO D 1 288 ? -8.109 -23.741 44.298 1.00 26.61 288 PRO D CA 1
ATOM 10303 C C . PRO D 1 288 ? -7.312 -24.848 44.984 1.00 32.03 288 PRO D C 1
ATOM 10304 O O . PRO D 1 288 ? -6.084 -24.862 44.904 1.00 25.29 288 PRO D O 1
ATOM 10308 N N . ASP D 1 289 ? -8.011 -25.747 45.669 1.00 27.31 289 ASP D N 1
ATOM 10309 C CA . ASP D 1 289 ? -7.378 -26.898 46.301 1.00 33.06 289 ASP D CA 1
ATOM 10310 C C . ASP D 1 289 ? -6.708 -27.743 45.226 1.00 35.00 289 ASP D C 1
ATOM 10311 O O . ASP D 1 289 ? -7.214 -27.845 44.107 1.00 32.74 289 ASP D O 1
ATOM 10316 N N . VAL D 1 290 ? -5.561 -28.325 45.563 1.00 32.39 290 VAL D N 1
ATOM 10317 C CA . VAL D 1 290 ? -4.779 -29.104 44.607 1.00 35.40 290 VAL D CA 1
ATOM 10318 C C . VAL D 1 290 ? -5.599 -30.215 43.951 1.00 32.33 290 VAL D C 1
ATOM 10319 O O . VAL D 1 290 ? -5.588 -30.360 42.728 1.00 36.21 290 VAL D O 1
ATOM 10323 N N . ASN D 1 291 ? -6.324 -30.979 44.763 1.00 31.76 291 ASN D N 1
ATOM 10324 C CA . ASN D 1 291 ? -7.155 -32.064 44.249 1.00 38.26 291 ASN D CA 1
ATOM 10325 C C . ASN D 1 291 ? -8.253 -31.572 43.308 1.00 39.54 291 ASN D C 1
ATOM 10326 O O . ASN D 1 291 ? -8.570 -32.235 42.318 1.00 32.72 291 ASN D O 1
ATOM 10331 N N . GLU D 1 292 ? -8.827 -30.411 43.620 1.00 37.62 292 GLU D N 1
ATOM 10332 C CA . GLU D 1 292 ? -9.832 -29.799 42.757 1.00 33.85 292 GLU D CA 1
ATOM 10333 C C . GLU D 1 292 ? -9.239 -29.515 41.382 1.00 36.72 292 GLU D C 1
ATOM 10334 O O . GLU D 1 292 ? -9.863 -29.796 40.360 1.00 34.04 292 GLU D O 1
ATOM 10340 N N . VAL D 1 293 ? -8.025 -28.968 41.370 1.00 34.49 293 VAL D N 1
ATOM 10341 C CA . VAL D 1 293 ? -7.322 -28.642 40.130 1.00 32.06 293 VAL D CA 1
ATOM 10342 C C . VAL D 1 293 ? -6.976 -29.887 39.316 1.00 36.89 293 VAL D C 1
ATOM 10343 O O . VAL D 1 293 ? -7.265 -29.958 38.118 1.00 35.11 293 VAL D O 1
ATOM 10347 N N . LEU D 1 294 ? -6.358 -30.865 39.972 1.00 34.45 294 LEU D N 1
ATOM 10348 C CA . LEU D 1 294 ? -5.905 -32.076 39.293 1.00 37.45 294 LEU D CA 1
ATOM 10349 C C . LEU D 1 294 ? -7.062 -32.852 38.666 1.00 37.68 294 LEU D C 1
ATOM 10350 O O . LEU D 1 294 ? -6.930 -33.403 37.572 1.00 36.39 294 LEU D O 1
ATOM 10355 N N . PHE D 1 295 ? -8.195 -32.883 39.362 1.00 38.13 295 PHE D N 1
ATOM 10356 C CA . PHE D 1 295 ? -9.382 -33.567 38.861 1.00 34.60 295 PHE D CA 1
ATOM 10357 C C . PHE D 1 295 ? -10.012 -32.777 37.716 1.00 38.63 295 PHE D C 1
ATOM 10358 O O . PHE D 1 295 ? -10.499 -33.357 36.744 1.00 38.31 295 PHE D O 1
ATOM 10366 N N . ALA D 1 296 ? -9.993 -31.453 37.837 1.00 39.07 296 ALA D N 1
ATOM 10367 C CA . ALA D 1 296 ? -10.528 -30.573 36.801 1.00 39.08 296 ALA D CA 1
ATOM 10368 C C . ALA D 1 296 ? -9.727 -30.671 35.502 1.00 35.95 296 ALA D C 1
ATOM 10369 O O . ALA D 1 296 ? -10.277 -30.507 34.413 1.00 37.50 296 ALA D O 1
ATOM 10371 N N . LYS D 1 297 ? -8.427 -30.933 35.621 1.00 38.75 297 LYS D N 1
ATOM 10372 C CA . LYS D 1 297 ? -7.575 -31.122 34.448 1.00 40.94 297 LYS D CA 1
ATOM 10373 C C . LYS D 1 297 ? -7.932 -32.408 33.703 1.00 42.56 297 LYS D C 1
ATOM 10374 O O . LYS D 1 297 ? -7.893 -32.451 32.475 1.00 42.44 297 LYS D O 1
ATOM 10380 N N . ARG D 1 298 ? -8.289 -33.450 34.448 1.00 41.47 298 ARG D N 1
ATOM 10381 C CA . ARG D 1 298 ? -8.679 -34.719 33.843 1.00 42.46 298 ARG D CA 1
ATOM 10382 C C . ARG D 1 298 ? -9.967 -34.584 33.025 1.00 46.01 298 ARG D C 1
ATOM 10383 O O . ARG D 1 298 ? -10.077 -35.150 31.936 1.00 47.95 298 ARG D O 1
ATOM 10391 N N . ILE D 1 299 ? -10.929 -33.826 33.548 1.00 39.14 299 ILE D N 1
ATOM 10392 C CA . ILE D 1 299 ? -12.185 -33.569 32.842 1.00 36.76 299 ILE D CA 1
ATOM 10393 C C . ILE D 1 299 ? -11.932 -32.818 31.537 1.00 41.14 299 ILE D C 1
ATOM 10394 O O . ILE D 1 299 ? -12.528 -33.132 30.505 1.00 42.61 299 ILE D O 1
ATOM 10399 N N . LEU D 1 300 ? -11.041 -31.831 31.587 1.00 41.08 300 LEU D N 1
ATOM 10400 C CA . LEU D 1 300 ? -10.700 -31.044 30.404 1.00 44.11 300 LEU D CA 1
ATOM 10401 C C . LEU D 1 300 ? -9.962 -31.888 29.367 1.00 44.73 300 LEU D C 1
ATOM 10402 O O . LEU D 1 300 ? -10.140 -31.698 28.163 1.00 39.41 300 LEU D O 1
ATOM 10407 N N . GLU D 1 301 ? -9.142 -32.821 29.842 1.00 44.31 301 GLU D N 1
ATOM 10408 C CA . GLU D 1 301 ? -8.387 -33.709 28.962 1.00 48.01 301 GLU D CA 1
ATOM 10409 C C . GLU D 1 301 ? -9.274 -34.804 28.372 1.00 47.68 301 GLU D C 1
ATOM 10410 O O . GLU D 1 301 ? -9.037 -35.268 27.258 1.00 52.39 301 GLU D O 1
ATOM 10416 N N . ALA D 1 302 ? -10.296 -35.207 29.125 1.00 45.33 302 ALA D N 1
ATOM 10417 C CA . ALA D 1 302 ? -11.230 -36.239 28.678 1.00 42.42 302 ALA D CA 1
ATOM 10418 C C . ALA D 1 302 ? -12.158 -35.737 27.571 1.00 44.49 302 ALA D C 1
ATOM 10419 O O . ALA D 1 302 ? -12.606 -36.514 26.729 1.00 49.30 302 ALA D O 1
ATOM 10421 N N . MET D 1 303 ? -12.449 -34.439 27.585 1.00 42.25 303 MET D N 1
ATOM 10422 C CA . MET D 1 303 ? -13.260 -33.813 26.544 1.00 42.83 303 MET D CA 1
ATOM 10423 C C . MET D 1 303 ? -12.598 -32.523 26.073 1.00 44.91 303 MET D C 1
ATOM 10424 O O . MET D 1 303 ? -12.978 -31.437 26.507 1.00 45.01 303 MET D O 1
ATOM 10429 N N . PRO D 1 304 ? -11.605 -32.641 25.177 1.00 45.77 304 PRO D N 1
ATOM 10430 C CA . PRO D 1 304 ? -10.790 -31.504 24.726 1.00 45.15 304 PRO D CA 1
ATOM 10431 C C . PRO D 1 304 ? -11.599 -30.355 24.119 1.00 43.74 304 PRO D C 1
ATOM 10432 O O . PRO D 1 304 ? -11.240 -29.196 24.326 1.00 46.48 304 PRO D O 1
ATOM 10436 N N . ASP D 1 305 ? -12.669 -30.664 23.391 1.00 45.42 305 ASP D N 1
ATOM 10437 C CA . ASP D 1 305 ? -13.487 -29.619 22.772 1.00 43.07 305 ASP D CA 1
ATOM 10438 C C . ASP D 1 305 ? -14.625 -29.131 23.674 1.00 41.69 305 ASP D C 1
ATOM 10439 O O . ASP D 1 305 ? -15.372 -28.224 23.304 1.00 39.69 305 ASP D O 1
ATOM 10444 N N . GLY D 1 306 ? -14.753 -29.741 24.849 1.00 42.33 306 GLY D N 1
ATOM 10445 C CA . GLY D 1 306 ? -15.780 -29.364 25.807 1.00 40.64 306 GLY D CA 1
ATOM 10446 C C . GLY D 1 306 ? -17.167 -29.850 25.427 1.00 41.48 306 GLY D C 1
ATOM 10447 O O . GLY D 1 306 ? -18.170 -29.396 25.983 1.00 32.33 306 GLY D O 1
ATOM 10448 N N . SER D 1 307 ? -17.224 -30.783 24.482 1.00 40.69 307 SER D N 1
ATOM 10449 C CA . SER D 1 307 ? -18.494 -31.277 23.963 1.00 37.44 307 SER D CA 1
ATOM 10450 C C . SER D 1 307 ? -18.608 -32.797 24.057 1.00 40.94 307 SER D C 1
ATOM 10451 O O . SER D 1 307 ? -17.699 -33.524 23.656 1.00 39.77 307 SER D O 1
ATOM 10454 N N . GLY D 1 308 ? -19.733 -33.269 24.585 1.00 36.68 308 GLY D N 1
ATOM 10455 C CA . GLY D 1 308 ? -19.997 -34.694 24.659 1.00 30.44 308 GLY D CA 1
ATOM 10456 C C . GLY D 1 308 ? -20.141 -35.211 26.076 1.00 36.83 308 GLY D C 1
ATOM 10457 O O . GLY D 1 308 ? -20.536 -34.477 26.982 1.00 35.04 308 GLY D O 1
ATOM 10458 N N . VAL D 1 309 ? -19.819 -36.486 26.266 1.00 37.58 309 VAL D N 1
ATOM 10459 C CA . VAL D 1 309 ? -19.942 -37.123 27.572 1.00 38.46 309 VAL D CA 1
ATOM 10460 C C . VAL D 1 309 ? -18.682 -37.934 27.876 1.00 41.81 309 VAL D C 1
ATOM 10461 O O . VAL D 1 309 ? -17.969 -38.355 26.964 1.00 42.54 309 VAL D O 1
ATOM 10465 N N . ALA D 1 310 ? -18.395 -38.129 29.159 1.00 40.20 310 ALA D N 1
ATOM 10466 C CA . ALA D 1 310 ? -17.239 -38.918 29.570 1.00 47.29 310 ALA D CA 1
ATOM 10467 C C . ALA D 1 310 ? -17.472 -39.560 30.933 1.00 50.78 310 ALA D C 1
ATOM 10468 O O . ALA D 1 310 ? -18.449 -39.255 31.617 1.00 47.16 310 ALA D O 1
ATOM 10470 N N . MET D 1 311 ? -16.568 -40.453 31.320 1.00 55.73 311 MET D N 1
ATOM 10471 C CA . MET D 1 311 ? -16.707 -41.188 32.570 1.00 62.06 311 MET D CA 1
ATOM 10472 C C . MET D 1 311 ? -15.351 -41.388 33.233 1.00 59.54 311 MET D C 1
ATOM 10473 O O . MET D 1 311 ? -14.508 -42.129 32.727 1.00 64.10 311 MET D O 1
ATOM 10478 N N . ILE D 1 312 ? -15.264 -40.810 34.418 1.00 64.77 312 ILE D N 1
ATOM 10479 C CA . ILE D 1 312 ? -14.059 -40.770 35.223 1.00 68.30 312 ILE D CA 1
ATOM 10480 C C . ILE D 1 312 ? -14.337 -41.209 36.649 1.00 67.13 312 ILE D C 1
ATOM 10481 O O . ILE D 1 312 ? -15.258 -40.705 37.248 1.00 67.16 312 ILE D O 1
ATOM 10486 N N . ASP D 1 313 ? -13.551 -42.141 37.195 1.00 66.37 313 ASP D N 1
ATOM 10487 C CA . ASP D 1 313 ? -13.727 -42.514 38.601 1.00 62.33 313 ASP D CA 1
ATOM 10488 C C . ASP D 1 313 ? -15.183 -42.746 39.007 1.00 64.95 313 ASP D C 1
ATOM 10489 O O . ASP D 1 313 ? -15.573 -42.461 40.141 1.00 66.50 313 ASP D O 1
ATOM 10494 N N . GLY D 1 314 ? -15.982 -43.264 38.081 1.00 66.42 314 GLY D N 1
ATOM 10495 C CA . GLY D 1 314 ? -17.388 -43.505 38.346 1.00 62.72 314 GLY D CA 1
ATOM 10496 C C . GLY D 1 314 ? -18.203 -42.227 38.388 1.00 68.37 314 GLY D C 1
ATOM 10497 O O . GLY D 1 314 ? -19.337 -42.220 38.868 1.00 65.00 314 GLY D O 1
ATOM 10498 N N . LYS D 1 315 ? -17.625 -41.144 37.880 1.00 65.91 315 LYS D N 1
ATOM 10499 C CA . LYS D 1 315 ? -18.296 -39.852 37.852 1.00 60.56 315 LYS D CA 1
ATOM 10500 C C . LYS D 1 315 ? -18.561 -39.436 36.404 1.00 56.56 315 LYS D C 1
ATOM 10501 O O . LYS D 1 315 ? -17.641 -39.389 35.579 1.00 50.28 315 LYS D O 1
ATOM 10507 N N . MET D 1 316 ? -19.821 -39.146 36.099 1.00 53.95 316 MET D N 1
ATOM 10508 C CA . MET D 1 316 ? -20.206 -38.750 34.750 1.00 50.45 316 MET D CA 1
ATOM 10509 C C . MET D 1 316 ? -19.861 -37.282 34.459 1.00 48.48 316 MET D C 1
ATOM 10510 O O . MET D 1 316 ? -20.125 -36.399 35.278 1.00 46.61 316 MET D O 1
ATOM 10515 N N . GLN D 1 317 ? -19.259 -37.038 33.295 1.00 45.84 317 GLN D N 1
ATOM 10516 C CA . GLN D 1 317 ? -18.834 -35.699 32.898 1.00 41.01 317 GLN D CA 1
ATOM 10517 C C . GLN D 1 317 ? -19.432 -35.333 31.544 1.00 43.84 317 GLN D C 1
ATOM 10518 O O . GLN D 1 317 ? -19.575 -36.190 30.669 1.00 39.69 317 GLN D O 1
ATOM 10524 N N . ASP D 1 318 ? -19.803 -34.064 31.391 1.00 38.20 318 ASP D N 1
ATOM 10525 C CA . ASP D 1 318 ? -20.241 -33.538 30.100 1.00 34.81 318 ASP D CA 1
ATOM 10526 C C . ASP D 1 318 ? -19.814 -32.081 29.896 1.00 33.34 318 ASP D C 1
ATOM 10527 O O . ASP D 1 318 ? -18.899 -31.596 30.569 1.00 33.94 318 ASP D O 1
ATOM 10532 N N . ASP D 1 319 ? -20.479 -31.394 28.969 1.00 28.50 319 ASP D N 1
ATOM 10533 C CA . ASP D 1 319 ? -20.155 -30.001 28.652 1.00 29.25 319 ASP D CA 1
ATOM 10534 C C . ASP D 1 319 ? -20.170 -29.110 29.888 1.00 26.93 319 ASP D C 1
ATOM 10535 O O . ASP D 1 319 ? -19.336 -28.217 30.030 1.00 27.62 319 ASP D O 1
ATOM 10540 N N . ALA D 1 320 ? -21.126 -29.360 30.778 1.00 28.29 320 ALA D N 1
ATOM 10541 C CA . ALA D 1 320 ? -21.311 -28.530 31.965 1.00 28.53 320 ALA D CA 1
ATOM 10542 C C . ALA D 1 320 ? -20.188 -28.698 32.994 1.00 29.69 320 ALA D C 1
ATOM 10543 O O . ALA D 1 320 ? -19.702 -27.715 33.556 1.00 27.34 320 ALA D O 1
ATOM 10545 N N . THR D 1 321 ? -19.775 -29.938 33.240 1.00 26.49 321 THR D N 1
ATOM 10546 C CA . THR D 1 321 ? -18.690 -30.189 34.186 1.00 28.61 321 THR D CA 1
ATOM 10547 C C . THR D 1 321 ? -17.346 -29.748 33.609 1.00 28.31 321 THR D C 1
ATOM 10548 O O . THR D 1 321 ? -16.427 -29.387 34.349 1.00 28.00 321 THR D O 1
ATOM 10552 N N . TRP D 1 322 ? -17.241 -29.782 32.284 1.00 28.36 322 TRP D N 1
ATOM 10553 C CA . TRP D 1 322 ? -16.080 -29.246 31.587 1.00 29.91 322 TRP D CA 1
ATOM 10554 C C . TRP D 1 322 ? -15.959 -27.751 31.888 1.00 33.50 322 TRP D C 1
ATOM 10555 O O . TRP D 1 322 ? -14.871 -27.253 32.189 1.00 29.39 322 TRP D O 1
ATOM 10566 N N . LYS D 1 323 ? -17.088 -27.046 31.811 1.00 29.79 323 LYS D N 1
ATOM 10567 C CA . LYS D 1 323 ? -17.144 -25.620 32.137 1.00 31.40 323 LYS D CA 1
ATOM 10568 C C . LYS D 1 323 ? -16.766 -25.354 33.595 1.00 29.16 323 LYS D C 1
ATOM 10569 O O . LYS D 1 323 ? -16.089 -24.369 33.898 1.00 29.60 323 LYS D O 1
ATOM 10575 N N . GLN D 1 324 ? -17.213 -26.230 34.491 1.00 24.30 324 GLN D N 1
ATOM 10576 C CA . GLN D 1 324 ? -16.863 -26.130 35.906 1.00 31.02 324 GLN D CA 1
ATOM 10577 C C . GLN D 1 324 ? -15.364 -26.327 36.088 1.00 30.97 324 GLN D C 1
ATOM 10578 O O . GLN D 1 324 ? -14.718 -25.601 36.845 1.00 29.11 324 GLN D O 1
ATOM 10584 N N . ALA D 1 325 ? -14.824 -27.323 35.391 1.00 31.37 325 ALA D N 1
ATOM 10585 C CA . ALA D 1 325 ? -13.395 -27.598 35.412 1.00 29.95 325 ALA D CA 1
ATOM 10586 C C . ALA D 1 325 ? -12.615 -26.398 34.887 1.00 30.06 325 ALA D C 1
ATOM 10587 O O . ALA D 1 325 ? -11.554 -26.057 35.412 1.00 29.20 325 ALA D O 1
ATOM 10589 N N . LYS D 1 326 ? -13.156 -25.757 33.854 1.00 31.49 326 LYS D N 1
ATOM 10590 C CA . LYS D 1 326 ? -12.516 -24.599 33.238 1.00 30.03 326 LYS D CA 1
ATOM 10591 C C . LYS D 1 326 ? -12.413 -23.419 34.207 1.00 32.15 326 LYS D C 1
ATOM 10592 O O . LYS D 1 326 ? -11.381 -22.749 34.267 1.00 31.12 326 LYS D O 1
ATOM 10598 N N . VAL D 1 327 ? -13.484 -23.173 34.958 1.00 25.37 327 VAL D N 1
ATOM 10599 C CA . VAL D 1 327 ? -13.482 -22.144 35.991 1.00 27.92 327 VAL D CA 1
ATOM 10600 C C . VAL D 1 327 ? -12.325 -22.358 36.965 1.00 30.73 327 VAL D C 1
ATOM 10601 O O . VAL D 1 327 ? -11.559 -21.438 37.254 1.00 29.34 327 VAL D O 1
ATOM 10605 N N . ILE D 1 328 ? -12.194 -23.588 37.452 1.00 30.89 328 ILE D N 1
ATOM 10606 C CA . ILE D 1 328 ? -11.163 -23.936 38.427 1.00 28.62 328 ILE D CA 1
ATOM 10607 C C . ILE D 1 328 ? -9.740 -23.861 37.859 1.00 32.92 328 ILE D C 1
ATOM 10608 O O . ILE D 1 328 ? -8.854 -23.269 38.480 1.00 37.24 328 ILE D O 1
ATOM 10613 N N . VAL D 1 329 ? -9.523 -24.450 36.685 1.00 31.91 329 VAL D N 1
ATOM 10614 C CA . VAL D 1 329 ? -8.189 -24.468 36.078 1.00 32.90 329 VAL D CA 1
ATOM 10615 C C . VAL D 1 329 ? -7.711 -23.077 35.633 1.00 33.47 329 VAL D C 1
ATOM 10616 O O . VAL D 1 329 ? -6.530 -22.752 35.773 1.00 34.16 329 VAL D O 1
ATOM 10620 N N . ASP D 1 330 ? -8.624 -22.260 35.108 1.00 33.53 330 ASP D N 1
ATOM 10621 C CA . ASP D 1 330 ? -8.277 -20.897 34.694 1.00 36.19 330 ASP D CA 1
ATOM 10622 C C . ASP D 1 330 ? -7.717 -20.100 35.866 1.00 32.84 330 ASP D C 1
ATOM 10623 O O . ASP D 1 330 ? -6.660 -19.478 35.756 1.00 29.88 330 ASP D O 1
ATOM 10628 N N . LEU D 1 331 ? -8.437 -20.126 36.984 1.00 30.06 331 LEU D N 1
ATOM 10629 C CA . LEU D 1 331 ? -8.018 -19.430 38.194 1.00 34.62 331 LEU D CA 1
ATOM 10630 C C . LEU D 1 331 ? -6.652 -19.920 38.664 1.00 33.42 331 LEU D C 1
ATOM 10631 O O . LEU D 1 331 ? -5.788 -19.120 39.028 1.00 31.94 331 LEU D O 1
ATOM 10636 N N . ALA D 1 332 ? -6.464 -21.237 38.643 1.00 33.02 332 ALA D N 1
ATOM 10637 C CA . ALA D 1 332 ? -5.205 -21.848 39.059 1.00 32.61 332 ALA D CA 1
ATOM 10638 C C . ALA D 1 332 ? -4.024 -21.351 38.226 1.00 36.37 332 ALA D C 1
ATOM 10639 O O . ALA D 1 332 ? -2.947 -21.097 38.764 1.00 35.00 332 ALA D O 1
ATOM 10641 N N . ARG D 1 333 ? -4.234 -21.213 36.918 1.00 36.21 333 ARG D N 1
ATOM 10642 C CA . ARG D 1 333 ? -3.205 -20.691 36.021 1.00 38.54 333 ARG D CA 1
ATOM 10643 C C . ARG D 1 333 ? -2.769 -19.283 36.414 1.00 37.28 333 ARG D C 1
ATOM 10644 O O . ARG D 1 333 ? -1.575 -18.992 36.471 1.00 40.58 333 ARG D O 1
ATOM 10652 N N . MET D 1 334 ? -3.745 -18.415 36.672 1.00 37.58 334 MET D N 1
ATOM 10653 C CA . MET D 1 334 ? -3.475 -17.032 37.065 1.00 38.95 334 MET D CA 1
ATOM 10654 C C . MET D 1 334 ? -2.648 -16.960 38.341 1.00 37.81 334 MET D C 1
ATOM 10655 O O . MET D 1 334 ? -1.679 -16.208 38.425 1.00 43.55 334 MET D O 1
ATOM 10660 N N . ILE D 1 335 ? -3.050 -17.743 39.335 1.00 36.20 335 ILE D N 1
ATOM 10661 C CA . ILE D 1 335 ? -2.367 -17.771 40.622 1.00 37.84 335 ILE D CA 1
ATOM 10662 C C . ILE D 1 335 ? -0.975 -18.386 40.497 1.00 39.25 335 ILE D C 1
ATOM 10663 O O . ILE D 1 335 ? -0.016 -17.900 41.096 1.00 42.76 335 ILE D O 1
ATOM 10668 N N . ALA D 1 336 ? -0.870 -19.446 39.700 1.00 37.51 336 ALA D N 1
ATOM 10669 C CA . ALA D 1 336 ? 0.407 -20.115 39.471 1.00 45.77 336 ALA D CA 1
ATOM 10670 C C . ALA D 1 336 ? 1.393 -19.188 38.771 1.00 48.36 336 ALA D C 1
ATOM 10671 O O . ALA D 1 336 ? 2.606 -19.371 38.860 1.00 52.36 336 ALA D O 1
ATOM 10673 N N . LYS D 1 337 ? 0.859 -18.186 38.082 1.00 43.13 337 LYS D N 1
ATOM 10674 C CA . LYS D 1 337 ? 1.677 -17.246 37.327 1.00 49.75 337 LYS D CA 1
ATOM 10675 C C . LYS D 1 337 ? 2.426 -16.273 38.234 1.00 53.36 337 LYS D C 1
ATOM 10676 O O . LYS D 1 337 ? 3.214 -15.456 37.762 1.00 58.31 337 LYS D O 1
ATOM 10682 N N . LYS D 1 338 ? 2.173 -16.353 39.535 1.00 49.76 338 LYS D N 1
ATOM 10683 C CA . LYS D 1 338 ? 2.890 -15.520 40.494 1.00 55.71 338 LYS D CA 1
ATOM 10684 C C . LYS D 1 338 ? 3.078 -16.239 41.826 1.00 58.21 338 LYS D C 1
ATOM 10685 O O . LYS D 1 338 ? 3.201 -15.612 42.878 1.00 61.13 338 LYS D O 1
ATOM 10691 N N . ASP D 1 339 ? 3.108 -17.565 41.764 1.00 55.56 339 ASP D N 1
ATOM 10692 C CA . ASP D 1 339 ? 3.323 -18.387 42.949 1.00 57.78 339 ASP D CA 1
ATOM 10693 C C . ASP D 1 339 ? 3.840 -19.767 42.549 1.00 58.09 339 ASP D C 1
ATOM 10694 O O . ASP D 1 339 ? 3.054 -20.680 42.297 1.00 55.89 339 ASP D O 1
ATOM 10699 N N . PRO D 1 340 ? 5.171 -19.917 42.490 1.00 61.72 340 PRO D N 1
ATOM 10700 C CA . PRO D 1 340 ? 5.867 -21.123 42.018 1.00 58.20 340 PRO D CA 1
ATOM 10701 C C . PRO D 1 340 ? 5.472 -22.435 42.713 1.00 57.96 340 PRO D C 1
ATOM 10702 O O . PRO D 1 340 ? 5.363 -23.452 42.025 1.00 56.02 340 PRO D O 1
ATOM 10706 N N . ASP D 1 341 ? 5.270 -22.430 44.030 1.00 57.47 341 ASP D N 1
ATOM 10707 C CA . ASP D 1 341 ? 4.864 -23.657 44.722 1.00 63.23 341 ASP D CA 1
ATOM 10708 C C . ASP D 1 341 ? 3.488 -24.134 44.243 1.00 60.12 341 ASP D C 1
ATOM 10709 O O . ASP D 1 341 ? 3.291 -25.322 43.996 1.00 54.41 341 ASP D O 1
ATOM 10714 N N . LEU D 1 342 ? 2.543 -23.207 44.112 1.00 54.56 342 LEU D N 1
ATOM 10715 C CA . LEU D 1 342 ? 1.215 -23.548 43.611 1.00 52.33 342 LEU D CA 1
ATOM 10716 C C . LEU D 1 342 ? 1.305 -23.951 42.145 1.00 51.69 342 LEU D C 1
ATOM 10717 O O . LEU D 1 342 ? 0.540 -24.788 41.674 1.00 53.34 342 LEU D O 1
ATOM 10722 N N . ALA D 1 343 ? 2.255 -23.358 41.431 1.00 53.33 343 ALA D N 1
ATOM 10723 C CA . ALA D 1 343 ? 2.528 -23.758 40.057 1.00 58.96 343 ALA D CA 1
ATOM 10724 C C . ALA D 1 343 ? 2.965 -25.222 40.006 1.00 59.81 343 ALA D C 1
ATOM 10725 O O . ALA D 1 343 ? 2.474 -25.994 39.184 1.00 55.38 343 ALA D O 1
ATOM 10727 N N . GLN D 1 344 ? 3.874 -25.608 40.897 1.00 54.51 344 GLN D N 1
ATOM 10728 C CA . GLN D 1 344 ? 4.329 -26.994 40.944 1.00 58.86 344 GLN D CA 1
ATOM 10729 C C . GLN D 1 344 ? 3.341 -27.907 41.670 1.00 58.63 344 GLN D C 1
ATOM 10730 O O . GLN D 1 344 ? 3.249 -29.095 41.362 1.00 64.85 344 GLN D O 1
ATOM 10736 N N . ALA D 1 345 ? 2.604 -27.349 42.628 1.00 55.60 345 ALA D N 1
ATOM 10737 C CA . ALA D 1 345 ? 1.577 -28.110 43.334 1.00 53.58 345 ALA D CA 1
ATOM 10738 C C . ALA D 1 345 ? 0.444 -28.463 42.381 1.00 58.95 345 ALA D C 1
ATOM 10739 O O . ALA D 1 345 ? -0.022 -29.603 42.349 1.00 58.88 345 ALA D O 1
ATOM 10741 N N . TYR D 1 346 ? 0.127 -27.497 41.530 1.00 53.84 346 TYR D N 1
ATOM 10742 C CA . TYR D 1 346 ? -0.955 -27.596 40.587 1.00 55.70 346 TYR D CA 1
ATOM 10743 C C . TYR D 1 346 ? -0.433 -28.335 39.402 1.00 59.91 346 TYR D C 1
ATOM 10744 O O . TYR D 1 346 ? -1.169 -28.933 38.636 1.00 56.03 346 TYR D O 1
ATOM 10753 N N . GLY D 1 347 ? 0.870 -28.274 39.257 1.00 60.22 347 GLY D N 1
ATOM 10754 C CA . GLY D 1 347 ? 1.495 -28.890 38.131 1.00 60.64 347 GLY D CA 1
ATOM 10755 C C . GLY D 1 347 ? 1.178 -28.062 36.930 1.00 62.81 347 GLY D C 1
ATOM 10756 O O . GLY D 1 347 ? 0.795 -28.590 35.906 1.00 62.06 347 GLY D O 1
ATOM 10757 N N . LEU D 1 348 ? 1.307 -26.761 37.118 1.00 62.30 348 LEU D N 1
ATOM 10758 C CA . LEU D 1 348 ? 1.425 -25.827 36.034 1.00 60.99 348 LEU D CA 1
ATOM 10759 C C . LEU D 1 348 ? 2.204 -24.629 36.489 1.00 56.43 348 LEU D C 1
ATOM 10760 O O . LEU D 1 348 ? 2.787 -23.964 35.677 1.00 60.19 348 LEU D O 1
ATOM 10765 N N . ARG E 1 2 ? -44.786 -7.700 31.976 1.00 34.61 2 ARG E N 1
ATOM 10766 C CA . ARG E 1 2 ? -45.652 -8.832 31.656 1.00 32.60 2 ARG E CA 1
ATOM 10767 C C . ARG E 1 2 ? -46.769 -8.437 30.698 1.00 30.08 2 ARG E C 1
ATOM 10768 O O . ARG E 1 2 ? -47.185 -7.280 30.653 1.00 31.41 2 ARG E O 1
ATOM 10776 N N . LYS E 1 3 ? -47.254 -9.408 29.932 1.00 28.00 3 LYS E N 1
ATOM 10777 C CA . LYS E 1 3 ? -48.383 -9.174 29.045 1.00 27.89 3 LYS E CA 1
ATOM 10778 C C . LYS E 1 3 ? -49.632 -8.915 29.870 1.00 25.88 3 LYS E C 1
ATOM 10779 O O . LYS E 1 3 ? -49.680 -9.249 31.053 1.00 23.03 3 LYS E O 1
ATOM 10785 N N . LEU E 1 4 ? -50.639 -8.315 29.249 1.00 21.80 4 LEU E N 1
ATOM 10786 C CA . LEU E 1 4 ? -51.913 -8.110 29.926 1.00 24.11 4 LEU E CA 1
ATOM 10787 C C . LEU E 1 4 ? -52.663 -9.437 30.000 1.00 27.44 4 LEU E C 1
ATOM 10788 O O . LEU E 1 4 ? -52.487 -10.306 29.143 1.00 22.33 4 LEU E O 1
ATOM 10793 N N . ALA E 1 5 ? -53.491 -9.590 31.031 1.00 28.49 5 ALA E N 1
ATOM 10794 C CA . ALA E 1 5 ? -54.203 -10.843 31.273 1.00 28.76 5 ALA E CA 1
ATOM 10795 C C . ALA E 1 5 ? -55.052 -11.305 30.090 1.00 27.12 5 ALA E C 1
ATOM 10796 O O . ALA E 1 5 ? -55.040 -12.484 29.746 1.00 29.57 5 ALA E O 1
ATOM 10798 N N . HIS E 1 6 ? -55.783 -10.386 29.465 1.00 29.96 6 HIS E N 1
ATOM 10799 C CA . HIS E 1 6 ? -56.658 -10.770 28.356 1.00 30.33 6 HIS E CA 1
ATOM 10800 C C . HIS E 1 6 ? -55.884 -11.162 27.097 1.00 36.12 6 HIS E C 1
ATOM 10801 O O . HIS E 1 6 ? -56.432 -11.806 26.203 1.00 38.02 6 HIS E O 1
ATOM 10808 N N . ASN E 1 7 ? -54.610 -10.784 27.036 1.00 29.61 7 ASN E N 1
ATOM 10809 C CA . ASN E 1 7 ? -53.761 -11.140 25.904 1.00 28.11 7 ASN E CA 1
ATOM 10810 C C . ASN E 1 7 ? -52.876 -12.337 26.221 1.00 27.47 7 ASN E C 1
ATOM 10811 O O . ASN E 1 7 ? -52.387 -13.016 25.317 1.00 27.00 7 ASN E O 1
ATOM 10816 N N . PHE E 1 8 ? -52.678 -12.580 27.513 1.00 21.99 8 PHE E N 1
ATOM 10817 C CA . PHE E 1 8 ? -51.831 -13.664 28.003 1.00 20.41 8 PHE E CA 1
ATOM 10818 C C . PHE E 1 8 ? -52.333 -15.022 27.519 1.00 23.19 8 PHE E C 1
ATOM 10819 O O . PHE E 1 8 ? -51.543 -15.907 27.183 1.00 17.29 8 PHE E O 1
ATOM 10827 N N . TYR E 1 9 ? -53.652 -15.175 27.469 1.00 18.15 9 TYR E N 1
ATOM 10828 C CA . TYR E 1 9 ? -54.254 -16.455 27.115 1.00 21.15 9 TYR E CA 1
ATOM 10829 C C . TYR E 1 9 ? -54.676 -16.544 25.650 1.00 21.08 9 TYR E C 1
ATOM 10830 O O . TYR E 1 9 ? -55.404 -17.458 25.264 1.00 22.28 9 TYR E O 1
ATOM 10839 N N . LYS E 1 10 ? -54.212 -15.603 24.835 1.00 20.90 10 LYS E N 1
ATOM 10840 C CA . LYS E 1 10 ? -54.486 -15.644 23.399 1.00 20.12 10 LYS E CA 1
ATOM 10841 C C . LYS E 1 10 ? -53.361 -16.371 22.666 1.00 17.64 10 LYS E C 1
ATOM 10842 O O . LYS E 1 10 ? -52.191 -16.169 22.983 1.00 22.11 10 LYS E O 1
ATOM 10848 N N . PRO E 1 11 ? -53.709 -17.216 21.680 1.00 22.31 11 PRO E N 1
ATOM 10849 C CA . PRO E 1 11 ? -52.696 -17.874 20.846 1.00 18.33 11 PRO E CA 1
ATOM 10850 C C . PRO E 1 11 ? -51.860 -16.837 20.103 1.00 17.89 11 PRO E C 1
ATOM 10851 O O . PRO E 1 11 ? -52.406 -15.826 19.670 1.00 19.17 11 PRO E O 1
ATOM 10855 N N . LEU E 1 12 ? -50.560 -17.079 19.965 1.00 15.06 12 LEU E N 1
ATOM 10856 C CA . LEU E 1 12 ? -49.671 -16.087 19.360 1.00 16.06 12 LEU E CA 1
ATOM 10857 C C . LEU E 1 12 ? -49.645 -16.188 17.840 1.00 19.20 12 LEU E C 1
ATOM 10858 O O . LEU E 1 12 ? -48.990 -15.396 17.164 1.00 16.18 12 LEU E O 1
ATOM 10863 N N . ALA E 1 13 ? -50.358 -17.170 17.304 1.00 17.41 13 ALA E N 1
ATOM 10864 C CA . ALA E 1 13 ? -50.466 -17.317 15.862 1.00 19.33 13 ALA E CA 1
ATOM 10865 C C . ALA E 1 13 ? -51.859 -17.798 15.490 1.00 19.06 13 ALA E C 1
ATOM 10866 O O . ALA E 1 13 ? -52.463 -18.594 16.209 1.00 17.84 13 ALA E O 1
ATOM 10868 N N . ILE E 1 14 ? -52.368 -17.301 14.369 1.00 19.07 14 ILE E N 1
ATOM 10869 C CA . ILE E 1 14 ? -53.670 -17.719 13.873 1.00 23.42 14 ILE E CA 1
ATOM 10870 C C . ILE E 1 14 ? -53.607 -19.185 13.480 1.00 19.50 14 ILE E C 1
ATOM 10871 O O . ILE E 1 14 ? -52.883 -19.554 12.558 1.00 21.30 14 ILE E O 1
ATOM 10876 N N . GLY E 1 15 ? -54.355 -20.021 14.190 1.00 19.71 15 GLY E N 1
ATOM 10877 C CA . GLY E 1 15 ? -54.352 -21.444 13.917 1.00 19.54 15 GLY E CA 1
ATOM 10878 C C . GLY E 1 15 ? -53.637 -22.254 14.980 1.00 19.90 15 GLY E C 1
ATOM 10879 O O . GLY E 1 15 ? -53.726 -23.480 14.991 1.00 20.24 15 GLY E O 1
ATOM 10880 N N . ALA E 1 16 ? -52.917 -21.575 15.871 1.00 17.66 16 ALA E N 1
ATOM 10881 C CA . ALA E 1 16 ? -52.277 -22.251 16.997 1.00 18.39 16 ALA E CA 1
ATOM 10882 C C . ALA E 1 16 ? -53.335 -22.642 18.027 1.00 18.11 16 ALA E C 1
ATOM 10883 O O . ALA E 1 16 ? -54.350 -21.961 18.162 1.00 18.12 16 ALA E O 1
ATOM 10885 N N . PRO E 1 17 ? -53.104 -23.743 18.758 1.00 17.40 17 PRO E N 1
ATOM 10886 C CA . PRO E 1 17 ? -54.081 -24.166 19.768 1.00 19.50 17 PRO E CA 1
ATOM 10887 C C . PRO E 1 17 ? -54.227 -23.135 20.886 1.00 22.44 17 PRO E C 1
ATOM 10888 O O . PRO E 1 17 ? -53.278 -22.398 21.165 1.00 20.29 17 PRO E O 1
ATOM 10892 N N . GLU E 1 18 ? -55.406 -23.077 21.501 1.00 22.80 18 GLU E N 1
ATOM 10893 C CA . GLU E 1 18 ? -55.653 -22.152 22.605 1.00 24.64 18 GLU E CA 1
ATOM 10894 C C . GLU E 1 18 ? -54.723 -22.458 23.770 1.00 22.15 18 GLU E C 1
ATOM 10895 O O . GLU E 1 18 ? -54.587 -23.615 24.167 1.00 19.29 18 GLU E O 1
ATOM 10901 N N . PRO E 1 19 ? -54.064 -21.423 24.314 1.00 22.70 19 PRO E N 1
ATOM 10902 C CA . PRO E 1 19 ? -53.188 -21.617 25.474 1.00 22.69 19 PRO E CA 1
ATOM 10903 C C . PRO E 1 19 ? -53.938 -22.242 26.643 1.00 20.84 19 PRO E C 1
ATOM 10904 O O . PRO E 1 19 ? -55.116 -21.949 26.840 1.00 25.60 19 PRO E O 1
ATOM 10908 N N . ILE E 1 20 ? -53.263 -23.100 27.400 1.00 21.39 20 ILE E N 1
ATOM 10909 C CA . ILE E 1 20 ? -53.877 -23.744 28.553 1.00 25.44 20 ILE E CA 1
ATOM 10910 C C . ILE E 1 20 ? -54.035 -22.759 29.707 1.00 27.96 20 ILE E C 1
ATOM 10911 O O . ILE E 1 20 ? -53.281 -21.791 29.823 1.00 24.12 20 ILE E O 1
ATOM 10916 N N . ARG E 1 21 ? -55.028 -23.007 30.551 1.00 24.67 21 ARG E N 1
ATOM 10917 C CA . ARG E 1 21 ? -55.262 -22.175 31.723 1.00 25.74 21 ARG E CA 1
ATOM 10918 C C . ARG E 1 21 ? -54.764 -22.896 32.972 1.00 32.48 21 ARG E C 1
ATOM 10919 O O . ARG E 1 21 ? -54.430 -22.267 33.975 1.00 31.96 21 ARG E O 1
ATOM 10927 N N . GLU E 1 22 ? -54.719 -24.223 32.894 1.00 25.40 22 GLU E N 1
ATOM 10928 C CA . GLU E 1 22 ? -54.261 -25.057 33.997 1.00 29.89 22 GLU E CA 1
ATOM 10929 C C . GLU E 1 22 ? -53.267 -26.096 33.490 1.00 25.91 22 GLU E C 1
ATOM 10930 O O . GLU E 1 22 ? -53.408 -26.607 32.382 1.00 25.98 22 GLU E O 1
ATOM 10936 N N . LEU E 1 23 ? -52.265 -26.411 34.303 1.00 24.99 23 LEU E N 1
ATOM 10937 C CA . LEU E 1 23 ? -51.311 -27.454 33.950 1.00 28.80 23 LEU E CA 1
ATOM 10938 C C . LEU E 1 23 ? -51.969 -28.828 34.013 1.00 28.17 23 LEU E C 1
ATOM 10939 O O . LEU E 1 23 ? -52.724 -29.114 34.944 1.00 23.36 23 LEU E O 1
ATOM 10944 N N . PRO E 1 24 ? -51.685 -29.681 33.017 1.00 30.86 24 PRO E N 1
ATOM 10945 C CA . PRO E 1 24 ? -52.145 -31.072 33.016 1.00 28.22 24 PRO E CA 1
ATOM 10946 C C . PRO E 1 24 ? -51.751 -31.776 34.309 1.00 29.87 24 PRO E C 1
ATOM 10947 O O . PRO E 1 24 ? -50.624 -31.624 34.776 1.00 27.87 24 PRO E O 1
ATOM 10951 N N . VAL E 1 25 ? -52.680 -32.528 34.884 1.00 29.23 25 VAL E N 1
ATOM 10952 C CA . VAL E 1 25 ? -52.417 -33.242 36.123 1.00 25.70 25 VAL E CA 1
ATOM 10953 C C . VAL E 1 25 ? -51.941 -34.661 35.835 1.00 26.41 25 VAL E C 1
ATOM 10954 O O . VAL E 1 25 ? -52.639 -35.437 35.183 1.00 28.39 25 VAL E O 1
ATOM 10958 N N . ARG E 1 26 ? -50.748 -34.989 36.324 1.00 26.25 26 ARG E N 1
ATOM 10959 C CA . ARG E 1 26 ? -50.155 -36.304 36.115 1.00 24.31 26 ARG E CA 1
ATOM 10960 C C . ARG E 1 26 ? -48.928 -36.467 37.004 1.00 28.18 26 ARG E C 1
ATOM 10961 O O . ARG E 1 26 ? -48.304 -35.478 37.390 1.00 25.42 26 ARG E O 1
ATOM 10969 N N . PRO E 1 27 ? -48.589 -37.718 37.351 1.00 28.55 27 PRO E N 1
ATOM 10970 C CA . PRO E 1 27 ? -47.361 -37.971 38.111 1.00 24.86 27 PRO E CA 1
ATOM 10971 C C . PRO E 1 27 ? -46.131 -37.519 37.332 1.00 23.35 27 PRO E C 1
ATOM 10972 O O . PRO E 1 27 ? -46.014 -37.802 36.139 1.00 21.83 27 PRO E O 1
ATOM 10976 N N . GLU E 1 28 ? -45.230 -36.811 38.002 1.00 24.98 28 GLU E N 1
ATOM 10977 C CA . GLU E 1 28 ? -44.006 -36.337 37.371 1.00 20.65 28 GLU E CA 1
ATOM 10978 C C . GLU E 1 28 ? -42.843 -36.495 38.343 1.00 24.50 28 GLU E C 1
ATOM 10979 O O . GLU E 1 28 ? -42.035 -35.583 38.525 1.00 21.66 28 GLU E O 1
ATOM 10985 N N . ARG E 1 29 ? -42.767 -37.669 38.962 1.00 21.93 29 ARG E N 1
ATOM 10986 C CA . ARG E 1 29 ? -41.769 -37.945 39.990 1.00 20.55 29 ARG E CA 1
ATOM 10987 C C . ARG E 1 29 ? -40.385 -38.142 39.397 1.00 18.66 29 ARG E C 1
ATOM 10988 O O . ARG E 1 29 ? -39.378 -37.819 40.025 1.00 17.37 29 ARG E O 1
ATOM 10996 N N . VAL E 1 30 ? -40.336 -38.695 38.192 1.00 17.58 30 VAL E N 1
ATOM 10997 C CA . VAL E 1 30 ? -39.059 -38.963 37.548 1.00 17.59 30 VAL E CA 1
ATOM 10998 C C . VAL E 1 30 ? -39.068 -38.511 36.090 1.00 19.69 30 VAL E C 1
ATOM 10999 O O . VAL E 1 30 ? -40.006 -38.790 35.341 1.00 20.31 30 VAL E O 1
ATOM 11003 N N . VAL E 1 31 ? -38.028 -37.778 35.710 1.00 21.76 31 VAL E N 1
ATOM 11004 C CA . VAL E 1 31 ? -37.846 -37.337 34.336 1.00 19.20 31 VAL E CA 1
ATOM 11005 C C . VAL E 1 31 ? -36.626 -38.053 33.775 1.00 18.30 31 VAL E C 1
ATOM 11006 O O . VAL E 1 31 ? -35.491 -37.668 34.049 1.00 20.33 31 VAL E O 1
ATOM 11010 N N . HIS E 1 32 ? -36.857 -39.109 33.002 1.00 21.63 32 HIS E N 1
ATOM 11011 C CA . HIS E 1 32 ? -35.753 -39.940 32.534 1.00 17.27 32 HIS E CA 1
ATOM 11012 C C . HIS E 1 32 ? -35.131 -39.429 31.241 1.00 17.07 32 HIS E C 1
ATOM 11013 O O . HIS E 1 32 ? -35.791 -39.365 30.204 1.00 19.75 32 HIS E O 1
ATOM 11020 N N . PHE E 1 33 ? -33.851 -39.075 31.318 1.00 20.69 33 PHE E N 1
ATOM 11021 C CA . PHE E 1 33 ? -33.102 -38.582 30.169 1.00 16.46 33 PHE E CA 1
ATOM 11022 C C . PHE E 1 33 ? -32.479 -39.730 29.384 1.00 24.99 33 PHE E C 1
ATOM 11023 O O . PHE E 1 33 ? -32.034 -40.719 29.966 1.00 25.88 33 PHE E O 1
ATOM 11031 N N . PHE E 1 34 ? -32.435 -39.591 28.062 1.00 21.85 34 PHE E N 1
ATOM 11032 C CA . PHE E 1 34 ? -31.757 -40.574 27.223 1.00 23.88 34 PHE E CA 1
ATOM 11033 C C . PHE E 1 34 ? -31.161 -39.930 25.972 1.00 23.49 34 PHE E C 1
ATOM 11034 O O . PHE E 1 34 ? -31.723 -38.970 25.441 1.00 19.70 34 PHE E O 1
ATOM 11042 N N . PRO E 1 35 ? -30.008 -40.447 25.511 1.00 24.70 35 PRO E N 1
ATOM 11043 C CA . PRO E 1 35 ? -29.386 -40.029 24.248 1.00 23.17 35 PRO E CA 1
ATOM 11044 C C . PRO E 1 35 ? -30.008 -40.750 23.048 1.00 27.14 35 PRO E C 1
ATOM 11045 O O . PRO E 1 35 ? -29.799 -41.949 22.869 1.00 26.85 35 PRO E O 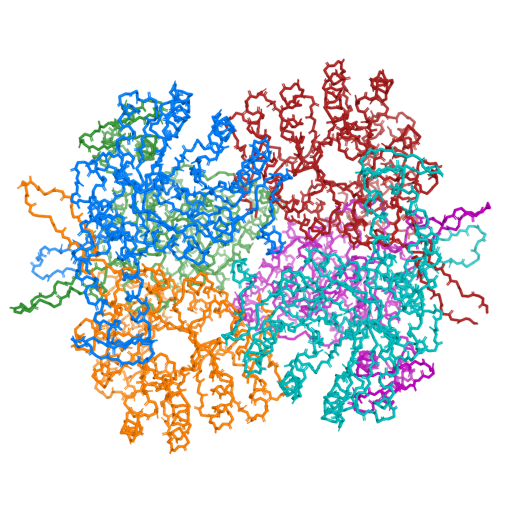1
ATOM 11049 N N . PRO E 1 36 ? -30.776 -40.018 22.229 1.00 25.86 36 PRO E N 1
ATOM 11050 C CA . PRO E 1 36 ? -31.545 -40.604 21.126 1.00 27.69 36 PRO E CA 1
ATOM 11051 C C . PRO E 1 36 ? -30.693 -41.053 19.939 1.00 26.19 36 PRO E C 1
ATOM 11052 O O . PRO E 1 36 ? -31.217 -41.713 19.044 1.00 25.67 36 PRO E O 1
ATOM 11056 N N . HIS E 1 37 ? -29.412 -40.699 19.923 1.00 26.36 37 HIS E N 1
ATOM 11057 C CA . HIS E 1 37 ? -28.543 -41.070 18.809 1.00 29.28 37 HIS E CA 1
ATOM 11058 C C . HIS E 1 37 ? -27.908 -42.440 19.030 1.00 34.32 37 HIS E C 1
ATOM 11059 O O . HIS E 1 37 ? -27.205 -42.954 18.160 1.00 27.97 37 HIS E O 1
ATOM 11066 N N . VAL E 1 38 ? -28.155 -43.022 20.199 1.00 33.20 38 VAL E N 1
ATOM 11067 C CA . VAL E 1 38 ? -27.626 -44.344 20.516 1.00 36.68 38 VAL E CA 1
ATOM 11068 C C . VAL E 1 38 ? -28.671 -45.411 20.208 1.00 36.18 38 VAL E C 1
ATOM 11069 O O . VAL E 1 38 ? -29.690 -45.512 20.892 1.00 34.64 38 VAL E O 1
ATOM 11073 N N . GLU E 1 39 ? -28.408 -46.202 19.171 1.00 37.20 39 GLU E N 1
ATOM 11074 C CA . GLU E 1 39 ? -29.377 -47.171 18.664 1.00 39.14 39 GLU E CA 1
ATOM 11075 C C . GLU E 1 39 ? -29.821 -48.189 19.715 1.00 34.64 39 GLU E C 1
ATOM 11076 O O . GLU E 1 39 ? -30.995 -48.554 19.772 1.00 34.92 39 GLU E O 1
ATOM 11082 N N . LYS E 1 40 ? -28.887 -48.640 20.547 1.00 33.46 40 LYS E N 1
ATOM 11083 C CA . LYS E 1 40 ? -29.216 -49.634 21.565 1.00 40.87 40 LYS E CA 1
ATOM 11084 C C . LYS E 1 40 ? -30.143 -49.061 22.636 1.00 39.61 40 LYS E C 1
ATOM 11085 O O . LYS E 1 40 ? -31.024 -49.760 23.137 1.00 36.33 40 LYS E O 1
ATOM 11091 N N . ILE E 1 41 ? -29.948 -47.789 22.976 1.00 37.95 41 ILE E N 1
ATOM 11092 C CA . ILE E 1 41 ? -30.852 -47.099 23.892 1.00 36.01 41 ILE E CA 1
ATOM 11093 C C . ILE E 1 41 ? -32.200 -46.929 23.212 1.00 29.84 41 ILE E C 1
ATOM 11094 O O . ILE E 1 41 ? -33.245 -47.245 23.779 1.00 32.58 41 ILE E O 1
ATOM 11099 N N . ARG E 1 42 ? -32.151 -46.429 21.982 1.00 35.99 42 ARG E N 1
ATOM 11100 C CA . ARG E 1 42 ? -33.342 -46.131 21.199 1.00 35.83 42 ARG E CA 1
ATOM 11101 C C . ARG E 1 42 ? -34.248 -47.353 21.069 1.00 35.84 42 ARG E C 1
ATOM 11102 O O . ARG E 1 42 ? -35.469 -47.248 21.188 1.00 40.10 42 ARG E O 1
ATOM 11110 N N . ALA E 1 43 ? -33.639 -48.514 20.850 1.00 36.85 43 ALA E N 1
ATOM 11111 C CA . ALA E 1 43 ? -34.385 -49.758 20.689 1.00 38.75 43 ALA E CA 1
ATOM 11112 C C . ALA E 1 43 ? -35.090 -50.181 21.975 1.00 36.54 43 ALA E C 1
ATOM 11113 O O . ALA E 1 43 ? -36.116 -50.862 21.938 1.00 38.03 43 ALA E O 1
ATOM 11115 N N . ARG E 1 44 ? -34.539 -49.765 23.110 1.00 34.90 44 ARG E N 1
ATOM 11116 C CA . ARG E 1 44 ? -35.064 -50.161 24.411 1.00 39.14 44 ARG E CA 1
ATOM 11117 C C . ARG E 1 44 ? -36.036 -49.125 24.983 1.00 39.98 44 ARG E C 1
ATOM 11118 O O . ARG E 1 44 ? -36.619 -49.331 26.048 1.00 37.55 44 ARG E O 1
ATOM 11126 N N . ILE E 1 45 ? -36.214 -48.018 24.267 1.00 39.47 45 ILE E N 1
ATOM 11127 C CA . ILE E 1 45 ? -37.088 -46.928 24.720 1.00 39.56 45 ILE E CA 1
ATOM 11128 C C . ILE E 1 45 ? -38.514 -47.323 25.148 1.00 38.12 45 ILE E C 1
ATOM 11129 O O . ILE E 1 45 ? -38.944 -46.952 26.242 1.00 40.37 45 ILE E O 1
ATOM 11134 N N . PRO E 1 46 ? -39.248 -48.078 24.306 1.00 39.83 46 PRO E N 1
ATOM 11135 C CA . PRO E 1 46 ? -40.627 -48.394 24.702 1.00 36.32 46 PRO E CA 1
ATOM 11136 C C . PRO E 1 46 ? -40.732 -49.236 25.976 1.00 40.64 46 PRO E C 1
ATOM 11137 O O . PRO E 1 46 ? -41.780 -49.231 26.621 1.00 39.65 46 PRO E O 1
ATOM 11141 N N . GLU E 1 47 ? -39.664 -49.942 26.332 1.00 43.93 47 GLU E N 1
ATOM 11142 C CA . GLU E 1 47 ? -39.651 -50.726 27.563 1.00 42.04 47 GLU E CA 1
ATOM 11143 C C . GLU E 1 47 ? -39.410 -49.829 28.775 1.00 39.55 47 GLU E C 1
ATOM 11144 O O . GLU E 1 47 ? -40.086 -49.952 29.797 1.00 40.31 47 GLU E O 1
ATOM 11150 N N . VAL E 1 48 ? -38.444 -48.924 28.650 1.00 37.08 48 VAL E N 1
ATOM 11151 C CA . VAL E 1 48 ? -38.099 -48.006 29.731 1.00 37.13 48 VAL E CA 1
ATOM 11152 C C . VAL E 1 48 ? -39.254 -47.049 30.009 1.00 35.59 48 VAL E C 1
ATOM 11153 O O . VAL E 1 48 ? -39.497 -46.665 31.154 1.00 36.35 48 VAL E O 1
ATOM 11157 N N . ALA E 1 49 ? -39.971 -46.684 28.951 1.00 34.38 49 ALA E N 1
ATOM 11158 C CA . ALA E 1 49 ? -41.095 -45.760 29.054 1.00 39.02 49 ALA E CA 1
ATOM 11159 C C . ALA E 1 49 ? -42.167 -46.259 30.019 1.00 38.62 49 ALA E C 1
ATOM 11160 O O . ALA E 1 49 ? -42.835 -45.462 30.679 1.00 37.75 49 ALA E O 1
ATOM 11162 N N . LYS E 1 50 ? -42.320 -47.578 30.101 1.00 37.05 50 LYS E N 1
ATOM 11163 C CA . LYS E 1 50 ? -43.347 -48.186 30.943 1.00 34.67 50 LYS E CA 1
ATOM 11164 C C . LYS E 1 50 ? -43.121 -47.922 32.429 1.00 25.69 50 LYS E C 1
ATOM 11165 O O . LYS E 1 50 ? -44.060 -47.965 33.221 1.00 30.12 50 LYS E O 1
ATOM 11171 N N . GLN E 1 51 ? -41.877 -47.654 32.808 1.00 27.80 51 GLN E N 1
ATOM 11172 C CA . GLN E 1 51 ? -41.544 -47.527 34.224 1.00 37.89 51 GLN E CA 1
ATOM 11173 C C . GLN E 1 51 ? -41.136 -46.118 34.655 1.00 31.49 51 GLN E C 1
ATOM 11174 O O . GLN E 1 51 ? -40.653 -45.923 35.770 1.00 32.70 51 GLN E O 1
ATOM 11180 N N . VAL E 1 52 ? -41.336 -45.138 33.781 1.00 29.16 52 VAL E N 1
ATOM 11181 C CA . VAL E 1 52 ? -41.064 -43.750 34.141 1.00 29.99 52 VAL E CA 1
ATOM 11182 C C . VAL E 1 52 ? -42.302 -42.876 33.956 1.00 26.32 52 VAL E C 1
ATOM 11183 O O . VAL E 1 52 ? -43.112 -43.116 33.059 1.00 26.91 52 VAL E O 1
ATOM 11187 N N . ASP E 1 53 ? -42.451 -41.871 34.816 1.00 21.93 53 ASP E N 1
ATOM 11188 C CA . ASP E 1 53 ? -43.542 -40.911 34.686 1.00 19.56 53 ASP E CA 1
ATOM 11189 C C . ASP E 1 53 ? -43.323 -40.037 33.457 1.00 23.52 53 ASP E C 1
ATOM 11190 O O . ASP E 1 53 ? -44.264 -39.709 32.733 1.00 24.72 53 ASP E O 1
ATOM 11195 N N . VAL E 1 54 ? -42.069 -39.655 33.237 1.00 21.55 54 VAL E N 1
ATOM 11196 C CA . VAL E 1 54 ? -41.710 -38.757 32.146 1.00 20.47 54 VAL E CA 1
ATOM 11197 C C . VAL E 1 54 ? -40.465 -39.249 31.418 1.00 21.91 54 VAL E C 1
ATOM 11198 O O . VAL E 1 54 ? -39.463 -39.599 32.043 1.00 21.76 54 VAL E O 1
ATOM 11202 N N . LEU E 1 55 ? -40.537 -39.274 30.091 1.00 23.16 55 LEU E N 1
ATOM 11203 C CA . LEU E 1 55 ? -39.381 -39.583 29.264 1.00 20.70 55 LEU E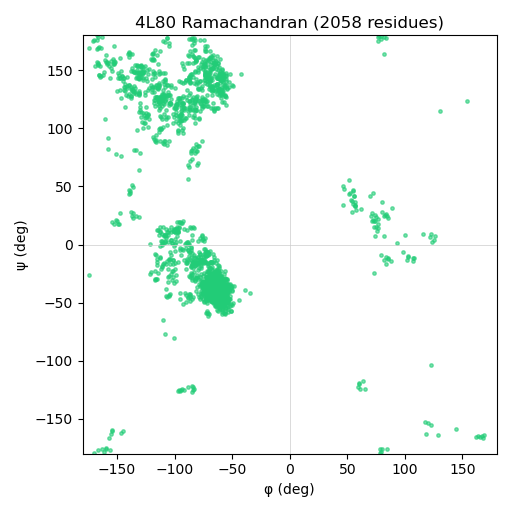 CA 1
ATOM 11204 C C . LEU E 1 55 ? -38.922 -38.308 28.558 1.00 20.33 55 LEU E C 1
ATOM 11205 O O . LEU E 1 55 ? -39.722 -37.624 27.920 1.00 19.13 55 LEU E O 1
ATOM 11210 N N . CYS E 1 56 ? -37.638 -37.986 28.675 1.00 18.71 56 CYS E N 1
ATOM 11211 C CA . CYS E 1 56 ? -37.110 -36.771 28.066 1.00 17.31 56 CYS E CA 1
ATOM 11212 C C . CYS E 1 56 ? -35.912 -37.055 27.168 1.00 19.44 56 CYS E C 1
ATOM 11213 O O . CYS E 1 56 ? -34.842 -37.431 27.644 1.00 19.57 56 CYS E O 1
ATOM 11216 N N . GLY E 1 57 ? -36.093 -36.880 25.863 1.00 19.14 57 GLY E N 1
ATOM 11217 C CA . GLY E 1 57 ? -34.986 -37.011 24.935 1.00 18.92 57 GLY E CA 1
ATOM 11218 C C . GLY E 1 57 ? -34.034 -35.842 25.092 1.00 21.13 57 GLY E C 1
ATOM 11219 O O . GLY E 1 57 ? -34.473 -34.712 25.288 1.00 19.68 57 GLY E O 1
ATOM 11220 N N . ASN E 1 58 ? -32.734 -36.111 25.010 1.00 18.40 58 ASN E N 1
ATOM 11221 C CA . ASN E 1 58 ? -31.720 -35.079 25.197 1.00 16.66 58 ASN E CA 1
ATOM 11222 C C . ASN E 1 58 ? -30.930 -34.799 23.922 1.00 24.46 58 ASN E C 1
ATOM 11223 O O . ASN E 1 58 ? -30.315 -35.702 23.358 1.00 21.52 58 ASN E O 1
ATOM 11228 N N . LEU E 1 59 ? -30.943 -33.543 23.478 1.00 18.89 59 LEU E N 1
ATOM 11229 C CA . LEU E 1 59 ? -30.212 -33.140 22.280 1.00 19.41 59 LEU E CA 1
ATOM 11230 C C . LEU E 1 59 ? -29.059 -32.204 22.616 1.00 19.60 59 LEU E C 1
ATOM 11231 O O . LEU E 1 59 ? -28.227 -31.902 21.759 1.00 22.96 59 LEU E O 1
ATOM 11236 N N . GLU E 1 60 ? -29.020 -31.734 23.860 1.00 18.83 60 GLU E N 1
ATOM 11237 C CA . GLU E 1 60 ? -28.063 -30.701 24.252 1.00 20.27 60 GLU E CA 1
ATOM 11238 C C . GLU E 1 60 ? -26.796 -31.293 24.871 1.00 25.14 60 GLU E C 1
ATOM 11239 O O . GLU E 1 60 ? -26.146 -32.144 24.267 1.00 21.35 60 GLU E O 1
ATOM 11245 N N . ASP E 1 61 ? -26.448 -30.835 26.071 1.00 22.11 61 ASP E N 1
ATOM 11246 C CA . ASP E 1 61 ? -25.214 -31.258 26.725 1.00 25.27 61 ASP E CA 1
ATOM 11247 C C . ASP E 1 61 ? -25.204 -32.762 26.977 1.00 21.62 61 ASP E C 1
ATOM 11248 O O . ASP E 1 61 ? -26.246 -33.349 27.262 1.00 18.70 61 ASP E O 1
ATOM 11253 N N . ALA E 1 62 ? -24.005 -33.342 26.876 1.00 26.51 62 ALA E N 1
ATOM 11254 C CA . ALA E 1 62 ? -23.736 -34.789 26.859 1.00 27.14 62 ALA E CA 1
ATOM 11255 C C . ALA E 1 62 ? -23.905 -35.411 25.470 1.00 28.43 62 ALA E C 1
ATOM 11256 O O . ALA E 1 62 ? -23.526 -36.562 25.250 1.00 25.85 62 ALA E O 1
ATOM 11258 N N . ILE E 1 63 ? -24.463 -34.644 24.536 1.00 22.51 63 ILE E N 1
ATOM 11259 C CA . ILE E 1 63 ? -24.529 -35.072 23.140 1.00 22.19 63 ILE E CA 1
ATOM 11260 C C . ILE E 1 63 ? -23.415 -34.397 22.352 1.00 26.46 63 ILE E C 1
ATOM 11261 O O . ILE E 1 63 ? -23.379 -33.169 22.254 1.00 23.89 63 ILE E O 1
ATOM 11266 N N . PRO E 1 64 ? -22.501 -35.203 21.787 1.00 26.17 64 PRO E N 1
ATOM 11267 C CA . PRO E 1 64 ? -21.361 -34.709 21.008 1.00 25.66 64 PRO E CA 1
ATOM 11268 C C . PRO E 1 64 ? -21.838 -33.871 19.828 1.00 27.65 64 PRO E C 1
ATOM 11269 O O . PRO E 1 64 ? -22.905 -34.159 19.284 1.00 21.88 64 PRO E O 1
ATOM 11273 N N . MET E 1 65 ? -21.065 -32.857 19.445 1.00 26.92 65 MET E N 1
ATOM 11274 C CA . MET E 1 65 ? -21.439 -31.987 18.331 1.00 31.46 65 MET E CA 1
ATOM 11275 C C . MET E 1 65 ? -21.725 -32.763 17.049 1.00 26.17 65 MET E C 1
ATOM 11276 O O . MET E 1 65 ? -22.691 -32.474 16.346 1.00 28.91 65 MET E O 1
ATOM 11281 N N . ASP E 1 66 ? -20.900 -33.763 16.757 1.00 30.40 66 ASP E N 1
ATOM 11282 C CA . ASP E 1 66 ? -21.068 -34.542 15.530 1.00 29.89 66 ASP E CA 1
ATOM 11283 C C . ASP E 1 66 ? -22.233 -35.532 15.584 1.00 27.77 66 ASP E C 1
ATOM 11284 O O . ASP E 1 66 ? -22.443 -36.303 14.649 1.00 29.72 66 ASP E O 1
ATOM 11289 N N . ALA E 1 67 ? -22.990 -35.500 16.676 1.00 25.65 67 ALA E N 1
ATOM 11290 C CA . ALA E 1 67 ? -24.120 -36.405 16.850 1.00 26.26 67 ALA E CA 1
ATOM 11291 C C . ALA E 1 67 ? -25.445 -35.668 17.043 1.00 25.52 67 ALA E C 1
ATOM 11292 O O . ALA E 1 67 ? -26.488 -36.298 17.216 1.00 25.70 67 ALA E O 1
ATOM 11294 N N . LYS E 1 68 ? -25.397 -34.338 17.010 1.00 28.55 68 LYS E N 1
ATOM 11295 C CA . LYS E 1 68 ? -26.587 -33.514 17.228 1.00 27.78 68 LYS E CA 1
ATOM 11296 C C . LYS E 1 68 ? -27.737 -33.868 16.288 1.00 22.48 68 LYS E C 1
ATOM 11297 O O . LYS E 1 68 ? -28.869 -34.052 16.731 1.00 25.50 68 LYS E O 1
ATOM 11303 N N . GLU E 1 69 ? -27.453 -33.964 14.993 1.00 22.85 69 GLU E N 1
ATOM 11304 C CA . GLU E 1 69 ? -28.499 -34.286 14.028 1.00 25.96 69 GLU E CA 1
ATOM 11305 C C . GLU E 1 69 ? -28.989 -35.721 14.183 1.00 23.45 69 GLU E C 1
ATOM 11306 O O . GLU E 1 69 ? -30.178 -36.000 14.025 1.00 28.80 69 GLU E O 1
ATOM 11312 N N . ALA E 1 70 ? -28.065 -36.629 14.480 1.00 25.95 70 ALA E N 1
ATOM 11313 C CA . ALA E 1 70 ? -28.412 -38.025 14.715 1.00 27.80 70 ALA E CA 1
ATOM 11314 C C . ALA E 1 70 ? -29.356 -38.135 15.909 1.00 23.12 70 ALA E C 1
ATOM 11315 O O . ALA E 1 70 ? -30.327 -38.892 15.881 1.00 24.68 70 ALA E O 1
ATOM 11317 N N . ALA E 1 71 ? -29.066 -37.367 16.954 1.00 21.79 71 ALA E N 1
ATOM 11318 C CA . ALA E 1 71 ? -29.926 -37.324 18.131 1.00 23.78 71 ALA E CA 1
ATOM 11319 C C . ALA E 1 71 ? -31.323 -36.816 17.775 1.00 19.16 71 ALA E C 1
ATOM 11320 O O . ALA E 1 71 ? -32.327 -37.412 18.166 1.00 21.52 71 ALA E O 1
ATOM 11322 N N . ARG E 1 72 ? -31.381 -35.715 17.030 1.00 21.53 72 ARG E N 1
ATOM 11323 C CA . ARG E 1 72 ? -32.654 -35.163 16.581 1.00 19.54 72 ARG E CA 1
ATOM 11324 C C . ARG E 1 72 ? -33.447 -36.197 15.791 1.00 23.69 72 ARG E C 1
ATOM 11325 O O . ARG E 1 72 ? -34.610 -36.458 16.095 1.00 21.31 72 ARG E O 1
ATOM 11333 N N . ASN E 1 73 ? -32.811 -36.784 14.779 1.00 23.81 73 ASN E N 1
ATOM 11334 C CA . ASN E 1 73 ? -33.465 -37.794 13.949 1.00 25.62 73 ASN E CA 1
ATOM 11335 C C . ASN E 1 73 ? -33.829 -39.043 14.745 1.00 20.67 73 ASN E C 1
ATOM 11336 O O . ASN E 1 73 ? -34.878 -39.646 14.527 1.00 24.17 73 ASN E O 1
ATOM 11341 N N . GLY E 1 74 ? -32.955 -39.422 15.672 1.00 25.36 74 GLY E N 1
ATOM 11342 C CA . GLY E 1 74 ? -33.200 -40.570 16.524 1.00 25.17 74 GLY E CA 1
ATOM 11343 C C . GLY E 1 74 ? -34.420 -40.377 17.402 1.00 23.67 74 GLY E C 1
ATOM 11344 O O . GLY E 1 74 ? -35.232 -41.288 17.561 1.00 23.06 74 GLY E O 1
ATOM 11345 N N . PHE E 1 75 ? -34.550 -39.183 17.974 1.00 26.94 75 PHE E N 1
ATOM 11346 C CA . PHE E 1 75 ? -35.695 -38.858 18.815 1.00 18.45 75 PHE E CA 1
ATOM 11347 C C . PHE E 1 75 ? -36.982 -38.921 18.004 1.00 21.13 75 PHE E C 1
ATOM 11348 O O . PHE E 1 75 ? -37.960 -39.538 18.419 1.00 22.08 75 PHE E O 1
ATOM 11356 N N . ILE E 1 76 ? -36.971 -38.280 16.841 1.00 20.65 76 ILE E N 1
ATOM 11357 C CA . ILE E 1 76 ? -38.128 -38.278 15.954 1.00 23.31 76 ILE E CA 1
ATOM 11358 C C . ILE E 1 76 ? -38.503 -39.699 15.528 1.00 27.13 76 ILE E C 1
ATOM 11359 O O . ILE E 1 76 ? -39.683 -40.059 15.497 1.00 25.04 76 ILE E O 1
ATOM 11364 N N . GLU E 1 77 ? -37.495 -40.507 15.215 1.00 23.12 77 GLU E N 1
ATOM 11365 C CA . GLU E 1 77 ? -37.737 -41.875 14.775 1.00 29.62 77 GLU E CA 1
ATOM 11366 C C . GLU E 1 77 ? -38.435 -42.694 15.854 1.00 30.96 77 GLU E C 1
ATOM 11367 O O . GLU E 1 77 ? -39.461 -43.324 15.597 1.00 31.04 77 GLU E O 1
ATOM 11373 N N . VAL E 1 78 ? -37.885 -42.676 17.064 1.00 29.55 78 VAL E N 1
ATOM 11374 C CA . VAL E 1 78 ? -38.433 -43.489 18.144 1.00 25.73 78 VAL E CA 1
ATOM 11375 C C . VAL E 1 78 ? -39.811 -43.002 18.609 1.00 32.02 78 VAL E C 1
ATOM 11376 O O . VAL E 1 78 ? -40.661 -43.809 18.989 1.00 30.10 78 VAL E O 1
ATOM 11380 N N . VAL E 1 79 ? -40.043 -41.693 18.554 1.00 28.10 79 VAL E N 1
ATOM 11381 C CA . VAL E 1 79 ? -41.335 -41.141 18.962 1.00 23.91 79 VAL E CA 1
ATOM 11382 C C . VAL E 1 79 ? -42.451 -41.500 17.977 1.00 24.82 79 VAL E C 1
ATOM 11383 O O . VAL E 1 79 ? -43.571 -41.819 18.381 1.00 25.10 79 VAL E O 1
ATOM 11387 N N . LYS E 1 80 ? -42.142 -41.452 16.687 1.00 27.63 80 LYS E N 1
ATOM 11388 C CA . LYS E 1 80 ? -43.120 -41.811 15.662 1.00 33.91 80 LYS E CA 1
ATOM 11389 C C . LYS E 1 80 ? -43.587 -43.258 15.786 1.00 33.44 80 LYS E C 1
ATOM 11390 O O . LYS E 1 80 ? -44.743 -43.569 15.502 1.00 36.18 80 LYS E O 1
ATOM 11396 N N . ALA E 1 81 ? -42.690 -44.131 16.232 1.00 37.25 81 ALA E N 1
ATOM 11397 C CA . ALA E 1 81 ? -42.960 -45.567 16.265 1.00 35.68 81 ALA E CA 1
ATOM 11398 C C . ALA E 1 81 ? -43.500 -46.069 17.604 1.00 41.79 81 ALA E C 1
ATOM 11399 O O . ALA E 1 81 ? -43.922 -47.222 17.713 1.00 35.20 81 ALA E O 1
ATOM 11401 N N . THR E 1 82 ? -43.493 -45.212 18.619 1.00 38.03 82 THR E N 1
ATOM 11402 C CA . THR E 1 82 ? -43.843 -45.649 19.967 1.00 37.45 82 THR E CA 1
ATOM 11403 C C . THR E 1 82 ? -45.133 -45.020 20.492 1.00 35.42 82 THR E C 1
ATOM 11404 O O . THR E 1 82 ? -45.363 -43.821 20.335 1.00 39.09 82 THR E O 1
ATOM 11408 N N . ASP E 1 83 ? -45.976 -45.848 21.100 1.00 37.39 83 ASP E N 1
ATOM 11409 C CA . ASP E 1 83 ? -47.132 -45.372 21.847 1.00 37.42 83 ASP E CA 1
ATOM 11410 C C . ASP E 1 83 ? -46.717 -45.263 23.309 1.00 40.93 83 ASP E C 1
ATOM 11411 O O . ASP E 1 83 ? -46.449 -46.271 23.964 1.00 37.38 83 ASP E O 1
ATOM 11416 N N . PHE E 1 84 ? -46.652 -44.037 23.816 1.00 37.55 84 PHE E N 1
ATOM 11417 C CA . PHE E 1 84 ? -46.083 -43.801 25.139 1.00 35.96 84 PHE E CA 1
ATOM 11418 C C . PHE E 1 84 ? -47.079 -43.990 26.277 1.00 30.68 84 PHE E C 1
ATOM 11419 O O . PHE E 1 84 ? -46.684 -44.126 27.435 1.00 33.96 84 PHE E O 1
ATOM 11427 N N . GLY E 1 85 ? -48.365 -44.002 25.946 1.00 32.01 85 GLY E N 1
ATOM 11428 C CA . GLY E 1 85 ? -49.400 -44.220 26.939 1.00 33.74 85 GLY E CA 1
ATOM 11429 C C . GLY E 1 85 ? -49.477 -43.114 27.972 1.00 34.85 85 GLY E C 1
ATOM 11430 O O . GLY E 1 85 ? -49.634 -41.941 27.628 1.00 33.80 85 GLY E O 1
ATOM 11431 N N . ASP E 1 86 ? -49.367 -43.490 29.243 1.00 32.92 86 ASP E N 1
ATOM 11432 C CA . ASP E 1 86 ? -49.456 -42.533 30.343 1.00 35.11 86 ASP E CA 1
ATOM 11433 C C . ASP E 1 86 ? -48.150 -41.776 30.550 1.00 31.50 86 ASP E C 1
ATOM 11434 O O . ASP E 1 86 ? -48.098 -40.808 31.305 1.00 33.89 86 ASP E O 1
ATOM 11439 N N . THR E 1 87 ? -47.091 -42.224 29.889 1.00 29.44 87 THR E N 1
ATOM 11440 C CA . THR E 1 87 ? -45.798 -41.572 30.019 1.00 29.58 87 THR E CA 1
ATOM 11441 C C . THR E 1 87 ? -45.793 -40.250 29.265 1.00 25.86 87 THR E C 1
ATOM 11442 O O . THR E 1 87 ? -46.110 -40.201 28.077 1.00 24.80 87 THR E O 1
ATOM 11446 N N . ALA E 1 88 ? -45.447 -39.175 29.966 1.00 25.37 88 ALA E N 1
ATOM 11447 C CA . ALA E 1 88 ? -45.320 -37.872 29.332 1.00 22.73 88 ALA E CA 1
ATOM 11448 C C . ALA E 1 88 ? -44.048 -37.854 28.496 1.00 21.46 88 ALA E C 1
ATOM 11449 O O . ALA E 1 88 ? -43.053 -38.489 28.853 1.00 21.78 88 ALA E O 1
ATOM 11451 N N . LEU E 1 89 ? -44.082 -37.136 27.380 1.00 19.33 89 LEU E N 1
ATOM 11452 C CA . LEU E 1 89 ? -42.922 -37.056 26.504 1.00 20.18 89 LEU E CA 1
ATOM 11453 C C . LEU E 1 89 ? -42.353 -35.641 26.455 1.00 18.06 89 LEU E C 1
ATOM 11454 O O . LEU E 1 89 ? -43.051 -34.696 26.086 1.00 16.15 89 LEU E O 1
ATOM 11459 N N . TRP E 1 90 ? -41.085 -35.512 26.837 1.00 17.66 90 TRP E N 1
ATOM 11460 C CA . TRP E 1 90 ? -40.376 -34.238 26.798 1.00 17.59 90 TRP E CA 1
ATOM 11461 C C . TRP E 1 90 ? -39.169 -34.340 25.880 1.00 19.20 90 TRP E C 1
ATOM 11462 O O . TRP E 1 90 ? -38.714 -35.435 25.556 1.00 19.63 90 TRP E O 1
ATOM 11473 N N . VAL E 1 91 ? -38.634 -33.190 25.484 1.00 14.38 91 VAL E N 1
ATOM 11474 C CA . VAL E 1 91 ? -37.357 -33.154 24.791 1.00 16.80 91 VAL E CA 1
ATOM 11475 C C . VAL E 1 91 ? -36.560 -31.922 25.208 1.00 17.97 91 VAL E C 1
ATOM 11476 O O . VAL E 1 91 ? -37.100 -30.813 25.279 1.00 16.29 91 VAL E O 1
ATOM 11480 N N . ARG E 1 92 ? -35.284 -32.123 25.524 1.00 14.63 92 ARG E N 1
ATOM 11481 C CA . ARG E 1 92 ? -34.396 -30.993 25.776 1.00 18.85 92 ARG E CA 1
ATOM 11482 C C . ARG E 1 92 ? -33.646 -30.645 24.500 1.00 17.45 92 ARG E C 1
ATOM 11483 O O . ARG E 1 92 ? -32.746 -31.370 24.080 1.00 14.24 92 ARG E O 1
ATOM 11491 N N . VAL E 1 93 ? -34.028 -29.536 23.879 1.00 16.45 93 VAL E N 1
ATOM 11492 C CA . VAL E 1 93 ? -33.387 -29.112 22.644 1.00 17.25 93 VAL E CA 1
ATOM 11493 C C . VAL E 1 93 ? -32.115 -28.340 22.957 1.00 16.95 93 VAL E C 1
ATOM 11494 O O . VAL E 1 93 ? -31.796 -28.099 24.120 1.00 16.48 93 VAL E O 1
ATOM 11498 N N . ASN E 1 94 ? -31.386 -27.955 21.917 1.00 15.42 94 ASN E N 1
ATOM 11499 C CA . ASN E 1 94 ? -30.158 -27.203 22.106 1.00 16.01 94 ASN E CA 1
ATOM 11500 C C . ASN E 1 94 ? -30.423 -25.754 22.504 1.00 17.07 94 ASN E C 1
ATOM 11501 O O . ASN E 1 94 ? -31.559 -25.287 22.440 1.00 17.64 94 ASN E O 1
ATOM 11506 N N . ALA E 1 95 ? -29.373 -25.058 22.929 1.00 14.34 95 ALA E N 1
ATOM 11507 C CA . ALA E 1 95 ? -29.500 -23.697 23.442 1.00 16.55 95 ALA E CA 1
ATOM 11508 C C . ALA E 1 95 ? -29.947 -22.721 22.359 1.00 17.86 95 ALA E C 1
ATOM 11509 O O . ALA E 1 95 ? -29.738 -22.960 21.168 1.00 17.43 95 ALA E O 1
ATOM 11511 N N . LEU E 1 96 ? -30.549 -21.616 22.783 1.00 13.28 96 LEU E N 1
ATOM 11512 C CA . LEU E 1 96 ? -31.111 -20.638 21.854 1.00 18.30 96 LEU E CA 1
ATOM 11513 C C . LEU E 1 96 ? -30.062 -19.934 20.986 1.00 16.36 96 LEU E C 1
ATOM 11514 O O . LEU E 1 96 ? -30.404 -19.280 20.003 1.00 14.70 96 LEU E O 1
ATOM 11519 N N . ASN E 1 97 ? -28.789 -20.073 21.344 1.00 18.51 97 ASN E N 1
ATOM 11520 C CA . ASN E 1 97 ? -27.715 -19.478 20.553 1.00 16.57 97 ASN E CA 1
ATOM 11521 C C . ASN E 1 97 ? -27.015 -20.491 19.640 1.00 14.49 97 ASN E C 1
ATOM 11522 O O . ASN E 1 97 ? -26.112 -20.136 18.888 1.00 16.33 97 ASN E O 1
ATOM 11527 N N . SER E 1 98 ? -27.449 -21.746 19.703 1.00 14.25 98 SER E N 1
ATOM 11528 C CA . SER E 1 98 ? -26.762 -22.840 19.013 1.00 20.64 98 SER E CA 1
ATOM 11529 C C . SER E 1 98 ? -27.174 -22.981 17.547 1.00 19.15 98 SER E C 1
ATOM 11530 O O . SER E 1 98 ? -28.262 -22.560 17.162 1.00 16.42 98 SER E O 1
ATOM 11533 N N . PRO E 1 99 ? -26.301 -23.587 16.722 1.00 18.11 99 PRO E N 1
ATOM 11534 C CA . PRO E 1 99 ? -26.642 -23.814 15.312 1.00 17.86 99 PRO E CA 1
ATOM 11535 C C . PRO E 1 99 ? -27.617 -24.971 15.090 1.00 20.09 99 PRO E C 1
ATOM 11536 O O . PRO E 1 99 ? -27.870 -25.326 13.940 1.00 20.70 99 PRO E O 1
ATOM 11540 N N . TRP E 1 100 ? -28.169 -25.539 16.159 1.00 17.73 100 TRP E N 1
ATOM 11541 C CA . TRP E 1 100 ? -29.071 -26.681 16.017 1.00 16.63 100 TRP E CA 1
ATOM 11542 C C . TRP E 1 100 ? -30.511 -26.410 16.449 1.00 15.69 100 TRP E C 1
ATOM 11543 O O . TRP E 1 100 ? -31.417 -27.155 16.086 1.00 15.24 100 TRP E O 1
ATOM 11554 N N . VAL E 1 101 ? -30.728 -25.347 17.217 1.00 16.65 101 VAL E N 1
ATOM 11555 C CA . VAL E 1 101 ? -32.021 -25.162 17.881 1.00 15.62 101 VAL E CA 1
ATOM 11556 C C . VAL E 1 101 ? -33.201 -24.886 16.939 1.00 14.59 101 VAL E C 1
ATOM 11557 O O . VAL E 1 101 ? -34.297 -25.399 17.162 1.00 13.99 101 VAL E O 1
ATOM 11561 N N . LEU E 1 102 ? -32.981 -24.091 15.892 1.00 16.36 102 LEU E N 1
ATOM 11562 C CA . LEU E 1 102 ? -34.048 -23.787 14.941 1.00 16.70 102 LEU E CA 1
ATOM 11563 C C . LEU E 1 102 ? -34.615 -25.072 14.358 1.00 15.48 102 LEU E C 1
ATOM 11564 O O . LEU E 1 102 ? -35.830 -25.257 14.314 1.00 15.23 102 LEU E O 1
ATOM 11569 N N . ASP E 1 103 ? -33.720 -25.953 13.918 1.00 17.86 103 ASP E N 1
ATOM 11570 C CA . ASP E 1 103 ? -34.120 -27.223 13.318 1.00 20.45 103 ASP E CA 1
ATOM 11571 C C . ASP E 1 103 ? -34.634 -28.209 14.366 1.00 19.75 103 ASP E C 1
ATOM 11572 O O . ASP E 1 103 ? -35.535 -28.995 14.079 1.00 19.62 103 ASP E O 1
ATOM 11577 N N . ASP E 1 104 ? -34.056 -28.175 15.568 1.00 16.74 104 ASP E N 1
ATOM 11578 C CA . ASP E 1 104 ? -34.521 -29.037 16.654 1.00 17.56 104 ASP E CA 1
ATOM 11579 C C . ASP E 1 104 ? -36.013 -28.841 16.847 1.00 18.55 104 ASP E C 1
ATOM 11580 O O . ASP E 1 104 ? -36.788 -29.788 16.778 1.00 18.14 104 ASP E O 1
ATOM 11585 N N . ILE E 1 105 ? -36.408 -27.592 17.072 1.00 15.08 105 ILE E N 1
ATOM 11586 C CA . ILE E 1 105 ? -37.797 -27.268 17.357 1.00 13.46 105 ILE E CA 1
ATOM 11587 C C . ILE E 1 105 ? -38.697 -27.485 16.136 1.00 15.59 105 ILE E C 1
ATOM 11588 O O . ILE E 1 105 ? -39.736 -28.134 16.237 1.00 17.68 105 ILE E O 1
ATOM 11593 N N . ALA E 1 106 ? -38.289 -26.960 14.984 1.00 14.74 106 ALA E N 1
ATOM 11594 C CA . ALA E 1 106 ? -39.119 -27.029 13.779 1.00 13.47 106 ALA E CA 1
ATOM 11595 C C . ALA E 1 106 ? -39.389 -28.459 13.322 1.00 15.92 106 ALA E C 1
ATOM 11596 O O . ALA E 1 106 ? -40.535 -28.833 13.076 1.00 18.23 106 ALA E O 1
ATOM 11598 N N . GLU E 1 107 ? -38.334 -29.259 13.216 1.00 17.49 107 GLU E N 1
ATOM 11599 C CA . GLU E 1 107 ? -38.478 -30.621 12.712 1.00 20.27 107 GLU E CA 1
ATOM 11600 C C . GLU E 1 107 ? -39.233 -31.523 13.687 1.00 18.73 107 GLU E C 1
ATOM 11601 O O . GLU E 1 107 ? -40.024 -32.364 13.269 1.00 17.37 107 GLU E O 1
ATOM 11607 N N . ILE E 1 108 ? -39.002 -31.339 14.983 1.00 18.62 108 ILE E N 1
ATOM 11608 C CA . ILE E 1 108 ? -39.713 -32.129 15.982 1.00 19.54 108 ILE E CA 1
ATOM 11609 C C . ILE E 1 108 ? -41.201 -31.785 16.002 1.00 19.91 108 ILE E C 1
ATOM 11610 O O . ILE E 1 108 ? -42.046 -32.677 16.010 1.00 20.43 108 ILE E O 1
ATOM 11615 N N . VAL E 1 109 ? -41.523 -30.494 15.988 1.00 20.74 109 VAL E N 1
ATOM 11616 C CA . VAL E 1 109 ? -42.922 -30.075 15.950 1.00 20.85 109 VAL E CA 1
ATOM 11617 C C . VAL E 1 109 ? -43.605 -30.580 14.682 1.00 18.69 109 VAL E C 1
ATOM 11618 O O . VAL E 1 109 ? -44.722 -31.100 14.735 1.00 20.19 109 VAL E O 1
ATOM 11622 N N . ALA E 1 110 ? -42.923 -30.445 13.548 1.00 18.32 110 ALA E N 1
ATOM 11623 C CA . ALA E 1 110 ? -43.462 -30.903 12.269 1.00 21.10 110 ALA E CA 1
ATOM 11624 C C . ALA E 1 110 ? -43.762 -32.400 12.274 1.00 22.82 110 ALA E C 1
ATOM 11625 O O . ALA E 1 110 ? -44.809 -32.837 11.798 1.00 24.23 110 ALA E O 1
ATOM 11627 N N . ALA E 1 111 ? -42.842 -33.184 12.825 1.00 20.45 111 ALA E N 1
ATOM 11628 C CA . ALA E 1 111 ? -42.952 -34.637 12.760 1.00 24.76 111 ALA E CA 1
ATOM 11629 C C . ALA E 1 111 ? -43.782 -35.249 13.887 1.00 26.11 111 ALA E C 1
ATOM 11630 O O . ALA E 1 111 ? -44.578 -36.156 13.648 1.00 21.50 111 ALA E O 1
ATOM 11632 N N . VAL E 1 112 ? -43.595 -34.768 15.113 1.00 20.46 112 VAL E N 1
ATOM 11633 C CA . VAL E 1 112 ? -44.220 -35.412 16.267 1.00 22.21 112 VAL E CA 1
ATOM 11634 C C . VAL E 1 112 ? -44.823 -34.441 17.276 1.00 24.13 112 VAL E C 1
ATOM 11635 O O . VAL E 1 112 ? -44.967 -34.780 18.450 1.00 22.77 112 VAL E O 1
ATOM 11639 N N . GLY E 1 113 ? -45.184 -33.247 16.818 1.00 23.67 113 GLY E N 1
ATOM 11640 C CA . GLY E 1 113 ? -45.700 -32.213 17.701 1.00 22.06 113 GLY E CA 1
ATOM 11641 C C . GLY E 1 113 ? -46.916 -32.627 18.511 1.00 23.97 113 GLY E C 1
ATOM 11642 O O . GLY E 1 113 ? -47.071 -32.223 19.664 1.00 20.93 113 GLY E O 1
ATOM 11643 N N . ASN E 1 114 ? -47.776 -33.444 17.913 1.00 22.80 114 ASN E N 1
ATOM 11644 C CA . ASN E 1 114 ? -48.984 -33.904 18.589 1.00 23.14 114 ASN E CA 1
ATOM 11645 C C . ASN E 1 114 ? -48.717 -34.949 19.670 1.00 23.96 114 ASN E C 1
ATOM 11646 O O . ASN E 1 114 ? -49.612 -35.304 20.438 1.00 26.87 114 ASN E O 1
ATOM 11651 N N . LYS E 1 115 ? -47.482 -35.434 19.728 1.00 22.17 115 LYS E N 1
ATOM 11652 C CA . LYS E 1 115 ? -47.077 -36.366 20.772 1.00 25.28 115 LYS E CA 1
ATOM 11653 C C . LYS E 1 115 ? -46.213 -35.691 21.837 1.00 20.24 115 LYS E C 1
ATOM 11654 O O . LYS E 1 115 ? -45.972 -36.264 22.898 1.00 21.95 115 LYS E O 1
ATOM 11660 N N . LEU E 1 116 ? -45.737 -34.484 21.545 1.00 19.64 116 LEU E N 1
ATOM 11661 C CA . LEU E 1 116 ? -44.819 -33.787 22.446 1.00 17.73 116 LEU E CA 1
ATOM 11662 C C . LEU E 1 116 ? -45.563 -32.971 23.496 1.00 21.25 116 LEU E C 1
ATOM 11663 O O . LEU E 1 116 ? -46.305 -32.046 23.166 1.00 21.83 116 LEU E O 1
ATOM 11668 N N . ASP E 1 117 ? -45.353 -33.311 24.763 1.00 17.56 117 ASP E N 1
ATOM 11669 C CA . ASP E 1 117 ? -46.029 -32.625 25.858 1.00 19.52 117 ASP E CA 1
ATOM 11670 C C . ASP E 1 117 ? -45.298 -31.355 26.287 1.00 21.12 117 ASP E C 1
ATOM 11671 O O . ASP E 1 117 ? -45.914 -30.304 26.464 1.00 18.28 117 ASP E O 1
ATOM 11676 N N . VAL E 1 118 ? -43.983 -31.464 26.458 1.00 18.11 118 VAL E N 1
ATOM 11677 C CA . VAL E 1 118 ? -43.177 -30.383 27.019 1.00 18.33 118 VAL E CA 1
ATOM 11678 C C . VAL E 1 118 ? -41.845 -30.253 26.285 1.00 16.42 118 VAL E C 1
ATOM 11679 O O . VAL E 1 118 ? -41.202 -31.253 25.975 1.00 19.38 118 VAL E O 1
ATOM 11683 N N . ILE E 1 119 ? -41.426 -29.025 26.003 1.00 18.06 119 ILE E N 1
ATOM 11684 C CA . ILE E 1 119 ? -40.077 -28.801 25.499 1.00 14.99 119 ILE E CA 1
ATOM 11685 C C . ILE E 1 119 ? -39.207 -28.113 26.563 1.00 17.02 119 ILE E C 1
ATOM 11686 O O . ILE E 1 119 ? -39.598 -27.099 27.142 1.00 14.88 119 ILE E O 1
ATOM 11691 N N . MET E 1 120 ? -38.039 -28.687 26.837 1.00 14.96 120 MET E N 1
ATOM 11692 C CA . MET E 1 120 ? -37.128 -28.110 27.819 1.00 15.75 120 MET E CA 1
ATOM 11693 C C . MET E 1 120 ? -36.081 -27.232 27.140 1.00 14.82 120 MET E C 1
ATOM 11694 O O . MET E 1 120 ? -35.370 -27.683 26.244 1.00 17.30 120 MET E O 1
ATOM 11699 N N . ILE E 1 121 ? -36.007 -25.974 27.565 1.00 13.88 121 ILE E N 1
ATOM 11700 C CA . ILE E 1 121 ? -35.036 -25.026 27.031 1.00 13.78 121 ILE E CA 1
ATOM 11701 C C . ILE E 1 121 ? -33.898 -24.837 28.024 1.00 14.33 121 ILE E C 1
ATOM 11702 O O . ILE E 1 121 ? -34.125 -24.420 29.159 1.00 16.43 121 ILE E O 1
ATOM 11707 N N . PRO E 1 122 ? -32.664 -25.138 27.600 1.00 14.79 122 PRO E N 1
ATOM 11708 C CA . PRO E 1 122 ? -31.504 -25.011 28.486 1.00 16.01 122 PRO E CA 1
ATOM 11709 C C . PRO E 1 122 ? -30.993 -23.577 28.576 1.00 18.04 122 PRO E C 1
ATOM 11710 O O . PRO E 1 122 ? -31.268 -22.766 27.686 1.00 17.04 122 PRO E O 1
ATOM 11714 N N . LYS E 1 123 ? -30.266 -23.280 29.650 1.00 15.87 123 LYS E N 1
ATOM 11715 C CA . LYS E 1 123 ? -29.531 -22.024 29.791 1.00 16.32 123 LYS E CA 1
ATOM 11716 C C . LYS E 1 123 ? -30.384 -20.765 29.593 1.00 14.45 123 LYS E C 1
ATOM 11717 O O . LYS E 1 123 ? -29.928 -19.775 29.025 1.00 17.67 123 LYS E O 1
ATOM 11723 N N . VAL E 1 124 ? -31.620 -20.817 30.072 1.00 16.89 124 VAL E N 1
ATOM 11724 C CA . VAL E 1 124 ? -32.519 -19.670 30.029 1.00 16.88 124 VAL E CA 1
ATOM 11725 C C . VAL E 1 124 ? -31.947 -18.520 30.857 1.00 20.90 124 VAL E C 1
ATOM 11726 O O . VAL E 1 124 ? -31.498 -18.723 31.983 1.00 20.11 124 VAL E O 1
ATOM 11730 N N . GLU E 1 125 ? -31.950 -17.314 30.297 1.00 16.37 125 GLU E N 1
ATOM 11731 C CA . GLU E 1 125 ? -31.385 -16.161 30.998 1.00 17.46 125 GLU E CA 1
ATOM 11732 C C . GLU E 1 125 ? -32.413 -15.095 31.375 1.00 14.60 125 GLU E C 1
ATOM 11733 O O . GLU E 1 125 ? -32.202 -14.327 32.311 1.00 17.46 125 GLU E O 1
ATOM 11739 N N . GLY E 1 126 ? -33.523 -15.042 30.651 1.00 13.10 126 GLY E N 1
ATOM 11740 C CA . GLY E 1 126 ? -34.539 -14.047 30.935 1.00 13.52 126 GLY E CA 1
ATOM 11741 C C . GLY E 1 126 ? -35.833 -14.262 30.182 1.00 11.37 126 GLY E C 1
ATOM 11742 O O . GLY E 1 126 ? -35.958 -15.216 29.418 1.00 13.63 126 GLY E O 1
ATOM 11743 N N . PRO E 1 127 ? -36.808 -13.367 30.396 1.00 12.12 127 PRO E N 1
ATOM 11744 C CA . PRO E 1 127 ? -38.134 -13.480 29.783 1.00 12.63 127 PRO E CA 1
ATOM 11745 C C . PRO E 1 127 ? -38.076 -13.433 28.259 1.00 12.65 127 PRO E C 1
ATOM 11746 O O . PRO E 1 127 ? -38.935 -14.023 27.612 1.00 10.28 127 PRO E O 1
ATOM 11750 N N . TRP E 1 128 ? -37.075 -12.753 27.704 1.00 11.58 128 TRP E N 1
ATOM 11751 C CA . TRP E 1 128 ? -36.923 -12.656 26.254 1.00 12.37 128 TRP E CA 1
ATOM 11752 C C . TRP E 1 128 ? -36.751 -14.027 25.599 1.00 14.27 128 TRP E C 1
ATOM 11753 O O . TRP E 1 128 ? -37.248 -14.257 24.495 1.00 13.43 128 TRP E O 1
ATOM 11764 N N . ASP E 1 129 ? -36.043 -14.927 26.280 1.00 14.15 129 ASP E N 1
ATOM 11765 C CA . ASP E 1 129 ? -35.868 -16.299 25.800 1.00 14.59 129 ASP E CA 1
ATOM 11766 C C . ASP E 1 129 ? -37.217 -16.993 25.657 1.00 13.35 129 ASP E C 1
ATOM 11767 O O . ASP E 1 129 ? -37.481 -17.666 24.656 1.00 13.39 129 ASP E O 1
ATOM 11772 N N . ILE E 1 130 ? -38.065 -16.830 26.668 1.00 11.12 130 ILE E N 1
ATOM 11773 C CA . ILE E 1 130 ? -39.392 -17.432 26.656 1.00 10.12 130 ILE E CA 1
ATOM 11774 C C . ILE E 1 130 ? -40.257 -16.832 25.549 1.00 12.21 130 ILE E C 1
ATOM 11775 O O . ILE E 1 130 ? -40.975 -17.553 24.855 1.00 12.97 130 ILE E O 1
ATOM 11780 N N . HIS E 1 131 ? -40.179 -15.513 25.387 1.00 11.58 131 HIS E N 1
ATOM 11781 C CA . HIS E 1 131 ? -40.928 -14.818 24.346 1.00 13.66 131 HIS E CA 1
ATOM 11782 C C . HIS E 1 131 ? -40.605 -15.366 22.958 1.00 12.44 131 HIS E C 1
ATOM 11783 O O . HIS E 1 131 ? -41.498 -15.531 22.127 1.00 12.19 131 HIS E O 1
ATOM 11790 N N . PHE E 1 132 ? -39.329 -15.638 22.703 1.00 12.40 132 PHE E N 1
ATOM 11791 C CA . PHE E 1 132 ? -38.942 -16.205 21.418 1.00 10.91 132 PHE E CA 1
ATOM 11792 C C . PHE E 1 132 ? -39.537 -17.592 21.218 1.00 13.11 132 PHE E C 1
ATOM 11793 O O . PHE E 1 132 ? -40.139 -17.871 20.185 1.00 12.86 132 PHE E O 1
ATOM 11801 N N . VAL E 1 133 ? -39.352 -18.465 22.204 1.00 11.78 133 VAL E N 1
ATOM 11802 C CA . VAL E 1 133 ? -39.800 -19.850 22.084 1.00 12.91 133 VAL E CA 1
ATOM 11803 C C . VAL E 1 133 ? -41.320 -19.925 21.947 1.00 13.10 133 VAL E C 1
ATOM 11804 O O . VAL E 1 133 ? -41.842 -20.677 21.128 1.00 11.86 133 VAL E O 1
ATOM 11808 N N . ASP E 1 134 ? -42.016 -19.117 22.741 1.00 13.60 134 ASP E N 1
ATOM 11809 C CA . ASP E 1 134 ? -43.475 -19.068 22.737 1.00 14.55 134 ASP E CA 1
ATOM 11810 C C . ASP E 1 134 ? -44.007 -18.716 21.348 1.00 14.87 134 ASP E C 1
ATOM 11811 O O . ASP E 1 134 ? -44.893 -19.393 20.823 1.00 14.06 134 ASP E O 1
ATOM 11816 N N . GLN E 1 135 ? -43.454 -17.664 20.752 1.00 13.58 135 GLN E N 1
ATOM 11817 C CA . GLN E 1 135 ? -43.885 -17.211 19.432 1.00 11.14 135 GLN E CA 1
ATOM 11818 C C . GLN E 1 135 ? -43.457 -18.180 18.324 1.00 16.28 135 GLN E C 1
ATOM 11819 O O . GLN E 1 135 ? -44.200 -18.410 17.368 1.00 12.99 135 GLN E O 1
ATOM 11825 N N . TYR E 1 136 ? -42.256 -18.740 18.452 1.00 12.95 136 TYR E N 1
ATOM 11826 C CA . TYR E 1 136 ? -41.766 -19.728 17.492 1.00 12.73 136 TYR E CA 1
ATOM 11827 C C . TYR E 1 136 ? -42.676 -20.960 17.501 1.00 16.25 136 TYR E C 1
ATOM 11828 O O . TYR E 1 136 ? -43.117 -21.431 16.452 1.00 15.16 136 TYR E O 1
ATOM 11837 N N . LEU E 1 137 ? -42.966 -21.465 18.696 1.00 15.71 137 LEU E N 1
ATOM 11838 C CA . LEU E 1 137 ? -43.838 -22.625 18.852 1.00 15.12 137 LEU E CA 1
ATOM 11839 C C . LEU E 1 137 ? -45.222 -22.380 18.266 1.00 15.02 137 LEU E C 1
ATOM 11840 O O . LEU E 1 137 ? -45.774 -23.246 17.590 1.00 15.55 137 LEU E O 1
ATOM 11845 N N . ALA E 1 138 ? -45.774 -21.196 18.517 1.00 12.84 138 ALA E N 1
ATOM 11846 C CA . ALA E 1 138 ? -47.110 -20.860 18.029 1.00 15.88 138 ALA E CA 1
ATOM 11847 C C . ALA E 1 138 ? -47.195 -20.929 16.508 1.00 15.43 138 ALA E C 1
ATOM 11848 O O . ALA E 1 138 ? -48.152 -21.470 15.956 1.00 13.47 138 ALA E O 1
ATOM 11850 N N . LEU E 1 139 ? -46.190 -20.383 15.834 1.00 13.61 139 LEU E N 1
ATOM 11851 C CA . LEU E 1 139 ? -46.173 -20.380 14.377 1.00 15.53 139 LEU E CA 1
ATOM 11852 C C . LEU E 1 139 ? -45.962 -21.790 13.817 1.00 15.10 139 LEU E C 1
ATOM 11853 O O . LEU E 1 139 ? -46.531 -22.152 12.787 1.00 15.17 139 LEU E O 1
ATOM 11858 N N . LEU E 1 140 ? -45.151 -22.585 14.502 1.00 13.83 140 LEU E N 1
ATOM 11859 C CA . LEU E 1 140 ? -44.951 -23.975 14.107 1.00 14.61 140 LEU E CA 1
ATOM 11860 C C . LEU E 1 140 ? -46.202 -24.806 14.377 1.00 17.16 140 LEU E C 1
ATOM 11861 O O . LEU E 1 140 ? -46.572 -25.660 13.568 1.00 18.34 140 LEU E O 1
ATOM 11866 N N . GLU E 1 141 ? -46.847 -24.551 15.514 1.00 14.88 141 GLU E N 1
ATOM 11867 C CA . GLU E 1 141 ? -48.085 -25.239 15.876 1.00 15.17 141 GLU E CA 1
ATOM 11868 C C . GLU E 1 141 ? -49.190 -24.961 14.863 1.00 20.98 141 GLU E C 1
ATOM 11869 O O . GLU E 1 141 ? -49.940 -25.863 14.483 1.00 19.22 141 GLU E O 1
ATOM 11875 N N . ALA E 1 142 ? -49.289 -23.704 14.437 1.00 17.89 142 ALA E N 1
ATOM 11876 C CA . ALA E 1 142 ? -50.289 -23.304 13.455 1.00 17.87 142 ALA E CA 1
ATOM 11877 C C . ALA E 1 142 ? -50.024 -23.963 12.102 1.00 21.31 142 ALA E C 1
ATOM 11878 O O . ALA E 1 142 ? -50.940 -24.485 11.465 1.00 20.07 142 ALA E O 1
ATOM 11880 N N . ARG E 1 143 ? -48.765 -23.942 11.677 1.00 18.26 143 ARG E N 1
ATOM 11881 C CA . ARG E 1 143 ? -48.370 -24.499 10.390 1.00 20.10 143 ARG E CA 1
ATOM 11882 C C . ARG E 1 143 ? -48.668 -25.996 10.298 1.00 23.20 143 ARG E C 1
ATOM 11883 O O . ARG E 1 143 ? -49.039 -26.499 9.235 1.00 23.37 143 ARG E O 1
ATOM 11891 N N . HIS E 1 144 ? -48.520 -26.703 11.415 1.00 19.86 144 HIS E N 1
ATOM 11892 C CA . HIS E 1 144 ? -48.672 -28.154 11.413 1.00 23.55 144 HIS E CA 1
ATOM 11893 C C . HIS E 1 144 ? -49.925 -28.628 12.139 1.00 25.25 144 HIS E C 1
ATOM 11894 O O . HIS E 1 144 ? -50.056 -29.812 12.455 1.00 28.63 144 HIS E O 1
ATOM 11901 N N . GLN E 1 145 ? -50.839 -27.697 12.395 1.00 22.18 145 GLN E N 1
ATOM 11902 C CA . GLN E 1 145 ? -52.136 -28.012 12.988 1.00 27.07 145 GLN E CA 1
ATOM 11903 C C . GLN E 1 145 ? -52.033 -28.839 14.265 1.00 28.94 145 GLN E C 1
ATOM 11904 O O . GLN E 1 145 ? -52.786 -29.794 14.456 1.00 30.34 145 GLN E O 1
ATOM 11910 N N . ILE E 1 146 ? -51.094 -28.467 15.130 1.00 24.81 146 ILE E N 1
ATOM 11911 C CA . ILE E 1 146 ? -50.924 -29.127 16.419 1.00 22.30 146 ILE E CA 1
ATOM 11912 C C . ILE E 1 146 ? -52.133 -28.837 17.305 1.00 22.24 146 ILE E C 1
ATOM 11913 O O . ILE E 1 146 ? -52.568 -27.692 17.413 1.00 25.29 146 ILE E O 1
ATOM 11918 N N . LYS E 1 147 ? -52.668 -29.876 17.940 1.00 22.27 147 LYS E N 1
ATOM 11919 C CA . LYS E 1 147 ? -53.969 -29.781 18.603 1.00 27.46 147 LYS E CA 1
ATOM 11920 C C . LYS E 1 147 ? -53.931 -29.236 20.030 1.00 24.66 147 LYS E C 1
ATOM 11921 O O . LYS E 1 147 ? -54.886 -28.609 20.482 1.00 20.39 147 LYS E O 1
ATOM 11927 N N . LYS E 1 148 ? -52.841 -29.483 20.745 1.00 24.12 148 LYS E N 1
ATOM 11928 C CA . LYS E 1 148 ? -52.697 -28.935 22.088 1.00 25.58 148 LYS E CA 1
ATOM 11929 C C . LYS E 1 148 ? -51.369 -28.193 22.220 1.00 22.93 148 LYS E C 1
ATOM 11930 O O . LYS E 1 148 ? -50.399 -28.527 21.541 1.00 22.46 148 LYS E O 1
ATOM 11936 N N . PRO E 1 149 ? -51.326 -27.170 23.085 1.00 20.97 149 PRO E N 1
ATOM 11937 C CA . PRO E 1 149 ? -50.103 -26.373 23.226 1.00 20.03 149 PRO E CA 1
ATOM 11938 C C . PRO E 1 149 ? -48.936 -27.198 23.741 1.00 16.76 149 PRO E C 1
ATOM 11939 O O . PRO E 1 149 ? -49.104 -27.992 24.666 1.00 16.50 149 PRO E O 1
ATOM 11943 N N . ILE E 1 150 ? -47.768 -27.018 23.135 1.00 14.04 150 ILE E N 1
ATOM 11944 C CA . ILE E 1 150 ? -46.543 -27.582 23.675 1.00 17.99 150 ILE E CA 1
ATOM 11945 C C . ILE E 1 150 ? -46.039 -26.658 24.782 1.00 18.44 150 ILE E C 1
ATOM 11946 O O . ILE E 1 150 ? -45.873 -25.456 24.575 1.00 16.70 150 ILE E O 1
ATOM 11951 N N . LEU E 1 151 ? -45.821 -27.224 25.963 1.00 15.55 151 LEU E N 1
ATOM 11952 C CA . LEU E 1 151 ? -45.428 -26.444 27.128 1.00 18.64 151 LEU E CA 1
ATOM 11953 C C . LEU E 1 151 ? -43.928 -26.186 27.142 1.00 19.71 151 LEU E C 1
ATOM 11954 O O . LEU E 1 151 ? -43.163 -26.877 26.467 1.00 16.70 151 LEU E O 1
ATOM 11959 N N . ILE E 1 152 ? -43.519 -25.188 27.921 1.00 18.69 152 ILE E N 1
ATOM 11960 C CA . ILE E 1 152 ? -42.116 -24.815 28.042 1.00 14.36 152 ILE E CA 1
ATOM 11961 C C . ILE E 1 152 ? -41.601 -25.075 29.452 1.00 15.93 152 ILE E C 1
ATOM 11962 O O . ILE E 1 152 ? -42.150 -24.566 30.429 1.00 14.68 152 ILE E O 1
ATOM 11967 N N . HIS E 1 153 ? -40.546 -25.877 29.548 1.00 14.74 153 HIS E N 1
ATOM 11968 C CA . HIS E 1 153 ? -39.879 -26.140 30.816 1.00 13.81 153 HIS E CA 1
ATOM 11969 C C . HIS E 1 153 ? -38.515 -25.467 30.777 1.00 13.17 153 HIS E C 1
ATOM 11970 O O . HIS E 1 153 ? -37.710 -25.745 29.892 1.00 14.33 153 HIS E O 1
ATOM 11977 N N . ALA E 1 154 ? -38.258 -24.572 31.724 1.00 13.83 154 ALA E N 1
ATOM 11978 C CA . ALA E 1 154 ? -37.018 -23.808 31.717 1.00 13.14 154 ALA E CA 1
ATOM 11979 C C . ALA E 1 154 ? -35.963 -24.435 32.611 1.00 16.93 154 ALA E C 1
ATOM 11980 O O . ALA E 1 154 ? -36.183 -24.636 33.805 1.00 14.31 154 ALA E O 1
ATOM 11982 N N . LEU E 1 155 ? -34.838 -24.739 32.049 1.00 14.72 155 LEU E N 1
ATOM 11983 C CA . LEU E 1 155 ? -33.695 -25.159 32.803 1.00 17.88 155 LEU E CA 1
ATOM 11984 C C . LEU E 1 155 ? -33.062 -23.972 33.518 1.00 18.97 155 LEU E C 1
ATOM 11985 O O . LEU E 1 155 ? -32.685 -23.037 32.920 1.00 19.06 155 LEU E O 1
ATOM 11990 N N . LEU E 1 156 ? -32.985 -24.068 34.816 1.00 16.40 156 LEU E N 1
ATOM 11991 C CA . LEU E 1 156 ? -32.471 -22.987 35.636 1.00 16.54 156 LEU E CA 1
ATOM 11992 C C . LEU E 1 156 ? -31.004 -23.279 35.924 1.00 22.67 156 LEU E C 1
ATOM 11993 O O . LEU E 1 156 ? -30.684 -24.066 36.815 1.00 22.60 156 LEU E O 1
ATOM 11998 N N . GLU E 1 157 ? -30.111 -22.668 35.150 1.00 17.41 157 GLU E N 1
ATOM 11999 C CA . GLU E 1 157 ? -28.697 -23.017 35.238 1.00 20.59 157 GLU E CA 1
ATOM 12000 C C . GLU E 1 157 ? -27.723 -21.874 34.949 1.00 18.02 157 GLU E C 1
ATOM 12001 O O . GLU E 1 157 ? -26.548 -22.112 34.673 1.00 17.81 157 GLU E O 1
ATOM 12007 N N . THR E 1 158 ? -28.210 -20.639 35.012 1.00 16.16 158 THR E N 1
ATOM 12008 C CA . THR E 1 158 ? -27.333 -19.473 34.972 1.00 15.95 158 THR E CA 1
ATOM 12009 C C . THR E 1 158 ? -27.668 -18.552 36.136 1.00 14.81 158 THR E C 1
ATOM 12010 O O . THR E 1 158 ? -28.792 -18.563 36.644 1.00 14.81 158 THR E O 1
ATOM 12014 N N . ALA E 1 159 ? -26.692 -17.755 36.555 1.00 14.48 159 ALA E N 1
ATOM 12015 C CA . ALA E 1 159 ? -26.908 -16.765 37.604 1.00 17.25 159 ALA E CA 1
ATOM 12016 C C . ALA E 1 159 ? -27.963 -15.758 37.165 1.00 14.78 159 ALA E C 1
ATOM 12017 O O . ALA E 1 159 ? -28.798 -15.325 37.959 1.00 17.86 159 ALA E O 1
ATOM 12019 N N . GLN E 1 160 ? -27.925 -15.394 35.890 1.00 14.76 160 GLN E N 1
ATOM 12020 C CA . GLN E 1 160 ? -28.892 -14.455 35.345 1.00 18.49 160 GLN E CA 1
ATOM 12021 C C . GLN E 1 160 ? -30.310 -15.028 35.386 1.00 18.19 160 GLN E C 1
ATOM 12022 O O . GLN E 1 160 ? -31.271 -14.315 35.689 1.00 15.28 160 GLN E O 1
ATOM 12028 N N . GLY E 1 161 ? -30.436 -16.316 35.087 1.00 15.52 161 GLY E N 1
ATOM 12029 C CA . GLY E 1 161 ? -31.720 -16.989 35.162 1.00 15.97 161 GLY E CA 1
ATOM 12030 C C . GLY E 1 161 ? -32.288 -16.988 36.571 1.00 15.95 161 GLY E C 1
ATOM 12031 O O . GLY E 1 161 ? -33.492 -16.811 36.762 1.00 15.82 161 GLY E O 1
ATOM 12032 N N . MET E 1 162 ? -31.419 -17.185 37.560 1.00 16.37 162 MET E N 1
ATOM 12033 C CA . MET E 1 162 ? -31.824 -17.145 38.965 1.00 17.02 162 MET E CA 1
ATOM 12034 C C . MET E 1 162 ? -32.357 -15.768 39.360 1.00 15.49 162 MET E C 1
ATOM 12035 O O . MET E 1 162 ? -33.386 -15.658 40.025 1.00 16.70 162 MET E O 1
ATOM 12040 N N . VAL E 1 163 ? -31.648 -14.720 38.952 1.00 17.71 163 VAL E N 1
ATOM 12041 C CA . VAL E 1 163 ? -32.044 -13.352 39.273 1.00 18.90 163 VAL E CA 1
ATOM 12042 C C . VAL E 1 163 ? -33.332 -12.964 38.546 1.00 20.29 163 VAL E C 1
ATOM 12043 O O . VAL E 1 163 ? -34.184 -12.269 39.100 1.00 17.15 163 VAL E O 1
ATOM 12047 N N . ASN E 1 164 ? -33.478 -13.440 37.312 1.00 17.36 164 ASN E N 1
ATOM 12048 C CA . ASN E 1 164 ? -34.652 -13.127 36.499 1.00 18.85 164 ASN E CA 1
ATOM 12049 C C . ASN E 1 164 ? -35.779 -14.148 36.618 1.00 15.85 164 ASN E C 1
ATOM 12050 O O . ASN E 1 164 ? -36.651 -14.217 35.751 1.00 16.13 164 ASN E O 1
ATOM 12055 N N . LEU E 1 165 ? -35.770 -14.922 37.698 1.00 16.37 165 LEU E N 1
ATOM 12056 C CA . LEU E 1 165 ? -36.669 -16.067 37.832 1.00 13.59 165 LEU E CA 1
ATOM 12057 C C . LEU E 1 165 ? -38.149 -15.688 37.770 1.00 19.44 165 LEU E C 1
ATOM 12058 O O . LEU E 1 165 ? -38.945 -16.386 37.138 1.00 13.92 165 LEU E O 1
ATOM 12063 N N . GLU E 1 166 ? -38.513 -14.584 38.420 1.00 16.02 166 GLU E N 1
ATOM 12064 C CA . GLU E 1 166 ? -39.901 -14.128 38.423 1.00 17.17 166 GLU E CA 1
ATOM 12065 C C . GLU E 1 166 ? -40.372 -13.756 37.024 1.00 14.19 166 GLU E C 1
ATOM 12066 O O . GLU E 1 166 ? -41.474 -14.117 36.613 1.00 13.50 166 GLU E O 1
ATOM 12072 N N . GLU E 1 167 ? -39.529 -13.033 36.295 1.00 16.37 167 GLU E N 1
ATOM 12073 C CA A GLU E 1 167 ? -39.865 -12.589 34.948 0.49 18.56 167 GLU E CA 1
ATOM 12074 C CA B GLU E 1 167 ? -39.876 -12.593 34.947 0.51 18.58 167 GLU E CA 1
ATOM 12075 C C . GLU E 1 167 ? -40.003 -13.773 33.990 1.00 13.07 167 GLU E C 1
ATOM 12076 O O . GLU E 1 167 ? -40.864 -13.778 33.114 1.00 15.22 167 GLU E O 1
ATOM 12087 N N . ILE E 1 168 ? -39.151 -14.777 34.163 1.00 14.49 168 ILE E N 1
ATOM 12088 C CA . ILE E 1 168 ? -39.219 -15.969 33.324 1.00 14.56 168 ILE E CA 1
ATOM 12089 C C . ILE E 1 168 ? -40.509 -16.735 33.599 1.00 11.61 168 ILE E C 1
ATOM 12090 O O . ILE E 1 168 ? -41.213 -17.152 32.675 1.00 14.66 168 ILE E O 1
ATOM 12095 N N . ALA E 1 169 ? -40.822 -16.891 34.879 1.00 13.39 169 ALA E N 1
ATOM 12096 C CA . ALA E 1 169 ? -41.985 -17.655 35.305 1.00 14.46 169 ALA E CA 1
ATOM 12097 C C . ALA E 1 169 ? -43.290 -17.092 34.753 1.00 13.20 169 ALA E C 1
ATOM 12098 O O . ALA E 1 169 ? -44.201 -17.843 34.417 1.00 17.15 169 ALA E O 1
ATOM 12100 N N . GLY E 1 170 ? -43.382 -15.771 34.652 1.00 15.22 170 GLY E N 1
ATOM 12101 C CA . GLY E 1 170 ? -44.626 -15.151 34.228 1.00 14.29 170 GLY E CA 1
ATOM 12102 C C . GLY E 1 170 ? -44.692 -14.786 32.756 1.00 13.65 170 GLY E C 1
ATOM 12103 O O . GLY E 1 170 ? -45.611 -14.091 32.327 1.00 16.12 170 GLY E O 1
ATOM 12104 N N . ALA E 1 171 ? -43.734 -15.269 31.974 1.00 12.33 171 ALA E N 1
ATOM 12105 C CA . ALA E 1 171 ? -43.579 -14.807 30.593 1.00 12.79 171 ALA E CA 1
ATOM 12106 C C . ALA E 1 171 ? -44.532 -15.436 29.568 1.00 15.80 171 ALA E C 1
ATOM 12107 O O . ALA E 1 171 ? -44.672 -14.919 28.458 1.00 16.54 171 ALA E O 1
ATOM 12109 N N . SER E 1 172 ? -45.184 -16.536 29.933 1.00 16.62 172 SER E N 1
ATOM 12110 C CA . SER E 1 172 ? -45.992 -17.291 28.973 1.00 14.06 172 SER E CA 1
ATOM 12111 C C . SER E 1 172 ? -46.937 -18.275 29.654 1.00 17.50 172 SER E C 1
ATOM 12112 O O . SER E 1 172 ? -46.589 -18.873 30.668 1.00 16.47 172 SER E O 1
ATOM 12115 N N . PRO E 1 173 ? -48.138 -18.459 29.085 1.00 18.44 173 PRO E N 1
ATOM 12116 C CA . PRO E 1 173 ? -49.047 -19.493 29.588 1.00 17.57 173 PRO E CA 1
ATOM 12117 C C . PRO E 1 173 ? -48.536 -20.893 29.240 1.00 20.25 173 PRO E C 1
ATOM 12118 O O . PRO E 1 173 ? -49.118 -21.884 29.685 1.00 18.19 173 PRO E O 1
ATOM 12122 N N . ARG E 1 174 ? -47.464 -20.966 28.453 1.00 17.18 174 ARG E N 1
ATOM 12123 C CA . ARG E 1 174 ? -46.843 -22.243 28.114 1.00 16.80 174 ARG E CA 1
ATOM 12124 C C . ARG E 1 174 ? -45.993 -22.778 29.258 1.00 18.78 174 ARG E C 1
ATOM 12125 O O . ARG E 1 174 ? -45.668 -23.964 29.283 1.00 18.06 174 ARG E O 1
ATOM 12133 N N . MET E 1 175 ? -45.619 -21.904 30.189 1.00 16.09 175 MET E N 1
ATOM 12134 C CA . MET E 1 175 ? -44.699 -22.287 31.259 1.00 18.55 175 MET E CA 1
ATOM 12135 C C . MET E 1 175 ? -45.210 -23.478 32.056 1.00 16.64 175 MET E C 1
ATOM 12136 O O . MET E 1 175 ? -46.353 -23.496 32.519 1.00 14.82 175 MET E O 1
ATOM 12141 N N . HIS E 1 176 ? -44.345 -24.477 32.190 1.00 15.55 176 HIS E N 1
ATOM 12142 C CA . HIS E 1 176 ? -44.662 -25.696 32.912 1.00 17.73 176 HIS E CA 1
ATOM 12143 C C . HIS E 1 176 ? -43.952 -25.685 34.258 1.00 18.47 176 HIS E C 1
ATOM 12144 O O . HIS E 1 176 ? -44.533 -26.026 35.290 1.00 17.09 176 HIS E O 1
ATOM 12151 N N . GLY E 1 177 ? -42.688 -25.282 34.243 1.00 15.07 177 GLY E N 1
ATOM 12152 C CA . GLY E 1 177 ? -41.908 -25.239 35.459 1.00 14.27 177 GLY E CA 1
ATOM 12153 C C . GLY E 1 177 ? -40.421 -25.111 35.210 1.00 14.65 177 GLY E C 1
ATOM 12154 O O . GLY E 1 177 ? -39.994 -24.786 34.103 1.00 12.64 177 GLY E O 1
ATOM 12155 N N . PHE E 1 178 ? -39.640 -25.366 36.256 1.00 14.32 178 PHE E N 1
ATOM 12156 C CA . PHE E 1 178 ? -38.193 -25.227 36.212 1.00 15.67 178 PHE E CA 1
ATOM 12157 C C . PHE E 1 178 ? -37.497 -26.493 36.692 1.00 14.26 178 PHE E C 1
ATOM 12158 O O . PHE E 1 178 ? -38.016 -27.210 37.544 1.00 18.64 178 PHE E O 1
ATOM 12166 N N . SER E 1 179 ? -36.320 -26.758 36.135 1.00 14.03 179 SER E N 1
ATOM 12167 C CA . SER E 1 179 ? -35.410 -27.753 36.689 1.00 14.69 179 SER E CA 1
ATOM 12168 C C . SER E 1 179 ? -34.105 -27.071 37.054 1.00 19.21 179 SER E C 1
ATOM 12169 O O . SER E 1 179 ? -33.562 -26.286 36.276 1.00 16.94 179 SER E O 1
ATOM 12172 N N . LEU E 1 180 ? -33.608 -27.373 38.246 1.00 20.31 180 LEU E N 1
ATOM 12173 C CA . LEU E 1 180 ? -32.299 -26.904 38.665 1.00 19.69 180 LEU E CA 1
ATOM 12174 C C . LEU E 1 180 ? -31.216 -27.692 37.934 1.00 22.46 180 LEU E C 1
ATOM 12175 O O . LEU E 1 180 ? -31.190 -28.921 37.990 1.00 21.07 180 LEU E O 1
ATOM 12180 N N . GLY E 1 181 ? -30.340 -26.981 37.230 1.00 18.94 181 GLY E N 1
ATOM 12181 C CA . GLY E 1 181 ? -29.190 -27.592 36.588 1.00 17.68 181 GLY E CA 1
ATOM 12182 C C . GLY E 1 181 ? -27.921 -27.238 37.342 1.00 20.46 181 GLY E C 1
ATOM 12183 O O . GLY E 1 181 ? -27.232 -26.283 36.986 1.00 20.79 181 GLY E O 1
ATOM 12184 N N . PRO E 1 182 ? -27.593 -28.022 38.381 1.00 20.19 182 PRO E N 1
ATOM 12185 C CA . PRO E 1 182 ? -26.541 -27.676 39.343 1.00 20.84 182 PRO E CA 1
ATOM 12186 C C . PRO E 1 182 ? -25.150 -27.591 38.727 1.00 21.26 182 PRO E C 1
ATOM 12187 O O . PRO E 1 182 ? -24.304 -26.874 39.255 1.00 21.47 182 PRO E O 1
ATOM 12191 N N . ALA E 1 183 ? -24.918 -28.303 37.630 1.00 21.18 183 ALA E N 1
ATOM 12192 C CA . ALA E 1 183 ? -23.606 -28.295 36.992 1.00 22.20 183 ALA E CA 1
ATOM 12193 C C . ALA E 1 183 ? -23.327 -26.963 36.294 1.00 21.31 183 ALA E C 1
ATOM 12194 O O . ALA E 1 183 ? -22.337 -26.293 36.591 1.00 19.50 183 ALA E O 1
ATOM 12196 N N . ASP E 1 184 ? -24.200 -26.580 35.368 1.00 17.41 184 ASP E N 1
ATOM 12197 C CA . ASP E 1 184 ? -24.061 -25.296 34.689 1.00 21.88 184 ASP E CA 1
ATOM 12198 C C . ASP E 1 184 ? -24.197 -24.127 35.659 1.00 17.82 184 ASP E C 1
ATOM 12199 O O . ASP E 1 184 ? -23.514 -23.114 35.508 1.00 15.60 184 ASP E O 1
ATOM 12204 N N . LEU E 1 185 ? -25.071 -24.269 36.653 1.00 15.22 185 LEU E N 1
ATOM 12205 C CA . LEU E 1 185 ? -25.292 -23.191 37.619 1.00 16.70 185 LEU E CA 1
ATOM 12206 C C . LEU E 1 185 ? -24.059 -22.953 38.482 1.00 15.70 185 LEU E C 1
ATOM 12207 O O . LEU E 1 185 ? -23.714 -21.811 38.779 1.00 16.20 185 LEU E O 1
ATOM 12212 N N . ALA E 1 186 ? -23.389 -24.031 38.878 1.00 17.45 186 ALA E N 1
ATOM 12213 C CA . ALA E 1 186 ? -22.147 -23.909 39.637 1.00 17.54 186 ALA E CA 1
ATOM 12214 C C . ALA E 1 186 ? -21.072 -23.209 38.811 1.00 18.50 186 ALA E C 1
ATOM 12215 O O . ALA E 1 186 ? -20.347 -22.357 39.319 1.00 22.75 186 ALA E O 1
ATOM 12217 N N . ALA E 1 187 ? -20.979 -23.569 37.534 1.00 17.34 187 ALA E N 1
ATOM 12218 C CA . ALA E 1 187 ? -19.998 -22.969 36.636 1.00 20.70 187 ALA E CA 1
ATOM 12219 C C . ALA E 1 187 ? -20.325 -21.507 36.354 1.00 20.78 187 ALA E C 1
ATOM 12220 O O . ALA E 1 187 ? -19.428 -20.667 36.277 1.00 25.40 187 ALA E O 1
ATOM 12222 N N . SER E 1 188 ? -21.612 -21.212 36.197 1.00 18.75 188 SER E N 1
ATOM 12223 C CA . SER E 1 188 ? -22.063 -19.846 35.960 1.00 18.60 188 SER E CA 1
ATOM 12224 C C . SER E 1 188 ? -21.715 -18.957 37.151 1.00 20.35 188 SER E C 1
ATOM 12225 O O . SER E 1 188 ? -21.130 -17.887 36.987 1.00 20.90 188 SER E O 1
ATOM 12228 N N . ARG E 1 189 ? -22.065 -19.416 38.348 1.00 21.26 189 ARG E N 1
ATOM 12229 C CA . ARG E 1 189 ? -21.780 -18.682 39.577 1.00 22.20 189 ARG E CA 1
ATOM 12230 C C . ARG E 1 189 ? -20.294 -18.665 39.893 1.00 23.26 189 ARG E C 1
ATOM 12231 O O . ARG E 1 189 ? -19.799 -17.750 40.550 1.00 23.27 189 ARG E O 1
ATOM 12239 N N . GLY E 1 190 ? -19.590 -19.693 39.439 1.00 24.71 190 GLY E N 1
ATOM 12240 C CA . GLY E 1 190 ? -18.200 -19.869 39.806 1.00 21.87 190 GLY E CA 1
ATOM 12241 C C . GLY E 1 190 ? -18.064 -20.600 41.128 1.00 22.65 190 GLY E C 1
ATOM 12242 O O . GLY E 1 190 ? -17.048 -20.468 41.811 1.00 27.72 190 GLY E O 1
ATOM 12243 N N . MET E 1 191 ? -19.097 -21.354 41.499 1.00 23.05 191 MET E N 1
ATOM 12244 C CA . MET E 1 191 ? -19.014 -22.236 42.657 1.00 24.44 191 MET E CA 1
ATOM 12245 C C . MET E 1 191 ? -17.841 -23.180 42.434 1.00 29.10 191 MET E C 1
ATOM 12246 O O . MET E 1 191 ? -17.782 -23.887 41.430 1.00 27.89 191 MET E O 1
ATOM 12251 N N . LYS E 1 192 ? -16.900 -23.175 43.369 1.00 25.82 192 LYS E N 1
ATOM 12252 C CA . LYS E 1 192 ? -15.641 -23.881 43.183 1.00 31.19 192 LYS E CA 1
ATOM 12253 C C . LYS E 1 192 ? -15.745 -25.379 43.460 1.00 33.81 192 LYS E C 1
ATOM 12254 O O . LYS E 1 192 ? -15.187 -25.887 44.435 1.00 32.43 192 LYS E O 1
ATOM 12260 N N . THR E 1 193 ? -16.469 -26.071 42.585 1.00 33.31 193 THR E N 1
ATOM 12261 C CA . THR E 1 193 ? -16.602 -27.522 42.645 1.00 30.48 193 THR E CA 1
ATOM 12262 C C . THR E 1 193 ? -16.931 -28.065 41.259 1.00 33.03 193 THR E C 1
ATOM 12263 O O . THR E 1 193 ? -17.519 -27.361 40.433 1.00 26.59 193 THR E O 1
ATOM 12267 N N . THR E 1 194 ? -16.537 -29.311 41.005 1.00 27.36 194 THR E N 1
ATOM 12268 C CA . THR E 1 194 ? -16.894 -29.991 39.764 1.00 29.57 194 THR E CA 1
ATOM 12269 C C . THR E 1 194 ? -17.968 -31.042 40.019 1.00 32.73 194 THR E C 1
ATOM 12270 O O . THR E 1 194 ? -18.305 -31.827 39.132 1.00 36.36 194 THR E O 1
ATOM 12274 N N . ARG E 1 195 ? -18.503 -31.057 41.236 1.00 25.09 195 ARG E N 1
ATOM 12275 C CA . ARG E 1 195 ? -19.580 -31.978 41.580 1.00 29.09 195 ARG E CA 1
ATOM 12276 C C . ARG E 1 195 ? -20.900 -31.522 40.965 1.00 34.41 195 ARG E C 1
ATOM 12277 O O . ARG E 1 195 ? -21.085 -30.337 40.672 1.00 28.92 195 ARG E O 1
ATOM 12285 N N . VAL E 1 196 ? -21.811 -32.470 40.769 1.00 31.34 196 VAL E N 1
ATOM 12286 C CA . VAL E 1 196 ? -23.122 -32.171 40.204 1.00 30.18 196 VAL E CA 1
ATOM 12287 C C . VAL E 1 196 ? -24.209 -32.484 41.227 1.00 32.22 196 VAL E C 1
ATOM 12288 O O . VAL E 1 196 ? -24.752 -33.590 41.261 1.00 27.28 196 VAL E O 1
ATOM 12292 N N . GLY E 1 197 ? -24.518 -31.500 42.065 1.00 28.11 197 GLY E N 1
ATOM 12293 C CA . GLY E 1 197 ? -25.466 -31.692 43.147 1.00 31.51 197 GLY E CA 1
ATOM 12294 C C . GLY E 1 197 ? -24.807 -32.310 44.365 1.00 30.71 197 GLY E C 1
ATOM 12295 O O . GLY E 1 197 ? -23.618 -32.627 44.344 1.00 32.71 197 GLY E O 1
ATOM 12296 N N . GLY E 1 198 ? -25.582 -32.480 45.431 1.00 29.77 198 GLY E N 1
ATOM 12297 C CA . GLY E 1 198 ? -25.092 -33.120 46.637 1.00 31.85 198 GLY E CA 1
ATOM 12298 C C . GLY E 1 198 ? -24.235 -32.213 47.498 1.00 34.72 198 GLY E C 1
ATOM 12299 O O . GLY E 1 198 ? -24.062 -31.030 47.202 1.00 27.18 198 GLY E O 1
ATOM 12300 N N . GLY E 1 199 ? -23.691 -32.774 48.572 1.00 32.25 199 GLY E N 1
ATOM 12301 C CA . GLY E 1 199 ? -22.892 -32.003 49.506 1.00 32.95 199 GLY E CA 1
ATOM 12302 C C . GLY E 1 199 ? -21.448 -31.824 49.076 1.00 36.52 199 GLY E C 1
ATOM 12303 O O . GLY E 1 199 ? -20.974 -32.475 48.143 1.00 34.18 199 GLY E O 1
ATOM 12304 N N . HIS E 1 200 ? -20.753 -30.920 49.760 1.00 30.83 200 HIS E N 1
ATOM 12305 C CA . HIS E 1 200 ? -19.323 -30.730 49.578 1.00 30.92 200 HIS E CA 1
ATOM 12306 C C . HIS E 1 200 ? -18.705 -30.557 50.960 1.00 31.68 200 HIS E C 1
ATOM 12307 O O . HIS E 1 200 ? -19.164 -29.729 51.748 1.00 31.00 200 HIS E O 1
ATOM 12314 N N . PRO E 1 201 ? -17.661 -31.343 51.261 1.00 32.92 201 PRO E N 1
ATOM 12315 C CA . PRO E 1 201 ? -17.077 -31.395 52.607 1.00 33.93 201 PRO E CA 1
ATOM 12316 C C . PRO E 1 201 ? -16.462 -30.071 53.059 1.00 33.93 201 PRO E C 1
ATOM 12317 O O . PRO E 1 201 ? -16.217 -29.894 54.251 1.00 34.79 201 PRO E O 1
ATOM 12321 N N . PHE E 1 202 ? -16.219 -29.155 52.127 1.00 26.98 202 PHE E N 1
ATOM 12322 C CA . PHE E 1 202 ? -15.599 -27.883 52.478 1.00 33.51 202 PHE E CA 1
ATOM 12323 C C . PHE E 1 202 ? -16.615 -26.868 53.013 1.00 31.91 202 PHE E C 1
ATOM 12324 O O . PHE E 1 202 ? -16.237 -25.882 53.646 1.00 29.74 202 PHE E O 1
ATOM 12332 N N . TYR E 1 203 ? -17.900 -27.108 52.759 1.00 28.42 203 TYR E N 1
ATOM 12333 C CA . TYR E 1 203 ? -18.943 -26.191 53.213 1.00 28.89 203 TYR E CA 1
ATOM 12334 C C . TYR E 1 203 ? -19.518 -26.634 54.551 1.00 30.29 203 TYR E C 1
ATOM 12335 O O . TYR E 1 203 ? -20.227 -27.637 54.632 1.00 26.24 203 TYR E O 1
ATOM 12344 N N . GLY E 1 204 ? -19.215 -25.875 55.599 1.00 28.02 204 GLY E N 1
ATOM 12345 C CA . GLY E 1 204 ? -19.726 -26.186 56.917 1.00 29.08 204 GLY E CA 1
ATOM 12346 C C . GLY E 1 204 ? -19.405 -25.146 57.969 1.00 26.30 204 GLY E C 1
ATOM 12347 O O . GLY E 1 204 ? -18.601 -24.240 57.747 1.00 28.57 204 GLY E O 1
ATOM 12348 N N . VAL E 1 205 ? -20.039 -25.287 59.128 1.00 23.53 205 VAL E N 1
ATOM 12349 C CA . VAL E 1 205 ? -19.868 -24.340 60.221 1.00 28.47 205 VAL E CA 1
ATOM 12350 C C . VAL E 1 205 ? -19.026 -24.948 61.335 1.00 30.51 205 VAL E C 1
ATOM 12351 O O . VAL E 1 205 ? -19.313 -26.047 61.812 1.00 33.50 205 VAL E O 1
ATOM 12355 N N . LEU E 1 206 ? -17.984 -24.232 61.743 1.00 28.45 206 LEU E N 1
ATOM 12356 C CA . LEU E 1 206 ? -17.121 -24.686 62.826 1.00 25.86 206 LEU E CA 1
ATOM 12357 C C . LEU E 1 206 ? -17.674 -24.224 64.166 1.00 31.13 206 LEU E C 1
ATOM 12358 O O . LEU E 1 206 ? -17.977 -23.043 64.350 1.00 31.35 206 LEU E O 1
ATOM 12363 N N . ALA E 1 207 ? -17.812 -25.160 65.100 1.00 31.02 207 ALA E N 1
ATOM 12364 C CA . ALA E 1 207 ? -18.293 -24.834 66.438 1.00 31.27 207 ALA E CA 1
ATOM 12365 C C . ALA E 1 207 ? -17.259 -24.003 67.190 1.00 31.24 207 ALA E C 1
ATOM 12366 O O . ALA E 1 207 ? -16.091 -23.955 66.803 1.00 30.04 207 ALA E O 1
ATOM 12368 N N . ASP E 1 208 ? -17.698 -23.344 68.258 1.00 31.82 208 ASP E N 1
ATOM 12369 C CA . ASP E 1 208 ? -16.797 -22.582 69.115 1.00 35.75 208 ASP E CA 1
ATOM 12370 C C . ASP E 1 208 ? -15.828 -23.529 69.813 1.00 41.89 208 ASP E C 1
ATOM 12371 O O . ASP E 1 208 ? -16.132 -24.710 69.987 1.00 38.67 208 ASP E O 1
ATOM 12376 N N . PRO E 1 209 ? -14.652 -23.017 70.209 1.00 42.01 209 PRO E N 1
ATOM 12377 C CA . PRO E 1 209 ? -13.695 -23.834 70.964 1.00 44.17 209 PRO E CA 1
ATOM 12378 C C . PRO E 1 209 ? -14.271 -24.272 72.307 1.00 50.08 209 PRO E C 1
ATOM 12379 O O . PRO E 1 209 ? -15.176 -23.621 72.830 1.00 45.79 209 PRO E O 1
ATOM 12383 N N . GLN E 1 210 ? -13.753 -25.369 72.851 1.00 58.19 210 GLN E N 1
ATOM 12384 C CA . GLN E 1 210 ? -14.173 -25.845 74.166 1.00 61.13 210 GLN E CA 1
ATOM 12385 C C . GLN E 1 210 ? -13.061 -25.655 75.193 1.00 62.11 210 GLN E C 1
ATOM 12386 O O . GLN E 1 210 ? -11.898 -25.964 74.929 1.00 60.03 210 GLN E O 1
ATOM 12392 N N . ALA E 1 214 ? -9.806 -29.244 72.607 1.00 48.00 214 ALA E N 1
ATOM 12393 C CA . ALA E 1 214 ? -10.426 -30.556 72.462 1.00 56.07 214 ALA E CA 1
ATOM 12394 C C . ALA E 1 214 ? -10.506 -30.968 70.994 1.00 60.14 214 ALA E C 1
ATOM 12395 O O . ALA E 1 214 ? -9.509 -31.377 70.400 1.00 67.17 214 ALA E O 1
ATOM 12397 N N . GLU E 1 215 ? -11.700 -30.859 70.419 1.00 60.79 215 GLU E N 1
ATOM 12398 C CA . GLU E 1 215 ? -11.917 -31.171 69.010 1.00 58.83 215 GLU E CA 1
ATOM 12399 C C . GLU E 1 215 ? -13.205 -30.513 68.527 1.00 54.92 215 GLU E C 1
ATOM 12400 O O . GLU E 1 215 ? -14.301 -30.949 68.882 1.00 50.02 215 GLU E O 1
ATOM 12406 N N . ARG E 1 216 ? -13.070 -29.468 67.715 1.00 48.27 216 ARG E N 1
ATOM 12407 C CA . ARG E 1 216 ? -14.218 -28.669 67.293 1.00 41.32 216 ARG E CA 1
ATOM 12408 C C . ARG E 1 216 ? -15.059 -29.350 66.216 1.00 36.74 216 ARG E C 1
ATOM 12409 O O . ARG E 1 216 ? -14.566 -29.638 65.125 1.00 37.59 216 ARG E O 1
ATOM 12417 N N . PRO E 1 217 ? -16.338 -29.608 66.527 1.00 33.80 217 PRO E N 1
ATOM 12418 C CA . PRO E 1 217 ? -17.305 -30.163 65.575 1.00 36.36 217 PRO E CA 1
ATOM 12419 C C . PRO E 1 217 ? -17.454 -29.277 64.341 1.00 39.78 217 PRO E C 1
ATOM 12420 O O . PRO E 1 217 ? -17.427 -28.049 64.455 1.00 35.38 217 PRO E O 1
ATOM 12424 N N . PHE E 1 218 ? -17.611 -29.904 63.179 1.00 37.20 218 PHE E N 1
ATOM 12425 C CA . PHE E 1 218 ? -17.768 -29.195 61.914 1.00 31.49 218 PHE E CA 1
ATOM 12426 C C . PHE E 1 218 ? -19.046 -29.677 61.231 1.00 38.32 218 PHE E C 1
ATOM 12427 O O . PHE E 1 218 ? -19.113 -30.812 60.759 1.00 40.29 218 PHE E O 1
ATOM 12435 N N . TYR E 1 219 ? -20.060 -28.817 61.187 1.00 32.09 219 TYR E N 1
ATOM 12436 C CA . TYR E 1 219 ? -21.369 -29.201 60.666 1.00 28.79 219 TYR E CA 1
ATOM 12437 C C . TYR E 1 219 ? -21.519 -28.845 59.191 1.00 33.50 219 TYR E C 1
ATOM 12438 O O . TYR E 1 219 ? -21.578 -27.667 58.840 1.00 29.73 219 TYR E O 1
ATOM 12447 N N . GLN E 1 220 ? -21.596 -29.859 58.334 1.00 31.57 220 GLN E N 1
ATOM 12448 C CA . GLN E 1 220 ? -21.791 -29.633 56.903 1.00 30.27 220 GLN E CA 1
ATOM 12449 C C . GLN E 1 220 ? -23.119 -28.944 56.616 1.00 26.13 220 GLN E C 1
ATOM 12450 O O . GLN E 1 220 ? -24.121 -29.199 57.284 1.00 23.91 220 GLN E O 1
ATOM 12456 N N . GLN E 1 221 ? -23.114 -28.073 55.614 1.00 27.28 221 GLN E N 1
ATOM 12457 C CA . GLN E 1 221 ? -24.302 -27.313 55.252 1.00 24.43 221 GLN E CA 1
ATOM 12458 C C . GLN E 1 221 ? -24.738 -27.632 53.822 1.00 27.23 221 GLN E C 1
ATOM 12459 O O . GLN E 1 221 ? -23.948 -28.118 53.011 1.00 22.57 221 GLN E O 1
ATOM 12465 N N . ASP E 1 222 ? -26.003 -27.347 53.526 1.00 21.79 222 ASP E N 1
ATOM 12466 C CA . ASP E 1 222 ? -26.575 -27.579 52.206 1.00 18.92 222 ASP E CA 1
ATOM 12467 C C . ASP E 1 222 ? -26.237 -26.430 51.254 1.00 20.31 222 ASP E C 1
ATOM 12468 O O . ASP E 1 222 ? -26.641 -25.289 51.472 1.00 18.54 222 ASP E O 1
ATOM 12473 N N . LEU E 1 223 ? -25.485 -26.741 50.203 1.00 22.18 223 LEU E N 1
ATOM 12474 C CA . LEU E 1 223 ? -25.114 -25.753 49.196 1.00 16.82 223 LEU E CA 1
ATOM 12475 C C . LEU E 1 223 ? -26.332 -25.188 48.471 1.00 20.97 223 LEU E C 1
ATOM 12476 O O . LEU E 1 223 ? -26.305 -24.051 47.996 1.00 20.22 223 LEU E O 1
ATOM 12481 N N . TRP E 1 224 ? -27.397 -25.984 48.393 1.00 15.35 224 TRP E N 1
ATOM 12482 C CA . TRP E 1 224 ? -28.504 -25.703 47.482 1.00 19.10 224 TRP E CA 1
ATOM 12483 C C . TRP E 1 224 ? -29.786 -25.209 48.145 1.00 19.57 224 TRP E C 1
ATOM 12484 O O . TRP E 1 224 ? -30.814 -25.069 47.478 1.00 16.92 224 TRP E O 1
ATOM 12495 N N . HIS E 1 225 ? -29.729 -24.940 49.446 1.00 18.34 225 HIS E N 1
ATOM 12496 C CA . HIS E 1 225 ? -30.918 -24.502 50.175 1.00 17.40 225 HIS E CA 1
ATOM 12497 C C . HIS E 1 225 ? -31.559 -23.254 49.566 1.00 15.12 225 HIS E C 1
ATOM 12498 O O . HIS E 1 225 ? -32.733 -23.270 49.201 1.00 15.59 225 HIS E O 1
ATOM 12505 N N . TYR E 1 226 ? -30.782 -22.179 49.466 1.00 14.82 226 TYR E N 1
ATOM 12506 C CA . TYR E 1 226 ? -31.264 -20.921 48.903 1.00 16.78 226 TYR E CA 1
ATOM 12507 C C . TYR E 1 226 ? -31.821 -21.120 47.499 1.00 14.58 226 TYR E C 1
ATOM 12508 O O . TYR E 1 226 ? -32.907 -20.639 47.176 1.00 15.66 226 TYR E O 1
ATOM 12517 N N . THR E 1 227 ? -31.063 -21.835 46.673 1.00 15.58 227 THR E N 1
ATOM 12518 C CA . THR E 1 227 ? -31.413 -22.028 45.272 1.00 15.21 227 THR E CA 1
ATOM 12519 C C . THR E 1 227 ? -32.752 -22.732 45.106 1.00 14.78 227 THR E C 1
ATOM 12520 O O . THR E 1 227 ? -33.611 -22.279 44.351 1.00 15.76 227 THR E O 1
ATOM 12524 N N . ILE E 1 228 ? -32.926 -23.841 45.815 1.00 15.35 228 ILE E N 1
ATOM 12525 C CA . ILE E 1 228 ? -34.151 -24.624 45.706 1.00 16.96 228 ILE E CA 1
ATOM 12526 C C . ILE E 1 228 ? -35.332 -23.891 46.335 1.00 16.17 228 ILE E C 1
ATOM 12527 O O . ILE E 1 228 ? -36.435 -23.889 45.788 1.00 14.41 228 ILE E O 1
ATOM 12532 N N . ALA E 1 229 ? -35.094 -23.265 47.484 1.00 13.90 229 ALA E N 1
ATOM 12533 C CA . ALA E 1 229 ? -36.140 -22.516 48.169 1.00 15.43 229 ALA E CA 1
ATOM 12534 C C . ALA E 1 229 ? -36.697 -21.410 47.273 1.00 15.03 229 ALA E C 1
ATOM 12535 O O . ALA E 1 229 ? -37.911 -21.250 47.154 1.00 17.69 229 ALA E O 1
ATOM 12537 N N . ARG E 1 230 ? -35.802 -20.663 46.633 1.00 17.01 230 ARG E N 1
ATOM 12538 C CA . ARG E 1 230 ? -36.206 -19.583 45.737 1.00 15.61 230 ARG E CA 1
ATOM 12539 C C . ARG E 1 230 ? -36.937 -20.112 44.504 1.00 13.29 230 ARG E C 1
ATOM 12540 O O . ARG E 1 230 ? -37.951 -19.552 44.091 1.00 13.95 230 ARG E O 1
ATOM 12548 N N . MET E 1 231 ? -36.424 -21.194 43.926 1.00 12.38 231 MET E N 1
ATOM 12549 C CA . MET E 1 231 ? -37.063 -21.809 42.765 1.00 15.27 231 MET E CA 1
ATOM 12550 C C . MET E 1 231 ? -38.494 -22.226 43.091 1.00 13.74 231 MET E C 1
ATOM 12551 O O . MET E 1 231 ? -39.423 -21.923 42.346 1.00 12.57 231 MET E O 1
ATOM 12556 N N . VAL E 1 232 ? -38.671 -22.902 44.220 1.00 16.48 232 VAL E N 1
ATOM 12557 C CA . VAL E 1 232 ? -39.998 -23.365 44.619 1.00 13.06 232 VAL E CA 1
ATOM 12558 C C . VAL E 1 232 ? -40.989 -22.212 44.818 1.00 14.02 232 VAL E C 1
ATOM 12559 O O . VAL E 1 232 ? -42.110 -22.263 44.315 1.00 14.47 232 VAL E O 1
ATOM 12563 N N . ASP E 1 233 ? -40.573 -21.168 45.531 1.00 16.23 233 ASP E N 1
ATOM 12564 C CA . ASP E 1 233 ? -41.456 -20.029 45.775 1.00 17.71 233 ASP E CA 1
ATOM 12565 C C . ASP E 1 233 ? -41.900 -19.352 44.485 1.00 16.97 233 ASP E C 1
ATOM 12566 O O . ASP E 1 233 ? -43.090 -19.116 44.278 1.00 16.26 233 ASP E O 1
ATOM 12571 N N . VAL E 1 234 ? -40.943 -19.041 43.619 1.00 15.91 234 VAL E N 1
ATOM 12572 C CA . VAL E 1 234 ? -41.259 -18.385 42.356 1.00 16.00 234 VAL E CA 1
ATOM 12573 C C . VAL E 1 234 ? -42.116 -19.290 41.473 1.00 15.32 234 VAL E C 1
ATOM 12574 O O . VAL E 1 234 ? -43.115 -18.847 40.899 1.00 15.52 234 VAL E O 1
ATOM 12578 N N . ALA E 1 235 ? -41.731 -20.560 41.379 1.00 15.92 235 ALA E N 1
ATOM 12579 C CA . ALA E 1 235 ? -42.488 -21.524 40.582 1.00 13.73 235 ALA E CA 1
ATOM 12580 C C . ALA E 1 235 ? -43.921 -21.642 41.078 1.00 13.75 235 ALA E C 1
ATOM 12581 O O . ALA E 1 235 ? -44.867 -21.433 40.321 1.00 16.02 235 ALA E O 1
ATOM 12583 N N . VAL E 1 236 ? -44.074 -21.967 42.357 1.00 14.27 236 VAL E N 1
ATOM 12584 C CA . VAL E 1 236 ? -45.398 -22.182 42.936 1.00 16.49 236 VAL E CA 1
ATOM 12585 C C . VAL E 1 236 ? -46.279 -20.931 42.884 1.00 14.16 236 VAL E C 1
ATOM 12586 O O . VAL E 1 236 ? -47.474 -21.023 42.618 1.00 15.64 236 VAL E O 1
ATOM 12590 N N . ALA E 1 237 ? -45.683 -19.761 43.102 1.00 14.62 237 ALA E N 1
ATOM 12591 C CA . ALA E 1 237 ? -46.436 -18.510 43.047 1.00 15.65 237 ALA E CA 1
ATOM 12592 C C . ALA E 1 237 ? -47.019 -18.257 41.659 1.00 19.11 237 ALA E C 1
ATOM 12593 O O . ALA E 1 237 ? -47.983 -17.510 41.512 1.00 19.50 237 ALA E O 1
ATOM 12595 N N . HIS E 1 238 ? -46.433 -18.886 40.644 1.00 18.07 238 HIS E N 1
ATOM 12596 C CA . HIS E 1 238 ? -46.908 -18.736 39.273 1.00 17.28 238 HIS E CA 1
ATOM 12597 C C . HIS E 1 238 ? -47.673 -19.962 38.778 1.00 21.02 238 HIS E C 1
ATOM 12598 O O . HIS E 1 238 ? -47.927 -20.095 37.581 1.00 23.38 238 HIS E O 1
ATOM 12605 N N . GLY E 1 239 ? -48.034 -20.856 39.695 1.00 17.16 239 GLY E N 1
ATOM 12606 C CA . GLY E 1 239 ? -48.766 -22.060 39.341 1.00 19.04 239 GLY E CA 1
ATOM 12607 C C . GLY E 1 239 ? -47.917 -23.081 38.604 1.00 22.45 239 GLY E C 1
ATOM 12608 O O . GLY E 1 239 ? -48.439 -23.959 37.916 1.00 21.11 239 GLY E O 1
ATOM 12609 N N . LEU E 1 240 ? -46.602 -22.969 38.751 1.00 18.08 240 LEU E N 1
ATOM 12610 C CA . LEU E 1 240 ? -45.679 -23.852 38.046 1.00 18.25 240 LEU E CA 1
ATOM 12611 C C . LEU E 1 240 ? -45.097 -24.896 38.986 1.00 19.96 240 LEU E C 1
ATOM 12612 O O . LEU E 1 240 ? -45.271 -24.814 40.202 1.00 18.24 240 LEU E O 1
ATOM 12617 N N . ARG E 1 241 ? -44.395 -25.870 38.416 1.00 15.48 241 ARG E N 1
ATOM 12618 C CA . ARG E 1 241 ? -43.774 -26.925 39.209 1.00 20.55 241 ARG E CA 1
ATOM 12619 C C . ARG E 1 241 ? -42.258 -26.801 39.226 1.00 16.40 241 ARG E C 1
ATOM 12620 O O . ARG E 1 241 ? -41.651 -26.341 38.264 1.00 20.20 241 ARG E O 1
ATOM 12628 N N . ALA E 1 242 ? -41.649 -27.208 40.333 1.00 15.38 242 ALA E N 1
ATOM 12629 C CA . ALA E 1 242 ? -40.203 -27.118 40.474 1.00 13.36 242 ALA E CA 1
ATOM 12630 C C . ALA E 1 242 ? -39.597 -28.515 40.530 1.00 17.20 242 ALA E C 1
ATOM 12631 O O . ALA E 1 242 ? -40.146 -29.414 41.165 1.00 18.59 242 ALA E O 1
ATOM 12633 N N . PHE E 1 243 ? -38.465 -28.693 39.860 1.00 17.14 243 PHE E N 1
ATOM 12634 C CA . PHE E 1 243 ? -37.832 -30.000 39.763 1.00 16.55 243 PHE E CA 1
ATOM 12635 C C . PHE E 1 243 ? -36.356 -29.918 40.113 1.00 19.96 243 PHE E C 1
ATOM 12636 O O . PHE E 1 243 ? -35.683 -28.938 39.787 1.00 18.39 243 PHE E O 1
ATOM 12644 N N . TYR E 1 244 ? -35.849 -30.944 40.786 1.00 17.76 244 TYR E N 1
ATOM 12645 C CA . TYR E 1 244 ? -34.410 -31.101 40.882 1.00 19.37 244 TYR E CA 1
ATOM 12646 C C . TYR E 1 244 ? -33.947 -31.728 39.571 1.00 21.64 244 TYR E C 1
ATOM 12647 O O . TYR E 1 244 ? -34.607 -32.617 39.040 1.00 26.14 244 TYR E O 1
ATOM 12656 N N . GLY E 1 245 ? -32.823 -31.265 39.043 1.00 19.43 245 GLY E N 1
ATOM 12657 C CA . GLY E 1 245 ? -32.326 -31.791 37.786 1.00 19.99 245 GLY E CA 1
ATOM 12658 C C . GLY E 1 245 ? -31.517 -33.063 37.956 1.00 24.03 245 GLY E C 1
ATOM 12659 O O . GLY E 1 245 ? -32.011 -34.049 38.497 1.00 21.27 245 GLY E O 1
ATOM 12660 N N . PRO E 1 246 ? -30.263 -33.044 37.485 1.00 23.76 246 PRO E N 1
ATOM 12661 C CA . PRO E 1 246 ? -29.391 -34.220 37.529 1.00 23.27 246 PRO E CA 1
ATOM 12662 C C . PRO E 1 246 ? -28.598 -34.347 38.825 1.00 26.66 246 PRO E C 1
ATOM 12663 O O . PRO E 1 246 ? -28.149 -33.347 39.392 1.00 22.25 246 PRO E O 1
ATOM 12667 N N . PHE E 1 247 ? -28.434 -35.581 39.288 1.00 23.13 247 PHE E N 1
ATOM 12668 C CA . PHE E 1 247 ? -27.431 -35.879 40.298 1.00 21.29 247 PHE E CA 1
ATOM 12669 C C . PHE E 1 247 ? -26.316 -36.646 39.598 1.00 24.13 247 PHE E C 1
ATOM 12670 O O . PHE E 1 247 ? -26.501 -37.798 39.196 1.00 27.65 247 PHE E O 1
ATOM 12678 N N . GLY E 1 248 ? -25.167 -35.994 39.444 1.0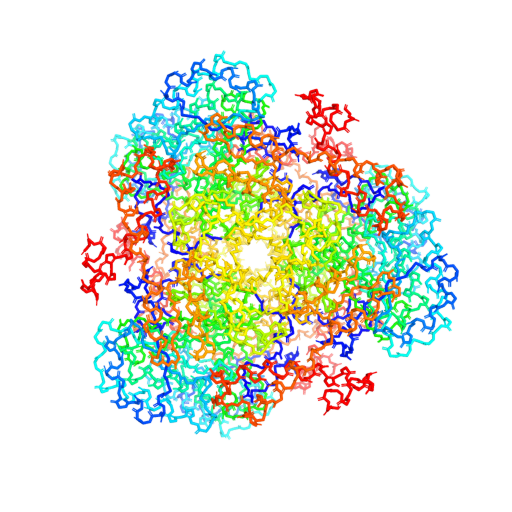0 24.33 248 GLY E N 1
ATOM 12679 C CA . GLY E 1 248 ? -24.102 -36.478 38.580 1.00 26.97 248 GLY E CA 1
ATOM 12680 C C . GLY E 1 248 ? -23.409 -37.762 38.995 1.00 31.61 248 GLY E C 1
ATOM 12681 O O . GLY E 1 248 ? -22.968 -38.536 38.144 1.00 30.61 248 GLY E O 1
ATOM 12682 N N . ASP E 1 249 ? -23.298 -37.987 40.299 1.00 29.16 249 ASP E N 1
ATOM 12683 C CA . ASP E 1 249 ? -22.642 -39.185 40.806 1.00 29.88 249 ASP E CA 1
ATOM 12684 C C . ASP E 1 249 ? -23.594 -40.376 40.736 1.00 26.98 249 ASP E C 1
ATOM 12685 O O . ASP E 1 249 ? -24.255 -40.713 41.719 1.00 25.91 249 ASP E O 1
ATOM 12690 N N . ILE E 1 250 ? -23.647 -41.011 39.569 1.00 28.86 250 ILE E N 1
ATOM 12691 C CA . ILE E 1 250 ? -24.605 -42.082 39.297 1.00 30.76 250 ILE E CA 1
ATOM 12692 C C . ILE E 1 250 ? -24.477 -43.261 40.264 1.00 34.06 250 ILE E C 1
ATOM 12693 O O . ILE E 1 250 ? -25.473 -43.893 40.625 1.00 35.13 250 ILE E O 1
ATOM 12698 N N . LYS E 1 251 ? -23.251 -43.547 40.687 1.00 31.24 251 LYS E N 1
ATOM 12699 C CA . LYS E 1 251 ? -22.985 -44.723 41.511 1.00 35.35 251 LYS E CA 1
ATOM 12700 C C . LYS E 1 251 ? -23.297 -44.501 42.989 1.00 34.51 251 LYS E C 1
ATOM 12701 O O . LYS E 1 251 ? -23.643 -45.441 43.703 1.00 30.62 251 LYS E O 1
ATOM 12707 N N . ASP E 1 252 ? -23.178 -43.259 43.448 1.00 27.02 252 ASP E N 1
ATOM 12708 C CA . ASP E 1 252 ? -23.462 -42.947 44.842 1.00 31.47 252 ASP E CA 1
ATOM 12709 C C . ASP E 1 252 ? -24.964 -42.787 45.037 1.00 29.39 252 ASP E C 1
ATOM 12710 O O . ASP E 1 252 ? -25.485 -41.670 45.027 1.00 26.38 252 ASP E O 1
ATOM 12715 N N . GLU E 1 253 ? -25.653 -43.909 45.222 1.00 24.73 253 GLU E N 1
ATOM 12716 C CA . GLU E 1 253 ? -27.108 -43.907 45.297 1.00 24.48 253 GLU E CA 1
ATOM 12717 C C . GLU E 1 253 ? -27.636 -43.367 46.622 1.00 26.39 253 GLU E C 1
ATOM 12718 O O . GLU E 1 253 ? -28.746 -42.839 46.683 1.00 27.11 253 GLU E O 1
ATOM 12724 N N . ALA E 1 254 ? -26.843 -43.500 47.680 1.00 23.28 254 ALA E N 1
ATOM 12725 C CA . ALA E 1 254 ? -27.232 -42.970 48.981 1.00 31.11 254 ALA E CA 1
ATOM 12726 C C . ALA E 1 254 ? -27.256 -41.443 48.958 1.00 27.72 254 ALA E C 1
ATOM 12727 O O . ALA E 1 254 ? -28.202 -40.821 49.442 1.00 27.51 254 ALA E O 1
ATOM 12729 N N . ALA E 1 255 ? -26.211 -40.845 48.395 1.00 24.97 255 ALA E N 1
ATOM 12730 C CA . ALA E 1 255 ? -26.139 -39.393 48.286 1.00 25.44 255 ALA E CA 1
ATOM 12731 C C . ALA E 1 255 ? -27.198 -38.871 47.323 1.00 27.00 255 ALA E C 1
ATOM 12732 O O . ALA E 1 255 ? -27.748 -37.790 47.528 1.00 25.33 255 ALA E O 1
ATOM 12734 N N . CYS E 1 256 ? -27.477 -39.645 46.276 1.00 22.59 256 CYS E N 1
ATOM 12735 C CA . CYS E 1 256 ? -28.515 -39.294 45.311 1.00 24.98 256 CYS E CA 1
ATOM 12736 C C . CYS E 1 256 ? -29.864 -39.200 46.005 1.00 26.48 256 CYS E C 1
ATOM 12737 O O . CYS E 1 256 ? -30.584 -38.210 45.859 1.00 25.01 256 CYS E O 1
ATOM 12740 N N . GLU E 1 257 ? -30.194 -40.236 46.770 1.00 24.30 257 GLU E N 1
ATOM 12741 C CA . GLU E 1 257 ? -31.465 -40.295 47.479 1.00 25.08 257 GLU E CA 1
ATOM 12742 C C . GLU E 1 257 ? -31.616 -39.150 48.479 1.00 21.66 257 GLU E C 1
ATOM 12743 O O . GLU E 1 257 ? -32.697 -38.575 48.615 1.00 23.88 257 GLU E O 1
ATOM 12749 N N . ALA E 1 258 ? -30.530 -38.818 49.169 1.00 20.52 258 ALA E N 1
ATOM 12750 C CA . ALA E 1 258 ? -30.544 -37.723 50.134 1.00 22.59 258 ALA E CA 1
ATOM 12751 C C . ALA E 1 258 ? -30.824 -36.387 49.447 1.00 24.45 258 ALA E C 1
ATOM 12752 O O . ALA E 1 258 ? -31.621 -35.585 49.933 1.00 21.94 258 ALA E O 1
ATOM 12754 N N . GLN E 1 259 ? -30.167 -36.153 48.315 1.00 20.50 259 GLN E N 1
ATOM 12755 C CA . GLN E 1 259 ? -30.371 -34.923 47.559 1.00 22.36 259 GLN E CA 1
ATOM 12756 C C . GLN E 1 259 ? -31.800 -34.839 47.042 1.00 20.71 259 GLN E C 1
ATOM 12757 O O . GLN E 1 259 ? -32.446 -33.800 47.162 1.00 21.28 259 GLN E O 1
ATOM 12763 N N . PHE E 1 260 ? -32.281 -35.940 46.469 1.00 17.98 260 PHE E N 1
ATOM 12764 C CA . PHE E 1 260 ? -33.651 -36.025 45.972 1.00 19.08 260 PHE E CA 1
ATOM 12765 C C . PHE E 1 260 ? -34.651 -35.722 47.083 1.00 23.38 260 PHE E C 1
ATOM 12766 O O . PHE E 1 260 ? -35.615 -34.981 46.878 1.00 21.51 260 PHE E O 1
ATOM 12774 N N . ARG E 1 261 ? -34.419 -36.304 48.258 1.00 21.53 261 ARG E N 1
ATOM 12775 C CA . ARG E 1 261 ? -35.350 -36.171 49.374 1.00 21.18 261 ARG E CA 1
ATOM 12776 C C . ARG E 1 261 ? -35.381 -34.747 49.928 1.00 17.97 261 ARG E C 1
ATOM 12777 O O . ARG E 1 261 ? -36.430 -34.264 50.352 1.00 21.69 261 ARG E O 1
ATOM 12785 N N . ASN E 1 262 ? -34.232 -34.077 49.918 1.00 20.38 262 ASN E N 1
ATOM 12786 C CA . ASN E 1 262 ? -34.187 -32.666 50.283 1.00 20.70 262 ASN E CA 1
ATOM 12787 C C . ASN E 1 262 ? -35.068 -31.834 49.352 1.00 18.89 262 ASN E C 1
ATOM 12788 O O . ASN E 1 262 ? -35.866 -31.017 49.805 1.00 18.31 262 ASN E O 1
ATOM 12793 N N . ALA E 1 263 ? -34.929 -32.065 48.050 1.00 17.03 263 ALA E N 1
ATOM 12794 C CA . ALA E 1 263 ? -35.720 -31.351 47.050 1.00 19.63 263 ALA E CA 1
ATOM 12795 C C . ALA E 1 263 ? -37.217 -31.598 47.232 1.00 20.15 263 ALA E C 1
ATOM 12796 O O . ALA E 1 263 ? -38.027 -30.672 47.139 1.00 18.62 263 ALA E O 1
ATOM 12798 N N . PHE E 1 264 ? -37.572 -32.852 47.493 1.00 17.89 264 PHE E N 1
ATOM 12799 C CA . PHE E 1 264 ? -38.960 -33.238 47.723 1.00 16.30 264 PHE E CA 1
ATOM 12800 C C . PHE E 1 264 ? -39.544 -32.560 48.966 1.00 19.75 264 PHE E C 1
ATOM 12801 O O . PHE E 1 264 ? -40.681 -32.095 48.947 1.00 20.58 264 PHE E O 1
ATOM 12809 N N . LEU E 1 265 ? -38.762 -32.506 50.041 1.00 21.03 265 LEU E N 1
ATOM 12810 C CA . LEU E 1 265 ? -39.212 -31.864 51.274 1.00 19.78 265 LEU E CA 1
ATOM 12811 C C . LEU E 1 265 ? -39.463 -30.371 51.073 1.00 19.87 265 LEU E C 1
ATOM 12812 O O . LEU E 1 265 ? -40.420 -29.817 51.612 1.00 18.96 265 LEU E O 1
ATOM 12817 N N . LEU E 1 266 ? -38.605 -29.727 50.290 1.00 16.15 266 LEU E N 1
ATOM 12818 C CA . LEU E 1 266 ? -38.722 -28.291 50.053 1.00 16.72 266 LEU E CA 1
ATOM 12819 C C . LEU E 1 266 ? -39.834 -27.943 49.065 1.00 17.69 266 LEU E C 1
ATOM 12820 O O . LEU E 1 266 ? -40.224 -26.782 48.952 1.00 20.13 266 LEU E O 1
ATOM 12825 N N . GLY E 1 267 ? -40.343 -28.943 48.349 1.00 16.59 267 GLY E N 1
ATOM 12826 C CA . GLY E 1 267 ? -41.484 -28.727 47.477 1.00 17.37 267 GLY E CA 1
ATOM 12827 C C . GLY E 1 267 ? -41.341 -29.117 46.015 1.00 19.00 267 GLY E C 1
ATOM 12828 O O . GLY E 1 267 ? -42.254 -28.883 45.224 1.00 18.40 267 GLY E O 1
ATOM 12829 N N . CYS E 1 268 ? -40.210 -29.705 45.643 1.00 17.34 268 CYS E N 1
ATOM 12830 C CA . CYS E 1 268 ? -40.010 -30.131 44.257 1.00 18.04 268 CYS E CA 1
ATOM 12831 C C . CYS E 1 268 ? -40.888 -31.326 43.886 1.00 17.89 268 CYS E C 1
ATOM 12832 O O . CYS E 1 268 ? -41.102 -32.229 44.697 1.00 19.62 268 CYS E O 1
ATOM 12835 N N . THR E 1 269 ? -41.386 -31.322 42.653 1.00 21.80 269 THR E N 1
ATOM 12836 C CA . THR E 1 269 ? -42.311 -32.346 42.166 1.00 19.27 269 THR E CA 1
ATOM 12837 C C . THR E 1 269 ? -41.599 -33.651 41.797 1.00 22.01 269 THR E C 1
ATOM 12838 O O . THR E 1 269 ? -42.134 -34.743 42.003 1.00 20.97 269 THR E O 1
ATOM 12842 N N . GLY E 1 270 ? -40.389 -33.533 41.260 1.00 20.13 270 GLY E N 1
ATOM 12843 C CA . GLY E 1 270 ? -39.646 -34.694 40.808 1.00 20.03 270 GLY E CA 1
ATOM 12844 C C . GLY E 1 270 ? -38.187 -34.399 40.531 1.00 18.59 270 GLY E C 1
ATOM 12845 O O . GLY E 1 270 ? -37.718 -33.282 40.746 1.00 19.48 270 GLY E O 1
ATOM 12846 N N . ALA E 1 271 ? -37.467 -35.410 40.055 1.00 17.47 271 ALA E N 1
ATOM 12847 C CA . ALA E 1 271 ? -36.067 -35.248 39.682 1.00 16.25 271 ALA E CA 1
ATOM 12848 C C . ALA E 1 271 ? -35.747 -36.003 38.402 1.00 17.25 271 ALA E C 1
ATOM 12849 O O . ALA E 1 271 ? -36.530 -36.842 37.956 1.00 21.67 271 ALA E O 1
ATOM 12851 N N . TRP E 1 272 ? -34.596 -35.701 37.811 1.00 18.34 272 TRP E N 1
ATOM 12852 C CA . TRP E 1 272 ? -34.164 -36.403 36.610 1.00 18.74 272 TRP E CA 1
ATOM 12853 C C . TRP E 1 272 ? -33.508 -37.717 36.994 1.00 20.50 272 TRP E C 1
ATOM 12854 O O . TRP E 1 272 ? -32.893 -37.823 38.055 1.00 17.22 272 TRP E O 1
ATOM 12865 N N . SER E 1 273 ? -33.626 -38.709 36.119 1.00 19.51 273 SER E N 1
ATOM 12866 C CA . SER E 1 273 ? -32.774 -39.888 36.191 1.00 19.44 273 SER E CA 1
ATOM 12867 C C . SER E 1 273 ? -31.896 -39.907 34.947 1.00 19.95 273 SER E C 1
ATOM 12868 O O . SER E 1 273 ? -32.372 -39.664 33.839 1.00 19.74 273 SER E O 1
ATOM 12871 N N . LEU E 1 274 ? -30.610 -40.173 35.135 1.00 18.45 274 LEU E N 1
ATOM 12872 C CA . LEU E 1 274 ? -29.660 -40.161 34.032 1.00 20.86 274 LEU E CA 1
ATOM 12873 C C . LEU E 1 274 ? -29.292 -41.580 33.625 1.00 26.66 274 LEU E C 1
ATOM 12874 O O . LEU E 1 274 ? -28.591 -41.793 32.634 1.00 23.88 274 LEU E O 1
ATOM 12879 N N . ALA E 1 275 ? -29.774 -42.544 34.404 1.00 25.32 275 ALA E N 1
ATOM 12880 C CA . ALA E 1 275 ? -29.467 -43.954 34.195 1.00 29.05 275 ALA E CA 1
ATOM 12881 C C . ALA E 1 275 ? -30.559 -44.792 34.858 1.00 26.60 275 ALA E C 1
ATOM 12882 O O . ALA E 1 275 ? -31.227 -44.314 35.775 1.00 23.05 275 ALA E O 1
ATOM 12884 N N . PRO E 1 276 ? -30.755 -46.038 34.391 1.00 31.68 276 PRO E N 1
ATOM 12885 C CA . PRO E 1 276 ? -31.808 -46.904 34.937 1.00 30.73 276 PRO E CA 1
ATOM 12886 C C . PRO E 1 276 ? -31.781 -47.043 36.462 1.00 25.46 276 PRO E C 1
ATOM 12887 O O . PRO E 1 276 ? -32.846 -47.142 37.070 1.00 26.74 276 PRO E O 1
ATOM 12891 N N . ASN E 1 277 ? -30.597 -47.036 37.067 1.00 20.85 277 ASN E N 1
ATOM 12892 C CA . ASN E 1 277 ? -30.487 -47.221 38.513 1.00 24.86 277 ASN E CA 1
ATOM 12893 C C . ASN E 1 277 ? -31.069 -46.064 39.318 1.00 26.20 277 ASN E C 1
ATOM 12894 O O . ASN E 1 277 ? -31.410 -46.227 40.485 1.00 28.84 277 ASN E O 1
ATOM 12899 N N . GLN E 1 278 ? -31.182 -44.896 38.697 1.00 27.37 278 GLN E N 1
ATOM 12900 C CA . GLN E 1 278 ? -31.721 -43.733 39.391 1.00 23.21 278 GLN E CA 1
ATOM 12901 C C . GLN E 1 278 ? -33.237 -43.661 39.264 1.00 24.75 278 GLN E C 1
ATOM 12902 O O . GLN E 1 278 ? -33.892 -42.908 39.983 1.00 25.75 278 GLN E O 1
ATOM 12908 N N . ILE E 1 279 ? -33.790 -44.449 38.350 1.00 20.36 279 ILE E N 1
ATOM 12909 C CA . ILE E 1 279 ? -35.236 -44.474 38.147 1.00 21.18 279 ILE E CA 1
ATOM 12910 C C . ILE E 1 279 ? -36.032 -44.852 39.410 1.00 26.13 279 ILE E C 1
ATOM 12911 O O . ILE E 1 279 ? -36.930 -44.109 39.810 1.00 27.22 279 ILE E O 1
ATOM 12916 N N . PRO E 1 280 ? -35.707 -45.993 40.053 1.00 24.78 280 PRO E N 1
ATOM 12917 C CA . PRO E 1 280 ? -36.493 -46.316 41.251 1.00 28.15 280 PRO E CA 1
ATOM 12918 C C . PRO E 1 280 ? -36.224 -45.373 42.424 1.00 24.91 280 PRO E C 1
ATOM 12919 O O . PRO E 1 280 ? -37.087 -45.226 43.283 1.00 25.27 280 PRO E O 1
ATOM 12923 N N . ILE E 1 281 ? -35.048 -44.753 42.459 1.00 26.27 281 ILE E N 1
ATOM 12924 C CA . ILE E 1 281 ? -34.721 -43.808 43.522 1.00 22.79 281 ILE E CA 1
ATOM 12925 C C . ILE E 1 281 ? -35.627 -42.582 43.454 1.00 23.33 281 ILE E C 1
ATOM 12926 O O . ILE E 1 281 ? -36.203 -42.172 44.460 1.00 22.19 281 ILE E O 1
ATOM 12931 N N . ALA E 1 282 ? -35.757 -42.008 42.261 1.00 22.81 282 ALA E N 1
ATOM 12932 C CA . ALA E 1 282 ? -36.605 -40.838 42.062 1.00 22.72 282 ALA E CA 1
ATOM 12933 C C . ALA E 1 282 ? -38.068 -41.150 42.363 1.00 25.90 282 ALA E C 1
ATOM 12934 O O . ALA E 1 282 ? -38.747 -40.376 43.040 1.00 23.19 282 ALA E O 1
ATOM 12936 N N . LYS E 1 283 ? -38.551 -42.283 41.863 1.00 25.59 283 LYS E N 1
ATOM 12937 C CA . LYS E 1 283 ? -39.942 -42.676 42.081 1.00 23.85 283 LYS E CA 1
ATOM 12938 C C . LYS E 1 283 ? -40.235 -42.946 43.552 1.00 21.44 283 LYS E C 1
ATOM 12939 O O . LYS E 1 283 ? -41.317 -42.628 44.046 1.00 26.63 283 LYS E O 1
ATOM 12945 N N . ARG E 1 284 ? -39.265 -43.527 44.250 1.00 22.74 284 ARG E N 1
ATOM 12946 C CA . ARG E 1 284 ? -39.409 -43.790 45.678 1.00 27.52 284 ARG E CA 1
ATOM 12947 C C . ARG E 1 284 ? -39.429 -42.492 46.480 1.00 26.30 284 ARG E C 1
ATOM 12948 O O . ARG E 1 284 ? -40.290 -42.290 47.334 1.00 28.85 284 ARG E O 1
ATOM 12956 N N . VAL E 1 285 ? -38.475 -41.614 46.195 1.00 25.94 285 VAL E N 1
ATOM 12957 C CA . VAL E 1 285 ? -38.314 -40.380 46.954 1.00 23.21 285 VAL E CA 1
ATOM 12958 C C . VAL E 1 285 ? -39.453 -39.391 46.728 1.00 23.52 285 VAL E C 1
ATOM 12959 O O . VAL E 1 285 ? -39.982 -38.814 47.677 1.00 29.90 285 VAL E O 1
ATOM 12963 N N . PHE E 1 286 ? -39.842 -39.202 45.474 1.00 21.46 286 PHE E N 1
ATOM 12964 C CA . PHE E 1 286 ? -40.863 -38.209 45.158 1.00 26.65 286 PHE E CA 1
ATOM 12965 C C . PHE E 1 286 ? -42.283 -38.758 45.275 1.00 27.59 286 PHE E C 1
ATOM 12966 O O . PHE E 1 286 ? -43.243 -38.153 44.796 1.00 20.56 286 PHE E O 1
ATOM 12974 N N . SER E 1 287 ? -42.393 -39.914 45.924 1.00 27.80 287 SER E N 1
ATOM 12975 C CA . SER E 1 287 ? -43.664 -40.423 46.413 1.00 26.57 287 SER E CA 1
ATOM 12976 C C . SER E 1 287 ? -43.631 -40.280 47.930 1.00 26.05 287 SER E C 1
ATOM 12977 O O . SER E 1 287 ? -42.620 -40.602 48.556 1.00 30.23 287 SER E O 1
ATOM 12980 N N . PRO E 1 288 ? -44.728 -39.790 48.527 1.00 25.18 288 PRO E N 1
ATOM 12981 C CA . PRO E 1 288 ? -44.774 -39.559 49.976 1.00 28.21 288 PRO E CA 1
ATOM 12982 C C . PRO E 1 288 ? -44.441 -40.813 50.787 1.00 33.70 288 PRO E C 1
ATOM 12983 O O . PRO E 1 288 ? -44.895 -41.909 50.447 1.00 30.30 288 PRO E O 1
ATOM 12987 N N . ASP E 1 289 ? -43.642 -40.644 51.837 1.00 30.02 289 ASP E N 1
ATOM 12988 C CA . ASP E 1 289 ? -43.314 -41.730 52.755 1.00 30.39 289 ASP E CA 1
ATOM 12989 C C . ASP E 1 289 ? -44.590 -42.285 53.383 1.00 36.84 289 ASP E C 1
ATOM 12990 O O . ASP E 1 289 ? -45.550 -41.545 53.597 1.00 34.85 289 ASP E O 1
ATOM 12995 N N . VAL E 1 290 ? -44.601 -43.583 53.675 1.00 37.52 290 VAL E N 1
ATOM 12996 C CA . VAL E 1 290 ? -45.804 -44.233 54.191 1.00 36.06 290 VAL E CA 1
ATOM 12997 C C . VAL E 1 290 ? -46.260 -43.650 55.535 1.00 32.55 290 VAL E C 1
ATOM 12998 O O . VAL E 1 290 ? -47.454 -43.455 55.752 1.00 33.34 290 VAL E O 1
ATOM 13002 N N . ASN E 1 291 ? -45.310 -43.345 56.414 1.00 33.29 291 ASN E N 1
ATOM 13003 C CA . ASN E 1 291 ? -45.628 -42.794 57.729 1.00 33.89 291 ASN E CA 1
ATOM 13004 C C . ASN E 1 291 ? -46.093 -41.346 57.647 1.00 37.19 291 ASN E C 1
ATOM 13005 O O . ASN E 1 291 ? -46.859 -40.876 58.489 1.00 33.59 291 ASN E O 1
ATOM 13010 N N . GLU E 1 292 ? -45.614 -40.643 56.629 1.00 34.02 292 GLU E N 1
ATOM 13011 C CA . GLU E 1 292 ? -46.049 -39.282 56.369 1.00 32.24 292 GLU E CA 1
ATOM 13012 C C . GLU E 1 292 ? -47.525 -39.305 55.985 1.00 29.75 292 GLU E C 1
ATOM 13013 O O . GLU E 1 292 ? -48.319 -38.499 56.470 1.00 30.03 292 GLU E O 1
ATOM 13019 N N . VAL E 1 293 ? -47.888 -40.249 55.121 1.00 28.97 293 VAL E N 1
ATOM 13020 C CA . VAL E 1 293 ? -49.268 -40.381 54.665 1.00 28.94 293 VAL E CA 1
ATOM 13021 C C . VAL E 1 293 ? -50.195 -40.807 55.801 1.00 36.02 293 VAL E C 1
ATOM 13022 O O . VAL E 1 293 ? -51.306 -40.289 55.935 1.00 32.14 293 VAL E O 1
ATOM 13026 N N . LEU E 1 294 ? -49.728 -41.746 56.618 1.00 32.17 294 LEU E N 1
ATOM 13027 C CA . LEU E 1 294 ? -50.524 -42.262 57.728 1.00 36.07 294 LEU E CA 1
ATOM 13028 C C . LEU E 1 294 ? -50.891 -41.165 58.724 1.00 34.77 294 LEU E C 1
ATOM 13029 O O . LEU E 1 294 ? -52.051 -41.038 59.118 1.00 35.23 294 LEU E O 1
ATOM 13034 N N . PHE E 1 295 ? -49.902 -40.372 59.124 1.00 32.83 295 PHE E N 1
ATOM 13035 C CA . PHE E 1 295 ? -50.140 -39.298 60.080 1.00 34.92 295 PHE E CA 1
ATOM 13036 C C . PHE E 1 295 ? -51.042 -38.225 59.477 1.00 36.27 295 PHE E C 1
ATOM 13037 O O . PHE E 1 295 ? -51.868 -37.631 60.174 1.00 33.25 295 PHE E O 1
ATOM 13045 N N . ALA E 1 296 ? -50.880 -37.984 58.179 1.00 27.87 296 ALA E N 1
ATOM 13046 C CA . ALA E 1 296 ? -51.724 -37.033 57.463 1.00 27.83 296 ALA E CA 1
ATOM 13047 C C . ALA E 1 296 ? -53.188 -37.469 57.498 1.00 33.10 296 ALA E C 1
ATOM 13048 O O . ALA E 1 296 ? -54.090 -36.640 57.626 1.00 32.37 296 ALA E O 1
ATOM 13050 N N . LYS E 1 297 ? -53.415 -38.776 57.388 1.00 37.65 297 LYS E N 1
ATOM 13051 C CA . LYS E 1 297 ? -54.759 -39.340 57.488 1.00 36.26 297 LYS E CA 1
ATOM 13052 C C . LYS E 1 297 ? -55.347 -39.126 58.876 1.00 28.78 297 LYS E C 1
ATOM 13053 O O . LYS E 1 297 ? -56.544 -38.879 59.019 1.00 36.23 297 LYS E O 1
ATOM 13059 N N . ARG E 1 298 ? -54.503 -39.246 59.896 1.00 31.81 298 ARG E N 1
ATOM 13060 C CA . ARG E 1 298 ? -54.926 -39.001 61.271 1.00 31.49 298 ARG E CA 1
ATOM 13061 C C . ARG E 1 298 ? -55.399 -37.558 61.410 1.00 38.21 298 ARG E C 1
ATOM 13062 O O . ARG E 1 298 ? -56.407 -37.286 62.067 1.00 36.46 298 ARG E O 1
ATOM 13070 N N . ILE E 1 299 ? -54.672 -36.641 60.772 1.00 34.82 299 ILE E N 1
ATOM 13071 C CA . ILE E 1 299 ? -55.040 -35.228 60.759 1.00 30.97 299 ILE E CA 1
ATOM 13072 C C . ILE E 1 299 ? -56.365 -35.014 60.034 1.00 30.18 299 ILE E C 1
ATOM 13073 O O . ILE E 1 299 ? -57.227 -34.275 60.510 1.00 34.51 299 ILE E O 1
ATOM 13078 N N . LEU E 1 300 ? -56.526 -35.666 58.885 1.00 31.48 300 LEU E N 1
ATOM 13079 C CA . LEU E 1 300 ? -57.759 -35.553 58.113 1.00 33.11 300 LEU E CA 1
ATOM 13080 C C . LEU E 1 300 ? -58.957 -36.109 58.881 1.00 39.40 300 LEU E C 1
ATOM 13081 O O . LEU E 1 300 ? -60.076 -35.622 58.727 1.00 40.65 300 LEU E O 1
ATOM 13086 N N . GLU E 1 301 ? -58.717 -37.125 59.708 1.00 38.27 301 GLU E N 1
ATOM 13087 C CA . GLU E 1 301 ? -59.778 -37.725 60.512 1.00 40.72 301 GLU E CA 1
ATOM 13088 C C . GLU E 1 301 ? -60.153 -36.839 61.697 1.00 37.56 301 GLU E C 1
ATOM 13089 O O . GLU E 1 301 ? -61.331 -36.680 62.017 1.00 40.17 301 GLU E O 1
ATOM 13095 N N . ALA E 1 302 ? -59.146 -36.263 62.347 1.00 35.71 302 ALA E N 1
ATOM 13096 C CA . ALA E 1 302 ? -59.377 -35.374 63.482 1.00 35.61 302 ALA E CA 1
ATOM 13097 C C . ALA E 1 302 ? -60.040 -34.067 63.046 1.00 40.88 302 ALA E C 1
ATOM 13098 O O . ALA E 1 302 ? -60.565 -33.322 63.872 1.00 41.88 302 ALA E O 1
ATOM 13100 N N . MET E 1 303 ? -60.020 -33.805 61.743 1.00 42.13 303 MET E N 1
ATOM 13101 C CA . MET E 1 303 ? -60.560 -32.568 61.186 1.00 42.80 303 MET E CA 1
ATOM 13102 C C . MET E 1 303 ? -61.497 -32.841 60.013 1.00 38.61 303 MET E C 1
ATOM 13103 O O . MET E 1 303 ? -61.208 -32.425 58.891 1.00 39.23 303 MET E O 1
ATOM 13108 N N . PRO E 1 304 ? -62.629 -33.523 60.265 1.00 39.02 304 PRO E N 1
ATOM 13109 C CA . PRO E 1 304 ? -63.494 -33.996 59.174 1.00 38.45 304 PRO E CA 1
ATOM 13110 C C . PRO E 1 304 ? -63.993 -32.905 58.217 1.00 40.01 304 PRO E C 1
ATOM 13111 O O . PRO E 1 304 ? -64.300 -33.220 57.067 1.00 41.59 304 PRO E O 1
ATOM 13115 N N . ASP E 1 305 ? -64.068 -31.656 58.668 1.00 37.53 305 ASP E N 1
ATOM 13116 C CA . ASP E 1 305 ? -64.511 -30.573 57.784 1.00 38.65 305 ASP E CA 1
ATOM 13117 C C . ASP E 1 305 ? -63.401 -29.585 57.409 1.00 33.53 305 ASP E C 1
ATOM 13118 O O . ASP E 1 305 ? -63.635 -28.632 56.670 1.00 32.12 305 ASP E O 1
ATOM 13123 N N . GLY E 1 306 ? -62.201 -29.817 57.929 1.00 34.44 306 GLY E N 1
ATOM 13124 C CA . GLY E 1 306 ? -61.055 -28.987 57.604 1.00 37.67 306 GLY E CA 1
ATOM 13125 C C . GLY E 1 306 ? -60.966 -27.691 58.389 1.00 35.67 306 GLY E C 1
ATOM 13126 O O . GLY E 1 306 ? -60.117 -26.848 58.103 1.00 36.52 306 GLY E O 1
ATOM 13127 N N . SER E 1 307 ? -61.834 -27.522 59.381 1.00 32.75 307 SER E N 1
ATOM 13128 C CA . SER E 1 307 ? -61.819 -26.304 60.186 1.00 31.66 307 SER E CA 1
ATOM 13129 C C . SER E 1 307 ? -61.905 -26.595 61.680 1.00 34.38 307 SER E C 1
ATOM 13130 O O . SER E 1 307 ? -62.603 -27.514 62.108 1.00 39.83 307 SER E O 1
ATOM 13133 N N . GLY E 1 308 ? -61.191 -25.802 62.472 1.00 31.66 308 GLY E N 1
ATOM 13134 C CA . GLY E 1 308 ? -61.206 -25.962 63.913 1.00 32.33 308 GLY E CA 1
ATOM 13135 C C . GLY E 1 308 ? -59.840 -26.305 64.468 1.00 35.38 308 GLY E C 1
ATOM 13136 O O . GLY E 1 308 ? -58.826 -26.114 63.798 1.00 31.99 308 GLY E O 1
ATOM 13137 N N . VAL E 1 309 ? -59.817 -26.814 65.697 1.00 32.90 309 VAL E N 1
ATOM 13138 C CA . VAL E 1 309 ? -58.570 -27.164 66.366 1.00 31.68 309 VAL E CA 1
ATOM 13139 C C . VAL E 1 309 ? -58.637 -28.589 66.933 1.00 36.58 309 VAL E C 1
ATOM 13140 O O . VAL E 1 309 ? -59.719 -29.105 67.213 1.00 35.47 309 VAL E O 1
ATOM 13144 N N . ALA E 1 310 ? -57.477 -29.230 67.062 1.00 34.59 310 ALA E N 1
ATOM 13145 C CA . ALA E 1 310 ? -57.387 -30.587 67.601 1.00 36.10 310 ALA E CA 1
ATOM 13146 C C . ALA E 1 310 ? -55.975 -30.872 68.096 1.00 38.04 310 ALA E C 1
ATOM 13147 O O . ALA E 1 310 ? -55.032 -30.163 67.746 1.00 39.34 310 ALA E O 1
ATOM 13149 N N . MET E 1 311 ? -55.835 -31.911 68.911 1.00 35.99 311 MET E N 1
ATOM 13150 C CA . MET E 1 311 ? -54.533 -32.301 69.437 1.00 38.30 311 MET E CA 1
ATOM 13151 C C . MET E 1 311 ? -54.244 -33.767 69.131 1.00 39.67 311 MET E C 1
ATOM 13152 O O . MET E 1 311 ? -55.064 -34.640 69.407 1.00 41.88 311 MET E O 1
ATOM 13157 N N . ILE E 1 312 ? -53.079 -34.027 68.547 1.00 40.56 312 ILE E N 1
ATOM 13158 C CA . ILE E 1 312 ? -52.639 -35.390 68.282 1.00 35.81 312 ILE E CA 1
ATOM 13159 C C . ILE E 1 312 ? -51.226 -35.584 68.809 1.00 42.56 312 ILE E C 1
ATOM 13160 O O . ILE E 1 312 ? -50.275 -35.022 68.265 1.00 41.18 312 ILE E O 1
ATOM 13165 N N . ASP E 1 313 ? -51.098 -36.373 69.872 1.00 41.68 313 ASP E N 1
ATOM 13166 C CA . ASP E 1 313 ? -49.800 -36.681 70.468 1.00 40.22 313 ASP E CA 1
ATOM 13167 C C . ASP E 1 313 ? -49.012 -35.424 70.838 1.00 43.61 313 ASP E C 1
ATOM 13168 O O . ASP E 1 313 ? -47.824 -35.310 70.533 1.00 35.87 313 ASP E O 1
ATOM 13173 N N . GLY E 1 314 ? -49.685 -34.479 71.488 1.00 40.77 314 GLY E N 1
ATOM 13174 C CA . GLY E 1 314 ? -49.045 -33.254 71.930 1.00 35.14 314 GLY E CA 1
ATOM 13175 C C . GLY E 1 314 ? -48.766 -32.287 70.797 1.00 40.00 314 GLY E C 1
ATOM 13176 O O . GLY E 1 314 ? -48.101 -31.271 70.990 1.00 30.57 314 GLY E O 1
ATOM 13177 N N . LYS E 1 315 ? -49.275 -32.607 69.612 1.00 36.55 315 LYS E N 1
ATOM 13178 C CA . LYS E 1 315 ? -49.089 -31.757 68.444 1.00 36.46 315 LYS E CA 1
ATOM 13179 C C . LYS E 1 315 ? -50.426 -31.161 68.014 1.00 36.83 315 LYS E C 1
ATOM 13180 O O . LYS E 1 315 ? -51.395 -31.883 67.774 1.00 36.84 315 LYS E O 1
ATOM 13186 N N . MET E 1 316 ? -50.474 -29.836 67.938 1.00 36.74 316 MET E N 1
ATOM 13187 C CA . MET E 1 316 ? -51.709 -29.130 67.625 1.00 34.06 316 MET E CA 1
ATOM 13188 C C . MET E 1 316 ? -52.012 -29.129 66.129 1.00 32.31 316 MET E C 1
ATOM 13189 O O . MET E 1 316 ? -51.134 -28.867 65.307 1.00 32.65 316 MET E O 1
ATOM 13194 N N . GLN E 1 317 ? -53.264 -29.414 65.786 1.00 33.29 317 GLN E N 1
ATOM 13195 C CA . GLN E 1 317 ? -53.697 -29.422 64.395 1.00 34.98 317 GLN E CA 1
ATOM 13196 C C . GLN E 1 317 ? -54.793 -28.385 64.174 1.00 32.96 317 GLN E C 1
ATOM 13197 O O . GLN E 1 317 ? -55.567 -28.093 65.085 1.00 32.55 317 GLN E O 1
ATOM 13203 N N . ASP E 1 318 ? -54.849 -27.827 62.966 1.00 30.91 318 ASP E N 1
ATOM 13204 C CA . ASP E 1 318 ? -55.937 -26.924 62.584 1.00 30.34 318 ASP E CA 1
ATOM 13205 C C . ASP E 1 318 ? -56.175 -26.884 61.076 1.00 28.63 318 ASP E C 1
ATOM 13206 O O . ASP E 1 318 ? -55.758 -27.791 60.354 1.00 24.55 318 ASP E O 1
ATOM 13211 N N . ASP E 1 319 ? -56.846 -25.830 60.613 1.00 25.70 319 ASP E N 1
ATOM 13212 C CA . ASP E 1 319 ? -57.187 -25.683 59.199 1.00 24.72 319 ASP E CA 1
ATOM 13213 C C . ASP E 1 319 ? -55.963 -25.828 58.300 1.00 25.25 319 ASP E C 1
ATOM 13214 O O . ASP E 1 319 ? -56.029 -26.453 57.241 1.00 27.22 319 ASP E O 1
ATOM 13219 N N . ALA E 1 320 ? -54.847 -25.251 58.735 1.00 22.02 320 ALA E N 1
ATOM 13220 C CA . ALA E 1 320 ? -53.628 -25.230 57.933 1.00 25.87 320 ALA E CA 1
ATOM 13221 C C . ALA E 1 320 ? -52.948 -26.595 57.854 1.00 24.84 320 ALA E C 1
ATOM 13222 O O . ALA E 1 320 ? -52.536 -27.025 56.775 1.00 25.36 320 ALA E O 1
ATOM 13224 N N . THR E 1 321 ? -52.830 -27.276 58.991 1.00 23.41 321 THR E N 1
ATOM 13225 C CA . THR E 1 321 ? -52.217 -28.601 59.014 1.00 19.05 321 THR E CA 1
ATOM 13226 C C . THR E 1 321 ? -53.091 -29.595 58.262 1.00 24.83 321 THR E C 1
ATOM 13227 O O . THR E 1 321 ? -52.603 -30.599 57.743 1.00 24.66 321 THR E O 1
ATOM 13231 N N . TRP E 1 322 ? -54.387 -29.304 58.209 1.00 23.91 322 TRP E N 1
ATOM 13232 C CA . TRP E 1 322 ? -55.314 -30.080 57.403 1.00 22.69 322 TRP E CA 1
ATOM 13233 C C . TRP E 1 322 ? -54.954 -29.936 55.926 1.00 26.37 322 TRP E C 1
ATOM 13234 O O . TRP E 1 322 ? -54.894 -30.922 55.191 1.00 25.84 322 TRP E O 1
ATOM 13245 N N . LYS E 1 323 ? -54.707 -28.701 55.497 1.00 27.94 323 LYS E N 1
ATOM 13246 C CA . LYS E 1 323 ? -54.297 -28.438 54.120 1.00 28.07 323 LYS E CA 1
ATOM 13247 C C . LYS E 1 323 ? -52.959 -29.110 53.801 1.00 22.67 323 LYS E C 1
ATOM 13248 O O . LYS E 1 323 ? -52.760 -29.613 52.694 1.00 24.61 323 LYS E O 1
ATOM 13254 N N . GLN E 1 324 ? -52.050 -29.116 54.773 1.00 20.91 324 GLN E N 1
ATOM 13255 C CA . GLN E 1 324 ? -50.776 -29.818 54.625 1.00 25.98 324 GLN E CA 1
ATOM 13256 C C . GLN E 1 324 ? -51.009 -31.311 54.433 1.00 29.44 324 GLN E C 1
ATOM 13257 O O . GLN E 1 324 ? -50.386 -31.946 53.578 1.00 23.83 324 GLN E O 1
ATOM 13263 N N . ALA E 1 325 ? -51.904 -31.866 55.244 1.00 23.89 325 ALA E N 1
ATOM 13264 C CA . ALA E 1 325 ? -52.250 -33.278 55.159 1.00 27.14 325 ALA E CA 1
ATOM 13265 C C . ALA E 1 325 ? -52.906 -33.579 53.817 1.00 26.22 325 ALA E C 1
ATOM 13266 O O . ALA E 1 325 ? -52.652 -34.618 53.208 1.00 29.32 325 ALA E O 1
ATOM 13268 N N . LYS E 1 326 ? -53.742 -32.654 53.355 1.00 25.34 326 LYS E N 1
ATOM 13269 C CA . LYS E 1 326 ? -54.425 -32.799 52.076 1.00 25.32 326 LYS E CA 1
ATOM 13270 C C . LYS E 1 326 ? -53.438 -32.841 50.910 1.00 27.61 326 LYS E C 1
ATOM 13271 O O . LYS E 1 326 ? -53.623 -33.605 49.968 1.00 28.99 326 LYS E O 1
ATOM 13277 N N . VAL E 1 327 ? -52.393 -32.021 50.978 1.00 25.50 327 VAL E N 1
ATOM 13278 C CA . VAL E 1 327 ? -51.352 -32.027 49.954 1.00 25.87 327 VAL E CA 1
ATOM 13279 C C . VAL E 1 327 ? -50.684 -33.400 49.881 1.00 29.30 327 VAL E C 1
ATOM 13280 O O . VAL E 1 327 ? -50.486 -33.952 48.796 1.00 29.13 327 VAL E O 1
ATOM 13284 N N . ILE E 1 328 ? -50.353 -33.945 51.048 1.00 23.38 328 ILE E N 1
ATOM 13285 C CA . ILE E 1 328 ? -49.708 -35.248 51.147 1.00 27.93 328 ILE E CA 1
ATOM 13286 C C . ILE E 1 328 ? -50.609 -36.356 50.620 1.00 30.91 328 ILE E C 1
ATOM 13287 O O . ILE E 1 328 ? -50.210 -37.139 49.758 1.00 28.49 328 ILE E O 1
ATOM 13292 N N . VAL E 1 329 ? -51.828 -36.409 51.145 1.00 28.94 329 VAL E N 1
ATOM 13293 C CA . VAL E 1 329 ? -52.766 -37.476 50.820 1.00 28.13 329 VAL E CA 1
ATOM 13294 C C . VAL E 1 329 ? -53.214 -37.436 49.361 1.00 32.49 329 VAL E C 1
ATOM 13295 O O . VAL E 1 329 ? -53.326 -38.480 48.719 1.00 31.01 329 VAL E O 1
ATOM 13299 N N . ASP E 1 330 ? -53.461 -36.237 48.838 1.00 32.79 330 ASP E N 1
ATOM 13300 C CA . ASP E 1 330 ? -53.847 -36.083 47.434 1.00 32.56 330 ASP E CA 1
ATOM 13301 C C . ASP E 1 330 ? -52.767 -36.607 46.496 1.00 32.30 330 ASP E C 1
ATOM 13302 O O . ASP E 1 330 ? -53.069 -37.269 45.504 1.00 33.16 330 ASP E O 1
ATOM 13307 N N . LEU E 1 331 ? -51.510 -36.306 46.811 1.00 31.93 331 LEU E N 1
ATOM 13308 C CA . LEU E 1 331 ? -50.398 -36.779 45.996 1.00 33.65 331 LEU E CA 1
ATOM 13309 C C . LEU E 1 331 ? -50.294 -38.294 46.074 1.00 33.97 331 LEU E C 1
ATOM 13310 O O . LEU E 1 331 ? -50.146 -38.966 45.054 1.00 33.35 331 LEU E O 1
ATOM 13315 N N . ALA E 1 332 ? -50.371 -38.819 47.293 1.00 31.62 332 ALA E N 1
ATOM 13316 C CA . ALA E 1 332 ? -50.336 -40.258 47.522 1.00 35.57 332 ALA E CA 1
ATOM 13317 C C . ALA E 1 332 ? -51.436 -40.950 46.723 1.00 35.34 332 ALA E C 1
ATOM 13318 O O . ALA E 1 332 ? -51.212 -41.994 46.112 1.00 35.27 332 ALA E O 1
ATOM 13320 N N . ARG E 1 333 ? -52.618 -40.344 46.721 1.00 33.78 333 ARG E N 1
ATOM 13321 C CA . ARG E 1 333 ? -53.772 -40.879 46.005 1.00 40.23 333 ARG E CA 1
ATOM 13322 C C . ARG E 1 333 ? -53.565 -40.903 44.489 1.00 40.27 333 ARG E C 1
ATOM 13323 O O . ARG E 1 333 ? -53.883 -41.893 43.829 1.00 41.07 333 ARG E O 1
ATOM 13331 N N . MET E 1 334 ? -53.033 -39.815 43.940 1.00 34.48 334 MET E N 1
ATOM 13332 C CA . MET E 1 334 ? -52.783 -39.736 42.504 1.00 39.41 334 MET E CA 1
ATOM 13333 C C . MET E 1 334 ? -51.747 -40.767 42.061 1.00 36.06 334 MET E C 1
ATOM 13334 O O . MET E 1 334 ? -51.885 -41.388 41.007 1.00 43.39 334 MET E O 1
ATOM 13339 N N . ILE E 1 335 ? -50.713 -40.946 42.876 1.00 34.66 335 ILE E N 1
ATOM 13340 C CA . ILE E 1 335 ? -49.654 -41.904 42.583 1.00 39.50 335 ILE E CA 1
ATOM 13341 C C . ILE E 1 335 ? -50.161 -43.336 42.734 1.00 46.69 335 ILE E C 1
ATOM 13342 O O . ILE E 1 335 ? -49.771 -44.229 41.978 1.00 48.19 335 ILE E O 1
ATOM 13347 N N . ALA E 1 336 ? -51.044 -43.541 43.707 1.00 43.51 336 ALA E N 1
ATOM 13348 C CA . ALA E 1 336 ? -51.608 -44.860 43.985 1.00 50.79 336 ALA E CA 1
ATOM 13349 C C . ALA E 1 336 ? -52.370 -45.440 42.792 1.00 50.56 336 ALA E C 1
ATOM 13350 O O . ALA E 1 336 ? -52.252 -46.627 42.491 1.00 53.26 336 ALA E O 1
ATOM 13352 N N . LYS E 1 337 ? -53.146 -44.598 42.116 1.00 48.06 337 LYS E N 1
ATOM 13353 C CA . LYS E 1 337 ? -53.917 -45.024 40.954 1.00 49.61 337 LYS E CA 1
ATOM 13354 C C . LYS E 1 337 ? -53.001 -45.388 39.790 1.00 53.30 337 LYS E C 1
ATOM 13355 O O . LYS E 1 337 ? -53.417 -46.081 38.859 1.00 59.02 337 LYS E O 1
ATOM 13361 N N . LYS E 1 338 ? -51.763 -44.895 39.845 1.00 53.91 338 LYS E N 1
ATOM 13362 C CA . LYS E 1 338 ? -50.765 -45.125 38.798 1.00 57.17 338 LYS E CA 1
ATOM 13363 C C . LYS E 1 338 ? -49.855 -46.267 39.251 1.00 56.53 338 LYS E C 1
ATOM 13364 O O . LYS E 1 338 ? -49.309 -46.996 38.427 1.00 58.97 338 LYS E O 1
ATOM 13370 N N . ASP E 1 339 ? -49.732 -46.452 40.565 1.00 56.93 339 ASP E N 1
ATOM 13371 C CA . ASP E 1 339 ? -48.905 -47.529 41.114 1.00 58.58 339 ASP E CA 1
ATOM 13372 C C . ASP E 1 339 ? -49.682 -48.402 42.094 1.00 64.10 339 ASP E C 1
ATOM 13373 O O . ASP E 1 339 ? -49.921 -47.997 43.234 1.00 64.96 339 ASP E O 1
ATOM 13378 N N . PRO E 1 340 ? -50.067 -49.611 41.657 1.00 66.71 340 PRO E N 1
ATOM 13379 C CA . PRO E 1 340 ? -50.830 -50.545 42.496 1.00 66.87 340 PRO E CA 1
ATOM 13380 C C . PRO E 1 340 ? -50.101 -50.934 43.786 1.00 66.63 340 PRO E C 1
ATOM 13381 O O . PRO E 1 340 ? -50.752 -51.149 44.810 1.00 67.16 340 PRO E O 1
ATOM 13385 N N . ASP E 1 341 ? -48.773 -51.005 43.736 1.00 63.54 341 ASP E N 1
ATOM 13386 C CA . ASP E 1 341 ? -47.974 -51.384 44.902 1.00 61.48 341 ASP E CA 1
ATOM 13387 C C . ASP E 1 341 ? -47.982 -50.337 46.018 1.00 69.69 341 ASP E C 1
ATOM 13388 O O . ASP E 1 341 ? -47.773 -50.664 47.189 1.00 67.56 341 ASP E O 1
ATOM 13393 N N . LEU E 1 342 ? -48.227 -49.082 45.650 1.00 65.50 342 LEU E N 1
ATOM 13394 C CA . LEU E 1 342 ? -48.292 -47.992 46.619 1.00 59.97 342 LEU E CA 1
ATOM 13395 C C . LEU E 1 342 ? -49.711 -47.793 47.145 1.00 60.41 342 LEU E C 1
ATOM 13396 O O . LEU E 1 342 ? -49.915 -47.153 48.176 1.00 58.70 342 LEU E O 1
ATOM 13401 N N . ALA E 1 343 ? -50.684 -48.363 46.440 1.00 62.83 343 ALA E N 1
ATOM 13402 C CA . ALA E 1 343 ? -52.093 -48.196 46.792 1.00 67.63 343 ALA E CA 1
ATOM 13403 C C . ALA E 1 343 ? -52.464 -48.857 48.120 1.00 68.97 343 ALA E C 1
ATOM 13404 O O . ALA E 1 343 ? -53.240 -48.301 48.898 1.00 67.12 343 ALA E O 1
ATOM 13406 N N . GLN E 1 344 ? -51.917 -50.042 48.375 1.00 63.96 344 GLN E N 1
ATOM 13407 C CA . GLN E 1 344 ? -52.247 -50.772 49.595 1.00 67.90 344 GLN E CA 1
ATOM 13408 C C . GLN E 1 344 ? -51.353 -50.358 50.758 1.00 62.94 344 GLN E C 1
ATOM 13409 O O . GLN E 1 344 ? -51.757 -50.439 51.919 1.00 63.79 344 GLN E O 1
ATOM 13415 N N . ALA E 1 345 ? -50.138 -49.920 50.440 1.00 61.75 345 ALA E N 1
ATOM 13416 C CA . ALA E 1 345 ? -49.227 -49.389 51.445 1.00 63.78 345 ALA E CA 1
ATOM 13417 C C . ALA E 1 345 ? -49.803 -48.090 51.991 1.00 62.78 345 ALA E C 1
ATOM 13418 O O . ALA E 1 345 ? -49.821 -47.860 53.202 1.00 54.41 345 ALA E O 1
ATOM 13420 N N . TYR E 1 346 ? -50.277 -47.245 51.081 1.00 58.25 346 TYR E N 1
ATOM 13421 C CA . TYR E 1 346 ? -50.962 -46.019 51.458 1.00 57.04 346 TYR E CA 1
ATOM 13422 C C . TYR E 1 346 ? -52.329 -46.346 52.033 1.00 60.78 346 TYR E C 1
ATOM 13423 O O . TYR E 1 346 ? -52.761 -45.734 53.005 1.00 60.27 346 TYR E O 1
ATOM 13432 N N . GLY E 1 347 ? -53.000 -47.325 51.434 1.00 62.05 347 GLY E N 1
ATOM 13433 C CA . GLY E 1 347 ? -54.355 -47.669 51.823 1.00 62.06 347 GLY E CA 1
ATOM 13434 C C . GLY E 1 347 ? -55.351 -46.846 51.031 1.00 60.38 347 GLY E C 1
ATOM 13435 O O . GLY E 1 347 ? -56.433 -46.520 51.518 1.00 62.70 347 GLY E O 1
ATOM 13436 N N . LEU E 1 348 ? -54.976 -46.507 49.802 1.00 61.21 348 LEU E N 1
ATOM 13437 C CA . LEU E 1 348 ? -55.809 -45.673 48.944 1.00 64.78 348 LEU E CA 1
ATOM 13438 C C . LEU E 1 348 ? -56.032 -46.328 47.586 1.00 64.49 348 LEU E C 1
ATOM 13439 O O . LEU E 1 348 ? -56.164 -45.643 46.571 1.00 62.30 348 LEU E O 1
ATOM 13444 N N . ARG F 1 2 ? -45.859 1.804 44.216 1.00 35.14 2 ARG F N 1
ATOM 13445 C CA . ARG F 1 2 ? -46.040 2.420 45.526 1.00 37.98 2 ARG F CA 1
ATOM 13446 C C . ARG F 1 2 ? -46.602 3.834 45.409 1.00 34.32 2 ARG F C 1
ATOM 13447 O O . ARG F 1 2 ? -46.363 4.530 44.421 1.00 29.44 2 ARG F O 1
ATOM 13455 N N . LYS F 1 3 ? -47.352 4.253 46.424 1.00 29.20 3 LYS F N 1
ATOM 13456 C CA . LYS F 1 3 ? -47.860 5.617 46.479 1.00 25.82 3 LYS F CA 1
ATOM 13457 C C . LYS F 1 3 ? -46.702 6.594 46.596 1.00 25.82 3 LYS F C 1
ATOM 13458 O O . LYS F 1 3 ? -45.618 6.232 47.052 1.00 23.57 3 LYS F O 1
ATOM 13464 N N . LEU F 1 4 ? -46.933 7.834 46.184 1.00 26.48 4 LEU F N 1
ATOM 13465 C CA . LEU F 1 4 ? -45.925 8.875 46.335 1.00 27.80 4 LEU F CA 1
ATOM 13466 C C . LEU F 1 4 ? -45.762 9.213 47.810 1.00 25.48 4 LEU F C 1
ATOM 13467 O O . LEU F 1 4 ? -46.705 9.081 48.590 1.00 21.08 4 LEU F O 1
ATOM 13472 N N . ALA F 1 5 ? -44.562 9.644 48.184 1.00 24.35 5 ALA F N 1
ATOM 13473 C CA . ALA F 1 5 ? -44.233 9.914 49.580 1.00 29.26 5 ALA F CA 1
ATOM 13474 C C . ALA F 1 5 ? -45.186 10.902 50.256 1.00 27.24 5 ALA F C 1
ATOM 13475 O O . ALA F 1 5 ? -45.627 10.669 51.380 1.00 24.16 5 ALA F O 1
ATOM 13477 N N . HIS F 1 6 ? -45.519 11.993 49.570 1.00 26.03 6 HIS F N 1
ATOM 13478 C CA . HIS F 1 6 ? -46.354 13.028 50.180 1.00 32.69 6 HIS F CA 1
ATOM 13479 C C . HIS F 1 6 ? -47.831 12.633 50.293 1.00 32.66 6 HIS F C 1
ATOM 13480 O O . HIS F 1 6 ? -48.619 13.331 50.929 1.00 37.91 6 HIS F O 1
ATOM 13487 N N . ASN F 1 7 ? -48.198 11.509 49.684 1.00 28.40 7 ASN F N 1
ATOM 13488 C CA . ASN F 1 7 ? -49.559 10.989 49.784 1.00 26.03 7 ASN F CA 1
ATOM 13489 C C . ASN F 1 7 ? -49.619 9.775 50.696 1.00 24.39 7 ASN F C 1
ATOM 13490 O O . ASN F 1 7 ? -50.680 9.419 51.211 1.00 23.72 7 ASN F O 1
ATOM 13495 N N . PHE F 1 8 ? -48.462 9.147 50.882 1.00 24.96 8 PHE F N 1
ATOM 13496 C CA . PHE F 1 8 ? -48.324 7.939 51.686 1.00 25.87 8 PHE F CA 1
ATOM 13497 C C . PHE F 1 8 ? -48.819 8.159 53.112 1.00 26.49 8 PHE F C 1
ATOM 13498 O O . PHE F 1 8 ? -49.485 7.297 53.687 1.00 23.49 8 PHE F O 1
ATOM 13506 N N . TYR F 1 9 ? -48.500 9.323 53.671 1.00 23.80 9 TYR F N 1
ATOM 13507 C CA . TYR F 1 9 ? -48.822 9.613 55.065 1.00 25.69 9 TYR F CA 1
ATOM 13508 C C . TYR F 1 9 ? -50.125 10.392 55.251 1.00 25.18 9 TYR F C 1
ATOM 13509 O O . TYR F 1 9 ? -50.386 10.919 56.331 1.00 27.14 9 TYR F O 1
ATOM 13518 N N . LYS F 1 10 ? -50.938 10.463 54.202 1.00 22.31 10 LYS F N 1
ATOM 13519 C CA . LYS F 1 10 ? -52.255 11.086 54.301 1.00 21.66 10 LYS F CA 1
ATOM 13520 C C . LYS F 1 10 ? -53.316 10.058 54.672 1.00 24.49 10 LYS F C 1
ATOM 13521 O O . LYS F 1 10 ? -53.292 8.932 54.173 1.00 27.63 10 LYS F O 1
ATOM 13527 N N . PRO F 1 11 ? -54.255 10.442 55.550 1.00 26.07 11 PRO F N 1
ATOM 13528 C CA . PRO F 1 11 ? -55.374 9.555 55.886 1.00 23.81 11 PRO F CA 1
ATOM 13529 C C . PRO F 1 11 ? -56.226 9.280 54.654 1.00 22.96 11 PRO F C 1
ATOM 13530 O O . PRO F 1 11 ? -56.409 10.173 53.831 1.00 22.12 11 PRO F O 1
ATOM 13534 N N . LEU F 1 12 ? -56.736 8.059 54.531 1.00 22.62 12 LEU F N 1
ATOM 13535 C CA . LEU F 1 12 ? -57.478 7.661 53.339 1.00 22.31 12 LEU F CA 1
ATOM 13536 C C . LEU F 1 12 ? -58.967 7.958 53.444 1.00 19.96 12 LEU F C 1
ATOM 13537 O O . LEU F 1 12 ? -59.735 7.630 52.542 1.00 22.06 12 LEU F O 1
ATOM 13542 N N . ALA F 1 13 ? -59.373 8.569 54.550 1.00 24.39 13 ALA F N 1
ATOM 13543 C CA . ALA F 1 13 ? -60.760 8.982 54.725 1.00 22.12 13 ALA F CA 1
ATOM 13544 C C . ALA F 1 13 ? -60.837 10.252 55.561 1.00 24.09 13 ALA F C 1
ATOM 13545 O O . ALA F 1 13 ? -60.050 10.446 56.489 1.00 21.18 13 ALA F O 1
ATOM 13547 N N . ILE F 1 14 ? -61.784 11.120 55.220 1.00 27.02 14 ILE F N 1
ATOM 13548 C CA . ILE F 1 14 ? -62.005 12.342 55.981 1.00 29.27 14 ILE F CA 1
ATOM 13549 C C . ILE F 1 14 ? -62.495 11.988 57.379 1.00 25.48 14 ILE F C 1
ATOM 13550 O O . ILE F 1 14 ? -63.568 11.408 57.540 1.00 28.83 14 ILE F O 1
ATOM 13555 N N . GLY F 1 15 ? -61.697 12.327 58.386 1.00 24.25 15 GLY F N 1
ATOM 13556 C CA . GLY F 1 15 ? -62.033 12.009 59.761 1.00 29.09 15 GLY F CA 1
ATOM 13557 C C . GLY F 1 15 ? -61.177 10.890 60.325 1.00 29.88 15 GLY F C 1
ATOM 13558 O O . GLY F 1 15 ? -61.183 10.637 61.530 1.00 25.74 15 GLY F O 1
ATOM 13559 N N . ALA F 1 16 ? -60.443 10.210 59.451 1.00 24.86 16 ALA F N 1
ATOM 13560 C CA . ALA F 1 16 ? -59.545 9.148 59.885 1.00 26.08 16 ALA F CA 1
ATOM 13561 C C . ALA F 1 16 ? -58.324 9.764 60.550 1.00 23.16 16 ALA F C 1
ATOM 13562 O O . ALA F 1 16 ? -57.884 10.844 60.157 1.00 28.55 16 ALA F O 1
ATOM 13564 N N . PRO F 1 17 ? -57.777 9.086 61.569 1.00 22.11 17 PRO F N 1
ATOM 13565 C CA . PRO F 1 17 ? -56.582 9.588 62.253 1.00 27.68 17 PRO F CA 1
ATOM 13566 C C . PRO F 1 17 ? -55.387 9.668 61.311 1.00 28.22 17 PRO F C 1
ATOM 13567 O O . PRO F 1 17 ? -55.301 8.890 60.358 1.00 25.14 17 PRO F O 1
ATOM 13571 N N . GLU F 1 18 ? -54.485 10.607 61.576 1.00 25.17 18 GLU F N 1
ATOM 13572 C CA . GLU F 1 18 ? -53.276 10.767 60.779 1.00 26.61 18 GLU F CA 1
ATOM 13573 C C . GLU F 1 18 ? -52.394 9.530 60.883 1.00 27.19 18 GLU F C 1
ATOM 13574 O O . GLU F 1 18 ? -52.114 9.059 61.982 1.00 24.89 18 GLU F O 1
ATOM 13580 N N . PRO F 1 19 ? -51.961 8.995 59.731 1.00 27.67 19 PRO F N 1
ATOM 13581 C CA . PRO F 1 19 ? -51.053 7.843 59.700 1.00 23.20 19 PRO F CA 1
ATOM 13582 C C . PRO F 1 19 ? -49.777 8.101 60.493 1.00 29.23 19 PRO F C 1
ATOM 13583 O O . PRO F 1 19 ? -49.302 9.237 60.565 1.00 30.27 19 PRO F O 1
ATOM 13587 N N . ILE F 1 20 ? -49.233 7.045 61.087 1.00 27.07 20 ILE F N 1
ATOM 13588 C CA . ILE F 1 20 ? -48.021 7.158 61.882 1.00 31.33 20 ILE F CA 1
ATOM 13589 C C . ILE F 1 20 ? -46.794 7.281 60.985 1.00 32.33 20 ILE F C 1
ATOM 13590 O O . ILE F 1 20 ? -46.822 6.875 59.822 1.00 32.73 20 ILE F O 1
ATOM 13595 N N . ARG F 1 21 ? -45.722 7.852 61.526 1.00 26.93 21 ARG F N 1
ATOM 13596 C CA . ARG F 1 21 ? -44.462 7.954 60.801 1.00 34.88 21 ARG F CA 1
ATOM 13597 C C . ARG F 1 21 ? -43.483 6.940 61.372 1.00 36.68 21 ARG F C 1
ATOM 13598 O O . ARG F 1 21 ? -42.583 6.466 60.678 1.00 35.68 21 ARG F O 1
ATOM 13606 N N . GLU F 1 22 ? -43.668 6.618 62.648 1.00 33.67 22 GLU F N 1
ATOM 13607 C CA . GLU F 1 22 ? -42.796 5.683 63.347 1.00 33.69 22 GLU F CA 1
ATOM 13608 C C . GLU F 1 22 ? -43.619 4.631 64.076 1.00 30.64 22 GLU F C 1
ATOM 13609 O O . GLU F 1 22 ? -44.681 4.933 64.618 1.00 30.38 22 GLU F O 1
ATOM 13615 N N . LEU F 1 23 ? -43.127 3.397 64.092 1.00 30.21 23 LEU F N 1
ATOM 13616 C CA . LEU F 1 23 ? -43.794 2.334 64.832 1.00 33.20 23 LEU F CA 1
ATOM 13617 C C . LEU F 1 23 ? -43.677 2.590 66.330 1.00 31.11 23 LEU F C 1
ATOM 13618 O O . LEU F 1 23 ? -42.653 3.091 66.797 1.00 25.31 23 LEU F O 1
ATOM 13623 N N . PRO F 1 24 ? -44.734 2.255 67.086 1.00 30.65 24 PRO F N 1
ATOM 13624 C CA . PRO F 1 24 ? -44.708 2.361 68.548 1.00 31.91 24 PRO F CA 1
ATOM 13625 C C . PRO F 1 24 ? -43.597 1.499 69.136 1.00 35.67 24 PRO F C 1
ATOM 13626 O O . PRO F 1 24 ? -43.437 0.343 68.742 1.00 34.54 24 PRO F O 1
ATOM 13630 N N . VAL F 1 25 ? -42.833 2.066 70.063 1.00 31.44 25 VAL F N 1
ATOM 13631 C CA . VAL F 1 25 ? -41.727 1.354 70.685 1.00 32.49 25 VAL F CA 1
ATOM 13632 C C . VAL F 1 25 ? -42.180 0.648 71.957 1.00 37.63 25 VAL F C 1
ATOM 13633 O O . VAL F 1 25 ? -42.575 1.290 72.931 1.00 34.59 25 VAL F O 1
ATOM 13637 N N . ARG F 1 26 ? -42.120 -0.678 71.936 1.00 38.06 26 ARG F N 1
ATOM 13638 C CA . ARG F 1 26 ? -42.545 -1.496 73.065 1.00 34.85 26 ARG F CA 1
ATOM 13639 C C . ARG F 1 26 ? -42.011 -2.911 72.884 1.00 34.63 26 ARG F C 1
ATOM 13640 O O . ARG F 1 26 ? -41.773 -3.346 71.759 1.00 36.56 26 ARG F O 1
ATOM 13648 N N . PRO F 1 27 ? -41.807 -3.636 73.991 1.00 35.61 27 PRO F N 1
ATOM 13649 C CA . PRO F 1 27 ? -41.389 -5.033 73.847 1.00 33.95 27 PRO F CA 1
ATOM 13650 C C . PRO F 1 27 ? -42.491 -5.872 73.206 1.00 27.47 27 PRO F C 1
ATOM 13651 O O . PRO F 1 27 ? -43.665 -5.715 73.540 1.00 26.87 27 PRO F O 1
ATOM 13655 N N . GLU F 1 28 ? -42.108 -6.737 72.274 1.00 28.53 28 GLU F N 1
ATOM 13656 C CA . GLU F 1 28 ? -43.052 -7.624 71.602 1.00 27.61 28 GLU F CA 1
ATOM 13657 C C . GLU F 1 28 ? -42.445 -9.018 71.489 1.00 29.59 28 GLU F C 1
ATOM 13658 O O . GLU F 1 28 ? -42.409 -9.607 70.408 1.00 24.85 28 GLU F O 1
ATOM 13664 N N . ARG F 1 29 ? -41.965 -9.537 72.617 1.00 27.44 29 ARG F N 1
ATOM 13665 C CA . ARG F 1 29 ? -41.249 -10.810 72.650 1.00 24.87 29 ARG F CA 1
ATOM 13666 C C . ARG F 1 29 ? -42.177 -11.998 72.443 1.00 24.84 29 ARG F C 1
ATOM 13667 O O . ARG F 1 29 ? -41.775 -13.031 71.898 1.00 23.36 29 ARG F O 1
ATOM 13675 N N . VAL F 1 30 ? -43.418 -11.849 72.886 1.00 20.81 30 VAL F N 1
ATOM 13676 C CA . VAL F 1 30 ? -44.390 -12.924 72.791 1.00 21.25 30 VAL F CA 1
ATOM 13677 C C . VAL F 1 30 ? -45.742 -12.395 72.327 1.00 21.08 30 VAL F C 1
ATOM 13678 O O . VAL F 1 30 ? -46.232 -11.378 72.817 1.00 24.95 30 VAL F O 1
ATOM 13682 N N . VAL F 1 31 ? -46.322 -13.079 71.350 1.00 22.18 31 VAL F N 1
ATOM 13683 C CA . VAL F 1 31 ? -47.649 -12.753 70.861 1.00 23.54 31 VAL F CA 1
ATOM 13684 C C . VAL F 1 31 ? -48.571 -13.907 71.216 1.00 22.94 31 VAL F C 1
ATOM 13685 O O . VAL F 1 31 ? -48.627 -14.906 70.504 1.00 24.42 31 VAL F O 1
ATOM 13689 N N . HIS F 1 32 ? -49.288 -13.779 72.327 1.00 23.88 32 HIS F N 1
ATOM 13690 C CA . HIS F 1 32 ? -50.111 -14.883 72.805 1.00 24.50 32 HIS F CA 1
ATOM 13691 C C . HIS F 1 32 ? -51.461 -14.990 72.108 1.00 24.36 32 HIS F C 1
ATOM 13692 O O . HIS F 1 32 ? -52.292 -14.088 72.205 1.00 23.53 32 HIS F O 1
ATOM 13699 N N . PHE F 1 33 ? -51.675 -16.113 71.427 1.00 22.58 33 PHE F N 1
ATOM 13700 C CA . PHE F 1 33 ? -52.935 -16.385 70.745 1.00 24.11 33 PHE F CA 1
ATOM 13701 C C . PHE F 1 33 ? -53.954 -17.037 71.674 1.00 28.62 33 PHE F C 1
ATOM 13702 O O . PHE F 1 33 ? -53.601 -17.860 72.518 1.00 27.62 33 PHE F O 1
ATOM 13710 N N . PHE F 1 34 ? -55.221 -16.673 71.510 1.00 27.30 34 PHE F N 1
ATOM 13711 C CA . PHE F 1 34 ? -56.289 -17.299 72.277 1.00 30.70 34 PHE F CA 1
ATOM 13712 C C . PHE F 1 34 ? -57.590 -17.338 71.486 1.00 30.09 34 PHE F C 1
ATOM 13713 O O . PHE F 1 34 ? -57.857 -16.448 70.676 1.00 24.54 34 PHE F O 1
ATOM 13721 N N . PRO F 1 35 ? -58.396 -18.388 71.708 1.00 29.00 35 PRO F N 1
ATOM 13722 C CA . PRO F 1 35 ? -59.746 -18.488 71.142 1.00 29.00 35 PRO F CA 1
ATOM 13723 C C . PRO F 1 35 ? -60.764 -17.735 72.004 1.00 35.64 35 PRO F C 1
ATOM 13724 O O . PRO F 1 35 ? -61.052 -18.155 73.125 1.00 34.79 35 PRO F O 1
ATOM 13728 N N . PRO F 1 36 ? -61.304 -16.623 71.483 1.00 33.77 36 PRO F N 1
ATOM 13729 C CA . PRO F 1 36 ? -62.196 -15.743 72.245 1.00 32.14 36 PRO F CA 1
ATOM 13730 C C . PRO F 1 36 ? -63.592 -16.322 72.474 1.00 34.58 36 PRO F C 1
ATOM 13731 O O . PRO F 1 36 ? -64.362 -15.751 73.246 1.00 34.64 36 PRO F O 1
ATOM 13735 N N . HIS F 1 37 ? -63.922 -17.427 71.816 1.00 34.85 37 HIS F N 1
ATOM 13736 C CA . HIS F 1 37 ? -65.235 -18.037 71.999 1.00 32.79 37 HIS F CA 1
ATOM 13737 C C . HIS F 1 37 ? -65.249 -18.978 73.201 1.00 34.92 37 HIS F C 1
ATOM 13738 O O . HIS F 1 37 ? -66.313 -19.394 73.659 1.00 38.57 37 HIS F O 1
ATOM 13745 N N . VAL F 1 38 ? -64.064 -19.308 73.707 1.00 35.66 38 VAL F N 1
ATOM 13746 C CA . VAL F 1 38 ? -63.942 -20.203 74.852 1.00 38.82 38 VAL F CA 1
ATOM 13747 C C . VAL F 1 38 ? -64.111 -19.438 76.160 1.00 40.52 38 VAL F C 1
ATOM 13748 O O . VAL F 1 38 ? -63.303 -18.575 76.500 1.00 38.24 38 VAL F O 1
ATOM 13752 N N . GLU F 1 39 ? -65.165 -19.779 76.893 1.00 46.24 39 GLU F N 1
ATOM 13753 C CA . GLU F 1 39 ? -65.588 -19.022 78.066 1.00 42.40 39 GLU F CA 1
ATOM 13754 C C . GLU F 1 39 ? -64.572 -19.042 79.208 1.00 37.44 39 GLU F C 1
ATOM 13755 O O . GLU F 1 39 ? -64.267 -18.000 79.787 1.00 39.59 39 GLU F O 1
ATOM 13761 N N . LYS F 1 40 ? -64.048 -20.220 79.529 1.00 39.95 40 LYS F N 1
ATOM 13762 C CA . LYS F 1 40 ? -63.125 -20.344 80.654 1.00 42.97 40 LYS F CA 1
ATOM 13763 C C . LYS F 1 40 ? -61.772 -19.695 80.367 1.00 42.91 40 LYS F C 1
ATOM 13764 O O . LYS F 1 40 ? -61.040 -19.337 81.290 1.00 42.50 40 LYS F O 1
ATOM 13770 N N . ILE F 1 41 ? -61.443 -19.544 79.089 1.00 40.38 41 ILE F N 1
ATOM 13771 C CA . ILE F 1 41 ? -60.239 -18.818 78.703 1.00 36.10 41 ILE F CA 1
ATOM 13772 C C . ILE F 1 41 ? -60.528 -17.322 78.730 1.00 35.30 41 ILE F C 1
ATOM 13773 O O . ILE F 1 41 ? -59.709 -16.522 79.184 1.00 35.00 41 ILE F O 1
ATOM 13778 N N . ARG F 1 42 ? -61.717 -16.962 78.260 1.00 37.57 42 ARG F N 1
ATOM 13779 C CA . ARG F 1 42 ? -62.166 -15.576 78.243 1.00 35.00 42 ARG F CA 1
ATOM 13780 C C . ARG F 1 42 ? -62.200 -14.978 79.650 1.00 43.44 42 ARG F C 1
ATOM 13781 O O . ARG F 1 42 ? -61.996 -13.778 79.829 1.00 45.41 42 ARG F O 1
ATOM 13789 N N . ALA F 1 43 ? -62.438 -15.827 80.647 1.00 42.93 43 ALA F N 1
ATOM 13790 C CA . ALA F 1 43 ? -62.523 -15.383 82.037 1.00 41.08 43 ALA F CA 1
ATOM 13791 C C . ALA F 1 43 ? -61.151 -15.151 82.671 1.00 40.29 43 ALA F C 1
ATOM 13792 O O . ALA F 1 43 ? -61.036 -14.441 83.671 1.00 41.23 43 ALA F O 1
ATOM 13794 N N . ARG F 1 44 ? -60.114 -15.749 82.093 1.00 35.84 44 ARG F N 1
ATOM 13795 C CA . ARG F 1 44 ? -58.765 -15.617 82.637 1.00 39.87 44 ARG F CA 1
ATOM 13796 C C . ARG F 1 44 ? -57.871 -14.741 81.761 1.00 39.81 44 ARG F C 1
ATOM 13797 O O . ARG F 1 44 ? -56.665 -14.644 81.989 1.00 37.98 44 ARG F O 1
ATOM 13805 N N . ILE F 1 45 ? -58.472 -14.111 80.757 1.00 39.76 45 ILE F N 1
ATOM 13806 C CA . ILE F 1 45 ? -57.759 -13.174 79.889 1.00 36.63 45 ILE F CA 1
ATOM 13807 C C . ILE F 1 45 ? -57.017 -12.056 80.641 1.00 38.44 45 ILE F C 1
ATOM 13808 O O . ILE F 1 45 ? -55.840 -11.818 80.362 1.00 36.68 45 ILE F O 1
ATOM 13813 N N . PRO F 1 46 ? -57.687 -11.372 81.596 1.00 37.20 46 PRO F N 1
ATOM 13814 C CA . PRO F 1 46 ? -56.953 -10.328 82.325 1.00 34.00 46 PRO F CA 1
ATOM 13815 C C . PRO F 1 46 ? -55.716 -10.868 83.039 1.00 36.43 46 PRO F C 1
ATOM 13816 O O . PRO F 1 46 ? -54.710 -10.168 83.131 1.00 40.80 46 PRO F O 1
ATOM 13820 N N . GLU F 1 47 ? -55.794 -12.102 83.525 1.00 32.84 47 GLU F N 1
ATOM 13821 C CA . GLU F 1 47 ? -54.658 -12.755 84.165 1.00 39.09 47 GLU F CA 1
ATOM 13822 C C . GLU F 1 47 ? -53.532 -13.002 83.160 1.00 34.67 47 GLU F C 1
ATOM 13823 O O . GLU F 1 47 ? -52.366 -12.726 83.439 1.00 36.65 47 GLU F O 1
ATOM 13829 N N . VAL F 1 48 ? -53.892 -13.524 81.991 1.00 35.80 48 VAL F N 1
ATOM 13830 C CA . VAL F 1 48 ? -52.916 -13.836 80.953 1.00 37.44 48 VAL F CA 1
ATOM 13831 C C . VAL F 1 48 ? -52.276 -12.569 80.390 1.00 34.38 48 VAL F C 1
ATOM 13832 O O . VAL F 1 48 ? -51.068 -12.526 80.149 1.00 36.31 48 VAL F O 1
ATOM 13836 N N . ALA F 1 49 ? -53.093 -11.536 80.207 1.00 34.10 49 ALA F N 1
ATOM 13837 C CA . ALA F 1 49 ? -52.629 -10.266 79.655 1.00 37.22 49 ALA F CA 1
ATOM 13838 C C . ALA F 1 49 ? -51.464 -9.665 80.439 1.00 38.71 49 ALA F C 1
ATOM 13839 O O . ALA F 1 49 ? -50.618 -8.973 79.874 1.00 34.85 49 ALA F O 1
ATOM 13841 N N . LYS F 1 50 ? -51.418 -9.942 81.738 1.00 36.05 50 LYS F N 1
ATOM 13842 C CA . LYS F 1 50 ? -50.372 -9.402 82.599 1.00 33.68 50 LYS F CA 1
ATOM 13843 C C . LYS F 1 50 ? -49.014 -10.028 82.329 1.00 35.10 50 LYS F C 1
ATOM 13844 O O . LYS F 1 50 ? -47.980 -9.433 82.628 1.00 35.78 50 LYS F O 1
ATOM 13850 N N . GLN F 1 51 ? -49.020 -11.237 81.778 1.00 35.42 51 GLN F N 1
ATOM 13851 C CA . GLN F 1 51 ? -47.787 -11.996 81.613 1.00 33.16 51 GLN F CA 1
ATOM 13852 C C . GLN F 1 51 ? -47.236 -11.977 80.186 1.00 34.67 51 GLN F C 1
ATOM 13853 O O . GLN F 1 51 ? -46.211 -12.602 79.911 1.00 39.08 51 GLN F O 1
ATOM 13859 N N . VAL F 1 52 ? -47.909 -11.265 79.285 1.00 33.21 52 VAL F N 1
ATOM 13860 C CA . VAL F 1 52 ? -47.488 -11.225 77.883 1.00 33.91 52 VAL F CA 1
ATOM 13861 C C . VAL F 1 52 ? -47.330 -9.802 77.337 1.00 34.59 52 VAL F C 1
ATOM 13862 O O . VAL F 1 52 ? -48.044 -8.883 77.743 1.00 33.08 52 VAL F O 1
ATOM 13866 N N . ASP F 1 53 ? -46.384 -9.630 76.417 1.00 31.14 53 ASP F N 1
ATOM 13867 C CA . ASP F 1 53 ? -46.146 -8.334 75.786 1.00 30.04 53 ASP F CA 1
ATOM 13868 C C . ASP F 1 53 ? -47.280 -7.982 74.836 1.00 30.18 53 ASP F C 1
ATOM 13869 O O . ASP F 1 53 ? -47.675 -6.819 74.719 1.00 27.83 53 ASP F O 1
ATOM 13874 N N . VAL F 1 54 ? -47.791 -9.000 74.149 1.00 25.96 54 VAL F N 1
ATOM 13875 C CA . VAL F 1 54 ? -48.850 -8.820 73.166 1.00 23.35 54 VAL F CA 1
ATOM 13876 C C . VAL F 1 54 ? -49.916 -9.895 73.334 1.00 26.72 54 VAL F C 1
ATOM 13877 O O . VAL F 1 54 ? -49.600 -11.070 73.525 1.00 24.07 54 VAL F O 1
ATOM 13881 N N . LEU F 1 55 ? -51.179 -9.488 73.264 1.00 22.09 55 LEU F N 1
ATOM 13882 C CA . LEU F 1 55 ? -52.287 -10.429 73.300 1.00 23.96 55 LEU F CA 1
ATOM 13883 C C . LEU F 1 55 ? -53.018 -10.379 71.967 1.00 24.56 55 LEU F C 1
ATOM 13884 O O . LEU F 1 55 ? -53.413 -9.306 71.514 1.00 25.42 55 LEU F O 1
ATOM 13889 N N . CYS F 1 56 ? -53.196 -11.535 71.338 1.00 24.20 56 CYS F N 1
ATOM 13890 C CA . CYS F 1 56 ? -53.835 -11.584 70.027 1.00 25.80 56 CYS F CA 1
ATOM 13891 C C . CYS F 1 56 ? -55.042 -12.517 69.984 1.00 24.99 56 CYS F C 1
ATOM 13892 O O . CYS F 1 56 ? -54.895 -13.738 70.037 1.00 26.57 56 CYS F O 1
ATOM 13895 N N . GLY F 1 57 ? -56.233 -11.936 69.878 1.00 25.45 57 GLY F N 1
ATOM 13896 C CA . GLY F 1 57 ? -57.440 -12.718 69.683 1.00 21.93 57 GLY F CA 1
ATOM 13897 C C . GLY F 1 57 ? -57.437 -13.346 68.304 1.00 25.90 57 GLY F C 1
ATOM 13898 O O . GLY F 1 57 ? -56.992 -12.721 67.342 1.00 26.04 57 GLY F O 1
ATOM 13899 N N . ASN F 1 58 ? -57.931 -14.577 68.205 1.00 23.18 58 ASN F N 1
ATOM 13900 C CA . ASN F 1 58 ? -57.921 -15.315 66.943 1.00 26.54 58 ASN F CA 1
ATOM 13901 C C . ASN F 1 58 ? -59.318 -15.658 66.432 1.00 24.86 58 ASN F C 1
ATOM 13902 O O . ASN F 1 58 ? -60.089 -16.328 67.114 1.00 28.76 58 ASN F O 1
ATOM 13907 N N . LEU F 1 59 ? -59.634 -15.207 65.222 1.00 23.51 59 LEU F N 1
ATOM 13908 C CA . LEU F 1 59 ? -60.937 -15.477 64.621 1.00 22.58 59 LEU F CA 1
ATOM 13909 C C . LEU F 1 59 ? -60.834 -16.400 63.415 1.00 23.45 59 LEU F C 1
ATOM 13910 O O . LEU F 1 59 ? -61.848 -16.889 62.915 1.00 23.81 59 LEU F O 1
ATOM 13915 N N . GLU F 1 60 ? -59.614 -16.628 62.939 1.00 25.65 60 GLU F N 1
ATOM 13916 C CA . GLU F 1 60 ? -59.413 -17.370 61.696 1.00 25.44 60 GLU F CA 1
ATOM 13917 C C . GLU F 1 60 ? -59.179 -18.859 61.955 1.00 26.18 60 GLU F C 1
ATOM 13918 O O . GLU F 1 60 ? -60.001 -19.514 62.596 1.00 27.40 60 GLU F O 1
ATOM 13924 N N . ASP F 1 61 ? -58.064 -19.390 61.457 1.00 24.56 61 ASP F N 1
ATOM 13925 C CA . ASP F 1 61 ? -57.770 -20.815 61.591 1.00 27.11 61 ASP F CA 1
ATOM 13926 C C . ASP F 1 61 ? -57.678 -21.231 63.057 1.00 22.86 61 ASP F C 1
ATOM 13927 O O . ASP F 1 61 ? -57.277 -20.432 63.906 1.00 22.10 61 ASP F O 1
ATOM 13932 N N . ALA F 1 62 ? -58.049 -22.487 63.317 1.00 27.82 62 ALA F N 1
ATOM 13933 C CA . ALA F 1 62 ? -58.218 -23.072 64.658 1.00 25.55 62 ALA F CA 1
ATOM 13934 C C . ALA F 1 62 ? -59.547 -22.698 65.317 1.00 30.11 62 ALA F C 1
ATOM 13935 O O . ALA F 1 62 ? -59.907 -23.250 66.355 1.00 28.24 62 ALA F O 1
ATOM 13937 N N . ILE F 1 63 ? -60.273 -21.765 64.708 1.00 30.70 63 ILE F N 1
ATOM 13938 C CA . ILE F 1 63 ? -61.637 -21.474 65.131 1.00 28.27 63 ILE F CA 1
ATOM 13939 C C . ILE F 1 63 ? -62.594 -22.199 64.202 1.00 29.72 63 ILE F C 1
ATOM 13940 O O . ILE F 1 63 ? -62.615 -21.927 63.002 1.00 33.05 63 ILE F O 1
ATOM 13945 N N . PRO F 1 64 ? -63.386 -23.134 64.751 1.00 35.56 64 PRO F N 1
ATOM 13946 C CA . PRO F 1 64 ? -64.345 -23.899 63.946 1.00 30.15 64 PRO F CA 1
ATOM 13947 C C . PRO F 1 64 ? -65.347 -22.989 63.242 1.00 33.35 64 PRO F C 1
ATOM 13948 O O . PRO F 1 64 ? -65.667 -21.915 63.753 1.00 33.46 64 PRO F O 1
ATOM 13952 N N . MET F 1 65 ? -65.824 -23.420 62.077 1.00 32.80 65 MET F N 1
ATOM 13953 C CA . MET F 1 65 ? -66.726 -22.621 61.249 1.00 34.04 65 MET F CA 1
ATOM 13954 C C . MET F 1 65 ? -68.010 -22.199 61.965 1.00 42.63 65 MET F C 1
ATOM 13955 O O . MET F 1 65 ? -68.580 -21.151 61.662 1.00 41.98 65 MET F O 1
ATOM 13960 N N . ASP F 1 66 ? -68.460 -23.010 62.916 1.00 38.70 66 ASP F N 1
ATOM 13961 C CA . ASP F 1 66 ? -69.712 -22.733 63.612 1.00 38.55 66 ASP F CA 1
ATOM 13962 C C . ASP F 1 66 ? -69.530 -21.769 64.785 1.00 35.94 66 ASP F C 1
ATOM 13963 O O . ASP F 1 66 ? -70.507 -21.314 65.382 1.00 40.37 66 ASP F O 1
ATOM 13968 N N . ALA F 1 67 ? -68.279 -21.453 65.103 1.00 32.92 67 ALA F N 1
ATOM 13969 C CA . ALA F 1 67 ? -67.971 -20.616 66.258 1.00 32.40 67 ALA F CA 1
ATOM 13970 C C . ALA F 1 67 ? -67.354 -19.273 65.871 1.00 32.01 67 ALA F C 1
ATOM 13971 O O . ALA F 1 67 ? -66.829 -18.559 66.726 1.00 33.31 67 ALA F O 1
ATOM 13973 N N . LYS F 1 68 ? -67.422 -18.934 64.586 1.00 31.99 68 LYS F N 1
ATOM 13974 C CA . LYS F 1 68 ? -66.840 -17.690 64.087 1.00 35.88 68 LYS F CA 1
ATOM 13975 C C . LYS F 1 68 ? -67.490 -16.467 64.728 1.00 30.19 68 LYS F C 1
ATOM 13976 O O . LYS F 1 68 ? -66.804 -15.607 65.279 1.00 27.72 68 LYS F O 1
ATOM 13982 N N . GLU F 1 69 ? -68.815 -16.399 64.649 1.00 30.77 69 GLU F N 1
ATOM 13983 C CA . GLU F 1 69 ? -69.570 -15.298 65.237 1.00 36.07 69 GLU F CA 1
ATOM 13984 C C . GLU F 1 69 ? -69.352 -15.224 66.745 1.00 32.96 69 GLU F C 1
ATOM 13985 O O . GLU F 1 69 ? -69.216 -14.138 67.307 1.00 32.68 69 GLU F O 1
ATOM 13991 N N . ALA F 1 70 ? -69.316 -16.386 67.393 1.00 31.50 70 ALA F N 1
ATOM 13992 C CA . ALA F 1 70 ? -69.103 -16.456 68.836 1.00 32.04 70 ALA F CA 1
ATOM 13993 C C . ALA F 1 70 ? -67.726 -15.927 69.215 1.00 34.70 70 ALA F C 1
ATOM 13994 O O . ALA F 1 70 ? -67.571 -15.240 70.227 1.00 31.45 70 ALA F O 1
ATOM 13996 N N . ALA F 1 71 ? -66.728 -16.249 68.396 1.00 32.69 71 ALA F N 1
ATOM 13997 C CA . ALA F 1 71 ? -65.365 -15.787 68.629 1.00 30.16 71 ALA F CA 1
ATOM 13998 C C . ALA F 1 71 ? -65.269 -14.270 68.505 1.00 25.75 71 ALA F C 1
ATOM 13999 O O . ALA F 1 71 ? -64.604 -13.613 69.307 1.00 27.90 71 ALA F O 1
ATOM 14001 N N . ARG F 1 72 ? -65.932 -13.721 67.493 1.00 27.91 72 ARG F N 1
ATOM 14002 C CA . ARG F 1 72 ? -65.942 -12.278 67.274 1.00 30.67 72 ARG F CA 1
ATOM 14003 C C . ARG F 1 72 ? -66.581 -11.549 68.456 1.00 27.44 72 ARG F C 1
ATOM 14004 O O . ARG F 1 72 ? -66.005 -10.609 69.006 1.00 29.00 72 ARG F O 1
ATOM 14012 N N . ASN F 1 73 ? -67.773 -11.995 68.838 1.00 31.85 73 ASN F N 1
ATOM 14013 C CA . ASN F 1 73 ? -68.489 -11.413 69.966 1.00 31.45 73 ASN F CA 1
ATOM 14014 C C . ASN F 1 73 ? -67.721 -11.577 71.272 1.00 34.54 73 ASN F C 1
ATOM 14015 O O . ASN F 1 73 ? -67.645 -10.649 72.078 1.00 34.46 73 ASN F O 1
ATOM 14020 N N . GLY F 1 74 ? -67.147 -12.760 71.468 1.00 28.87 74 GLY F N 1
ATOM 14021 C CA . GLY F 1 74 ? -66.354 -13.034 72.650 1.00 24.83 74 GLY F CA 1
ATOM 14022 C C . GLY F 1 74 ? -65.134 -12.139 72.738 1.00 32.81 74 GLY F C 1
ATOM 14023 O O . GLY F 1 74 ? -64.751 -11.700 73.825 1.00 29.11 74 GLY F O 1
ATOM 14024 N N . PHE F 1 75 ? -64.517 -11.864 71.593 1.00 27.07 75 PHE F N 1
ATOM 14025 C CA . PHE F 1 75 ? -63.372 -10.965 71.565 1.00 26.62 75 PHE F CA 1
ATOM 14026 C C . PHE F 1 75 ? -63.793 -9.565 71.991 1.00 22.99 75 PHE F C 1
ATOM 14027 O O . PHE F 1 75 ? -63.162 -8.951 72.847 1.00 26.73 75 PHE F O 1
ATOM 14035 N N . ILE F 1 76 ? -64.869 -9.073 71.387 1.00 27.12 76 ILE F N 1
ATOM 14036 C CA . ILE F 1 76 ? -65.391 -7.746 71.690 1.00 30.65 76 ILE F CA 1
ATOM 14037 C C . ILE F 1 76 ? -65.778 -7.618 73.164 1.00 37.78 76 ILE F C 1
ATOM 14038 O O . ILE F 1 76 ? -65.485 -6.610 73.809 1.00 34.81 76 ILE F O 1
ATOM 14043 N N . GLU F 1 77 ? -66.420 -8.655 73.694 1.00 35.08 77 GLU F N 1
ATOM 14044 C CA . GLU F 1 77 ? -66.842 -8.664 75.090 1.00 35.80 77 GLU F CA 1
ATOM 14045 C C . GLU F 1 77 ? -65.666 -8.543 76.060 1.00 36.50 77 GLU F C 1
ATOM 14046 O O . GLU F 1 77 ? -65.663 -7.674 76.934 1.00 36.88 77 GLU F O 1
ATOM 14052 N N . VAL F 1 78 ? -64.668 -9.409 75.907 1.00 32.46 78 VAL F N 1
ATOM 14053 C CA . VAL F 1 78 ? -63.546 -9.428 76.842 1.00 29.14 78 VAL F CA 1
ATOM 14054 C C . VAL F 1 78 ? -62.687 -8.165 76.758 1.00 36.51 78 VAL F C 1
ATOM 14055 O O . VAL F 1 78 ? -62.128 -7.723 77.761 1.00 34.85 78 VAL F O 1
ATOM 14059 N N . VAL F 1 79 ? -62.593 -7.578 75.569 1.00 34.38 79 VAL F N 1
ATOM 14060 C CA . VAL F 1 79 ? -61.817 -6.357 75.398 1.00 34.55 79 VAL F CA 1
ATOM 14061 C C . VAL F 1 79 ? -62.526 -5.180 76.067 1.00 32.47 79 VAL F C 1
ATOM 14062 O O . VAL F 1 79 ? -61.891 -4.355 76.729 1.00 35.26 79 VAL F O 1
ATOM 14066 N N . LYS F 1 80 ? -63.846 -5.121 75.903 1.00 32.66 80 LYS F N 1
ATOM 14067 C CA . LYS F 1 80 ? -64.669 -4.065 76.497 1.00 38.59 80 LYS F CA 1
ATOM 14068 C C . LYS F 1 80 ? -64.619 -4.064 78.024 1.00 40.33 80 LYS F C 1
ATOM 14069 O O . LYS F 1 80 ? -64.857 -3.035 78.657 1.00 46.12 80 LYS F O 1
ATOM 14075 N N . ALA F 1 81 ? -64.310 -5.218 78.609 1.00 41.10 81 ALA F N 1
ATOM 14076 C CA . ALA F 1 81 ? -64.311 -5.360 80.061 1.00 41.91 81 ALA F CA 1
ATOM 14077 C C . ALA F 1 81 ? -62.904 -5.303 80.647 1.00 45.84 81 ALA F C 1
ATOM 14078 O O . ALA F 1 81 ? -62.737 -5.162 81.857 1.00 46.44 81 ALA F O 1
ATOM 14080 N N . THR F 1 82 ? -61.893 -5.406 79.791 1.00 38.59 82 THR F N 1
ATOM 14081 C CA . THR F 1 82 ? -60.519 -5.501 80.262 1.00 34.99 82 THR F CA 1
ATOM 14082 C C . THR F 1 82 ? -59.704 -4.246 79.972 1.00 41.12 82 THR F C 1
ATOM 14083 O O . THR F 1 82 ? -59.806 -3.649 78.899 1.00 41.70 82 THR F O 1
ATOM 14087 N N . ASP F 1 83 ? -58.898 -3.845 80.949 1.00 38.80 83 ASP F N 1
ATOM 14088 C CA . ASP F 1 83 ? -57.895 -2.799 80.755 1.00 43.99 83 ASP F CA 1
ATOM 14089 C C . ASP F 1 83 ? -56.548 -3.489 80.594 1.00 40.67 83 ASP F C 1
ATOM 14090 O O . ASP F 1 83 ? -56.035 -4.096 81.535 1.00 40.07 83 ASP F O 1
ATOM 14095 N N . PHE F 1 84 ? -55.982 -3.399 79.395 1.00 33.26 84 PHE F N 1
ATOM 14096 C CA . PHE F 1 84 ? -54.803 -4.186 79.045 1.00 35.43 84 PHE F CA 1
ATOM 14097 C C . PHE F 1 84 ? -53.480 -3.543 79.452 1.00 36.21 84 PHE F C 1
ATOM 14098 O O . PHE F 1 84 ? -52.435 -4.189 79.401 1.00 36.34 84 PHE F O 1
ATOM 14106 N N . GLY F 1 85 ? -53.526 -2.278 79.855 1.00 37.86 85 GLY F N 1
ATOM 14107 C CA . GLY F 1 85 ? -52.337 -1.587 80.324 1.00 36.75 85 GLY F CA 1
ATOM 14108 C C . GLY F 1 85 ? -51.237 -1.471 79.288 1.00 33.93 85 GLY F C 1
ATOM 14109 O O . GLY F 1 85 ? -51.453 -0.947 78.196 1.00 38.27 85 GLY F O 1
ATOM 14110 N N . ASP F 1 86 ? -50.052 -1.962 79.638 1.00 39.63 86 ASP F N 1
ATOM 14111 C CA . ASP F 1 86 ? -48.901 -1.919 78.742 1.00 37.99 86 ASP F CA 1
ATOM 14112 C C . ASP F 1 86 ? -48.875 -3.105 77.780 1.00 39.75 86 ASP F C 1
ATOM 14113 O O . ASP F 1 86 ? -47.931 -3.266 77.006 1.00 36.70 86 ASP F O 1
ATOM 14118 N N . THR F 1 87 ? -49.911 -3.934 77.835 1.00 27.17 87 THR F N 1
ATOM 14119 C CA . THR F 1 87 ? -50.012 -5.071 76.933 1.00 33.00 87 THR F CA 1
ATOM 14120 C C . THR F 1 87 ? -50.690 -4.650 75.637 1.00 31.04 87 THR F C 1
ATOM 14121 O O . THR F 1 87 ? -51.806 -4.127 75.649 1.00 25.47 87 THR F O 1
ATOM 14125 N N . ALA F 1 88 ? -50.003 -4.864 74.519 1.00 30.04 88 ALA F N 1
ATOM 14126 C CA . ALA F 1 88 ? -50.560 -4.542 73.212 1.00 29.79 88 ALA F CA 1
ATOM 14127 C C . ALA F 1 88 ? -51.702 -5.496 72.890 1.00 24.11 88 ALA F C 1
ATOM 14128 O O . ALA F 1 88 ? -51.653 -6.670 73.253 1.00 28.15 88 ALA F O 1
ATOM 14130 N N . LEU F 1 89 ? -52.730 -4.993 72.215 1.00 23.69 89 LEU F N 1
ATOM 14131 C CA . LEU F 1 89 ? -53.855 -5.831 71.813 1.00 25.05 89 LEU F CA 1
ATOM 14132 C C . LEU F 1 89 ? -53.926 -5.992 70.295 1.00 26.96 89 LEU F C 1
ATOM 14133 O O . LEU F 1 89 ? -54.118 -5.018 69.568 1.00 26.09 89 LEU F O 1
ATOM 14138 N N . TRP F 1 90 ? -53.775 -7.227 69.825 1.00 26.06 90 TRP F N 1
ATOM 14139 C CA . TRP F 1 90 ? -53.931 -7.531 68.409 1.00 23.95 90 TRP F CA 1
ATOM 14140 C C . TRP F 1 90 ? -55.156 -8.403 68.201 1.00 26.27 90 TRP F C 1
ATOM 14141 O O . TRP F 1 90 ? -55.703 -8.965 69.150 1.00 27.28 90 TRP F O 1
ATOM 14152 N N . VAL F 1 91 ? -55.571 -8.530 66.947 1.00 21.76 91 VAL F N 1
ATOM 14153 C CA . VAL F 1 91 ? -56.589 -9.499 66.581 1.00 22.08 91 VAL F CA 1
ATOM 14154 C C . VAL F 1 91 ? -56.324 -10.022 65.171 1.00 23.12 91 VAL F C 1
ATOM 14155 O O . VAL F 1 91 ? -56.044 -9.249 64.253 1.00 23.37 91 VAL F O 1
ATOM 14159 N N . ARG F 1 92 ? -56.379 -11.341 65.009 1.00 23.46 92 ARG F N 1
ATOM 14160 C CA . ARG F 1 92 ? -56.291 -11.935 63.681 1.00 23.22 92 ARG F CA 1
ATOM 14161 C C . ARG F 1 92 ? -57.690 -12.216 63.158 1.00 24.97 92 ARG F C 1
ATOM 14162 O O . ARG F 1 92 ? -58.375 -13.116 63.646 1.00 23.70 92 ARG F O 1
ATOM 14170 N N . VAL F 1 93 ? -58.117 -11.436 62.171 1.00 18.76 93 VAL F N 1
ATOM 14171 C CA . VAL F 1 93 ? -59.445 -11.605 61.601 1.00 19.53 93 VAL F CA 1
ATOM 14172 C C . VAL F 1 93 ? -59.430 -12.681 60.529 1.00 21.92 93 VAL F C 1
ATOM 14173 O O . VAL F 1 93 ? -58.380 -13.247 60.217 1.00 22.24 93 VAL F O 1
ATOM 14177 N N . ASN F 1 94 ? -60.599 -12.964 59.969 1.00 20.17 94 ASN F N 1
ATOM 14178 C CA . ASN F 1 94 ? -60.709 -13.951 58.907 1.00 23.61 94 ASN F CA 1
ATOM 14179 C C . ASN F 1 94 ? -60.136 -13.447 57.585 1.00 24.78 94 ASN F C 1
ATOM 14180 O O . ASN F 1 94 ? -59.886 -12.252 57.424 1.00 19.33 94 ASN F O 1
ATOM 14185 N N . ALA F 1 95 ? -59.935 -14.367 56.646 1.00 22.56 95 ALA F N 1
ATOM 14186 C CA . ALA F 1 95 ? -59.325 -14.049 55.358 1.00 22.57 95 ALA F CA 1
ATOM 14187 C C . ALA F 1 95 ? -60.194 -13.112 54.520 1.00 22.86 95 ALA F C 1
ATOM 14188 O O . ALA F 1 95 ? -61.413 -13.069 54.683 1.00 22.64 95 ALA F O 1
ATOM 14190 N N . LEU F 1 96 ? -59.563 -12.380 53.607 1.00 19.46 96 LEU F N 1
ATOM 14191 C CA . LEU F 1 96 ? -60.263 -11.377 52.805 1.00 20.90 96 LEU F CA 1
ATOM 14192 C C . LEU F 1 96 ? -61.284 -11.955 51.823 1.00 20.18 96 LEU F C 1
ATOM 14193 O O . LEU F 1 96 ? -62.043 -11.212 51.202 1.00 23.03 96 LEU F O 1
ATOM 14198 N N . ASN F 1 97 ? -61.308 -13.274 51.679 1.00 22.53 97 ASN F N 1
ATOM 14199 C CA . ASN F 1 97 ? -62.298 -13.908 50.813 1.00 25.31 97 ASN F CA 1
ATOM 14200 C C . ASN F 1 97 ? -63.439 -14.555 51.599 1.00 24.94 97 ASN F C 1
ATOM 14201 O O . ASN F 1 97 ? -64.325 -15.184 51.020 1.00 24.10 97 ASN F O 1
ATOM 14206 N N . SER F 1 98 ? -63.412 -14.391 52.918 1.00 24.63 98 SER F N 1
ATOM 14207 C CA . SER F 1 98 ? -64.337 -15.100 53.801 1.00 26.11 98 SER F CA 1
ATOM 14208 C C . SER F 1 98 ? -65.612 -14.303 54.075 1.00 27.44 98 SER F C 1
ATOM 14209 O O . SER F 1 98 ? -65.597 -13.073 54.069 1.00 27.18 98 SER F O 1
ATOM 14212 N N . PRO F 1 99 ? -66.727 -15.009 54.326 1.00 30.09 99 PRO F N 1
ATOM 14213 C CA . PRO F 1 99 ? -67.996 -14.335 54.621 1.00 32.79 99 PRO F CA 1
ATOM 14214 C C . PRO F 1 99 ? -68.057 -13.765 56.037 1.00 26.11 99 PRO F C 1
ATOM 14215 O O . PRO F 1 99 ? -69.120 -13.312 56.456 1.00 31.09 99 PRO F O 1
ATOM 14219 N N . TRP F 1 100 ? -66.941 -13.784 56.759 1.00 27.83 100 TRP F N 1
ATOM 14220 C CA . TRP F 1 100 ? -66.910 -13.242 58.114 1.00 27.39 100 TRP F CA 1
ATOM 14221 C C . TRP F 1 100 ? -66.083 -11.963 58.242 1.00 27.52 100 TRP F C 1
ATOM 14222 O O . TRP F 1 100 ? -66.235 -11.225 59.213 1.00 26.73 100 TRP F O 1
ATOM 14233 N N . VAL F 1 101 ? -65.213 -11.702 57.268 1.00 24.40 101 VAL F N 1
ATOM 14234 C CA . VAL F 1 101 ? -64.218 -10.634 57.407 1.00 21.98 101 VAL F CA 1
ATOM 14235 C C . VAL F 1 101 ? -64.792 -9.212 57.466 1.00 19.57 101 VAL F C 1
ATOM 14236 O O . VAL F 1 101 ? -64.288 -8.376 58.218 1.00 24.94 101 VAL F O 1
ATOM 14240 N N . LEU F 1 102 ? -65.836 -8.938 56.689 1.00 21.27 102 LEU F N 1
ATOM 14241 C CA . LEU F 1 102 ? -66.426 -7.602 56.671 1.00 23.55 102 LEU F CA 1
ATOM 14242 C C . LEU F 1 102 ? -66.906 -7.207 58.063 1.00 27.22 102 LEU F C 1
ATOM 14243 O O . LEU F 1 102 ? -66.646 -6.097 58.527 1.00 25.06 102 LEU F O 1
ATOM 14248 N N . ASP F 1 103 ? -67.593 -8.134 58.724 1.00 28.25 103 ASP F N 1
ATOM 14249 C CA . ASP F 1 103 ? -68.130 -7.896 60.059 1.00 27.75 103 ASP F CA 1
ATOM 14250 C C . ASP F 1 103 ? -67.062 -8.030 61.139 1.00 26.58 103 ASP F C 1
ATOM 14251 O O . ASP F 1 103 ? -67.113 -7.328 62.149 1.00 27.36 103 ASP F O 1
ATOM 14256 N N . ASP F 1 104 ? -66.104 -8.932 60.930 1.00 24.29 104 ASP F N 1
ATOM 14257 C CA . ASP F 1 104 ? -64.960 -9.049 61.831 1.00 25.32 104 ASP F CA 1
ATOM 14258 C C . ASP F 1 104 ? -64.324 -7.685 62.053 1.00 27.60 104 ASP F C 1
ATOM 14259 O O . ASP F 1 104 ? -64.135 -7.251 63.186 1.00 27.85 104 ASP F O 1
ATOM 14264 N N . ILE F 1 105 ? -64.012 -7.004 60.958 1.00 24.68 105 ILE F N 1
ATOM 14265 C CA . ILE F 1 105 ? -63.324 -5.719 61.031 1.00 26.42 105 ILE F CA 1
ATOM 14266 C C . ILE F 1 105 ? -64.239 -4.588 61.499 1.00 22.33 105 ILE F C 1
ATOM 14267 O O . ILE F 1 105 ? -63.888 -3.838 62.408 1.00 25.22 105 ILE F O 1
ATOM 14272 N N . ALA F 1 106 ? -65.410 -4.479 60.883 1.00 21.76 106 ALA F N 1
ATOM 14273 C CA . ALA F 1 106 ? -66.339 -3.389 61.169 1.00 26.48 106 ALA F CA 1
ATOM 14274 C C . ALA F 1 106 ? -66.819 -3.380 62.618 1.00 31.26 106 ALA F C 1
ATOM 14275 O O . ALA F 1 106 ? -66.800 -2.340 63.277 1.00 29.21 106 ALA F O 1
ATOM 14277 N N . GLU F 1 107 ? -67.250 -4.536 63.111 1.00 24.66 107 GLU F N 1
ATOM 14278 C CA . GLU F 1 107 ? -67.796 -4.621 64.460 1.00 28.53 107 GLU F CA 1
ATOM 14279 C C . GLU F 1 107 ? -66.727 -4.429 65.534 1.00 30.40 107 GLU F C 1
ATOM 14280 O O . GLU F 1 107 ? -66.989 -3.826 66.575 1.00 30.03 107 GLU F O 1
ATOM 14286 N N . ILE F 1 108 ? -65.524 -4.936 65.283 1.00 25.00 108 ILE F N 1
ATOM 14287 C CA . ILE F 1 108 ? -64.428 -4.764 66.231 1.00 26.07 108 ILE F CA 1
ATOM 14288 C C . ILE F 1 108 ? -63.964 -3.307 66.289 1.00 31.20 108 ILE F C 1
ATOM 14289 O O . ILE F 1 108 ? -63.737 -2.766 67.372 1.00 28.96 108 ILE F O 1
ATOM 14294 N N . VAL F 1 109 ? -63.836 -2.670 65.129 1.00 25.58 109 VAL F N 1
ATOM 14295 C CA . VAL F 1 109 ? -63.497 -1.250 65.087 1.00 25.24 109 VAL F CA 1
ATOM 14296 C C . VAL F 1 109 ? -64.580 -0.416 65.775 1.00 25.94 109 VAL F C 1
ATOM 14297 O O . VAL F 1 109 ? -64.282 0.451 66.596 1.00 26.79 109 VAL F O 1
ATOM 14301 N N . ALA F 1 110 ? -65.835 -0.699 65.439 1.00 26.34 110 ALA F N 1
ATOM 14302 C CA . ALA F 1 110 ? -66.975 0.021 65.997 1.00 29.84 110 ALA F CA 1
ATOM 14303 C C . ALA F 1 110 ? -67.026 -0.053 67.520 1.00 34.79 110 ALA F C 1
ATOM 14304 O O . ALA F 1 110 ? -67.309 0.940 68.191 1.00 35.50 110 ALA F O 1
ATOM 14306 N N . ALA F 1 111 ? -66.747 -1.234 68.060 1.00 29.38 111 ALA F N 1
ATOM 14307 C CA . ALA F 1 111 ? -66.917 -1.466 69.488 1.00 29.60 111 ALA F CA 1
ATOM 14308 C C . ALA F 1 111 ? -65.665 -1.176 70.312 1.00 35.26 111 ALA F C 1
ATOM 14309 O O . ALA F 1 111 ? -65.758 -0.603 71.398 1.00 35.76 111 ALA F O 1
ATOM 14311 N N . VAL F 1 112 ? -64.498 -1.573 69.807 1.00 29.60 112 VAL F N 1
ATOM 14312 C CA . VAL F 1 112 ? -63.264 -1.456 70.587 1.00 25.45 112 VAL F CA 1
ATOM 14313 C C . VAL F 1 112 ? -62.072 -0.910 69.799 1.00 28.28 112 VAL F C 1
ATOM 14314 O O . VAL F 1 112 ? -60.919 -1.125 70.181 1.00 30.20 112 VAL F O 1
ATOM 14318 N N . GLY F 1 113 ? -62.355 -0.191 68.716 1.00 30.63 113 GLY F N 1
ATOM 14319 C CA . GLY F 1 113 ? -61.320 0.369 67.860 1.00 26.70 113 GLY F CA 1
ATOM 14320 C C . GLY F 1 113 ? -60.244 1.163 68.579 1.00 30.58 113 GLY F C 1
ATOM 14321 O O . GLY F 1 113 ? -59.069 1.100 68.214 1.00 27.78 113 GLY F O 1
ATOM 14322 N N . ASN F 1 114 ? -60.638 1.906 69.610 1.00 29.32 114 ASN F N 1
ATOM 14323 C CA . ASN F 1 114 ? -59.690 2.729 70.356 1.00 29.05 114 ASN F CA 1
ATOM 14324 C C . ASN F 1 114 ? -58.782 1.930 71.290 1.00 31.02 114 ASN F C 1
ATOM 14325 O O . ASN F 1 114 ? -57.808 2.459 71.822 1.00 33.56 114 ASN F O 1
ATOM 14330 N N . LYS F 1 115 ? -59.101 0.653 71.477 1.00 30.35 115 LYS F N 1
ATOM 14331 C CA . LYS F 1 115 ? -58.271 -0.231 72.286 1.00 29.39 115 LYS F CA 1
ATOM 14332 C C . LYS F 1 115 ? -57.391 -1.130 71.418 1.00 33.23 115 LYS F C 1
ATOM 14333 O O . LYS F 1 115 ? -56.418 -1.712 71.903 1.00 27.04 115 LYS F O 1
ATOM 14339 N N . LEU F 1 116 ? -57.734 -1.239 70.137 1.00 28.31 116 LEU F N 1
ATOM 14340 C CA . LEU F 1 116 ? -57.030 -2.144 69.231 1.00 30.01 116 LEU F CA 1
ATOM 14341 C C . LEU F 1 116 ? -55.773 -1.515 68.636 1.00 30.09 116 LEU F C 1
ATOM 14342 O O . LEU F 1 116 ? -55.832 -0.456 68.012 1.00 28.95 116 LEU F O 1
ATOM 14347 N N . ASP F 1 117 ? -54.638 -2.179 68.825 1.00 25.30 117 ASP F N 1
ATOM 14348 C CA . ASP F 1 117 ? -53.368 -1.673 68.319 1.00 23.39 117 ASP F CA 1
ATOM 14349 C C . ASP F 1 117 ? -53.075 -2.168 66.905 1.00 28.03 117 ASP F C 1
ATOM 14350 O O . ASP F 1 117 ? -52.719 -1.386 66.021 1.00 22.76 117 ASP F O 1
ATOM 14355 N N . VAL F 1 118 ? -53.214 -3.473 66.699 1.00 24.87 118 VAL F N 1
ATOM 14356 C CA . VAL F 1 118 ? -52.821 -4.090 65.436 1.00 22.58 118 VAL F CA 1
ATOM 14357 C C . VAL F 1 118 ? -53.853 -5.116 64.986 1.00 24.59 118 VAL F C 1
ATOM 14358 O O . VAL F 1 118 ? -54.339 -5.906 65.789 1.00 24.21 118 VAL F O 1
ATOM 14362 N N . ILE F 1 119 ? -54.194 -5.095 63.702 1.00 24.93 119 ILE F N 1
ATOM 14363 C CA . ILE F 1 119 ? -55.009 -6.154 63.120 1.00 21.99 119 ILE F CA 1
ATOM 14364 C C . ILE F 1 119 ? -54.140 -7.055 62.236 1.00 26.04 119 ILE F C 1
ATOM 14365 O O . ILE F 1 119 ? -53.392 -6.574 61.382 1.00 20.24 119 ILE F O 1
ATOM 14370 N N . MET F 1 120 ? -54.217 -8.362 62.463 1.00 20.73 120 MET F N 1
ATOM 14371 C CA . MET F 1 120 ? -53.446 -9.298 61.656 1.00 19.40 120 MET F CA 1
ATOM 14372 C C . MET F 1 120 ? -54.289 -9.860 60.518 1.00 22.61 120 MET F C 1
ATOM 14373 O O . MET F 1 120 ? -55.383 -10.380 60.735 1.00 21.42 120 MET F O 1
ATOM 14378 N N . ILE F 1 121 ? -53.773 -9.736 59.300 1.00 22.27 121 ILE F N 1
ATOM 14379 C CA . ILE F 1 121 ? -54.454 -10.248 58.123 1.00 20.49 121 ILE F CA 1
ATOM 14380 C C . ILE F 1 121 ? -53.767 -11.527 57.666 1.00 19.25 121 ILE F C 1
ATOM 14381 O O . ILE F 1 121 ? -52.566 -11.528 57.391 1.00 18.39 121 ILE F O 1
ATOM 14386 N N . PRO F 1 122 ? -54.525 -12.628 57.598 1.00 21.18 122 PRO F N 1
ATOM 14387 C CA . PRO F 1 122 ? -53.963 -13.916 57.188 1.00 19.54 122 PRO F CA 1
ATOM 14388 C C . PRO F 1 122 ? -54.028 -14.100 55.677 1.00 19.40 122 PRO F C 1
ATOM 14389 O O . PRO F 1 122 ? -54.775 -13.382 55.012 1.00 17.75 122 PRO F O 1
ATOM 14393 N N . LYS F 1 123 ? -53.257 -15.051 55.155 1.00 17.77 123 LYS F N 1
ATOM 14394 C CA . LYS F 1 123 ? -53.338 -15.445 53.750 1.00 18.11 123 LYS F CA 1
ATOM 14395 C C . LYS F 1 123 ? -53.116 -14.274 52.785 1.00 19.71 123 LYS F C 1
ATOM 14396 O O . LYS F 1 123 ? -53.724 -14.224 51.716 1.00 22.03 123 LYS F O 1
ATOM 14402 N N . VAL F 1 124 ? -52.258 -13.332 53.165 1.00 19.24 124 VAL F N 1
ATOM 14403 C CA . VAL F 1 124 ? -51.951 -12.199 52.296 1.00 19.73 124 VAL F CA 1
ATOM 14404 C C . VAL F 1 124 ? -51.195 -12.674 51.053 1.00 17.64 124 VAL F C 1
ATOM 14405 O O . VAL F 1 124 ? -50.279 -13.491 51.146 1.00 18.08 124 VAL F O 1
ATOM 14409 N N . GLU F 1 125 ? -51.590 -12.162 49.893 1.00 16.55 125 GLU F N 1
ATOM 14410 C CA . GLU F 1 125 ? -50.994 -12.576 48.629 1.00 17.18 125 GLU F CA 1
ATOM 14411 C C . GLU F 1 125 ? -50.280 -11.440 47.896 1.00 19.08 125 GLU F C 1
ATOM 14412 O O . GLU F 1 125 ? -49.313 -11.675 47.175 1.00 18.91 125 GLU F O 1
ATOM 14418 N N . GLY F 1 126 ? -50.754 -10.210 48.075 1.00 17.43 126 GLY F N 1
ATOM 14419 C CA . GLY F 1 126 ? -50.148 -9.083 47.393 1.00 16.39 126 GLY F CA 1
ATOM 14420 C C . GLY F 1 126 ? -50.511 -7.733 47.976 1.00 18.66 126 GLY F C 1
ATOM 14421 O O . GLY F 1 126 ? -51.290 -7.650 48.929 1.00 14.98 126 GLY F O 1
ATOM 14422 N N . PRO F 1 127 ? -49.947 -6.659 47.401 1.00 16.72 127 PRO F N 1
ATOM 14423 C CA . PRO F 1 127 ? -50.194 -5.294 47.874 1.00 16.76 127 PRO F CA 1
ATOM 14424 C C . PRO F 1 127 ? -51.670 -4.908 47.787 1.00 16.22 127 PRO F C 1
ATOM 14425 O O . PRO F 1 127 ? -52.126 -4.085 48.580 1.00 14.52 127 PRO F O 1
ATOM 14429 N N . TRP F 1 128 ? -52.402 -5.502 46.850 1.00 15.90 128 TRP F N 1
ATOM 14430 C CA . TRP F 1 128 ? -53.834 -5.239 46.715 1.00 14.30 128 TRP F CA 1
ATOM 14431 C C . TRP F 1 128 ? -54.618 -5.596 47.983 1.00 18.36 128 TRP F C 1
ATOM 14432 O O . TRP F 1 128 ? -55.609 -4.939 48.314 1.00 16.27 128 TRP F O 1
ATOM 14443 N N . ASP F 1 129 ? -54.176 -6.637 48.685 1.00 18.19 129 ASP F N 1
ATOM 14444 C CA . ASP F 1 129 ? -54.811 -7.036 49.939 1.00 18.10 129 ASP F CA 1
ATOM 14445 C C . ASP F 1 129 ? -54.676 -5.922 50.971 1.00 17.82 129 ASP F C 1
ATOM 14446 O O . ASP F 1 129 ? -55.640 -5.567 51.648 1.00 18.57 129 ASP F O 1
ATOM 14451 N N . ILE F 1 130 ? -53.468 -5.379 51.081 1.00 17.36 130 ILE F N 1
ATOM 14452 C CA . ILE F 1 130 ? -53.183 -4.297 52.014 1.00 16.28 130 ILE F CA 1
ATOM 14453 C C . ILE F 1 130 ? -53.968 -3.035 51.661 1.00 19.93 130 ILE F C 1
ATOM 14454 O O . ILE F 1 130 ? -54.464 -2.335 52.544 1.00 20.49 130 ILE F O 1
ATOM 14459 N N . HIS F 1 131 ? -54.083 -2.753 50.366 1.00 16.85 131 HIS F N 1
ATOM 14460 C CA . HIS F 1 131 ? -54.805 -1.571 49.902 1.00 18.19 131 HIS F CA 1
ATOM 14461 C C . HIS F 1 131 ? -56.270 -1.593 50.326 1.00 20.86 131 HIS F C 1
ATOM 14462 O O . HIS F 1 131 ? -56.819 -0.566 50.734 1.00 19.39 131 HIS F O 1
ATOM 14469 N N . PHE F 1 132 ? -56.900 -2.760 50.230 1.00 18.89 132 PHE F N 1
ATOM 14470 C CA . PHE F 1 132 ? -58.283 -2.901 50.659 1.00 17.63 132 PHE F CA 1
ATOM 14471 C C . PHE F 1 132 ? -58.415 -2.652 52.156 1.00 19.56 132 PHE F C 1
ATOM 14472 O O . PHE F 1 132 ? -59.252 -1.862 52.590 1.00 17.68 132 PHE F O 1
ATOM 14480 N N . VAL F 1 133 ? -57.591 -3.338 52.941 1.00 17.24 133 VAL F N 1
ATOM 14481 C CA . VAL F 1 133 ? -57.646 -3.209 54.394 1.00 21.18 133 VAL F CA 1
ATOM 14482 C C . VAL F 1 133 ? -57.366 -1.774 54.853 1.00 24.62 133 VAL F C 1
ATOM 14483 O O . VAL F 1 133 ? -58.040 -1.262 55.747 1.00 24.50 133 VAL F O 1
ATOM 14487 N N . ASP F 1 134 ? -56.382 -1.129 54.228 1.00 20.47 134 ASP F N 1
ATOM 14488 C CA . ASP F 1 134 ? -56.032 0.257 54.540 1.00 19.44 134 ASP F CA 1
ATOM 14489 C C . ASP F 1 134 ? -57.227 1.187 54.342 1.00 19.34 134 ASP F C 1
ATOM 14490 O O . ASP F 1 134 ? -57.582 1.955 55.235 1.00 18.24 134 ASP F O 1
ATOM 14495 N N . GLN F 1 135 ? -57.845 1.107 53.167 1.00 18.93 135 GLN F N 1
ATOM 14496 C CA . GLN F 1 135 ? -58.983 1.959 52.836 1.00 18.25 135 GLN F CA 1
ATOM 14497 C C . GLN F 1 135 ? -60.212 1.621 53.683 1.00 22.74 135 GLN F C 1
ATOM 14498 O O . GLN F 1 135 ? -60.981 2.506 54.066 1.00 18.36 135 GLN F O 1
ATOM 14504 N N . TYR F 1 136 ? -60.390 0.337 53.973 1.00 18.93 136 TYR F N 1
ATOM 14505 C CA . TYR F 1 136 ? -61.527 -0.126 54.762 1.00 21.36 136 TYR F CA 1
ATOM 14506 C C . TYR F 1 136 ? -61.407 0.368 56.204 1.00 21.42 136 TYR F C 1
ATOM 14507 O O . TYR F 1 136 ? -62.358 0.909 56.763 1.00 22.57 136 TYR F O 1
ATOM 14516 N N . LEU F 1 137 ? -60.231 0.186 56.796 1.00 18.97 137 LEU F N 1
ATOM 14517 C CA . LEU F 1 137 ? -59.972 0.674 58.146 1.00 18.94 137 LEU F CA 1
ATOM 14518 C C . LEU F 1 137 ? -60.153 2.187 58.235 1.00 24.82 137 LEU F C 1
ATOM 14519 O O . LEU F 1 137 ? -60.749 2.688 59.187 1.00 21.38 137 LEU F O 1
ATOM 14524 N N . ALA F 1 138 ? -59.642 2.906 57.238 1.00 19.53 138 ALA F N 1
ATOM 14525 C CA . ALA F 1 138 ? -59.739 4.365 57.203 1.00 25.25 138 ALA F CA 1
ATOM 14526 C C . ALA F 1 138 ? -61.181 4.843 57.291 1.00 20.65 138 ALA F C 1
ATOM 14527 O O . ALA F 1 138 ? -61.503 5.731 58.077 1.00 24.36 138 ALA F O 1
ATOM 14529 N N . LEU F 1 139 ? -62.044 4.247 56.476 1.00 18.85 139 LEU F N 1
ATOM 14530 C CA . LEU F 1 139 ? -63.452 4.618 56.443 1.00 22.21 139 LEU F CA 1
ATOM 14531 C C . LEU F 1 139 ? -64.152 4.252 57.747 1.00 26.10 139 LEU F C 1
ATOM 14532 O O . LEU F 1 139 ? -65.054 4.960 58.195 1.00 26.39 139 LEU F O 1
ATOM 14537 N N . LEU F 1 140 ? -63.725 3.149 58.357 1.00 23.17 140 LEU F N 1
ATOM 14538 C CA . LEU F 1 140 ? -64.289 2.710 59.629 1.00 23.06 140 LEU F CA 1
ATOM 14539 C C . LEU F 1 140 ? -63.771 3.548 60.795 1.00 25.37 140 LEU F C 1
ATOM 14540 O O . LEU F 1 140 ? -64.503 3.819 61.746 1.00 27.81 140 LEU F O 1
ATOM 14545 N N . GLU F 1 141 ? -62.507 3.955 60.721 1.00 20.99 141 GLU F N 1
ATOM 14546 C CA . GLU F 1 141 ? -61.919 4.798 61.757 1.00 25.93 141 GLU F CA 1
ATOM 14547 C C . GLU F 1 141 ? -62.583 6.169 61.784 1.00 27.99 141 GLU F C 1
ATOM 14548 O O . GLU F 1 141 ? -62.840 6.728 62.851 1.00 24.69 141 GLU F O 1
ATOM 14554 N N . ALA F 1 142 ? -62.850 6.708 60.599 1.00 24.50 142 ALA F N 1
ATOM 14555 C CA . ALA F 1 142 ? -63.487 8.012 60.470 1.00 26.36 142 ALA F CA 1
ATOM 14556 C C . ALA F 1 142 ? -64.915 7.975 61.007 1.00 27.75 142 ALA F C 1
ATOM 14557 O O . ALA F 1 142 ? -65.354 8.894 61.700 1.00 30.00 142 ALA F O 1
ATOM 14559 N N . ARG F 1 143 ? -65.632 6.904 60.687 1.00 25.22 143 ARG F N 1
ATOM 14560 C CA . ARG F 1 143 ? -67.015 6.744 61.119 1.00 27.54 143 ARG F CA 1
ATOM 14561 C C . ARG F 1 143 ? -67.141 6.636 62.638 1.00 32.21 143 ARG F C 1
ATOM 14562 O O . ARG F 1 143 ? -68.043 7.223 63.237 1.00 32.65 143 ARG F O 1
ATOM 14570 N N . HIS F 1 144 ? -66.233 5.891 63.258 1.00 29.96 144 HIS F N 1
ATOM 14571 C CA . HIS F 1 144 ? -66.299 5.658 64.697 1.00 30.60 144 HIS F CA 1
ATOM 14572 C C . HIS F 1 144 ? -65.292 6.505 65.467 1.00 31.61 144 HIS F C 1
ATOM 14573 O O . HIS F 1 144 ? -65.015 6.243 66.637 1.00 31.56 144 HIS F O 1
ATOM 14580 N N . GLN F 1 145 ? -64.753 7.519 64.795 1.00 30.56 145 GLN F N 1
ATOM 14581 C CA . GLN F 1 145 ? -63.879 8.514 65.416 1.00 33.94 145 GLN F CA 1
ATOM 14582 C C . GLN F 1 145 ? -62.704 7.919 66.197 1.00 35.63 145 GLN F C 1
ATOM 14583 O O . GLN F 1 145 ? -62.402 8.353 67.311 1.00 32.85 145 GLN F O 1
ATOM 14589 N N . ILE F 1 146 ? -62.045 6.928 65.602 1.00 32.77 146 ILE F N 1
ATOM 14590 C CA . ILE F 1 146 ? -60.876 6.303 66.212 1.00 26.45 146 ILE F CA 1
ATOM 14591 C C . ILE F 1 146 ? -59.707 7.285 66.244 1.00 29.29 146 ILE F C 1
ATOM 14592 O O . ILE F 1 146 ? -59.405 7.941 65.245 1.00 27.67 146 ILE F O 1
ATOM 14597 N N . LYS F 1 147 ? -59.049 7.378 67.396 1.00 26.07 147 LYS F N 1
ATOM 14598 C CA . LYS F 1 147 ? -58.072 8.437 67.637 1.00 31.39 147 LYS F CA 1
ATOM 14599 C C . LYS F 1 147 ? -56.656 8.136 67.144 1.00 32.92 147 LYS F C 1
ATOM 14600 O O . LYS F 1 147 ? -55.891 9.057 66.858 1.00 27.64 147 LYS F O 1
ATOM 14606 N N . LYS F 1 148 ? -56.303 6.858 67.051 1.00 29.47 148 LYS F N 1
ATOM 14607 C CA . LYS F 1 148 ? -55.011 6.483 66.483 1.00 29.42 148 LYS F CA 1
ATOM 14608 C C . LYS F 1 148 ? -55.165 5.344 65.476 1.00 28.91 148 LYS F C 1
ATOM 14609 O O . LYS F 1 148 ? -56.048 4.497 65.621 1.00 27.35 148 LYS F O 1
ATOM 14615 N N . PRO F 1 149 ? -54.316 5.334 64.437 1.00 26.29 149 PRO F N 1
ATOM 14616 C CA . PRO F 1 149 ? -54.469 4.345 63.365 1.00 25.31 149 PRO F CA 1
ATOM 14617 C C . PRO F 1 149 ? -54.289 2.920 63.865 1.00 19.69 149 PRO F C 1
ATOM 14618 O O . PRO F 1 149 ? -53.400 2.653 64.668 1.00 23.38 149 PRO F O 1
ATOM 14622 N N . ILE F 1 150 ? -55.140 2.018 63.393 1.00 20.92 150 ILE F N 1
ATOM 14623 C CA . ILE F 1 150 ? -54.960 0.600 63.656 1.00 20.22 150 ILE F CA 1
ATOM 14624 C C . ILE F 1 150 ? -53.941 0.045 62.659 1.00 20.87 150 ILE F C 1
ATOM 14625 O O . ILE F 1 150 ? -54.108 0.176 61.446 1.00 21.47 150 ILE F O 1
ATOM 14630 N N . LEU F 1 151 ? -52.876 -0.558 63.175 1.00 20.53 151 LEU F N 1
ATOM 14631 C CA . LEU F 1 151 ? -51.799 -1.041 62.320 1.00 20.28 151 LEU F CA 1
ATOM 14632 C C . LEU F 1 151 ? -52.143 -2.366 61.647 1.00 23.46 151 LEU F C 1
ATOM 14633 O O . LEU F 1 151 ? -53.049 -3.083 62.081 1.00 18.26 151 LEU F O 1
ATOM 14638 N N . ILE F 1 152 ? -51.415 -2.680 60.579 1.00 18.97 152 ILE F N 1
ATOM 14639 C CA . ILE F 1 152 ? -51.614 -3.924 59.849 1.00 19.45 152 ILE F CA 1
ATOM 14640 C C . ILE F 1 152 ? -50.402 -4.845 59.982 1.00 20.17 152 ILE F C 1
ATOM 14641 O O . ILE F 1 152 ? -49.277 -4.468 59.645 1.00 21.56 152 ILE F O 1
ATOM 14646 N N . HIS F 1 153 ? -50.644 -6.050 60.488 1.00 19.70 153 HIS F N 1
ATOM 14647 C CA . HIS F 1 153 ? -49.625 -7.087 60.570 1.00 18.15 153 HIS F CA 1
ATOM 14648 C C . HIS F 1 153 ? -49.986 -8.144 59.533 1.00 18.31 153 HIS F C 1
ATOM 14649 O O . HIS F 1 153 ? -51.092 -8.680 59.548 1.00 18.03 153 HIS F O 1
ATOM 14656 N N . ALA F 1 154 ? -49.065 -8.430 58.619 1.00 19.52 154 ALA F N 1
ATOM 14657 C CA . ALA F 1 154 ? -49.352 -9.371 57.543 1.00 19.15 154 ALA F CA 1
ATOM 14658 C C . ALA F 1 154 ? -48.808 -10.756 57.851 1.00 18.45 154 ALA F C 1
ATOM 14659 O O . ALA F 1 154 ? -47.607 -10.929 58.044 1.00 19.21 154 ALA F O 1
ATOM 14661 N N . LEU F 1 155 ? -49.695 -11.742 57.903 1.00 19.77 155 LEU F N 1
ATOM 14662 C CA . LEU F 1 155 ? -49.265 -13.125 58.031 1.00 20.04 155 LEU F CA 1
ATOM 14663 C C . LEU F 1 155 ? -48.619 -13.568 56.728 1.00 20.44 155 LEU F C 1
ATOM 14664 O O . LEU F 1 155 ? -49.255 -13.559 55.675 1.00 22.95 155 LEU F O 1
ATOM 14669 N N . LEU F 1 156 ? -47.348 -13.947 56.808 1.00 20.36 156 LEU F N 1
ATOM 14670 C CA . LEU F 1 156 ? -46.594 -14.390 55.644 1.00 19.31 156 LEU F CA 1
ATOM 14671 C C . LEU F 1 156 ? -46.707 -15.906 55.528 1.00 20.10 156 LEU F C 1
ATOM 14672 O O . LEU F 1 156 ? -45.960 -16.644 56.171 1.00 18.27 156 LEU F O 1
ATOM 14677 N N . GLU F 1 157 ? -47.651 -16.370 54.714 1.00 19.91 157 GLU F N 1
ATOM 14678 C CA . GLU F 1 157 ? -47.981 -17.790 54.684 1.00 21.48 157 GLU F CA 1
ATOM 14679 C C . GLU F 1 157 ? -48.472 -18.301 53.326 1.00 20.77 157 GLU F C 1
ATOM 14680 O O . GLU F 1 157 ? -49.084 -19.365 53.245 1.00 22.01 157 GLU F O 1
ATOM 14686 N N . THR F 1 158 ? -48.211 -17.544 52.265 1.00 20.30 158 THR F N 1
ATOM 14687 C CA . THR F 1 158 ? -48.494 -18.008 50.911 1.00 17.41 158 THR F CA 1
ATOM 14688 C C . THR F 1 158 ? -47.251 -17.833 50.047 1.00 18.43 158 THR F C 1
ATOM 14689 O O . THR F 1 158 ? -46.414 -16.976 50.326 1.00 16.56 158 THR F O 1
ATOM 14693 N N . ALA F 1 159 ? -47.129 -18.648 49.005 1.00 14.47 159 ALA F N 1
ATOM 14694 C CA . ALA F 1 159 ? -46.016 -18.523 48.069 1.00 16.40 159 ALA F CA 1
ATOM 14695 C C . ALA F 1 159 ? -46.042 -17.162 47.381 1.00 13.74 159 ALA F C 1
ATOM 14696 O O . ALA F 1 159 ? -45.000 -16.542 47.192 1.00 15.30 159 ALA F O 1
ATOM 14698 N N . GLN F 1 160 ? -47.233 -16.703 47.013 1.00 12.88 160 GLN F N 1
ATOM 14699 C CA . GLN F 1 160 ? -47.386 -15.385 46.405 1.00 16.40 160 GLN F CA 1
ATOM 14700 C C . GLN F 1 160 ? -46.889 -14.296 47.346 1.00 16.84 160 GLN F C 1
ATOM 14701 O O . GLN F 1 160 ? -46.185 -13.378 46.928 1.00 16.21 160 GLN F O 1
ATOM 14707 N N . GLY F 1 161 ? -47.267 -14.407 48.616 1.00 17.20 161 GLY F N 1
ATOM 14708 C CA . GLY F 1 161 ? -46.877 -13.436 49.622 1.00 15.02 161 GLY F CA 1
ATOM 14709 C C . GLY F 1 161 ? -45.373 -13.358 49.784 1.00 16.08 161 GLY F C 1
ATOM 14710 O O . GLY F 1 161 ? -44.817 -12.275 49.956 1.00 16.72 161 GLY F O 1
ATOM 14711 N N . MET F 1 162 ? -44.713 -14.511 49.731 1.00 13.72 162 MET F N 1
ATOM 14712 C CA . MET F 1 162 ? -43.255 -14.554 49.785 1.00 15.19 162 MET F CA 1
ATOM 14713 C C . MET F 1 162 ? -42.640 -13.800 48.610 1.00 16.49 162 MET F C 1
ATOM 14714 O O . MET F 1 162 ? -41.708 -13.016 48.783 1.00 16.50 162 MET F O 1
ATOM 14719 N N . VAL F 1 163 ? -43.168 -14.047 47.415 1.00 16.74 163 VAL F N 1
ATOM 14720 C CA . VAL F 1 163 ? -42.652 -13.424 46.199 1.00 19.05 163 VAL F CA 1
ATOM 14721 C C . VAL F 1 163 ? -42.993 -11.928 46.130 1.00 19.39 163 VAL F C 1
ATOM 14722 O O . VAL F 1 163 ? -42.197 -11.127 45.645 1.00 20.03 163 VAL F O 1
ATOM 14726 N N . ASN F 1 164 ? -44.166 -11.556 46.636 1.00 18.61 164 ASN F N 1
ATOM 14727 C CA . ASN F 1 164 ? -44.596 -10.158 46.622 1.00 19.44 164 ASN F CA 1
ATOM 14728 C C . ASN F 1 164 ? -44.276 -9.415 47.916 1.00 18.19 164 ASN F C 1
ATOM 14729 O O . ASN F 1 164 ? -44.864 -8.371 48.197 1.00 17.80 164 ASN F O 1
ATOM 14734 N N . LEU F 1 165 ? -43.339 -9.947 48.693 1.00 18.35 165 LEU F N 1
ATOM 14735 C CA . LEU F 1 165 ? -43.058 -9.425 50.029 1.00 17.31 165 LEU F CA 1
ATOM 14736 C C . LEU F 1 165 ? -42.707 -7.930 50.057 1.00 19.23 165 LEU F C 1
ATOM 14737 O O . LEU F 1 165 ? -43.187 -7.196 50.924 1.00 16.64 165 LEU F O 1
ATOM 14742 N N . GLU F 1 166 ? -41.880 -7.485 49.115 1.00 15.45 166 GLU F N 1
ATOM 14743 C CA . GLU F 1 166 ? -41.486 -6.077 49.051 1.00 17.73 166 GLU F CA 1
ATOM 14744 C C . GLU F 1 166 ? -42.681 -5.153 48.822 1.00 20.55 166 GLU F C 1
ATOM 14745 O O . GLU F 1 166 ? -42.834 -4.146 49.512 1.00 17.74 166 GLU F O 1
ATOM 14751 N N . GLU F 1 167 ? -43.518 -5.497 47.847 1.00 16.57 167 GLU F N 1
ATOM 14752 C CA . GLU F 1 167 ? -44.692 -4.689 47.530 1.00 17.90 167 GLU F CA 1
ATOM 14753 C C . GLU F 1 167 ? -45.678 -4.643 48.695 1.00 20.78 167 GLU F C 1
ATOM 14754 O O . GLU F 1 167 ? -46.286 -3.604 48.964 1.00 21.50 167 GLU F O 1
ATOM 14760 N N . ILE F 1 168 ? -45.843 -5.771 49.378 1.00 16.76 168 ILE F N 1
ATOM 14761 C CA . ILE F 1 168 ? -46.701 -5.822 50.557 1.00 17.27 168 ILE F CA 1
ATOM 14762 C C . ILE F 1 168 ? -46.160 -4.908 51.659 1.00 14.96 168 ILE F C 1
ATOM 14763 O O . ILE F 1 168 ? -46.907 -4.137 52.268 1.00 16.52 168 ILE F O 1
ATOM 14768 N N . ALA F 1 169 ? -44.855 -4.991 51.894 1.00 17.62 169 ALA F N 1
ATOM 14769 C CA . ALA F 1 169 ? -44.207 -4.229 52.958 1.00 18.06 169 ALA F CA 1
ATOM 14770 C C . ALA F 1 169 ? -44.279 -2.715 52.745 1.00 18.72 169 ALA F C 1
ATOM 14771 O O . ALA F 1 169 ? -44.298 -1.954 53.708 1.00 17.68 169 ALA F O 1
ATOM 14773 N N . GLY F 1 170 ? -44.323 -2.281 51.490 1.00 19.94 170 GLY F N 1
ATOM 14774 C CA . GLY F 1 170 ? -44.342 -0.860 51.186 1.00 14.71 170 GLY F CA 1
ATOM 14775 C C . GLY F 1 170 ? -45.715 -0.321 50.828 1.00 16.63 170 GLY F C 1
ATOM 14776 O O . GLY F 1 170 ? -45.843 0.808 50.361 1.00 20.08 170 GLY F O 1
ATOM 14777 N N . ALA F 1 171 ? -46.748 -1.121 51.070 1.00 14.63 171 ALA F N 1
ATOM 14778 C CA . ALA F 1 171 ? -48.096 -0.804 50.602 1.00 19.74 171 ALA F CA 1
ATOM 14779 C C . ALA F 1 171 ? -48.877 0.201 51.457 1.00 21.43 171 ALA F C 1
ATOM 14780 O O . ALA F 1 171 ? -49.883 0.747 51.000 1.00 19.06 171 ALA F O 1
ATOM 14782 N N . SER F 1 172 ? -48.427 0.443 52.685 1.00 19.28 172 SER F N 1
ATOM 14783 C CA . SER F 1 172 ? -49.190 1.283 53.607 1.00 19.86 172 SER F CA 1
ATOM 14784 C C . SER F 1 172 ? -48.380 1.723 54.824 1.00 19.39 172 SER F C 1
ATOM 14785 O O . SER F 1 172 ? -47.539 0.973 55.314 1.00 22.72 172 SER F O 1
ATOM 14788 N N . PRO F 1 173 ? -48.639 2.945 55.322 1.00 18.47 173 PRO F N 1
ATOM 14789 C CA . PRO F 1 173 ? -48.032 3.424 56.570 1.00 18.04 173 PRO F CA 1
ATOM 14790 C C . PRO F 1 173 ? -48.591 2.684 57.782 1.00 19.04 173 PRO F C 1
ATOM 14791 O O . PRO F 1 173 ? -48.089 2.853 58.891 1.00 23.11 173 PRO F O 1
ATOM 14795 N N . ARG F 1 174 ? -49.625 1.879 57.560 1.00 19.43 174 ARG F N 1
ATOM 14796 C CA . ARG F 1 174 ? -50.218 1.062 58.611 1.00 21.37 174 ARG F CA 1
ATOM 14797 C C . ARG F 1 174 ? -49.376 -0.165 58.929 1.00 22.72 174 ARG F C 1
ATOM 14798 O O . ARG F 1 174 ? -49.526 -0.761 59.995 1.00 21.48 174 ARG F O 1
ATOM 14806 N N . MET F 1 175 ? -48.510 -0.553 57.996 1.00 20.15 175 MET F N 1
ATOM 14807 C CA . MET F 1 175 ? -47.734 -1.783 58.138 1.00 21.00 175 MET F CA 1
ATOM 14808 C C . MET F 1 175 ? -46.926 -1.834 59.435 1.00 21.56 175 MET F C 1
ATOM 14809 O O . MET F 1 175 ? -46.168 -0.913 59.751 1.00 21.31 175 MET F O 1
ATOM 14814 N N . HIS F 1 176 ? -47.109 -2.922 60.178 1.00 18.02 176 HIS F N 1
ATOM 14815 C CA . HIS F 1 176 ? -46.419 -3.142 61.443 1.00 19.03 176 HIS F CA 1
ATOM 14816 C C . HIS F 1 176 ? -45.299 -4.158 61.272 1.00 19.74 176 HIS F C 1
ATOM 14817 O O . HIS F 1 176 ? -44.201 -3.991 61.804 1.00 20.52 176 HIS F O 1
ATOM 14824 N N . GLY F 1 177 ? -45.585 -5.220 60.530 1.00 17.39 177 GLY F N 1
ATOM 14825 C CA . GLY F 1 177 ? -44.599 -6.252 60.293 1.00 19.57 177 GLY F CA 1
ATOM 14826 C C . GLY F 1 177 ? -45.205 -7.535 59.772 1.00 20.51 177 GLY F C 1
ATOM 14827 O O . GLY F 1 177 ? -46.351 -7.555 59.316 1.00 14.53 177 GLY F O 1
ATOM 14828 N N . PHE F 1 178 ? -44.425 -8.609 59.839 1.00 16.71 178 PHE F N 1
ATOM 14829 C CA . PHE F 1 178 ? -44.849 -9.907 59.332 1.00 17.75 178 PHE F CA 1
ATOM 14830 C C . PHE F 1 178 ? -44.652 -10.992 60.379 1.00 17.92 178 PHE F C 1
ATOM 14831 O O . PHE F 1 178 ? -43.781 -10.890 61.246 1.00 16.73 178 PHE F O 1
ATOM 14839 N N . SER F 1 179 ? -45.466 -12.036 60.279 1.00 16.41 179 SER F N 1
ATOM 14840 C CA . SER F 1 179 ? -45.254 -13.260 61.036 1.00 21.16 179 SER F CA 1
ATOM 14841 C C . SER F 1 179 ? -45.155 -14.423 60.062 1.00 20.63 179 SER F C 1
ATOM 14842 O O . SER F 1 179 ? -45.975 -14.550 59.152 1.00 20.71 179 SER F O 1
ATOM 14845 N N . LEU F 1 180 ? -44.147 -15.265 60.248 1.00 20.46 180 LEU F N 1
ATOM 14846 C CA . LEU F 1 180 ? -44.039 -16.478 59.456 1.00 19.32 180 LEU F CA 1
ATOM 14847 C C . LEU F 1 180 ? -45.101 -17.469 59.899 1.00 20.40 180 LEU F C 1
ATOM 14848 O O . LEU F 1 180 ? -45.173 -17.824 61.072 1.00 25.93 180 LEU F O 1
ATOM 14853 N N . GLY F 1 181 ? -45.929 -17.905 58.958 1.00 19.28 181 GLY F N 1
ATOM 14854 C CA . GLY F 1 181 ? -46.907 -18.941 59.224 1.00 16.03 181 GLY F CA 1
ATOM 14855 C C . GLY F 1 181 ? -46.501 -20.221 58.519 1.00 18.32 181 GLY F C 1
ATOM 14856 O O . GLY F 1 181 ? -46.901 -20.455 57.379 1.00 17.41 181 GLY F O 1
ATOM 14857 N N . PRO F 1 182 ? -45.703 -21.060 59.199 1.00 19.02 182 PRO F N 1
ATOM 14858 C CA . PRO F 1 182 ? -45.065 -22.239 58.603 1.00 17.43 182 PRO F CA 1
ATOM 14859 C C . PRO F 1 182 ? -46.061 -23.298 58.146 1.00 18.43 182 PRO F C 1
ATOM 14860 O O . PRO F 1 182 ? -45.764 -24.048 57.218 1.00 18.20 182 PRO F O 1
ATOM 14864 N N . ALA F 1 183 ? -47.221 -23.362 58.792 1.00 19.73 183 ALA F N 1
ATOM 14865 C CA . ALA F 1 183 ? -48.223 -24.364 58.447 1.00 21.15 183 ALA F CA 1
ATOM 14866 C C . ALA F 1 183 ? -48.855 -24.080 57.084 1.00 21.39 183 ALA F C 1
ATOM 14867 O O . ALA F 1 183 ? -48.760 -24.900 56.171 1.00 19.25 183 ALA F O 1
ATOM 14869 N N . ASP F 1 184 ? -49.490 -22.919 56.945 1.00 16.98 184 ASP F N 1
ATOM 14870 C CA . ASP F 1 184 ? -50.069 -22.524 55.661 1.00 18.14 184 ASP F CA 1
ATOM 14871 C C . ASP F 1 184 ? -49.012 -22.363 54.564 1.00 18.08 184 ASP F C 1
ATOM 14872 O O . ASP F 1 184 ? -49.278 -22.657 53.398 1.00 20.64 184 ASP F O 1
ATOM 14877 N N . LEU F 1 185 ? -47.819 -21.897 54.932 1.00 18.61 185 LEU F N 1
ATOM 14878 C CA . LEU F 1 185 ? -46.763 -21.687 53.943 1.00 17.82 185 LEU F CA 1
ATOM 14879 C C . LEU F 1 185 ? -46.264 -23.013 53.372 1.00 20.47 185 LEU F C 1
ATOM 14880 O O . LEU F 1 185 ? -46.001 -23.119 52.174 1.00 20.39 185 LEU F O 1
ATOM 14885 N N . ALA F 1 186 ? -46.140 -24.022 54.230 1.00 19.86 186 ALA F N 1
ATOM 14886 C CA . ALA F 1 186 ? -45.766 -25.356 53.772 1.00 16.84 186 ALA F CA 1
ATOM 14887 C C . ALA F 1 186 ? -46.824 -25.902 52.820 1.00 18.11 186 ALA F C 1
ATOM 14888 O O . ALA F 1 186 ? -46.498 -26.455 51.771 1.00 18.96 186 ALA F O 1
ATOM 14890 N N . ALA F 1 187 ? -48.092 -25.733 53.189 1.00 18.15 187 ALA F N 1
ATOM 14891 C CA . ALA F 1 187 ? -49.196 -26.227 52.373 1.00 21.04 187 ALA F CA 1
ATOM 14892 C C . ALA F 1 187 ? -49.268 -25.496 51.035 1.00 22.33 187 ALA F C 1
ATOM 14893 O O . ALA F 1 187 ? -49.536 -26.106 49.998 1.00 18.64 187 ALA F O 1
ATOM 14895 N N . SER F 1 188 ? -49.022 -24.188 51.070 1.00 21.27 188 SER F N 1
ATOM 14896 C CA . SER F 1 188 ? -49.020 -23.362 49.866 1.00 17.81 188 SER F CA 1
ATOM 14897 C C . SER F 1 188 ? -47.881 -23.752 48.925 1.00 16.64 188 SER F C 1
ATOM 14898 O O . SER F 1 188 ? -48.091 -23.940 47.729 1.00 17.97 188 SER F O 1
ATOM 14901 N N . ARG F 1 189 ? -46.676 -23.862 49.476 1.00 17.82 189 ARG F N 1
ATOM 14902 C CA . ARG F 1 189 ? -45.503 -24.268 48.709 1.00 18.13 189 ARG F CA 1
ATOM 14903 C C . ARG F 1 189 ? -45.599 -25.726 48.285 1.00 22.94 189 ARG F C 1
ATOM 14904 O O . ARG F 1 189 ? -45.033 -26.128 47.268 1.00 22.42 189 ARG F O 1
ATOM 14912 N N . GLY F 1 190 ? -46.309 -26.518 49.079 1.00 19.72 190 GLY F N 1
ATOM 14913 C CA . GLY F 1 190 ? -46.346 -27.948 48.868 1.00 19.79 190 GLY F CA 1
ATOM 14914 C C . GLY F 1 190 ? -45.150 -28.618 49.512 1.00 23.34 190 GLY F C 1
ATOM 14915 O O . GLY F 1 190 ? -44.716 -29.685 49.070 1.00 21.63 190 GLY F O 1
ATOM 14916 N N . MET F 1 191 ? -44.599 -27.986 50.547 1.00 21.44 191 MET F N 1
ATOM 14917 C CA . MET F 1 191 ? -43.565 -28.627 51.349 1.00 19.58 191 MET F CA 1
ATOM 14918 C C . MET F 1 191 ? -44.155 -29.907 51.916 1.00 23.38 191 MET F C 1
ATOM 14919 O O . MET F 1 191 ? -45.258 -29.901 52.459 1.00 24.40 191 MET F O 1
ATOM 14924 N N . LYS F 1 192 ? -43.427 -31.006 51.771 1.00 23.55 192 LYS F N 1
ATOM 14925 C CA . LYS F 1 192 ? -43.971 -32.317 52.100 1.00 22.96 192 LYS F CA 1
ATOM 14926 C C . LYS F 1 192 ? -43.759 -32.696 53.564 1.00 24.65 192 LYS F C 1
ATOM 14927 O O . LYS F 1 192 ? -42.988 -33.603 53.884 1.00 25.16 192 LYS F O 1
ATOM 14933 N N . THR F 1 193 ? -44.459 -31.979 54.440 1.00 22.93 193 THR F N 1
ATOM 14934 C CA . THR F 1 193 ? -44.456 -32.243 55.872 1.00 21.17 193 THR F CA 1
ATOM 14935 C C . THR F 1 193 ? -45.762 -31.737 56.471 1.00 26.52 193 THR F C 1
ATOM 14936 O O . THR F 1 193 ? -46.403 -30.846 55.909 1.00 24.03 193 THR F O 1
ATOM 14940 N N . THR F 1 194 ? -46.166 -32.313 57.601 1.00 26.99 194 THR F N 1
ATOM 14941 C CA . THR F 1 194 ? -47.353 -31.841 58.309 1.00 22.81 194 THR F CA 1
ATOM 14942 C C . THR F 1 194 ? -46.962 -31.119 59.591 1.00 22.54 194 THR F C 1
ATOM 14943 O O . THR F 1 194 ? -47.822 -30.687 60.357 1.00 25.09 194 THR F O 1
ATOM 14947 N N . ARG F 1 195 ? -45.658 -30.988 59.813 1.00 21.37 195 ARG F N 1
ATOM 14948 C CA . ARG F 1 195 ? -45.139 -30.304 60.990 1.00 25.15 195 ARG F CA 1
ATOM 14949 C C . ARG F 1 195 ? -45.326 -28.793 60.876 1.00 25.23 195 ARG F C 1
ATOM 14950 O O . ARG F 1 195 ? -45.423 -28.251 59.776 1.00 24.25 195 ARG F O 1
ATOM 14958 N N . VAL F 1 196 ? -45.386 -28.125 62.023 1.00 23.97 196 VAL F N 1
ATOM 14959 C CA . VAL F 1 196 ? -45.510 -26.674 62.070 1.00 23.19 196 VAL F CA 1
ATOM 14960 C C . VAL F 1 196 ? -44.267 -26.087 62.720 1.00 25.48 196 VAL F C 1
ATOM 14961 O O . VAL F 1 196 ? -44.175 -25.994 63.945 1.00 21.81 196 VAL F O 1
ATOM 14965 N N . GLY F 1 197 ? -43.305 -25.702 61.889 1.00 24.72 197 GLY F N 1
ATOM 14966 C CA . GLY F 1 197 ? -42.023 -25.231 62.373 1.00 23.54 197 GLY F CA 1
ATOM 14967 C C . GLY F 1 197 ? -41.138 -26.376 62.823 1.00 27.52 197 GLY F C 1
ATOM 14968 O O . GLY F 1 197 ? -41.536 -27.541 62.772 1.00 26.63 197 GLY F O 1
ATOM 14969 N N . GLY F 1 198 ? -39.931 -26.042 63.266 1.00 21.52 198 GLY F N 1
ATOM 14970 C CA . GLY F 1 198 ? -38.982 -27.039 63.721 1.00 23.43 198 GLY F CA 1
ATOM 14971 C C . GLY F 1 198 ? -38.282 -27.738 62.574 1.00 23.61 198 GLY F C 1
ATOM 14972 O O . GLY F 1 198 ? -38.542 -27.454 61.405 1.00 26.58 198 GLY F O 1
ATOM 14973 N N . GLY F 1 199 ? -37.387 -28.659 62.912 1.00 27.21 199 GLY F N 1
ATOM 14974 C CA . GLY F 1 199 ? -36.633 -29.387 61.910 1.00 23.92 199 GLY F CA 1
ATOM 14975 C C . GLY F 1 199 ? -37.404 -30.569 61.360 1.00 26.28 199 GLY F C 1
ATOM 14976 O O . GLY F 1 199 ? -38.529 -30.847 61.780 1.00 24.86 199 GLY F O 1
ATOM 14977 N N . HIS F 1 200 ? -36.795 -31.259 60.402 1.00 26.73 200 HIS F N 1
ATOM 14978 C CA . HIS F 1 200 ? -37.365 -32.475 59.842 1.00 24.30 200 HIS F CA 1
ATOM 14979 C C . HIS F 1 200 ? -36.230 -33.449 59.571 1.00 25.35 200 HIS F C 1
ATOM 14980 O O . HIS F 1 200 ? -35.240 -33.087 58.934 1.00 24.76 200 HIS F O 1
ATOM 14987 N N . PRO F 1 201 ? -36.366 -34.692 60.059 1.00 28.17 201 PRO F N 1
ATOM 14988 C CA . PRO F 1 201 ? -35.295 -35.691 59.959 1.00 27.21 201 PRO F CA 1
ATOM 14989 C C . PRO F 1 201 ? -34.913 -36.027 58.520 1.00 25.26 201 PRO F C 1
ATOM 14990 O O . PRO F 1 201 ? -33.817 -36.537 58.293 1.00 30.57 201 PRO F O 1
ATOM 14994 N N . PHE F 1 202 ? -35.797 -35.742 57.567 1.00 24.99 202 PHE F N 1
ATOM 14995 C CA . PHE F 1 202 ? -35.537 -36.061 56.165 1.00 27.98 202 PHE F CA 1
ATOM 14996 C C . PHE F 1 202 ? -34.709 -34.989 55.453 1.00 26.23 202 PHE F C 1
ATOM 14997 O O . PHE F 1 202 ? -34.186 -35.229 54.365 1.00 27.90 202 PHE F O 1
ATOM 15005 N N . TYR F 1 203 ? -34.601 -33.807 56.053 1.00 20.31 203 TYR F N 1
ATOM 15006 C CA . TYR F 1 203 ? -33.844 -32.718 55.436 1.00 20.89 203 TYR F CA 1
ATOM 15007 C C . TYR F 1 203 ? -32.448 -32.610 56.029 1.00 18.42 203 TYR F C 1
ATOM 15008 O O . TYR F 1 203 ? -32.278 -32.147 57.156 1.00 24.96 203 TYR F O 1
ATOM 15017 N N . GLY F 1 204 ? -31.449 -33.026 55.261 1.00 21.56 204 GLY F N 1
ATOM 15018 C CA . GLY F 1 204 ? -30.079 -32.983 55.727 1.00 23.04 204 GLY F CA 1
ATOM 15019 C C . GLY F 1 204 ? -29.052 -33.205 54.639 1.00 22.92 204 GLY F C 1
ATOM 15020 O O . GLY F 1 204 ? -29.395 -33.468 53.486 1.00 26.64 204 GLY F O 1
ATOM 15021 N N . VAL F 1 205 ? -27.782 -33.090 55.013 1.00 22.98 205 VAL F N 1
ATOM 15022 C CA . VAL F 1 205 ? -26.680 -33.289 54.084 1.00 25.26 205 VAL F CA 1
ATOM 15023 C C . VAL F 1 205 ? -25.899 -34.547 54.439 1.00 30.74 205 VAL F C 1
ATOM 15024 O O . VAL F 1 205 ? -25.486 -34.727 55.585 1.00 29.92 205 VAL F O 1
ATOM 15028 N N . LEU F 1 206 ? -25.704 -35.416 53.451 1.00 31.41 206 LEU F N 1
ATOM 15029 C CA . LEU F 1 206 ? -24.955 -36.650 53.651 1.00 29.20 206 LEU F CA 1
ATOM 15030 C C . LEU F 1 206 ? -23.474 -36.407 53.388 1.00 26.77 206 LEU F C 1
ATOM 15031 O O . LEU F 1 206 ? -23.093 -35.936 52.316 1.00 27.80 206 LEU F O 1
ATOM 15036 N N . ALA F 1 207 ? -22.645 -36.723 54.376 1.00 28.46 207 ALA F N 1
ATOM 15037 C CA . ALA F 1 207 ? -21.204 -36.524 54.271 1.00 31.81 207 ALA F CA 1
ATOM 15038 C C . ALA F 1 207 ? -20.567 -37.506 53.293 1.00 27.43 207 ALA F C 1
ATOM 15039 O O . ALA F 1 207 ? -21.134 -38.559 52.998 1.00 30.60 207 ALA F O 1
ATOM 15041 N N . ASP F 1 208 ? -19.390 -37.153 52.786 1.00 29.70 208 ASP F N 1
ATOM 15042 C CA . ASP F 1 208 ? -18.606 -38.072 51.971 1.00 31.30 208 ASP F CA 1
ATOM 15043 C C . ASP F 1 208 ? -18.185 -39.256 52.831 1.00 33.77 208 ASP F C 1
ATOM 15044 O O . ASP F 1 208 ? -18.103 -39.135 54.054 1.00 34.67 208 ASP F O 1
ATOM 15049 N N . PRO F 1 209 ? -17.926 -40.410 52.198 1.00 38.24 209 PRO F N 1
ATOM 15050 C CA . PRO F 1 209 ? -17.339 -41.540 52.925 1.00 40.60 209 PRO F CA 1
ATOM 15051 C C . PRO F 1 209 ? -15.997 -41.153 53.542 1.00 40.18 209 PRO F C 1
ATOM 15052 O O . PRO F 1 209 ? -15.223 -40.420 52.926 1.00 41.33 209 PRO F O 1
ATOM 15056 N N . GLN F 1 210 ? -15.735 -41.630 54.754 1.00 42.96 210 GLN F N 1
ATOM 15057 C CA . GLN F 1 210 ? -14.490 -41.320 55.446 1.00 44.80 210 GLN F CA 1
ATOM 15058 C C . GLN F 1 210 ? -13.987 -42.547 56.204 1.00 46.97 210 GLN F C 1
ATOM 15059 O O . GLN F 1 210 ? -14.780 -43.328 56.731 1.00 42.57 210 GLN F O 1
ATOM 15065 N N . GLU F 1 211 ? -12.668 -42.716 56.246 1.00 46.84 211 GLU F N 1
ATOM 15066 C CA . GLU F 1 211 ? -12.058 -43.836 56.956 1.00 44.10 211 GLU F CA 1
ATOM 15067 C C . GLU F 1 211 ? -12.298 -43.700 58.456 1.00 43.07 211 GLU F C 1
ATOM 15068 O O . GLU F 1 211 ? -11.924 -42.696 59.063 1.00 44.82 211 GLU F O 1
ATOM 15074 N N . GLY F 1 212 ? -12.932 -44.709 59.048 1.00 40.02 212 GLY F N 1
ATOM 15075 C CA . GLY F 1 212 ? -13.213 -44.697 60.472 1.00 43.94 212 GLY F CA 1
ATOM 15076 C C . GLY F 1 212 ? -14.643 -44.304 60.792 1.00 48.38 212 GLY F C 1
ATOM 15077 O O . GLY F 1 212 ? -14.993 -44.087 61.953 1.00 47.05 212 GLY F O 1
ATOM 15078 N N . GLN F 1 213 ? -15.467 -44.202 59.755 1.00 49.22 213 GLN F N 1
ATOM 15079 C CA . GLN F 1 213 ? -16.889 -43.927 59.922 1.00 48.98 213 GLN F CA 1
ATOM 15080 C C . GLN F 1 213 ? -17.707 -44.970 59.168 1.00 51.27 213 GLN F C 1
ATOM 15081 O O . GLN F 1 213 ? -17.860 -44.888 57.949 1.00 54.05 213 GLN F O 1
ATOM 15087 N N . ALA F 1 214 ? -18.216 -45.957 59.899 1.00 54.54 214 ALA F N 1
ATOM 15088 C CA . ALA F 1 214 ? -19.017 -47.025 59.305 1.00 51.34 214 ALA F CA 1
ATOM 15089 C C . ALA F 1 214 ? -20.306 -46.474 58.700 1.00 56.41 214 ALA F C 1
ATOM 15090 O O . ALA F 1 214 ? -20.772 -46.951 57.662 1.00 55.04 214 ALA F O 1
ATOM 15092 N N . GLU F 1 215 ? -20.874 -45.466 59.357 1.00 51.14 215 GLU F N 1
ATOM 15093 C CA . GLU F 1 215 ? -22.049 -44.769 58.843 1.00 51.65 215 GLU F CA 1
ATOM 15094 C C . GLU F 1 215 ? -21.677 -43.366 58.374 1.00 44.77 215 GLU F C 1
ATOM 15095 O O . GLU F 1 215 ? -20.878 -42.681 59.016 1.00 43.96 215 GLU F O 1
ATOM 15101 N N . ARG F 1 216 ? -22.254 -42.943 57.254 1.00 42.33 216 ARG F N 1
ATOM 15102 C CA . ARG F 1 216 ? -22.037 -41.590 56.755 1.00 36.21 216 ARG F CA 1
ATOM 15103 C C . ARG F 1 216 ? -22.882 -40.601 57.547 1.00 32.61 216 ARG F C 1
ATOM 15104 O O . ARG F 1 216 ? -24.107 -40.730 57.599 1.00 29.59 216 ARG F O 1
ATOM 15112 N N . PRO F 1 217 ? -22.223 -39.618 58.181 1.00 37.62 217 PRO F N 1
ATOM 15113 C CA . PRO F 1 217 ? -22.893 -38.584 58.975 1.00 36.21 217 PRO F CA 1
ATOM 15114 C C . PRO F 1 217 ? -23.957 -37.851 58.168 1.00 32.52 217 PRO F C 1
ATOM 15115 O O . PRO F 1 217 ? -23.758 -37.574 56.985 1.00 30.93 217 PRO F O 1
ATOM 15119 N N . PHE F 1 218 ? -25.079 -37.553 58.813 1.00 35.23 218 PHE F N 1
ATOM 15120 C CA . PHE F 1 218 ? -26.190 -36.874 58.167 1.00 30.03 218 PHE F CA 1
ATOM 15121 C C . PHE F 1 218 ? -26.549 -35.641 58.985 1.00 31.60 218 PHE F C 1
ATOM 15122 O O . PHE F 1 218 ? -27.156 -35.747 60.053 1.00 32.15 218 PHE F O 1
ATOM 15130 N N . TYR F 1 219 ? -26.161 -34.472 58.483 1.00 27.50 219 TYR F N 1
ATOM 15131 C CA . TYR F 1 219 ? -26.380 -33.221 59.199 1.00 24.10 219 TYR F CA 1
ATOM 15132 C C . TYR F 1 219 ? -27.724 -32.602 58.830 1.00 21.80 219 TYR F C 1
ATOM 15133 O O . TYR F 1 219 ? -27.896 -32.111 57.715 1.00 21.73 219 TYR F O 1
ATOM 15142 N N . GLN F 1 220 ? -28.675 -32.630 59.760 1.00 25.74 220 GLN F N 1
ATOM 15143 C CA . GLN F 1 220 ? -29.972 -31.995 59.535 1.00 24.63 220 GLN F CA 1
ATOM 15144 C C . GLN F 1 220 ? -29.818 -30.505 59.224 1.00 18.57 220 GLN F C 1
ATOM 15145 O O . GLN F 1 220 ? -28.917 -29.838 59.743 1.00 21.00 220 GLN F O 1
ATOM 15151 N N . GLN F 1 221 ? -30.696 -29.994 58.368 1.00 21.00 221 GLN F N 1
ATOM 15152 C CA . GLN F 1 221 ? -30.622 -28.603 57.935 1.00 19.41 221 GLN F CA 1
ATOM 15153 C C . GLN F 1 221 ? -31.885 -27.843 58.319 1.00 21.35 221 GLN F C 1
ATOM 15154 O O . GLN F 1 221 ? -32.938 -28.440 58.543 1.00 19.76 221 GLN F O 1
ATOM 15160 N N . ASP F 1 222 ? -31.773 -26.520 58.382 1.00 17.93 222 ASP F N 1
ATOM 15161 C CA . ASP F 1 222 ? -32.896 -25.658 58.726 1.00 18.23 222 ASP F CA 1
ATOM 15162 C C . ASP F 1 222 ? -33.784 -25.417 57.508 1.00 22.72 222 ASP F C 1
ATOM 15163 O O . ASP F 1 222 ? -33.353 -24.819 56.520 1.00 21.43 222 ASP F O 1
ATOM 15168 N N . LEU F 1 223 ? -35.026 -25.887 57.593 1.00 16.91 223 LEU F N 1
ATOM 15169 C CA . LEU F 1 223 ? -35.999 -25.746 56.514 1.00 21.03 223 LEU F CA 1
ATOM 15170 C C . LEU F 1 223 ? -36.342 -24.288 56.228 1.00 20.31 223 LEU F C 1
ATOM 15171 O O . LEU F 1 223 ? -36.760 -23.947 55.122 1.00 20.83 223 LEU F O 1
ATOM 15176 N N . TRP F 1 224 ? -36.161 -23.437 57.230 1.00 16.30 224 TRP F N 1
ATOM 15177 C CA . TRP F 1 224 ? -36.729 -22.095 57.206 1.00 19.25 224 TRP F CA 1
ATOM 15178 C C . TRP F 1 224 ? -35.700 -20.975 57.117 1.00 16.43 224 TRP F C 1
ATOM 15179 O O . TRP F 1 224 ? -36.045 -19.810 57.295 1.00 18.05 224 TRP F O 1
ATOM 15190 N N . HIS F 1 225 ? -34.446 -21.325 56.841 1.00 14.63 225 HIS F N 1
ATOM 15191 C CA . HIS F 1 225 ? -33.380 -20.331 56.768 1.00 19.39 225 HIS F CA 1
ATOM 15192 C C . HIS F 1 225 ? -33.684 -19.234 55.753 1.00 18.93 225 HIS F C 1
ATOM 15193 O O . HIS F 1 225 ? -33.762 -18.057 56.107 1.00 16.94 225 HIS F O 1
ATOM 15200 N N . TYR F 1 226 ? -33.856 -19.633 54.496 1.00 19.64 226 TYR F N 1
ATOM 15201 C CA . TYR F 1 226 ? -34.185 -18.709 53.412 1.00 18.70 226 TYR F CA 1
ATOM 15202 C C . TYR F 1 226 ? -35.429 -17.887 53.734 1.00 17.94 226 TYR F C 1
ATOM 15203 O O . TYR F 1 226 ? -35.444 -16.670 53.555 1.00 18.49 226 TYR F O 1
ATOM 15212 N N . THR F 1 227 ? -36.469 -18.566 54.206 1.00 16.32 227 THR F N 1
ATOM 15213 C CA . THR F 1 227 ? -37.751 -17.928 54.477 1.00 17.51 227 THR F CA 1
ATOM 15214 C C . THR F 1 227 ? -37.626 -16.816 55.517 1.00 20.27 227 THR F C 1
ATOM 15215 O O . THR F 1 227 ? -38.104 -15.699 55.306 1.00 16.83 227 THR F O 1
ATOM 15219 N N . ILE F 1 228 ? -36.969 -17.122 56.630 1.00 16.99 228 ILE F N 1
ATOM 15220 C CA . ILE F 1 228 ? -36.811 -16.153 57.710 1.00 19.24 228 ILE F CA 1
ATOM 15221 C C . ILE F 1 228 ? -35.841 -15.041 57.319 1.00 20.49 228 ILE F C 1
ATOM 15222 O O . ILE F 1 228 ? -36.096 -13.866 57.583 1.00 15.02 228 ILE F O 1
ATOM 15227 N N . ALA F 1 229 ? -34.738 -15.414 56.674 1.00 15.98 229 ALA F N 1
ATOM 15228 C CA . ALA F 1 229 ? -33.746 -14.438 56.235 1.00 18.87 229 ALA F CA 1
ATOM 15229 C C . ALA F 1 229 ? -34.358 -13.412 55.281 1.00 18.10 229 ALA F C 1
ATOM 15230 O O . ALA F 1 229 ? -34.075 -12.215 55.378 1.00 19.37 229 ALA F O 1
ATOM 15232 N N . ARG F 1 230 ? -35.204 -13.882 54.371 1.00 15.73 230 ARG F N 1
ATOM 15233 C CA . ARG F 1 230 ? -35.871 -12.992 53.426 1.00 17.84 230 ARG F CA 1
ATOM 15234 C C . ARG F 1 230 ? -36.911 -12.114 54.118 1.00 16.94 230 ARG F C 1
ATOM 15235 O O . ARG F 1 230 ? -37.019 -10.921 53.831 1.00 17.06 230 ARG F O 1
ATOM 15243 N N . MET F 1 231 ? -37.674 -12.702 55.031 1.00 19.21 231 MET F N 1
ATOM 15244 C CA . MET F 1 231 ? -38.672 -11.942 55.777 1.00 18.96 231 MET F CA 1
ATOM 15245 C C . MET F 1 231 ? -38.009 -10.818 56.569 1.00 15.85 231 MET F C 1
ATOM 15246 O O . MET F 1 231 ? -38.484 -9.685 56.563 1.00 17.80 231 MET F O 1
ATOM 15251 N N . VAL F 1 232 ? -36.899 -11.135 57.229 1.00 13.79 232 VAL F N 1
ATOM 15252 C CA . VAL F 1 232 ? -36.177 -10.154 58.037 1.00 18.09 232 VAL F CA 1
ATOM 15253 C C . VAL F 1 232 ? -35.603 -8.995 57.212 1.00 18.58 232 VAL F C 1
ATOM 15254 O O . VAL F 1 232 ? -35.759 -7.828 57.583 1.00 15.87 232 VAL F O 1
ATOM 15258 N N . ASP F 1 233 ? -34.943 -9.310 56.099 1.00 15.30 233 ASP F N 1
ATOM 15259 C CA . ASP F 1 233 ? -34.380 -8.270 55.233 1.00 16.46 233 ASP F CA 1
ATOM 15260 C C . ASP F 1 233 ? -35.449 -7.325 54.694 1.00 16.65 233 ASP F C 1
ATOM 15261 O O . ASP F 1 233 ? -35.286 -6.105 54.737 1.00 18.06 233 ASP F O 1
ATOM 15266 N N . VAL F 1 234 ? -36.534 -7.888 54.176 1.00 14.74 234 VAL F N 1
ATOM 15267 C CA . VAL F 1 234 ? -37.597 -7.074 53.595 1.00 15.59 234 VAL F CA 1
ATOM 15268 C C . VAL F 1 234 ? -38.308 -6.243 54.664 1.00 15.96 234 VAL F C 1
ATOM 15269 O O . VAL F 1 234 ? -38.572 -5.060 54.459 1.00 16.87 234 VAL F O 1
ATOM 15273 N N . ALA F 1 235 ? -38.597 -6.858 55.808 1.00 14.62 235 ALA F N 1
ATOM 15274 C CA . ALA F 1 235 ? -39.261 -6.152 56.905 1.00 20.42 235 ALA F CA 1
ATOM 15275 C C . ALA F 1 235 ? -38.426 -4.979 57.422 1.00 19.60 235 ALA F C 1
ATOM 15276 O O . ALA F 1 235 ? -38.899 -3.844 57.467 1.00 19.39 235 ALA F O 1
ATOM 15278 N N . VAL F 1 236 ? -37.185 -5.261 57.805 1.00 15.07 236 VAL F N 1
ATOM 15279 C CA . VAL F 1 236 ? -36.304 -4.240 58.364 1.00 17.94 236 VAL F CA 1
ATOM 15280 C C . VAL F 1 236 ? -36.012 -3.109 57.372 1.00 21.01 236 VAL F C 1
ATOM 15281 O O . VAL F 1 236 ? -35.955 -1.939 57.752 1.00 15.48 236 VAL F O 1
ATOM 15285 N N . ALA F 1 237 ? -35.855 -3.454 56.097 1.00 18.40 237 ALA F N 1
ATOM 15286 C CA . ALA F 1 237 ? -35.593 -2.446 55.075 1.00 20.76 237 ALA F CA 1
ATOM 15287 C C . ALA F 1 237 ? -36.745 -1.456 54.980 1.00 22.06 237 ALA F C 1
ATOM 15288 O O . ALA F 1 237 ? -36.546 -0.295 54.625 1.00 25.50 237 ALA F O 1
ATOM 15290 N N . HIS F 1 238 ? -37.948 -1.920 55.304 1.00 18.39 238 HIS F N 1
ATOM 15291 C CA . HIS F 1 238 ? -39.135 -1.070 55.275 1.00 20.11 238 HIS F CA 1
ATOM 15292 C C . HIS F 1 238 ? -39.497 -0.543 56.662 1.00 22.29 238 HIS F C 1
ATOM 15293 O O . HIS F 1 238 ? -40.594 -0.023 56.868 1.00 20.88 238 HIS F O 1
ATOM 15300 N N . GLY F 1 239 ? -38.577 -0.690 57.611 1.00 20.48 239 GLY F N 1
ATOM 15301 C CA . GLY F 1 239 ? -38.793 -0.208 58.963 1.00 24.66 239 GLY F CA 1
ATOM 15302 C C . GLY F 1 239 ? -39.825 -1.013 59.731 1.00 27.84 239 GLY F C 1
ATOM 15303 O O . GLY F 1 239 ? -40.440 -0.511 60.673 1.00 25.53 239 GLY F O 1
ATOM 15304 N N . LEU F 1 240 ? -40.013 -2.267 59.331 1.00 23.53 240 LEU F N 1
ATOM 15305 C CA . LEU F 1 240 ? -40.995 -3.138 59.969 1.00 19.40 240 LEU F CA 1
ATOM 15306 C C . LEU F 1 240 ? -40.312 -4.189 60.834 1.00 19.63 240 LEU F C 1
ATOM 15307 O O . LEU F 1 240 ? -39.086 -4.262 60.886 1.00 21.77 240 LEU F O 1
ATOM 15312 N N . ARG F 1 241 ? -41.113 -5.009 61.505 1.00 19.52 241 ARG F N 1
ATOM 15313 C CA . ARG F 1 241 ? -40.580 -6.048 62.376 1.00 20.03 241 ARG F CA 1
ATOM 15314 C C . ARG F 1 241 ? -40.964 -7.444 61.888 1.00 20.44 241 ARG F C 1
ATOM 15315 O O . ARG F 1 241 ? -42.053 -7.646 61.358 1.00 18.71 241 ARG F O 1
ATOM 15323 N N . ALA F 1 242 ? -40.056 -8.400 62.058 1.00 18.76 242 ALA F N 1
ATOM 15324 C CA . ALA F 1 242 ? -40.314 -9.775 61.649 1.00 20.49 242 ALA F CA 1
ATOM 15325 C C . ALA F 1 242 ? -40.575 -10.645 62.877 1.00 19.47 242 ALA F C 1
ATOM 15326 O O . ALA F 1 242 ? -39.883 -10.523 63.887 1.00 19.45 242 ALA F O 1
ATOM 15328 N N . PHE F 1 243 ? -41.572 -11.519 62.783 1.00 21.48 243 PHE F N 1
ATOM 15329 C CA . PHE F 1 243 ? -41.938 -12.408 63.882 1.00 21.20 243 PHE F CA 1
ATOM 15330 C C . PHE F 1 243 ? -41.987 -13.854 63.410 1.00 23.44 243 PHE F C 1
ATOM 15331 O O . PHE F 1 243 ? -42.398 -14.129 62.284 1.00 18.93 243 PHE F O 1
ATOM 15339 N N . TYR F 1 244 ? -41.571 -14.778 64.270 1.00 21.37 244 TYR F N 1
ATOM 15340 C CA . TYR F 1 244 ? -41.865 -16.183 64.035 1.00 21.85 244 TYR F CA 1
ATOM 15341 C C . TYR F 1 244 ? -43.287 -16.443 64.521 1.00 20.91 244 TYR F C 1
ATOM 15342 O O . TYR F 1 244 ? -43.684 -15.958 65.573 1.00 24.11 244 TYR F O 1
ATOM 15351 N N . GLY F 1 245 ? -44.058 -17.205 63.757 1.00 18.96 245 GLY F N 1
ATOM 15352 C CA . GLY F 1 245 ? -45.434 -17.473 64.130 1.00 18.23 245 GLY F CA 1
ATOM 15353 C C . GLY F 1 245 ? -45.568 -18.613 65.121 1.00 22.87 245 GLY F C 1
ATOM 15354 O O . GLY F 1 245 ? -44.966 -18.589 66.193 1.00 21.24 245 GLY F O 1
ATOM 15355 N N . PRO F 1 246 ? -46.370 -19.625 64.768 1.00 23.42 246 PRO F N 1
ATOM 15356 C CA . PRO F 1 246 ? -46.641 -20.743 65.672 1.00 22.83 246 PRO F CA 1
ATOM 15357 C C . PRO F 1 246 ? -45.595 -21.850 65.601 1.00 22.59 246 PRO F C 1
ATOM 15358 O O . PRO F 1 246 ? -45.018 -22.103 64.541 1.00 21.25 246 PRO F O 1
ATOM 15362 N N . PHE F 1 247 ? -45.351 -22.490 66.740 1.00 22.62 247 PHE F N 1
ATOM 15363 C CA . PHE F 1 247 ? -44.654 -23.767 66.777 1.00 23.13 247 PHE F CA 1
ATOM 15364 C C . PHE F 1 247 ? -45.682 -24.797 67.219 1.00 23.79 247 PHE F C 1
ATOM 15365 O O . PHE F 1 247 ? -46.118 -24.790 68.368 1.00 25.00 247 PHE F O 1
ATOM 15373 N N . GLY F 1 248 ? -46.077 -25.666 66.295 1.00 27.44 248 GLY F N 1
ATOM 15374 C CA . GLY F 1 248 ? -47.217 -26.544 66.493 1.00 21.27 248 GLY F CA 1
ATOM 15375 C C . GLY F 1 248 ? -47.083 -27.622 67.553 1.00 27.78 248 GLY F C 1
ATOM 15376 O O . GLY F 1 248 ? -48.078 -28.026 68.153 1.00 29.63 248 GLY F O 1
ATOM 15377 N N . ASP F 1 249 ? -45.867 -28.104 67.778 1.00 27.43 249 ASP F N 1
ATOM 15378 C CA . ASP F 1 249 ? -45.653 -29.155 68.770 1.00 30.70 249 ASP F CA 1
ATOM 15379 C C . ASP F 1 249 ? -45.576 -28.543 70.167 1.00 26.89 249 ASP F C 1
ATOM 15380 O O . ASP F 1 249 ? -44.491 -28.239 70.663 1.00 26.75 249 ASP F O 1
ATOM 15385 N N . ILE F 1 250 ? -46.741 -28.368 70.788 1.00 23.09 250 ILE F N 1
ATOM 15386 C CA . ILE F 1 250 ? -46.849 -27.713 72.090 1.00 28.59 250 ILE F CA 1
ATOM 15387 C C . ILE F 1 250 ? -46.047 -28.431 73.174 1.00 30.41 250 ILE F C 1
ATOM 15388 O O . ILE F 1 250 ? -45.395 -27.794 74.004 1.00 26.88 250 ILE F O 1
ATOM 15393 N N . LYS F 1 251 ? -46.093 -29.759 73.152 1.00 29.64 251 LYS F N 1
ATOM 15394 C CA . LYS F 1 251 ? -45.446 -30.573 74.179 1.00 34.46 251 LYS F CA 1
ATOM 1539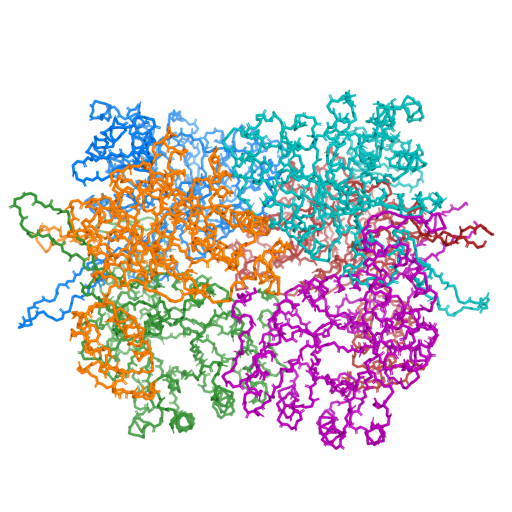5 C C . LYS F 1 251 ? -43.919 -30.549 74.104 1.00 35.18 251 LYS F C 1
ATOM 15396 O O . LYS F 1 251 ? -43.240 -30.666 75.125 1.00 33.94 251 LYS F O 1
ATOM 15402 N N . ASP F 1 252 ? -43.379 -30.401 72.898 1.00 30.22 252 ASP F N 1
ATOM 15403 C CA . ASP F 1 252 ? -41.932 -30.414 72.712 1.00 30.55 252 ASP F CA 1
ATOM 15404 C C . ASP F 1 252 ? -41.349 -29.023 72.946 1.00 32.56 252 ASP F C 1
ATOM 15405 O O . ASP F 1 252 ? -41.061 -28.289 72.000 1.00 30.59 252 ASP F O 1
ATOM 15410 N N . GLU F 1 253 ? -41.167 -28.670 74.214 1.00 26.40 253 GLU F N 1
ATOM 15411 C CA . GLU F 1 253 ? -40.696 -27.340 74.575 1.00 26.88 253 GLU F CA 1
ATOM 15412 C C . GLU F 1 253 ? -39.236 -27.115 74.195 1.00 27.67 253 GLU F C 1
ATOM 15413 O O . GLU F 1 253 ? -38.824 -25.983 73.940 1.00 27.64 253 GLU F O 1
ATOM 15419 N N . ALA F 1 254 ? -38.460 -28.193 74.151 1.00 28.16 254 ALA F N 1
ATOM 15420 C CA . ALA F 1 254 ? -37.055 -28.101 73.769 1.00 25.60 254 ALA F CA 1
ATOM 15421 C C . ALA F 1 254 ? -36.908 -27.694 72.302 1.00 28.53 254 ALA F C 1
ATOM 15422 O O . ALA F 1 254 ? -36.100 -26.828 71.967 1.00 25.02 254 ALA F O 1
ATOM 15424 N N . ALA F 1 255 ? -37.691 -28.324 71.432 1.00 24.29 255 ALA F N 1
ATOM 15425 C CA . ALA F 1 255 ? -37.660 -27.999 70.011 1.00 26.21 255 ALA F CA 1
ATOM 15426 C C . ALA F 1 255 ? -38.234 -26.607 69.776 1.00 27.62 255 ALA F C 1
ATOM 15427 O O . ALA F 1 255 ? -37.759 -25.869 68.912 1.00 25.12 255 ALA F O 1
ATOM 15429 N N . CYS F 1 256 ? -39.250 -26.256 70.560 1.00 25.63 256 CYS F N 1
ATOM 15430 C CA . CYS F 1 256 ? -39.893 -24.950 70.474 1.00 25.98 256 CYS F CA 1
ATOM 15431 C C . CYS F 1 256 ? -38.889 -23.840 70.751 1.00 27.52 256 CYS F C 1
ATOM 15432 O O . CYS F 1 256 ? -38.806 -22.863 70.005 1.00 22.48 256 CYS F O 1
ATOM 15435 N N . GLU F 1 257 ? -38.125 -24.007 71.826 1.00 22.35 257 GLU F N 1
ATOM 15436 C CA . GLU F 1 257 ? -37.122 -23.027 72.219 1.00 26.29 257 GLU F CA 1
ATOM 15437 C C . GLU F 1 257 ? -36.022 -22.906 71.166 1.00 26.03 257 GLU F C 1
ATOM 15438 O O . GLU F 1 257 ? -35.544 -21.809 70.881 1.00 25.20 257 GLU F O 1
ATOM 15444 N N . ALA F 1 258 ? -35.626 -24.034 70.589 1.00 25.88 258 ALA F N 1
ATOM 15445 C CA . ALA F 1 258 ? -34.596 -24.030 69.557 1.00 25.90 258 ALA F CA 1
ATOM 15446 C C . ALA F 1 258 ? -35.066 -23.275 68.316 1.00 23.69 258 ALA F C 1
ATOM 15447 O O . ALA F 1 258 ? -34.306 -22.506 67.725 1.00 29.29 258 ALA F O 1
ATOM 15449 N N . GLN F 1 259 ? -36.321 -23.490 67.931 1.00 21.04 259 GLN F N 1
ATOM 15450 C CA . GLN F 1 259 ? -36.889 -22.797 66.780 1.00 25.35 259 GLN F CA 1
ATOM 15451 C C . GLN F 1 259 ? -37.028 -21.308 67.063 1.00 23.73 259 GLN F C 1
ATOM 15452 O O . GLN F 1 259 ? -36.708 -20.476 66.214 1.00 23.17 259 GLN F O 1
ATOM 15458 N N . PHE F 1 260 ? -37.508 -20.981 68.260 1.00 21.01 260 PHE F N 1
ATOM 15459 C CA . PHE F 1 260 ? -37.640 -19.590 68.679 1.00 23.25 260 PHE F CA 1
ATOM 15460 C C . PHE F 1 260 ? -36.293 -18.878 68.633 1.00 25.01 260 PHE F C 1
ATOM 15461 O O . PHE F 1 260 ? -36.189 -17.751 68.144 1.00 22.63 260 PHE F O 1
ATOM 15469 N N . ARG F 1 261 ? -35.261 -19.546 69.141 1.00 21.93 261 ARG F N 1
ATOM 15470 C CA . ARG F 1 261 ? -33.935 -18.948 69.233 1.00 24.16 261 ARG F CA 1
ATOM 15471 C C . ARG F 1 261 ? -33.289 -18.710 67.870 1.00 25.42 261 ARG F C 1
ATOM 15472 O O . ARG F 1 261 ? -32.594 -17.710 67.677 1.00 24.44 261 ARG F O 1
ATOM 15480 N N . ASN F 1 262 ? -33.510 -19.633 66.936 1.00 23.64 262 ASN F N 1
ATOM 15481 C CA . ASN F 1 262 ? -33.043 -19.451 65.567 1.00 23.84 262 ASN F CA 1
ATOM 15482 C C . ASN F 1 262 ? -33.611 -18.163 64.993 1.00 18.67 262 ASN F C 1
ATOM 15483 O O . ASN F 1 262 ? -32.888 -17.357 64.414 1.00 19.21 262 ASN F O 1
ATOM 15488 N N . ALA F 1 263 ? -34.918 -17.985 65.158 1.00 20.38 263 ALA F N 1
ATOM 15489 C CA . ALA F 1 263 ? -35.604 -16.792 64.681 1.00 24.39 263 ALA F CA 1
ATOM 15490 C C . ALA F 1 263 ? -35.035 -15.525 65.325 1.00 24.32 263 ALA F C 1
ATOM 15491 O O . ALA F 1 263 ? -34.775 -14.533 64.642 1.00 21.81 263 ALA F O 1
ATOM 15493 N N . PHE F 1 264 ? -34.835 -15.574 66.639 1.00 20.63 264 PHE F N 1
ATOM 15494 C CA . PHE F 1 264 ? -34.290 -14.446 67.392 1.00 22.92 264 PHE F CA 1
ATOM 15495 C C . PHE F 1 264 ? -32.905 -14.065 66.880 1.00 24.36 264 PHE F C 1
ATOM 15496 O O . PHE F 1 264 ? -32.608 -12.886 66.681 1.00 22.82 264 PHE F O 1
ATOM 15504 N N . LEU F 1 265 ? -32.085 -15.056 66.644 1.00 22.64 265 LEU F N 1
ATOM 15505 C CA . LEU F 1 265 ? -30.754 -14.852 66.180 1.00 26.39 265 LEU F CA 1
ATOM 15506 C C . LEU F 1 265 ? -30.749 -14.162 64.815 1.00 29.10 265 LEU F C 1
ATOM 15507 O O . LEU F 1 265 ? -29.987 -13.267 64.588 1.00 25.91 265 LEU F O 1
ATOM 15512 N N . LEU F 1 266 ? -31.638 -14.587 63.944 1.00 20.91 266 LEU F N 1
ATOM 15513 C CA . LEU F 1 266 ? -31.701 -14.063 62.581 1.00 21.51 266 LEU F CA 1
ATOM 15514 C C . LEU F 1 266 ? -32.314 -12.666 62.504 1.00 23.72 266 LEU F C 1
ATOM 15515 O O . LEU F 1 266 ? -32.198 -11.987 61.484 1.00 19.78 266 LEU F O 1
ATOM 15520 N N . GLY F 1 267 ? -32.972 -12.236 63.575 1.00 20.79 267 GLY F N 1
ATOM 15521 C CA . GLY F 1 267 ? -33.475 -10.877 63.634 1.00 21.64 267 GLY F CA 1
ATOM 15522 C C . GLY F 1 267 ? -34.951 -10.715 63.942 1.00 23.29 267 GLY F C 1
ATOM 15523 O O . GLY F 1 267 ? -35.477 -9.604 63.880 1.00 21.98 267 GLY F O 1
ATOM 15524 N N . CYS F 1 268 ? -35.625 -11.811 64.275 1.00 20.70 268 CYS F N 1
ATOM 15525 C CA . CYS F 1 268 ? -37.041 -11.736 64.618 1.00 19.69 268 CYS F CA 1
ATOM 15526 C C . CYS F 1 268 ? -37.253 -11.106 65.993 1.00 22.03 268 CYS F C 1
ATOM 15527 O O . CYS F 1 268 ? -36.488 -11.354 66.924 1.00 22.43 268 CYS F O 1
ATOM 15530 N N . THR F 1 269 ? -38.299 -10.292 66.102 1.00 21.17 269 THR F N 1
ATOM 15531 C CA . THR F 1 269 ? -38.608 -9.555 67.325 1.00 22.66 269 THR F CA 1
ATOM 15532 C C . THR F 1 269 ? -39.243 -10.448 68.394 1.00 25.81 269 THR F C 1
ATOM 15533 O O . THR F 1 269 ? -38.881 -10.380 69.568 1.00 23.50 269 THR F O 1
ATOM 15537 N N . GLY F 1 270 ? -40.187 -11.287 67.980 1.00 23.04 270 GLY F N 1
ATOM 15538 C CA . GLY F 1 270 ? -40.870 -12.175 68.903 1.00 23.21 270 GLY F CA 1
ATOM 15539 C C . GLY F 1 270 ? -41.451 -13.399 68.224 1.00 23.71 270 GLY F C 1
ATOM 15540 O O . GLY F 1 270 ? -41.264 -13.607 67.024 1.00 21.33 270 GLY F O 1
ATOM 15541 N N . ALA F 1 271 ? -42.153 -14.217 69.002 1.00 23.42 271 ALA F N 1
ATOM 15542 C CA . ALA F 1 271 ? -42.832 -15.392 68.472 1.00 20.30 271 ALA F CA 1
ATOM 15543 C C . ALA F 1 271 ? -44.220 -15.524 69.081 1.00 22.05 271 ALA F C 1
ATOM 15544 O O . ALA F 1 271 ? -44.523 -14.891 70.094 1.00 24.04 271 ALA F O 1
ATOM 15546 N N . TRP F 1 272 ? -45.064 -16.340 68.457 1.00 18.37 272 TRP F N 1
ATOM 15547 C CA . TRP F 1 272 ? -46.397 -16.596 68.987 1.00 21.56 272 TRP F CA 1
ATOM 15548 C C . TRP F 1 272 ? -46.334 -17.619 70.111 1.00 25.18 272 TRP F C 1
ATOM 15549 O O . TRP F 1 272 ? -45.445 -18.470 70.142 1.00 25.74 272 TRP F O 1
ATOM 15560 N N . SER F 1 273 ? -47.290 -17.539 71.028 1.00 25.35 273 SER F N 1
ATOM 15561 C CA . SER F 1 273 ? -47.521 -18.621 71.973 1.00 26.08 273 SER F CA 1
ATOM 15562 C C . SER F 1 273 ? -48.950 -19.111 71.788 1.00 25.46 273 SER F C 1
ATOM 15563 O O . SER F 1 273 ? -49.875 -18.313 71.627 1.00 26.90 273 SER F O 1
ATOM 15566 N N . LEU F 1 274 ? -49.124 -20.428 71.791 1.00 30.65 274 LEU F N 1
ATOM 15567 C CA . LEU F 1 274 ? -50.421 -21.034 71.521 1.00 27.60 274 LEU F CA 1
ATOM 15568 C C . LEU F 1 274 ? -51.048 -21.587 72.795 1.00 29.38 274 LEU F C 1
ATOM 15569 O O . LEU F 1 274 ? -52.238 -21.903 72.830 1.00 25.87 274 LEU F O 1
ATOM 15574 N N . ALA F 1 275 ? -50.230 -21.706 73.835 1.00 32.82 275 ALA F N 1
ATOM 15575 C CA . ALA F 1 275 ? -50.650 -22.278 75.106 1.00 27.33 275 ALA F CA 1
ATOM 15576 C C . ALA F 1 275 ? -49.781 -21.670 76.197 1.00 34.41 275 ALA F C 1
ATOM 15577 O O . ALA F 1 275 ? -48.664 -21.231 75.915 1.00 31.40 275 ALA F O 1
ATOM 15579 N N . PRO F 1 276 ? -50.288 -21.633 77.444 1.00 31.36 276 PRO F N 1
ATOM 15580 C CA . PRO F 1 276 ? -49.570 -21.024 78.571 1.00 28.42 276 PRO F CA 1
ATOM 15581 C C . PRO F 1 276 ? -48.110 -21.458 78.711 1.00 25.27 276 PRO F C 1
ATOM 15582 O O . PRO F 1 276 ? -47.276 -20.636 79.088 1.00 30.02 276 PRO F O 1
ATOM 15586 N N . ASN F 1 277 ? -47.802 -22.715 78.406 1.00 27.68 277 ASN F N 1
ATOM 15587 C CA . ASN F 1 277 ? -46.439 -23.216 78.571 1.00 24.46 277 ASN F CA 1
ATOM 15588 C C . ASN F 1 277 ? -45.440 -22.581 77.606 1.00 25.10 277 ASN F C 1
ATOM 15589 O O . ASN F 1 277 ? -44.236 -22.582 77.858 1.00 24.53 277 ASN F O 1
ATOM 15594 N N . GLN F 1 278 ? -45.942 -22.034 76.504 1.00 27.36 278 GLN F N 1
ATOM 15595 C CA . GLN F 1 278 ? -45.071 -21.414 75.511 1.00 28.76 278 GLN F CA 1
ATOM 15596 C C . GLN F 1 278 ? -44.764 -19.956 75.835 1.00 26.77 278 GLN F C 1
ATOM 15597 O O . GLN F 1 278 ? -43.792 -19.394 75.330 1.00 29.33 278 GLN F O 1
ATOM 15603 N N . ILE F 1 279 ? -45.591 -19.351 76.683 1.00 29.24 279 ILE F N 1
ATOM 15604 C CA . ILE F 1 279 ? -45.379 -17.969 77.115 1.00 24.80 279 ILE F CA 1
ATOM 15605 C C . ILE F 1 279 ? -43.990 -17.704 77.728 1.00 30.43 279 ILE F C 1
ATOM 15606 O O . ILE F 1 279 ? -43.298 -16.779 77.294 1.00 28.59 279 ILE F O 1
ATOM 15611 N N . PRO F 1 280 ? -43.564 -18.514 78.721 1.00 30.42 280 PRO F N 1
ATOM 15612 C CA . PRO F 1 280 ? -42.232 -18.240 79.277 1.00 27.63 280 PRO F CA 1
ATOM 15613 C C . PRO F 1 280 ? -41.098 -18.563 78.309 1.00 26.78 280 PRO F C 1
ATOM 15614 O O . PRO F 1 280 ? -40.026 -17.970 78.417 1.00 26.48 280 PRO F O 1
ATOM 15618 N N . ILE F 1 281 ? -41.326 -19.494 77.388 1.00 27.12 281 ILE F N 1
ATOM 15619 C CA . ILE F 1 281 ? -40.300 -19.860 76.416 1.00 25.50 281 ILE F CA 1
ATOM 15620 C C . ILE F 1 281 ? -39.988 -18.682 75.495 1.00 25.03 281 ILE F C 1
ATOM 15621 O O . ILE F 1 281 ? -38.826 -18.332 75.287 1.00 28.15 281 ILE F O 1
ATOM 15626 N N . ALA F 1 282 ? -41.040 -18.074 74.955 1.00 24.71 282 ALA F N 1
ATOM 15627 C CA . ALA F 1 282 ? -40.904 -16.938 74.052 1.00 25.48 282 ALA F CA 1
ATOM 15628 C C . ALA F 1 282 ? -40.253 -15.732 74.734 1.00 27.61 282 ALA F C 1
ATOM 15629 O O . ALA F 1 282 ? -39.376 -15.084 74.165 1.00 24.81 282 ALA F O 1
ATOM 15631 N N . LYS F 1 283 ? -40.683 -15.437 75.957 1.00 27.28 283 LYS F N 1
ATOM 15632 C CA . LYS F 1 283 ? -40.121 -14.319 76.710 1.00 27.51 283 LYS F CA 1
ATOM 15633 C C . LYS F 1 283 ? -38.652 -14.557 77.051 1.00 26.65 283 LYS F C 1
ATOM 15634 O O . LYS F 1 283 ? -37.841 -13.633 77.018 1.00 31.89 283 LYS F O 1
ATOM 15640 N N . ARG F 1 284 ? -38.316 -15.804 77.364 1.00 24.62 284 ARG F N 1
ATOM 15641 C CA . ARG F 1 284 ? -36.949 -16.171 77.712 1.00 28.27 284 ARG F CA 1
ATOM 15642 C C . ARG F 1 284 ? -36.011 -16.054 76.511 1.00 29.14 284 ARG F C 1
ATOM 15643 O O . ARG F 1 284 ? -34.886 -15.563 76.627 1.00 29.32 284 ARG F O 1
ATOM 15651 N N . VAL F 1 285 ? -36.484 -16.508 75.357 1.00 27.18 285 VAL F N 1
ATOM 15652 C CA . VAL F 1 285 ? -35.664 -16.538 74.154 1.00 27.08 285 VAL F CA 1
ATOM 15653 C C . VAL F 1 285 ? -35.477 -15.149 73.550 1.00 27.74 285 VAL F C 1
ATOM 15654 O O . VAL F 1 285 ? -34.356 -14.743 73.239 1.00 31.68 285 VAL F O 1
ATOM 15658 N N . PHE F 1 286 ? -36.576 -14.417 73.394 1.00 24.25 286 PHE F N 1
ATOM 15659 C CA . PHE F 1 286 ? -36.525 -13.111 72.744 1.00 25.20 286 PHE F CA 1
ATOM 15660 C C . PHE F 1 286 ? -36.115 -11.989 73.692 1.00 29.40 286 PHE F C 1
ATOM 15661 O O . PHE F 1 286 ? -36.270 -10.807 73.383 1.00 27.17 286 PHE F O 1
ATOM 15669 N N . SER F 1 287 ? -35.592 -12.381 74.850 1.00 26.22 287 SER F N 1
ATOM 15670 C CA . SER F 1 287 ? -34.855 -11.476 75.714 1.00 29.60 287 SER F CA 1
ATOM 15671 C C . SER F 1 287 ? -33.395 -11.857 75.561 1.00 30.32 287 SER F C 1
ATOM 15672 O O . SER F 1 287 ? -33.055 -13.038 75.641 1.00 35.31 287 SER F O 1
ATOM 15675 N N . PRO F 1 288 ? -32.525 -10.866 75.324 1.00 28.14 288 PRO F N 1
ATOM 15676 C CA . PRO F 1 288 ? -31.104 -11.142 75.098 1.00 29.33 288 PRO F CA 1
ATOM 15677 C C . PRO F 1 288 ? -30.483 -11.909 76.263 1.00 38.49 288 PRO F C 1
ATOM 15678 O O . PRO F 1 288 ? -30.747 -11.591 77.423 1.00 35.85 288 PRO F O 1
ATOM 15682 N N . ASP F 1 289 ? -29.693 -12.927 75.942 1.00 32.27 289 ASP F N 1
ATOM 15683 C CA . ASP F 1 289 ? -29.002 -13.735 76.939 1.00 37.28 289 ASP F CA 1
ATOM 15684 C C . ASP F 1 289 ? -28.056 -12.855 77.756 1.00 40.07 289 ASP F C 1
ATOM 15685 O O . ASP F 1 289 ? -27.440 -11.940 77.211 1.00 34.35 289 ASP F O 1
ATOM 15690 N N . VAL F 1 290 ? -27.949 -13.119 79.057 1.00 37.30 290 VAL F N 1
ATOM 15691 C CA . VAL F 1 290 ? -27.133 -12.278 79.935 1.00 38.08 290 VAL F CA 1
ATOM 15692 C C . VAL F 1 290 ? -25.684 -12.150 79.473 1.00 36.27 290 VAL F C 1
ATOM 15693 O O . VAL F 1 290 ? -25.122 -11.057 79.490 1.00 38.14 290 VAL F O 1
ATOM 15697 N N . ASN F 1 291 ? -25.086 -13.263 79.057 1.00 35.45 291 ASN F N 1
ATOM 15698 C CA . ASN F 1 291 ? -23.714 -13.245 78.565 1.00 38.55 291 ASN F CA 1
ATOM 15699 C C . ASN F 1 291 ? -23.557 -12.396 77.305 1.00 34.71 291 ASN F C 1
ATOM 15700 O O . ASN F 1 291 ? -22.507 -11.792 77.083 1.00 33.68 291 ASN F O 1
ATOM 15705 N N . GLU F 1 292 ? -24.602 -12.353 76.484 1.00 36.51 292 GLU F N 1
ATOM 15706 C CA . GLU F 1 292 ? -24.606 -11.492 75.307 1.00 30.32 292 GLU F CA 1
ATOM 15707 C C . GLU F 1 292 ? -24.585 -10.032 75.747 1.00 33.02 292 GLU F C 1
ATOM 15708 O O . GLU F 1 292 ? -23.823 -9.222 75.219 1.00 32.31 292 GLU F O 1
ATOM 15714 N N . VAL F 1 293 ? -25.419 -9.711 76.731 1.00 33.26 293 VAL F N 1
ATOM 15715 C CA . VAL F 1 293 ? -25.537 -8.349 77.238 1.00 38.35 293 VAL F CA 1
ATOM 15716 C C . VAL F 1 293 ? -24.250 -7.853 77.900 1.00 39.21 293 VAL F C 1
ATOM 15717 O O . VAL F 1 293 ? -23.809 -6.731 77.645 1.00 38.40 293 VAL F O 1
ATOM 15721 N N . LEU F 1 294 ? -23.649 -8.689 78.741 1.00 34.49 294 LEU F N 1
ATOM 15722 C CA . LEU F 1 294 ? -22.442 -8.295 79.464 1.00 38.98 294 LEU F CA 1
ATOM 15723 C C . LEU F 1 294 ? -21.287 -7.982 78.516 1.00 38.50 294 LEU F C 1
ATOM 15724 O O . LEU F 1 294 ? -20.549 -7.018 78.721 1.00 38.91 294 LEU F O 1
ATOM 15729 N N . PHE F 1 295 ? -21.139 -8.796 77.475 1.00 39.21 295 PHE F N 1
ATOM 15730 C CA . PHE F 1 295 ? -20.085 -8.580 76.490 1.00 39.32 295 PHE F CA 1
ATOM 15731 C C . PHE F 1 295 ? -20.390 -7.349 75.640 1.00 40.30 295 PHE F C 1
ATOM 15732 O O . PHE F 1 295 ? -19.485 -6.601 75.269 1.00 40.31 295 PHE F O 1
ATOM 15740 N N . ALA F 1 296 ? -21.667 -7.145 75.334 1.00 34.49 296 ALA F N 1
ATOM 15741 C CA . ALA F 1 296 ? -22.099 -5.964 74.596 1.00 37.92 296 ALA F CA 1
ATOM 15742 C C . ALA F 1 296 ? -21.825 -4.694 75.403 1.00 38.99 296 ALA F C 1
ATOM 15743 O O . ALA F 1 296 ? -21.455 -3.659 74.842 1.00 35.57 296 ALA F O 1
ATOM 15745 N N . LYS F 1 297 ? -22.011 -4.781 76.719 1.00 38.66 297 LYS F N 1
ATOM 15746 C CA . LYS F 1 297 ? -21.718 -3.665 77.615 1.00 40.26 297 LYS F CA 1
ATOM 15747 C C . LYS F 1 297 ? -20.225 -3.338 77.603 1.00 38.69 297 LYS F C 1
ATOM 15748 O O . LYS F 1 297 ? -19.839 -2.170 77.621 1.00 44.17 297 LYS F O 1
ATOM 15754 N N . ARG F 1 298 ? -19.393 -4.376 77.563 1.00 38.16 298 ARG F N 1
ATOM 15755 C CA . ARG F 1 298 ? -17.946 -4.199 77.474 1.00 41.07 298 ARG F CA 1
ATOM 15756 C C . ARG F 1 298 ? -17.550 -3.464 76.193 1.00 45.53 298 ARG F C 1
ATOM 15757 O O . ARG F 1 298 ? -16.672 -2.601 76.212 1.00 41.28 298 ARG F O 1
ATOM 15765 N N . ILE F 1 299 ? -18.205 -3.806 75.084 1.00 39.70 299 ILE F N 1
ATOM 15766 C CA . ILE F 1 299 ? -17.914 -3.182 73.796 1.00 40.60 299 ILE F CA 1
ATOM 15767 C C . ILE F 1 299 ? -18.274 -1.700 73.811 1.00 37.83 299 ILE F C 1
ATOM 15768 O O . ILE F 1 299 ? -17.488 -0.859 73.373 1.00 40.63 299 ILE F O 1
ATOM 15773 N N . LEU F 1 300 ? -19.459 -1.387 74.325 1.00 31.96 300 LEU F N 1
ATOM 15774 C CA . LEU F 1 300 ? -19.918 -0.005 74.421 1.00 39.49 300 LEU F CA 1
ATOM 15775 C C . LEU F 1 300 ? -19.001 0.836 75.307 1.00 42.08 300 LEU F C 1
ATOM 15776 O O . LEU F 1 300 ? -18.902 2.051 75.134 1.00 46.94 300 LEU F O 1
ATOM 15781 N N . GLU F 1 301 ? -18.334 0.184 76.256 1.00 44.83 301 GLU F N 1
ATOM 15782 C CA . GLU F 1 301 ? -17.461 0.877 77.200 1.00 49.62 301 GLU F CA 1
ATOM 15783 C C . GLU F 1 301 ? -16.034 1.049 76.674 1.00 50.46 301 GLU F C 1
ATOM 15784 O O . GLU F 1 301 ? -15.335 1.986 77.059 1.00 53.67 301 GLU F O 1
ATOM 15790 N N . ALA F 1 302 ? -15.606 0.150 75.792 1.00 47.19 302 ALA F N 1
ATOM 15791 C CA . ALA F 1 302 ? -14.269 0.233 75.208 1.00 46.73 302 ALA F CA 1
ATOM 15792 C C . ALA F 1 302 ? -14.195 1.327 74.144 1.00 48.68 302 ALA F C 1
ATOM 15793 O O . ALA F 1 302 ? -13.109 1.718 73.715 1.00 49.93 302 ALA F O 1
ATOM 15795 N N . MET F 1 303 ? -15.361 1.812 73.724 1.00 49.77 303 MET F N 1
ATOM 15796 C CA . MET F 1 303 ? -15.461 2.885 72.740 1.00 42.76 303 MET F CA 1
ATOM 15797 C C . MET F 1 303 ? -16.675 3.752 73.044 1.00 45.57 303 MET F C 1
ATOM 15798 O O . MET F 1 303 ? -17.694 3.643 72.365 1.00 41.47 303 MET F O 1
ATOM 15803 N N . PRO F 1 304 ? -16.567 4.619 74.065 1.00 50.76 304 PRO F N 1
ATOM 15804 C CA . PRO F 1 304 ? -17.701 5.409 74.565 1.00 47.17 304 PRO F CA 1
ATOM 15805 C C . PRO F 1 304 ? -18.400 6.253 73.497 1.00 45.47 304 PRO F C 1
ATOM 15806 O O . PRO F 1 304 ? -19.621 6.405 73.554 1.00 46.77 304 PRO F O 1
ATOM 15810 N N . ASP F 1 305 ? -17.649 6.792 72.541 1.00 41.31 305 ASP F N 1
ATOM 15811 C CA . ASP F 1 305 ? -18.257 7.595 71.481 1.00 42.67 305 ASP F CA 1
ATOM 15812 C C . ASP F 1 305 ? -18.653 6.757 70.263 1.00 43.54 305 ASP F C 1
ATOM 15813 O O . ASP F 1 305 ? -19.159 7.286 69.273 1.00 43.18 305 ASP F O 1
ATOM 15818 N N . GLY F 1 306 ? -18.410 5.451 70.344 1.00 38.48 306 GLY F N 1
ATOM 15819 C CA . GLY F 1 306 ? -18.761 4.532 69.276 1.00 38.44 306 GLY F CA 1
ATOM 15820 C C . GLY F 1 306 ? -17.883 4.683 68.049 1.00 35.84 306 GLY F C 1
ATOM 15821 O O . GLY F 1 306 ? -18.253 4.265 66.953 1.00 35.24 306 GLY F O 1
ATOM 15822 N N . SER F 1 307 ? -16.712 5.278 68.237 1.00 34.31 307 SER F N 1
ATOM 15823 C CA . SER F 1 307 ? -15.812 5.561 67.130 1.00 32.75 307 SER F CA 1
ATOM 15824 C C . SER F 1 307 ? -14.396 5.081 67.430 1.00 38.55 307 SER F C 1
ATOM 15825 O O . SER F 1 307 ? -13.830 5.404 68.475 1.00 36.62 307 SER F O 1
ATOM 15828 N N . GLY F 1 308 ? -13.827 4.309 66.510 1.00 30.59 308 GLY F N 1
ATOM 15829 C CA . GLY F 1 308 ? -12.462 3.840 66.656 1.00 34.34 308 GLY F CA 1
ATOM 15830 C C . GLY F 1 308 ? -12.325 2.331 66.628 1.00 35.49 308 GLY F C 1
ATOM 15831 O O . GLY F 1 308 ? -13.166 1.628 66.062 1.00 32.40 308 GLY F O 1
ATOM 15832 N N . VAL F 1 309 ? -11.259 1.831 67.245 1.00 39.33 309 VAL F N 1
ATOM 15833 C CA . VAL F 1 309 ? -10.974 0.401 67.237 1.00 35.67 309 VAL F CA 1
ATOM 15834 C C . VAL F 1 309 ? -10.556 -0.084 68.626 1.00 43.87 309 VAL F C 1
ATOM 15835 O O . VAL F 1 309 ? -9.983 0.677 69.406 1.00 45.59 309 VAL F O 1
ATOM 15839 N N . ALA F 1 310 ? -10.871 -1.339 68.941 1.00 45.53 310 ALA F N 1
ATOM 15840 C CA . ALA F 1 310 ? -10.479 -1.939 70.215 1.00 50.56 310 ALA F CA 1
ATOM 15841 C C . ALA F 1 310 ? -10.373 -3.456 70.098 1.00 39.11 310 ALA F C 1
ATOM 15842 O O . ALA F 1 310 ? -11.089 -4.075 69.315 1.00 41.47 310 ALA F O 1
ATOM 15844 N N . MET F 1 311 ? -9.475 -4.047 70.878 1.00 48.97 311 MET F N 1
ATOM 15845 C CA . MET F 1 311 ? -9.321 -5.498 70.906 1.00 51.61 311 MET F CA 1
ATOM 15846 C C . MET F 1 311 ? -9.802 -6.061 72.241 1.00 56.30 311 MET F C 1
ATOM 15847 O O . MET F 1 311 ? -9.346 -5.637 73.305 1.00 53.11 311 MET F O 1
ATOM 15852 N N . ILE F 1 312 ? -10.733 -7.008 72.178 1.00 50.78 312 ILE F N 1
ATOM 15853 C CA . ILE F 1 312 ? -11.255 -7.656 73.378 1.00 49.55 312 ILE F CA 1
ATOM 15854 C C . ILE F 1 312 ? -11.219 -9.177 73.247 1.00 57.88 312 ILE F C 1
ATOM 15855 O O . ILE F 1 312 ? -11.807 -9.741 72.320 1.00 51.02 312 ILE F O 1
ATOM 15860 N N . ASP F 1 313 ? -10.515 -9.827 74.174 1.00 55.25 313 ASP F N 1
ATOM 15861 C CA . ASP F 1 313 ? -10.444 -11.287 74.242 1.00 51.01 313 ASP F CA 1
ATOM 15862 C C . ASP F 1 313 ? -9.988 -11.918 72.923 1.00 54.00 313 ASP F C 1
ATOM 15863 O O . ASP F 1 313 ? -10.349 -13.053 72.609 1.00 51.86 313 ASP F O 1
ATOM 15868 N N . GLY F 1 314 ? -9.198 -11.171 72.155 1.00 52.50 314 GLY F N 1
ATOM 15869 C CA . GLY F 1 314 ? -8.684 -11.650 70.883 1.00 49.94 314 GLY F CA 1
ATOM 15870 C C . GLY F 1 314 ? -9.567 -11.244 69.718 1.00 55.57 314 GLY F C 1
ATOM 15871 O O . GLY F 1 314 ? -9.311 -11.580 68.557 1.00 44.36 314 GLY F O 1
ATOM 15872 N N . LYS F 1 315 ? -10.626 -10.517 70.040 1.00 53.98 315 LYS F N 1
ATOM 15873 C CA . LYS F 1 315 ? -11.585 -10.059 69.051 1.00 48.49 315 LYS F CA 1
ATOM 15874 C C . LYS F 1 315 ? -11.496 -8.554 68.822 1.00 48.92 315 LYS F C 1
ATOM 15875 O O . LYS F 1 315 ? -11.506 -7.762 69.728 1.00 44.42 315 LYS F O 1
ATOM 15881 N N . MET F 1 316 ? -11.406 -8.177 67.568 1.00 47.82 316 MET F N 1
ATOM 15882 C CA . MET F 1 316 ? -11.365 -6.757 67.242 1.00 42.73 316 MET F CA 1
ATOM 15883 C C . MET F 1 316 ? -12.752 -6.138 67.355 1.00 39.53 316 MET F C 1
ATOM 15884 O O . MET F 1 316 ? -13.738 -6.728 66.915 1.00 39.89 316 MET F O 1
ATOM 15889 N N . GLN F 1 317 ? -12.823 -4.954 67.955 1.00 38.04 317 GLN F N 1
ATOM 15890 C CA . GLN F 1 317 ? -14.071 -4.210 68.034 1.00 36.98 317 GLN F CA 1
ATOM 15891 C C . GLN F 1 317 ? -13.910 -2.872 67.325 1.00 36.60 317 GLN F C 1
ATOM 15892 O O . GLN F 1 317 ? -12.846 -2.255 67.388 1.00 36.50 317 GLN F O 1
ATOM 15898 N N . ASP F 1 318 ? -14.960 -2.430 66.639 1.00 34.09 318 ASP F N 1
ATOM 15899 C CA . ASP F 1 318 ? -14.949 -1.104 66.024 1.00 31.90 318 ASP F CA 1
ATOM 15900 C C . ASP F 1 318 ? -16.327 -0.453 66.020 1.00 26.53 318 ASP F C 1
ATOM 15901 O O . ASP F 1 318 ? -17.211 -0.865 66.770 1.00 25.35 318 ASP F O 1
ATOM 15906 N N . ASP F 1 319 ? -16.497 0.560 65.171 1.00 26.17 319 ASP F N 1
ATOM 15907 C CA . ASP F 1 319 ? -17.755 1.298 65.081 1.00 28.14 319 ASP F CA 1
ATOM 15908 C C . ASP F 1 319 ? -18.948 0.363 64.887 1.00 23.99 319 ASP F C 1
ATOM 15909 O O . ASP F 1 319 ? -19.984 0.524 65.532 1.00 21.45 319 ASP F O 1
ATOM 15914 N N . ALA F 1 320 ? -18.788 -0.617 64.002 1.00 23.12 320 ALA F N 1
ATOM 15915 C CA . ALA F 1 320 ? -19.876 -1.527 63.647 1.00 24.17 320 ALA F CA 1
ATOM 15916 C C . ALA F 1 320 ? -20.271 -2.479 64.773 1.00 23.84 320 ALA F C 1
ATOM 15917 O O . ALA F 1 320 ? -21.458 -2.708 65.007 1.00 27.75 320 ALA F O 1
ATOM 15919 N N . THR F 1 321 ? -19.283 -3.046 65.461 1.00 22.25 321 THR F N 1
ATOM 15920 C CA . THR F 1 321 ? -19.578 -3.940 66.578 1.00 29.17 321 THR F CA 1
ATOM 15921 C C . THR F 1 321 ? -20.227 -3.150 67.709 1.00 23.61 321 THR F C 1
ATOM 15922 O O . THR F 1 321 ? -21.072 -3.667 68.440 1.00 25.39 321 THR F O 1
ATOM 15926 N N . TRP F 1 322 ? -19.830 -1.887 67.834 1.00 24.23 322 TRP F N 1
ATOM 15927 C CA . TRP F 1 322 ? -20.440 -0.979 68.796 1.00 24.62 322 TRP F CA 1
ATOM 15928 C C . TRP F 1 322 ? -21.939 -0.858 68.523 1.00 24.65 322 TRP F C 1
ATOM 15929 O O . TRP F 1 322 ? -22.753 -0.893 69.446 1.00 26.84 322 TRP F O 1
ATOM 15940 N N . LYS F 1 323 ? -22.296 -0.729 67.248 1.00 24.76 323 LYS F N 1
ATOM 15941 C CA . LYS F 1 323 ? -23.700 -0.656 66.850 1.00 29.36 323 LYS F CA 1
ATOM 15942 C C . LYS F 1 323 ? -24.427 -1.966 67.140 1.00 26.16 323 LYS F C 1
ATOM 15943 O O . LYS F 1 323 ? -25.584 -1.959 67.559 1.00 25.29 323 LYS F O 1
ATOM 15949 N N . GLN F 1 324 ? -23.744 -3.086 66.907 1.00 25.60 324 GLN F N 1
ATOM 15950 C CA . GLN F 1 324 ? -24.292 -4.401 67.236 1.00 27.21 324 GLN F CA 1
ATOM 15951 C C . GLN F 1 324 ? -24.563 -4.497 68.733 1.00 26.94 324 GLN F C 1
ATOM 15952 O O . GLN F 1 324 ? -25.605 -4.998 69.158 1.00 26.61 324 GLN F O 1
ATOM 15958 N N . ALA F 1 325 ? -23.613 -4.010 69.526 1.00 29.68 325 ALA F N 1
ATOM 15959 C CA . ALA F 1 325 ? -23.744 -4.013 70.976 1.00 30.02 325 ALA F CA 1
ATOM 15960 C C . ALA F 1 325 ? -24.929 -3.159 71.408 1.00 31.47 325 ALA F C 1
ATOM 15961 O O . ALA F 1 325 ? -25.655 -3.516 72.336 1.00 32.82 325 ALA F O 1
ATOM 15963 N N . LYS F 1 326 ? -25.124 -2.036 70.721 1.00 30.09 326 LYS F N 1
ATOM 15964 C CA . LYS F 1 326 ? -26.213 -1.119 71.043 1.00 29.98 326 LYS F CA 1
ATOM 15965 C C . LYS F 1 326 ? -27.582 -1.752 70.809 1.00 31.98 326 LYS F C 1
ATOM 15966 O O . LYS F 1 326 ? -28.514 -1.520 71.579 1.00 32.68 326 LYS F O 1
ATOM 15972 N N . VAL F 1 327 ? -27.700 -2.549 69.748 1.00 32.51 327 VAL F N 1
ATOM 15973 C CA . VAL F 1 327 ? -28.947 -3.254 69.455 1.00 28.72 327 VAL F CA 1
ATOM 15974 C C . VAL F 1 327 ? -29.351 -4.148 70.620 1.00 30.94 327 VAL F C 1
ATOM 15975 O O . VAL F 1 327 ? -30.489 -4.102 71.089 1.00 29.68 327 VAL F O 1
ATOM 15979 N N . ILE F 1 328 ? -28.404 -4.955 71.083 1.00 28.43 328 ILE F N 1
ATOM 15980 C CA . ILE F 1 328 ? -28.635 -5.864 72.197 1.00 30.33 328 ILE F CA 1
ATOM 15981 C C . ILE F 1 328 ? -28.921 -5.107 73.494 1.00 29.15 328 ILE F C 1
ATOM 15982 O O . ILE F 1 328 ? -29.876 -5.420 74.204 1.00 29.28 328 ILE F O 1
ATOM 15987 N N . VAL F 1 329 ? -28.100 -4.104 73.791 1.00 30.49 329 VAL F N 1
ATOM 15988 C CA . VAL F 1 329 ? -28.245 -3.341 75.029 1.00 34.78 329 VAL F CA 1
ATOM 15989 C C . VAL F 1 329 ? -29.524 -2.496 75.061 1.00 37.35 329 VAL F C 1
ATOM 15990 O O . VAL F 1 329 ? -30.202 -2.435 76.090 1.00 36.77 329 VAL F O 1
ATOM 15994 N N . ASP F 1 330 ? -29.866 -1.862 73.940 1.00 33.55 330 ASP F N 1
ATOM 15995 C CA . ASP F 1 330 ? -31.118 -1.105 73.855 1.00 34.33 330 ASP F CA 1
ATOM 15996 C C . ASP F 1 330 ? -32.332 -1.995 74.101 1.00 38.49 330 ASP F C 1
ATOM 15997 O O . ASP F 1 330 ? -33.318 -1.562 74.700 1.00 37.86 330 ASP F O 1
ATOM 16002 N N . LEU F 1 331 ? -32.255 -3.238 73.632 1.00 38.47 331 LEU F N 1
ATOM 16003 C CA . LEU F 1 331 ? -33.320 -4.208 73.859 1.00 32.50 331 LEU F CA 1
ATOM 16004 C C . LEU F 1 331 ? -33.368 -4.633 75.324 1.00 34.30 331 LEU F C 1
ATOM 16005 O O . LEU F 1 331 ? -34.443 -4.725 75.918 1.00 31.20 331 LEU F O 1
ATOM 16010 N N . ALA F 1 332 ? -32.196 -4.887 75.899 1.00 31.48 332 ALA F N 1
ATOM 16011 C CA . ALA F 1 332 ? -32.086 -5.297 77.296 1.00 35.53 332 ALA F CA 1
ATOM 16012 C C . ALA F 1 332 ? -32.687 -4.258 78.240 1.00 34.60 332 ALA F C 1
ATOM 16013 O O . ALA F 1 332 ? -33.407 -4.602 79.178 1.00 35.09 332 ALA F O 1
ATOM 16015 N N . ARG F 1 333 ? -32.396 -2.987 77.978 1.00 33.20 333 ARG F N 1
ATOM 16016 C CA . ARG F 1 333 ? -32.912 -1.891 78.794 1.00 41.24 333 ARG F CA 1
ATOM 16017 C C . ARG F 1 333 ? -34.434 -1.802 78.747 1.00 40.33 333 ARG F C 1
ATOM 16018 O O . ARG F 1 333 ? -35.080 -1.587 79.771 1.00 40.69 333 ARG F O 1
ATOM 16026 N N . MET F 1 334 ? -34.999 -1.968 77.555 1.00 39.99 334 MET F N 1
ATOM 16027 C CA . MET F 1 334 ? -36.446 -1.908 77.375 1.00 39.11 334 MET F CA 1
ATOM 16028 C C . MET F 1 334 ? -37.132 -3.060 78.105 1.00 43.65 334 MET F C 1
ATOM 16029 O O . MET F 1 334 ? -38.199 -2.891 78.700 1.00 41.15 334 MET F O 1
ATOM 16034 N N . ILE F 1 335 ? -36.504 -4.230 78.066 1.00 38.60 335 ILE F N 1
ATOM 16035 C CA . ILE F 1 335 ? -37.036 -5.408 78.739 1.00 44.37 335 ILE F CA 1
ATOM 16036 C C . ILE F 1 335 ? -36.846 -5.305 80.251 1.00 47.00 335 ILE F C 1
ATOM 16037 O O . ILE F 1 335 ? -37.685 -5.769 81.026 1.00 48.36 335 ILE F O 1
ATOM 16042 N N . ALA F 1 336 ? -35.747 -4.677 80.661 1.00 41.90 336 ALA F N 1
ATOM 16043 C CA . ALA F 1 336 ? -35.458 -4.461 82.076 1.00 48.09 336 ALA F CA 1
ATOM 16044 C C . ALA F 1 336 ? -36.610 -3.744 82.778 1.00 49.89 336 ALA F C 1
ATOM 16045 O O . ALA F 1 336 ? -36.891 -4.000 83.949 1.00 53.35 336 ALA F O 1
ATOM 16047 N N . LYS F 1 337 ? -37.276 -2.854 82.048 1.00 46.72 337 LYS F N 1
ATOM 16048 C CA . LYS F 1 337 ? -38.444 -2.145 82.559 1.00 49.27 337 LYS F CA 1
ATOM 16049 C C . LYS F 1 337 ? -39.714 -2.948 82.282 1.00 54.63 337 LYS F C 1
ATOM 16050 O O . LYS F 1 337 ? -40.649 -2.463 81.639 1.00 65.17 337 LYS F O 1
ATOM 16056 N N . LYS F 1 338 ? -39.720 -4.183 82.773 1.00 52.71 338 LYS F N 1
ATOM 16057 C CA . LYS F 1 338 ? -40.846 -5.100 82.653 1.00 58.50 338 LYS F CA 1
ATOM 16058 C C . LYS F 1 338 ? -40.466 -6.319 83.474 1.00 58.73 338 LYS F C 1
ATOM 16059 O O . LYS F 1 338 ? -41.320 -7.051 83.977 1.00 66.06 338 LYS F O 1
ATOM 16065 N N . ASP F 1 339 ? -39.159 -6.521 83.599 1.00 55.93 339 ASP F N 1
ATOM 16066 C CA . ASP F 1 339 ? -38.609 -7.621 84.376 1.00 57.26 339 ASP F CA 1
ATOM 16067 C C . ASP F 1 339 ? -37.501 -7.108 85.290 1.00 61.25 339 ASP F C 1
ATOM 16068 O O . ASP F 1 339 ? -36.364 -6.917 84.852 1.00 56.76 339 ASP F O 1
ATOM 16073 N N . PRO F 1 340 ? -37.839 -6.875 86.566 1.00 64.13 340 PRO F N 1
ATOM 16074 C CA . PRO F 1 340 ? -36.864 -6.504 87.597 1.00 63.25 340 PRO F CA 1
ATOM 16075 C C . PRO F 1 340 ? -35.738 -7.531 87.717 1.00 61.38 340 PRO F C 1
ATOM 16076 O O . PRO F 1 340 ? -34.609 -7.159 88.035 1.00 61.35 340 PRO F O 1
ATOM 16080 N N . ASP F 1 341 ? -36.041 -8.800 87.458 1.00 58.42 341 ASP F N 1
ATOM 16081 C CA . ASP F 1 341 ? -35.032 -9.857 87.516 1.00 62.48 341 ASP F CA 1
ATOM 16082 C C . ASP F 1 341 ? -33.989 -9.722 86.406 1.00 60.75 341 ASP F C 1
ATOM 16083 O O . ASP F 1 341 ? -32.798 -9.937 86.637 1.00 57.00 341 ASP F O 1
ATOM 16088 N N . LEU F 1 342 ? -34.437 -9.372 85.204 1.00 56.40 342 LEU F N 1
ATOM 16089 C CA . LEU F 1 342 ? -33.518 -9.149 84.093 1.00 54.78 342 LEU F CA 1
ATOM 16090 C C . LEU F 1 342 ? -32.805 -7.811 84.246 1.00 53.05 342 LEU F C 1
ATOM 16091 O O . LEU F 1 342 ? -31.651 -7.666 83.844 1.00 49.35 342 LEU F O 1
ATOM 16096 N N . ALA F 1 343 ? -33.496 -6.839 84.835 1.00 50.40 343 ALA F N 1
ATOM 16097 C CA . ALA F 1 343 ? -32.880 -5.560 85.172 1.00 58.14 343 ALA F CA 1
ATOM 16098 C C . ALA F 1 343 ? -31.736 -5.797 86.150 1.00 57.94 343 ALA F C 1
ATOM 16099 O O . ALA F 1 343 ? -30.732 -5.082 86.147 1.00 61.92 343 ALA F O 1
ATOM 16101 N N . GLN F 1 344 ? -31.904 -6.817 86.983 1.00 51.64 344 GLN F N 1
ATOM 16102 C CA . GLN F 1 344 ? -30.890 -7.210 87.945 1.00 58.80 344 GLN F CA 1
ATOM 16103 C C . GLN F 1 344 ? -29.710 -7.876 87.246 1.00 57.58 344 GLN F C 1
ATOM 16104 O O . GLN F 1 344 ? -28.557 -7.499 87.454 1.00 58.35 344 GLN F O 1
ATOM 16110 N N . ALA F 1 345 ? -30.011 -8.860 86.406 1.00 61.06 345 ALA F N 1
ATOM 16111 C CA . ALA F 1 345 ? -28.985 -9.667 85.751 1.00 56.93 345 ALA F CA 1
ATOM 16112 C C . ALA F 1 345 ? -28.203 -8.903 84.674 1.00 58.63 345 ALA F C 1
ATOM 16113 O O . ALA F 1 345 ? -26.983 -9.053 84.563 1.00 54.10 345 ALA F O 1
ATOM 16115 N N . TYR F 1 346 ? -28.905 -8.088 83.890 1.00 54.28 346 TYR F N 1
ATOM 16116 C CA . TYR F 1 346 ? -28.271 -7.288 82.843 1.00 52.23 346 TYR F CA 1
ATOM 16117 C C . TYR F 1 346 ? -27.371 -6.203 83.431 1.00 54.93 346 TYR F C 1
ATOM 16118 O O . TYR F 1 346 ? -26.351 -5.839 82.841 1.00 50.54 346 TYR F O 1
ATOM 16127 N N . GLY F 1 347 ? -27.755 -5.690 84.596 1.00 63.06 347 GLY F N 1
ATOM 16128 C CA . GLY F 1 347 ? -27.102 -4.524 85.160 1.00 57.08 347 GLY F CA 1
ATOM 16129 C C . GLY F 1 347 ? -27.642 -3.278 84.485 1.00 54.73 347 GLY F C 1
ATOM 16130 O O . GLY F 1 347 ? -26.908 -2.325 84.227 1.00 54.74 347 GLY F O 1
ATOM 16131 N N . LEU F 1 348 ? -28.938 -3.300 84.183 1.00 58.03 348 LEU F N 1
ATOM 16132 C CA . LEU F 1 348 ? -29.599 -2.182 83.515 1.00 53.58 348 LEU F CA 1
ATOM 16133 C C . LEU F 1 348 ? -30.845 -1.721 84.267 1.00 54.78 348 LEU F C 1
ATOM 16134 O O . LEU F 1 348 ? -31.218 -2.297 85.289 1.00 61.23 348 LEU F O 1
#